Protein AF-0000000085278081 (afdb_homodimer)

Nearest PDB structures (foldseek):
  7q62-assembly1_A  TM=8.418E-01  e=6.116E-49  Homo sapiens
  7q60-assembly1_A  TM=8.493E-01  e=2.381E-48  Homo sapiens
  7q62-assembly1_B  TM=8.298E-01  e=8.183E-49  Homo sapiens
  7von-assembly1_A  TM=7.759E-01  e=1.790E-46  Homo sapiens
  7s62-assembly1_A  TM=7.142E-01  e=4.724E-46  Xenopus laevis

Solvent-accessible surface area (backbone atoms only — not comparable to full-atom values): 99054 Å² total; per-residue (Å²): 142,83,80,88,85,88,80,88,77,85,74,85,72,73,84,73,85,68,88,74,82,78,92,67,69,91,79,80,74,77,78,61,80,47,62,54,38,41,34,39,29,50,43,42,38,43,30,57,35,69,31,60,40,32,42,35,29,71,42,64,80,21,43,62,23,38,40,31,38,31,29,35,26,78,38,83,90,40,58,79,94,55,14,72,38,73,63,27,65,84,42,74,46,80,39,68,54,18,56,35,81,50,72,44,76,42,76,29,53,73,55,89,56,56,51,33,35,38,35,40,38,43,31,50,32,64,35,78,45,78,49,75,42,68,31,38,30,40,60,53,56,70,47,64,47,65,47,56,78,57,35,72,36,51,68,45,38,73,49,43,34,37,41,38,36,35,32,43,56,79,40,34,49,42,46,64,49,27,57,38,34,37,32,26,42,64,86,67,45,77,78,49,73,43,69,61,39,79,17,77,64,27,61,37,78,51,68,50,71,44,46,75,80,52,82,68,36,53,29,38,40,40,40,29,42,84,84,78,45,69,41,74,41,71,36,35,32,46,91,64,71,78,56,64,52,46,72,44,69,43,66,52,81,62,39,52,57,78,44,65,59,53,50,36,39,40,35,31,25,28,58,66,68,52,62,39,49,30,39,36,38,39,35,40,30,30,83,44,58,77,94,60,46,38,79,49,75,51,77,47,78,51,56,29,63,49,76,46,79,48,43,30,70,78,52,33,34,65,24,56,70,46,54,36,37,40,37,39,35,40,36,30,37,59,82,77,66,52,70,48,75,42,73,42,72,45,56,46,41,39,45,72,43,43,71,44,78,77,41,67,57,82,51,41,32,43,86,37,67,30,46,38,29,36,29,32,17,31,78,69,66,46,64,32,48,66,42,48,28,30,39,32,46,73,55,40,73,45,81,47,61,32,34,82,74,5,48,46,63,44,28,42,34,57,71,82,49,34,28,41,36,38,21,50,62,71,69,51,58,82,46,46,83,27,65,44,75,46,75,59,42,36,45,40,45,93,70,46,39,29,49,41,72,53,74,73,85,71,62,41,84,56,47,56,70,36,69,43,78,42,77,41,42,30,36,37,21,33,47,80,52,57,59,47,52,40,36,37,38,29,28,24,40,45,35,80,70,30,74,52,73,48,76,43,79,56,51,72,48,81,66,96,66,65,73,88,32,39,78,47,80,69,69,78,69,58,88,67,38,40,44,18,59,44,77,42,79,44,61,43,45,36,73,38,44,42,44,34,25,41,34,39,34,34,68,46,95,88,37,44,42,39,38,27,56,47,78,46,45,31,37,84,43,44,45,21,51,34,45,54,47,64,74,49,61,65,40,41,55,62,30,79,44,37,43,37,41,35,37,54,57,59,19,38,26,42,38,38,28,27,35,48,46,50,42,74,69,26,95,66,75,64,81,86,36,72,68,59,54,47,52,54,27,57,68,38,42,57,52,70,73,57,71,52,82,81,49,54,44,62,50,33,48,51,51,50,50,52,54,39,62,72,64,47,86,81,66,77,79,73,85,72,66,64,48,41,39,54,85,47,39,28,28,49,51,29,42,31,65,50,25,30,43,76,51,59,79,47,43,34,80,62,45,67,66,44,80,44,82,60,73,75,71,77,64,78,64,74,68,70,73,61,77,63,74,63,68,67,73,73,71,72,69,69,68,70,71,71,76,72,71,78,74,76,74,74,77,76,76,80,74,80,72,83,79,79,80,77,84,70,87,78,68,86,76,82,45,71,69,62,63,78,42,78,46,79,44,72,28,43,85,84,11,55,43,77,45,84,41,68,40,53,39,47,70,27,28,36,42,26,40,40,44,30,27,28,93,86,48,9,45,20,58,30,58,79,41,61,35,33,22,49,73,51,68,50,73,45,75,56,71,71,75,74,82,59,91,89,64,85,70,84,72,42,37,36,39,38,27,57,39,94,56,62,42,81,46,75,47,68,56,76,87,44,96,86,56,79,85,82,72,69,95,82,73,82,63,84,57,44,50,74,49,75,39,50,46,65,34,70,47,64,84,142,93,80,90,80,89,81,90,84,82,88,84,84,92,77,95,74,79,83,86,86,89,82,87,71,84,79,69,75,62,74,74,89,53,66,53,38,44,33,40,30,50,43,42,39,43,30,56,34,69,31,59,40,31,41,36,29,73,43,64,82,25,44,61,22,38,40,31,37,30,29,34,26,78,38,82,89,40,58,79,94,56,15,70,37,75,64,28,64,84,42,75,46,79,39,67,53,19,56,36,81,51,72,44,75,42,77,30,53,74,55,90,56,56,52,32,36,38,37,38,38,43,30,50,33,69,32,78,46,79,48,74,42,68,32,39,30,41,60,55,56,69,47,62,47,66,46,57,78,58,35,72,36,50,69,46,39,72,49,43,34,37,43,38,36,37,30,43,56,78,40,35,49,41,45,64,50,27,57,37,35,37,32,28,43,64,87,66,46,75,79,49,73,45,69,61,37,78,18,77,64,26,62,38,79,51,68,50,70,44,46,74,78,53,82,68,36,55,29,39,40,39,40,28,43,84,83,78,45,69,39,75,38,72,38,36,32,47,90,64,72,78,56,63,54,46,73,45,66,44,66,52,81,60,38,52,56,80,45,64,58,52,49,37,37,39,34,28,25,29,59,65,67,53,61,38,50,28,40,37,38,40,36,39,30,28,84,45,58,78,95,60,46,40,78,48,74,49,76,47,77,49,57,30,62,49,77,46,79,47,44,29,70,78,51,32,34,65,23,56,70,47,53,36,38,41,36,39,35,42,36,32,38,60,80,76,66,51,71,49,75,43,72,44,72,46,56,44,40,40,45,71,43,42,71,44,78,75,43,65,59,82,51,40,32,44,86,38,69,30,46,38,28,36,29,31,17,32,80,68,66,45,65,33,46,66,42,48,28,30,38,32,46,74,55,42,73,46,78,47,61,33,34,80,74,5,46,46,61,45,27,42,32,57,73,81,50,33,31,40,36,38,20,51,63,68,70,52,60,81,46,46,84,27,65,44,77,46,76,58,41,36,44,42,44,93,69,47,38,30,47,43,73,54,74,74,84,71,63,42,84,55,47,57,69,35,68,42,78,43,77,41,42,29,35,36,21,32,46,80,51,58,59,46,54,38,36,38,39,31,26,24,41,45,37,79,68,32,73,52,74,48,76,43,76,54,50,73,48,80,67,97,64,63,72,90,33,39,79,47,81,70,69,78,69,58,89,66,38,39,45,18,60,45,77,41,79,45,62,42,44,36,73,37,43,42,43,35,23,40,34,39,34,36,69,46,95,89,36,42,42,39,37,26,55,47,79,47,46,31,39,86,41,44,44,22,51,34,45,54,48,64,73,50,62,67,40,43,55,62,31,80,43,38,44,38,42,35,37,53,57,60,18,38,26,42,38,40,27,28,35,48,46,51,43,74,70,26,93,66,75,63,83,86,35,72,67,59,54,47,51,53,26,56,66,38,41,58,50,70,73,56,73,52,82,81,49,53,44,63,52,34,49,52,52,49,49,53,55,39,64,70,63,47,86,80,66,79,79,72,87,73,67,63,48,42,41,54,86,47,37,28,30,48,50,28,42,32,65,50,24,30,42,77,52,57,82,45,44,34,81,61,44,66,67,45,79,44,81,60,74,76,69,78,65,79,65,75,68,72,74,62,78,68,71,64,67,69,73,73,70,74,69,72,70,72,71,71,76,73,72,78,75,77,74,73,76,75,78,81,74,81,73,83,79,79,77,81,83,69,87,79,69,84,76,81,46,71,69,62,62,78,41,79,47,78,44,71,27,43,85,84,10,56,40,74,45,83,42,67,40,52,40,49,68,25,28,35,42,25,41,40,43,30,26,28,92,86,50,8,46,20,58,31,58,80,39,62,35,32,20,49,72,52,68,49,74,47,75,56,71,71,75,74,82,58,92,89,64,85,72,85,73,41,38,36,38,38,28,58,40,92,55,61,43,81,45,74,46,68,55,77,89,46,96,85,57,80,86,82,70,70,95,83,72,80,62,85,57,44,52,74,50,76,38,50,45,66,34,70,47,64,84

pLDDT: mean 84.82, std 21.28, range [14.8, 98.5]

Organism: Cherax quadricarinatus (NCBI:txid27406)

Foldseek 3Di:
DDDDDDDDDDDPDDPDDDDDDDPPPDPDDPPLPQFDKKKKWFLAAEAQDWTKIWIWDAFQQFAKKKKWKWKWAAQPVDDPVCRIGTQFPIDMDIGHHGTDTDMDIGGTHHDPDQKTKMWMWIDDSSDTDTDIFIGGYHYFDKDKDKAWLFFEDEAFDKIKIKIAIFTHLQGFQDQAWWQKKFKADPVGDTDDMDGRHGRNQSMDMDMDTGHNDHDFFKMKIWIHDPVRDIDIDIGTYDQDDFDQKDKDKDWPLAAALPFFKGKIKIFIGGQLGFKFWFKKKKWKWLPDPPVQIAIDIDIDTDIGMDMDMDGCVNRCCVPGVGFKMKMKMWTQGPFPRDIDMDIDMHTHAQAQKAKDWQDWFQAQAQLDKTKTKIFIAGPSRQGDFQFWKWKDWPNDIDIDTAHPRRMAMAIEQDSPIFKMKMWGPDDDPSHDTHMDIDTHFHADDPQSKAKTWDDDGDAAEADAQDKDKDKIKMKIKDAQDFKWKKWKFKDFLSDTFDIDIDMDTQAADDDPDDPVNYPDDNDDDDPRIHIDIDIDMTIGHLSRPAKMKMKMWTADPVQEIYIAIDMHGHDNDFNKAKAKDKPDQEDAAFDKIKIKIFTAAQWKKWKWKFFPSSCVPDPDSPSDDSVVSVVSSRVSDADLPSSAPDDQQVVQVVVVVVVVVVVDPPDPPPPQDKGKGFSHAWQSSRQSRNSMDMDGPGDTDDTDMDIDRPPPPPPVPPPPVPVCPVPVPPCPVPPPPDPPPDPPPPPPPPPVPDPDPPPPDDPDADFDDRIPDTDMDTHHNVRMDMDMDTHHNDFRKMKMWMWIQDNPRHIYIYDIDIHGHDDQWDKDWDDGSDDDQPDDDDIKIKIGHQDPAKDKDKFADDDDPRDDQDDDPPDPDGRIDIDTGGHGGMDMD/DDDDDDDDDDDDDDDDDDDDDDDDDDDPPPDDPQFWKKKKWFLAAEAQDWTKIWIWDAFQQFAKKKKWKWKWAAQPPDDPVCRIGTQAPIDMDIGHHGTDTDMDIGGTHHDPDQKTKMWMWMDDSRDTDTDIFIGTYHYQDKDKDKAWLFFEDEAFDKIKIKIAIFTHLQGFQDQAWWQKKFKADPVGDTDDMDGRHGRNQSMDMDMDTGHNDHDFFKMKIWIHDPVRDIDIDIGTYDQDDFDQKDKDKDWPLAAALPFFKGKIKIFIGGQLGFKFWFKKKKWKWLPDPPVQIAIDIDIDTDIGMDMDMDGCVNRCCVPGVGFKMKMKMWTQGPFPRDIDIDIDMHTHAQAQKAKDWQDWFQAQAQLAKTKTKIFIAGPSRQGDFFFWKWKDWPNDIDIDTAHPRRMAMAIEQDSPIFKMKMWGPDDDPSHDTHMDIDTHFHADDPQSKAKTWDDDGDAAEADAQDKDKDKIKMKIKDAQDFKWKKWKFKDFLSDTFDIDIDMDTQAADDDPDDPVNYPDDNDDDDPRIGIDIDIDMDIGHLSRPAKMKMKMWTADPVQEIYIAIDMHGHDNDFNKAKAKDKPDQEDAAQDKIKIKIFTAAQWKKWKWKFFPSSCVVDPDSCSDDSVVSVVSSRVSDADLPSSAPDDQQVVQVVVVVVVVVVVPPPDDPPPQDKGKGFSHAWQSSRSSRNSMDMDGPGDTDDTDMDTDRPPPPPPVPPPPVPVCPVPPPPCPVPPPPDPPPDPPPPPPDPPVPDPDPPPPDDPDADFDDRIPDTDMDTHHNVRMDMDMDTHHNDFRKMKMWMWIADNPRHIYIYDIDIHGHDDQWDKDWDDGSDDDQPDDDDIKIKIGHQDQAKDKDKFADDDDPRDDQDDDPPDPDGRIDIDTGGHGGMDMD

Sequence (1786 aa):
LTGVHPGRTTLPVAMLASNSLFVCVLTLTAAVSHGGYIITTPRQWVSGAPAQVCVYVDNPSAPEGKLTFAVTAYDWQQVDADRNVTVVPNTSILIPGGKTEKCYEVAVPSSTYYYGHLHIFGSVAGVNISRTVSISLKSSNQVTFIQTDKYLYEPGENVKFRILTVTGPYLNVSTDQYPLVWIETPSRTRIAQWKTVDNTAGLVHLDFDLADEPEKGLYTIYVDTQEESHSTTNFKVEDFVLPRFEVTLKPPSYILATDESFTFTVCANYTFGQPVKGNLSLTVINNQRKKCEVRVTHNVTFSGCREVKLTAQEMKVIGCNVYSLQASVIVTEEGTDVEMKREASVSITRNAVSFKTIYEDEYMKPNLPYTLKVRAELPDGSVAAGVPVEVCAAGRCNNMTTAPDGLFTIVLPDYTASRVIILALNCRANMQQSEFSKDLDHYYSPSNSSLLIHAPEGKLKCVSGEAQEYILPVLFSATGQTSATFIVQVVSRGKIQHQSSQEYELSSGELPISKEHLVDPLPPPPENTIRGVVNIKVTLPPTASPKIKVLVWYTREDGEVVADTRELEVEKCLPNKVDLTWSVAKAQPGAAASLTLSSEPHSVCSLGVVDRSTELLAVNPDPISLEDIFNIAESFDVSRWQNSQVNNYQYCENKKLSEIAKVAERIIYLDRRYSYYSDYVDALQMFDNSGLYVFTDLTVETRPCEQEQEYYHFSIETVAFGGVVGALPVAEGALRPKPSPPLSTTTDTAISEKEGSDTQTDAPRTNFPETWLWNIVVLPSSGVSSQDLTVPDTITQWVGKAVCAHPEKGVGLSQRKSIITFTPFFADLTLPPTVKRGEILPVKISIFNYLSQPIPVTVQVEESSEYDILEEPGQQGLGKQSSCLPAQDKVVRLTGVHPGRTTLPVAMLASNSLFVCVLTLTAAVSHGGYIITTPRQWVSGAPAQVCVYVDNPSAPEGKLTFAVTAYDWQQVDADRNVTVVPNTSILIPGGKTEKCYEVAVPSSTYYYGHLHIFGSVAGVNISRTVSISLKSSNQVTFIQTDKYLYEPGENVKFRILTVTGPYLNVSTDQYPLVWIETPSRTRIAQWKTVDNTAGLVHLDFDLADEPEKGLYTIYVDTQEESHSTTNFKVEDFVLPRFEVTLKPPSYILATDESFTFTVCANYTFGQPVKGNLSLTVINNQRKKCEVRVTHNVTFSGCREVKLTAQEMKVIGCNVYSLQASVIVTEEGTDVEMKREASVSITRNAVSFKTIYEDEYMKPNLPYTLKVRAELPDGSVAAGVPVEVCAAGRCNNMTTAPDGLFTIVLPDYTASRVIILALNCRANMQQSEFSKDLDHYYSPSNSSLLIHAPEGKLKCVSGEAQEYILPVLFSATGQTSATFIVQVVSRGKIQHQSSQEYELSSGELPISKEHLVDPLPPPPENTIRGVVNIKVTLPPTASPKIKVLVWYTREDGEVVADTRELEVEKCLPNKVDLTWSVAKAQPGAAASLTLSSEPHSVCSLGVVDRSTELLAVNPDPISLEDIFNIAESFDVSRWQNSQVNNYQYCENKKLSEIAKVAERIIYLDRRYSYYSDYVDALQMFDNSGLYVFTDLTVETRPCEQEQEYYHFSIETVAFGGVVGALPVAEGALRPKPSPPLSTTTDTAISEKEGSDTQTDAPRTNFPETWLWNIVVLPSSGVSSQDLTVPDTITQWVGKAVCAHPEKGVGLSQRKSIITFTPFFADLTLPPTVKRGEILPVKISIFNYLSQPIPVTVQVEESSEYDILEEPGQQGLGKQSSCLPAQDKVVR

Structure (mmCIF, N/CA/C/O backbone):
data_AF-0000000085278081-model_v1
#
loop_
_entity.id
_entity.type
_entity.pdbx_description
1 polymer TEP1-F
#
loop_
_atom_site.group_PDB
_atom_site.id
_atom_site.type_symbol
_atom_site.label_atom_id
_atom_site.label_alt_id
_atom_site.label_comp_id
_atom_site.label_asym_id
_atom_site.label_entity_id
_atom_site.label_seq_id
_atom_site.pdbx_PDB_ins_code
_atom_site.Cartn_x
_atom_site.Cartn_y
_atom_site.Cartn_z
_atom_site.occupancy
_atom_site.B_iso_or_equiv
_atom_site.auth_seq_id
_atom_site.auth_comp_id
_atom_site.auth_asym_id
_atom_site.auth_atom_id
_atom_site.pdbx_PDB_model_num
ATOM 1 N N . LEU A 1 1 ? -87.25 31.938 -38.625 1 16.19 1 LEU A N 1
ATOM 2 C CA . LEU A 1 1 ? -88.25 31.406 -39.562 1 16.19 1 LEU A CA 1
ATOM 3 C C . LEU A 1 1 ? -88.25 29.891 -39.562 1 16.19 1 LEU A C 1
ATOM 5 O O . LEU A 1 1 ? -87.312 29.25 -39.062 1 16.19 1 LEU A O 1
ATOM 9 N N . THR A 1 2 ? -88.75 29.094 -40.656 1 14.8 2 THR A N 1
ATOM 10 C CA . THR A 1 2 ? -89.75 28.078 -40.906 1 14.8 2 THR A CA 1
ATOM 11 C C . THR A 1 2 ? -89.125 26.688 -40.906 1 14.8 2 THR A C 1
ATOM 13 O O . THR A 1 2 ? -89.75 25.75 -40.375 1 14.8 2 THR A O 1
ATOM 16 N N . GLY A 1 3 ? -88.188 26.297 -41.594 1 15.47 3 GLY A N 1
ATOM 17 C CA . GLY A 1 3 ? -88.5 25.391 -42.688 1 15.47 3 GLY A CA 1
ATOM 18 C C . GLY A 1 3 ? -88.562 23.922 -42.281 1 15.47 3 GLY A C 1
ATOM 19 O O . GLY A 1 3 ? -88.062 23.578 -41.219 1 15.47 3 GLY A O 1
ATOM 20 N N . VAL A 1 4 ? -88.375 23.078 -43.219 1 17 4 VAL A N 1
ATOM 21 C CA . VAL A 1 4 ? -89.125 21.984 -43.812 1 17 4 VAL A CA 1
ATOM 22 C C . VAL A 1 4 ? -88.75 20.672 -43.094 1 17 4 VAL A C 1
ATOM 24 O O . VAL A 1 4 ? -87.75 20.562 -42.438 1 17 4 VAL A O 1
ATOM 27 N N . HIS A 1 5 ? -89.062 19.5 -43.625 1 16.2 5 HIS A N 1
ATOM 28 C CA . HIS A 1 5 ? -90.188 18.531 -43.594 1 16.2 5 HIS A CA 1
ATOM 29 C C . HIS A 1 5 ? -89.688 17.141 -43.219 1 16.2 5 HIS A C 1
ATOM 31 O O . HIS A 1 5 ? -90.188 16.531 -42.281 1 16.2 5 HIS A O 1
ATOM 37 N N . PRO A 1 6 ? -89.5 16.234 -44.312 1 16.88 6 PRO A N 1
ATOM 38 C CA . PRO A 1 6 ? -90.375 15.117 -44.594 1 16.88 6 PRO A CA 1
ATOM 39 C C . PRO A 1 6 ? -89.875 13.797 -44 1 16.88 6 PRO A C 1
ATOM 41 O O . PRO A 1 6 ? -88.75 13.727 -43.531 1 16.88 6 PRO A O 1
ATOM 44 N N . GLY A 1 7 ? -89.875 12.695 -44.844 1 15.06 7 GLY A N 1
ATOM 45 C CA . GLY A 1 7 ? -90.75 11.539 -44.875 1 15.06 7 GLY A CA 1
ATOM 46 C C . GLY A 1 7 ? -90.125 10.297 -44.25 1 15.06 7 GLY A C 1
ATOM 47 O O . GLY A 1 7 ? -90.75 9.656 -43.375 1 15.06 7 GLY A O 1
ATOM 48 N N . ARG A 1 8 ? -89.125 9.664 -45.062 1 16.31 8 ARG A N 1
ATOM 49 C CA . ARG A 1 8 ? -89.438 8.367 -45.656 1 16.31 8 ARG A CA 1
ATOM 50 C C . ARG A 1 8 ? -89.312 7.258 -44.625 1 16.31 8 ARG A C 1
ATOM 52 O O . ARG A 1 8 ? -88.625 7.387 -43.625 1 16.31 8 ARG A O 1
ATOM 59 N N . THR A 1 9 ? -89.875 6.039 -44.969 1 15.59 9 THR A N 1
ATOM 60 C CA . THR A 1 9 ? -90.625 4.914 -44.5 1 15.59 9 THR A CA 1
ATOM 61 C C . THR A 1 9 ? -89.75 3.877 -43.812 1 15.59 9 THR A C 1
ATOM 63 O O . THR A 1 9 ? -90.25 3.135 -42.938 1 15.59 9 THR A O 1
ATOM 66 N N . THR A 1 10 ? -88.562 3.643 -44.5 1 18.25 10 THR A N 1
ATOM 67 C CA . THR A 1 10 ? -88.375 2.238 -44.844 1 18.25 10 THR A CA 1
ATOM 68 C C . THR A 1 10 ? -88.25 1.394 -43.562 1 18.25 10 THR A C 1
ATOM 70 O O . THR A 1 10 ? -87.625 1.812 -42.594 1 18.25 10 THR A O 1
ATOM 73 N N . LEU A 1 11 ? -89.062 0.403 -43.562 1 17.56 11 LEU A N 1
ATOM 74 C CA . LEU A 1 11 ? -89.75 -0.463 -42.594 1 17.56 11 LEU A CA 1
ATOM 75 C C . LEU A 1 11 ? -88.688 -1.225 -41.75 1 17.56 11 LEU A C 1
ATOM 77 O O . LEU A 1 11 ? -87.562 -1.449 -42.219 1 17.56 11 LEU A O 1
ATOM 81 N N . PRO A 1 12 ? -89.125 -1.546 -40.5 1 18.8 12 PRO A N 1
ATOM 82 C CA . PRO A 1 12 ? -88.625 -1.945 -39.188 1 18.8 12 PRO A CA 1
ATOM 83 C C . PRO A 1 12 ? -88.25 -3.43 -39.125 1 18.8 12 PRO A C 1
ATOM 85 O O . PRO A 1 12 ? -88.125 -3.979 -38.031 1 18.8 12 PRO A O 1
ATOM 88 N N . VAL A 1 13 ? -88.125 -3.936 -40.594 1 19.06 13 VAL A N 1
ATOM 89 C CA . VAL A 1 13 ? -88.438 -5.359 -40.594 1 19.06 13 VAL A CA 1
ATOM 90 C C . VAL A 1 13 ? -87.75 -6.055 -39.438 1 19.06 13 VAL A C 1
ATOM 92 O O . VAL A 1 13 ? -86.688 -5.605 -38.969 1 19.06 13 VAL A O 1
ATOM 95 N N . ALA A 1 14 ? -88.312 -7.285 -39.188 1 18.02 14 ALA A N 1
ATOM 96 C CA . ALA A 1 14 ? -88.625 -8.281 -38.188 1 18.02 14 ALA A CA 1
ATOM 97 C C . ALA A 1 14 ? -87.375 -9.117 -37.844 1 18.02 14 ALA A C 1
ATOM 99 O O . ALA A 1 14 ? -87 -9.992 -38.625 1 18.02 14 ALA A O 1
ATOM 100 N N . MET A 1 15 ? -86.25 -8.445 -37.75 1 16.73 15 MET A N 1
ATOM 101 C CA . MET A 1 15 ? -85.188 -9.398 -37.344 1 16.73 15 MET A CA 1
ATOM 102 C C . MET A 1 15 ? -85.75 -10.43 -36.375 1 16.73 15 MET A C 1
ATOM 104 O O . MET A 1 15 ? -86.188 -10.07 -35.25 1 16.73 15 MET A O 1
ATOM 108 N N . LEU A 1 16 ? -86.438 -11.523 -36.844 1 18.11 16 LEU A N 1
ATOM 109 C CA . LEU A 1 16 ? -86.75 -12.906 -36.5 1 18.11 16 LEU A CA 1
ATOM 110 C C . LEU A 1 16 ? -85.875 -13.422 -35.406 1 18.11 16 LEU A C 1
ATOM 112 O O . LEU A 1 16 ? -84.812 -12.812 -35.125 1 18.11 16 LEU A O 1
ATOM 116 N N . ALA A 1 17 ? -85.312 -14.711 -35.656 1 19.7 17 ALA A N 1
ATOM 117 C CA . ALA A 1 17 ? -85.438 -16 -35 1 19.7 17 ALA A CA 1
ATOM 118 C C . ALA A 1 17 ? -84.625 -16.078 -33.719 1 19.7 17 ALA A C 1
ATOM 120 O O . ALA A 1 17 ? -83.688 -15.289 -33.531 1 19.7 17 ALA A O 1
ATOM 121 N N . SER A 1 18 ? -84.625 -17.422 -33.188 1 18.11 18 SER A N 1
ATOM 122 C CA . SER A 1 18 ? -84.562 -18.328 -32.031 1 18.11 18 SER A CA 1
ATOM 123 C C . SER A 1 18 ? -83.188 -18.422 -31.453 1 18.11 18 SER A C 1
ATOM 125 O O . SER A 1 18 ? -82.938 -19.172 -30.516 1 18.11 18 SER A O 1
ATOM 127 N N . ASN A 1 19 ? -82.125 -18.156 -32.25 1 20.92 19 ASN A N 1
ATOM 128 C CA . ASN A 1 19 ? -81.188 -19.219 -31.984 1 20.92 19 ASN A CA 1
ATOM 129 C C . ASN A 1 19 ? -81 -19.484 -30.484 1 20.92 19 ASN A C 1
ATOM 131 O O . ASN A 1 19 ? -80.938 -18.547 -29.688 1 20.92 19 ASN A O 1
ATOM 135 N N . SER A 1 20 ? -81.375 -20.766 -30.062 1 20.75 20 SER A N 1
ATOM 136 C CA . SER A 1 20 ? -81.375 -21.547 -28.828 1 20.75 20 SER A CA 1
ATOM 137 C C . SER A 1 20 ? -80.25 -21.141 -27.906 1 20.75 20 SER A C 1
ATOM 139 O O . SER A 1 20 ? -80.438 -20.859 -26.734 1 20.75 20 SER A O 1
ATOM 141 N N . LEU A 1 21 ? -79.125 -22.141 -28.172 1 24.88 21 LEU A N 1
ATOM 142 C CA . LEU A 1 21 ? -78.375 -22.828 -27.125 1 24.88 21 LEU A CA 1
ATOM 143 C C . LEU A 1 21 ? -77.688 -21.828 -26.203 1 24.88 21 LEU A C 1
ATOM 145 O O . LEU A 1 21 ? -77.125 -20.828 -26.672 1 24.88 21 LEU A O 1
ATOM 149 N N . PHE A 1 22 ? -77.875 -22.078 -24.859 1 22.17 22 PHE A N 1
ATOM 150 C CA . PHE A 1 22 ? -77.375 -21.266 -23.734 1 22.17 22 PHE A CA 1
ATOM 151 C C . PHE A 1 22 ? -75.938 -20.922 -23.875 1 22.17 22 PHE A C 1
ATOM 153 O O . PHE A 1 22 ? -75.188 -21.641 -24.547 1 22.17 22 PHE A O 1
ATOM 160 N N . VAL A 1 23 ? -75.375 -19.75 -23.5 1 25.98 23 VAL A N 1
ATOM 161 C CA . VAL A 1 23 ? -74.438 -18.844 -22.812 1 25.98 23 VAL A CA 1
ATOM 162 C C . VAL A 1 23 ? -73.75 -19.594 -21.703 1 25.98 23 VAL A C 1
ATOM 164 O O . VAL A 1 23 ? -73 -18.984 -20.922 1 25.98 23 VAL A O 1
ATOM 167 N N . CYS A 1 24 ? -74.188 -20.781 -21.203 1 24.12 24 CYS A N 1
ATOM 168 C CA . CYS A 1 24 ? -73.5 -21.516 -20.156 1 24.12 24 CYS A CA 1
ATOM 169 C C . CYS A 1 24 ? -72.188 -22.031 -20.625 1 24.12 24 CYS A C 1
ATOM 171 O O . CYS A 1 24 ? -71.625 -23.016 -20.094 1 24.12 24 CYS A O 1
ATOM 173 N N . VAL A 1 25 ? -71.812 -22.25 -21.703 1 25.41 25 VAL A N 1
ATOM 174 C CA . VAL A 1 25 ? -70.75 -23.219 -21.734 1 25.41 25 VAL A CA 1
ATOM 175 C C . VAL A 1 25 ? -69.75 -22.906 -20.609 1 25.41 25 VAL A C 1
ATOM 177 O O . VAL A 1 25 ? -69.438 -23.797 -19.812 1 25.41 25 VAL A O 1
ATOM 180 N N . LEU A 1 26 ? -68.625 -22.484 -21.016 1 26.39 26 LEU A N 1
ATOM 181 C CA . LEU A 1 26 ? -67.25 -22.781 -20.516 1 26.39 26 LEU A CA 1
ATOM 182 C C . LEU A 1 26 ? -67.062 -22.172 -19.125 1 26.39 26 LEU A C 1
ATOM 184 O O . LEU A 1 26 ? -67.062 -20.953 -18.969 1 26.39 26 LEU A O 1
ATOM 188 N N . THR A 1 27 ? -67.375 -22.875 -18 1 28.86 27 THR A N 1
ATOM 189 C CA . THR A 1 27 ? -67.125 -22.688 -16.578 1 28.86 27 THR A CA 1
ATOM 190 C C . THR A 1 27 ? -65.688 -22.25 -16.328 1 28.86 27 THR A C 1
ATOM 192 O O . THR A 1 27 ? -65.438 -21.547 -15.344 1 28.86 27 THR A O 1
ATOM 195 N N . LEU A 1 28 ? -64.75 -23.156 -16.766 1 30.42 28 LEU A N 1
ATOM 196 C CA . LEU A 1 28 ? -63.469 -23.656 -16.203 1 30.42 28 LEU A CA 1
ATOM 197 C C . LEU A 1 28 ? -62.594 -22.516 -15.742 1 30.42 28 LEU A C 1
ATOM 199 O O . LEU A 1 28 ? -62.344 -21.578 -16.5 1 30.42 28 LEU A O 1
ATOM 203 N N . THR A 1 29 ? -62.188 -22.578 -14.43 1 32.69 29 THR A N 1
ATOM 204 C CA . THR A 1 29 ? -61.375 -21.859 -13.438 1 32.69 29 THR A CA 1
ATOM 205 C C . THR A 1 29 ? -59.969 -21.594 -13.984 1 32.69 29 THR A C 1
ATOM 207 O O . THR A 1 29 ? -59.219 -22.531 -14.258 1 32.69 29 THR A O 1
ATOM 210 N N . ALA A 1 30 ? -59.688 -20.797 -14.688 1 31.7 30 ALA A N 1
ATOM 211 C CA . ALA A 1 30 ? -58.375 -20.281 -15.016 1 31.7 30 ALA A CA 1
ATOM 212 C C . ALA A 1 30 ? -57.469 -20.25 -13.781 1 31.7 30 ALA A C 1
ATOM 214 O O . ALA A 1 30 ? -57.375 -19.219 -13.117 1 31.7 30 ALA A O 1
ATOM 215 N N . ALA A 1 31 ? -57.625 -21.203 -12.891 1 35.5 31 ALA A N 1
ATOM 216 C CA . ALA A 1 31 ? -56.375 -21.312 -12.148 1 35.5 31 ALA A CA 1
ATOM 217 C C . ALA A 1 31 ? -55.25 -21.719 -13.07 1 35.5 31 ALA A C 1
ATOM 219 O O . ALA A 1 31 ? -55.062 -22.906 -13.359 1 35.5 31 ALA A O 1
ATOM 220 N N . VAL A 1 32 ? -54.969 -21.25 -14.25 1 38.03 32 VAL A N 1
ATOM 221 C CA . VAL A 1 32 ? -53.906 -21.281 -15.273 1 38.03 32 VAL A CA 1
ATOM 222 C C . VAL A 1 32 ? -52.531 -21.344 -14.617 1 38.03 32 VAL A C 1
ATOM 224 O O . VAL A 1 32 ? -51.594 -21.891 -15.18 1 38.03 32 VAL A O 1
ATOM 227 N N . SER A 1 33 ? -52.25 -20.594 -13.625 1 44.75 33 SER A N 1
ATOM 228 C CA . SER A 1 33 ? -50.938 -20 -13.523 1 44.75 33 SER A CA 1
ATOM 229 C C . SER A 1 33 ? -49.875 -21.062 -13.203 1 44.75 33 SER A C 1
ATOM 231 O O . SER A 1 33 ? -49.375 -21.125 -12.078 1 44.75 33 SER A O 1
ATOM 233 N N . HIS A 1 34 ? -49.781 -22.312 -13.641 1 58.53 34 HIS A N 1
ATOM 234 C CA . HIS A 1 34 ? -49 -23.156 -12.742 1 58.53 34 HIS A CA 1
ATOM 235 C C . HIS A 1 34 ? -47.5 -22.953 -12.969 1 58.53 34 HIS A C 1
ATOM 237 O O . HIS A 1 34 ? -47.031 -22.953 -14.117 1 58.53 34 HIS A O 1
ATOM 243 N N . GLY A 1 35 ? -46.5 -22.234 -12.648 1 73.94 35 GLY A N 1
ATOM 244 C CA . GLY A 1 35 ? -45.125 -21.828 -12.492 1 73.94 35 GLY A CA 1
ATOM 245 C C . GLY A 1 35 ? -44.312 -22.812 -11.68 1 73.94 35 GLY A C 1
ATOM 246 O O . GLY A 1 35 ? -44.719 -23.938 -11.453 1 73.94 35 GLY A O 1
ATOM 247 N N . GLY A 1 36 ? -42.875 -22.516 -11.516 1 90 36 GLY A N 1
ATOM 248 C CA . GLY A 1 36 ? -41.969 -23.297 -10.711 1 90 36 GLY A CA 1
ATOM 249 C C . GLY A 1 36 ? -40.938 -24.047 -11.539 1 90 36 GLY A C 1
ATOM 250 O O . GLY A 1 36 ? -40.906 -25.281 -11.555 1 90 36 GLY A O 1
ATOM 251 N N . TYR A 1 37 ? -40.25 -23.438 -12.305 1 94.88 37 TYR A N 1
ATOM 252 C CA . TYR A 1 37 ? -39.219 -24.062 -13.109 1 94.88 37 TYR A CA 1
ATOM 253 C C . TYR A 1 37 ? -37.844 -23.484 -12.766 1 94.88 37 TYR A C 1
ATOM 255 O O . TYR A 1 37 ? -37.75 -22.359 -12.258 1 94.88 37 TYR A O 1
ATOM 263 N N . ILE A 1 38 ? -36.812 -24.281 -12.961 1 97.44 38 ILE A N 1
ATOM 264 C CA . ILE A 1 38 ? -35.406 -23.844 -12.906 1 97.44 38 ILE A CA 1
ATOM 265 C C . ILE A 1 38 ? -34.656 -24.344 -14.148 1 97.44 38 ILE A C 1
ATOM 267 O O . ILE A 1 38 ? -34.719 -25.531 -14.484 1 97.44 38 ILE A O 1
ATOM 271 N N . ILE A 1 39 ? -34.062 -23.469 -14.867 1 97.56 39 ILE A N 1
ATOM 272 C CA . ILE A 1 39 ? -33.219 -23.797 -16 1 97.56 39 ILE A CA 1
ATOM 273 C C . ILE A 1 39 ? -31.766 -23.391 -15.688 1 97.56 39 ILE A C 1
ATOM 275 O O . ILE A 1 39 ? -31.516 -22.266 -15.25 1 97.56 39 ILE A O 1
ATOM 279 N N . THR A 1 40 ? -30.844 -24.359 -15.805 1 98.19 40 THR A N 1
ATOM 280 C CA . THR A 1 40 ? -29.438 -24.031 -15.586 1 98.19 40 THR A CA 1
ATOM 281 C C . THR A 1 40 ? -28.609 -24.344 -16.828 1 98.19 40 THR A C 1
ATOM 283 O O . THR A 1 40 ? -28.938 -25.25 -17.594 1 98.19 40 THR A O 1
ATOM 286 N N . THR A 1 41 ? -27.625 -23.594 -17.047 1 97.75 41 THR A N 1
ATOM 287 C CA . THR A 1 41 ? -26.641 -23.797 -18.109 1 97.75 41 THR A CA 1
ATOM 288 C C . THR A 1 41 ? -25.312 -23.125 -17.75 1 97.75 41 THR A C 1
ATOM 290 O O . THR A 1 41 ? -25.297 -22.094 -17.078 1 97.75 41 THR A O 1
ATOM 293 N N . PRO A 1 42 ? -24.219 -23.734 -18.141 1 97.19 42 PRO A N 1
ATOM 294 C CA . PRO A 1 42 ? -22.953 -23.062 -17.875 1 97.19 42 PRO A CA 1
ATOM 295 C C . PRO A 1 42 ? -22.875 -21.656 -18.484 1 97.19 42 PRO A C 1
ATOM 297 O O . PRO A 1 42 ? -23.391 -21.438 -19.578 1 97.19 42 PRO A O 1
ATOM 300 N N . ARG A 1 43 ? -22.172 -20.75 -17.812 1 97.25 43 ARG A N 1
ATOM 301 C CA . ARG A 1 43 ? -22.078 -19.375 -18.281 1 97.25 43 ARG A CA 1
ATOM 302 C C . ARG A 1 43 ? -21.062 -19.234 -19.406 1 97.25 43 ARG A C 1
ATOM 304 O O . ARG A 1 43 ? -20.797 -18.125 -19.875 1 97.25 43 ARG A O 1
ATOM 311 N N . GLN A 1 44 ? -20.547 -20.344 -19.734 1 95.75 44 GLN A N 1
ATOM 312 C CA . GLN A 1 44 ? -19.609 -20.453 -20.844 1 95.75 44 GLN A CA 1
ATOM 313 C C . GLN A 1 44 ? -19.906 -21.688 -21.688 1 95.75 44 GLN A C 1
ATOM 315 O O . GLN A 1 44 ? -20.094 -22.781 -21.156 1 95.75 44 GLN A O 1
ATOM 320 N N . TRP A 1 45 ? -20.047 -21.469 -22.969 1 94.94 45 TRP A N 1
ATOM 321 C CA . TRP A 1 45 ? -20.188 -22.578 -23.906 1 94.94 45 TRP A CA 1
ATOM 322 C C . TRP A 1 45 ? -18.906 -22.766 -24.719 1 94.94 45 TRP A C 1
ATOM 324 O O . TRP A 1 45 ? -18.125 -21.828 -24.891 1 94.94 45 TRP A O 1
ATOM 334 N N . VAL A 1 46 ? -18.688 -23.922 -25.141 1 92.06 46 VAL A N 1
ATOM 335 C CA . VAL A 1 46 ? -17.5 -24.234 -25.938 1 92.06 46 VAL A CA 1
ATOM 336 C C . VAL A 1 46 ? -17.875 -24.359 -27.406 1 92.06 46 VAL A C 1
ATOM 338 O O . VAL A 1 46 ? -18.797 -25.094 -27.766 1 92.06 46 VAL A O 1
ATOM 341 N N . SER A 1 47 ? -17.156 -23.625 -28.188 1 89 47 SER A N 1
ATOM 342 C CA . SER A 1 47 ? -17.406 -23.672 -29.625 1 89 47 SER A CA 1
ATOM 343 C C . SER A 1 47 ? -17.109 -25.062 -30.188 1 89 47 SER A C 1
ATOM 345 O O . SER A 1 47 ? -16.062 -25.641 -29.906 1 89 47 SER A O 1
ATOM 347 N N . GLY A 1 48 ? -18.016 -25.547 -30.953 1 85.31 48 GLY A N 1
ATOM 348 C CA . GLY A 1 48 ? -17.812 -26.844 -31.594 1 85.31 48 GLY A CA 1
ATOM 349 C C . GLY A 1 48 ? -18.234 -28.016 -30.734 1 85.31 48 GLY A C 1
ATOM 350 O O . GLY A 1 48 ? -18.094 -29.172 -31.125 1 85.31 48 GLY A O 1
ATOM 351 N N . ALA A 1 49 ? -18.578 -27.766 -29.578 1 87 49 ALA A N 1
ATOM 352 C CA . ALA A 1 49 ? -19.047 -28.812 -28.672 1 87 49 ALA A CA 1
ATOM 353 C C . ALA A 1 49 ? -20.469 -28.516 -28.188 1 87 49 ALA A C 1
ATOM 355 O O . ALA A 1 49 ? -20.859 -27.344 -28.062 1 87 49 ALA A O 1
ATOM 356 N N . PRO A 1 50 ? -21.172 -29.531 -27.922 1 91.75 50 PRO A N 1
ATOM 357 C CA . PRO A 1 50 ? -22.531 -29.297 -27.469 1 91.75 50 PRO A CA 1
ATOM 358 C C . PRO A 1 50 ? -22.594 -28.609 -26.109 1 91.75 50 PRO A C 1
ATOM 360 O O . PRO A 1 50 ? -21.781 -28.891 -25.234 1 91.75 50 PRO A O 1
ATOM 363 N N . ALA A 1 51 ? -23.547 -27.719 -26.031 1 95 51 ALA A N 1
ATOM 364 C CA . ALA A 1 51 ? -23.812 -27.047 -24.75 1 95 51 ALA A CA 1
ATOM 365 C C . ALA A 1 51 ? -24.906 -27.766 -23.969 1 95 51 ALA A C 1
ATOM 367 O O . ALA A 1 51 ? -25.828 -28.344 -24.562 1 95 51 ALA A O 1
ATOM 368 N N . GLN A 1 52 ? -24.766 -27.703 -22.672 1 96.12 52 GLN A N 1
ATOM 369 C CA . GLN A 1 52 ? -25.75 -28.391 -21.828 1 96.12 52 GLN A CA 1
ATOM 370 C C . GLN A 1 52 ? -26.766 -27.406 -21.266 1 96.12 52 GLN A C 1
ATOM 372 O O . GLN A 1 52 ? -26.422 -26.312 -20.844 1 96.12 52 GLN A O 1
ATOM 377 N N . VAL A 1 53 ? -27.984 -27.766 -21.328 1 97.25 53 VAL A N 1
ATOM 378 C CA . VAL A 1 53 ? -29.094 -27.031 -20.719 1 97.25 53 VAL A CA 1
ATOM 379 C C . VAL A 1 53 ? -29.953 -27.984 -19.891 1 97.25 53 VAL A C 1
ATOM 381 O O . VAL A 1 53 ? -30.484 -28.969 -20.406 1 97.25 53 VAL A O 1
ATOM 384 N N . CYS A 1 54 ? -30.109 -27.656 -18.672 1 97.56 54 CYS A N 1
ATOM 385 C CA . CYS A 1 54 ? -30.875 -28.516 -17.781 1 97.56 54 CYS A CA 1
ATOM 386 C C . CYS A 1 54 ? -32.156 -27.844 -17.328 1 97.56 54 CYS A C 1
ATOM 388 O O . CYS A 1 54 ? -32.156 -26.656 -16.969 1 97.56 54 CYS A O 1
ATOM 390 N N . VAL A 1 55 ? -33.219 -28.578 -17.359 1 96.81 55 VAL A N 1
ATOM 391 C CA . VAL A 1 55 ? -34.531 -28.031 -17.016 1 96.81 55 VAL A CA 1
ATOM 392 C C . VAL A 1 55 ? -35.156 -28.844 -15.875 1 96.81 55 VAL A C 1
ATOM 394 O O . VAL A 1 55 ? -35.188 -30.078 -15.938 1 96.81 55 VAL A O 1
ATOM 397 N N . TYR A 1 56 ? -35.625 -28.109 -14.875 1 95.69 56 TYR A N 1
ATOM 398 C CA . TYR A 1 56 ? -36.281 -28.719 -13.719 1 95.69 56 TYR A CA 1
ATOM 399 C C . TYR A 1 56 ? -37.688 -28.141 -13.516 1 95.69 56 TYR A C 1
ATOM 401 O O . TYR A 1 56 ? -37.844 -26.938 -13.359 1 95.69 56 TYR A O 1
ATOM 409 N N . VAL A 1 57 ? -38.625 -28.984 -13.586 1 94.12 57 VAL A N 1
ATOM 410 C CA . VAL A 1 57 ? -40.031 -28.656 -13.297 1 94.12 57 VAL A CA 1
ATOM 411 C C . VAL A 1 57 ? -40.562 -29.578 -12.211 1 94.12 57 VAL A C 1
ATOM 413 O O . VAL A 1 57 ? -40.531 -30.797 -12.359 1 94.12 57 VAL A O 1
ATOM 416 N N . ASP A 1 58 ? -41 -29.031 -11.141 1 86.69 58 ASP A N 1
ATOM 417 C CA . ASP A 1 58 ? -41.375 -29.844 -9.984 1 86.69 58 ASP A CA 1
ATOM 418 C C . ASP A 1 58 ? -42.875 -30.172 -10.023 1 86.69 58 ASP A C 1
ATOM 420 O O . ASP A 1 58 ? -43.281 -31.203 -9.5 1 86.69 58 ASP A O 1
ATOM 424 N N . ASN A 1 59 ? -43.656 -29.344 -10.664 1 87.56 59 ASN A N 1
ATOM 425 C CA . ASN A 1 59 ? -45.125 -29.531 -10.664 1 87.56 59 ASN A CA 1
ATOM 426 C C . ASN A 1 59 ? -45.531 -30.672 -11.594 1 87.56 59 ASN A C 1
ATOM 428 O O . ASN A 1 59 ? -45.344 -30.594 -12.812 1 87.56 59 ASN A O 1
ATOM 432 N N . PRO A 1 60 ? -46.219 -31.656 -11.008 1 88.12 60 PRO A N 1
ATOM 433 C CA . PRO A 1 60 ? -46.625 -32.781 -11.836 1 88.12 60 PRO A CA 1
ATOM 434 C C . PRO A 1 60 ? -47.719 -32.438 -12.836 1 88.12 60 PRO A C 1
ATOM 436 O O . PRO A 1 60 ? -47.938 -33.188 -13.797 1 88.12 60 PRO A O 1
ATOM 439 N N . SER A 1 61 ? -48.375 -31.312 -12.617 1 89.62 61 SER A N 1
ATOM 440 C CA . SER A 1 61 ? -49.469 -30.953 -13.5 1 89.62 61 SER A CA 1
ATOM 441 C C . SER A 1 61 ? -49.062 -29.859 -14.484 1 89.62 61 SER A C 1
ATOM 443 O O . SER A 1 61 ? -49.906 -29.25 -15.133 1 89.62 61 SER A O 1
ATOM 445 N N . ALA A 1 62 ? -47.781 -29.688 -14.562 1 92.31 62 ALA A N 1
ATOM 446 C CA . ALA A 1 62 ? -47.312 -28.641 -15.461 1 92.31 62 ALA A CA 1
ATOM 447 C C . ALA A 1 62 ? -47.562 -29.016 -16.922 1 92.31 62 ALA A C 1
ATOM 449 O O . ALA A 1 62 ? -47.375 -30.172 -17.312 1 92.31 62 ALA A O 1
ATOM 450 N N . PRO A 1 63 ? -48 -28.078 -17.75 1 92.69 63 PRO A N 1
ATOM 451 C CA . PRO A 1 63 ? -48.188 -28.359 -19.172 1 92.69 63 PRO A CA 1
ATOM 452 C C . PRO A 1 63 ? -46.906 -28.531 -19.938 1 92.69 63 PRO A C 1
ATOM 454 O O . PRO A 1 63 ? -45.812 -28.188 -19.438 1 92.69 63 PRO A O 1
ATOM 457 N N . GLU A 1 64 ? -47.062 -29.094 -21.094 1 93.25 64 GLU A N 1
ATOM 458 C CA . GLU A 1 64 ? -45.938 -29.203 -21.984 1 93.25 64 GLU A CA 1
ATOM 459 C C . GLU A 1 64 ? -45.438 -27.812 -22.391 1 93.25 64 GLU A C 1
ATOM 461 O O . GLU A 1 64 ? -46.219 -26.859 -22.469 1 93.25 64 GLU A O 1
ATOM 466 N N . GLY A 1 65 ? -44.094 -27.75 -22.547 1 93.81 65 GLY A N 1
ATOM 467 C CA . GLY A 1 65 ? -43.469 -26.5 -22.953 1 93.81 65 GLY A CA 1
ATOM 468 C C . GLY A 1 65 ? -42.469 -26.641 -24.078 1 93.81 65 GLY A C 1
ATOM 469 O O . GLY A 1 65 ? -42.219 -27.75 -24.547 1 93.81 65 GLY A O 1
ATOM 470 N N . LYS A 1 66 ? -42.062 -25.531 -24.578 1 96 66 LYS A N 1
ATOM 471 C CA . LYS A 1 66 ? -41.031 -25.453 -25.625 1 96 66 LYS A CA 1
ATOM 472 C C . LYS A 1 66 ? -40.062 -24.312 -25.375 1 96 66 LYS A C 1
ATOM 474 O O . LYS A 1 66 ? -40.469 -23.156 -25.219 1 96 66 LYS A O 1
ATOM 479 N N . LEU A 1 67 ? -38.844 -24.719 -25.344 1 96.69 67 LEU A N 1
ATOM 480 C CA . LEU A 1 67 ? -37.812 -23.703 -25.141 1 96.69 67 LEU A CA 1
ATOM 481 C C . LEU A 1 67 ? -36.938 -23.562 -26.375 1 96.69 67 LEU A C 1
ATOM 483 O O . LEU A 1 67 ? -36.562 -24.578 -27 1 96.69 67 LEU A O 1
ATOM 487 N N . THR A 1 68 ? -36.656 -22.328 -26.75 1 97.56 68 THR A N 1
ATOM 488 C CA . THR A 1 68 ? -35.781 -22.047 -27.891 1 97.56 68 THR A CA 1
ATOM 489 C C . THR A 1 68 ? -34.562 -21.281 -27.453 1 97.56 68 THR A C 1
ATOM 491 O O . THR A 1 68 ? -34.625 -20.344 -26.656 1 97.56 68 THR A O 1
ATOM 494 N N . PHE A 1 69 ? -33.406 -21.734 -27.953 1 97.31 69 PHE A N 1
ATOM 495 C CA . PHE A 1 69 ? -32.125 -21.125 -27.625 1 97.31 69 PHE A CA 1
ATOM 496 C C . PHE A 1 69 ? -31.469 -20.578 -28.891 1 97.31 69 PHE A C 1
ATOM 498 O O . PHE A 1 69 ? -31.547 -21.188 -29.953 1 97.31 69 PHE A O 1
ATOM 505 N N . ALA A 1 70 ? -30.859 -19.438 -28.75 1 96.69 70 ALA A N 1
ATOM 506 C CA . ALA A 1 70 ? -30.062 -18.844 -29.812 1 96.69 70 ALA A CA 1
ATOM 507 C C . ALA A 1 70 ? -28.891 -18.031 -29.25 1 96.69 70 ALA A C 1
ATOM 509 O O . ALA A 1 70 ? -28.969 -17.562 -28.109 1 96.69 70 ALA A O 1
ATOM 510 N N . VAL A 1 71 ? -27.797 -18.047 -29.984 1 96.81 71 VAL A N 1
ATOM 511 C CA . VAL A 1 71 ? -26.672 -17.203 -29.594 1 96.81 71 VAL A CA 1
ATOM 512 C C . VAL A 1 71 ? -26.312 -16.266 -30.75 1 96.81 71 VAL A C 1
ATOM 514 O O . VAL A 1 71 ? -26.156 -16.688 -31.891 1 96.81 71 VAL A O 1
ATOM 517 N N . THR A 1 72 ? -26.266 -14.961 -30.406 1 95.25 72 THR A N 1
ATOM 518 C CA . THR A 1 72 ? -25.844 -13.961 -31.375 1 95.25 72 THR A CA 1
ATOM 519 C C . THR A 1 72 ? -24.562 -13.273 -30.938 1 95.25 72 THR A C 1
ATOM 521 O O . THR A 1 72 ? -24.219 -13.305 -29.75 1 95.25 72 THR A O 1
ATOM 524 N N . ALA A 1 73 ? -23.812 -12.836 -31.922 1 93.19 73 ALA A N 1
ATOM 525 C CA . ALA A 1 73 ? -22.578 -12.094 -31.641 1 93.19 73 ALA A CA 1
ATOM 526 C C . ALA A 1 73 ? -22.516 -10.812 -32.469 1 93.19 73 ALA A C 1
ATOM 528 O O . ALA A 1 73 ? -23.203 -10.688 -33.469 1 93.19 73 ALA A O 1
ATOM 529 N N . TYR A 1 74 ? -21.891 -9.852 -31.859 1 87.44 74 TYR A N 1
ATOM 530 C CA . TYR A 1 74 ? -21.703 -8.578 -32.562 1 87.44 74 TYR A CA 1
ATOM 531 C C . TYR A 1 74 ? -20.359 -8.547 -33.281 1 87.44 74 TYR A C 1
ATOM 533 O O . TYR A 1 74 ? -19.312 -8.688 -32.656 1 87.44 74 TYR A O 1
ATOM 541 N N . ASP A 1 75 ? -20.438 -8.453 -34.562 1 84.94 75 ASP A N 1
ATOM 542 C CA . ASP A 1 75 ? -19.234 -8.367 -35.406 1 84.94 75 ASP A CA 1
ATOM 543 C C . ASP A 1 75 ? -18.969 -6.922 -35.812 1 84.94 75 ASP A C 1
ATOM 545 O O . ASP A 1 75 ? -19.578 -6.406 -36.75 1 84.94 75 ASP A O 1
ATOM 549 N N . TRP A 1 76 ? -18.141 -6.344 -35.188 1 78.19 76 TRP A N 1
ATOM 550 C CA . TRP A 1 76 ? -17.828 -4.938 -35.406 1 78.19 76 TRP A CA 1
ATOM 551 C C . TRP A 1 76 ? -17.203 -4.727 -36.781 1 78.19 76 TRP A C 1
ATOM 553 O O . TRP A 1 76 ? -17.141 -3.596 -37.25 1 78.19 76 TRP A O 1
ATOM 563 N N . GLN A 1 77 ? -16.625 -5.785 -37.375 1 76.62 77 GLN A N 1
ATOM 564 C CA . GLN A 1 77 ? -15.984 -5.672 -38.656 1 76.62 77 GLN A CA 1
ATOM 565 C C . GLN A 1 77 ? -17.031 -5.578 -39.781 1 76.62 77 GLN A C 1
ATOM 567 O O . GLN A 1 77 ? -16.719 -5.168 -40.906 1 76.62 77 GLN A O 1
ATOM 572 N N . GLN A 1 78 ? -18.234 -5.895 -39.406 1 75.44 78 GLN A N 1
ATOM 573 C CA . GLN A 1 78 ? -19.297 -5.895 -40.406 1 75.44 78 GLN A CA 1
ATOM 574 C C . GLN A 1 78 ? -20.031 -4.555 -40.438 1 75.44 78 GLN A C 1
ATOM 576 O O . GLN A 1 78 ? -19.891 -3.744 -39.5 1 75.44 78 GLN A O 1
ATOM 581 N N . VAL A 1 79 ? -20.625 -4.262 -41.594 1 74.69 79 VAL A N 1
ATOM 582 C CA . VAL A 1 79 ? -21.422 -3.051 -41.719 1 74.69 79 VAL A CA 1
ATOM 583 C C . VAL A 1 79 ? -22.562 -3.088 -40.688 1 74.69 79 VAL A C 1
ATOM 585 O O . VAL A 1 79 ? -22.969 -4.16 -40.25 1 74.69 79 VAL A O 1
ATOM 588 N N . ASP A 1 80 ? -22.938 -2 -40.219 1 72.44 80 ASP A N 1
ATOM 589 C CA . ASP A 1 80 ? -23.875 -1.825 -39.125 1 72.44 80 ASP A CA 1
ATOM 590 C C . ASP A 1 80 ? -25.078 -2.766 -39.25 1 72.44 80 ASP A C 1
ATOM 592 O O . ASP A 1 80 ? -25.5 -3.385 -38.281 1 72.44 80 ASP A O 1
ATOM 596 N N . ALA A 1 81 ? -25.609 -2.82 -40.469 1 73.88 81 ALA A N 1
ATOM 597 C CA . ALA A 1 81 ? -26.812 -3.609 -40.688 1 73.88 81 ALA A CA 1
ATOM 598 C C . ALA A 1 81 ? -26.547 -5.094 -40.469 1 73.88 81 ALA A C 1
ATOM 600 O O . ALA A 1 81 ? -27.469 -5.852 -40.125 1 73.88 81 ALA A O 1
ATOM 601 N N . ASP A 1 82 ? -25.234 -5.465 -40.594 1 74.31 82 ASP A N 1
ATOM 602 C CA . ASP A 1 82 ? -24.891 -6.883 -40.531 1 74.31 82 ASP A CA 1
ATOM 603 C C . ASP A 1 82 ? -24.062 -7.219 -39.312 1 74.31 82 ASP A C 1
ATOM 605 O O . ASP A 1 82 ? -23.422 -8.273 -39.25 1 74.31 82 ASP A O 1
ATOM 609 N N . ARG A 1 83 ? -24.062 -6.383 -38.344 1 81.31 83 ARG A N 1
ATOM 610 C CA . ARG A 1 83 ? -23.172 -6.547 -37.188 1 81.31 83 ARG A CA 1
ATOM 611 C C . ARG A 1 83 ? -23.656 -7.648 -36.281 1 81.31 83 ARG A C 1
ATOM 613 O O . ARG A 1 83 ? -22.875 -8.25 -35.531 1 81.31 83 ARG A O 1
ATOM 620 N N . ASN A 1 84 ? -24.938 -7.84 -36.406 1 85.44 84 ASN A N 1
ATOM 621 C CA . ASN A 1 84 ? -25.469 -8.914 -35.562 1 85.44 84 ASN A CA 1
ATOM 622 C C . ASN A 1 84 ? -25.422 -10.258 -36.281 1 85.44 84 ASN A C 1
ATOM 624 O O . ASN A 1 84 ? -26.141 -10.492 -37.25 1 85.44 84 ASN A O 1
ATOM 628 N N . VAL A 1 85 ? -24.516 -11.07 -35.812 1 90.81 85 VAL A N 1
ATOM 629 C CA . VAL A 1 85 ? -24.297 -12.367 -36.438 1 90.81 85 VAL A CA 1
ATOM 630 C C . VAL A 1 85 ? -24.906 -13.469 -35.562 1 90.81 85 VAL A C 1
ATOM 632 O O . VAL A 1 85 ? -24.828 -13.422 -34.344 1 90.81 85 VAL A O 1
ATOM 635 N N . THR A 1 86 ? -25.562 -14.453 -36.219 1 93.06 86 THR A N 1
ATOM 636 C CA . THR A 1 86 ? -26.094 -15.617 -35.531 1 93.06 86 THR A CA 1
ATOM 637 C C . THR A 1 86 ? -25.047 -16.719 -35.438 1 93.06 86 THR A C 1
ATOM 639 O O . THR A 1 86 ? -24.562 -17.219 -36.438 1 93.06 86 THR A O 1
ATOM 642 N N . VAL A 1 87 ? -24.719 -17.062 -34.25 1 93.56 87 VAL A N 1
ATOM 643 C CA . VAL A 1 87 ? -23.75 -18.141 -34.031 1 93.56 87 VAL A CA 1
ATOM 644 C C . VAL A 1 87 ? -24.469 -19.469 -33.844 1 93.56 87 VAL A C 1
ATOM 646 O O . VAL A 1 87 ? -24.125 -20.453 -34.531 1 93.56 87 VAL A O 1
ATOM 649 N N . VAL A 1 88 ? -25.375 -19.5 -32.969 1 95.75 88 VAL A N 1
ATOM 650 C CA . VAL A 1 88 ? -26.25 -20.641 -32.812 1 95.75 88 VAL A CA 1
ATOM 651 C C . VAL A 1 88 ? -27.656 -20.297 -33.281 1 95.75 88 VAL A C 1
ATOM 653 O O . VAL A 1 88 ? -28.328 -19.438 -32.688 1 95.75 88 VAL A O 1
ATOM 656 N N . PRO A 1 89 ? -28.125 -20.875 -34.344 1 94.69 89 PRO A N 1
ATOM 657 C CA . PRO A 1 89 ? -29.484 -20.594 -34.812 1 94.69 89 PRO A CA 1
ATOM 658 C C . PRO A 1 89 ? -30.547 -21.047 -33.812 1 94.69 89 PRO A C 1
ATOM 660 O O . PRO A 1 89 ? -30.25 -21.781 -32.875 1 94.69 89 PRO A O 1
ATOM 663 N N . ASN A 1 90 ? -31.75 -20.625 -34.031 1 95.31 90 ASN A N 1
ATOM 664 C CA . ASN A 1 90 ? -32.875 -21.016 -33.188 1 95.31 90 ASN A CA 1
ATOM 665 C C . ASN A 1 90 ? -33 -22.531 -33.062 1 95.31 90 ASN A C 1
ATOM 667 O O . ASN A 1 90 ? -33.219 -23.219 -34.062 1 95.31 90 ASN A O 1
ATOM 671 N N . THR A 1 91 ? -32.719 -23 -31.922 1 95.75 91 THR A N 1
ATOM 672 C CA . THR A 1 91 ? -32.844 -24.422 -31.594 1 95.75 91 THR A CA 1
ATOM 673 C C . THR A 1 91 ? -33.875 -24.641 -30.5 1 95.75 91 THR A C 1
ATOM 675 O O . THR A 1 91 ? -33.75 -24.125 -29.391 1 95.75 91 THR A O 1
ATOM 678 N N . SER A 1 92 ? -34.812 -25.453 -30.797 1 95.88 92 SER A N 1
ATOM 679 C CA . SER A 1 92 ? -35.938 -25.625 -29.859 1 95.88 92 SER A CA 1
ATOM 680 C C . SER A 1 92 ? -35.875 -27 -29.188 1 95.88 92 SER A C 1
ATOM 682 O O . SER A 1 92 ? -35.5 -28 -29.812 1 95.88 92 SER A O 1
ATOM 684 N N . ILE A 1 93 ? -36.219 -27.031 -27.969 1 95.62 93 ILE A N 1
ATOM 685 C CA . ILE A 1 93 ? -36.281 -28.25 -27.172 1 95.62 93 ILE A CA 1
ATOM 686 C C . ILE A 1 93 ? -37.688 -28.375 -26.578 1 95.62 93 ILE A C 1
ATOM 688 O O . ILE A 1 93 ? -38.25 -27.422 -26.047 1 95.62 93 ILE A O 1
ATOM 692 N N . LEU A 1 94 ? -38.25 -29.547 -26.719 1 95.12 94 LEU A N 1
ATOM 693 C CA . LEU A 1 94 ? -39.562 -29.812 -26.156 1 95.12 94 LEU A CA 1
ATOM 694 C C . LEU A 1 94 ? -39.469 -30.281 -24.703 1 95.12 94 LEU A C 1
ATOM 696 O O . LEU A 1 94 ? -38.656 -31.156 -24.391 1 95.12 94 LEU A O 1
ATOM 700 N N . ILE A 1 95 ? -40.219 -29.656 -23.891 1 95.5 95 ILE A N 1
ATOM 701 C CA . ILE A 1 95 ? -40.281 -30.016 -22.469 1 95.5 95 ILE A CA 1
ATOM 702 C C . ILE A 1 95 ? -41.562 -30.812 -22.188 1 95.5 95 ILE A C 1
ATOM 704 O O . ILE A 1 95 ? -42.656 -30.297 -22.359 1 95.5 95 ILE A O 1
ATOM 708 N N . PRO A 1 96 ? -41.406 -32 -21.734 1 93.56 96 PRO A N 1
ATOM 709 C CA . PRO A 1 96 ? -42.594 -32.812 -21.484 1 93.56 96 PRO A CA 1
ATOM 710 C C . PRO A 1 96 ? -43.469 -32.25 -20.359 1 93.56 96 PRO A C 1
ATOM 712 O O . PRO A 1 96 ? -42.969 -31.531 -19.484 1 93.56 96 PRO A O 1
ATOM 715 N N . GLY A 1 97 ? -44.656 -32.594 -20.422 1 89.5 97 GLY A N 1
ATOM 716 C CA . GLY A 1 97 ? -45.562 -32.219 -19.328 1 89.5 97 GLY A CA 1
ATOM 717 C C . GLY A 1 97 ? -45.312 -33 -18.047 1 89.5 97 GLY A C 1
ATOM 718 O O . GLY A 1 97 ? -44.812 -34.125 -18.094 1 89.5 97 GLY A O 1
ATOM 719 N N . GLY A 1 98 ? -45.625 -32.344 -16.953 1 90.31 98 GLY A N 1
ATOM 720 C CA . GLY A 1 98 ? -45.406 -32.969 -15.664 1 90.31 98 GLY A CA 1
ATOM 721 C C . GLY A 1 98 ? -44.062 -32.656 -15.055 1 90.31 98 GLY A C 1
ATOM 722 O O . GLY A 1 98 ? -43.406 -31.672 -15.406 1 90.31 98 GLY A O 1
ATOM 723 N N . LYS A 1 99 ? -43.719 -33.438 -14.094 1 90 99 LYS A N 1
ATOM 724 C CA . LYS A 1 99 ? -42.438 -33.25 -13.438 1 90 99 LYS A CA 1
ATOM 725 C C . LYS A 1 99 ? -41.281 -33.625 -14.391 1 90 99 LYS A C 1
ATOM 727 O O . LYS A 1 99 ? -41.312 -34.656 -15.047 1 90 99 LYS A O 1
ATOM 732 N N . THR A 1 100 ? -40.375 -32.719 -14.547 1 90.38 100 THR A N 1
ATOM 733 C CA . THR A 1 100 ? -39.281 -32.906 -15.469 1 90.38 100 THR A CA 1
ATOM 734 C C . THR A 1 100 ? -37.938 -32.562 -14.797 1 90.38 100 THR A C 1
ATOM 736 O O . THR A 1 100 ? -37.844 -31.578 -14.07 1 90.38 100 THR A O 1
ATOM 739 N N . GLU A 1 101 ? -36.969 -33.438 -14.906 1 91.88 101 GLU A N 1
ATOM 740 C CA . GLU A 1 101 ? -35.562 -33.25 -14.516 1 91.88 101 GLU A CA 1
ATOM 741 C C . GLU A 1 101 ? -34.625 -33.812 -15.555 1 91.88 101 GLU A C 1
ATOM 743 O O . GLU A 1 101 ? -34.188 -34.969 -15.43 1 91.88 101 GLU A O 1
ATOM 748 N N . LYS A 1 102 ? -34.312 -33 -16.5 1 93.25 102 LYS A N 1
ATOM 749 C CA . LYS A 1 102 ? -33.531 -33.531 -17.609 1 93.25 102 LYS A CA 1
ATOM 750 C C . LYS A 1 102 ? -32.594 -32.469 -18.172 1 93.25 102 LYS A C 1
ATOM 752 O O . LYS A 1 102 ? -32.938 -31.281 -18.188 1 93.25 102 LYS A O 1
ATOM 757 N N . CYS A 1 103 ? -31.484 -32.938 -18.562 1 95.25 103 CYS A N 1
ATOM 758 C CA . CYS A 1 103 ? -30.531 -32.062 -19.266 1 95.25 103 CYS A CA 1
ATOM 759 C C . CYS A 1 103 ? -30.531 -32.344 -20.766 1 95.25 103 CYS A C 1
ATOM 761 O O . CYS A 1 103 ? -30.625 -33.5 -21.188 1 95.25 103 CYS A O 1
ATOM 763 N N . TYR A 1 104 ? -30.484 -31.312 -21.516 1 95.69 104 TYR A N 1
ATOM 764 C CA . TYR A 1 104 ? -30.484 -31.375 -22.969 1 95.69 104 TYR A CA 1
ATOM 765 C C . TYR A 1 104 ? -29.188 -30.797 -23.531 1 95.69 104 TYR A C 1
ATOM 767 O O . TYR A 1 104 ? -28.438 -30.141 -22.828 1 95.69 104 TYR A O 1
ATOM 775 N N . GLU A 1 105 ? -28.953 -31.156 -24.797 1 94.88 105 GLU A N 1
ATOM 776 C CA . GLU A 1 105 ? -27.766 -30.656 -25.484 1 94.88 105 GLU A CA 1
ATOM 777 C C . GLU A 1 105 ? -28.141 -29.734 -26.641 1 94.88 105 GLU A C 1
ATOM 779 O O . GLU A 1 105 ? -29.109 -30 -27.359 1 94.88 105 GLU A O 1
ATOM 784 N N . VAL A 1 106 ? -27.453 -28.688 -26.656 1 95.44 106 VAL A N 1
ATOM 785 C CA . VAL A 1 106 ? -27.594 -27.75 -27.766 1 95.44 106 VAL A CA 1
ATOM 786 C C . VAL A 1 106 ? -26.297 -27.719 -28.594 1 95.44 106 VAL A C 1
ATOM 788 O O . VAL A 1 106 ? -25.219 -27.438 -28.062 1 95.44 106 VAL A O 1
ATOM 791 N N . ALA A 1 107 ? -26.453 -27.953 -29.812 1 93.75 107 ALA A N 1
ATOM 792 C CA . ALA A 1 107 ? -25.266 -27.953 -30.656 1 93.75 107 ALA A CA 1
ATOM 793 C C . ALA A 1 107 ? -24.734 -26.547 -30.875 1 93.75 107 ALA A C 1
ATOM 795 O O . ALA A 1 107 ? -25.484 -25.625 -31.203 1 93.75 107 ALA A O 1
ATOM 796 N N . VAL A 1 108 ? -23.516 -26.438 -30.672 1 93.31 108 VAL A N 1
ATOM 797 C CA . VAL A 1 108 ? -22.859 -25.156 -30.875 1 93.31 108 VAL A CA 1
ATOM 798 C C . VAL A 1 108 ? -21.859 -25.281 -32.031 1 93.31 108 VAL A C 1
ATOM 800 O O . VAL A 1 108 ? -20.875 -26.031 -31.938 1 93.31 108 VAL A O 1
ATOM 803 N N . PRO A 1 109 ? -22.047 -24.609 -33.062 1 90.31 109 PRO A N 1
ATOM 804 C CA . PRO A 1 109 ? -21.094 -24.656 -34.188 1 90.31 109 PRO A CA 1
ATOM 805 C C . PRO A 1 109 ? -19.734 -24.047 -33.812 1 90.31 109 PRO A C 1
ATOM 807 O O . PRO A 1 109 ? -19.641 -23.281 -32.844 1 90.31 109 PRO A O 1
ATOM 810 N N . SER A 1 110 ? -18.797 -24.453 -34.562 1 85.88 110 SER A N 1
ATOM 811 C CA . SER A 1 110 ? -17.484 -23.828 -34.406 1 85.88 110 SER A CA 1
ATOM 812 C C . SER A 1 110 ? -17.516 -22.359 -34.812 1 85.88 110 SER A C 1
ATOM 814 O O . SER A 1 110 ? -18.141 -21.984 -35.812 1 85.88 110 SER A O 1
ATOM 816 N N . SER A 1 111 ? -17.047 -21.5 -33.906 1 85.75 111 SER A N 1
ATOM 817 C CA . SER A 1 111 ? -17.094 -20.047 -34.156 1 85.75 111 SER A CA 1
ATOM 818 C C . SER A 1 111 ? -15.789 -19.391 -33.688 1 85.75 111 SER A C 1
ATOM 820 O O . SER A 1 111 ? -15.055 -19.938 -32.875 1 85.75 111 SER A O 1
ATOM 822 N N . THR A 1 112 ? -15.531 -18.234 -34.312 1 83.25 112 THR A N 1
ATOM 823 C CA . THR A 1 112 ? -14.344 -17.469 -33.938 1 83.25 112 THR A CA 1
ATOM 824 C C . THR A 1 112 ? -14.695 -16.391 -32.938 1 83.25 112 THR A C 1
ATOM 826 O O . THR A 1 112 ? -13.812 -15.727 -32.375 1 83.25 112 THR A O 1
ATOM 829 N N . TYR A 1 113 ? -16 -16.281 -32.688 1 87.56 113 TYR A N 1
ATOM 830 C CA . TYR A 1 113 ? -16.406 -15.266 -31.719 1 87.56 113 TYR A CA 1
ATOM 831 C C . TYR A 1 113 ? -16.172 -15.75 -30.297 1 87.56 113 TYR A C 1
ATOM 833 O O . TYR A 1 113 ? -16.406 -16.922 -29.984 1 87.56 113 TYR A O 1
ATOM 841 N N . TYR A 1 114 ? -15.664 -14.812 -29.484 1 88.25 114 TYR A N 1
ATOM 842 C CA . TYR A 1 114 ? -15.352 -15.18 -28.109 1 88.25 114 TYR A CA 1
ATOM 843 C C . TYR A 1 114 ? -16.453 -14.742 -27.156 1 88.25 114 TYR A C 1
ATOM 845 O O . TYR A 1 114 ? -16.453 -15.109 -25.984 1 88.25 114 TYR A O 1
ATOM 853 N N . TYR A 1 115 ? -17.344 -13.953 -27.641 1 90.88 115 TYR A N 1
ATOM 854 C CA . TYR A 1 115 ? -18.422 -13.422 -26.812 1 90.88 115 TYR A CA 1
ATOM 855 C C . TYR A 1 115 ? -19.703 -13.281 -27.625 1 90.88 115 TYR A C 1
ATOM 857 O O . TYR A 1 115 ? -19.656 -13.125 -28.859 1 90.88 115 TYR A O 1
ATOM 865 N N . GLY A 1 116 ? -20.781 -13.461 -26.922 1 93.56 116 GLY A N 1
ATOM 866 C CA . GLY A 1 116 ? -22.078 -13.273 -27.547 1 93.56 116 GLY A CA 1
ATOM 867 C C . GLY A 1 116 ? -23.219 -13.102 -26.547 1 93.56 116 GLY A C 1
ATOM 868 O O . GLY A 1 116 ? -22.969 -12.797 -25.375 1 93.56 116 GLY A O 1
ATOM 869 N N . HIS A 1 117 ? -24.422 -13.18 -27.141 1 95.94 117 HIS A N 1
ATOM 870 C CA . HIS A 1 117 ? -25.625 -13.094 -26.328 1 95.94 117 HIS A CA 1
ATOM 871 C C . HIS A 1 117 ? -26.484 -14.352 -26.469 1 95.94 117 HIS A C 1
ATOM 873 O O . HIS A 1 117 ? -26.812 -14.75 -27.594 1 95.94 117 HIS A O 1
ATOM 879 N N . LEU A 1 118 ? -26.688 -14.945 -25.328 1 97.25 118 LEU A N 1
ATOM 880 C CA . LEU A 1 118 ? -27.578 -16.094 -25.281 1 97.25 118 LEU A CA 1
ATOM 881 C C . LEU A 1 118 ? -29.031 -15.664 -25.125 1 97.25 118 LEU A C 1
ATOM 883 O O . LEU A 1 118 ? -29.375 -14.945 -24.188 1 97.25 118 LEU A O 1
ATOM 887 N N . HIS A 1 119 ? -29.844 -16.031 -26.078 1 96.94 119 HIS A N 1
ATOM 888 C CA . HIS A 1 119 ? -31.281 -15.75 -26.047 1 96.94 119 HIS A CA 1
ATOM 889 C C . HIS A 1 119 ? -32.062 -17 -25.703 1 96.94 119 HIS A C 1
ATOM 891 O O . HIS A 1 119 ? -31.922 -18.047 -26.359 1 96.94 119 HIS A O 1
ATOM 897 N N . ILE A 1 120 ? -32.844 -16.938 -24.734 1 97.44 120 ILE A N 1
ATOM 898 C CA . ILE A 1 120 ? -33.75 -18.031 -24.359 1 97.44 120 ILE A CA 1
ATOM 899 C C . ILE A 1 120 ? -35.188 -17.547 -24.375 1 97.44 120 ILE A C 1
ATOM 901 O O . ILE A 1 120 ? -35.531 -16.562 -23.719 1 97.44 120 ILE A O 1
ATOM 905 N N . PHE A 1 121 ? -36 -18.156 -25.156 1 96.5 121 PHE A N 1
ATOM 906 C CA . PHE A 1 121 ? -37.406 -17.766 -25.188 1 96.5 121 PHE A CA 1
ATOM 907 C C . PHE A 1 121 ? -38.312 -18.969 -25.453 1 96.5 121 PHE A C 1
ATOM 909 O O . PHE A 1 121 ? -37.844 -19.969 -26.016 1 96.5 121 PHE A O 1
ATOM 916 N N . GLY A 1 122 ? -39.594 -18.891 -24.984 1 96.5 122 GLY A N 1
ATOM 917 C CA . GLY A 1 122 ? -40.562 -19.969 -25.078 1 96.5 122 GLY A CA 1
ATOM 918 C C . GLY A 1 122 ? -41.438 -20.094 -23.844 1 96.5 122 GLY A C 1
ATOM 919 O O . GLY A 1 122 ? -41.844 -19.094 -23.266 1 96.5 122 GLY A O 1
ATOM 920 N N . SER A 1 123 ? -41.812 -21.359 -23.578 1 94.94 123 SER A N 1
ATOM 921 C CA . SER A 1 123 ? -42.656 -21.609 -22.422 1 94.94 123 SER A CA 1
ATOM 922 C C . SER A 1 123 ? -42.219 -22.859 -21.672 1 94.94 123 SER A C 1
ATOM 924 O O . SER A 1 123 ? -41.812 -23.844 -22.281 1 94.94 123 SER A O 1
ATOM 926 N N . VAL A 1 124 ? -42.25 -22.75 -20.422 1 94.75 124 VAL A N 1
ATOM 927 C CA . VAL A 1 124 ? -41.938 -23.859 -19.547 1 94.75 124 VAL A CA 1
ATOM 928 C C . VAL A 1 124 ? -42.844 -23.828 -18.312 1 94.75 124 VAL A C 1
ATOM 930 O O . VAL A 1 124 ? -43.094 -22.766 -17.734 1 94.75 124 VAL A O 1
ATOM 933 N N . ALA A 1 125 ? -43.438 -24.969 -17.922 1 93.25 125 ALA A N 1
ATOM 934 C CA . ALA A 1 125 ? -44.344 -25.094 -16.766 1 93.25 125 ALA A CA 1
ATOM 935 C C . ALA A 1 125 ? -45.5 -24.125 -16.891 1 93.25 125 ALA A C 1
ATOM 937 O O . ALA A 1 125 ? -45.969 -23.562 -15.883 1 93.25 125 ALA A O 1
ATOM 938 N N . GLY A 1 126 ? -45.875 -23.734 -18.062 1 90.75 126 GLY A N 1
ATOM 939 C CA . GLY A 1 126 ? -47.031 -22.891 -18.312 1 90.75 126 GLY A CA 1
ATOM 940 C C . GLY A 1 126 ? -46.688 -21.406 -18.281 1 90.75 126 GLY A C 1
ATOM 941 O O . GLY A 1 126 ? -47.594 -20.562 -18.391 1 90.75 126 GLY A O 1
ATOM 942 N N . VAL A 1 127 ? -45.406 -21.109 -18.062 1 93.56 127 VAL A N 1
ATOM 943 C CA . VAL A 1 127 ? -45 -19.719 -17.984 1 93.56 127 VAL A CA 1
ATOM 944 C C . VAL A 1 127 ? -44.125 -19.359 -19.188 1 93.56 127 VAL A C 1
ATOM 946 O O . VAL A 1 127 ? -43.312 -20.172 -19.625 1 93.56 127 VAL A O 1
ATOM 949 N N . ASN A 1 128 ? -44.281 -18.125 -19.656 1 93.88 128 ASN A N 1
ATOM 950 C CA . ASN A 1 128 ? -43.438 -17.656 -20.766 1 93.88 128 ASN A CA 1
ATOM 951 C C . ASN A 1 128 ? -42.125 -17.109 -20.25 1 93.88 128 ASN A C 1
ATOM 953 O O . ASN A 1 128 ? -42.062 -16.469 -19.203 1 93.88 128 ASN A O 1
ATOM 957 N N . ILE A 1 129 ? -41.094 -17.453 -21 1 95.25 129 ILE A N 1
ATOM 958 C CA . ILE A 1 129 ? -39.75 -16.969 -20.641 1 95.25 129 ILE A CA 1
ATOM 959 C C . ILE A 1 129 ? -39.125 -16.266 -21.844 1 95.25 129 ILE A C 1
ATOM 961 O O . ILE A 1 129 ? -39.25 -16.734 -22.969 1 95.25 129 ILE A O 1
ATOM 965 N N . SER A 1 130 ? -38.594 -15.086 -21.672 1 95.69 130 SER A N 1
ATOM 966 C CA . SER A 1 130 ? -37.75 -14.352 -22.609 1 95.69 130 SER A CA 1
ATOM 967 C C . SER A 1 130 ? -36.594 -13.672 -21.922 1 95.69 130 SER A C 1
ATOM 969 O O . SER A 1 130 ? -36.75 -12.648 -21.25 1 95.69 130 SER A O 1
ATOM 971 N N . ARG A 1 131 ? -35.469 -14.25 -22.047 1 96.19 131 ARG A N 1
ATOM 972 C CA . ARG A 1 131 ? -34.281 -13.75 -21.359 1 96.19 131 ARG A CA 1
ATOM 973 C C . ARG A 1 131 ? -33.094 -13.664 -22.328 1 96.19 131 ARG A C 1
ATOM 975 O O . ARG A 1 131 ? -32.938 -14.5 -23.219 1 96.19 131 ARG A O 1
ATOM 982 N N . THR A 1 132 ? -32.312 -12.648 -22.156 1 95.88 132 THR A N 1
ATOM 983 C CA . THR A 1 132 ? -31.047 -12.484 -22.891 1 95.88 132 THR A CA 1
ATOM 984 C C . THR A 1 132 ? -29.891 -12.203 -21.938 1 95.88 132 THR A C 1
ATOM 986 O O . THR A 1 132 ? -29.969 -11.305 -21.094 1 95.88 132 THR A O 1
ATOM 989 N N . VAL A 1 133 ? -28.891 -12.992 -22.016 1 96.44 133 VAL A N 1
ATOM 990 C CA . VAL A 1 133 ? -27.719 -12.789 -21.156 1 96.44 133 VAL A CA 1
ATOM 991 C C . VAL A 1 133 ? -26.453 -12.859 -22 1 96.44 133 VAL A C 1
ATOM 993 O O . VAL A 1 133 ? -26.453 -13.406 -23.109 1 96.44 133 VAL A O 1
ATOM 996 N N . SER A 1 134 ? -25.422 -12.266 -21.484 1 94.88 134 SER A N 1
ATOM 997 C CA . SER A 1 134 ? -24.125 -12.383 -22.141 1 94.88 134 SER A CA 1
ATOM 998 C C . SER A 1 134 ? -23.531 -13.773 -21.938 1 94.88 134 SER A C 1
ATOM 1000 O O . SER A 1 134 ? -23.719 -14.398 -20.891 1 94.88 134 SER A O 1
ATOM 1002 N N . ILE A 1 135 ? -22.797 -14.266 -22.922 1 95.5 135 ILE A N 1
ATOM 1003 C CA . ILE A 1 135 ? -22.219 -15.602 -22.812 1 95.5 135 ILE A CA 1
ATOM 1004 C C . ILE A 1 135 ? -20.812 -15.602 -23.422 1 95.5 135 ILE A C 1
ATOM 1006 O O . ILE A 1 135 ? -20.578 -14.938 -24.422 1 95.5 135 ILE A O 1
ATOM 1010 N N . SER A 1 136 ? -20.016 -16.281 -22.797 1 94.25 136 SER A N 1
ATOM 1011 C CA . SER A 1 136 ? -18.672 -16.5 -23.344 1 94.25 136 SER A CA 1
ATOM 1012 C C . SER A 1 136 ? -18.641 -17.75 -24.219 1 94.25 136 SER A C 1
ATOM 1014 O O . SER A 1 136 ? -19.25 -18.766 -23.891 1 94.25 136 SER A O 1
ATOM 1016 N N . LEU A 1 137 ? -17.984 -17.625 -25.344 1 92.38 137 LEU A N 1
ATOM 1017 C CA . LEU A 1 137 ? -17.766 -18.75 -26.234 1 92.38 137 LEU A CA 1
ATOM 1018 C C . LEU A 1 137 ? -16.281 -19.125 -26.281 1 92.38 137 LEU A C 1
ATOM 1020 O O . LEU A 1 137 ? -15.492 -18.484 -26.969 1 92.38 137 LEU A O 1
ATOM 1024 N N . LYS A 1 138 ? -16 -20.156 -25.562 1 90 138 LYS A N 1
ATOM 1025 C CA . LYS A 1 138 ? -14.617 -20.609 -25.5 1 90 138 LYS A CA 1
ATOM 1026 C C . LYS A 1 138 ? -14.273 -21.5 -26.688 1 90 138 LYS A C 1
ATOM 1028 O O . LYS A 1 138 ? -15.047 -22.391 -27.062 1 90 138 LYS A O 1
ATOM 1033 N N . SER A 1 139 ? -13.188 -21.078 -27.344 1 82.94 139 SER A N 1
ATOM 1034 C CA . SER A 1 139 ? -12.734 -21.938 -28.438 1 82.94 139 SER A CA 1
ATOM 1035 C C . SER A 1 139 ? -12.133 -23.234 -27.906 1 82.94 139 SER A C 1
ATOM 1037 O O . SER A 1 139 ? -11.617 -23.281 -26.781 1 82.94 139 SER A O 1
ATOM 1039 N N . SER A 1 140 ? -12.508 -24.234 -28.594 1 69.81 140 SER A N 1
ATOM 1040 C CA . SER A 1 140 ? -11.867 -25.484 -28.219 1 69.81 140 SER A CA 1
ATOM 1041 C C . SER A 1 140 ? -10.352 -25.406 -28.344 1 69.81 140 SER A C 1
ATOM 1043 O O . SER A 1 140 ? -9.82 -25.422 -29.453 1 69.81 140 SER A O 1
ATOM 1045 N N . ASN A 1 141 ? -9.758 -24.547 -27.625 1 64.44 141 ASN A N 1
ATOM 1046 C CA . ASN A 1 141 ? -8.312 -24.297 -27.656 1 64.44 141 ASN A CA 1
ATOM 1047 C C . ASN A 1 141 ? -7.527 -25.594 -27.812 1 64.44 141 ASN A C 1
ATOM 1049 O O . ASN A 1 141 ? -7.82 -26.594 -27.141 1 64.44 141 ASN A O 1
ATOM 1053 N N . GLN A 1 142 ? -6.883 -25.703 -28.984 1 80.31 142 GLN A N 1
ATOM 1054 C CA . GLN A 1 142 ? -5.938 -26.797 -29.188 1 80.31 142 GLN A CA 1
ATOM 1055 C C . GLN A 1 142 ? -4.547 -26.422 -28.688 1 80.31 142 GLN A C 1
ATOM 1057 O O . GLN A 1 142 ? -4.078 -25.312 -28.922 1 80.31 142 GLN A O 1
ATOM 1062 N N . VAL A 1 143 ? -4.113 -27.312 -27.766 1 90.38 143 VAL A N 1
ATOM 1063 C CA . VAL A 1 143 ? -2.73 -27.125 -27.344 1 90.38 143 VAL A CA 1
ATOM 1064 C C . VAL A 1 143 ? -1.858 -28.234 -27.953 1 90.38 143 VAL A C 1
ATOM 1066 O O . VAL A 1 143 ? -2.145 -29.422 -27.781 1 90.38 143 VAL A O 1
ATOM 1069 N N . THR A 1 144 ? -0.912 -27.703 -28.656 1 94.81 144 THR A N 1
ATOM 1070 C CA . THR A 1 144 ? 0.003 -28.656 -29.281 1 94.81 144 THR A CA 1
ATOM 1071 C C . THR A 1 144 ? 1.328 -28.703 -28.516 1 94.81 144 THR A C 1
ATOM 1073 O O . THR A 1 144 ? 1.98 -27.688 -28.328 1 94.81 144 THR A O 1
ATOM 1076 N N . PHE A 1 145 ? 1.663 -29.922 -28.141 1 95.81 145 PHE A N 1
ATOM 1077 C CA . PHE A 1 145 ? 2.945 -30.156 -27.484 1 95.81 145 PHE A CA 1
ATOM 1078 C C . PHE A 1 145 ? 3.979 -30.656 -28.484 1 95.81 145 PHE A C 1
ATOM 1080 O O . PHE A 1 145 ? 3.703 -31.578 -29.266 1 95.81 145 PHE A O 1
ATOM 1087 N N . ILE A 1 146 ? 5.059 -29.984 -28.484 1 96.81 146 ILE A N 1
ATOM 1088 C CA . ILE A 1 146 ? 6.211 -30.406 -29.281 1 96.81 146 ILE A CA 1
ATOM 1089 C C . ILE A 1 146 ? 7.395 -30.672 -28.359 1 96.81 146 ILE A C 1
ATOM 1091 O O . ILE A 1 146 ? 7.766 -29.828 -27.531 1 96.81 146 ILE A O 1
ATOM 1095 N N . GLN A 1 147 ? 7.906 -31.953 -28.484 1 96.25 147 GLN A N 1
ATOM 1096 C CA . GLN A 1 147 ? 9.016 -32.281 -27.609 1 96.25 147 GLN A CA 1
ATOM 1097 C C . GLN A 1 147 ? 10.141 -32.969 -28.375 1 96.25 147 GLN A C 1
ATOM 1099 O O . GLN A 1 147 ? 9.914 -33.969 -29.062 1 96.25 147 GLN A O 1
ATOM 1104 N N . THR A 1 148 ? 11.359 -32.406 -28.234 1 96.81 148 THR A N 1
ATOM 1105 C CA . THR A 1 148 ? 12.531 -33.062 -28.797 1 96.81 148 THR A CA 1
ATOM 1106 C C . THR A 1 148 ? 13.102 -34.062 -27.812 1 96.81 148 THR A C 1
ATOM 1108 O O . THR A 1 148 ? 12.812 -34 -26.609 1 96.81 148 THR A O 1
ATOM 1111 N N . ASP A 1 149 ? 13.836 -35.031 -28.312 1 94.88 149 ASP A N 1
ATOM 1112 C CA . ASP A 1 149 ? 14.43 -36.031 -27.438 1 94.88 149 ASP A CA 1
ATOM 1113 C C . ASP A 1 149 ? 15.453 -35.406 -26.484 1 94.88 149 ASP A C 1
ATOM 1115 O O . ASP A 1 149 ? 15.57 -35.844 -25.328 1 94.88 149 ASP A O 1
ATOM 1119 N N . LYS A 1 150 ? 16.109 -34.469 -26.984 1 93.56 150 LYS A N 1
ATOM 1120 C CA . LYS A 1 150 ? 17.016 -33.719 -26.141 1 93.56 150 LYS A CA 1
ATOM 1121 C C . LYS A 1 150 ? 17.062 -32.25 -26.578 1 93.56 150 LYS A C 1
ATOM 1123 O O . LYS A 1 150 ? 16.516 -31.891 -27.625 1 93.56 150 LYS A O 1
ATOM 1128 N N . TYR A 1 151 ? 17.672 -31.422 -25.781 1 93.62 151 TYR A N 1
ATOM 1129 C CA . TYR A 1 151 ? 17.656 -29.984 -26.016 1 93.62 151 TYR A CA 1
ATOM 1130 C C . TYR A 1 151 ? 18.875 -29.547 -26.828 1 93.62 151 TYR A C 1
ATOM 1132 O O . TYR A 1 151 ? 18.75 -28.734 -27.75 1 93.62 151 TYR A O 1
ATOM 1140 N N . LEU A 1 152 ? 20.031 -30.094 -26.516 1 93.94 152 LEU A N 1
ATOM 1141 C CA . LEU A 1 152 ? 21.297 -29.719 -27.156 1 93.94 152 LEU A CA 1
ATOM 1142 C C . LEU A 1 152 ? 21.719 -30.766 -28.188 1 93.94 152 LEU A C 1
ATOM 1144 O O . LEU A 1 152 ? 21.75 -31.953 -27.875 1 93.94 152 LEU A O 1
ATOM 1148 N N . TYR A 1 153 ? 22.109 -30.297 -29.391 1 95.31 153 TYR A N 1
ATOM 1149 C CA . TYR A 1 153 ? 22.578 -31.172 -30.469 1 95.31 153 TYR A CA 1
ATOM 1150 C C . TYR A 1 153 ? 23.938 -30.719 -30.984 1 95.31 153 TYR A C 1
ATOM 1152 O O . TYR A 1 153 ? 24.25 -29.531 -30.984 1 95.31 153 TYR A O 1
ATOM 1160 N N . GLU A 1 154 ? 24.688 -31.734 -31.328 1 91.62 154 GLU A N 1
ATOM 1161 C CA . GLU A 1 154 ? 25.938 -31.469 -32.031 1 91.62 154 GLU A CA 1
ATOM 1162 C C . GLU A 1 154 ? 25.719 -31.422 -33.562 1 91.62 154 GLU A C 1
ATOM 1164 O O . GLU A 1 154 ? 24.75 -32 -34.062 1 91.62 154 GLU A O 1
ATOM 1169 N N . PRO A 1 155 ? 26.672 -30.766 -34.219 1 91.06 155 PRO A N 1
ATOM 1170 C CA . PRO A 1 155 ? 26.562 -30.781 -35.688 1 91.06 155 PRO A CA 1
ATOM 1171 C C . PRO A 1 155 ? 26.531 -32.188 -36.25 1 91.06 155 PRO A C 1
ATOM 1173 O O . PRO A 1 155 ? 27.25 -33.062 -35.781 1 91.06 155 PRO A O 1
ATOM 1176 N N . GLY A 1 156 ? 25.625 -32.438 -37.125 1 91.62 156 GLY A N 1
ATOM 1177 C CA . GLY A 1 156 ? 25.531 -33.719 -37.812 1 91.62 156 GLY A CA 1
ATOM 1178 C C . GLY A 1 156 ? 24.609 -34.688 -37.125 1 91.62 156 GLY A C 1
ATOM 1179 O O . GLY A 1 156 ? 24.344 -35.781 -37.656 1 91.62 156 GLY A O 1
ATOM 1180 N N . GLU A 1 157 ? 24.078 -34.344 -36.062 1 93.69 157 GLU A N 1
ATOM 1181 C CA . GLU A 1 157 ? 23.234 -35.25 -35.312 1 93.69 157 GLU A CA 1
ATOM 1182 C C . GLU A 1 157 ? 21.812 -35.25 -35.844 1 93.69 157 GLU A C 1
ATOM 1184 O O . GLU A 1 157 ? 21.391 -34.312 -36.531 1 93.69 157 GLU A O 1
ATOM 1189 N N . ASN A 1 158 ? 21.109 -36.344 -35.5 1 95.69 158 ASN A N 1
ATOM 1190 C CA . ASN A 1 158 ? 19.703 -36.5 -35.875 1 95.69 158 ASN A CA 1
ATOM 1191 C C . ASN A 1 158 ? 18.781 -35.906 -34.781 1 95.69 158 ASN A C 1
ATOM 1193 O O . ASN A 1 158 ? 18.906 -36.25 -33.625 1 95.69 158 ASN A O 1
ATOM 1197 N N . VAL A 1 159 ? 18 -35 -35.219 1 97 159 VAL A N 1
ATOM 1198 C CA . VAL A 1 159 ? 17.031 -34.375 -34.312 1 97 159 VAL A CA 1
ATOM 1199 C C . VAL A 1 159 ? 15.711 -35.156 -34.375 1 97 159 VAL A C 1
ATOM 1201 O O . VAL A 1 159 ? 15.086 -35.25 -35.438 1 97 159 VAL A O 1
ATOM 1204 N N . LYS A 1 160 ? 15.266 -35.656 -33.25 1 97.06 160 LYS A N 1
ATOM 1205 C CA . LYS A 1 160 ? 13.992 -36.375 -33.156 1 97.06 160 LYS A CA 1
ATOM 1206 C C . LYS A 1 160 ? 12.992 -35.594 -32.312 1 97.06 160 LYS A C 1
ATOM 1208 O O . LYS A 1 160 ? 13.375 -34.969 -31.312 1 97.06 160 LYS A O 1
ATOM 1213 N N . PHE A 1 161 ? 11.758 -35.531 -32.75 1 97.25 161 PHE A N 1
ATOM 1214 C CA . PHE A 1 161 ? 10.766 -34.844 -31.922 1 97.25 161 PHE A CA 1
ATOM 1215 C C . PHE A 1 161 ? 9.383 -35.469 -32.125 1 97.25 161 PHE A C 1
ATOM 1217 O O . PHE A 1 161 ? 9.133 -36.125 -33.125 1 97.25 161 PHE A O 1
ATOM 1224 N N . ARG A 1 162 ? 8.562 -35.312 -31.172 1 97.38 162 ARG A N 1
ATOM 1225 C CA . ARG A 1 162 ? 7.188 -35.812 -31.219 1 97.38 162 ARG A CA 1
ATOM 1226 C C . ARG A 1 162 ? 6.191 -34.656 -31.109 1 97.38 162 ARG A C 1
ATOM 1228 O O . ARG A 1 162 ? 6.52 -33.594 -30.594 1 97.38 162 ARG A O 1
ATOM 1235 N N . ILE A 1 163 ? 4.988 -34.875 -31.625 1 96.81 163 ILE A N 1
ATOM 1236 C CA . ILE A 1 163 ? 3.918 -33.875 -31.641 1 96.81 163 ILE A CA 1
ATOM 1237 C C . ILE A 1 163 ? 2.635 -34.5 -31.078 1 96.81 163 ILE A C 1
ATOM 1239 O O . ILE A 1 163 ? 2.254 -35.625 -31.469 1 96.81 163 ILE A O 1
ATOM 1243 N N . LEU A 1 164 ? 2.08 -33.812 -30.156 1 96 164 LEU A N 1
ATOM 1244 C CA . LEU A 1 164 ? 0.799 -34.188 -29.562 1 96 164 LEU A CA 1
ATOM 1245 C C . LEU A 1 164 ? -0.123 -33 -29.438 1 96 164 LEU A C 1
ATOM 1247 O O . LEU A 1 164 ? 0.274 -31.953 -28.906 1 96 164 LEU A O 1
ATOM 1251 N N . THR A 1 165 ? -1.294 -33.094 -29.953 1 94.25 165 THR A N 1
ATOM 1252 C CA . THR A 1 165 ? -2.271 -32 -29.812 1 94.25 165 THR A CA 1
ATOM 1253 C C . THR A 1 165 ? -3.461 -32.469 -28.969 1 94.25 165 THR A C 1
ATOM 1255 O O . THR A 1 165 ? -4.082 -33.5 -29.266 1 94.25 165 THR A O 1
ATOM 1258 N N . VAL A 1 166 ? -3.656 -31.766 -27.938 1 93 166 VAL A N 1
ATOM 1259 C CA . VAL A 1 166 ? -4.777 -32.031 -27.031 1 93 166 VAL A CA 1
ATOM 1260 C C . VAL A 1 166 ? -5.832 -30.938 -27.203 1 93 166 VAL A C 1
ATOM 1262 O O . VAL A 1 166 ? -5.5 -29.766 -27.359 1 93 166 VAL A O 1
ATOM 1265 N N . THR A 1 167 ? -7.145 -31.344 -27.125 1 88.31 167 THR A N 1
ATOM 1266 C CA . THR A 1 167 ? -8.188 -30.375 -27.422 1 88.31 167 THR A CA 1
ATOM 1267 C C . THR A 1 167 ? -9.383 -30.547 -26.484 1 88.31 167 THR A C 1
ATOM 1269 O O . THR A 1 167 ? -9.734 -31.688 -26.141 1 88.31 167 THR A O 1
ATOM 1272 N N . GLY A 1 168 ? -9.922 -29.391 -26.094 1 88 168 GLY A N 1
ATOM 1273 C CA . GLY A 1 168 ? -11.211 -29.391 -25.422 1 88 168 GLY A CA 1
ATOM 1274 C C . GLY A 1 168 ? -11.109 -29.641 -23.938 1 88 168 GLY A C 1
ATOM 1275 O O . GLY A 1 168 ? -10.031 -29.922 -23.422 1 88 168 GLY A O 1
ATOM 1276 N N . PRO A 1 169 ? -12.281 -29.625 -23.234 1 89.5 169 PRO A N 1
ATOM 1277 C CA . PRO A 1 169 ? -12.32 -29.797 -21.781 1 89.5 169 PRO A CA 1
ATOM 1278 C C . PRO A 1 169 ? -12.094 -31.25 -21.359 1 89.5 169 PRO A C 1
ATOM 1280 O O . PRO A 1 169 ? -11.719 -31.5 -20.219 1 89.5 169 PRO A O 1
ATOM 1283 N N . TYR A 1 170 ? -12.352 -32.188 -22.219 1 89.75 170 TYR A N 1
ATOM 1284 C CA . TYR A 1 170 ? -12.195 -33.594 -21.859 1 89.75 170 TYR A CA 1
ATOM 1285 C C . TYR A 1 170 ? -10.828 -34.125 -22.281 1 89.75 170 TYR A C 1
ATOM 1287 O O . TYR A 1 170 ? -10.555 -35.312 -22.188 1 89.75 170 TYR A O 1
ATOM 1295 N N . LEU A 1 171 ? -9.992 -33.312 -22.828 1 91.62 171 LEU A N 1
ATOM 1296 C CA . LEU A 1 171 ? -8.602 -33.594 -23.156 1 91.62 171 LEU A CA 1
ATOM 1297 C C . LEU A 1 171 ? -8.516 -34.688 -24.219 1 91.62 171 LEU A C 1
ATOM 1299 O O . LEU A 1 171 ? -7.773 -35.656 -24.062 1 91.62 171 LEU A O 1
ATOM 1303 N N . ASN A 1 172 ? -9.258 -34.469 -25.219 1 91 172 ASN A N 1
ATOM 1304 C CA . ASN A 1 172 ? -9.203 -35.375 -26.344 1 91 172 ASN A CA 1
ATOM 1305 C C . ASN A 1 172 ? -7.93 -35.188 -27.172 1 91 172 ASN A C 1
ATOM 1307 O O . ASN A 1 172 ? -7.375 -34.094 -27.203 1 91 172 ASN A O 1
ATOM 1311 N N . VAL A 1 173 ? -7.543 -36.25 -27.75 1 94.56 173 VAL A N 1
ATOM 1312 C CA . VAL A 1 173 ? -6.383 -36.188 -28.641 1 94.56 173 VAL A CA 1
ATOM 1313 C C . VAL A 1 173 ? -6.844 -35.875 -30.062 1 94.56 173 VAL A C 1
ATOM 1315 O O . VAL A 1 173 ? -7.711 -36.562 -30.609 1 94.56 173 VAL A O 1
ATOM 1318 N N . SER A 1 174 ? -6.305 -34.844 -30.609 1 92 174 SER A N 1
ATOM 1319 C CA . SER A 1 174 ? -6.652 -34.5 -31.984 1 92 174 SER A CA 1
ATOM 1320 C C . SER A 1 174 ? -6.059 -35.469 -32.969 1 92 174 SER A C 1
ATOM 1322 O O . SER A 1 174 ? -4.91 -35.906 -32.844 1 92 174 SER A O 1
ATOM 1324 N N . THR A 1 175 ? -6.852 -35.812 -33.969 1 92.56 175 THR A N 1
ATOM 1325 C CA . THR A 1 175 ? -6.359 -36.688 -35.031 1 92.56 175 THR A CA 1
ATOM 1326 C C . THR A 1 175 ? -6.32 -35.938 -36.375 1 92.56 175 THR A C 1
ATOM 1328 O O . THR A 1 175 ? -6.121 -36.562 -37.438 1 92.56 175 THR A O 1
ATOM 1331 N N . ASP A 1 176 ? -6.426 -34.656 -36.219 1 90.31 176 ASP A N 1
ATOM 1332 C CA . ASP A 1 176 ? -6.348 -33.812 -37.438 1 90.31 176 ASP A CA 1
ATOM 1333 C C . ASP A 1 176 ? -4.922 -33.781 -37.969 1 90.31 176 ASP A C 1
ATOM 1335 O O . ASP A 1 176 ? -3.961 -33.719 -37.188 1 90.31 176 ASP A O 1
ATOM 1339 N N . GLN A 1 177 ? -4.879 -33.719 -39.25 1 94.06 177 GLN A N 1
ATOM 1340 C CA . GLN A 1 177 ? -3.566 -33.625 -39.875 1 94.06 177 GLN A CA 1
ATOM 1341 C C . GLN A 1 177 ? -2.904 -32.281 -39.562 1 94.06 177 GLN A C 1
ATOM 1343 O O . GLN A 1 177 ? -3.588 -31.281 -39.344 1 94.06 177 GLN A O 1
ATOM 1348 N N . TYR A 1 178 ? -1.63 -32.344 -39.5 1 95.12 178 TYR A N 1
ATOM 1349 C CA . TYR A 1 178 ? -0.882 -31.078 -39.406 1 95.12 178 TYR A CA 1
ATOM 1350 C C . TYR A 1 178 ? -0.573 -30.547 -40.812 1 95.12 178 TYR A C 1
ATOM 1352 O O . TYR A 1 178 ? 0.191 -31.156 -41.562 1 95.12 178 TYR A O 1
ATOM 1360 N N . PRO A 1 179 ? -1.062 -29.391 -41.125 1 94.75 179 PRO A N 1
ATOM 1361 C CA . PRO A 1 179 ? -0.85 -28.891 -42.5 1 94.75 179 PRO A CA 1
ATOM 1362 C C . PRO A 1 179 ? 0.627 -28.688 -42.812 1 94.75 179 PRO A C 1
ATOM 1364 O O . PRO A 1 179 ? 1.069 -29.016 -43.938 1 94.75 179 PRO A O 1
ATOM 1367 N N . LEU A 1 180 ? 1.264 -28.141 -41.781 1 95.94 180 LEU A N 1
ATOM 1368 C CA . LEU A 1 180 ? 2.668 -27.828 -42.031 1 95.94 180 LEU A CA 1
ATOM 1369 C C . LEU A 1 180 ? 3.48 -27.906 -40.75 1 95.94 180 LEU A C 1
ATOM 1371 O O . LEU A 1 180 ? 3.059 -27.406 -39.719 1 95.94 180 LEU A O 1
ATOM 1375 N N . VAL A 1 181 ? 4.586 -28.656 -40.875 1 97.44 181 VAL A N 1
ATOM 1376 C CA . VAL A 1 181 ? 5.613 -28.672 -39.812 1 97.44 181 VAL A CA 1
ATOM 1377 C C . VAL A 1 181 ? 6.957 -28.25 -40.438 1 97.44 181 VAL A C 1
ATOM 1379 O O . VAL A 1 181 ? 7.352 -28.75 -41.469 1 97.44 181 VAL A O 1
ATOM 1382 N N . TRP A 1 182 ? 7.605 -27.25 -39.781 1 97.56 182 TRP A N 1
ATOM 1383 C CA . TRP A 1 182 ? 8.898 -26.875 -40.344 1 97.56 182 TRP A CA 1
ATOM 1384 C C . TRP A 1 182 ? 9.859 -26.422 -39.25 1 97.56 182 TRP A C 1
ATOM 1386 O O . TRP A 1 182 ? 9.453 -26.219 -38.094 1 97.56 182 TRP A O 1
ATOM 1396 N N . ILE A 1 183 ? 11.148 -26.344 -39.594 1 97.81 183 ILE A N 1
ATOM 1397 C CA . ILE A 1 183 ? 12.211 -25.969 -38.656 1 97.81 183 ILE A CA 1
ATOM 1398 C C . ILE A 1 183 ? 12.992 -24.781 -39.219 1 97.81 183 ILE A C 1
ATOM 1400 O O . ILE A 1 183 ? 13.336 -24.766 -40.406 1 97.81 183 ILE A O 1
ATOM 1404 N N . GLU A 1 184 ? 13.195 -23.875 -38.312 1 97.06 184 GLU A N 1
ATOM 1405 C CA . GLU A 1 184 ? 13.969 -22.703 -38.719 1 97.06 184 GLU A CA 1
ATOM 1406 C C . GLU A 1 184 ? 15.289 -22.625 -37.969 1 97.06 184 GLU A C 1
ATOM 1408 O O . GLU A 1 184 ? 15.344 -22.953 -36.781 1 97.06 184 GLU A O 1
ATOM 1413 N N . THR A 1 185 ? 16.266 -22.172 -38.625 1 96 185 THR A N 1
ATOM 1414 C CA . THR A 1 185 ? 17.578 -21.938 -38.031 1 96 185 THR A CA 1
ATOM 1415 C C . THR A 1 185 ? 17.578 -20.656 -37.219 1 96 185 THR A C 1
ATOM 1417 O O . THR A 1 185 ? 16.594 -19.922 -37.219 1 96 185 THR A O 1
ATOM 1420 N N . PRO A 1 186 ? 18.609 -20.453 -36.5 1 94.94 186 PRO A N 1
ATOM 1421 C CA . PRO A 1 186 ? 18.719 -19.188 -35.781 1 94.94 186 PRO A CA 1
ATOM 1422 C C . PRO A 1 186 ? 18.562 -17.969 -36.688 1 94.94 186 PRO A C 1
ATOM 1424 O O . PRO A 1 186 ? 18.078 -16.938 -36.219 1 94.94 186 PRO A O 1
ATOM 1427 N N . SER A 1 187 ? 18.922 -18.016 -37.906 1 94.56 187 SER A N 1
ATOM 1428 C CA . SER A 1 187 ? 18.812 -16.938 -38.875 1 94.56 187 SER A CA 1
ATOM 1429 C C . SER A 1 187 ? 17.453 -16.938 -39.562 1 94.56 187 SER A C 1
ATOM 1431 O O . SER A 1 187 ? 17.234 -16.219 -40.531 1 94.56 187 SER A O 1
ATOM 1433 N N . ARG A 1 188 ? 16.641 -17.844 -39.25 1 92.31 188 ARG A N 1
ATOM 1434 C CA . ARG A 1 188 ? 15.25 -17.906 -39.688 1 92.31 188 ARG A CA 1
ATOM 1435 C C . ARG A 1 188 ? 15.148 -18.516 -41.094 1 92.31 188 ARG A C 1
ATOM 1437 O O . ARG A 1 188 ? 14.273 -18.141 -41.875 1 92.31 188 ARG A O 1
ATOM 1444 N N . THR A 1 189 ? 16.156 -19.328 -41.344 1 94.94 189 THR A N 1
ATOM 1445 C CA . THR A 1 189 ? 16.062 -20.078 -42.594 1 94.94 189 THR A CA 1
ATOM 1446 C C . THR A 1 189 ? 15.406 -21.438 -42.344 1 94.94 189 THR A C 1
ATOM 1448 O O . THR A 1 189 ? 15.766 -22.156 -41.406 1 94.94 189 THR A O 1
ATOM 1451 N N . ARG A 1 190 ? 14.445 -21.797 -43.281 1 95.56 190 ARG A N 1
ATOM 1452 C CA . ARG A 1 190 ? 13.789 -23.094 -43.188 1 95.56 190 ARG A CA 1
ATOM 1453 C C . ARG A 1 190 ? 14.688 -24.203 -43.75 1 95.56 190 ARG A C 1
ATOM 1455 O O . ARG A 1 190 ? 15.062 -24.203 -44.906 1 95.56 190 ARG A O 1
ATOM 1462 N N . ILE A 1 191 ? 14.93 -25.172 -42.938 1 95.69 191 ILE A N 1
ATOM 1463 C CA . ILE A 1 191 ? 15.891 -26.188 -43.375 1 95.69 191 ILE A CA 1
ATOM 1464 C C . ILE A 1 191 ? 15.195 -27.547 -43.5 1 95.69 191 ILE A C 1
ATOM 1466 O O . ILE A 1 191 ? 15.758 -28.484 -44.062 1 95.69 191 ILE A O 1
ATOM 1470 N N . ALA A 1 192 ? 14.086 -27.734 -42.938 1 96.38 192 ALA A N 1
ATOM 1471 C CA . ALA A 1 192 ? 13.281 -28.938 -43.031 1 96.38 192 ALA A CA 1
ATOM 1472 C C . ALA A 1 192 ? 11.789 -28.609 -43 1 96.38 192 ALA A C 1
ATOM 1474 O O . ALA A 1 192 ? 11.375 -27.672 -42.312 1 96.38 192 ALA A O 1
ATOM 1475 N N . GLN A 1 193 ? 10.992 -29.359 -43.688 1 96.94 193 GLN A N 1
ATOM 1476 C CA . GLN A 1 193 ? 9.547 -29.172 -43.688 1 96.94 193 GLN A CA 1
ATOM 1477 C C . GLN A 1 193 ? 8.812 -30.469 -44 1 96.94 193 GLN A C 1
ATOM 1479 O O . GLN A 1 193 ? 9.32 -31.312 -44.75 1 96.94 193 GLN A O 1
ATOM 1484 N N . TRP A 1 194 ? 7.762 -30.719 -43.438 1 97.69 194 TRP A N 1
ATOM 1485 C CA . TRP A 1 194 ? 6.816 -31.797 -43.688 1 97.69 194 TRP A CA 1
ATOM 1486 C C . TRP A 1 194 ? 5.426 -31.25 -43.969 1 97.69 194 TRP A C 1
ATOM 1488 O O . TRP A 1 194 ? 4.84 -30.547 -43.156 1 97.69 194 TRP A O 1
ATOM 1498 N N . LYS A 1 195 ? 4.895 -31.547 -45.094 1 96.31 195 LYS A N 1
ATOM 1499 C CA . LYS A 1 195 ? 3.561 -31.094 -45.469 1 96.31 195 LYS A CA 1
ATOM 1500 C C . LYS A 1 195 ? 2.512 -32.156 -45.219 1 96.31 195 LYS A C 1
ATOM 1502 O O . LYS A 1 195 ? 2.775 -33.344 -45.406 1 96.31 195 LYS A O 1
ATOM 1507 N N . THR A 1 196 ? 1.373 -31.812 -44.781 1 95.25 196 THR A N 1
ATOM 1508 C CA . THR A 1 196 ? 0.218 -32.688 -44.562 1 95.25 196 THR A CA 1
ATOM 1509 C C . THR A 1 196 ? 0.608 -33.906 -43.781 1 95.25 196 THR A C 1
ATOM 1511 O O . THR A 1 196 ? 0.37 -35.031 -44.219 1 95.25 196 THR A 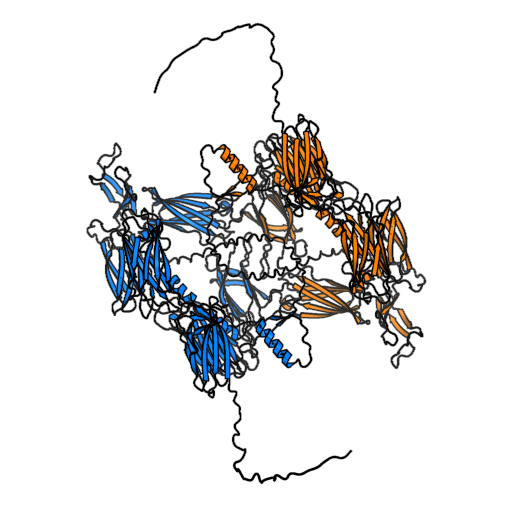O 1
ATOM 1514 N N . VAL A 1 197 ? 1.103 -33.688 -42.656 1 96.81 197 VAL A N 1
ATOM 1515 C CA . VAL A 1 197 ? 1.576 -34.781 -41.812 1 96.81 197 VAL A CA 1
ATOM 1516 C C . VAL A 1 197 ? 0.386 -35.562 -41.281 1 96.81 197 VAL A C 1
ATOM 1518 O O . VAL A 1 197 ? -0.528 -35 -40.688 1 96.81 197 VAL A O 1
ATOM 1521 N N . ASP A 1 198 ? 0.438 -36.844 -41.5 1 95.38 198 ASP A N 1
ATOM 1522 C CA . ASP A 1 198 ? -0.62 -37.75 -41.031 1 95.38 198 ASP A CA 1
ATOM 1523 C C . ASP A 1 198 ? -0.603 -37.875 -39.5 1 95.38 198 ASP A C 1
ATOM 1525 O O . ASP A 1 198 ? 0.415 -38.25 -38.938 1 95.38 198 ASP A O 1
ATOM 1529 N N . ASN A 1 199 ? -1.689 -37.562 -38.875 1 95.12 199 ASN A N 1
ATOM 1530 C CA . ASN A 1 199 ? -1.834 -37.625 -37.438 1 95.12 199 ASN A CA 1
ATOM 1531 C C . ASN A 1 199 ? -3.031 -38.469 -37.031 1 95.12 199 ASN A C 1
ATOM 1533 O O . ASN A 1 199 ? -3.682 -38.219 -36.031 1 95.12 199 ASN A O 1
ATOM 1537 N N . THR A 1 200 ? -3.342 -39.469 -37.75 1 93.19 200 THR A N 1
ATOM 1538 C CA . THR A 1 200 ? -4.508 -40.312 -37.5 1 93.19 200 THR A CA 1
ATOM 1539 C C . THR A 1 200 ? -4.359 -41.094 -36.219 1 93.19 200 THR A C 1
ATOM 1541 O O . THR A 1 200 ? -5.352 -41.406 -35.531 1 93.19 200 THR A O 1
ATOM 1544 N N . ALA A 1 201 ? -3.139 -41.312 -35.812 1 91.81 201 ALA A N 1
ATOM 1545 C CA . ALA A 1 201 ? -2.879 -42.062 -34.594 1 91.81 201 ALA A CA 1
ATOM 1546 C C . ALA A 1 201 ? -2.875 -41.156 -33.375 1 91.81 201 ALA A C 1
ATOM 1548 O O . ALA A 1 201 ? -2.912 -41.625 -32.219 1 91.81 201 ALA A O 1
ATOM 1549 N N . GLY A 1 202 ? -2.824 -39.906 -33.562 1 94.25 202 GLY A N 1
ATOM 1550 C CA . GLY A 1 202 ? -2.85 -38.906 -32.5 1 94.25 202 GLY A CA 1
ATOM 1551 C C . GLY A 1 202 ? -1.466 -38.531 -32 1 94.25 202 GLY A C 1
ATOM 1552 O O . GLY A 1 202 ? -1.318 -37.594 -31.219 1 94.25 202 GLY A O 1
ATOM 1553 N N . LEU A 1 203 ? -0.485 -39.281 -32.344 1 96.25 203 LEU A N 1
ATOM 1554 C CA . LEU A 1 203 ? 0.906 -39.062 -31.969 1 96.25 203 LEU A CA 1
ATOM 1555 C C . LEU A 1 203 ? 1.825 -39.188 -33.188 1 96.25 203 LEU A C 1
ATOM 1557 O O . LEU A 1 203 ? 1.774 -40.219 -33.906 1 96.25 203 LEU A O 1
ATOM 1561 N N . VAL A 1 204 ? 2.701 -38.156 -33.344 1 96.69 204 VAL A N 1
ATOM 1562 C CA . VAL A 1 204 ? 3.561 -38.125 -34.531 1 96.69 204 VAL A CA 1
ATOM 1563 C C . VAL A 1 204 ? 5.023 -38.031 -34.094 1 96.69 204 VAL A C 1
ATOM 1565 O O . VAL A 1 204 ? 5.352 -37.312 -33.188 1 96.69 204 VAL A O 1
ATOM 1568 N N . HIS A 1 205 ? 5.832 -38.906 -34.719 1 96.94 205 HIS A N 1
ATOM 1569 C CA . HIS A 1 205 ? 7.277 -38.75 -34.625 1 96.94 205 HIS A CA 1
ATOM 1570 C C . HIS A 1 205 ? 7.871 -38.25 -35.938 1 96.94 205 HIS A C 1
ATOM 1572 O O . HIS A 1 205 ? 7.52 -38.719 -37 1 96.94 205 HIS A O 1
ATOM 1578 N N . LEU A 1 206 ? 8.633 -37.25 -35.844 1 97.62 206 LEU A N 1
ATOM 1579 C CA . LEU A 1 206 ? 9.406 -36.75 -36.969 1 97.62 206 LEU A CA 1
ATOM 1580 C C . LEU A 1 206 ? 10.875 -36.594 -36.625 1 97.62 206 LEU A C 1
ATOM 1582 O O . LEU A 1 206 ? 11.234 -36.594 -35.438 1 97.62 206 LEU A O 1
ATOM 1586 N N . ASP A 1 207 ? 11.727 -36.719 -37.531 1 96.69 207 ASP A N 1
ATOM 1587 C CA . ASP A 1 207 ? 13.156 -36.5 -37.312 1 96.69 207 ASP A CA 1
ATOM 1588 C C . ASP A 1 207 ? 13.82 -35.906 -38.531 1 96.69 207 ASP A C 1
ATOM 1590 O O . ASP A 1 207 ? 13.25 -35.938 -39.625 1 96.69 207 ASP A O 1
ATOM 1594 N N . PHE A 1 208 ? 14.93 -35.312 -38.375 1 95.94 208 PHE A N 1
ATOM 1595 C CA . PHE A 1 208 ? 15.727 -34.781 -39.5 1 95.94 208 PHE A CA 1
ATOM 1596 C C . PHE A 1 208 ? 17.203 -34.719 -39.094 1 95.94 208 PHE A C 1
ATOM 1598 O O . PHE A 1 208 ? 17.531 -34.656 -37.906 1 95.94 208 PHE A O 1
ATOM 1605 N N . ASP A 1 209 ? 18.031 -34.781 -40.094 1 95.44 209 ASP A N 1
ATOM 1606 C CA . ASP A 1 209 ? 19.469 -34.781 -39.844 1 95.44 209 ASP A CA 1
ATOM 1607 C C . ASP A 1 209 ? 20.031 -33.344 -40 1 95.44 209 ASP A C 1
ATOM 1609 O O . ASP A 1 209 ? 19.797 -32.688 -41 1 95.44 209 ASP A O 1
ATOM 1613 N N . LEU A 1 210 ? 20.734 -33 -39 1 96.06 210 LEU A N 1
ATOM 1614 C CA . LEU A 1 210 ? 21.453 -31.734 -39.094 1 96.06 210 LEU A CA 1
ATOM 1615 C C . LEU A 1 210 ? 22.625 -31.844 -40.094 1 96.06 210 LEU A C 1
ATOM 1617 O O . LEU A 1 210 ? 23.203 -32.938 -40.25 1 96.06 210 LEU A O 1
ATOM 1621 N N . ALA A 1 211 ? 23 -30.672 -40.594 1 93.25 211 ALA A N 1
ATOM 1622 C CA . ALA A 1 211 ? 24.172 -30.625 -41.469 1 93.25 211 ALA A CA 1
ATOM 1623 C C . ALA A 1 211 ? 25.453 -30.844 -40.688 1 93.25 211 ALA A C 1
ATOM 1625 O O . ALA A 1 211 ? 25.469 -30.672 -39.438 1 93.25 211 ALA A O 1
ATOM 1626 N N . ASP A 1 212 ? 26.453 -31.25 -41.406 1 90.12 212 ASP A N 1
ATOM 1627 C CA . ASP A 1 212 ? 27.75 -31.453 -40.781 1 90.12 212 ASP A CA 1
ATOM 1628 C C . ASP A 1 212 ? 28.297 -30.141 -40.188 1 90.12 212 ASP A C 1
ATOM 1630 O O . ASP A 1 212 ? 28.953 -30.141 -39.156 1 90.12 212 ASP A O 1
ATOM 1634 N N . GLU A 1 213 ? 28 -29.094 -40.906 1 90.5 213 GLU A N 1
ATOM 1635 C CA . GLU A 1 213 ? 28.391 -27.766 -40.438 1 90.5 213 GLU A CA 1
ATOM 1636 C C . GLU A 1 213 ? 27.188 -26.828 -40.375 1 90.5 213 GLU A C 1
ATOM 1638 O O . GLU A 1 213 ? 27.125 -25.844 -41.125 1 90.5 213 GLU A O 1
ATOM 1643 N N . PRO A 1 214 ? 26.406 -27.109 -39.438 1 92.62 214 PRO A N 1
ATOM 1644 C CA . PRO A 1 214 ? 25.203 -26.281 -39.312 1 92.62 214 PRO A CA 1
ATOM 1645 C C . PRO A 1 214 ? 25.469 -24.953 -38.625 1 92.62 214 PRO A C 1
ATOM 1647 O O . PRO A 1 214 ? 26.5 -24.781 -37.969 1 92.62 214 PRO A O 1
ATOM 1650 N N . GLU A 1 215 ? 24.516 -24.016 -38.781 1 93.75 215 GLU A N 1
ATOM 1651 C CA . GLU A 1 215 ? 24.547 -22.797 -37.969 1 93.75 215 GLU A CA 1
ATOM 1652 C C . GLU A 1 215 ? 24.328 -23.094 -36.5 1 93.75 215 GLU A C 1
ATOM 1654 O O . GLU A 1 215 ? 23.406 -23.812 -36.125 1 93.75 215 GLU A O 1
ATOM 1659 N N . LYS A 1 216 ? 25.25 -22.594 -35.719 1 94.56 216 LYS A N 1
ATOM 1660 C CA . LYS A 1 216 ? 25.078 -22.797 -34.281 1 94.56 216 LYS A CA 1
ATOM 1661 C C . LYS A 1 216 ? 24.094 -21.781 -33.688 1 94.56 216 LYS A C 1
ATOM 1663 O O . LYS A 1 216 ? 23.969 -20.672 -34.219 1 94.56 216 LYS A O 1
ATOM 1668 N N . GLY A 1 217 ? 23.312 -22.297 -32.75 1 95.44 217 GLY A N 1
ATOM 1669 C CA . GLY A 1 217 ? 22.359 -21.406 -32.094 1 95.44 217 GLY A CA 1
ATOM 1670 C C . GLY A 1 217 ? 21.016 -22.062 -31.844 1 95.44 217 GLY A C 1
ATOM 1671 O O . GLY A 1 217 ? 20.938 -23.297 -31.719 1 95.44 217 GLY A O 1
ATOM 1672 N N . LEU A 1 218 ? 20.094 -21.156 -31.609 1 96.12 218 LEU A N 1
ATOM 1673 C CA . LEU A 1 218 ? 18.75 -21.625 -31.234 1 96.12 218 LEU A CA 1
ATOM 1674 C C . LEU A 1 218 ? 17.906 -21.875 -32.469 1 96.12 218 LEU A C 1
ATOM 1676 O O . LEU A 1 218 ? 17.719 -20.984 -33.312 1 96.12 218 LEU A O 1
ATOM 1680 N N . TYR A 1 219 ? 17.422 -23.109 -32.562 1 97 219 TYR A N 1
ATOM 1681 C CA . TYR A 1 219 ? 16.516 -23.516 -33.656 1 97 219 TYR A CA 1
ATOM 1682 C C . TYR A 1 219 ? 15.07 -23.547 -33.156 1 97 219 TYR A C 1
ATOM 1684 O O . TYR A 1 219 ? 14.812 -23.766 -31.969 1 97 219 TYR A O 1
ATOM 1692 N N . THR A 1 220 ? 14.164 -23.328 -34.125 1 97.31 220 THR A N 1
ATOM 1693 C CA . THR A 1 220 ? 12.758 -23.328 -33.75 1 97.31 220 THR A CA 1
ATOM 1694 C C . THR A 1 220 ? 11.961 -24.281 -34.594 1 97.31 220 THR A C 1
ATOM 1696 O O . THR A 1 220 ? 12.094 -24.281 -35.844 1 97.31 220 THR A O 1
ATOM 1699 N N . ILE A 1 221 ? 11.172 -25.156 -34 1 97.44 221 ILE A N 1
ATOM 1700 C CA . ILE A 1 221 ? 10.234 -26.031 -34.688 1 97.44 221 ILE A CA 1
ATOM 1701 C C . ILE A 1 221 ? 8.844 -25.406 -34.656 1 97.44 221 ILE A C 1
ATOM 1703 O O . ILE A 1 221 ? 8.352 -24.969 -33.625 1 97.44 221 ILE A O 1
ATOM 1707 N N . TYR A 1 222 ? 8.234 -25.375 -35.812 1 96.75 222 TYR A N 1
ATOM 1708 C CA . TYR A 1 222 ? 6.883 -24.844 -35.969 1 96.75 222 TYR A CA 1
ATOM 1709 C C . TYR A 1 222 ? 5.91 -25.953 -36.375 1 96.75 222 TYR A C 1
ATOM 1711 O O . TYR A 1 222 ? 6.207 -26.766 -37.25 1 96.75 222 TYR A O 1
ATOM 1719 N N . VAL A 1 223 ? 4.754 -25.969 -35.719 1 96.38 223 VAL A N 1
ATOM 1720 C CA . VAL A 1 223 ? 3.689 -26.906 -36.062 1 96.38 223 VAL A CA 1
ATOM 1721 C C . VAL A 1 223 ? 2.389 -26.125 -36.281 1 96.38 223 VAL A C 1
ATOM 1723 O O . VAL A 1 223 ? 1.877 -25.484 -35.375 1 96.38 223 VAL A O 1
ATOM 1726 N N . ASP A 1 224 ? 1.903 -26.25 -37.438 1 93.25 224 ASP A N 1
ATOM 1727 C CA . ASP A 1 224 ? 0.624 -25.625 -37.75 1 93.25 224 ASP A CA 1
ATOM 1728 C C . ASP A 1 224 ? -0.536 -26.594 -37.5 1 93.25 224 ASP A C 1
ATOM 1730 O O . ASP A 1 224 ? -0.45 -27.781 -37.812 1 93.25 224 ASP A O 1
ATOM 1734 N N . THR A 1 225 ? -1.439 -26.047 -36.875 1 89.06 225 THR A N 1
ATOM 1735 C CA . THR A 1 225 ? -2.682 -26.797 -36.75 1 89.06 225 THR A CA 1
ATOM 1736 C C . THR A 1 225 ? -3.73 -26.281 -37.719 1 89.06 225 THR A C 1
ATOM 1738 O O . THR A 1 225 ? -3.488 -25.312 -38.438 1 89.06 225 THR A O 1
ATOM 1741 N N . GLN A 1 226 ? -4.855 -26.891 -37.781 1 81.44 226 GLN A N 1
ATOM 1742 C CA . GLN A 1 226 ? -5.895 -26.547 -38.75 1 81.44 226 GLN A CA 1
ATOM 1743 C C . GLN A 1 226 ? -6.469 -25.156 -38.438 1 81.44 226 GLN A C 1
ATOM 1745 O O . GLN A 1 226 ? -7.035 -24.516 -39.312 1 81.44 226 GLN A O 1
ATOM 1750 N N . GLU A 1 227 ? -6.344 -24.656 -37.25 1 74.31 227 GLU A N 1
ATOM 1751 C CA . GLU A 1 227 ? -6.887 -23.344 -36.875 1 74.31 227 GLU A CA 1
ATOM 1752 C C . GLU A 1 227 ? -5.922 -22.219 -37.219 1 74.31 227 GLU A C 1
ATOM 1754 O O . GLU A 1 227 ? -6.082 -21.094 -36.75 1 74.31 227 GLU A O 1
ATOM 1759 N N . GLU A 1 228 ? -5.035 -22.406 -38.125 1 68.5 228 GLU A N 1
ATOM 1760 C CA . GLU A 1 228 ? -4.09 -21.422 -38.656 1 68.5 228 GLU A CA 1
ATOM 1761 C C . GLU A 1 228 ? -3.211 -20.859 -37.531 1 68.5 228 GLU A C 1
ATOM 1763 O O . GLU A 1 228 ? -2.889 -19.672 -37.562 1 68.5 228 GLU A O 1
ATOM 1768 N N . SER A 1 229 ? -3.115 -21.484 -36.531 1 77.75 229 SER A N 1
ATOM 1769 C CA . SER A 1 229 ? -2.166 -21.109 -35.469 1 77.75 229 SER A CA 1
ATOM 1770 C C . SER A 1 229 ? -1.009 -22.094 -35.406 1 77.75 229 SER A C 1
ATOM 1772 O O . SER A 1 229 ? -1.136 -23.25 -35.844 1 77.75 229 SER A O 1
ATOM 1774 N N . HIS A 1 230 ? 0.144 -21.5 -35.062 1 86.38 230 HIS A N 1
ATOM 1775 C CA . HIS A 1 230 ? 1.246 -22.453 -34.938 1 86.38 230 HIS A CA 1
ATOM 1776 C C . HIS A 1 230 ? 1.788 -22.484 -33.531 1 86.38 230 HIS A C 1
ATOM 1778 O O . HIS A 1 230 ? 1.711 -21.484 -32.812 1 86.38 230 HIS A O 1
ATOM 1784 N N . SER A 1 231 ? 2.133 -23.594 -33.125 1 91.62 231 SER A N 1
ATOM 1785 C CA . SER A 1 231 ? 2.859 -23.828 -31.875 1 91.62 231 SER A CA 1
ATOM 1786 C C . SER A 1 231 ? 4.352 -24.016 -32.125 1 91.62 231 SER A C 1
ATOM 1788 O O . SER A 1 231 ? 4.754 -24.422 -33.219 1 91.62 231 SER A O 1
ATOM 1790 N N . THR A 1 232 ? 5.105 -23.578 -31.156 1 94.56 232 THR A N 1
ATOM 1791 C CA . THR A 1 232 ? 6.543 -23.625 -31.391 1 94.56 232 THR A CA 1
ATOM 1792 C C . THR A 1 232 ? 7.266 -24.25 -30.203 1 94.56 232 THR A C 1
ATOM 1794 O O . THR A 1 232 ? 6.711 -24.328 -29.094 1 94.56 232 THR A O 1
ATOM 1797 N N . THR A 1 233 ? 8.383 -24.875 -30.422 1 94.62 233 THR A N 1
ATOM 1798 C CA . THR A 1 233 ? 9.375 -25.281 -29.422 1 94.62 233 THR A CA 1
ATOM 1799 C C . THR A 1 233 ? 10.789 -25.016 -29.938 1 94.62 233 THR A C 1
ATOM 1801 O O . THR A 1 233 ? 10.992 -24.797 -31.141 1 94.62 233 THR A O 1
ATOM 1804 N N . ASN A 1 234 ? 11.734 -24.938 -29.047 1 95.62 234 ASN A N 1
ATOM 1805 C CA . ASN A 1 234 ? 13.094 -24.609 -29.453 1 95.62 234 ASN A CA 1
ATOM 1806 C C . ASN A 1 234 ? 14.078 -25.703 -29.016 1 95.62 234 ASN A C 1
ATOM 1808 O O . ASN A 1 234 ? 13.812 -26.453 -28.078 1 95.62 234 ASN A O 1
ATOM 1812 N N . PHE A 1 235 ? 15.117 -25.875 -29.734 1 95.5 235 PHE A N 1
ATOM 1813 C CA . PHE A 1 235 ? 16.312 -26.625 -29.375 1 95.5 235 PHE A CA 1
ATOM 1814 C C . PHE A 1 235 ? 17.562 -25.891 -29.812 1 95.5 235 PHE A C 1
ATOM 1816 O O . PHE A 1 235 ? 17.5 -24.922 -30.562 1 95.5 235 PHE A O 1
ATOM 1823 N N . LYS A 1 236 ? 18.656 -26.297 -29.281 1 95.94 236 LYS A N 1
ATOM 1824 C CA . LYS A 1 236 ? 19.891 -25.547 -29.531 1 95.94 236 LYS A CA 1
ATOM 1825 C C . LYS A 1 236 ? 20.969 -26.438 -30.141 1 95.94 236 LYS A C 1
ATOM 1827 O O . LYS A 1 236 ? 21.078 -27.609 -29.797 1 95.94 236 LYS A O 1
ATOM 1832 N N . VAL A 1 237 ? 21.766 -25.859 -31.109 1 95.25 237 VAL A N 1
ATOM 1833 C CA . VAL A 1 237 ? 22.906 -26.531 -31.703 1 95.25 237 VAL A CA 1
ATOM 1834 C C . VAL A 1 237 ? 24.203 -25.844 -31.281 1 95.25 237 VAL A C 1
ATOM 1836 O O . VAL A 1 237 ? 24.359 -24.641 -31.484 1 95.25 237 VAL A O 1
ATOM 1839 N N . GLU A 1 238 ? 24.984 -26.547 -30.656 1 91.44 238 GLU A N 1
ATOM 1840 C CA . GLU A 1 238 ? 26.266 -26.031 -30.188 1 91.44 238 GLU A CA 1
ATOM 1841 C C . GLU A 1 238 ? 27.25 -27.156 -29.875 1 91.44 238 GLU A C 1
ATOM 1843 O O . GLU A 1 238 ? 26.844 -28.328 -29.797 1 91.44 238 GLU A O 1
ATOM 1848 N N . ASP A 1 239 ? 28.547 -26.734 -29.812 1 87.19 239 ASP A N 1
ATOM 1849 C CA . ASP A 1 239 ? 29.531 -27.688 -29.328 1 87.19 239 ASP A CA 1
ATOM 1850 C C . ASP A 1 239 ? 29.438 -27.828 -27.812 1 87.19 239 ASP A C 1
ATOM 1852 O O . ASP A 1 239 ? 29.375 -26.828 -27.078 1 87.19 239 ASP A O 1
ATOM 1856 N N . PHE A 1 240 ? 29.25 -29.109 -27.484 1 84.69 240 PHE A N 1
ATOM 1857 C CA . PHE A 1 240 ? 29.172 -29.281 -26.031 1 84.69 240 PHE A CA 1
ATOM 1858 C C . PHE A 1 240 ? 29.766 -30.625 -25.625 1 84.69 240 PHE A C 1
ATOM 1860 O O . PHE A 1 240 ? 30.031 -31.484 -26.469 1 84.69 240 PHE A O 1
ATOM 1867 N N . VAL A 1 241 ? 30.188 -30.625 -24.359 1 83.06 241 VAL A N 1
ATOM 1868 C CA . VAL A 1 241 ? 30.562 -31.891 -23.719 1 83.06 241 VAL A CA 1
ATOM 1869 C C . VAL A 1 241 ? 29.531 -32.25 -22.656 1 83.06 241 VAL A C 1
ATOM 1871 O O . VAL A 1 241 ? 29.109 -31.406 -21.875 1 83.06 241 VAL A O 1
ATOM 1874 N N . LEU A 1 242 ? 29.078 -33.531 -22.703 1 85 242 LEU A N 1
ATOM 1875 C CA . LEU A 1 242 ? 28.125 -33.969 -21.703 1 85 242 LEU A CA 1
ATOM 1876 C C . LEU A 1 242 ? 28.734 -33.938 -20.297 1 85 242 LEU A C 1
ATOM 1878 O O . LEU A 1 242 ? 29.875 -34.375 -20.109 1 85 242 LEU A O 1
ATOM 1882 N N . PRO A 1 243 ? 28.016 -33.375 -19.422 1 85.44 243 PRO A N 1
ATOM 1883 C CA . PRO A 1 243 ? 28.547 -33.375 -18.047 1 85.44 243 PRO A CA 1
ATOM 1884 C C . PRO A 1 243 ? 28.625 -34.781 -17.438 1 85.44 243 PRO A C 1
ATOM 1886 O O . PRO A 1 243 ? 27.703 -35.562 -17.594 1 85.44 243 PRO A O 1
ATOM 1889 N N . ARG A 1 244 ? 29.688 -35 -16.797 1 83.94 244 ARG A N 1
ATOM 1890 C CA . ARG A 1 244 ? 29.922 -36.312 -16.203 1 83.94 244 ARG A CA 1
ATOM 1891 C C . ARG A 1 244 ? 29.328 -36.406 -14.805 1 83.94 244 ARG A C 1
ATOM 1893 O O . ARG A 1 244 ? 29.141 -37.5 -14.273 1 83.94 244 ARG A O 1
ATOM 1900 N N . PHE A 1 245 ? 29.359 -35.281 -14.18 1 87.56 245 PHE A N 1
ATOM 1901 C CA . PHE A 1 245 ? 28.812 -35.25 -12.836 1 87.56 245 PHE A CA 1
ATOM 1902 C C . PHE A 1 245 ? 27.859 -34.094 -12.664 1 87.56 245 PHE A C 1
ATOM 1904 O O . PHE A 1 245 ? 27.859 -33.156 -13.484 1 87.56 245 PHE A O 1
ATOM 1911 N N . GLU A 1 246 ? 27 -34.281 -11.695 1 90.5 246 GLU A N 1
ATOM 1912 C CA . GLU A 1 246 ? 26 -33.281 -11.375 1 90.5 246 GLU A CA 1
ATOM 1913 C C . GLU A 1 246 ? 26.312 -32.594 -10.047 1 90.5 246 GLU A C 1
ATOM 1915 O O . GLU A 1 246 ? 26.75 -33.25 -9.094 1 90.5 246 GLU A O 1
ATOM 1920 N N . VAL A 1 247 ? 26.266 -31.219 -10.133 1 93.44 247 VAL A N 1
ATOM 1921 C CA . VAL A 1 247 ? 26.406 -30.438 -8.906 1 93.44 247 VAL A CA 1
ATOM 1922 C C . VAL A 1 247 ? 25.047 -29.891 -8.477 1 93.44 247 VAL A C 1
ATOM 1924 O O . VAL A 1 247 ? 24.297 -29.359 -9.305 1 93.44 247 VAL A O 1
ATOM 1927 N N . THR A 1 248 ? 24.781 -30.156 -7.199 1 93.62 248 THR A N 1
ATOM 1928 C CA . THR A 1 248 ? 23.562 -29.594 -6.637 1 93.62 248 THR A CA 1
ATOM 1929 C C . THR A 1 248 ? 23.875 -28.625 -5.5 1 93.62 248 THR A C 1
ATOM 1931 O O . THR A 1 248 ? 24.781 -28.875 -4.703 1 93.62 248 THR A O 1
ATOM 1934 N N . LEU A 1 249 ? 23.297 -27.469 -5.562 1 95.94 249 LEU A N 1
ATOM 1935 C CA . LEU A 1 249 ? 23.359 -26.453 -4.512 1 95.94 249 LEU A CA 1
ATOM 1936 C C . LEU A 1 249 ? 22 -26.25 -3.859 1 95.94 249 LEU A C 1
ATOM 1938 O O . LEU A 1 249 ? 21.078 -25.734 -4.488 1 95.94 249 LEU A O 1
ATOM 1942 N N . LYS A 1 250 ? 21.953 -26.703 -2.6 1 95.19 250 LYS A N 1
ATOM 1943 C CA . LYS A 1 250 ? 20.688 -26.594 -1.868 1 95.19 250 LYS A CA 1
ATOM 1944 C C . LYS A 1 250 ? 20.766 -25.516 -0.784 1 95.19 250 LYS A C 1
ATOM 1946 O O . LYS A 1 250 ? 21.453 -25.703 0.232 1 95.19 250 LYS A O 1
ATOM 1951 N N . PRO A 1 251 ? 20.078 -24.438 -1.005 1 96 251 PRO A N 1
ATOM 1952 C CA . PRO A 1 251 ? 19.969 -23.469 0.087 1 96 251 PRO A CA 1
ATOM 1953 C C . PRO A 1 251 ? 19.094 -23.953 1.229 1 96 251 PRO A C 1
ATOM 1955 O O . PRO A 1 251 ? 18.422 -24.984 1.095 1 96 251 PRO A O 1
ATOM 1958 N N . PRO A 1 252 ? 19.25 -23.281 2.428 1 94.81 252 PRO A N 1
ATOM 1959 C CA . PRO A 1 252 ? 18.266 -23.625 3.457 1 94.81 252 PRO A CA 1
ATOM 1960 C C . PRO A 1 252 ? 16.828 -23.469 2.971 1 94.81 252 PRO A C 1
ATOM 1962 O O . PRO A 1 252 ? 16.562 -22.688 2.049 1 94.81 252 PRO A O 1
ATOM 1965 N N . SER A 1 253 ? 15.906 -24.266 3.57 1 93.38 253 SER A N 1
ATOM 1966 C CA . SER A 1 253 ? 14.516 -24.203 3.133 1 93.38 253 SER A CA 1
ATOM 1967 C C . SER A 1 253 ? 13.961 -22.797 3.273 1 93.38 253 SER A C 1
ATOM 1969 O O . SER A 1 253 ? 13.133 -22.359 2.467 1 93.38 253 SER A O 1
ATOM 1971 N N . TYR A 1 254 ? 14.336 -22.141 4.273 1 95 254 TYR A N 1
ATOM 1972 C CA . TYR A 1 254 ? 14.039 -20.719 4.457 1 95 254 TYR A CA 1
ATOM 1973 C C . TYR A 1 254 ? 15.047 -20.062 5.398 1 95 254 TYR A C 1
ATOM 1975 O O . TYR A 1 254 ? 15.773 -20.766 6.121 1 95 254 TYR A O 1
ATOM 1983 N N . ILE A 1 255 ? 15.18 -18.75 5.305 1 96.62 255 ILE A N 1
ATOM 1984 C CA . ILE A 1 255 ? 15.984 -17.953 6.215 1 96.62 255 ILE A CA 1
ATOM 1985 C C . ILE A 1 255 ? 15.125 -16.844 6.832 1 96.62 255 ILE A C 1
ATOM 1987 O O . ILE A 1 255 ? 14.531 -16.047 6.117 1 96.62 255 ILE A O 1
ATOM 1991 N N . LEU A 1 256 ? 15.031 -16.922 8.203 1 95.38 256 LEU A N 1
ATOM 1992 C CA . LEU A 1 256 ? 14.359 -15.82 8.875 1 95.38 256 LEU A CA 1
ATOM 1993 C C . LEU A 1 256 ? 15.312 -14.641 9.062 1 95.38 256 LEU A C 1
ATOM 1995 O O . LEU A 1 256 ? 16.516 -14.828 9.25 1 95.38 256 LEU A O 1
ATOM 1999 N N . ALA A 1 257 ? 14.773 -13.438 9.078 1 94.31 257 ALA A N 1
ATOM 2000 C CA . ALA A 1 257 ? 15.586 -12.234 9.273 1 94.31 257 ALA A CA 1
ATOM 2001 C C . ALA A 1 257 ? 16.25 -12.242 10.648 1 94.31 257 ALA A C 1
ATOM 2003 O O . ALA A 1 257 ? 17.219 -11.531 10.867 1 94.31 257 ALA A O 1
ATOM 2004 N N . THR A 1 258 ? 15.773 -13.078 11.609 1 92.69 258 THR A N 1
ATOM 2005 C CA . THR A 1 258 ? 16.297 -13.125 12.969 1 92.69 258 THR A CA 1
ATOM 2006 C C . THR A 1 258 ? 17.297 -14.281 13.125 1 92.69 258 THR A C 1
ATOM 2008 O O . THR A 1 258 ? 17.906 -14.438 14.18 1 92.69 258 THR A O 1
ATOM 2011 N N . ASP A 1 259 ? 17.422 -15.102 12.078 1 94.06 259 ASP A N 1
ATOM 2012 C CA . ASP A 1 259 ? 18.344 -16.219 12.172 1 94.06 259 ASP A CA 1
ATOM 2013 C C . ASP A 1 259 ? 19.781 -15.727 12.367 1 94.06 259 ASP A C 1
ATOM 2015 O O . ASP A 1 259 ? 20.188 -14.727 11.766 1 94.06 259 ASP A O 1
ATOM 2019 N N . GLU A 1 260 ? 20.531 -16.453 13.164 1 92.94 260 GLU A N 1
ATOM 2020 C CA . GLU A 1 260 ? 21.922 -16.062 13.422 1 92.94 260 GLU A CA 1
ATOM 2021 C C . GLU A 1 260 ? 22.859 -16.688 12.391 1 92.94 260 GLU A C 1
ATOM 2023 O O . GLU A 1 260 ? 23.922 -16.141 12.094 1 92.94 260 GLU A O 1
ATOM 2028 N N . SER A 1 261 ? 22.438 -17.906 11.883 1 94.75 261 SER A N 1
ATOM 2029 C CA . SER A 1 261 ? 23.266 -18.609 10.898 1 94.75 261 SER A CA 1
ATOM 2030 C C . SER A 1 261 ? 22.391 -19.438 9.961 1 94.75 261 SER A C 1
ATOM 2032 O O . SER A 1 261 ? 21.219 -19.703 10.242 1 94.75 261 SER A O 1
ATOM 2034 N N . PHE A 1 262 ? 22.875 -19.781 8.852 1 94.62 262 PHE A N 1
ATOM 2035 C CA . PHE A 1 262 ? 22.188 -20.625 7.883 1 94.62 262 PHE A CA 1
ATOM 2036 C C . PHE A 1 262 ? 23.188 -21.453 7.09 1 94.62 262 PHE A C 1
ATOM 2038 O O . PHE A 1 262 ? 24.359 -21.094 6.973 1 94.62 262 PHE A O 1
ATOM 2045 N N . THR A 1 263 ? 22.719 -22.547 6.617 1 95.62 263 THR A N 1
ATOM 2046 C CA . THR A 1 263 ? 23.609 -23.547 6.043 1 95.62 263 THR A CA 1
ATOM 2047 C C . THR A 1 263 ? 23.234 -23.844 4.59 1 95.62 263 THR A C 1
ATOM 2049 O O . THR A 1 263 ? 22.062 -24.047 4.277 1 95.62 263 THR A O 1
ATOM 2052 N N . PHE A 1 264 ? 24.219 -23.797 3.711 1 96.12 264 PHE A N 1
ATOM 2053 C CA . PHE A 1 264 ? 24.094 -24.234 2.324 1 96.12 264 PHE A CA 1
ATOM 2054 C C . PHE A 1 264 ? 24.719 -25.609 2.129 1 96.12 264 PHE A C 1
ATOM 2056 O O . PHE A 1 264 ? 25.797 -25.891 2.672 1 96.12 264 PHE A O 1
ATOM 2063 N N . THR A 1 265 ? 24.031 -26.453 1.421 1 96.31 265 THR A N 1
ATOM 2064 C CA . THR A 1 265 ? 24.531 -27.797 1.154 1 96.31 265 THR A CA 1
ATOM 2065 C C . THR A 1 265 ? 24.906 -27.953 -0.319 1 96.31 265 THR A C 1
ATOM 2067 O O . THR A 1 265 ? 24.078 -27.688 -1.198 1 96.31 265 THR A O 1
ATOM 2070 N N . VAL A 1 266 ? 26.109 -28.328 -0.596 1 96.5 266 VAL A N 1
ATOM 2071 C CA . VAL A 1 266 ? 26.578 -28.594 -1.953 1 96.5 266 VAL A CA 1
ATOM 2072 C C . VAL A 1 266 ? 26.906 -30.062 -2.119 1 96.5 266 VAL A C 1
ATOM 2074 O O . VAL A 1 266 ? 27.609 -30.656 -1.295 1 96.5 266 VAL A O 1
ATOM 2077 N N . CYS A 1 267 ? 26.328 -30.656 -3.188 1 96.19 267 CYS A N 1
ATOM 2078 C CA . CYS A 1 267 ? 26.625 -32.031 -3.502 1 96.19 267 CYS A CA 1
ATOM 2079 C C . CYS A 1 267 ? 27.109 -32.188 -4.941 1 96.19 267 CYS A C 1
ATOM 2081 O O . CYS A 1 267 ? 26.641 -31.469 -5.828 1 96.19 267 CYS A O 1
ATOM 2083 N N . ALA A 1 268 ? 28.062 -33.031 -5.168 1 94.75 268 ALA A N 1
ATOM 2084 C CA . ALA A 1 268 ? 28.562 -33.375 -6.496 1 94.75 268 ALA A CA 1
ATOM 2085 C C . ALA A 1 268 ? 28.672 -34.875 -6.664 1 94.75 268 ALA A C 1
ATOM 2087 O O . ALA A 1 268 ? 29.406 -35.562 -5.922 1 94.75 268 ALA A O 1
ATOM 2088 N N . ASN A 1 269 ? 27.953 -35.375 -7.633 1 92.81 269 ASN A N 1
ATOM 2089 C CA . ASN A 1 269 ? 27.953 -36.812 -7.93 1 92.81 269 ASN A CA 1
ATOM 2090 C C . ASN A 1 269 ? 28.016 -37.062 -9.43 1 92.81 269 ASN A C 1
ATOM 2092 O O . ASN A 1 269 ? 27.422 -36.312 -10.219 1 92.81 269 ASN A O 1
ATOM 2096 N N . TYR A 1 270 ? 28.703 -38.125 -9.695 1 90.25 270 TYR A N 1
ATOM 2097 C CA . TYR A 1 270 ? 28.672 -38.531 -11.094 1 90.25 270 TYR A CA 1
ATOM 2098 C C . TYR A 1 270 ? 27.281 -38.969 -11.516 1 90.25 270 TYR A C 1
ATOM 2100 O O . TYR A 1 270 ? 26.438 -39.281 -10.664 1 90.25 270 TYR A O 1
ATOM 2108 N N . THR A 1 271 ? 26.922 -38.969 -12.773 1 86.69 271 THR A N 1
ATOM 2109 C CA . THR A 1 271 ? 25.594 -39.281 -13.281 1 86.69 271 THR A CA 1
ATOM 2110 C C . THR A 1 271 ? 25.219 -40.719 -12.938 1 86.69 271 THR A C 1
ATOM 2112 O O . THR A 1 271 ? 24.047 -41.094 -12.945 1 86.69 271 THR A O 1
ATOM 2115 N N . PHE A 1 272 ? 26.266 -41.531 -12.641 1 84.69 272 PHE A N 1
ATOM 2116 C CA . PHE A 1 272 ? 25.984 -42.906 -12.266 1 84.69 272 PHE A CA 1
ATOM 2117 C C . PHE A 1 272 ? 25.922 -43.062 -10.75 1 84.69 272 PHE A C 1
ATOM 2119 O O . PHE A 1 272 ? 25.828 -44.188 -10.242 1 84.69 272 PHE A O 1
ATOM 2126 N N . GLY A 1 273 ? 26.031 -41.938 -9.898 1 84.75 273 GLY A N 1
ATOM 2127 C CA . GLY A 1 273 ? 25.625 -41.969 -8.5 1 84.75 273 GLY A CA 1
ATOM 2128 C C . GLY A 1 273 ? 26.797 -41.812 -7.543 1 84.75 273 GLY A C 1
ATOM 2129 O O . GLY A 1 273 ? 26.609 -41.438 -6.379 1 84.75 273 GLY A O 1
ATOM 2130 N N . GLN A 1 274 ? 28.141 -42.125 -7.922 1 87.56 274 GLN A N 1
ATOM 2131 C CA . GLN A 1 274 ? 29.297 -42.062 -7.035 1 87.56 274 GLN A CA 1
ATOM 2132 C C . GLN A 1 274 ? 29.703 -40.594 -6.762 1 87.56 274 GLN A C 1
ATOM 2134 O O . GLN A 1 274 ? 29.5 -39.75 -7.613 1 87.56 274 GLN A O 1
ATOM 2139 N N . PRO A 1 275 ? 30.25 -40.406 -5.586 1 92.19 275 PRO A N 1
ATOM 2140 C CA . PRO A 1 275 ? 30.625 -39.062 -5.215 1 92.19 275 PRO A CA 1
ATOM 2141 C C . PRO A 1 275 ? 31.812 -38.531 -6.012 1 92.19 275 PRO A C 1
ATOM 2143 O O . PRO A 1 275 ? 32.719 -39.281 -6.336 1 92.19 275 PRO A O 1
ATOM 2146 N N . VAL A 1 276 ? 31.812 -37.281 -6.277 1 93.19 276 VAL A N 1
ATOM 2147 C CA . VAL A 1 276 ? 32.906 -36.594 -6.93 1 93.19 276 VAL A CA 1
ATOM 2148 C C . VAL A 1 276 ? 33.875 -36.062 -5.879 1 93.19 276 VAL A C 1
ATOM 2150 O O . VAL A 1 276 ? 33.438 -35.5 -4.875 1 93.19 276 VAL A O 1
ATOM 2153 N N . LYS A 1 277 ? 35.156 -36.281 -6.078 1 92.94 277 LYS A N 1
ATOM 2154 C CA . LYS A 1 277 ? 36.188 -35.688 -5.23 1 92.94 277 LYS A CA 1
ATOM 2155 C C . LYS A 1 277 ? 36.812 -34.438 -5.895 1 92.94 277 LYS A C 1
ATOM 2157 O O . LYS A 1 277 ? 37.094 -34.438 -7.094 1 92.94 277 LYS A O 1
ATOM 2162 N N . GLY A 1 278 ? 36.938 -33.375 -5.102 1 93.56 278 GLY A N 1
ATOM 2163 C CA . GLY A 1 278 ? 37.531 -32.156 -5.648 1 93.56 278 GLY A CA 1
ATOM 2164 C C . GLY A 1 278 ? 37.406 -30.969 -4.711 1 93.56 278 GLY A C 1
ATOM 2165 O O . GLY A 1 278 ? 37.438 -31.125 -3.49 1 93.56 278 GLY A O 1
ATOM 2166 N N . ASN A 1 279 ? 37.562 -29.797 -5.375 1 95.56 279 ASN A N 1
ATOM 2167 C CA . ASN A 1 279 ? 37.469 -28.547 -4.633 1 95.56 279 ASN A CA 1
ATOM 2168 C C . ASN A 1 279 ? 36.188 -27.812 -4.922 1 95.56 279 ASN A C 1
ATOM 2170 O O . ASN A 1 279 ? 35.688 -27.812 -6.059 1 95.56 279 ASN A O 1
ATOM 2174 N N . LEU A 1 280 ? 35.625 -27.266 -3.809 1 96 280 LEU A N 1
ATOM 2175 C CA . LEU A 1 280 ? 34.406 -26.5 -3.932 1 96 280 LEU A CA 1
ATOM 2176 C C . LEU A 1 280 ? 34.594 -25.062 -3.48 1 96 280 LEU A C 1
ATOM 2178 O O . LEU A 1 280 ? 35.219 -24.812 -2.451 1 96 280 LEU A O 1
ATOM 2182 N N . SER A 1 281 ? 34.219 -24.094 -4.266 1 96.69 281 SER A N 1
ATOM 2183 C CA . SER A 1 281 ? 34.219 -22.672 -3.938 1 96.69 281 SER A CA 1
ATOM 2184 C C . SER A 1 281 ? 32.812 -22.109 -3.918 1 96.69 281 SER A C 1
ATOM 2186 O O . SER A 1 281 ? 32.156 -21.969 -4.965 1 96.69 281 SER A O 1
ATOM 2188 N N . LEU A 1 282 ? 32.375 -21.859 -2.715 1 96.69 282 LEU A N 1
ATOM 2189 C CA . LEU A 1 282 ? 31.031 -21.297 -2.57 1 96.69 282 LEU A CA 1
ATOM 2190 C C . LEU A 1 282 ? 31.094 -19.781 -2.322 1 96.69 282 LEU A C 1
ATOM 2192 O O . LEU A 1 282 ? 31.734 -19.344 -1.375 1 96.69 282 LEU A O 1
ATOM 2196 N N . THR A 1 283 ? 30.469 -19.031 -3.137 1 97.12 283 THR A N 1
ATOM 2197 C CA . THR A 1 283 ? 30.375 -17.594 -2.979 1 97.12 283 THR A CA 1
ATOM 2198 C C . THR A 1 283 ? 28.922 -17.172 -2.736 1 97.12 283 THR A C 1
ATOM 2200 O O . THR A 1 283 ? 28.031 -17.562 -3.488 1 97.12 283 THR A O 1
ATOM 2203 N N . VAL A 1 284 ? 28.719 -16.406 -1.666 1 96.75 284 VAL A N 1
ATOM 2204 C CA . VAL A 1 284 ? 27.375 -15.898 -1.363 1 96.75 284 VAL A CA 1
ATOM 2205 C C . VAL A 1 284 ? 27.406 -14.367 -1.343 1 96.75 284 VAL A C 1
ATOM 2207 O O . VAL A 1 284 ? 28.297 -13.766 -0.739 1 96.75 284 VAL A O 1
ATOM 2210 N N . ILE A 1 285 ? 26.422 -13.789 -2.031 1 96.56 285 ILE A N 1
ATOM 2211 C CA . ILE A 1 285 ? 26.297 -12.336 -2.082 1 96.56 285 ILE A CA 1
ATOM 2212 C C . ILE A 1 285 ? 24.922 -11.922 -1.556 1 96.56 285 ILE A C 1
ATOM 2214 O O . ILE A 1 285 ? 23.938 -12.625 -1.758 1 96.56 285 ILE A O 1
ATOM 2218 N N . ASN A 1 286 ? 24.812 -10.773 -0.861 1 95 286 ASN A N 1
ATOM 2219 C CA . ASN A 1 286 ? 23.531 -10.344 -0.276 1 95 286 ASN A CA 1
ATOM 2220 C C . ASN A 1 286 ? 22.766 -9.43 -1.22 1 95 286 ASN A C 1
ATOM 2222 O O . ASN A 1 286 ? 21.75 -8.836 -0.829 1 95 286 ASN A O 1
ATOM 2226 N N . ASN A 1 287 ? 23.188 -9.219 -2.432 1 88.62 287 ASN A N 1
ATOM 2227 C CA . ASN A 1 287 ? 22.5 -8.516 -3.504 1 88.62 287 ASN A CA 1
ATOM 2228 C C . ASN A 1 287 ? 22.156 -7.078 -3.105 1 88.62 287 ASN A C 1
ATOM 2230 O O . ASN A 1 287 ? 21.109 -6.555 -3.469 1 88.62 287 ASN A O 1
ATOM 2234 N N . GLN A 1 288 ? 22.938 -6.461 -2.25 1 88.75 288 GLN A N 1
ATOM 2235 C CA . GLN A 1 288 ? 22.734 -5.074 -1.847 1 88.75 288 GLN A CA 1
ATOM 2236 C C . GLN A 1 288 ? 23.562 -4.121 -2.697 1 88.75 288 GLN A C 1
ATOM 2238 O O . GLN A 1 288 ? 24.453 -4.555 -3.436 1 88.75 288 GLN A O 1
ATOM 2243 N N . ARG A 1 289 ? 23.203 -2.861 -2.605 1 84.62 289 ARG A N 1
ATOM 2244 C CA . ARG A 1 289 ? 24.016 -1.838 -3.256 1 84.62 289 ARG A CA 1
ATOM 2245 C C . ARG A 1 289 ? 25.406 -1.766 -2.635 1 84.62 289 ARG A C 1
ATOM 2247 O O . ARG A 1 289 ? 25.672 -2.385 -1.601 1 84.62 289 ARG A O 1
ATOM 2254 N N . LYS A 1 290 ? 26.172 -1.062 -3.215 1 84.25 290 LYS A N 1
ATOM 2255 C CA . LYS A 1 290 ? 27.594 -1.081 -2.91 1 84.25 290 LYS A CA 1
ATOM 2256 C C . LYS A 1 290 ? 27.859 -0.756 -1.439 1 84.25 290 LYS A C 1
ATOM 2258 O O . LYS A 1 290 ? 28.656 -1.425 -0.778 1 84.25 290 LYS A O 1
ATOM 2263 N N . LYS A 1 291 ? 27.141 0.155 -0.881 1 86.56 291 LYS A N 1
ATOM 2264 C CA . LYS A 1 291 ? 27.344 0.542 0.511 1 86.56 291 LYS A CA 1
ATOM 2265 C C . LYS A 1 291 ? 27.109 -0.638 1.45 1 86.56 291 LYS A C 1
ATOM 2267 O O . LYS A 1 291 ? 27.828 -0.802 2.438 1 86.56 291 LYS A O 1
ATOM 2272 N N . CYS A 1 292 ? 26.219 -1.512 1.125 1 90.88 292 CYS A N 1
ATOM 2273 C CA . CYS A 1 292 ? 25.812 -2.635 1.966 1 90.88 292 CYS A CA 1
ATOM 2274 C C . CYS A 1 292 ? 26.203 -3.961 1.324 1 90.88 292 CYS A C 1
ATOM 2276 O O . CYS A 1 292 ? 25.969 -5.023 1.901 1 90.88 292 CYS A O 1
ATOM 2278 N N . GLU A 1 293 ? 26.906 -3.992 0.226 1 92.31 293 GLU A N 1
ATOM 2279 C CA . GLU A 1 293 ? 27.219 -5.219 -0.497 1 92.31 293 GLU A CA 1
ATOM 2280 C C . GLU A 1 293 ? 28.281 -6.035 0.247 1 92.31 293 GLU A C 1
ATOM 2282 O O . GLU A 1 293 ? 29.266 -5.488 0.732 1 92.31 293 GLU A O 1
ATOM 2287 N N . VAL A 1 294 ? 27.953 -7.27 0.401 1 94.06 294 VAL A N 1
ATOM 2288 C CA . VAL A 1 294 ? 28.891 -8.211 0.995 1 94.06 294 VAL A CA 1
ATOM 2289 C C . VAL A 1 294 ? 29.016 -9.445 0.112 1 94.06 294 VAL A C 1
ATOM 2291 O O . VAL A 1 294 ? 28.031 -9.922 -0.44 1 94.06 294 VAL A O 1
ATOM 2294 N N . ARG A 1 295 ? 30.266 -9.891 -0.086 1 95.12 295 ARG A N 1
ATOM 2295 C CA . ARG A 1 295 ? 30.594 -11.141 -0.777 1 95.12 295 ARG A CA 1
ATOM 2296 C C . ARG A 1 295 ? 31.484 -12.023 0.088 1 95.12 295 ARG A C 1
ATOM 2298 O O . ARG A 1 295 ? 32.562 -11.602 0.531 1 95.12 295 ARG A O 1
ATOM 2305 N N . VAL A 1 296 ? 30.953 -13.156 0.392 1 96 296 VAL A N 1
ATOM 2306 C CA . VAL A 1 296 ? 31.703 -14.109 1.203 1 96 296 VAL A CA 1
ATOM 2307 C C . VAL A 1 296 ? 32 -15.367 0.384 1 96 2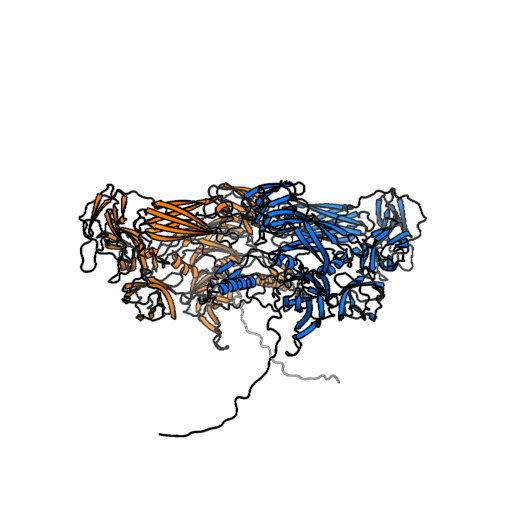96 VAL A C 1
ATOM 2309 O O . VAL A 1 296 ? 31.109 -15.945 -0.22 1 96 296 VAL A O 1
ATOM 2312 N N . THR A 1 297 ? 33.219 -15.75 0.311 1 96.44 297 THR A N 1
ATOM 2313 C CA . THR A 1 297 ? 33.625 -16.938 -0.418 1 96.44 297 THR A CA 1
ATOM 2314 C C . THR A 1 297 ? 34.25 -17.969 0.529 1 96.44 297 THR A C 1
ATOM 2316 O O . THR A 1 297 ? 35.125 -17.625 1.341 1 96.44 297 THR A O 1
ATOM 2319 N N . HIS A 1 298 ? 33.781 -19.156 0.527 1 95.56 298 HIS A N 1
ATOM 2320 C CA . HIS A 1 298 ? 34.344 -20.281 1.268 1 95.56 298 HIS A CA 1
ATOM 2321 C C . HIS A 1 298 ? 34.938 -21.328 0.324 1 95.56 298 HIS A C 1
ATOM 2323 O O . HIS A 1 298 ? 34.219 -21.875 -0.521 1 95.56 298 HIS A O 1
ATOM 2329 N N . ASN A 1 299 ? 36.188 -21.609 0.434 1 95.56 299 ASN A N 1
ATOM 2330 C CA . ASN A 1 299 ? 36.844 -22.641 -0.327 1 95.56 299 ASN A CA 1
ATOM 2331 C C . ASN A 1 299 ? 37.125 -23.891 0.526 1 95.56 299 ASN A C 1
ATOM 2333 O O . ASN A 1 299 ? 37.75 -23.797 1.582 1 95.56 299 ASN A O 1
ATOM 2337 N N . VAL A 1 300 ? 36.594 -25.031 0.08 1 94.19 300 VAL A N 1
ATOM 2338 C CA . VAL A 1 300 ? 36.75 -26.25 0.867 1 94.19 300 VAL A CA 1
ATOM 2339 C C . VAL A 1 300 ? 37.031 -27.438 -0.056 1 94.19 300 VAL A C 1
ATOM 2341 O O . VAL A 1 300 ? 36.531 -27.484 -1.182 1 94.19 300 VAL A O 1
ATOM 2344 N N . THR A 1 301 ? 37.844 -28.375 0.337 1 93.69 301 THR A N 1
ATOM 2345 C CA . THR A 1 301 ? 38 -29.688 -0.312 1 93.69 301 THR A CA 1
ATOM 2346 C C . THR A 1 301 ? 36.938 -30.656 0.197 1 93.69 301 THR A C 1
ATOM 2348 O O . THR A 1 301 ? 36.656 -30.703 1.395 1 93.69 301 THR A O 1
ATOM 2351 N N . PHE A 1 302 ? 36.344 -31.422 -0.819 1 93.31 302 PHE A N 1
ATOM 2352 C CA . PHE A 1 302 ? 35.25 -32.25 -0.346 1 93.31 302 PHE A CA 1
ATOM 2353 C C . PHE A 1 302 ? 35.094 -33.469 -1.22 1 93.31 302 PHE A C 1
ATOM 2355 O O . PHE A 1 302 ? 35.812 -33.656 -2.207 1 93.31 302 PHE A O 1
ATOM 2362 N N . SER A 1 303 ? 34.25 -34.344 -0.729 1 91.94 303 SER A N 1
ATOM 2363 C CA . SER A 1 303 ? 33.781 -35.531 -1.454 1 91.94 303 SER A CA 1
ATOM 2364 C C . SER A 1 303 ? 32.281 -35.75 -1.259 1 91.94 303 SER A C 1
ATOM 2366 O O . SER A 1 303 ? 31.812 -35.906 -0.131 1 91.94 303 SER A O 1
ATOM 2368 N N . GLY A 1 304 ? 31.688 -35.781 -2.291 1 92.88 304 GLY A N 1
ATOM 2369 C CA . GLY A 1 304 ? 30.25 -35.969 -2.203 1 92.88 304 GLY A CA 1
ATOM 2370 C C . GLY A 1 304 ? 29.5 -34.719 -1.837 1 92.88 304 GLY A C 1
ATOM 2371 O O . GLY A 1 304 ? 29.297 -33.844 -2.676 1 92.88 304 GLY A O 1
ATOM 2372 N N . CYS A 1 305 ? 29.078 -34.719 -0.55 1 95.38 305 CYS A N 1
ATOM 2373 C CA . CYS A 1 305 ? 28.297 -33.562 -0.114 1 95.38 305 CYS A CA 1
ATOM 2374 C C . CYS A 1 305 ? 28.984 -32.844 1.024 1 95.38 305 CYS A C 1
ATOM 2376 O O . CYS A 1 305 ? 29.703 -33.438 1.818 1 95.38 305 CYS A O 1
ATOM 2378 N N . ARG A 1 306 ? 28.828 -31.5 1.08 1 95.62 306 ARG A N 1
ATOM 2379 C CA . ARG A 1 306 ? 29.406 -30.656 2.125 1 95.62 306 ARG A CA 1
ATOM 2380 C C . ARG A 1 306 ? 28.422 -29.562 2.525 1 95.62 306 ARG A C 1
ATOM 2382 O O . ARG A 1 306 ? 27.781 -28.953 1.67 1 95.62 306 ARG A O 1
ATOM 2389 N N . GLU A 1 307 ? 28.391 -29.328 3.877 1 95.62 307 GLU A N 1
ATOM 2390 C CA . GLU A 1 307 ? 27.609 -28.219 4.398 1 95.62 307 GLU A CA 1
ATOM 2391 C C . GLU A 1 307 ? 28.484 -27 4.703 1 95.62 307 GLU A C 1
ATOM 2393 O O . GLU A 1 307 ? 29.562 -27.156 5.281 1 95.62 307 GLU A O 1
ATOM 2398 N N . VAL A 1 308 ? 28.141 -25.875 4.258 1 95.31 308 VAL A N 1
ATOM 2399 C CA . VAL A 1 308 ? 28.844 -24.609 4.527 1 95.31 308 VAL A CA 1
ATOM 2400 C C . VAL A 1 308 ? 27.938 -23.688 5.34 1 95.31 308 VAL A C 1
ATOM 2402 O O . VAL A 1 308 ? 26.844 -23.344 4.902 1 95.31 308 VAL A O 1
ATOM 2405 N N . LYS A 1 309 ? 28.453 -23.281 6.473 1 95.19 309 LYS A N 1
ATOM 2406 C CA . LYS A 1 309 ? 27.672 -22.438 7.383 1 95.19 309 LYS A CA 1
ATOM 2407 C C . LYS A 1 309 ? 28.078 -20.969 7.246 1 95.19 309 LYS A C 1
ATOM 2409 O O . LYS A 1 309 ? 29.266 -20.656 7.184 1 95.19 309 LYS A O 1
ATOM 2414 N N . LEU A 1 310 ? 27.125 -20.062 7.09 1 95.06 310 LEU A N 1
ATOM 2415 C CA . LEU A 1 310 ? 27.312 -18.609 7.078 1 95.06 310 LEU A CA 1
ATOM 2416 C C . LEU A 1 310 ? 26.516 -17.953 8.211 1 95.06 310 LEU A C 1
ATOM 2418 O O . LEU A 1 310 ? 25.562 -18.531 8.711 1 95.06 310 LEU A O 1
ATOM 2422 N N . THR A 1 311 ? 26.984 -16.797 8.625 1 94.25 311 THR A N 1
ATOM 2423 C CA . THR A 1 311 ? 26.281 -16.078 9.695 1 94.25 311 THR A CA 1
ATOM 2424 C C . THR A 1 311 ? 25.531 -14.867 9.148 1 94.25 311 THR A C 1
ATOM 2426 O O . THR A 1 311 ? 25.906 -14.328 8.102 1 94.25 311 THR A O 1
ATOM 2429 N N . ALA A 1 312 ? 24.453 -14.492 9.883 1 93 312 ALA A N 1
ATOM 2430 C CA . ALA A 1 312 ? 23.672 -13.312 9.508 1 93 312 ALA A CA 1
ATOM 2431 C C . ALA A 1 312 ? 24.531 -12.047 9.602 1 93 312 ALA A C 1
ATOM 2433 O O . ALA A 1 312 ? 24.344 -11.109 8.828 1 93 312 ALA A O 1
ATOM 2434 N N . GLN A 1 313 ? 25.453 -11.969 10.523 1 89.5 313 GLN A N 1
ATOM 2435 C CA . GLN A 1 313 ? 26.328 -10.812 10.719 1 89.5 313 GLN A CA 1
ATOM 2436 C C . GLN A 1 313 ? 27.266 -10.625 9.531 1 89.5 313 GLN A C 1
ATOM 2438 O O . GLN A 1 313 ? 27.453 -9.508 9.047 1 89.5 313 GLN A O 1
ATOM 2443 N N . GLU A 1 314 ? 27.781 -11.82 9.055 1 91.62 314 GLU A N 1
ATOM 2444 C CA . GLU A 1 314 ? 28.672 -11.773 7.902 1 91.62 314 GLU A CA 1
ATOM 2445 C C . GLU A 1 314 ? 27.953 -11.219 6.672 1 91.62 314 GLU A C 1
ATOM 2447 O O . GLU A 1 314 ? 28.562 -10.516 5.863 1 91.62 314 GLU A O 1
ATOM 2452 N N . MET A 1 315 ? 26.688 -11.469 6.645 1 94.31 315 MET A N 1
ATOM 2453 C CA . MET A 1 315 ? 25.938 -11.094 5.457 1 94.31 315 MET A CA 1
ATOM 2454 C C . MET A 1 315 ? 25.188 -9.781 5.684 1 94.31 315 MET A C 1
ATOM 2456 O O . MET A 1 315 ? 24.453 -9.32 4.809 1 94.31 315 MET A O 1
ATOM 2460 N N . LYS A 1 316 ? 25.297 -9.117 6.887 1 93.44 316 LYS A N 1
ATOM 2461 C CA . LYS A 1 316 ? 24.672 -7.852 7.27 1 93.44 316 LYS A CA 1
ATOM 2462 C C . LYS A 1 316 ? 23.172 -7.895 7.07 1 93.44 316 LYS A C 1
ATOM 2464 O O . LYS A 1 316 ? 22.578 -6.949 6.551 1 93.44 316 LYS A O 1
ATOM 2469 N N . VAL A 1 317 ? 22.531 -9 7.449 1 93.12 317 VAL A N 1
ATOM 2470 C CA . VAL A 1 317 ? 21.109 -9.211 7.215 1 93.12 317 VAL A CA 1
ATOM 2471 C C . VAL A 1 317 ? 20.312 -8.133 7.945 1 93.12 317 VAL A C 1
ATOM 2473 O O . VAL A 1 317 ? 19.438 -7.496 7.359 1 93.12 317 VAL A O 1
ATOM 2476 N N . ILE A 1 318 ? 20.672 -7.84 9.219 1 90.56 318 ILE A N 1
ATOM 2477 C CA . ILE A 1 318 ? 19.938 -6.879 10.039 1 90.56 318 ILE A CA 1
ATOM 2478 C C . ILE A 1 318 ? 20.375 -5.461 9.68 1 90.56 318 ILE A C 1
ATOM 2480 O O . ILE A 1 318 ? 19.547 -4.566 9.523 1 90.56 318 ILE A O 1
ATOM 2484 N N . GLY A 1 319 ? 21.656 -5.293 9.43 1 89.75 319 GLY A N 1
ATOM 2485 C CA . GLY A 1 319 ? 22.234 -3.967 9.242 1 89.75 319 GLY A CA 1
ATOM 2486 C C . GLY A 1 319 ? 21.828 -3.32 7.93 1 89.75 319 GLY A C 1
ATOM 2487 O O . GLY A 1 319 ? 21.828 -2.092 7.816 1 89.75 319 GLY A O 1
ATOM 2488 N N . CYS A 1 320 ? 21.516 -4.082 6.887 1 91.38 320 CYS A N 1
ATOM 2489 C CA . CYS A 1 320 ? 21.219 -3.512 5.578 1 91.38 320 CYS A CA 1
ATOM 2490 C C . CYS A 1 320 ? 19.891 -4.035 5.031 1 91.38 320 CYS A C 1
ATOM 2492 O O . CYS A 1 320 ? 19.641 -3.947 3.83 1 91.38 320 CYS A O 1
ATOM 2494 N N . ASN A 1 321 ? 19.016 -4.43 5.723 1 88.44 321 ASN A N 1
ATOM 2495 C CA . ASN A 1 321 ? 17.703 -4.902 5.309 1 88.44 321 ASN A CA 1
ATOM 2496 C C . ASN A 1 321 ? 17.797 -5.82 4.094 1 88.44 321 ASN A C 1
ATOM 2498 O O . ASN A 1 321 ? 17.125 -5.59 3.084 1 88.44 321 ASN A O 1
ATOM 2502 N N . VAL A 1 322 ? 18.516 -6.859 4.16 1 94.06 322 VAL A N 1
ATOM 2503 C CA . VAL A 1 322 ? 18.766 -7.801 3.076 1 94.06 322 VAL A CA 1
ATOM 2504 C C . VAL A 1 322 ? 17.516 -8.617 2.789 1 94.06 322 VAL A C 1
ATOM 2506 O O . VAL A 1 322 ? 16.891 -9.156 3.709 1 94.06 322 VAL A O 1
ATOM 2509 N N . TYR A 1 323 ? 17.219 -8.766 1.491 1 92.75 323 TYR A N 1
ATOM 2510 C CA . TYR A 1 323 ? 15.977 -9.453 1.129 1 92.75 323 TYR A CA 1
ATOM 2511 C C . TYR A 1 323 ? 16.281 -10.828 0.537 1 92.75 323 TYR A C 1
ATOM 2513 O O . TYR A 1 323 ? 15.398 -11.695 0.485 1 92.75 323 TYR A O 1
ATOM 2521 N N . SER A 1 324 ? 17.453 -10.977 0.043 1 95.06 324 SER A N 1
ATOM 2522 C CA . SER A 1 324 ? 17.781 -12.266 -0.563 1 95.06 324 SER A CA 1
ATOM 2523 C C . SER A 1 324 ? 19.281 -12.484 -0.623 1 95.06 324 SER A C 1
ATOM 2525 O O . SER A 1 324 ? 20.062 -11.531 -0.526 1 95.06 324 SER A O 1
ATOM 2527 N N . LEU A 1 325 ? 19.672 -13.656 -0.677 1 96.06 325 LEU A N 1
ATOM 2528 C CA . LEU A 1 325 ? 21.062 -14.086 -0.856 1 96.06 325 LEU A CA 1
ATOM 2529 C C . LEU A 1 325 ? 21.219 -14.867 -2.152 1 96.06 325 LEU A C 1
ATOM 2531 O O . LEU A 1 325 ? 20.359 -15.68 -2.506 1 96.06 325 LEU A O 1
ATOM 2535 N N . GLN A 1 326 ? 22.281 -14.602 -2.871 1 96.12 326 GLN A N 1
ATOM 2536 C CA . GLN A 1 326 ? 22.641 -15.352 -4.074 1 96.12 326 GLN A CA 1
ATOM 2537 C C . GLN A 1 326 ? 23.891 -16.188 -3.846 1 96.12 326 GLN A C 1
ATOM 2539 O O . GLN A 1 326 ? 24.938 -15.648 -3.461 1 96.12 326 GLN A O 1
ATOM 2544 N N . ALA A 1 327 ? 23.703 -17.406 -4.066 1 96.38 327 ALA A N 1
ATOM 2545 C CA . ALA A 1 327 ? 24.828 -18.328 -3.877 1 96.38 327 ALA A CA 1
ATOM 2546 C C . ALA A 1 327 ? 25.297 -18.922 -5.207 1 96.38 327 ALA A C 1
ATOM 2548 O O . ALA A 1 327 ? 24.469 -19.219 -6.078 1 96.38 327 ALA A O 1
ATOM 2549 N N . SER A 1 328 ? 26.594 -18.969 -5.402 1 96.38 328 SER A N 1
ATOM 2550 C CA . SER A 1 328 ? 27.234 -19.594 -6.555 1 96.38 328 SER A CA 1
ATOM 2551 C C . SER A 1 328 ? 28.344 -20.547 -6.121 1 96.38 328 SER A C 1
ATOM 2553 O O . SER A 1 328 ? 29.172 -20.188 -5.273 1 96.38 328 SER A O 1
ATOM 2555 N N . VAL A 1 329 ? 28.266 -21.719 -6.707 1 96.38 329 VAL A N 1
ATOM 2556 C CA . VAL A 1 329 ? 29.312 -22.688 -6.344 1 96.38 329 VAL A CA 1
ATOM 2557 C C . VAL A 1 329 ? 30.047 -23.141 -7.598 1 96.38 329 VAL A C 1
ATOM 2559 O O . VAL A 1 329 ? 29.438 -23.297 -8.664 1 96.38 329 VAL A O 1
ATOM 2562 N N . ILE A 1 330 ? 31.328 -23.25 -7.477 1 96.38 330 ILE A N 1
ATOM 2563 C CA . ILE A 1 330 ? 32.188 -23.859 -8.5 1 96.38 330 ILE A CA 1
ATOM 2564 C C . ILE A 1 330 ? 32.875 -25.094 -7.926 1 96.38 330 ILE A C 1
ATOM 2566 O O . ILE A 1 330 ? 33.594 -25 -6.926 1 96.38 330 ILE A O 1
ATOM 2570 N N . VAL A 1 331 ? 32.531 -26.219 -8.555 1 95.62 331 VAL A N 1
ATOM 2571 C CA . VAL A 1 331 ? 33.188 -27.469 -8.156 1 95.62 331 VAL A CA 1
ATOM 2572 C C . VAL A 1 331 ? 34.219 -27.859 -9.211 1 95.62 331 VAL A C 1
ATOM 2574 O O . VAL A 1 331 ? 33.906 -27.938 -10.398 1 95.62 331 VAL A O 1
ATOM 2577 N N . THR A 1 332 ? 35.406 -28.062 -8.742 1 94.69 332 THR A N 1
ATOM 2578 C CA . THR A 1 332 ? 36.469 -28.516 -9.609 1 94.69 332 THR A CA 1
ATOM 2579 C C . THR A 1 332 ? 36.875 -29.953 -9.266 1 94.69 332 THR A C 1
ATOM 2581 O O . THR A 1 332 ? 37.312 -30.219 -8.148 1 94.69 332 THR A O 1
ATOM 2584 N N . GLU A 1 333 ? 36.625 -30.844 -10.273 1 93.38 333 GLU A N 1
ATOM 2585 C CA . GLU A 1 333 ? 36.969 -32.25 -10.055 1 93.38 333 GLU A CA 1
ATOM 2586 C C . GLU A 1 333 ? 38.469 -32.406 -9.898 1 93.38 333 GLU A C 1
ATOM 2588 O O . GLU A 1 333 ? 39.25 -31.797 -10.633 1 93.38 333 GLU A O 1
ATOM 2593 N N . GLU A 1 334 ? 38.812 -33.25 -8.984 1 91 334 GLU A N 1
ATOM 2594 C CA . GLU A 1 334 ? 40.25 -33.5 -8.727 1 91 334 GLU A CA 1
ATOM 2595 C C . GLU A 1 334 ? 40.906 -34.219 -9.914 1 91 334 GLU A C 1
ATOM 2597 O O . GLU A 1 334 ? 40.406 -35.219 -10.406 1 91 334 GLU A O 1
ATOM 2602 N N . GLY A 1 335 ? 41.938 -33.75 -10.445 1 87.5 335 GLY A N 1
ATOM 2603 C CA . GLY A 1 335 ? 42.719 -34.406 -11.484 1 87.5 335 GLY A CA 1
ATOM 2604 C C . GLY A 1 335 ? 42.375 -33.906 -12.883 1 87.5 335 GLY A C 1
ATOM 2605 O O . GLY A 1 335 ? 43.25 -33.688 -13.703 1 87.5 335 GLY A O 1
ATOM 2606 N N . THR A 1 336 ? 41.062 -33.812 -13.188 1 88.12 336 THR A N 1
ATOM 2607 C CA . THR A 1 336 ? 40.625 -33.469 -14.547 1 88.12 336 THR A CA 1
ATOM 2608 C C . THR A 1 336 ? 40.531 -31.969 -14.719 1 88.12 336 THR A C 1
ATOM 2610 O O . THR A 1 336 ? 40.594 -31.453 -15.836 1 88.12 336 THR A O 1
ATOM 2613 N N . ASP A 1 337 ? 40.25 -31.219 -13.641 1 87.69 337 ASP A N 1
ATOM 2614 C CA . ASP A 1 337 ? 40.094 -29.766 -13.602 1 87.69 337 ASP A CA 1
ATOM 2615 C C . ASP A 1 337 ? 38.781 -29.328 -14.297 1 87.69 337 ASP A C 1
ATOM 2617 O O . ASP A 1 337 ? 38.656 -28.172 -14.695 1 87.69 337 ASP A O 1
ATOM 2621 N N . VAL A 1 338 ? 37.938 -30.344 -14.5 1 89.81 338 VAL A N 1
ATOM 2622 C CA . VAL A 1 338 ? 36.625 -30 -15.031 1 89.81 338 VAL A CA 1
ATOM 2623 C C . VAL A 1 338 ? 35.812 -29.234 -13.969 1 89.81 338 VAL A C 1
ATOM 2625 O O . VAL A 1 338 ? 35.781 -29.656 -12.805 1 89.81 338 VAL A O 1
A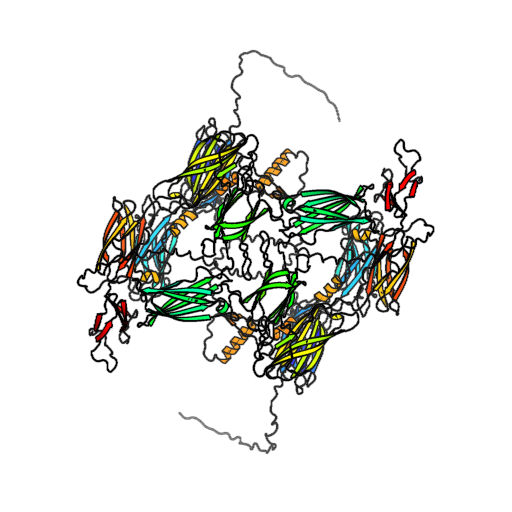TOM 2628 N N . GLU A 1 339 ? 35.281 -28.109 -14.391 1 91.5 339 GLU A N 1
ATOM 2629 C CA . GLU A 1 339 ? 34.5 -27.281 -13.469 1 91.5 339 GLU A CA 1
ATOM 2630 C C . GLU A 1 339 ? 33.031 -27.297 -13.812 1 91.5 339 GLU A C 1
ATOM 2632 O O . GLU A 1 339 ? 32.656 -27.312 -14.984 1 91.5 339 GLU A O 1
ATOM 2637 N N . MET A 1 340 ? 32.281 -27.375 -12.734 1 92.44 340 MET A N 1
ATOM 2638 C CA . MET A 1 340 ? 30.844 -27.219 -12.875 1 92.44 340 MET A CA 1
ATOM 2639 C C . MET A 1 340 ? 30.328 -26.125 -11.945 1 92.44 340 MET A C 1
ATOM 2641 O O . MET A 1 340 ? 30.734 -26.031 -10.789 1 92.44 340 MET A O 1
ATOM 2645 N N . LYS A 1 341 ? 29.484 -25.328 -12.484 1 91.69 341 LYS A N 1
ATOM 2646 C CA . LYS A 1 341 ? 28.938 -24.203 -11.727 1 91.69 341 LYS A CA 1
ATOM 2647 C C . LYS A 1 341 ? 27.438 -24.359 -11.516 1 91.69 341 LYS A C 1
ATOM 2649 O O . LYS A 1 341 ? 26.734 -24.844 -12.406 1 91.69 341 LYS A O 1
ATOM 2654 N N . ARG A 1 342 ? 27.078 -24.047 -10.336 1 93.56 342 ARG A N 1
ATOM 2655 C CA . ARG A 1 342 ? 25.656 -24.016 -10.008 1 93.56 342 ARG A CA 1
ATOM 2656 C C . ARG A 1 342 ? 25.328 -22.781 -9.18 1 93.56 342 ARG A C 1
ATOM 2658 O O . ARG A 1 342 ? 26.141 -22.312 -8.391 1 93.56 342 ARG A O 1
ATOM 2665 N N . GLU A 1 343 ? 24.172 -22.219 -9.414 1 94.25 343 GLU A N 1
ATOM 2666 C CA . GLU A 1 343 ? 23.719 -21.047 -8.68 1 94.25 343 GLU A CA 1
ATOM 2667 C C . GLU A 1 343 ? 22.359 -21.312 -8.031 1 94.25 343 GLU A C 1
ATOM 2669 O O . GLU A 1 343 ? 21.609 -22.172 -8.484 1 94.25 343 GLU A O 1
ATOM 2674 N N . ALA A 1 344 ? 22.172 -20.672 -6.945 1 94.75 344 ALA A N 1
ATOM 2675 C CA . ALA A 1 344 ? 20.891 -20.719 -6.246 1 94.75 344 ALA A CA 1
ATOM 2676 C C . ALA A 1 344 ? 20.625 -19.422 -5.5 1 94.75 344 ALA A C 1
ATOM 2678 O O . ALA A 1 344 ? 21.562 -18.688 -5.16 1 94.75 344 ALA A O 1
ATOM 2679 N N . SER A 1 345 ? 19.391 -19.094 -5.359 1 94.25 345 SER A N 1
ATOM 2680 C CA . SER A 1 345 ? 19 -17.906 -4.594 1 94.25 345 SER A CA 1
ATOM 2681 C C . SER A 1 345 ? 18 -18.266 -3.506 1 94.25 345 SER A C 1
ATOM 2683 O O . SER A 1 345 ? 17.234 -19.234 -3.646 1 94.25 345 SER A O 1
ATOM 2685 N N . VAL A 1 346 ? 18.094 -17.609 -2.383 1 95.31 346 VAL A N 1
ATOM 2686 C CA . VAL A 1 346 ? 17.156 -17.828 -1.283 1 95.31 346 VAL A CA 1
ATOM 2687 C C . VAL A 1 346 ? 16.703 -16.469 -0.735 1 95.31 346 VAL A C 1
ATOM 2689 O O . VAL A 1 346 ? 17.516 -15.555 -0.568 1 95.31 346 VAL A O 1
ATOM 2692 N N . SER A 1 347 ? 15.461 -16.312 -0.511 1 94.75 347 SER A N 1
ATOM 2693 C CA . SER A 1 347 ? 14.922 -15.07 0.037 1 94.75 347 SER A CA 1
ATOM 2694 C C . SER A 1 347 ? 14.969 -15.078 1.562 1 94.75 347 SER A C 1
ATOM 2696 O O . SER A 1 347 ? 14.914 -16.141 2.186 1 94.75 347 SER A O 1
ATOM 2698 N N . ILE A 1 348 ? 15.148 -13.922 2.111 1 96.31 348 ILE A N 1
ATOM 2699 C CA . ILE A 1 348 ? 15.016 -13.742 3.553 1 96.31 348 ILE A CA 1
ATOM 2700 C C . ILE A 1 348 ? 13.555 -13.469 3.91 1 96.31 348 ILE A C 1
ATOM 2702 O O . ILE A 1 348 ? 12.969 -12.492 3.438 1 96.31 348 ILE A O 1
ATOM 2706 N N . THR A 1 349 ? 13 -14.406 4.734 1 95.81 349 THR A N 1
ATOM 2707 C CA . THR A 1 349 ? 11.586 -14.305 5.082 1 95.81 349 THR A CA 1
ATOM 2708 C C . THR A 1 349 ? 11.406 -13.523 6.383 1 95.81 349 THR A C 1
ATOM 2710 O O . THR A 1 349 ? 12.133 -13.75 7.352 1 95.81 349 THR A O 1
ATOM 2713 N N . ARG A 1 350 ? 10.414 -12.625 6.43 1 95.62 350 ARG A N 1
ATOM 2714 C CA . ARG A 1 350 ? 10.203 -11.797 7.617 1 95.62 350 ARG A CA 1
ATOM 2715 C C . ARG A 1 350 ? 8.875 -12.133 8.289 1 95.62 350 ARG A C 1
ATOM 2717 O O . ARG A 1 350 ? 8.445 -11.43 9.203 1 95.62 350 ARG A O 1
ATOM 2724 N N . ASN A 1 351 ? 8.188 -13.164 7.934 1 94.25 351 ASN A N 1
ATOM 2725 C CA . ASN A 1 351 ? 7.062 -13.789 8.625 1 94.25 351 ASN A CA 1
ATOM 2726 C C . ASN A 1 351 ? 7.434 -15.164 9.18 1 94.25 351 ASN A C 1
ATOM 2728 O O . ASN A 1 351 ? 7.672 -16.094 8.414 1 94.25 351 ASN A O 1
ATOM 2732 N N . ALA A 1 352 ? 7.434 -15.242 10.445 1 94.56 352 ALA A N 1
ATOM 2733 C CA . ALA A 1 352 ? 7.891 -16.469 11.078 1 94.56 352 ALA A CA 1
ATOM 2734 C C . ALA A 1 352 ? 6.879 -17.594 10.883 1 94.56 352 ALA A C 1
ATOM 2736 O O . ALA A 1 352 ? 7.254 -18.766 10.781 1 94.56 352 ALA A O 1
ATOM 2737 N N . VAL A 1 353 ? 5.629 -17.188 10.93 1 95.69 353 VAL A N 1
ATOM 2738 C CA . VAL A 1 353 ? 4.551 -18.172 10.82 1 95.69 353 VAL A CA 1
ATOM 2739 C C . VAL A 1 353 ? 3.49 -17.656 9.844 1 95.69 353 VAL A C 1
ATOM 2741 O O . VAL A 1 353 ? 3.209 -16.453 9.805 1 95.69 353 VAL A O 1
ATOM 2744 N N . SER A 1 354 ? 3.055 -18.562 9.047 1 95.5 354 SER A N 1
ATOM 2745 C CA . SER A 1 354 ? 1.917 -18.25 8.188 1 95.5 354 SER A CA 1
ATOM 2746 C C . SER A 1 354 ? 0.728 -19.156 8.5 1 95.5 354 SER A C 1
ATOM 2748 O O . SER A 1 354 ? 0.901 -20.266 9 1 95.5 354 SER A O 1
ATOM 2750 N N . PHE A 1 355 ? -0.393 -18.562 8.266 1 96.06 355 PHE A N 1
ATOM 2751 C CA . PHE A 1 355 ? -1.612 -19.328 8.516 1 96.06 355 PHE A CA 1
ATOM 2752 C C . PHE A 1 355 ? -2.312 -19.672 7.203 1 96.06 355 PHE A C 1
ATOM 2754 O O . PHE A 1 355 ? -2.736 -18.781 6.465 1 96.06 355 PHE A O 1
ATOM 2761 N N . LYS A 1 356 ? -2.379 -20.969 6.973 1 94.31 356 LYS A N 1
ATOM 2762 C CA . LYS A 1 356 ? -3.023 -21.453 5.758 1 94.31 356 LYS A CA 1
ATOM 2763 C C . LYS A 1 356 ? -4.402 -22.031 6.062 1 94.31 356 LYS A C 1
ATOM 2765 O O . LYS A 1 356 ? -4.555 -22.828 6.984 1 94.31 356 LYS A O 1
ATOM 2770 N N . THR A 1 357 ? -5.395 -21.672 5.328 1 94.12 357 THR A N 1
ATOM 2771 C CA . THR A 1 357 ? -6.734 -22.219 5.5 1 94.12 357 THR A CA 1
ATOM 2772 C C . THR A 1 357 ? -6.82 -23.625 4.93 1 94.12 357 THR A C 1
ATOM 2774 O O . THR A 1 357 ? -6.539 -23.844 3.748 1 94.12 357 THR A O 1
ATOM 2777 N N . ILE A 1 358 ? -7.156 -24.547 5.738 1 92.44 358 ILE A N 1
ATOM 2778 C CA . ILE A 1 358 ? -7.301 -25.938 5.34 1 92.44 358 ILE A CA 1
ATOM 2779 C C . ILE A 1 358 ? -8.766 -26.234 5.039 1 92.44 358 ILE A C 1
ATOM 2781 O O . ILE A 1 358 ? -9.078 -27.047 4.156 1 92.44 358 ILE A O 1
ATOM 2785 N N . TYR A 1 359 ? -9.625 -25.641 5.832 1 93.25 359 TYR A N 1
ATOM 2786 C CA . TYR A 1 359 ? -11.07 -25.797 5.691 1 93.25 359 TYR A CA 1
ATOM 2787 C C . TYR A 1 359 ? -11.797 -24.516 6.07 1 93.25 359 TYR A C 1
ATOM 2789 O O . TYR A 1 359 ? -11.453 -23.875 7.062 1 93.25 359 TYR A O 1
ATOM 2797 N N . GLU A 1 360 ? -12.703 -24.156 5.258 1 94.06 360 GLU A N 1
ATOM 2798 C CA . GLU A 1 360 ? -13.531 -23 5.594 1 94.06 360 GLU A CA 1
ATOM 2799 C C . GLU A 1 360 ? -14.898 -23.094 4.922 1 94.06 360 GLU A C 1
ATOM 2801 O O . GLU A 1 360 ? -14.992 -23.438 3.744 1 94.06 360 GLU A O 1
ATOM 2806 N N . ASP A 1 361 ? -15.859 -22.828 5.711 1 94.94 361 ASP A N 1
ATOM 2807 C CA . ASP A 1 361 ? -17.156 -22.578 5.09 1 94.94 361 ASP A CA 1
ATOM 2808 C C . ASP A 1 361 ? -17.172 -21.234 4.367 1 94.94 361 ASP A C 1
ATOM 2810 O O . ASP A 1 361 ? -16.609 -20.25 4.859 1 94.94 361 ASP A O 1
ATOM 2814 N N . GLU A 1 362 ? -17.781 -21.172 3.238 1 92.44 362 GLU A N 1
ATOM 2815 C CA . GLU A 1 362 ? -17.703 -19.953 2.436 1 92.44 362 GLU A CA 1
ATOM 2816 C C . GLU A 1 362 ? -18.578 -18.859 3.025 1 92.44 362 GLU A C 1
ATOM 2818 O O . GLU A 1 362 ? -18.188 -17.688 3.033 1 92.44 362 GLU A O 1
ATOM 2823 N N . TYR A 1 363 ? -19.812 -19.281 3.529 1 96.31 363 TYR A N 1
ATOM 2824 C CA . TYR A 1 363 ? -20.734 -18.281 4.055 1 96.31 363 TYR A CA 1
ATOM 2825 C C . TYR A 1 363 ? -21.297 -18.719 5.406 1 96.31 363 TYR A C 1
ATOM 2827 O O . TYR A 1 363 ? -21.516 -19.906 5.648 1 96.31 363 TYR A O 1
ATOM 2835 N N . MET A 1 364 ? -21.438 -17.719 6.254 1 95.75 364 MET A N 1
ATOM 2836 C CA . MET A 1 364 ? -22.234 -17.938 7.461 1 95.75 364 MET A CA 1
ATOM 2837 C C . MET A 1 364 ? -23.703 -18.109 7.117 1 95.75 364 MET A C 1
ATOM 2839 O O . MET A 1 364 ? -24.297 -17.266 6.441 1 95.75 364 MET A O 1
ATOM 2843 N N . LYS A 1 365 ? -24.281 -19.266 7.562 1 96.75 365 LYS A N 1
ATOM 2844 C CA . LYS A 1 365 ? -25.656 -19.609 7.25 1 96.75 365 LYS A CA 1
ATOM 2845 C C . LYS A 1 365 ? -26.547 -19.453 8.477 1 96.75 365 LYS A C 1
ATOM 2847 O O . LYS A 1 365 ? -26.141 -19.797 9.594 1 96.75 365 LYS A O 1
ATOM 2852 N N . PRO A 1 366 ? -27.812 -19.031 8.219 1 95.62 366 PRO A N 1
ATOM 2853 C CA . PRO A 1 366 ? -28.719 -18.969 9.359 1 95.62 366 PRO A CA 1
ATOM 2854 C C . PRO A 1 366 ? -28.922 -20.312 10.039 1 95.62 366 PRO A C 1
ATOM 2856 O O . PRO A 1 366 ? -29.141 -21.328 9.367 1 95.62 366 PRO A O 1
ATOM 2859 N N . ASN A 1 367 ? -28.75 -20.359 11.312 1 95.19 367 ASN A N 1
ATOM 2860 C CA . ASN A 1 367 ? -29.062 -21.484 12.211 1 95.19 367 ASN A CA 1
ATOM 2861 C C . ASN A 1 367 ? -28.062 -22.625 12.031 1 95.19 367 ASN A C 1
ATOM 2863 O O . ASN A 1 367 ? -28.328 -23.75 12.469 1 95.19 367 ASN A O 1
ATOM 2867 N N . LEU A 1 368 ? -27.031 -22.422 11.289 1 96.44 368 LEU A N 1
ATOM 2868 C CA . LEU A 1 368 ? -25.969 -23.422 11.141 1 96.44 368 LEU A CA 1
ATOM 2869 C C . LEU A 1 368 ? -24.625 -22.844 11.57 1 96.44 368 LEU A C 1
ATOM 2871 O O . LEU A 1 368 ? -24.359 -21.656 11.375 1 96.44 368 LEU A O 1
ATOM 2875 N N . PRO A 1 369 ? -23.797 -23.688 12.156 1 95.56 369 PRO A N 1
ATOM 2876 C CA . PRO A 1 369 ? -22.5 -23.188 12.586 1 95.56 369 PRO A CA 1
ATOM 2877 C C . PRO A 1 369 ? -21.531 -23 11.414 1 95.56 369 PRO A C 1
ATOM 2879 O O . PRO A 1 369 ? -21.625 -23.703 10.406 1 95.56 369 PRO A O 1
ATOM 2882 N N . TYR A 1 370 ? -20.672 -22.031 11.547 1 95.81 370 TYR A N 1
ATOM 2883 C CA . TYR A 1 370 ? -19.594 -21.75 10.609 1 95.81 370 TYR A CA 1
ATOM 2884 C C . TYR A 1 370 ? -18.281 -22.344 11.102 1 95.81 370 TYR A C 1
ATOM 2886 O O . TYR A 1 370 ? -17.875 -22.109 12.242 1 95.81 370 TYR A O 1
ATOM 2894 N N . THR A 1 371 ? -17.594 -23.078 10.234 1 95.06 371 THR A N 1
ATOM 2895 C CA . THR A 1 371 ? -16.359 -23.719 10.633 1 95.06 371 THR A CA 1
ATOM 2896 C C . THR A 1 371 ? -15.172 -23.156 9.852 1 95.06 371 THR A C 1
ATOM 2898 O O . THR A 1 371 ? -15.258 -22.953 8.641 1 95.06 371 THR A O 1
ATOM 2901 N N . LEU A 1 372 ? -14.133 -22.875 10.547 1 94.12 372 LEU A N 1
ATOM 2902 C CA . LEU A 1 372 ? -12.859 -22.438 9.984 1 94.12 372 LEU A CA 1
ATOM 2903 C C . LEU A 1 372 ? -11.703 -23.234 10.57 1 94.12 372 LEU A C 1
ATOM 2905 O O . LEU A 1 372 ? -11.562 -23.328 11.797 1 94.12 372 LEU A O 1
ATOM 2909 N N . LYS A 1 373 ? -10.961 -23.891 9.695 1 92.56 373 LYS A N 1
ATOM 2910 C CA . LYS A 1 373 ? -9.758 -24.609 10.094 1 92.56 373 LYS A CA 1
ATOM 2911 C C . LYS A 1 373 ? -8.508 -24 9.469 1 92.56 373 LYS A C 1
ATOM 2913 O O . LYS A 1 373 ? -8.414 -23.875 8.25 1 92.56 373 LYS A O 1
ATOM 2918 N N . VAL A 1 374 ? -7.629 -23.656 10.32 1 93.69 374 VAL A N 1
ATOM 2919 C CA . VAL A 1 374 ? -6.406 -23 9.875 1 93.69 374 VAL A CA 1
ATOM 2920 C C . VAL A 1 374 ? -5.188 -23.75 10.398 1 93.69 374 VAL A C 1
ATOM 2922 O O . VAL A 1 374 ? -5.211 -24.297 11.508 1 93.69 374 VAL A O 1
ATOM 2925 N N . ARG A 1 375 ? -4.125 -23.828 9.578 1 94.88 375 ARG A N 1
ATOM 2926 C CA . ARG A 1 375 ? -2.879 -24.469 9.984 1 94.88 375 ARG A CA 1
ATOM 2927 C C . ARG A 1 375 ? -1.73 -23.469 10.016 1 94.88 375 ARG A C 1
ATOM 2929 O O . ARG A 1 375 ? -1.51 -22.734 9.047 1 94.88 375 ARG A O 1
ATOM 2936 N N . ALA A 1 376 ? -1.027 -23.484 11.125 1 96.31 376 ALA A N 1
ATOM 2937 C CA . ALA A 1 376 ? 0.191 -22.688 11.227 1 96.31 376 ALA A CA 1
ATOM 2938 C C . ALA A 1 376 ? 1.364 -23.391 10.539 1 96.31 376 ALA A C 1
ATOM 2940 O O . ALA A 1 376 ? 1.634 -24.562 10.805 1 96.31 376 ALA A O 1
ATOM 2941 N N . GLU A 1 377 ? 2.006 -22.641 9.695 1 96.69 377 GLU A N 1
ATOM 2942 C CA . GLU A 1 377 ? 3.123 -23.203 8.938 1 96.69 377 GLU A CA 1
ATOM 2943 C C . GLU A 1 377 ? 4.359 -22.312 9.039 1 96.69 377 GLU A C 1
ATOM 2945 O O . GLU A 1 377 ? 4.246 -21.094 9.148 1 96.69 377 GLU A O 1
ATOM 2950 N N . LEU A 1 378 ? 5.441 -22.984 9.039 1 96.31 378 LEU A N 1
ATOM 2951 C CA . LEU A 1 378 ? 6.695 -22.266 8.875 1 96.31 378 LEU A CA 1
ATOM 2952 C C . LEU A 1 378 ? 6.875 -21.812 7.43 1 96.31 378 LEU A C 1
ATOM 2954 O O . LEU A 1 378 ? 6.109 -22.203 6.551 1 96.31 378 LEU A O 1
ATOM 2958 N N . PRO A 1 379 ? 7.828 -20.969 7.117 1 94.88 379 PRO A N 1
ATOM 2959 C CA . PRO A 1 379 ? 7.965 -20.422 5.766 1 94.88 379 PRO A CA 1
ATOM 2960 C C . PRO A 1 379 ? 8.188 -21.516 4.715 1 94.88 379 PRO A C 1
ATOM 2962 O O . PRO A 1 379 ? 7.875 -21.312 3.537 1 94.88 379 PRO A O 1
ATOM 2965 N N . ASP A 1 380 ? 8.688 -22.672 5.004 1 94.38 380 ASP A N 1
ATOM 2966 C CA . ASP A 1 380 ? 8.938 -23.734 4.035 1 94.38 380 ASP A CA 1
ATOM 2967 C C . ASP A 1 380 ? 7.711 -24.625 3.875 1 94.38 380 ASP A C 1
ATOM 2969 O O . ASP A 1 380 ? 7.77 -25.656 3.201 1 94.38 380 ASP A O 1
ATOM 2973 N N . GLY A 1 381 ? 6.699 -24.344 4.598 1 94.12 381 GLY A N 1
ATOM 2974 C CA . GLY A 1 381 ? 5.465 -25.094 4.473 1 94.12 381 GLY A CA 1
ATOM 2975 C C . GLY A 1 381 ? 5.309 -26.156 5.543 1 94.12 381 GLY A C 1
ATOM 2976 O O . GLY A 1 381 ? 4.254 -26.781 5.652 1 94.12 381 GLY A O 1
ATOM 2977 N N . SER A 1 382 ? 6.363 -26.344 6.309 1 95.06 382 SER A N 1
ATOM 2978 C CA . SER A 1 382 ? 6.254 -27.328 7.383 1 95.06 382 SER A CA 1
ATOM 2979 C C . SER A 1 382 ? 5.398 -26.797 8.531 1 95.06 382 SER A C 1
ATOM 2981 O O . SER A 1 382 ? 5.133 -25.609 8.609 1 95.06 382 SER A O 1
ATOM 2983 N N . VAL A 1 383 ? 4.996 -27.734 9.438 1 95.5 383 VAL A N 1
ATOM 2984 C CA . VAL A 1 383 ? 4.047 -27.422 10.5 1 95.5 383 VAL A CA 1
ATOM 2985 C C . VAL A 1 383 ? 4.73 -26.578 11.578 1 95.5 383 VAL A C 1
ATOM 2987 O O . VAL A 1 383 ? 5.875 -26.859 11.953 1 95.5 383 VAL A O 1
ATOM 2990 N N . ALA A 1 384 ? 4.09 -25.516 12.016 1 96.31 384 ALA A N 1
ATOM 2991 C CA . ALA A 1 384 ? 4.535 -24.719 13.148 1 96.31 384 ALA A CA 1
ATOM 2992 C C . ALA A 1 384 ? 3.807 -25.125 14.43 1 96.31 384 ALA A C 1
ATOM 2994 O O . ALA A 1 384 ? 2.799 -24.516 14.797 1 96.31 384 ALA A O 1
ATOM 2995 N N . ALA A 1 385 ? 4.383 -26.016 15.172 1 94.62 385 ALA A N 1
ATOM 2996 C CA . ALA A 1 385 ? 3.766 -26.547 16.391 1 94.62 385 ALA A CA 1
ATOM 2997 C C . ALA A 1 385 ? 4.191 -25.75 17.609 1 94.62 385 ALA A C 1
ATOM 2999 O O . ALA A 1 385 ? 5.32 -25.25 17.688 1 94.62 385 ALA A O 1
ATOM 3000 N N . GLY A 1 386 ? 3.273 -25.547 18.516 1 92.56 386 GLY A N 1
ATOM 3001 C CA . GLY A 1 386 ? 3.602 -24.953 19.797 1 92.56 386 GLY A CA 1
ATOM 3002 C C . GLY A 1 386 ? 3.766 -23.438 19.719 1 92.56 386 GLY A C 1
ATOM 3003 O O . GLY A 1 386 ? 4.523 -22.859 20.5 1 92.56 386 GLY A O 1
ATOM 3004 N N . VAL A 1 387 ? 3.154 -22.828 18.781 1 92.81 387 VAL A N 1
ATOM 3005 C CA . VAL A 1 387 ? 3.256 -21.391 18.609 1 92.81 387 VAL A CA 1
ATOM 3006 C C . VAL A 1 387 ? 2.152 -20.703 19.406 1 92.81 387 VAL A C 1
ATOM 3008 O O . VAL A 1 387 ? 0.97 -21 19.234 1 92.81 387 VAL A O 1
ATOM 3011 N N . PRO A 1 388 ? 2.488 -19.875 20.344 1 94.5 388 PRO A N 1
ATOM 3012 C CA . PRO A 1 388 ? 1.447 -19.094 21.016 1 94.5 388 PRO A CA 1
ATOM 3013 C C . PRO A 1 388 ? 0.716 -18.141 20.078 1 94.5 388 PRO A C 1
ATOM 3015 O O . PRO A 1 388 ? 1.354 -17.406 19.312 1 94.5 388 PRO A O 1
ATOM 3018 N N . VAL A 1 389 ? -0.63 -18.188 20.094 1 94.44 389 VAL A N 1
ATOM 3019 C CA . VAL A 1 389 ? -1.431 -17.344 19.219 1 94.44 389 VAL A CA 1
ATOM 3020 C C . VAL A 1 389 ? -2.557 -16.688 20.016 1 94.44 389 VAL A C 1
ATOM 3022 O O . VAL A 1 389 ? -2.963 -17.203 21.062 1 94.44 389 VAL A O 1
ATOM 3025 N N . GLU A 1 390 ? -2.883 -15.531 19.656 1 95.19 390 GLU A N 1
ATOM 3026 C CA . GLU A 1 390 ? -4.109 -14.883 20.109 1 95.19 390 GLU A CA 1
ATOM 3027 C C . GLU A 1 390 ? -5.199 -14.953 19.047 1 95.19 390 GLU A C 1
ATOM 3029 O O . GLU A 1 390 ? -4.98 -14.555 17.906 1 95.19 390 GLU A O 1
ATOM 3034 N N . VAL A 1 391 ? -6.344 -15.508 19.438 1 93.44 391 VAL A N 1
ATOM 3035 C CA . VAL A 1 391 ? -7.453 -15.695 18.5 1 93.44 391 VAL A CA 1
ATOM 3036 C C . VAL A 1 391 ? -8.648 -14.852 18.953 1 93.44 391 VAL A C 1
ATOM 3038 O O . VAL A 1 391 ? -9.086 -14.93 20.094 1 93.44 391 VAL A O 1
ATOM 3041 N N . CYS A 1 392 ? -9.031 -13.992 18.047 1 93.06 392 CYS A N 1
ATOM 3042 C CA . CYS A 1 392 ? -10.234 -13.203 18.297 1 93.06 392 CYS A CA 1
ATOM 3043 C C . CYS A 1 392 ? -11.391 -13.68 17.422 1 93.06 392 CYS A C 1
ATOM 3045 O O . CYS A 1 392 ? -11.297 -13.656 16.203 1 93.06 392 CYS A O 1
ATOM 3047 N N . ALA A 1 393 ? -12.398 -14.102 18.062 1 90.75 393 ALA A N 1
ATOM 3048 C CA . ALA A 1 393 ? -13.609 -14.555 17.391 1 90.75 393 ALA A CA 1
ATOM 3049 C C . ALA A 1 393 ? -14.852 -14.188 18.203 1 90.75 393 ALA A C 1
ATOM 3051 O O . ALA A 1 393 ? -14.82 -14.195 19.438 1 90.75 393 ALA A O 1
ATOM 3052 N N . ALA A 1 394 ? -15.883 -13.836 17.531 1 86.06 394 ALA A N 1
ATOM 3053 C CA . ALA A 1 394 ? -17.141 -13.453 18.156 1 86.06 394 ALA A CA 1
ATOM 3054 C C . ALA A 1 394 ? -16.938 -12.305 19.141 1 86.06 394 ALA A C 1
ATOM 3056 O O . ALA A 1 394 ? -17.5 -12.312 20.234 1 86.06 394 ALA A O 1
ATOM 3057 N N . GLY A 1 395 ? -16.031 -11.414 18.844 1 82.25 395 GLY A N 1
ATOM 3058 C CA . GLY A 1 395 ? -15.828 -10.195 19.609 1 82.25 395 GLY A CA 1
ATOM 3059 C C . GLY A 1 395 ? -14.961 -10.406 20.828 1 82.25 395 GLY A C 1
ATOM 3060 O O . GLY A 1 395 ? -14.812 -9.5 21.656 1 82.25 395 GLY A O 1
ATOM 3061 N N . ARG A 1 396 ? -14.398 -11.578 21 1 87.5 396 ARG A N 1
ATOM 3062 C CA . ARG A 1 396 ? -13.539 -11.891 22.141 1 87.5 396 ARG A CA 1
ATOM 3063 C C . ARG A 1 396 ? -12.203 -12.461 21.688 1 87.5 396 ARG A C 1
ATOM 3065 O O . ARG A 1 396 ? -12.141 -13.133 20.656 1 87.5 396 ARG A O 1
ATOM 3072 N N . CYS A 1 397 ? -11.242 -12.172 22.484 1 91.25 397 CYS A N 1
ATOM 3073 C CA . CYS A 1 397 ? -9.906 -12.664 22.156 1 91.25 397 CYS A CA 1
ATOM 3074 C C . CYS A 1 397 ? -9.391 -13.617 23.234 1 91.25 397 CYS A C 1
ATOM 3076 O O . CYS A 1 397 ? -9.609 -13.383 24.438 1 91.25 397 CYS A O 1
ATOM 3078 N N . ASN A 1 398 ? -8.844 -14.695 22.766 1 90.88 398 ASN A N 1
ATOM 3079 C CA . ASN A 1 398 ? -8.258 -15.672 23.688 1 90.88 398 ASN A CA 1
ATOM 3080 C C . ASN A 1 398 ? -6.871 -16.109 23.219 1 90.88 398 ASN A C 1
ATOM 3082 O O . ASN A 1 398 ? -6.586 -16.125 22.031 1 90.88 398 ASN A O 1
ATOM 3086 N N . ASN A 1 399 ? -6.039 -16.438 24.219 1 92.5 399 ASN A N 1
ATOM 3087 C CA . ASN A 1 399 ? -4.715 -16.969 23.906 1 92.5 399 ASN A CA 1
ATOM 3088 C C . ASN A 1 399 ? -4.715 -18.5 23.828 1 92.5 399 ASN A C 1
ATOM 3090 O O . ASN A 1 399 ? -5.375 -19.156 24.641 1 92.5 399 ASN A O 1
ATOM 3094 N N . MET A 1 400 ? -4.105 -18.938 22.781 1 90.62 400 MET A N 1
ATOM 3095 C CA . MET A 1 400 ? -3.98 -20.375 22.594 1 90.62 400 MET A CA 1
ATOM 3096 C C . MET A 1 400 ? -2.619 -20.734 22.016 1 90.62 400 MET A C 1
ATOM 3098 O O . MET A 1 400 ? -1.798 -19.859 21.75 1 90.62 400 MET A O 1
ATOM 3102 N N . THR A 1 401 ? -2.293 -22.062 21.969 1 93.06 401 THR A N 1
ATOM 3103 C CA . THR A 1 401 ? -1.091 -22.594 21.328 1 93.06 401 THR A CA 1
ATOM 3104 C C . THR A 1 401 ? -1.453 -23.562 20.219 1 93.06 401 THR A C 1
ATOM 3106 O O . THR A 1 401 ? -2.379 -24.375 20.359 1 93.06 401 THR A O 1
ATOM 3109 N N . THR A 1 402 ? -0.777 -23.5 19.156 1 91.94 402 THR A N 1
ATOM 3110 C CA . THR A 1 402 ? -1.079 -24.391 18.047 1 91.94 402 THR A CA 1
ATOM 3111 C C . THR A 1 402 ? -0.804 -25.844 18.422 1 91.94 402 THR A C 1
ATOM 3113 O O . THR A 1 402 ? 0.138 -26.125 19.172 1 91.94 402 THR A O 1
ATOM 3116 N N . ALA A 1 403 ? -1.549 -26.719 17.828 1 91.12 403 ALA A N 1
ATOM 3117 C CA . ALA A 1 403 ? -1.407 -28.156 18.047 1 91.12 403 ALA A CA 1
ATOM 3118 C C . ALA A 1 403 ? -0.141 -28.703 17.391 1 91.12 403 ALA A C 1
ATOM 3120 O O . ALA A 1 403 ? 0.542 -27.969 16.656 1 91.12 403 ALA A O 1
ATOM 3121 N N . PRO A 1 404 ? 0.22 -29.906 17.719 1 93.19 404 PRO A N 1
ATOM 3122 C CA . PRO A 1 404 ? 1.411 -30.5 17.109 1 93.19 404 PRO A CA 1
ATOM 3123 C C . PRO A 1 404 ? 1.335 -30.531 15.578 1 93.19 404 PRO A C 1
ATOM 3125 O O . PRO A 1 404 ? 2.367 -30.469 14.906 1 93.19 404 PRO A O 1
ATOM 3128 N N . ASP A 1 405 ? 0.147 -30.609 15.125 1 92.38 405 ASP A N 1
ATOM 3129 C CA . ASP A 1 405 ? -0.007 -30.609 13.68 1 92.38 405 ASP A CA 1
ATOM 3130 C C . ASP A 1 405 ? -0.229 -29.188 13.156 1 92.38 405 ASP A C 1
ATOM 3132 O O . ASP A 1 405 ? -0.494 -29 11.961 1 92.38 405 ASP A O 1
ATOM 3136 N N . GLY A 1 406 ? -0.143 -28.266 14.008 1 93.19 406 GLY A N 1
ATOM 3137 C CA . GLY A 1 406 ? -0.261 -26.859 13.648 1 93.19 406 GLY A CA 1
ATOM 3138 C C . GLY A 1 406 ? -1.695 -26.422 13.414 1 93.19 406 GLY A C 1
ATOM 3139 O O . GLY A 1 406 ? -1.95 -25.266 13.086 1 93.19 406 GLY A O 1
ATOM 3140 N N . LEU A 1 407 ? -2.645 -27.312 13.602 1 89.25 407 LEU A N 1
ATOM 3141 C CA . LEU A 1 407 ? -4.031 -27.047 13.234 1 89.25 407 LEU A CA 1
ATOM 3142 C C . LEU A 1 407 ? -4.766 -26.344 14.367 1 89.25 407 LEU A C 1
ATOM 3144 O O . LEU A 1 407 ? -4.457 -26.562 15.539 1 89.25 407 LEU A O 1
ATOM 3148 N N . PHE A 1 408 ? -5.621 -25.469 13.914 1 87.56 408 PHE A N 1
ATOM 3149 C CA . PHE A 1 408 ? -6.582 -24.844 14.812 1 87.56 408 PHE A CA 1
ATOM 3150 C C . PHE A 1 408 ? -7.949 -24.734 14.148 1 87.56 408 PHE A C 1
ATOM 3152 O O . PHE A 1 408 ? -8.039 -24.375 12.969 1 87.56 408 PHE A O 1
ATOM 3159 N N . THR A 1 409 ? -8.984 -25.156 14.914 1 89.62 409 THR A N 1
ATOM 3160 C CA . THR A 1 409 ? -10.344 -25.141 14.391 1 89.62 409 THR A CA 1
ATOM 3161 C C . THR A 1 409 ? -11.227 -24.188 15.188 1 89.62 409 THR A C 1
ATOM 3163 O O . THR A 1 409 ? -11.148 -24.141 16.422 1 89.62 409 THR A O 1
ATOM 3166 N N . ILE A 1 410 ? -11.922 -23.359 14.508 1 91.88 410 ILE A N 1
ATOM 3167 C CA . ILE A 1 410 ? -12.883 -22.438 15.109 1 91.88 410 ILE A CA 1
ATOM 3168 C C . ILE A 1 410 ? -14.273 -22.719 14.562 1 91.88 410 ILE A C 1
ATOM 3170 O O . ILE A 1 410 ? -14.477 -22.766 13.344 1 91.88 410 ILE A O 1
ATOM 3174 N N . VAL A 1 411 ? -15.203 -22.969 15.469 1 94.31 411 VAL A N 1
ATOM 3175 C CA . VAL A 1 411 ? -16.594 -23.156 15.07 1 94.31 411 VAL A CA 1
ATOM 3176 C C . VAL A 1 411 ? -17.453 -22.047 15.656 1 94.31 411 VAL A C 1
ATOM 3178 O O . VAL A 1 411 ? -17.531 -21.891 16.875 1 94.31 411 VAL A O 1
ATOM 3181 N N . LEU A 1 412 ? -18.047 -21.297 14.828 1 94.75 412 LEU A N 1
ATOM 3182 C CA . LEU A 1 412 ? -18.859 -20.156 15.227 1 94.75 412 LEU A CA 1
ATOM 3183 C C . LEU A 1 412 ? -20.344 -20.469 15.055 1 94.75 412 LEU A C 1
ATOM 3185 O O . LEU A 1 412 ? -20.844 -20.562 13.93 1 94.75 412 LEU A O 1
ATOM 3189 N N . PRO A 1 413 ? -21.094 -20.484 16.125 1 93.06 413 PRO A N 1
ATOM 3190 C CA . PRO A 1 413 ? -22.516 -20.828 16.016 1 93.06 413 PRO A CA 1
ATOM 3191 C C . PRO A 1 413 ? -23.406 -19.609 15.789 1 93.06 413 PRO A C 1
ATOM 3193 O O . PRO A 1 413 ? -24.547 -19.75 15.359 1 93.06 413 PRO A O 1
ATOM 3196 N N . ASP A 1 414 ? -22.891 -18.453 16.156 1 90.06 414 ASP A N 1
ATOM 3197 C CA . ASP A 1 414 ? -23.719 -17.25 16.125 1 90.06 414 ASP A CA 1
ATOM 3198 C C . ASP A 1 414 ? -23.703 -16.609 14.742 1 90.06 414 ASP A C 1
ATOM 3200 O O . ASP A 1 414 ? -22.641 -16.203 14.25 1 90.06 414 ASP A O 1
ATOM 3204 N N . TYR A 1 415 ? -24.891 -16.438 14.203 1 92.94 415 TYR A N 1
ATOM 3205 C CA . TYR A 1 415 ? -25.078 -15.883 12.867 1 92.94 415 TYR A CA 1
ATOM 3206 C C . TYR A 1 415 ? -24.547 -14.445 12.805 1 92.94 415 TYR A C 1
ATOM 3208 O O . TYR A 1 415 ? -24.234 -13.945 11.727 1 92.94 415 TYR A O 1
ATOM 3216 N N . THR A 1 416 ? -24.328 -13.75 13.938 1 88.62 416 THR A N 1
ATOM 3217 C CA . THR A 1 416 ? -23.953 -12.336 13.953 1 88.62 416 THR A CA 1
ATOM 3218 C C . THR A 1 416 ? -22.438 -12.18 13.969 1 88.62 416 THR A C 1
ATOM 3220 O O . THR A 1 416 ? -21.922 -11.062 13.844 1 88.62 416 THR A O 1
ATOM 3223 N N . ALA A 1 417 ? -21.75 -13.344 14.102 1 90.94 417 ALA A N 1
ATOM 3224 C CA . ALA A 1 417 ? -20.297 -13.25 14.055 1 90.94 417 ALA A CA 1
ATOM 3225 C C . ALA A 1 417 ? -19.828 -12.703 12.711 1 90.94 417 ALA A C 1
ATOM 3227 O O . ALA A 1 417 ? -20.375 -13.062 11.664 1 90.94 417 ALA A O 1
ATOM 3228 N N . SER A 1 418 ? -18.828 -11.789 12.703 1 91 418 SER A N 1
ATOM 3229 C CA . SER A 1 418 ? -18.5 -11.125 11.445 1 91 418 SER A CA 1
ATOM 3230 C C . SER A 1 418 ? -17.016 -11.18 11.148 1 91 418 SER A C 1
ATOM 3232 O O . SER A 1 418 ? -16.578 -10.922 10.023 1 91 418 SER A O 1
ATOM 3234 N N . ARG A 1 419 ? -16.203 -11.609 12.141 1 92.12 419 ARG A N 1
ATOM 3235 C CA . ARG A 1 419 ? -14.766 -11.5 11.898 1 92.12 419 ARG A CA 1
ATOM 3236 C C . ARG A 1 419 ? -13.984 -12.469 12.766 1 92.12 419 ARG A C 1
ATOM 3238 O O . ARG A 1 419 ? -14.367 -12.742 13.906 1 92.12 419 ARG A O 1
ATOM 3245 N N . VAL A 1 420 ? -12.906 -12.984 12.234 1 94.25 420 VAL A N 1
ATOM 3246 C CA . VAL A 1 420 ? -11.945 -13.805 12.969 1 94.25 420 VAL A CA 1
ATOM 3247 C C . VAL A 1 420 ? -10.531 -13.273 12.734 1 94.25 420 VAL A C 1
ATOM 3249 O O . VAL A 1 420 ? -10.156 -12.969 11.602 1 94.25 420 VAL A O 1
ATOM 3252 N N . ILE A 1 421 ? -9.75 -13.125 13.82 1 95.31 421 ILE A N 1
ATOM 3253 C CA . ILE A 1 421 ? -8.359 -12.68 13.734 1 95.31 421 ILE A CA 1
ATOM 3254 C C . ILE A 1 421 ? -7.461 -13.641 14.508 1 95.31 421 ILE A C 1
ATOM 3256 O O . ILE A 1 421 ? -7.805 -14.07 15.609 1 95.31 421 ILE A O 1
ATOM 3260 N N . ILE A 1 422 ? -6.402 -14.039 13.914 1 95.12 422 ILE A N 1
ATOM 3261 C CA . ILE A 1 422 ? -5.387 -14.859 14.562 1 95.12 422 ILE A CA 1
ATOM 3262 C C . ILE A 1 422 ? -4.027 -14.18 14.453 1 95.12 422 ILE A C 1
ATOM 3264 O O . ILE A 1 422 ? -3.633 -13.727 13.375 1 95.12 422 ILE A O 1
ATOM 3268 N N . LEU A 1 423 ? -3.354 -14.062 15.531 1 95.31 423 LEU A N 1
ATOM 3269 C CA . LEU A 1 423 ? -2.029 -13.445 15.547 1 95.31 423 LEU A CA 1
ATOM 3270 C C . LEU A 1 423 ? -1.041 -14.312 16.328 1 95.31 423 LEU A C 1
ATOM 3272 O O . LEU A 1 423 ? -1.347 -14.766 17.438 1 95.31 423 LEU A O 1
ATOM 3276 N N . ALA A 1 424 ? 0.042 -14.656 15.719 1 94.69 424 ALA A N 1
ATOM 3277 C CA . ALA A 1 424 ? 1.125 -15.297 16.453 1 94.69 424 ALA A CA 1
ATOM 3278 C C . ALA A 1 424 ? 1.791 -14.312 17.406 1 94.69 424 ALA A C 1
ATOM 3280 O O . ALA A 1 424 ? 2.117 -13.188 17.031 1 94.69 424 ALA A O 1
ATOM 3281 N N . LEU A 1 425 ? 1.94 -14.758 18.656 1 93.56 425 LEU A N 1
ATOM 3282 C CA . LEU A 1 425 ? 2.492 -13.875 19.672 1 93.56 425 LEU A CA 1
ATOM 3283 C C . LEU A 1 425 ? 4.016 -13.938 19.688 1 93.56 425 LEU A C 1
ATOM 3285 O O . LEU A 1 425 ? 4.613 -14.32 20.688 1 93.56 425 LEU A O 1
ATOM 3289 N N . ASN A 1 426 ? 4.617 -13.711 18.562 1 89.19 426 ASN A N 1
ATOM 3290 C CA . ASN A 1 426 ? 6.062 -13.641 18.391 1 89.19 426 ASN A CA 1
ATOM 3291 C C . ASN A 1 426 ? 6.496 -12.336 17.734 1 89.19 426 ASN A C 1
ATOM 3293 O O . ASN A 1 426 ? 6.727 -12.289 16.531 1 89.19 426 ASN A O 1
ATOM 3297 N N . CYS A 1 427 ? 6.664 -11.312 18.531 1 89.88 427 CYS A N 1
ATOM 3298 C CA . CYS A 1 427 ? 7.062 -10 18.016 1 89.88 427 CYS A CA 1
ATOM 3299 C C . CYS A 1 427 ? 8.57 -9.805 18.156 1 89.88 427 CYS A C 1
ATOM 3301 O O . CYS A 1 427 ? 9.117 -9.883 19.25 1 89.88 427 CYS A O 1
ATOM 3303 N N . ARG A 1 428 ? 9.219 -9.594 17.016 1 92.5 428 ARG A N 1
ATOM 3304 C CA . ARG A 1 428 ? 10.648 -9.328 16.984 1 92.5 428 ARG A CA 1
ATOM 3305 C C . ARG A 1 428 ? 10.961 -8.18 16.031 1 92.5 428 ARG A C 1
ATOM 3307 O O . ARG A 1 428 ? 10.305 -8.023 14.992 1 92.5 428 ARG A O 1
ATOM 3314 N N . ALA A 1 429 ? 11.984 -7.469 16.391 1 93.31 429 ALA A N 1
ATOM 3315 C CA . ALA A 1 429 ? 12.422 -6.414 15.484 1 93.31 429 ALA A CA 1
ATOM 3316 C C . ALA A 1 429 ? 12.883 -6.992 14.148 1 93.31 429 ALA A C 1
ATOM 3318 O O . ALA A 1 429 ? 13.375 -8.117 14.086 1 93.31 429 ALA A O 1
ATOM 3319 N N . ASN A 1 430 ? 12.672 -6.293 13.07 1 92.69 430 ASN A N 1
ATOM 3320 C CA . ASN A 1 430 ? 13.062 -6.676 11.719 1 92.69 430 ASN A CA 1
ATOM 3321 C C . ASN A 1 430 ? 12.195 -7.809 11.18 1 92.69 430 ASN A C 1
ATOM 3323 O O . ASN A 1 430 ? 12.562 -8.477 10.211 1 92.69 430 ASN A O 1
ATOM 3327 N N . MET A 1 431 ? 11.148 -8.156 11.867 1 94.44 431 MET A N 1
ATOM 3328 C CA . MET A 1 431 ? 10.164 -9.148 11.438 1 94.44 431 MET A CA 1
ATOM 3329 C C . MET A 1 431 ? 8.789 -8.508 11.25 1 94.44 431 MET A C 1
ATOM 3331 O O . MET A 1 431 ? 8.516 -7.445 11.812 1 94.44 431 MET A O 1
ATOM 3335 N N . GLN A 1 432 ? 7.984 -9.133 10.508 1 93.81 432 GLN A N 1
ATOM 3336 C CA . GLN A 1 432 ? 6.602 -8.703 10.328 1 93.81 432 GLN A CA 1
ATOM 3337 C C . GLN A 1 432 ? 5.652 -9.523 11.203 1 93.81 432 GLN A C 1
ATOM 3339 O O . GLN A 1 432 ? 5.98 -10.641 11.602 1 93.81 432 GLN A O 1
ATOM 3344 N N . GLN A 1 433 ? 4.57 -8.898 11.391 1 92.94 433 GLN A N 1
ATOM 3345 C CA . GLN A 1 433 ? 3.547 -9.594 12.156 1 92.94 433 GLN A CA 1
ATOM 3346 C C . GLN A 1 433 ? 2.951 -10.75 11.359 1 92.94 433 GLN A C 1
ATOM 3348 O O . GLN A 1 433 ? 2.678 -10.609 10.164 1 92.94 433 GLN A O 1
ATOM 3353 N N . SER A 1 434 ? 2.922 -11.961 12.086 1 94.5 434 SER A N 1
ATOM 3354 C CA . SER A 1 434 ? 2.248 -13.117 11.5 1 94.5 434 SER A CA 1
ATOM 3355 C C . SER A 1 434 ? 0.771 -13.141 11.875 1 94.5 434 SER A C 1
ATOM 3357 O O . SER A 1 434 ? 0.414 -13.562 12.977 1 94.5 434 SER A O 1
ATOM 3359 N N . GLU A 1 435 ? -0.039 -12.68 10.961 1 94.06 435 GLU A N 1
ATOM 3360 C CA . GLU A 1 435 ? -1.453 -12.508 11.281 1 94.06 435 GLU A CA 1
ATOM 3361 C C . GLU A 1 435 ? -2.342 -13.102 10.188 1 94.06 435 GLU A C 1
ATOM 3363 O O . GLU A 1 435 ? -1.905 -13.258 9.047 1 94.06 435 GLU A O 1
ATOM 3368 N N . PHE A 1 436 ? -3.465 -13.594 10.625 1 95 436 PHE A N 1
ATOM 3369 C CA . PHE A 1 436 ? -4.555 -14.039 9.766 1 95 436 PHE A CA 1
ATOM 3370 C C . PHE A 1 436 ? -5.852 -13.32 10.117 1 95 436 PHE A C 1
ATOM 3372 O O . PHE A 1 436 ? -6.191 -13.18 11.297 1 95 436 PHE A O 1
ATOM 3379 N N . SER A 1 437 ? -6.469 -12.75 9.117 1 94.25 437 SER A N 1
ATOM 3380 C CA . SER A 1 437 ? -7.766 -12.125 9.344 1 94.25 437 SER A CA 1
ATOM 3381 C C . SER A 1 437 ? -8.758 -12.492 8.25 1 94.25 437 SER A C 1
ATOM 3383 O O . SER A 1 437 ? -8.383 -12.633 7.086 1 94.25 437 SER A O 1
ATOM 3385 N N . LYS A 1 438 ? -9.961 -12.703 8.758 1 93.56 438 LYS A N 1
ATOM 3386 C CA . LYS A 1 438 ? -11.023 -13.086 7.832 1 93.56 438 LYS A CA 1
ATOM 3387 C C . LYS A 1 438 ? -12.336 -12.398 8.195 1 93.56 438 LYS A C 1
ATOM 3389 O O . LYS A 1 438 ? -12.805 -12.5 9.336 1 93.56 438 LYS A O 1
ATOM 3394 N N . ASP A 1 439 ? -12.906 -11.656 7.266 1 92.56 439 ASP A N 1
ATOM 3395 C CA . ASP A 1 439 ? -14.273 -11.164 7.383 1 92.56 439 ASP A CA 1
ATOM 3396 C C . ASP A 1 439 ? -15.273 -12.18 6.844 1 92.56 439 ASP A C 1
ATOM 3398 O O . ASP A 1 439 ? -15.094 -12.727 5.754 1 92.56 439 ASP A O 1
ATOM 3402 N N . LEU A 1 440 ? -16.25 -12.453 7.598 1 94.38 440 LEU A N 1
ATOM 3403 C CA . LEU A 1 440 ? -17.203 -13.508 7.246 1 94.38 440 LEU A CA 1
ATOM 3404 C C . LEU A 1 440 ? -18.344 -12.953 6.402 1 94.38 440 LEU A C 1
ATOM 3406 O O . LEU A 1 440 ? -18.969 -11.961 6.777 1 94.38 440 LEU A O 1
ATOM 3410 N N . ASP A 1 441 ? -18.609 -13.617 5.277 1 94.06 441 ASP A N 1
ATOM 3411 C CA . ASP A 1 441 ? -19.766 -13.305 4.438 1 94.06 441 ASP A CA 1
ATOM 3412 C C . ASP A 1 441 ? -21 -14.07 4.895 1 94.06 441 ASP A C 1
ATOM 3414 O O . ASP A 1 441 ? -20.891 -15.195 5.387 1 94.06 441 ASP A O 1
ATOM 3418 N N . HIS A 1 442 ? -22.141 -13.445 4.727 1 96.38 442 HIS A N 1
ATOM 3419 C CA . HIS A 1 442 ? -23.375 -14.031 5.25 1 96.38 442 HIS A CA 1
ATOM 3420 C C . HIS A 1 442 ? -24.344 -14.352 4.125 1 96.38 442 HIS A C 1
ATOM 3422 O O . HIS A 1 442 ? -24.484 -13.578 3.176 1 96.38 442 HIS A O 1
ATOM 3428 N N . TYR A 1 443 ? -24.922 -15.547 4.223 1 97.56 443 TYR A N 1
ATOM 3429 C CA . TYR A 1 443 ? -26.047 -15.961 3.389 1 97.56 443 TYR A CA 1
ATOM 3430 C C . TYR A 1 443 ? -27.359 -15.578 4.035 1 97.56 443 TYR A C 1
ATOM 3432 O O . TYR A 1 443 ? -27.547 -15.766 5.238 1 97.56 443 TYR A O 1
ATOM 3440 N N . TYR A 1 444 ? -28.297 -15.008 3.201 1 96.94 444 TYR A N 1
ATOM 3441 C CA . TYR A 1 444 ? -29.578 -14.578 3.729 1 96.94 444 TYR A CA 1
ATOM 3442 C C . TYR A 1 444 ? -30.719 -15.438 3.174 1 96.94 444 TYR A C 1
ATOM 3444 O O . TYR A 1 444 ? -30.719 -15.773 1.987 1 96.94 444 TYR A O 1
ATOM 3452 N N . SER A 1 445 ? -31.578 -15.828 4.012 1 96.31 445 SER A N 1
ATOM 3453 C CA . SER A 1 445 ? -32.844 -16.5 3.699 1 96.31 445 SER A CA 1
ATOM 3454 C C . SER A 1 445 ? -34 -15.906 4.48 1 96.31 445 SER A C 1
ATOM 3456 O O . SER A 1 445 ? -33.969 -15.891 5.715 1 96.31 445 SER A O 1
ATOM 3458 N N . PRO A 1 446 ? -35 -15.438 3.766 1 95.31 446 PRO A N 1
ATOM 3459 C CA . PRO A 1 446 ? -36.156 -14.875 4.496 1 95.31 446 PRO A CA 1
ATOM 3460 C C . PRO A 1 446 ? -36.844 -15.898 5.387 1 95.31 446 PRO A C 1
ATOM 3462 O O . PRO A 1 446 ? -37.438 -15.539 6.406 1 95.31 446 PRO A O 1
ATOM 3465 N N . SER A 1 447 ? -36.75 -17.188 5.047 1 95.12 447 SER A N 1
ATOM 3466 C CA . SER A 1 447 ? -37.406 -18.25 5.816 1 95.12 447 SER A CA 1
ATOM 3467 C C . SER A 1 447 ? -36.469 -18.828 6.855 1 95.12 447 SER A C 1
ATOM 3469 O O . SER A 1 447 ? -36.844 -19.719 7.613 1 95.12 447 SER A O 1
ATOM 3471 N N . ASN A 1 448 ? -35.25 -18.422 6.855 1 94.19 448 ASN A N 1
ATOM 3472 C CA . ASN A 1 448 ? -34.219 -18.938 7.738 1 94.19 448 ASN A CA 1
ATOM 3473 C C . ASN A 1 448 ? -33.875 -20.391 7.41 1 94.19 448 ASN A C 1
ATOM 3475 O O . ASN A 1 448 ? -33.531 -21.172 8.305 1 94.19 448 ASN A O 1
ATOM 3479 N N . SER A 1 449 ? -34.125 -20.75 6.168 1 96.75 449 SER A N 1
ATOM 3480 C CA . SER A 1 449 ? -33.719 -22.062 5.664 1 96.75 449 SER A CA 1
ATOM 3481 C C . SER A 1 449 ? -32.344 -21.984 4.996 1 96.75 449 SER A C 1
ATOM 3483 O O . SER A 1 449 ? -32.031 -21.031 4.285 1 96.75 449 SER A O 1
ATOM 3485 N N . SER A 1 450 ? -31.531 -22.953 5.316 1 97.19 450 SER A N 1
ATOM 3486 C CA . SER A 1 450 ? -30.188 -22.906 4.738 1 97.19 450 SER A CA 1
ATOM 3487 C C . SER A 1 450 ? -29.609 -24.297 4.543 1 97.19 450 SER A C 1
ATOM 3489 O O . SER A 1 450 ? -30.094 -25.266 5.137 1 97.19 450 SER A O 1
ATOM 3491 N N . LEU A 1 451 ? -28.688 -24.391 3.658 1 98.25 451 LEU A N 1
ATOM 3492 C CA . LEU A 1 451 ? -27.891 -25.594 3.375 1 98.25 451 LEU A CA 1
ATOM 3493 C C . LEU A 1 451 ? -26.406 -25.297 3.504 1 98.25 451 LEU A C 1
ATOM 3495 O O . LEU A 1 451 ? -25.953 -24.188 3.229 1 98.25 451 LEU A O 1
ATOM 3499 N N . LEU A 1 452 ? -25.688 -26.312 3.967 1 97.94 452 LEU A N 1
ATOM 3500 C CA . LEU A 1 452 ? -24.234 -26.203 4.047 1 97.94 452 LEU A CA 1
ATOM 3501 C C . LEU A 1 452 ? -23.578 -27.531 3.73 1 97.94 452 LEU A C 1
ATOM 3503 O O . LEU A 1 452 ? -23.734 -28.5 4.477 1 97.94 452 LEU A O 1
ATOM 3507 N N . ILE A 1 453 ? -22.859 -27.547 2.635 1 97.5 453 ILE A N 1
ATOM 3508 C CA . ILE A 1 453 ? -22.141 -28.766 2.258 1 97.5 453 ILE A CA 1
ATOM 3509 C C . ILE A 1 453 ? -20.922 -28.938 3.152 1 97.5 453 ILE A C 1
ATOM 3511 O O . ILE A 1 453 ? -20.047 -28.062 3.199 1 97.5 453 ILE A O 1
ATOM 3515 N N . HIS A 1 454 ? -20.891 -30.031 3.846 1 95.06 454 HIS A N 1
ATOM 3516 C CA . HIS A 1 454 ? -19.734 -30.344 4.668 1 95.06 454 HIS A CA 1
ATOM 3517 C C . HIS A 1 454 ? -18.656 -31.047 3.852 1 95.06 454 HIS A C 1
ATOM 3519 O O . HIS A 1 454 ? -18.719 -32.25 3.645 1 95.06 454 HIS A O 1
ATOM 3525 N N . ALA A 1 455 ? -17.672 -30.297 3.486 1 90.25 455 ALA A N 1
ATOM 3526 C CA . ALA A 1 455 ? -16.625 -30.797 2.58 1 90.25 455 ALA A CA 1
ATOM 3527 C C . ALA A 1 455 ? -15.672 -31.734 3.305 1 90.25 455 ALA A C 1
ATOM 3529 O O . ALA A 1 455 ? -15.344 -31.516 4.473 1 90.25 455 ALA A O 1
ATOM 3530 N N . PRO A 1 456 ? -15.305 -32.781 2.652 1 88.69 456 PRO A N 1
ATOM 3531 C CA . PRO A 1 456 ? -14.227 -33.594 3.227 1 88.69 456 PRO A CA 1
ATOM 3532 C C . PRO A 1 456 ? -12.883 -32.875 3.229 1 88.69 456 PRO A C 1
ATOM 3534 O O . PRO A 1 456 ? -12.68 -31.938 2.432 1 88.69 456 PRO A O 1
ATOM 3537 N N . GLU A 1 457 ? -12.062 -33.344 4.211 1 85.12 457 GLU A N 1
ATOM 3538 C CA . GLU A 1 457 ? -10.727 -32.75 4.25 1 85.12 457 GLU A CA 1
ATOM 3539 C C . GLU A 1 457 ? -9.812 -33.406 3.217 1 85.12 457 GLU A C 1
ATOM 3541 O O . GLU A 1 457 ? -9.852 -34.625 3.016 1 85.12 457 GLU A O 1
ATOM 3546 N N . GLY A 1 458 ? -9.094 -32.594 2.441 1 87.75 458 GLY A N 1
ATOM 3547 C CA . GLY A 1 458 ? -8.156 -33.094 1.449 1 87.75 458 GLY A CA 1
ATOM 3548 C C . GLY A 1 458 ? -8.766 -33.219 0.063 1 87.75 458 GLY A C 1
ATOM 3549 O O . GLY A 1 458 ? -9.797 -32.594 -0.221 1 87.75 458 GLY A O 1
ATOM 3550 N N . LYS A 1 459 ? -8.102 -34.125 -0.743 1 93.19 459 LYS A N 1
ATOM 3551 C CA . LYS A 1 459 ? -8.539 -34.281 -2.123 1 93.19 459 LYS A CA 1
ATOM 3552 C C . LYS A 1 459 ? -9.375 -35.562 -2.273 1 93.19 459 LYS A C 1
ATOM 3554 O O . LYS A 1 459 ? -9.102 -36.562 -1.63 1 93.19 459 LYS A O 1
ATOM 3559 N N . LEU A 1 460 ? -10.406 -35.438 -3.078 1 94.94 460 LEU A N 1
ATOM 3560 C CA . LEU A 1 460 ? -11.18 -36.625 -3.422 1 94.94 460 LEU A CA 1
ATOM 3561 C C . LEU A 1 460 ? -10.375 -37.562 -4.316 1 94.94 460 LEU A C 1
ATOM 3563 O O . LEU A 1 460 ? -9.594 -37.125 -5.156 1 94.94 460 LEU A O 1
ATOM 3567 N N . LYS A 1 461 ? -10.547 -38.781 -4.125 1 93.56 461 LYS A N 1
ATOM 3568 C CA . LYS A 1 461 ? -9.812 -39.812 -4.891 1 93.56 461 LYS A CA 1
ATOM 3569 C C . LYS A 1 461 ? -10.328 -39.875 -6.324 1 93.56 461 LYS A C 1
ATOM 3571 O O . LYS A 1 461 ? -11.516 -39.656 -6.578 1 93.56 461 LYS A O 1
ATOM 3576 N N . CYS A 1 462 ? -9.438 -40.125 -7.203 1 94.5 462 CYS A N 1
ATOM 3577 C CA . CYS A 1 462 ? -9.758 -40.344 -8.609 1 94.5 462 CYS A CA 1
ATOM 3578 C C . CYS A 1 462 ? -9.078 -41.594 -9.133 1 94.5 462 CYS A C 1
ATOM 3580 O O . CYS A 1 462 ? -7.887 -41.812 -8.883 1 94.5 462 CYS A O 1
ATOM 3582 N N . VAL A 1 463 ? -9.906 -42.469 -9.719 1 92.19 463 VAL A N 1
ATOM 3583 C CA . VAL A 1 463 ? -9.391 -43.656 -10.344 1 92.19 463 VAL A CA 1
ATOM 3584 C C . VAL A 1 463 ? -9.594 -43.594 -11.859 1 92.19 463 VAL A C 1
ATOM 3586 O O . VAL A 1 463 ? -10.711 -43.344 -12.328 1 92.19 463 VAL A O 1
ATOM 3589 N N . SER A 1 464 ? -8.508 -43.875 -12.57 1 90.06 464 SER A N 1
ATOM 3590 C CA . SER A 1 464 ? -8.547 -43.781 -14.023 1 90.06 464 SER A CA 1
ATOM 3591 C C . SER A 1 464 ? -9.602 -44.719 -14.609 1 90.06 464 SER A C 1
ATOM 3593 O O . SER A 1 464 ? -9.633 -45.906 -14.281 1 90.06 464 SER A O 1
ATOM 3595 N N . GLY A 1 465 ? -10.461 -44.125 -15.375 1 84.06 465 GLY A N 1
ATOM 3596 C CA . GLY A 1 465 ? -11.422 -44.906 -16.156 1 84.06 465 GLY A CA 1
ATOM 3597 C C . GLY A 1 465 ? -12.641 -45.312 -15.367 1 84.06 465 GLY A C 1
ATOM 3598 O O . GLY A 1 465 ? -13.539 -45.969 -15.898 1 84.06 465 GLY A O 1
ATOM 3599 N N . GLU A 1 466 ? -12.633 -45 -14.141 1 89.56 466 GLU A N 1
ATOM 3600 C CA . GLU A 1 466 ? -13.75 -45.438 -13.312 1 89.56 466 GLU A CA 1
ATOM 3601 C C . GLU A 1 466 ? -14.398 -44.25 -12.586 1 89.56 466 GLU A C 1
ATOM 3603 O O . GLU A 1 466 ? -13.703 -43.375 -12.047 1 89.56 466 GLU A O 1
ATOM 3608 N N . ALA A 1 467 ? -15.766 -44.281 -12.688 1 92.31 467 ALA A N 1
ATOM 3609 C CA . ALA A 1 467 ? -16.484 -43.281 -11.891 1 92.31 467 ALA A CA 1
ATOM 3610 C C . ALA A 1 467 ? -16.469 -43.656 -10.414 1 92.31 467 ALA A C 1
ATOM 3612 O O . ALA A 1 467 ? -16.562 -44.844 -10.055 1 92.31 467 ALA A O 1
ATOM 3613 N N . GLN A 1 468 ? -16.266 -42.719 -9.594 1 93.75 468 GLN A N 1
ATOM 3614 C CA . GLN A 1 468 ? -16.219 -42.938 -8.156 1 93.75 468 GLN A CA 1
ATOM 3615 C C . GLN A 1 468 ? -17.438 -42.344 -7.469 1 93.75 468 GLN A C 1
ATOM 3617 O O . GLN A 1 468 ? -17.891 -41.25 -7.852 1 93.75 468 GLN A O 1
ATOM 3622 N N . GLU A 1 469 ? -17.953 -43.062 -6.453 1 94.56 469 GLU A N 1
ATOM 3623 C CA . GLU A 1 469 ? -19.094 -42.562 -5.684 1 94.56 469 GLU A CA 1
ATOM 3624 C C . GLU A 1 469 ? -18.641 -42 -4.344 1 94.56 469 GLU A C 1
ATOM 3626 O O . GLU A 1 469 ? -17.797 -42.562 -3.66 1 94.56 469 GLU A O 1
ATOM 3631 N N . TYR A 1 470 ? -19.188 -40.906 -4.043 1 94 470 TYR A N 1
ATOM 3632 C CA . TYR A 1 470 ? -18.891 -40.25 -2.783 1 94 470 TYR A CA 1
ATOM 3633 C C . TYR A 1 470 ? -20.156 -39.875 -2.037 1 94 470 TYR A C 1
ATOM 3635 O O . TYR A 1 470 ? -21.188 -39.594 -2.656 1 94 470 TYR A O 1
ATOM 3643 N N . ILE A 1 471 ? -20.047 -39.906 -0.702 1 94.5 471 ILE A N 1
ATOM 3644 C CA . ILE A 1 471 ? -21.141 -39.438 0.153 1 94.5 471 ILE A CA 1
ATOM 3645 C C . ILE A 1 471 ? -20.797 -38.062 0.716 1 94.5 471 ILE A C 1
ATOM 3647 O O . ILE A 1 471 ? -19.781 -37.906 1.393 1 94.5 471 ILE A O 1
ATOM 3651 N N . LEU A 1 472 ? -21.594 -37.125 0.442 1 95 472 LEU A N 1
ATOM 3652 C CA . LEU A 1 472 ? -21.375 -35.75 0.9 1 95 472 LEU A CA 1
ATOM 3653 C C . LEU A 1 472 ? -22.422 -35.344 1.927 1 95 472 LEU A C 1
ATOM 3655 O O . LEU A 1 472 ? -23.609 -35.25 1.601 1 95 472 LEU A O 1
ATOM 3659 N N . PRO A 1 473 ? -21.984 -35.125 3.143 1 96.31 473 PRO A N 1
ATOM 3660 C CA . PRO A 1 473 ? -22.953 -34.625 4.121 1 96.31 473 PRO A CA 1
ATOM 3661 C C . PRO A 1 473 ? -23.375 -33.188 3.834 1 96.31 473 PRO A C 1
ATOM 3663 O O . PRO A 1 473 ? -22.516 -32.312 3.57 1 96.31 473 PRO A O 1
ATOM 3666 N N . VAL A 1 474 ? -24.656 -32.938 3.834 1 97.88 474 VAL A N 1
ATOM 3667 C CA . VAL A 1 474 ? -25.219 -31.609 3.686 1 97.88 474 VAL A CA 1
ATOM 3668 C C . VAL A 1 474 ? -26.016 -31.25 4.93 1 97.88 474 VAL A C 1
ATOM 3670 O O . VAL A 1 474 ? -27.031 -31.891 5.238 1 97.88 474 VAL A O 1
ATOM 3673 N N . LEU A 1 475 ? -25.5 -30.234 5.648 1 97.69 475 LEU A N 1
ATOM 3674 C CA . LEU A 1 475 ? -26.234 -29.703 6.789 1 97.69 475 LEU A CA 1
ATOM 3675 C C . LEU A 1 475 ? -27.406 -28.859 6.324 1 97.69 475 LEU A C 1
ATOM 3677 O O . LEU A 1 475 ? -27.312 -28.156 5.312 1 97.69 475 LEU A O 1
ATOM 3681 N N . PHE A 1 476 ? -28.562 -28.969 7.109 1 97.94 476 PHE A N 1
ATOM 3682 C CA . PHE A 1 476 ? -29.703 -28.156 6.707 1 97.94 476 PHE A CA 1
ATOM 3683 C C . PHE A 1 476 ? -30.406 -27.562 7.926 1 97.94 476 PHE A C 1
ATOM 3685 O O . PHE A 1 476 ? -30.312 -28.125 9.023 1 97.94 476 PHE A O 1
ATOM 3692 N N . SER A 1 477 ? -30.859 -26.391 7.754 1 97.12 477 SER A N 1
ATOM 3693 C CA . SER A 1 477 ? -31.906 -25.766 8.57 1 97.12 477 SER A CA 1
ATOM 3694 C C . SER A 1 477 ? -33.188 -25.531 7.77 1 97.12 477 SER A C 1
ATOM 3696 O O . SER A 1 477 ? -33.156 -24.781 6.797 1 97.12 477 SER A O 1
ATOM 3698 N N . ALA A 1 478 ? -34.219 -26.219 8.141 1 96.94 478 ALA A N 1
ATOM 3699 C CA . ALA A 1 478 ? -35.469 -26.156 7.371 1 96.94 478 ALA A CA 1
ATOM 3700 C C . ALA A 1 478 ? -36.625 -25.672 8.242 1 96.94 478 ALA A C 1
ATOM 3702 O O . ALA A 1 478 ? -36.969 -26.297 9.25 1 96.94 478 ALA A O 1
ATOM 3703 N N . THR A 1 479 ? -37.188 -24.609 7.816 1 95.56 479 THR A N 1
ATOM 3704 C CA . THR A 1 479 ? -38.312 -24.047 8.547 1 95.56 479 THR A CA 1
ATOM 3705 C C . THR A 1 479 ? -39.656 -24.469 7.914 1 95.56 479 THR A C 1
ATOM 3707 O O . THR A 1 479 ? -39.875 -24.219 6.73 1 95.56 479 THR A O 1
ATOM 3710 N N . GLY A 1 480 ? -40.469 -25.125 8.641 1 92.75 480 GLY A N 1
ATOM 3711 C CA . GLY A 1 480 ? -41.812 -25.453 8.211 1 92.75 480 GLY A CA 1
ATOM 3712 C C . GLY A 1 480 ? -41.875 -26.5 7.121 1 92.75 480 GLY A C 1
ATOM 3713 O O . GLY A 1 480 ? -42.75 -26.484 6.258 1 92.75 480 GLY A O 1
ATOM 3714 N N . GLN A 1 481 ? -40.906 -27.266 7 1 92.12 481 GLN A N 1
ATOM 3715 C CA . GLN A 1 481 ? -40.781 -28.281 5.953 1 92.12 481 GLN A CA 1
ATOM 3716 C C . GLN A 1 481 ? -40.188 -29.578 6.492 1 92.12 481 GLN A C 1
ATOM 3718 O O . GLN A 1 481 ? -39.156 -29.547 7.191 1 92.12 481 GLN A O 1
ATOM 3723 N N . THR A 1 482 ? -40.812 -30.781 6.121 1 93.38 482 THR A N 1
ATOM 3724 C CA . THR A 1 482 ? -40.375 -32.031 6.688 1 93.38 482 THR A CA 1
ATOM 3725 C C . THR A 1 482 ? -39.688 -32.906 5.617 1 93.38 482 THR A C 1
ATOM 3727 O O . THR A 1 482 ? -39.094 -33.938 5.926 1 93.38 482 THR A O 1
ATOM 3730 N N . SER A 1 483 ? -39.844 -32.531 4.414 1 95.44 483 SER A N 1
ATOM 3731 C CA . SER A 1 483 ? -39.156 -33.25 3.316 1 95.44 483 SER A CA 1
ATOM 3732 C C . SER A 1 483 ? -38.875 -32.281 2.156 1 95.44 483 SER A C 1
ATOM 3734 O O . SER A 1 483 ? -39.5 -31.234 2.051 1 95.44 483 SER A O 1
ATOM 3736 N N . ALA A 1 484 ? -37.906 -32.625 1.335 1 95.19 484 ALA A N 1
ATOM 3737 C CA . ALA A 1 484 ? -37.594 -31.828 0.16 1 95.19 484 ALA A CA 1
ATOM 3738 C C . ALA A 1 484 ? -36.812 -32.656 -0.878 1 95.19 484 ALA A C 1
ATOM 3740 O O . ALA A 1 484 ? -36.125 -33.594 -0.532 1 95.19 484 ALA A O 1
ATOM 3741 N N . THR A 1 485 ? -37.031 -32.344 -2.111 1 94.62 485 THR A N 1
ATOM 3742 C CA . THR A 1 485 ? -36.281 -32.938 -3.197 1 94.62 485 THR A CA 1
ATOM 3743 C C . THR A 1 485 ? -35 -32.156 -3.441 1 94.62 485 THR A C 1
ATOM 3745 O O . THR A 1 485 ? -35.031 -31.031 -3.896 1 94.62 485 THR A O 1
ATOM 3748 N N . PHE A 1 486 ? -33.875 -32.844 -3.156 1 97 486 PHE A N 1
ATOM 3749 C CA . PHE A 1 486 ? -32.562 -32.219 -3.373 1 97 486 PHE A CA 1
ATOM 3750 C C . PHE A 1 486 ? -32.094 -32.469 -4.793 1 97 486 PHE A C 1
ATOM 3752 O O . PHE A 1 486 ? -32.094 -33.625 -5.27 1 97 486 PHE A O 1
ATOM 3759 N N . ILE A 1 487 ? -31.734 -31.453 -5.441 1 97.25 487 ILE A N 1
ATOM 3760 C CA . ILE A 1 487 ? -31.094 -31.547 -6.75 1 97.25 487 ILE A CA 1
ATOM 3761 C C . ILE A 1 487 ? -29.609 -31.234 -6.629 1 97.25 487 ILE A C 1
ATOM 3763 O O . ILE A 1 487 ? -29.219 -30.266 -5.957 1 97.25 487 ILE A O 1
ATOM 3767 N N . VAL A 1 488 ? -28.781 -32.062 -7.234 1 97.62 488 VAL A N 1
ATOM 3768 C CA . VAL A 1 488 ? -27.328 -31.906 -7.176 1 97.62 488 VAL A CA 1
ATOM 3769 C C . VAL A 1 488 ? -26.766 -31.766 -8.586 1 97.62 488 VAL A C 1
ATOM 3771 O O . VAL A 1 488 ? -27.125 -32.531 -9.484 1 97.62 488 VAL A O 1
ATOM 3774 N N . GLN A 1 489 ? -25.953 -30.797 -8.805 1 97.69 489 GLN A N 1
ATOM 3775 C CA . GLN A 1 489 ? -25.172 -30.656 -10.023 1 97.69 489 GLN A CA 1
ATOM 3776 C C . GLN A 1 489 ? -23.688 -30.484 -9.711 1 97.69 489 GLN A C 1
ATOM 3778 O O . GLN A 1 489 ? -23.328 -29.703 -8.836 1 97.69 489 GLN A O 1
ATOM 3783 N N . VAL A 1 490 ? -22.922 -31.25 -10.344 1 97.56 490 VAL A N 1
ATOM 3784 C CA . VAL A 1 490 ? -21.469 -31.125 -10.219 1 97.56 490 VAL A CA 1
ATOM 3785 C C . VAL A 1 490 ? -20.891 -30.531 -11.492 1 97.56 490 VAL A C 1
ATOM 3787 O O . VAL A 1 490 ? -21.094 -31.062 -12.586 1 97.56 490 VAL A O 1
ATOM 3790 N N . VAL A 1 491 ? -20.203 -29.422 -11.312 1 97.12 491 VAL A N 1
ATOM 3791 C CA . VAL A 1 491 ? -19.656 -28.719 -12.469 1 97.12 491 VAL A CA 1
ATOM 3792 C C . VAL A 1 491 ? -18.125 -28.734 -12.406 1 97.12 491 VAL A C 1
ATOM 3794 O O . VAL A 1 491 ? -17.531 -28.484 -11.359 1 97.12 491 VAL A O 1
ATOM 3797 N N . SER A 1 492 ? -17.531 -29.094 -13.469 1 96 492 SER A N 1
ATOM 3798 C CA . SER A 1 492 ? -16.078 -29.047 -13.633 1 96 492 SER A CA 1
ATOM 3799 C C . SER A 1 492 ? -15.695 -28.766 -15.078 1 96 492 SER A C 1
ATOM 3801 O O . SER A 1 492 ? -16.391 -29.172 -16.016 1 96 492 SER A O 1
ATOM 3803 N N . ARG A 1 493 ? -14.672 -28.047 -15.281 1 93.88 493 ARG A N 1
ATOM 3804 C CA . ARG A 1 493 ? -14.164 -27.734 -16.609 1 93.88 493 ARG A CA 1
ATOM 3805 C C . ARG A 1 493 ? -15.242 -27.062 -17.469 1 93.88 493 ARG A C 1
ATOM 3807 O O . ARG A 1 493 ? -15.328 -27.328 -18.672 1 93.88 493 ARG A O 1
ATOM 3814 N N . GLY A 1 494 ? -16.141 -26.438 -16.859 1 92.56 494 GLY A N 1
ATOM 3815 C CA . GLY A 1 494 ? -17.188 -25.703 -17.547 1 92.56 494 GLY A CA 1
ATOM 3816 C C . GLY A 1 494 ? -18.312 -26.594 -18.016 1 92.56 494 GLY A C 1
ATOM 3817 O O . GLY A 1 494 ? -19.141 -26.172 -18.844 1 92.56 494 GLY A O 1
ATOM 3818 N N . LYS A 1 495 ? -18.359 -27.797 -17.562 1 93.62 495 LYS A N 1
ATOM 3819 C CA . LYS A 1 495 ? -19.375 -28.766 -17.938 1 93.62 495 LYS A CA 1
ATOM 3820 C C . LYS A 1 495 ? -20.062 -29.359 -16.703 1 93.62 495 LYS A C 1
ATOM 3822 O O . LYS A 1 495 ? -19.438 -29.484 -15.648 1 93.62 495 LYS A O 1
ATOM 3827 N N . ILE A 1 496 ? -21.328 -29.656 -16.859 1 96.44 496 ILE A N 1
ATOM 3828 C CA . ILE A 1 496 ? -22.031 -30.406 -15.828 1 96.44 496 ILE A CA 1
ATOM 3829 C C . ILE A 1 496 ? -21.656 -31.875 -15.914 1 96.44 496 ILE A C 1
ATOM 3831 O O . ILE A 1 496 ? -22.047 -32.562 -16.859 1 96.44 496 ILE A O 1
ATOM 3835 N N . GLN A 1 497 ? -20.953 -32.375 -14.938 1 93.88 497 GLN A N 1
ATOM 3836 C CA . GLN A 1 497 ? -20.375 -33.719 -14.953 1 93.88 497 GLN A CA 1
ATOM 3837 C C . GLN A 1 497 ? -21.328 -34.75 -14.352 1 93.88 497 GLN A C 1
ATOM 3839 O O . GLN A 1 497 ? -21.25 -35.938 -14.648 1 93.88 497 GLN A O 1
ATOM 3844 N N . HIS A 1 498 ? -22.109 -34.25 -13.461 1 94.5 498 HIS A N 1
ATOM 3845 C CA . HIS A 1 498 ? -23.047 -35.125 -12.75 1 94.5 498 HIS A CA 1
ATOM 3846 C C . HIS A 1 498 ? -24.297 -34.344 -12.344 1 94.5 498 HIS A C 1
ATOM 3848 O O . HIS A 1 498 ? -24.234 -33.156 -11.992 1 94.5 498 HIS A O 1
ATOM 3854 N N . GLN A 1 499 ? -25.406 -34.969 -12.445 1 94.44 499 GLN A N 1
ATOM 3855 C CA . GLN A 1 499 ? -26.672 -34.406 -11.953 1 94.44 499 GLN A CA 1
ATOM 3856 C C . GLN A 1 499 ? -27.531 -35.531 -11.352 1 94.44 499 GLN A C 1
ATOM 3858 O O . GLN A 1 499 ? -27.562 -36.656 -11.859 1 94.44 499 GLN A O 1
ATOM 3863 N N . SER A 1 500 ? -28.141 -35.219 -10.242 1 94.25 500 SER A N 1
ATOM 3864 C CA . SER A 1 500 ? -29.047 -36.188 -9.586 1 94.25 500 SER A CA 1
ATOM 3865 C C . SER A 1 500 ? -30.125 -35.469 -8.797 1 94.25 500 SER A C 1
ATOM 3867 O O . SER A 1 500 ? -30 -34.281 -8.5 1 94.25 500 SER A O 1
ATOM 3869 N N . SER A 1 501 ? -31.25 -36.062 -8.625 1 94.12 501 SER A N 1
ATOM 3870 C CA . SER A 1 501 ? -32.375 -35.594 -7.82 1 94.12 501 SER A CA 1
ATOM 3871 C C . SER A 1 501 ? -32.906 -36.688 -6.902 1 94.12 501 SER A C 1
ATOM 3873 O O . SER A 1 501 ? -33.125 -37.812 -7.34 1 94.12 501 SER A O 1
ATOM 3875 N N . GLN A 1 502 ? -33.031 -36.375 -5.656 1 94.5 502 GLN A N 1
ATOM 3876 C CA . GLN A 1 502 ? -33.531 -37.344 -4.691 1 94.5 502 GLN A CA 1
ATOM 3877 C C . GLN A 1 502 ? -34.312 -36.625 -3.572 1 94.5 502 GLN A C 1
ATOM 3879 O O . GLN A 1 502 ? -33.906 -35.562 -3.107 1 94.5 502 GLN A O 1
ATOM 3884 N N . GLU A 1 503 ? -35.406 -37.25 -3.203 1 94.81 503 GLU A N 1
ATOM 3885 C CA . GLU A 1 503 ? -36.188 -36.75 -2.078 1 94.81 503 GLU A CA 1
ATOM 3886 C C . GLU A 1 503 ? -35.625 -37.219 -0.748 1 94.81 503 GLU A C 1
ATOM 3888 O O . GLU A 1 503 ? -35.312 -38.406 -0.602 1 94.81 503 GLU A O 1
ATOM 3893 N N . TYR A 1 504 ? -35.5 -36.344 0.158 1 96.25 504 TYR A N 1
ATOM 3894 C CA . TYR A 1 504 ? -35 -36.656 1.488 1 96.25 504 TYR A CA 1
ATOM 3895 C C . TYR A 1 504 ? -35.969 -36.219 2.566 1 96.25 504 TYR A C 1
ATOM 3897 O O . TYR A 1 504 ? -36.625 -35.188 2.42 1 96.25 504 TYR A O 1
ATOM 3905 N N . GLU A 1 505 ? -35.969 -37.031 3.609 1 95.88 505 GLU A N 1
ATOM 3906 C CA . GLU A 1 505 ? -36.656 -36.594 4.816 1 95.88 505 GLU A CA 1
ATOM 3907 C C . GLU A 1 505 ? -35.781 -35.688 5.672 1 95.88 505 GLU A C 1
ATOM 3909 O O . GLU A 1 505 ? -34.594 -35.969 5.895 1 95.88 505 GLU A O 1
ATOM 3914 N N . LEU A 1 506 ? -36.375 -34.562 6.027 1 96.75 506 LEU A N 1
ATOM 3915 C CA . LEU A 1 506 ? -35.656 -33.625 6.848 1 96.75 506 LEU A CA 1
ATOM 3916 C C . LEU A 1 506 ? -35.938 -33.844 8.328 1 96.75 506 LEU A C 1
ATOM 3918 O O . LEU A 1 506 ? -36.938 -33.281 8.852 1 96.75 506 LEU A O 1
ATOM 3922 N N . SER A 1 507 ? -35.094 -34.625 8.992 1 94.94 507 SER A N 1
ATOM 3923 C CA . SER A 1 507 ? -35.219 -34.938 10.406 1 94.94 507 SER A CA 1
ATOM 3924 C C . SER A 1 507 ? -34.094 -34.344 11.234 1 94.94 507 SER A C 1
ATOM 3926 O O . SER A 1 507 ? -33 -34.094 10.719 1 94.94 507 SER A O 1
ATOM 3928 N N . SER A 1 508 ? -34.531 -34.062 12.453 1 93.75 508 SER A N 1
ATOM 3929 C CA . SER A 1 508 ? -33.531 -33.5 13.352 1 93.75 508 SER A CA 1
ATOM 3930 C C . SER A 1 508 ? -32.375 -34.469 13.594 1 93.75 508 SER A C 1
ATOM 3932 O O . SER A 1 508 ? -32.625 -35.688 13.742 1 93.75 508 SER A O 1
ATOM 3934 N N . GLY A 1 509 ? -31.109 -33.969 13.562 1 91.19 509 GLY A N 1
ATOM 3935 C CA . GLY A 1 509 ? -29.953 -34.812 13.789 1 91.19 509 GLY A CA 1
ATOM 3936 C C . GLY A 1 509 ? -28.75 -34.031 14.281 1 91.19 509 GLY A C 1
ATOM 3937 O O . GLY A 1 509 ? -28.734 -32.812 14.25 1 91.19 509 GLY A O 1
ATOM 3938 N N . GLU A 1 510 ? -27.766 -34.812 14.75 1 91.62 510 GLU A N 1
ATOM 3939 C CA . GLU A 1 510 ? -26.531 -34.219 15.227 1 91.62 510 GLU A CA 1
ATOM 3940 C C . GLU A 1 510 ? -25.672 -33.75 14.062 1 91.62 510 GLU A C 1
ATOM 3942 O O . GLU A 1 510 ? -25.531 -34.438 13.055 1 91.62 510 GLU A O 1
ATOM 3947 N N . LEU A 1 511 ? -25.188 -32.531 14.18 1 94.12 511 LEU A N 1
ATOM 3948 C CA . LEU A 1 511 ? -24.328 -31.969 13.141 1 94.12 511 LEU A CA 1
ATOM 3949 C C . LEU A 1 511 ? -22.906 -32.5 13.281 1 94.12 511 LEU A C 1
ATOM 3951 O O . LEU A 1 511 ? -22.422 -32.688 14.398 1 94.12 511 LEU A O 1
ATOM 3955 N N . PRO A 1 512 ? -22.234 -32.75 12.234 1 91.12 512 PRO A N 1
ATOM 3956 C CA . PRO A 1 512 ? -20.844 -33.25 12.273 1 91.12 512 PRO A CA 1
ATOM 3957 C C . PRO A 1 512 ? -19.828 -32.156 12.547 1 91.12 512 PRO A C 1
ATOM 3959 O O . PRO A 1 512 ? -18.984 -31.859 11.703 1 91.12 512 PRO A O 1
ATOM 3962 N N . ILE A 1 513 ? -19.922 -31.5 13.539 1 88.25 513 ILE A N 1
ATOM 3963 C CA . ILE A 1 513 ? -19 -30.453 13.945 1 88.25 513 ILE A CA 1
ATOM 3964 C C . ILE A 1 513 ? -18.297 -30.844 15.234 1 88.25 513 ILE A C 1
ATOM 3966 O O . ILE A 1 513 ? -18.781 -31.688 15.992 1 88.25 513 ILE A O 1
ATOM 3970 N N . SER A 1 514 ? -17.094 -30.234 15.414 1 84.38 514 SER A N 1
ATOM 3971 C CA . SER A 1 514 ? -16.359 -30.484 16.656 1 84.38 514 SER A CA 1
ATOM 3972 C C . SER A 1 514 ? -16.828 -29.547 17.766 1 84.38 514 SER A C 1
ATOM 3974 O O . SER A 1 514 ? -16.469 -28.359 17.781 1 84.38 514 SER A O 1
ATOM 3976 N N . LYS A 1 515 ? -17.422 -30.156 18.75 1 87 515 LYS A N 1
ATOM 3977 C CA . LYS A 1 515 ? -18.031 -29.359 19.828 1 87 515 LYS A CA 1
ATOM 3978 C C . LYS A 1 515 ? -16.953 -28.688 20.672 1 87 515 LYS A C 1
ATOM 3980 O O . LYS A 1 515 ? -17.188 -27.609 21.219 1 87 515 LYS A O 1
ATOM 3985 N N . GLU A 1 516 ? -15.789 -29.312 20.656 1 85.56 516 GLU A N 1
ATOM 3986 C CA . GLU A 1 516 ? -14.703 -28.781 21.469 1 85.56 516 GLU A CA 1
ATOM 3987 C C . GLU A 1 516 ? -14.195 -27.453 20.906 1 85.56 516 GLU A C 1
ATOM 3989 O O . GLU A 1 516 ? -13.562 -26.672 21.625 1 85.56 516 GLU A O 1
ATOM 3994 N N . HIS A 1 517 ? -14.547 -27.203 19.672 1 87.5 517 HIS A N 1
ATOM 3995 C CA . HIS A 1 517 ? -14.008 -26 19.016 1 87.5 517 HIS A CA 1
ATOM 3996 C C . HIS A 1 517 ? -15.07 -24.922 18.891 1 87.5 517 HIS A C 1
ATOM 3998 O O . HIS A 1 517 ? -14.844 -23.906 18.234 1 87.5 517 HIS A O 1
ATOM 4004 N N . LEU A 1 518 ? -16.219 -25.156 19.547 1 88.69 518 LEU A N 1
ATOM 4005 C CA . LEU A 1 518 ? -17.281 -24.156 19.547 1 88.69 518 LEU A CA 1
ATOM 4006 C C . LEU A 1 518 ? -16.875 -22.953 20.391 1 88.69 518 LEU A C 1
ATOM 4008 O O . LEU A 1 518 ? -16.5 -23.109 21.562 1 88.69 518 LEU A O 1
ATOM 4012 N N . VAL A 1 519 ? -16.938 -21.766 19.781 1 86.25 519 VAL A N 1
ATOM 4013 C CA . VAL A 1 519 ? -16.594 -20.547 20.516 1 86.25 519 VAL A CA 1
ATOM 4014 C C . VAL A 1 519 ? -17.688 -20.219 21.516 1 86.25 519 VAL A C 1
ATOM 4016 O O . VAL A 1 519 ? -17.422 -19.656 22.578 1 86.25 519 VAL A O 1
ATOM 4019 N N . ASP A 1 520 ? -18.969 -20.547 21.125 1 88.44 520 ASP A N 1
ATOM 4020 C CA . ASP A 1 520 ? -20.172 -20.422 21.938 1 88.44 520 ASP A CA 1
ATOM 4021 C C . ASP A 1 520 ? -21.078 -21.625 21.75 1 88.44 520 ASP A C 1
ATOM 4023 O O . ASP A 1 520 ? -20.953 -22.375 20.781 1 88.44 520 ASP A O 1
ATOM 4027 N N . PRO A 1 521 ? -21.875 -21.781 22.766 1 89.62 521 PRO A N 1
ATOM 4028 C CA . PRO A 1 521 ? -22.828 -22.891 22.594 1 89.62 521 PRO A CA 1
ATOM 4029 C C . PRO A 1 521 ? -23.75 -22.688 21.391 1 89.62 521 PRO A C 1
ATOM 4031 O O . PRO A 1 521 ? -24.156 -21.562 21.094 1 89.62 521 PRO A O 1
ATOM 4034 N N . LEU A 1 522 ? -23.984 -23.734 20.672 1 91.81 522 LEU A N 1
ATOM 4035 C CA . LEU A 1 522 ? -24.891 -23.688 19.531 1 91.81 522 LEU A CA 1
ATOM 4036 C C . LEU A 1 522 ? -26.312 -23.359 20 1 91.81 522 LEU A C 1
ATOM 4038 O O . LEU A 1 522 ? -26.891 -24.062 20.812 1 91.81 522 LEU A O 1
ATOM 4042 N N . PRO A 1 523 ? -26.859 -22.328 19.484 1 90.44 523 PRO A N 1
ATOM 4043 C CA . PRO A 1 523 ? -28.234 -22 19.891 1 90.44 523 PRO A CA 1
ATOM 4044 C C . PRO A 1 523 ? -29.25 -23.016 19.391 1 90.44 523 PRO A C 1
ATOM 4046 O O . PRO A 1 523 ? -29.062 -23.625 18.344 1 90.44 523 PRO A O 1
ATOM 4049 N N . PRO A 1 524 ? -30.297 -23.188 20.203 1 91.31 524 PRO A N 1
ATOM 4050 C CA . PRO A 1 524 ? -31.344 -24.062 19.703 1 91.31 524 PRO A CA 1
ATOM 4051 C C . PRO A 1 524 ? -32.031 -23.516 18.438 1 91.31 524 PRO A C 1
ATOM 4053 O O . PRO A 1 524 ? -32.031 -22.312 18.219 1 91.31 524 PRO A O 1
ATOM 4056 N N . PRO A 1 525 ? -32.469 -24.453 17.562 1 91.94 525 PRO A N 1
ATOM 4057 C CA . PRO A 1 525 ? -33.188 -23.953 16.375 1 91.94 525 PRO A CA 1
ATOM 4058 C C . PRO A 1 525 ? -34.406 -23.125 16.719 1 91.94 525 PRO A C 1
ATOM 4060 O O . PRO A 1 525 ? -35.094 -23.406 17.719 1 91.94 525 PRO A O 1
ATOM 4063 N N . PRO A 1 526 ? -34.688 -22.188 15.961 1 91.94 526 PRO A N 1
ATOM 4064 C CA . PRO A 1 526 ? -35.906 -21.391 16.188 1 91.94 526 PRO A CA 1
ATOM 4065 C C . PRO A 1 526 ? -37.156 -22.234 16.078 1 91.94 526 PRO A C 1
ATOM 4067 O O . PRO A 1 526 ? -37.125 -23.406 15.688 1 91.94 526 PRO A O 1
ATOM 4070 N N . GLU A 1 527 ? -38.281 -21.594 16.391 1 92.25 527 GLU A N 1
ATOM 4071 C CA . GLU A 1 527 ? -39.562 -22.281 16.359 1 92.25 527 GLU A CA 1
ATOM 4072 C C . GLU A 1 527 ? -39.906 -22.797 14.961 1 92.25 527 GLU A C 1
ATOM 4074 O O . GLU A 1 527 ? -39.688 -22.094 13.969 1 92.25 527 GLU A O 1
ATOM 4079 N N . ASN A 1 528 ? -40.375 -24.031 14.82 1 93.12 528 ASN A N 1
ATOM 4080 C CA . ASN A 1 528 ? -40.812 -24.656 13.586 1 93.12 528 ASN A CA 1
ATOM 4081 C C . ASN A 1 528 ? -39.656 -24.891 12.617 1 93.12 528 ASN A C 1
ATOM 4083 O O . ASN A 1 528 ? -39.844 -24.828 11.398 1 93.12 528 ASN A O 1
ATOM 4087 N N . THR A 1 529 ? -38.438 -24.922 13.125 1 95.44 529 THR A N 1
ATOM 4088 C CA . THR A 1 529 ? -37.25 -25.141 12.305 1 95.44 529 THR A CA 1
ATOM 4089 C C . THR A 1 529 ? -36.562 -26.453 12.688 1 95.44 529 THR A C 1
ATOM 4091 O O . THR A 1 529 ? -36.406 -26.75 13.867 1 95.44 529 THR A O 1
ATOM 4094 N N . ILE A 1 530 ? -36.25 -27.266 11.742 1 96.38 530 ILE A N 1
ATOM 4095 C CA . ILE A 1 530 ? -35.531 -28.516 11.945 1 96.38 530 ILE A CA 1
ATOM 4096 C C . ILE A 1 530 ? -34.094 -28.375 11.453 1 96.38 530 ILE A C 1
ATOM 4098 O O . ILE A 1 530 ? -33.875 -27.844 10.367 1 96.38 530 ILE A O 1
ATOM 4102 N N . ARG A 1 531 ? -33.188 -28.781 12.266 1 95.69 531 ARG A N 1
ATOM 4103 C CA . ARG A 1 531 ? -31.781 -28.781 11.906 1 95.69 531 ARG A CA 1
ATOM 4104 C C . ARG A 1 531 ? -31.234 -30.203 11.852 1 95.69 531 ARG A C 1
ATOM 4106 O O . ARG A 1 531 ? -31.5 -31.016 12.742 1 95.69 531 ARG A O 1
ATOM 4113 N N . GLY A 1 532 ? -30.5 -30.5 10.781 1 96 532 GLY A N 1
ATOM 4114 C CA . GLY A 1 532 ? -29.969 -31.859 10.656 1 96 532 GLY A CA 1
ATOM 4115 C C . GLY A 1 532 ? -29 -32 9.492 1 96 532 GLY A C 1
ATOM 4116 O O . GLY A 1 532 ? -28.406 -31.031 9.039 1 96 532 GLY A O 1
ATOM 4117 N N . VAL A 1 533 ? -28.734 -33.281 9.156 1 96.88 533 VAL A N 1
ATOM 4118 C CA . VAL A 1 533 ? -27.781 -33.625 8.109 1 96.88 533 VAL A CA 1
ATOM 4119 C C . VAL A 1 533 ? -28.391 -34.625 7.145 1 96.88 533 VAL A C 1
ATOM 4121 O O . VAL A 1 533 ? -29.078 -35.562 7.57 1 96.88 533 VAL A O 1
ATOM 4124 N N . VAL A 1 534 ? -28.219 -34.406 5.879 1 96.69 534 VAL A N 1
ATOM 4125 C CA . VAL A 1 534 ? -28.562 -35.375 4.836 1 96.69 534 VAL A CA 1
ATOM 4126 C C . VAL A 1 534 ? -27.297 -35.812 4.105 1 96.69 534 VAL A C 1
ATOM 4128 O O . VAL A 1 534 ? -26.406 -35 3.846 1 96.69 534 VAL A O 1
ATOM 4131 N N . ASN A 1 535 ? -27.188 -37.094 3.861 1 95.88 535 ASN A N 1
ATOM 4132 C CA . ASN A 1 535 ? -26.047 -37.625 3.115 1 95.88 535 ASN A CA 1
ATOM 4133 C C . ASN A 1 535 ? -26.391 -37.812 1.644 1 95.88 535 ASN A C 1
ATOM 4135 O O . ASN A 1 535 ? -27.172 -38.719 1.303 1 95.88 535 ASN A O 1
ATOM 4139 N N . ILE A 1 536 ? -25.766 -37.031 0.834 1 95.56 536 ILE A N 1
ATOM 4140 C CA . ILE A 1 536 ? -26.062 -37.062 -0.592 1 95.56 536 ILE A CA 1
ATOM 4141 C C . ILE A 1 536 ? -25 -37.875 -1.328 1 95.56 536 ILE A C 1
ATOM 4143 O O . ILE A 1 536 ? -23.812 -37.75 -1.031 1 95.56 536 ILE A O 1
ATOM 4147 N N . LYS A 1 537 ? -25.453 -38.594 -2.248 1 93.62 537 LYS A N 1
ATOM 4148 C CA . LYS A 1 537 ? -24.547 -39.406 -3.064 1 93.62 537 LYS A CA 1
ATOM 4149 C C . LYS A 1 537 ? -24.203 -38.688 -4.363 1 93.62 537 LYS A C 1
ATOM 4151 O O . LYS A 1 537 ? -25.078 -38.188 -5.078 1 93.62 537 LYS A O 1
ATOM 4156 N N . VAL A 1 538 ? -22.906 -38.625 -4.578 1 94.56 538 VAL A N 1
ATOM 4157 C CA . VAL A 1 538 ? -22.422 -37.969 -5.801 1 94.56 538 VAL A CA 1
ATOM 4158 C C . VAL A 1 538 ? -21.484 -38.938 -6.539 1 94.56 538 VAL A C 1
ATOM 4160 O O . VAL A 1 538 ? -20.594 -39.531 -5.934 1 94.56 538 VAL A O 1
ATOM 4163 N N . THR A 1 539 ? -21.75 -39.062 -7.754 1 94.62 539 THR A N 1
ATOM 4164 C CA . THR A 1 539 ? -20.891 -39.875 -8.609 1 94.62 539 THR A CA 1
ATOM 4165 C C . THR A 1 539 ? -20.031 -39 -9.5 1 94.62 539 THR A C 1
ATOM 4167 O O . THR A 1 539 ? -20.547 -38.188 -10.281 1 94.62 539 THR A O 1
ATOM 4170 N N . LEU A 1 540 ? -18.734 -39.281 -9.391 1 94.81 540 LEU A N 1
ATOM 4171 C CA . LEU A 1 540 ? -17.812 -38.438 -10.141 1 94.81 540 LEU A CA 1
ATOM 4172 C C . LEU A 1 540 ? -17.062 -39.25 -11.195 1 94.81 540 LEU A C 1
ATOM 4174 O O . LEU A 1 540 ? -16.359 -40.188 -10.867 1 94.81 540 LEU A O 1
ATOM 4178 N N . PRO A 1 541 ? -17.203 -38.844 -12.43 1 92.62 541 PRO A N 1
ATOM 4179 C CA . PRO A 1 541 ? -16.344 -39.438 -13.461 1 92.62 541 PRO A CA 1
ATOM 4180 C C . PRO A 1 541 ? -14.93 -38.875 -13.422 1 92.62 541 PRO A C 1
ATOM 4182 O O . PRO A 1 541 ? -14.68 -37.844 -12.82 1 92.62 541 PRO A O 1
ATOM 4185 N N . PRO A 1 542 ? -14.008 -39.625 -14.055 1 90.62 542 PRO A N 1
ATOM 4186 C CA . PRO A 1 542 ? -12.633 -39.125 -14.078 1 90.62 542 PRO A CA 1
ATOM 4187 C C . PRO A 1 542 ? -12.5 -37.75 -14.727 1 90.62 542 PRO A C 1
ATOM 4189 O O . PRO A 1 542 ? -11.562 -37 -14.414 1 90.62 542 PRO A O 1
ATOM 4192 N N . THR A 1 543 ? -13.445 -37.375 -15.523 1 91.62 543 THR A N 1
ATOM 4193 C CA . THR A 1 543 ? -13.383 -36.094 -16.234 1 91.62 543 THR A CA 1
ATOM 4194 C C . THR A 1 543 ? -13.688 -34.938 -15.281 1 91.62 543 THR A C 1
ATOM 4196 O O . THR A 1 543 ? -13.508 -33.75 -15.641 1 91.62 543 THR A O 1
ATOM 4199 N N . ALA A 1 544 ? -14.062 -35.25 -14.094 1 94.5 544 ALA A N 1
ATOM 4200 C CA . ALA A 1 544 ? -14.344 -34.25 -13.102 1 94.5 544 ALA A CA 1
ATOM 4201 C C . ALA A 1 544 ? -13.055 -33.719 -12.461 1 94.5 544 ALA A C 1
ATOM 4203 O O . ALA A 1 544 ? -13.055 -32.688 -11.797 1 94.5 544 ALA A O 1
ATOM 4204 N N . SER A 1 545 ? -12.039 -34.344 -12.734 1 93.81 545 SER A N 1
ATOM 4205 C CA . SER A 1 545 ? -10.742 -33.906 -12.211 1 93.81 545 SER A CA 1
ATOM 4206 C C . SER A 1 545 ? -10.258 -32.656 -12.898 1 93.81 545 SER A C 1
ATOM 4208 O O . SER A 1 545 ? -10.516 -32.438 -14.094 1 93.81 545 SER A O 1
ATOM 4210 N N . PRO A 1 546 ? -9.656 -31.672 -12.133 1 95.44 546 PRO A N 1
ATOM 4211 C CA . PRO A 1 546 ? -9.07 -31.766 -10.797 1 95.44 546 PRO A CA 1
ATOM 4212 C C . PRO A 1 546 ? -9.867 -30.984 -9.75 1 95.44 546 PRO A C 1
ATOM 4214 O O . PRO A 1 546 ? -9.562 -31.062 -8.555 1 95.44 546 PRO A O 1
ATOM 4217 N N . LYS A 1 547 ? -10.773 -30.156 -10.172 1 95.62 547 LYS A N 1
ATOM 4218 C CA . LYS A 1 547 ? -11.602 -29.359 -9.273 1 95.62 547 LYS A CA 1
ATOM 4219 C C . LYS A 1 547 ? -13.078 -29.469 -9.641 1 95.62 547 LYS A C 1
ATOM 4221 O O . LYS A 1 547 ? -13.43 -29.469 -10.82 1 95.62 547 LYS A O 1
ATOM 4226 N N . ILE A 1 548 ? -13.906 -29.531 -8.602 1 96.44 548 ILE A N 1
ATOM 4227 C CA . ILE A 1 548 ? -15.336 -29.609 -8.875 1 96.44 548 ILE A CA 1
ATOM 4228 C C . ILE A 1 548 ? -16.094 -28.594 -8.023 1 96.44 548 ILE A C 1
ATOM 4230 O O . ILE A 1 548 ? -15.641 -28.234 -6.934 1 96.44 548 ILE A O 1
ATOM 4234 N N . LYS A 1 549 ? -17.109 -28.156 -8.547 1 97.06 549 LYS A N 1
ATOM 4235 C CA . LYS A 1 549 ? -18.094 -27.359 -7.82 1 97.06 549 LYS A CA 1
ATOM 4236 C C . LYS A 1 549 ? -19.406 -28.109 -7.645 1 97.06 549 LYS A C 1
ATOM 4238 O O . LYS A 1 549 ? -20.078 -28.406 -8.625 1 97.06 549 LYS A O 1
ATOM 4243 N N . VAL A 1 550 ? -19.719 -28.344 -6.438 1 97.56 550 VAL A N 1
ATOM 4244 C CA . VAL A 1 550 ? -20.938 -29.078 -6.141 1 97.56 550 VAL A CA 1
ATOM 4245 C C . VAL A 1 550 ? -22.047 -28.094 -5.746 1 97.56 550 VAL A C 1
ATOM 4247 O O . VAL A 1 550 ? -21.906 -27.359 -4.773 1 97.56 550 VAL A O 1
ATOM 4250 N N . LEU A 1 551 ? -23.062 -28.109 -6.539 1 98.31 551 LEU A N 1
ATOM 4251 C CA . LEU A 1 551 ? -24.234 -27.281 -6.262 1 98.31 551 LEU A CA 1
ATOM 4252 C C . LEU A 1 551 ? -25.406 -28.141 -5.793 1 98.31 551 LEU A C 1
ATOM 4254 O O . LEU A 1 551 ? -25.75 -29.141 -6.426 1 98.31 551 LEU A O 1
ATOM 4258 N N . VAL A 1 552 ? -25.984 -27.797 -4.648 1 98.31 552 VAL A N 1
ATOM 4259 C CA . VAL A 1 552 ? -27.172 -28.469 -4.113 1 98.31 552 VAL A CA 1
ATOM 4260 C C . VAL A 1 552 ? -28.266 -27.453 -3.828 1 98.31 552 VAL A C 1
ATOM 4262 O O . VAL A 1 552 ? -28 -26.359 -3.307 1 98.31 552 VAL A O 1
ATOM 4265 N N . TRP A 1 553 ? -29.516 -27.781 -4.258 1 98.31 553 TRP A N 1
ATOM 4266 C CA . TRP A 1 553 ? -30.609 -26.891 -3.883 1 98.31 553 TRP A CA 1
ATOM 4267 C C . TRP A 1 553 ? -31.922 -27.656 -3.764 1 98.31 553 TRP A C 1
ATOM 4269 O O . TRP A 1 553 ? -32 -28.812 -4.191 1 98.31 553 TRP A O 1
ATOM 4279 N N . TYR A 1 554 ? -32.875 -27.141 -3.064 1 97.12 554 TYR A N 1
ATOM 4280 C CA . TYR A 1 554 ? -34.25 -27.547 -3.078 1 97.12 554 TYR A CA 1
ATOM 4281 C C . TYR A 1 554 ? -35.188 -26.328 -3.096 1 97.12 554 TYR A C 1
ATOM 4283 O O . TYR A 1 554 ? -34.75 -25.203 -2.842 1 97.12 554 TYR A O 1
ATOM 4291 N N . THR A 1 555 ? -36.344 -26.516 -3.541 1 96.06 555 THR A N 1
ATOM 4292 C CA . THR A 1 555 ? -37.344 -25.453 -3.604 1 96.06 555 THR A CA 1
ATOM 4293 C C . THR A 1 555 ? -38.406 -25.641 -2.518 1 96.06 555 THR A C 1
ATOM 4295 O O . THR A 1 555 ? -38.969 -26.734 -2.354 1 96.06 555 THR A O 1
ATOM 4298 N N . ARG A 1 556 ? -38.594 -24.594 -1.838 1 95.56 556 ARG A N 1
ATOM 4299 C CA . ARG A 1 556 ? -39.625 -24.609 -0.798 1 95.56 556 ARG A CA 1
ATOM 4300 C C . ARG A 1 556 ? -41.031 -24.484 -1.4 1 95.56 556 ARG A C 1
ATOM 4302 O O . ARG A 1 556 ? -41.156 -24.094 -2.562 1 95.56 556 ARG A O 1
ATOM 4309 N N . GLU A 1 557 ? -42.062 -24.625 -0.52 1 90.56 557 GLU A N 1
ATOM 4310 C CA . GLU A 1 557 ? -43.438 -24.516 -0.962 1 90.56 557 GLU A CA 1
ATOM 4311 C C . GLU A 1 557 ? -43.812 -23.078 -1.305 1 90.56 557 GLU A C 1
ATOM 4313 O O . GLU A 1 557 ? -44.625 -22.828 -2.176 1 90.56 557 GLU A O 1
ATOM 4318 N N . ASP A 1 558 ? -43.125 -22.172 -0.687 1 92.19 558 ASP A N 1
ATOM 4319 C CA . ASP A 1 558 ? -43.406 -20.766 -0.922 1 92.19 558 ASP A CA 1
ATOM 4320 C C . ASP A 1 558 ? -42.656 -20.234 -2.135 1 92.19 558 ASP A C 1
ATOM 4322 O O . ASP A 1 558 ? -42.75 -19.047 -2.453 1 92.19 558 ASP A O 1
ATOM 4326 N N . GLY A 1 559 ? -41.844 -21.078 -2.766 1 93.94 559 GLY A N 1
ATOM 4327 C CA . GLY A 1 559 ? -41.156 -20.688 -3.98 1 93.94 559 GLY A CA 1
ATOM 4328 C C . GLY A 1 559 ? -39.719 -20.266 -3.734 1 93.94 559 GLY A C 1
ATOM 4329 O O . GLY A 1 559 ? -38.969 -20.016 -4.68 1 93.94 559 GLY A O 1
ATOM 4330 N N . GLU A 1 560 ? -39.281 -20.188 -2.498 1 96.56 560 GLU A N 1
ATOM 4331 C CA . GLU A 1 560 ? -37.906 -19.844 -2.191 1 96.56 560 GLU A CA 1
ATOM 4332 C C . GLU A 1 560 ? -36.969 -20.984 -2.531 1 96.56 560 GLU A C 1
ATOM 4334 O O . GLU A 1 560 ? -37.219 -22.141 -2.18 1 96.56 560 GLU A O 1
ATOM 4339 N N . VAL A 1 561 ? -35.969 -20.641 -3.213 1 98.06 561 VAL A N 1
ATOM 4340 C CA . VAL A 1 561 ? -34.938 -21.641 -3.506 1 98.06 561 VAL A CA 1
ATOM 4341 C C . VAL A 1 561 ? -33.812 -21.562 -2.451 1 98.06 561 VAL A C 1
ATOM 4343 O O . VAL A 1 561 ? -33.281 -20.484 -2.172 1 98.06 561 VAL A O 1
ATOM 4346 N N . VAL A 1 562 ? -33.531 -22.703 -1.796 1 98.12 562 VAL A N 1
ATOM 4347 C CA . VAL A 1 562 ? -32.469 -22.812 -0.821 1 98.12 562 VAL A CA 1
ATOM 4348 C C . VAL A 1 562 ? -31.297 -23.578 -1.432 1 98.12 562 VAL A C 1
ATOM 4350 O O . VAL A 1 562 ? -31.469 -24.719 -1.905 1 98.12 562 VAL A O 1
ATOM 4353 N N . ALA A 1 563 ? -30.094 -22.938 -1.409 1 98.5 563 ALA A N 1
ATOM 4354 C CA . ALA A 1 563 ? -29 -23.547 -2.154 1 98.5 563 ALA A CA 1
ATOM 4355 C C . ALA A 1 563 ? -27.672 -23.391 -1.426 1 98.5 563 ALA A C 1
ATOM 4357 O O . ALA A 1 563 ? -27.547 -22.531 -0.542 1 98.5 563 ALA A O 1
ATOM 4358 N N . ASP A 1 564 ? -26.719 -24.266 -1.711 1 98.38 564 ASP A N 1
ATOM 4359 C CA . ASP A 1 564 ? -25.328 -24.172 -1.31 1 98.38 564 ASP A CA 1
ATOM 4360 C C . ASP A 1 564 ? -24.391 -24.703 -2.396 1 98.38 564 ASP A C 1
ATOM 4362 O O . ASP A 1 564 ? -24.828 -25.484 -3.254 1 98.38 564 ASP A O 1
ATOM 4366 N N . THR A 1 565 ? -23.234 -24.172 -2.438 1 97.75 565 THR A N 1
ATOM 4367 C CA . THR A 1 565 ? -22.219 -24.672 -3.363 1 97.75 565 THR A CA 1
ATOM 4368 C C . THR A 1 565 ? -20.875 -24.797 -2.664 1 97.75 565 THR A C 1
ATOM 4370 O O . THR A 1 565 ? -20.594 -24.078 -1.696 1 97.75 565 THR A O 1
ATOM 4373 N N . ARG A 1 566 ? -20.125 -25.734 -3.1 1 96.62 566 ARG A N 1
ATOM 4374 C CA . ARG A 1 566 ? -18.797 -25.969 -2.529 1 96.62 566 ARG A CA 1
ATOM 4375 C C . ARG A 1 566 ? -17.812 -26.422 -3.6 1 96.62 566 ARG A C 1
ATOM 4377 O O . ARG A 1 566 ? -18.125 -27.297 -4.414 1 96.62 566 ARG A O 1
ATOM 4384 N N . GLU A 1 567 ? -16.719 -25.75 -3.607 1 95.38 567 GLU A N 1
ATOM 4385 C CA . GLU A 1 567 ? -15.633 -26.203 -4.484 1 95.38 567 GLU A CA 1
ATOM 4386 C C . GLU A 1 567 ? -14.766 -27.25 -3.807 1 95.38 567 GLU A C 1
ATOM 4388 O O . GLU A 1 567 ? -14.352 -27.078 -2.66 1 95.38 567 GLU A O 1
ATOM 4393 N N . LEU A 1 568 ? -14.516 -28.359 -4.422 1 95.81 568 LEU A N 1
ATOM 4394 C CA . LEU A 1 568 ? -13.711 -29.453 -3.904 1 95.81 568 LEU A CA 1
ATOM 4395 C C . LEU A 1 568 ? -12.578 -29.797 -4.859 1 95.81 568 LEU A C 1
ATOM 4397 O O . LEU A 1 568 ? -12.711 -29.641 -6.074 1 95.81 568 LEU A O 1
ATOM 4401 N N . GLU A 1 569 ? -11.508 -30.328 -4.305 1 94.81 569 GLU A N 1
ATOM 4402 C CA . GLU A 1 569 ? -10.375 -30.766 -5.117 1 94.81 569 GLU A CA 1
ATOM 4403 C C . GLU A 1 569 ? -10.414 -32.281 -5.34 1 94.81 569 GLU A C 1
ATOM 4405 O O . GLU A 1 569 ? -10.812 -33.031 -4.453 1 94.81 569 GLU A O 1
ATOM 4410 N N . VAL A 1 570 ? -10.047 -32.625 -6.5 1 95.75 570 VAL A N 1
ATOM 4411 C CA . VAL A 1 570 ? -9.961 -34.031 -6.895 1 95.75 570 VAL A CA 1
ATOM 4412 C C . VAL A 1 570 ? -8.547 -34.344 -7.359 1 95.75 570 VAL A C 1
ATOM 4414 O O . VAL A 1 570 ? -7.895 -33.5 -8 1 95.75 570 VAL A O 1
ATOM 4417 N N . GLU A 1 571 ? -8.102 -35.531 -7.02 1 95.12 571 GLU A N 1
ATOM 4418 C CA . GLU A 1 571 ? -6.797 -35.938 -7.516 1 95.12 571 GLU A CA 1
ATOM 4419 C C . GLU A 1 571 ? -6.742 -35.906 -9.039 1 95.12 571 GLU A C 1
ATOM 4421 O O . GLU A 1 571 ? -7.727 -36.219 -9.711 1 95.12 571 GLU A O 1
ATOM 4426 N N . LYS A 1 572 ? -5.527 -35.531 -9.5 1 94.62 572 LYS A N 1
ATOM 4427 C CA . LYS A 1 572 ? -5.359 -35.5 -10.953 1 94.62 572 LYS A CA 1
ATOM 4428 C C . LYS A 1 572 ? -5.27 -36.938 -11.523 1 94.62 572 LYS A C 1
ATOM 4430 O O . LYS A 1 572 ? -4.391 -37.688 -11.141 1 94.62 572 LYS A O 1
ATOM 4435 N N . CYS A 1 573 ? -6.227 -37.25 -12.367 1 93.56 573 CYS A N 1
ATOM 4436 C CA . CYS A 1 573 ? -6.207 -38.562 -13.023 1 93.56 573 CYS A CA 1
ATOM 4437 C C . CYS A 1 573 ? -6.699 -38.469 -14.461 1 93.56 573 CYS A C 1
ATOM 4439 O O . CYS A 1 573 ? -7.617 -37.688 -14.75 1 93.56 573 CYS A O 1
ATOM 4441 N N . LEU A 1 574 ? -5.992 -39.094 -15.305 1 93.5 574 LEU A N 1
ATOM 4442 C CA . LEU A 1 574 ? -6.387 -39.219 -16.703 1 93.5 574 LEU A CA 1
ATOM 4443 C C . LEU A 1 574 ? -7.109 -40.531 -16.969 1 93.5 574 LEU A C 1
ATOM 4445 O O . LEU A 1 574 ? -6.785 -41.562 -16.359 1 93.5 574 LEU A O 1
ATOM 4449 N N . PRO A 1 575 ? -8.078 -40.438 -17.812 1 91.12 575 PRO A N 1
ATOM 4450 C CA . PRO A 1 575 ? -8.797 -41.688 -18.094 1 91.12 575 PRO A CA 1
ATOM 4451 C C . PRO A 1 575 ? -7.883 -42.781 -18.641 1 91.12 575 PRO A C 1
ATOM 4453 O O . PRO A 1 575 ? -8.109 -43.969 -18.375 1 91.12 575 PRO A O 1
ATOM 4456 N N . ASN A 1 576 ? -6.914 -42.375 -19.438 1 93.06 576 ASN A N 1
ATOM 4457 C CA . ASN A 1 576 ? -5.938 -43.312 -19.969 1 93.06 576 ASN A CA 1
ATOM 4458 C C . ASN A 1 576 ? -4.762 -43.5 -19.016 1 93.06 576 ASN A C 1
ATOM 4460 O O . ASN A 1 576 ? -3.842 -42.688 -19 1 93.06 576 ASN A O 1
ATOM 4464 N N . LYS A 1 577 ? -4.812 -44.594 -18.328 1 93.38 577 LYS A N 1
ATOM 4465 C CA . LYS A 1 577 ? -3.734 -44.875 -17.375 1 93.38 577 LYS A CA 1
ATOM 4466 C C . LYS A 1 577 ? -2.531 -45.5 -18.094 1 93.38 577 LYS A C 1
ATOM 4468 O O . LYS A 1 577 ? -2.676 -46.469 -18.844 1 93.38 577 LYS A O 1
ATOM 4473 N N . VAL A 1 578 ? -1.352 -44.938 -17.891 1 96.5 578 VAL A N 1
ATOM 4474 C CA . VAL A 1 578 ? -0.126 -45.438 -18.5 1 96.5 578 VAL A CA 1
ATOM 4475 C C . VAL A 1 578 ? 0.9 -45.75 -17.422 1 96.5 578 VAL A C 1
ATOM 4477 O O . VAL A 1 578 ? 1.137 -44.969 -16.516 1 96.5 578 VAL A O 1
ATOM 4480 N N . ASP A 1 579 ? 1.447 -46.938 -17.547 1 96.06 579 ASP A N 1
ATOM 4481 C CA . ASP A 1 579 ? 2.488 -47.344 -16.609 1 96.06 579 ASP A CA 1
ATOM 4482 C C . ASP A 1 579 ? 3.727 -47.844 -17.359 1 96.06 579 ASP A C 1
ATOM 4484 O O . ASP A 1 579 ? 3.611 -48.531 -18.375 1 96.06 579 ASP A O 1
ATOM 4488 N N . LEU A 1 580 ? 4.902 -47.375 -16.922 1 96.94 580 LEU A N 1
ATOM 4489 C CA . LEU A 1 580 ? 6.199 -47.781 -17.453 1 96.94 580 LEU A CA 1
ATOM 4490 C C . LEU A 1 580 ? 7.078 -48.375 -16.344 1 96.94 580 LEU A C 1
ATOM 4492 O O . LEU A 1 580 ? 7.277 -47.719 -15.305 1 96.94 580 LEU A O 1
ATOM 4496 N N . THR A 1 581 ? 7.625 -49.625 -16.594 1 96.44 581 THR A N 1
ATOM 4497 C CA . THR A 1 581 ? 8.438 -50.25 -15.562 1 96.44 581 THR A CA 1
ATOM 4498 C C . THR A 1 581 ? 9.617 -51 -16.188 1 96.44 581 THR A C 1
ATOM 4500 O O . THR A 1 581 ? 9.484 -51.594 -17.25 1 96.44 581 THR A O 1
ATOM 4503 N N . TRP A 1 582 ? 10.797 -50.938 -15.5 1 96.5 582 TRP A N 1
ATOM 4504 C CA . TRP A 1 582 ? 11.969 -51.719 -15.891 1 96.5 582 TRP A CA 1
ATOM 4505 C C . TRP A 1 582 ? 12.055 -53 -15.086 1 96.5 582 TRP A C 1
ATOM 4507 O O . TRP A 1 582 ? 11.656 -53.062 -13.922 1 96.5 582 TRP A O 1
ATOM 4517 N N . SER A 1 583 ? 12.711 -54 -15.625 1 94.94 583 SER A N 1
ATOM 4518 C CA . SER A 1 583 ? 12.875 -55.281 -14.953 1 94.94 583 SER A CA 1
ATOM 4519 C C . SER A 1 583 ? 13.906 -55.188 -13.836 1 94.94 583 SER A C 1
ATOM 4521 O O . SER A 1 583 ? 13.82 -55.906 -12.844 1 94.94 583 SER A O 1
ATOM 4523 N N . VAL A 1 584 ? 14.938 -54.281 -14.055 1 94.75 584 VAL A N 1
ATOM 4524 C CA . VAL A 1 584 ? 15.992 -54.094 -13.07 1 94.75 584 VAL A CA 1
ATOM 4525 C C . VAL A 1 584 ? 16.266 -52.594 -12.891 1 94.75 584 VAL A C 1
ATOM 4527 O O . VAL A 1 584 ? 15.992 -51.812 -13.781 1 94.75 584 VAL A O 1
ATOM 4530 N N . ALA A 1 585 ? 16.781 -52.312 -11.727 1 93.31 585 ALA A N 1
ATOM 4531 C CA . ALA A 1 585 ? 17.125 -50.938 -11.461 1 93.31 585 ALA A CA 1
ATOM 4532 C C . ALA A 1 585 ? 18.547 -50.594 -11.93 1 93.31 585 ALA A C 1
ATOM 4534 O O . ALA A 1 585 ? 18.844 -49.469 -12.273 1 93.31 585 ALA A O 1
ATOM 4535 N N . LYS A 1 586 ? 19.375 -51.562 -11.914 1 93.5 586 LYS A N 1
ATOM 4536 C CA . LYS A 1 586 ? 20.766 -51.438 -12.32 1 93.5 586 LYS A CA 1
ATOM 4537 C C . LYS A 1 586 ? 21.203 -52.594 -13.211 1 93.5 586 LYS A C 1
ATOM 4539 O O . LYS A 1 586 ? 20.844 -53.75 -12.961 1 93.5 586 LYS A O 1
ATOM 4544 N N . ALA A 1 587 ? 21.969 -52.219 -14.32 1 93.94 587 ALA A N 1
ATOM 4545 C CA . ALA A 1 587 ? 22.438 -53.25 -15.258 1 93.94 587 ALA A CA 1
ATOM 4546 C C . ALA A 1 587 ? 23.859 -52.938 -15.734 1 93.94 587 ALA A C 1
ATOM 4548 O O . ALA A 1 587 ? 24.281 -51.781 -15.758 1 93.94 587 ALA A O 1
ATOM 4549 N N . GLN A 1 588 ? 24.625 -53.938 -16.078 1 92.38 588 GLN A N 1
ATOM 4550 C CA . GLN A 1 588 ? 25.938 -53.781 -16.672 1 92.38 588 GLN A CA 1
ATOM 4551 C C . GLN A 1 588 ? 25.844 -53.344 -18.141 1 92.38 588 GLN A C 1
ATOM 4553 O O . GLN A 1 588 ? 24.859 -53.656 -18.812 1 92.38 588 GLN A O 1
ATOM 4558 N N . PRO A 1 589 ? 26.844 -52.688 -18.516 1 91.94 589 PRO A N 1
ATOM 4559 C CA . PRO A 1 589 ? 26.828 -52.344 -19.953 1 91.94 589 PRO A CA 1
ATOM 4560 C C . PRO A 1 589 ? 26.656 -53.562 -20.844 1 91.94 589 PRO A C 1
ATOM 4562 O O . PRO A 1 589 ? 27.344 -54.562 -20.672 1 91.94 589 PRO A O 1
ATOM 4565 N N . GLY A 1 590 ? 25.672 -53.5 -21.719 1 91.25 590 GLY A N 1
ATOM 4566 C CA . GLY A 1 590 ? 25.438 -54.594 -22.656 1 91.25 590 GLY A CA 1
ATOM 4567 C C . GLY A 1 590 ? 24.531 -55.688 -22.109 1 91.25 590 GLY A C 1
ATOM 4568 O O . GLY A 1 590 ? 24.219 -56.656 -22.797 1 91.25 590 GLY A O 1
ATOM 4569 N N . ALA A 1 591 ? 24.141 -55.438 -20.953 1 92.12 591 ALA A N 1
ATOM 4570 C CA . ALA A 1 591 ? 23.266 -56.438 -20.344 1 92.12 591 ALA A CA 1
ATOM 4571 C C . ALA A 1 591 ? 21.844 -56.312 -20.891 1 92.12 591 ALA A C 1
ATOM 4573 O O . ALA A 1 591 ? 21.469 -55.281 -21.438 1 92.12 591 ALA A O 1
ATOM 4574 N N . ALA A 1 592 ? 21.172 -57.406 -20.734 1 92.69 592 ALA A N 1
ATOM 4575 C CA . ALA A 1 592 ? 19.766 -57.406 -21.156 1 92.69 592 ALA A CA 1
ATOM 4576 C C . ALA A 1 592 ? 18.859 -56.875 -20.062 1 92.69 592 ALA A C 1
ATOM 4578 O O . ALA A 1 592 ? 19.094 -57.094 -18.875 1 92.69 592 ALA A O 1
ATOM 4579 N N . ALA A 1 593 ? 17.938 -56.062 -20.5 1 94.69 593 ALA A N 1
ATOM 4580 C CA . ALA A 1 593 ? 16.906 -55.531 -19.625 1 94.69 593 ALA A CA 1
ATOM 4581 C C . ALA A 1 593 ? 15.555 -55.5 -20.344 1 94.69 593 ALA A C 1
ATOM 4583 O O . ALA A 1 593 ? 15.508 -55.406 -21.578 1 94.69 593 ALA A O 1
ATOM 4584 N N . SER A 1 594 ? 14.5 -55.625 -19.516 1 95.44 594 SER A N 1
ATOM 4585 C CA . SER A 1 594 ? 13.172 -55.594 -20.125 1 95.44 594 SER A CA 1
ATOM 4586 C C . SER A 1 594 ? 12.398 -54.344 -19.688 1 95.44 594 SER A C 1
ATOM 4588 O O . SER A 1 594 ? 12.492 -53.938 -18.531 1 95.44 594 SER A O 1
ATOM 4590 N N . LEU A 1 595 ? 11.734 -53.781 -20.625 1 96.19 595 LEU A N 1
ATOM 4591 C CA . LEU A 1 595 ? 10.875 -52.625 -20.391 1 96.19 595 LEU A CA 1
ATOM 4592 C C . LEU A 1 595 ? 9.414 -52.969 -20.641 1 96.19 595 LEU A C 1
ATOM 4594 O O . LEU A 1 595 ? 9.078 -53.5 -21.703 1 96.19 595 LEU A O 1
ATOM 4598 N N . THR A 1 596 ? 8.562 -52.719 -19.625 1 96.88 596 THR A N 1
ATOM 4599 C CA . THR A 1 596 ? 7.137 -53 -19.75 1 96.88 596 THR A CA 1
ATOM 4600 C C . THR A 1 596 ? 6.32 -51.719 -19.781 1 96.88 596 THR A C 1
ATOM 4602 O O . THR A 1 596 ? 6.473 -50.875 -18.906 1 96.88 596 THR A O 1
ATOM 4605 N N . LEU A 1 597 ? 5.527 -51.594 -20.828 1 97.31 597 LEU A N 1
ATOM 4606 C CA . LEU A 1 597 ? 4.617 -50.469 -21.016 1 97.31 597 LEU A CA 1
ATOM 4607 C C . LEU A 1 597 ? 3.166 -50.938 -21.016 1 97.31 597 LEU A C 1
ATOM 4609 O O . LEU A 1 597 ? 2.811 -51.875 -21.75 1 97.31 597 LEU A O 1
ATOM 4613 N N . SER A 1 598 ? 2.354 -50.406 -20.125 1 96.5 598 SER A N 1
ATOM 4614 C CA . SER A 1 598 ? 0.941 -50.781 -20.047 1 96.5 598 SER A CA 1
ATOM 4615 C C . SER A 1 598 ? 0.047 -49.531 -20.188 1 96.5 598 SER A C 1
ATOM 4617 O O . SER A 1 598 ? 0.37 -48.469 -19.672 1 96.5 598 SER A O 1
ATOM 4619 N N . SER A 1 599 ? -1.023 -49.625 -20.953 1 96.12 599 SER A N 1
ATOM 4620 C CA . SER A 1 599 ? -2.047 -48.625 -21.156 1 96.12 599 SER A CA 1
ATOM 4621 C C . SER A 1 599 ? -3.332 -49.219 -21.703 1 96.12 599 SER A C 1
ATOM 4623 O O . SER A 1 599 ? -3.514 -50.438 -21.656 1 96.12 599 SER A O 1
ATOM 4625 N N . GLU A 1 600 ? -4.328 -48.375 -22.125 1 94.31 600 GLU A N 1
ATOM 4626 C CA . GLU A 1 600 ? -5.543 -48.875 -22.766 1 94.31 600 GLU A CA 1
ATOM 4627 C C . GLU A 1 600 ? -5.223 -49.656 -24.031 1 94.31 600 GLU A C 1
ATOM 4629 O O . GLU A 1 600 ? -4.258 -49.344 -24.734 1 94.31 600 GLU A O 1
ATOM 4634 N N . PRO A 1 601 ? -6.082 -50.656 -24.328 1 94.25 601 PRO A N 1
ATOM 4635 C CA . PRO A 1 601 ? -5.844 -51.438 -25.531 1 94.25 601 PRO A CA 1
ATOM 4636 C C . PRO A 1 601 ? -5.797 -50.594 -26.797 1 94.25 601 PRO A C 1
ATOM 4638 O O . PRO A 1 601 ? -6.59 -49.656 -26.938 1 94.25 601 PRO A O 1
ATOM 4641 N N . HIS A 1 602 ? -4.793 -50.875 -27.641 1 92.62 602 HIS A N 1
ATOM 4642 C CA . HIS A 1 602 ? -4.609 -50.25 -28.953 1 92.62 602 HIS A CA 1
ATOM 4643 C C . HIS A 1 602 ? -4.18 -48.812 -28.812 1 92.62 602 HIS A C 1
ATOM 4645 O O . HIS A 1 602 ? -4.352 -48 -29.75 1 92.62 602 HIS A O 1
ATOM 4651 N N . SER A 1 603 ? -3.719 -48.531 -27.656 1 95.44 603 SER A N 1
ATOM 4652 C CA . SER A 1 603 ? -3.156 -47.188 -27.5 1 95.44 603 SER A CA 1
ATOM 4653 C C . SER A 1 603 ? -1.868 -47.062 -28.312 1 95.44 603 SER A C 1
ATOM 4655 O O . SER A 1 603 ? -1.106 -48 -28.453 1 95.44 603 SER A O 1
ATOM 4657 N N . VAL A 1 604 ? -1.691 -45.875 -28.875 1 97.19 604 VAL A N 1
ATOM 4658 C CA . VAL A 1 604 ? -0.432 -45.531 -29.516 1 97.19 604 VAL A CA 1
ATOM 4659 C C . VAL A 1 604 ? 0.463 -44.781 -28.531 1 97.19 604 VAL A C 1
ATOM 4661 O O . VAL A 1 604 ? 0.099 -43.719 -28.031 1 97.19 604 VAL A O 1
ATOM 4664 N N . CYS A 1 605 ? 1.615 -45.375 -28.234 1 97.88 605 CYS A N 1
ATOM 4665 C CA . CYS A 1 605 ? 2.467 -44.812 -27.188 1 97.88 605 CYS A CA 1
ATOM 4666 C C . CYS A 1 605 ? 3.822 -44.406 -27.75 1 97.88 605 CYS A C 1
ATOM 4668 O O . CYS A 1 605 ? 4.438 -45.156 -28.5 1 97.88 605 CYS A O 1
ATOM 4670 N N . SER A 1 606 ? 4.164 -43.156 -27.484 1 96.75 606 SER A N 1
ATOM 4671 C CA . SER A 1 606 ? 5.52 -42.688 -27.75 1 96.75 606 SER A CA 1
ATOM 4672 C C . SER A 1 606 ? 6.445 -42.969 -26.562 1 96.75 606 SER A C 1
ATOM 4674 O O . SER A 1 606 ? 6.242 -42.438 -25.484 1 96.75 606 SER A O 1
ATOM 4676 N N . LEU A 1 607 ? 7.43 -43.719 -26.781 1 96.44 607 LEU A N 1
ATOM 4677 C CA . LEU A 1 607 ? 8.375 -44.125 -25.734 1 96.44 607 LEU A CA 1
ATOM 4678 C C . LEU A 1 607 ? 9.719 -43.438 -25.922 1 96.44 607 LEU A C 1
ATOM 4680 O O . LEU A 1 607 ? 10.305 -43.5 -27 1 96.44 607 LEU A O 1
ATOM 4684 N N . GLY A 1 608 ? 10.117 -42.688 -24.922 1 95.56 608 GLY A N 1
ATOM 4685 C CA . GLY A 1 608 ? 11.422 -42.031 -24.953 1 95.56 608 GLY A CA 1
ATOM 4686 C C . GLY A 1 608 ? 12.281 -42.406 -23.75 1 95.56 608 GLY A C 1
ATOM 4687 O O . GLY A 1 608 ? 11.828 -42.344 -22.609 1 95.56 608 GLY A O 1
ATOM 4688 N N . VAL A 1 609 ? 13.539 -42.875 -23.969 1 96.25 609 VAL A N 1
ATOM 4689 C CA . VAL A 1 609 ? 14.555 -43.125 -22.953 1 96.25 609 VAL A CA 1
ATOM 4690 C C . VAL A 1 609 ? 15.852 -42.406 -23.312 1 96.25 609 VAL A C 1
ATOM 4692 O O . VAL A 1 609 ? 16.469 -42.719 -24.328 1 96.25 609 VAL A O 1
ATOM 4695 N N . VAL A 1 610 ? 16.203 -41.5 -22.484 1 95 610 VAL A N 1
ATOM 4696 C CA . VAL A 1 610 ? 17.359 -40.656 -22.828 1 95 610 VAL A CA 1
ATOM 4697 C C . VAL A 1 610 ? 18.359 -40.656 -21.672 1 95 610 VAL A C 1
ATOM 4699 O O . VAL A 1 610 ? 18.016 -41.062 -20.547 1 95 610 VAL A O 1
ATOM 4702 N N . ASP A 1 611 ? 19.594 -40.219 -21.969 1 92.94 611 ASP A N 1
ATOM 4703 C CA . ASP A 1 611 ? 20.672 -40.094 -21 1 92.94 611 ASP A CA 1
ATOM 4704 C C . ASP A 1 611 ? 20.422 -38.938 -20.031 1 92.94 611 ASP A C 1
ATOM 4706 O O . ASP A 1 611 ? 20.125 -37.844 -20.453 1 92.94 611 ASP A O 1
ATOM 4710 N N . ARG A 1 612 ? 20.609 -39.25 -18.781 1 91.69 612 ARG A N 1
ATOM 4711 C CA . ARG A 1 612 ? 20.438 -38.219 -17.734 1 91.69 612 ARG A CA 1
ATOM 4712 C C . ARG A 1 612 ? 21.328 -37.031 -18 1 91.69 612 ARG A C 1
ATOM 4714 O O . ARG A 1 612 ? 20.938 -35.875 -17.719 1 91.69 612 ARG A O 1
ATOM 4721 N N . SER A 1 613 ? 22.438 -37.156 -18.531 1 89.38 613 SER A N 1
ATOM 4722 C CA . SER A 1 613 ? 23.391 -36.094 -18.781 1 89.38 613 SER A CA 1
ATOM 4723 C C . SER A 1 613 ? 22.828 -35.062 -19.781 1 89.38 613 SER A C 1
ATOM 4725 O O . SER A 1 613 ? 23.141 -33.875 -19.703 1 89.38 613 SER A O 1
ATOM 4727 N N . THR A 1 614 ? 22.016 -35.625 -20.672 1 90.94 614 THR A N 1
ATOM 4728 C CA . THR A 1 614 ? 21.406 -34.75 -21.656 1 90.94 614 THR A CA 1
ATOM 4729 C C . THR A 1 614 ? 20.328 -33.875 -21 1 90.94 614 THR A C 1
ATOM 4731 O O . THR A 1 614 ? 20.125 -32.719 -21.391 1 90.94 614 THR A O 1
ATOM 4734 N N . GLU A 1 615 ? 19.688 -34.406 -20.047 1 89.38 615 GLU A N 1
ATOM 4735 C CA . GLU A 1 615 ? 18.641 -33.656 -19.344 1 89.38 615 GLU A CA 1
ATOM 4736 C C . GLU A 1 615 ? 19.219 -32.531 -18.516 1 89.38 615 GLU A C 1
ATOM 4738 O O . GLU A 1 615 ? 18.578 -31.484 -18.328 1 89.38 615 GLU A O 1
ATOM 4743 N N . LEU A 1 616 ? 20.422 -32.719 -18.031 1 85.69 616 LEU A N 1
ATOM 4744 C CA . LEU A 1 616 ? 21.078 -31.703 -17.203 1 85.69 616 LEU A CA 1
ATOM 4745 C C . LEU A 1 616 ? 21.344 -30.438 -18.016 1 85.69 616 LEU A C 1
ATOM 4747 O O . LEU A 1 616 ? 21.516 -29.359 -17.438 1 85.69 616 LEU A O 1
ATOM 4751 N N . LEU A 1 617 ? 21.344 -30.625 -19.281 1 87.19 617 LEU A N 1
ATOM 4752 C CA . LEU A 1 617 ? 21.641 -29.5 -20.156 1 87.19 617 LEU A CA 1
ATOM 4753 C C . LEU A 1 617 ? 20.359 -28.891 -20.703 1 87.19 617 LEU A C 1
ATOM 4755 O O . LEU A 1 617 ? 20.391 -27.875 -21.406 1 87.19 617 LEU A O 1
ATOM 4759 N N . ALA A 1 618 ? 19.297 -29.547 -20.359 1 87.75 618 ALA A N 1
ATOM 4760 C CA . ALA A 1 618 ? 18.016 -29.062 -20.891 1 87.75 618 ALA A CA 1
ATOM 4761 C C . ALA A 1 618 ? 17.406 -28 -19.984 1 87.75 618 ALA A C 1
ATOM 4763 O O . ALA A 1 618 ? 17.562 -28.047 -18.75 1 87.75 618 ALA A O 1
ATOM 4764 N N . VAL A 1 619 ? 16.641 -27.031 -20.625 1 82.81 619 VAL A N 1
ATOM 4765 C CA . VAL A 1 619 ? 15.906 -26.016 -19.875 1 82.81 619 VAL A CA 1
ATOM 4766 C C . VAL A 1 619 ? 14.703 -26.672 -19.188 1 82.81 619 VAL A C 1
ATOM 4768 O O . VAL A 1 619 ? 14.461 -26.438 -18 1 82.81 619 VAL A O 1
ATOM 4771 N N . ASN A 1 620 ? 13.961 -27.5 -19.922 1 88.38 620 ASN A N 1
ATOM 4772 C CA . ASN A 1 620 ? 12.836 -28.297 -19.438 1 88.38 620 ASN A CA 1
ATOM 4773 C C . ASN A 1 620 ? 12.898 -29.734 -19.938 1 88.38 620 ASN A C 1
ATOM 4775 O O . ASN A 1 620 ? 12.531 -30.031 -21.078 1 88.38 620 ASN A O 1
ATOM 4779 N N . PRO A 1 621 ? 13.281 -30.547 -19.047 1 87.56 621 PRO A N 1
ATOM 4780 C CA . PRO A 1 621 ? 13.461 -31.938 -19.484 1 87.56 621 PRO A CA 1
ATOM 4781 C C . PRO A 1 621 ? 12.133 -32.656 -19.703 1 87.56 621 PRO A C 1
ATOM 4783 O O . PRO A 1 621 ? 12.102 -33.75 -20.297 1 87.56 621 PRO A O 1
ATOM 4786 N N . ASP A 1 622 ? 11.023 -32.156 -19.219 1 88.19 622 ASP A N 1
ATOM 4787 C CA . ASP A 1 622 ? 9.734 -32.844 -19.344 1 88.19 622 ASP A CA 1
ATOM 4788 C C . ASP A 1 622 ? 8.641 -31.844 -19.719 1 88.19 622 ASP A C 1
ATOM 4790 O O . ASP A 1 622 ? 7.766 -31.531 -18.922 1 88.19 622 ASP A O 1
ATOM 4794 N N . PRO A 1 623 ? 8.555 -31.5 -20.969 1 90.12 623 PRO A N 1
ATOM 4795 C CA . PRO A 1 623 ? 7.605 -30.469 -21.375 1 90.12 623 PRO A CA 1
ATOM 4796 C C . PRO A 1 623 ? 6.16 -30.969 -21.391 1 90.12 623 PRO A C 1
ATOM 4798 O O . PRO A 1 623 ? 5.227 -30.156 -21.438 1 90.12 623 PRO A O 1
ATOM 4801 N N . ILE A 1 624 ? 5.91 -32.281 -21.484 1 94.69 624 ILE A N 1
ATOM 4802 C CA . ILE A 1 624 ? 4.566 -32.844 -21.438 1 94.69 624 ILE A CA 1
ATOM 4803 C C . ILE A 1 624 ? 4.305 -33.438 -20.062 1 94.69 624 ILE A C 1
ATOM 4805 O O . ILE A 1 624 ? 4.375 -34.656 -19.875 1 94.69 624 ILE A O 1
ATOM 4809 N N . SER A 1 625 ? 3.951 -32.656 -19.203 1 94.19 625 SER A N 1
ATOM 4810 C CA . SER A 1 625 ? 3.719 -33.094 -17.828 1 94.19 625 SER A CA 1
ATOM 4811 C C . SER A 1 625 ? 2.229 -33.156 -17.5 1 94.19 625 SER A C 1
ATOM 4813 O O . SER A 1 625 ? 1.408 -32.625 -18.266 1 94.19 625 SER A O 1
ATOM 4815 N N . LEU A 1 626 ? 1.966 -33.844 -16.422 1 94.19 626 LEU A N 1
ATOM 4816 C CA . LEU A 1 626 ? 0.581 -33.938 -15.961 1 94.19 626 LEU A CA 1
ATOM 4817 C C . LEU A 1 626 ? 0.031 -32.531 -15.656 1 94.19 626 LEU A C 1
ATOM 4819 O O . LEU A 1 626 ? -1.117 -32.25 -15.984 1 94.19 626 LEU A O 1
ATOM 4823 N N . GLU A 1 627 ? 0.817 -31.734 -15.07 1 93.88 627 GLU A N 1
ATOM 4824 C CA . GLU A 1 627 ? 0.417 -30.359 -14.742 1 93.88 627 GLU A CA 1
ATOM 4825 C C . GLU A 1 627 ? 0.078 -29.562 -16 1 93.88 627 GLU A C 1
ATOM 4827 O O . GLU A 1 627 ? -0.921 -28.844 -16.031 1 93.88 627 GLU A O 1
ATOM 4832 N N . ASP A 1 628 ? 0.87 -29.75 -17.016 1 92.94 628 ASP A N 1
ATOM 4833 C CA . ASP A 1 628 ? 0.645 -29.031 -18.266 1 92.94 628 ASP A CA 1
ATOM 4834 C C . ASP A 1 628 ? -0.671 -29.453 -18.922 1 92.94 628 ASP A C 1
ATOM 4836 O O . ASP A 1 628 ? -1.399 -28.609 -19.453 1 92.94 628 ASP A O 1
ATOM 4840 N N . ILE A 1 629 ? -0.876 -30.688 -18.812 1 94.19 629 ILE A N 1
ATOM 4841 C CA . ILE A 1 629 ? -2.109 -31.203 -19.406 1 94.19 629 ILE A CA 1
ATOM 4842 C C . ILE A 1 629 ? -3.311 -30.672 -18.625 1 94.19 629 ILE A C 1
ATOM 4844 O O . ILE A 1 629 ? -4.293 -30.219 -19.234 1 94.19 629 ILE A O 1
ATOM 4848 N N . PHE A 1 630 ? -3.232 -30.656 -17.391 1 94.81 630 PHE A N 1
ATOM 4849 C CA . PHE A 1 630 ? -4.379 -30.25 -16.594 1 94.81 630 PHE A CA 1
ATOM 4850 C C . PHE A 1 630 ? -4.547 -28.734 -16.625 1 94.81 630 PHE A C 1
ATOM 4852 O O . PHE A 1 630 ? -5.625 -28.219 -16.328 1 94.81 630 PHE A O 1
ATOM 4859 N N . ASN A 1 631 ? -3.49 -28.062 -17 1 93.31 631 ASN A N 1
ATOM 4860 C CA . ASN A 1 631 ? -3.662 -26.625 -17.25 1 93.31 631 ASN A CA 1
ATOM 4861 C C . ASN A 1 631 ? -4.668 -26.375 -18.359 1 93.31 631 ASN A C 1
ATOM 4863 O O . ASN A 1 631 ? -5.418 -25.391 -18.312 1 93.31 631 ASN A O 1
ATOM 4867 N N . ILE A 1 632 ? -4.699 -27.266 -19.266 1 92.94 632 ILE A N 1
ATOM 4868 C CA . ILE A 1 632 ? -5.652 -27.141 -20.359 1 92.94 632 ILE A CA 1
ATOM 4869 C C . ILE A 1 632 ? -7.07 -27.344 -19.828 1 92.94 632 ILE A C 1
ATOM 4871 O O . ILE A 1 632 ? -7.957 -26.531 -20.078 1 92.94 632 ILE A O 1
ATOM 4875 N N . ALA A 1 633 ? -7.215 -28.375 -19.062 1 92.56 633 ALA A N 1
ATOM 4876 C CA . ALA A 1 633 ? -8.531 -28.672 -18.516 1 92.56 633 ALA A CA 1
ATOM 4877 C C . ALA A 1 633 ? -9.047 -27.531 -17.641 1 92.56 633 ALA A C 1
ATOM 4879 O O . ALA A 1 633 ? -10.203 -27.125 -17.766 1 92.56 633 ALA A O 1
ATOM 4880 N N . GLU A 1 634 ? -8.211 -27.047 -16.859 1 93.38 634 GLU A N 1
ATOM 4881 C CA . GLU A 1 634 ? -8.594 -26.016 -15.891 1 93.38 634 GLU A CA 1
ATOM 4882 C C . GLU A 1 634 ? -8.906 -24.688 -16.594 1 93.38 634 GLU A C 1
ATOM 4884 O O . GLU A 1 634 ? -9.594 -23.844 -16.031 1 93.38 634 GLU A O 1
ATOM 4889 N N . SER A 1 635 ? -8.414 -24.484 -17.797 1 92.56 635 SER A N 1
ATOM 4890 C CA . SER A 1 635 ? -8.664 -23.25 -18.547 1 92.56 635 SER A CA 1
ATOM 4891 C C . SER A 1 635 ? -10.133 -23.141 -18.938 1 92.56 635 SER A C 1
ATOM 4893 O O . SER A 1 635 ? -10.594 -22.047 -19.297 1 92.56 635 SER A O 1
ATOM 4895 N N . PHE A 1 636 ? -10.859 -24.219 -18.797 1 93.5 636 PHE A N 1
ATOM 4896 C CA . PHE A 1 636 ? -12.266 -24.203 -19.188 1 93.5 636 PHE A CA 1
ATOM 4897 C C . PHE A 1 636 ? -13.148 -23.906 -17.984 1 93.5 636 PHE A C 1
ATOM 4899 O O . PHE A 1 636 ? -14.367 -23.75 -18.125 1 93.5 636 PHE A O 1
ATOM 4906 N N . ASP A 1 637 ? -12.555 -23.828 -16.891 1 93 637 ASP A N 1
ATOM 4907 C CA . ASP A 1 637 ? -13.344 -23.484 -15.719 1 93 637 ASP A CA 1
ATOM 4908 C C . ASP A 1 637 ? -13.945 -22.078 -15.852 1 93 637 ASP A C 1
ATOM 4910 O O . ASP A 1 637 ? -13.32 -21.172 -16.391 1 93 637 ASP A O 1
ATOM 4914 N N . VAL A 1 638 ? -15.102 -21.984 -15.281 1 94.19 638 VAL A N 1
ATOM 4915 C CA . VAL A 1 638 ? -15.773 -20.688 -15.312 1 94.19 638 VAL A CA 1
ATOM 4916 C C . VAL A 1 638 ? -15.383 -19.875 -14.07 1 94.19 638 VAL A C 1
ATOM 4918 O O . VAL A 1 638 ? -15.617 -20.312 -12.945 1 94.19 638 VAL A O 1
ATOM 4921 N N . SER A 1 639 ? -14.859 -18.734 -14.336 1 90.25 639 SER A N 1
ATOM 4922 C CA . SER A 1 639 ? -14.422 -17.906 -13.219 1 90.25 639 SER A CA 1
ATOM 4923 C C . SER A 1 639 ? -15.609 -17.234 -12.539 1 90.25 639 SER A C 1
ATOM 4925 O O . SER A 1 639 ? -16.672 -17.078 -13.141 1 90.25 639 SER A O 1
ATOM 4927 N N . ARG A 1 640 ? -15.359 -16.781 -11.367 1 87.31 640 ARG A N 1
ATOM 4928 C CA . ARG A 1 640 ? -16.406 -16.188 -10.531 1 87.31 640 ARG A CA 1
ATOM 4929 C C . ARG A 1 640 ? -16.938 -14.898 -11.148 1 87.31 640 ARG A C 1
ATOM 4931 O O . ARG A 1 640 ? -18.125 -14.609 -11.062 1 87.31 640 ARG A O 1
ATOM 4938 N N . TRP A 1 641 ? -16.188 -14.188 -11.906 1 88.25 641 TRP A N 1
ATOM 4939 C CA . TRP A 1 641 ? -16.594 -12.859 -12.359 1 88.25 641 TRP A CA 1
ATOM 4940 C C . TRP A 1 641 ? -17.062 -12.898 -13.805 1 88.25 641 TRP A C 1
ATOM 4942 O O . TRP A 1 641 ? -17.703 -11.953 -14.281 1 88.25 641 TRP A O 1
ATOM 4952 N N . GLN A 1 642 ? -16.875 -14.055 -14.297 1 91.81 642 GLN A N 1
ATOM 4953 C CA . GLN A 1 642 ? -17.25 -14.172 -15.703 1 91.81 642 GLN A CA 1
ATOM 4954 C C . GLN A 1 642 ? -18.766 -14.219 -15.867 1 91.81 642 GLN A C 1
ATOM 4956 O O . GLN A 1 642 ? -19.406 -15.141 -15.375 1 91.81 642 GLN A O 1
ATOM 4961 N N . ASN A 1 643 ? -19.281 -13.211 -16.5 1 94.12 643 ASN A N 1
ATOM 4962 C CA . ASN A 1 643 ? -20.703 -13.148 -16.812 1 94.12 643 ASN A CA 1
ATOM 4963 C C . ASN A 1 643 ? -21.562 -13.406 -15.586 1 94.12 643 ASN A C 1
ATOM 4965 O O . ASN A 1 643 ? -22.516 -14.172 -15.641 1 94.12 643 ASN A O 1
ATOM 4969 N N . SER A 1 644 ? -21.188 -12.844 -14.516 1 95.12 644 SER A N 1
ATOM 4970 C CA . SER A 1 644 ? -21.938 -13.031 -13.273 1 95.12 644 SER A CA 1
ATOM 4971 C C . SER A 1 644 ? -23.344 -12.438 -13.391 1 95.12 644 SER A C 1
ATOM 4973 O O . SER A 1 644 ? -23.531 -11.383 -13.992 1 95.12 644 SER A O 1
ATOM 4975 N N . GLN A 1 645 ? -24.312 -13.148 -12.797 1 95.44 645 GLN A N 1
ATOM 4976 C CA . GLN A 1 645 ? -25.688 -12.664 -12.758 1 95.44 645 GLN A CA 1
ATOM 4977 C C . GLN A 1 645 ? -25.922 -11.805 -11.523 1 95.44 645 GLN A C 1
ATOM 4979 O O . GLN A 1 645 ? -26.969 -11.164 -11.406 1 95.44 645 GLN A O 1
ATOM 4984 N N . VAL A 1 646 ? -25.016 -11.812 -10.664 1 94.88 646 VAL A N 1
ATOM 4985 C CA . VAL A 1 646 ? -25.172 -11.102 -9.398 1 94.88 646 VAL A CA 1
ATOM 4986 C C . VAL A 1 646 ? -24.797 -9.633 -9.578 1 94.88 646 VAL A C 1
ATOM 4988 O O . VAL A 1 646 ? -23.672 -9.312 -9.945 1 94.88 646 VAL A O 1
ATOM 4991 N N . ASN A 1 647 ? -25.719 -8.664 -9.398 1 92.94 647 ASN A N 1
ATOM 4992 C CA . ASN A 1 647 ? -25.547 -7.215 -9.398 1 92.94 647 ASN A CA 1
ATOM 4993 C C . ASN A 1 647 ? -26.344 -6.559 -8.273 1 92.94 647 ASN A C 1
ATOM 4995 O O . ASN A 1 647 ? -27.531 -6.297 -8.43 1 92.94 647 ASN A O 1
ATOM 4999 N N . ASN A 1 648 ? -25.641 -6.309 -7.285 1 91.19 648 ASN A N 1
ATOM 5000 C CA . ASN A 1 648 ? -26.312 -5.816 -6.086 1 91.19 648 ASN A CA 1
ATOM 5001 C C . ASN A 1 648 ? -26.969 -4.461 -6.328 1 91.19 648 ASN A C 1
ATOM 5003 O O . ASN A 1 648 ? -28.062 -4.199 -5.832 1 91.19 648 ASN A O 1
ATOM 5007 N N . TYR A 1 649 ? -26.359 -3.582 -7.035 1 89.56 649 TYR A N 1
ATOM 5008 C CA . TYR A 1 649 ? -26.891 -2.25 -7.289 1 89.56 649 TYR A CA 1
ATOM 5009 C C . TYR A 1 649 ? -28.219 -2.334 -8.047 1 89.56 649 TYR A C 1
ATOM 5011 O O . TYR A 1 649 ? -29.219 -1.762 -7.617 1 89.56 649 TYR A O 1
ATOM 5019 N N . GLN A 1 650 ? -28.188 -3.096 -9.133 1 89.62 650 GLN A N 1
ATOM 5020 C CA . GLN A 1 650 ? -29.391 -3.219 -9.953 1 89.62 650 GLN A CA 1
ATOM 5021 C C . GLN A 1 650 ? -30.5 -3.916 -9.18 1 89.62 650 GLN A C 1
ATOM 5023 O O . GLN A 1 650 ? -31.656 -3.498 -9.25 1 89.62 650 GLN A O 1
ATOM 5028 N N . TYR A 1 651 ? -30.203 -4.898 -8.516 1 93.44 651 TYR A N 1
ATOM 5029 C CA . TYR A 1 651 ? -31.188 -5.633 -7.73 1 93.44 651 TYR A CA 1
ATOM 5030 C C . TYR A 1 651 ? -31.844 -4.73 -6.699 1 93.44 651 TYR A C 1
ATOM 5032 O O . TYR A 1 651 ? -33.094 -4.664 -6.621 1 93.44 651 TYR A O 1
ATOM 5040 N N . CYS A 1 652 ? -31.016 -4.094 -5.953 1 92.62 652 CYS A N 1
ATOM 5041 C CA . CYS A 1 652 ? -31.531 -3.246 -4.883 1 92.62 652 CYS A CA 1
ATOM 5042 C C . CYS A 1 652 ? -32.281 -2.051 -5.449 1 92.62 652 CYS A C 1
ATOM 5044 O O . CYS A 1 652 ? -33.281 -1.62 -4.879 1 92.62 652 CYS A O 1
ATOM 5046 N N . GLU A 1 653 ? -31.859 -1.476 -6.492 1 87.94 653 GLU A N 1
ATOM 5047 C CA . GLU A 1 653 ? -32.594 -0.4 -7.156 1 87.94 653 GLU A CA 1
ATOM 5048 C C . GLU A 1 653 ? -33.969 -0.856 -7.57 1 87.94 653 GLU A C 1
ATOM 5050 O O . GLU A 1 653 ? -34.969 -0.165 -7.312 1 87.94 653 GLU A O 1
ATOM 5055 N N . ASN A 1 654 ? -34.031 -2.012 -8.219 1 89.81 654 ASN A N 1
ATOM 5056 C CA . ASN A 1 654 ? -35.312 -2.549 -8.664 1 89.81 654 ASN A CA 1
ATOM 5057 C C . ASN A 1 654 ? -36.219 -2.844 -7.488 1 89.81 654 ASN A C 1
ATOM 5059 O O . ASN A 1 654 ? -37.438 -2.596 -7.559 1 89.81 654 ASN A O 1
ATOM 5063 N N . LYS A 1 655 ? -35.656 -3.395 -6.504 1 89.25 655 LYS A N 1
ATOM 5064 C CA . LYS A 1 655 ? -36.438 -3.707 -5.312 1 89.25 655 LYS A CA 1
ATOM 5065 C C . LYS A 1 655 ? -37 -2.441 -4.691 1 89.25 655 LYS A C 1
ATOM 5067 O O . LYS A 1 655 ? -38.188 -2.412 -4.312 1 89.25 655 LYS A O 1
ATOM 5072 N N . LYS A 1 656 ? -36.281 -1.417 -4.562 1 85.56 656 LYS A N 1
ATOM 5073 C CA . LYS A 1 656 ? -36.719 -0.153 -3.99 1 85.56 656 LYS A CA 1
ATOM 5074 C C . LYS A 1 656 ? -37.812 0.49 -4.863 1 85.56 656 LYS A C 1
ATOM 5076 O O . LYS A 1 656 ? -38.781 1.029 -4.352 1 85.56 656 LYS A O 1
ATOM 5081 N N . LEU A 1 657 ? -37.562 0.502 -6.133 1 81 657 LEU A N 1
ATOM 5082 C CA . LEU A 1 657 ? -38.562 1.045 -7.059 1 81 657 LEU A CA 1
ATOM 5083 C C . LEU A 1 657 ? -39.906 0.304 -6.934 1 81 657 LEU A C 1
ATOM 5085 O O . LEU A 1 657 ? -40.969 0.92 -6.98 1 81 657 LEU A O 1
ATOM 5089 N N . SER A 1 658 ? -39.719 -0.96 -6.84 1 84.12 658 SER A N 1
ATOM 5090 C CA . SER A 1 658 ? -40.938 -1.763 -6.68 1 84.12 658 SER A CA 1
ATOM 5091 C C . SER A 1 658 ? -41.656 -1.427 -5.379 1 84.12 658 SER A C 1
ATOM 5093 O O . SER A 1 658 ? -42.875 -1.406 -5.332 1 84.12 658 SER A O 1
ATOM 5095 N N . GLU A 1 659 ? -40.906 -1.169 -4.355 1 79.56 659 GLU A N 1
ATOM 5096 C CA . GLU A 1 659 ? -41.5 -0.798 -3.068 1 79.56 659 GLU A CA 1
ATOM 5097 C C . GLU A 1 659 ? -42.156 0.57 -3.137 1 79.56 659 GLU A C 1
ATOM 5099 O O . GLU A 1 659 ? -43.219 0.781 -2.537 1 79.56 659 GLU A O 1
ATOM 5104 N N . ILE A 1 660 ? -41.5 1.437 -3.832 1 72.94 660 ILE A N 1
ATOM 5105 C CA . ILE A 1 660 ? -42.062 2.775 -4 1 72.94 660 ILE A CA 1
ATOM 5106 C C . ILE A 1 660 ? -43.344 2.701 -4.832 1 72.94 660 ILE A C 1
ATOM 5108 O O . ILE A 1 660 ? -44.312 3.373 -4.523 1 72.94 660 ILE A O 1
ATOM 5112 N N . ALA A 1 661 ? -43.188 2.037 -5.992 1 68.56 661 ALA A N 1
ATOM 5113 C CA . ALA A 1 661 ? -44.344 1.891 -6.859 1 68.56 661 ALA A CA 1
ATOM 5114 C C . ALA A 1 661 ? -45.531 1.351 -6.082 1 68.56 661 ALA A C 1
ATOM 5116 O O . ALA A 1 661 ? -46.688 1.711 -6.367 1 68.56 661 ALA A O 1
ATOM 5117 N N . LYS A 1 662 ? -45.219 0.668 -5.184 1 61.97 662 LYS A N 1
ATOM 5118 C CA . LYS A 1 662 ? -46.312 0.146 -4.375 1 61.97 662 LYS A CA 1
ATOM 5119 C C . LYS A 1 662 ? -46.906 1.233 -3.486 1 61.97 662 LYS A C 1
ATOM 5121 O O . LYS A 1 662 ? -48.094 1.197 -3.164 1 61.97 662 LYS A O 1
ATOM 5126 N N . VAL A 1 663 ? -46 2.244 -3.082 1 58.22 663 VAL A N 1
ATOM 5127 C CA . VAL A 1 663 ? -46.438 3.305 -2.193 1 58.22 663 VAL A CA 1
ATOM 5128 C C . VAL A 1 663 ? -46.781 4.551 -3.008 1 58.22 663 VAL A C 1
ATOM 5130 O O . VAL A 1 663 ? -47.531 5.426 -2.537 1 58.22 663 VAL A O 1
ATOM 5133 N N . ALA A 1 664 ? -46.125 4.91 -4.047 1 51.5 664 ALA A N 1
ATOM 5134 C CA . ALA A 1 664 ? -46.125 6.227 -4.684 1 51.5 664 ALA A CA 1
ATOM 5135 C C . ALA A 1 664 ? -47.469 6.477 -5.383 1 51.5 664 ALA A C 1
ATOM 5137 O O . ALA A 1 664 ? -47.688 6.023 -6.512 1 51.5 664 ALA A O 1
ATOM 5138 N N . GLU A 1 665 ? -48.656 6.434 -5.012 1 42.5 665 GLU A N 1
ATOM 5139 C CA . GLU A 1 665 ? -49.406 7.453 -5.734 1 42.5 665 GLU A CA 1
ATOM 5140 C C . GLU A 1 665 ? -48.625 8.75 -5.859 1 42.5 665 GLU A C 1
ATOM 5142 O O . GLU A 1 665 ? -48.625 9.383 -6.914 1 42.5 665 GLU A O 1
ATOM 5147 N N . ARG A 1 666 ? -48.469 9.727 -4.73 1 39.97 666 ARG A N 1
ATOM 5148 C CA . ARG A 1 666 ? -48.281 11.172 -4.719 1 39.97 666 ARG A CA 1
ATOM 5149 C C . ARG A 1 666 ? -46.812 11.555 -4.727 1 39.97 666 ARG A C 1
ATOM 5151 O O . ARG A 1 666 ? -46.469 12.727 -4.613 1 39.97 666 ARG A O 1
ATOM 5158 N N . ILE A 1 667 ? -45.875 10.703 -4.316 1 39.94 667 ILE A N 1
ATOM 5159 C CA . ILE A 1 667 ? -44.625 11.328 -3.889 1 39.94 667 ILE A CA 1
ATOM 5160 C C . ILE A 1 667 ? -43.75 11.641 -5.105 1 39.94 667 ILE A C 1
ATOM 5162 O O . ILE A 1 667 ? -43.531 10.766 -5.953 1 39.94 667 ILE A O 1
ATOM 5166 N N . ILE A 1 668 ? -43.688 12.875 -5.453 1 39.03 668 ILE A N 1
ATOM 5167 C CA . ILE A 1 668 ? -42.688 13.461 -6.34 1 39.03 668 ILE A CA 1
ATOM 5168 C C . ILE A 1 668 ? -41.312 12.898 -6.008 1 39.03 668 ILE A C 1
ATOM 5170 O O . ILE A 1 668 ? -40.844 13.008 -4.871 1 39.03 668 ILE A O 1
ATOM 5174 N N . TYR A 1 669 ? -40.781 11.977 -6.598 1 42.38 669 TYR A N 1
ATOM 5175 C CA . TYR A 1 669 ? -39.469 11.336 -6.52 1 42.38 669 TYR A CA 1
ATOM 5176 C C . TYR A 1 669 ? -38.344 12.359 -6.594 1 42.38 669 TYR A C 1
ATOM 5178 O O . TYR A 1 669 ? -38.156 13.023 -7.617 1 42.38 669 TYR A O 1
ATOM 5186 N N . LEU A 1 670 ? -38.062 13.117 -5.574 1 40.66 670 LEU A N 1
ATOM 5187 C CA . LEU A 1 670 ? -36.844 13.938 -5.52 1 40.66 670 LEU A CA 1
ATOM 5188 C C . LEU A 1 670 ? -35.625 13.125 -5.93 1 40.66 670 LEU A C 1
ATOM 5190 O O . LEU A 1 670 ? -35.531 11.938 -5.637 1 40.66 670 LEU A O 1
ATOM 5194 N N . ASP A 1 671 ? -34.75 13.531 -6.879 1 44.66 671 ASP A N 1
ATOM 5195 C CA . ASP A 1 671 ? -33.5 13.234 -7.59 1 44.66 671 ASP A CA 1
ATOM 5196 C C . ASP A 1 671 ? -32.406 12.867 -6.613 1 44.66 671 ASP A C 1
ATOM 5198 O O . ASP A 1 671 ? -31.234 13.258 -6.812 1 44.66 671 ASP A O 1
ATOM 5202 N N . ARG A 1 672 ? -32.594 12.508 -5.41 1 52.69 672 ARG A N 1
ATOM 5203 C CA . ARG A 1 672 ? -31.422 12.156 -4.613 1 52.69 672 ARG A CA 1
ATOM 5204 C C . ARG A 1 672 ? -30.812 10.844 -5.082 1 52.69 672 ARG A C 1
ATOM 5206 O O . ARG A 1 672 ? -31.5 9.82 -5.148 1 52.69 672 ARG A O 1
ATOM 5213 N N . ARG A 1 673 ? -29.656 10.922 -5.641 1 58.59 673 ARG A N 1
ATOM 5214 C CA . ARG A 1 673 ? -28.859 9.805 -6.129 1 58.59 673 ARG A CA 1
ATOM 5215 C C . ARG A 1 673 ? -28.391 8.922 -4.973 1 58.59 673 ARG A C 1
ATOM 5217 O O . ARG A 1 673 ? -27.688 9.383 -4.078 1 58.59 673 ARG A O 1
ATOM 5224 N N . TYR A 1 674 ? -29.094 7.879 -4.684 1 69.94 674 TYR A N 1
ATOM 5225 C CA . TYR A 1 674 ? -28.703 6.887 -3.684 1 69.94 674 TYR A CA 1
ATOM 5226 C C . TYR A 1 674 ? -27.859 5.781 -4.309 1 69.94 674 TYR A C 1
ATOM 5228 O O . TYR A 1 674 ? -28.062 5.418 -5.469 1 69.94 674 TYR A O 1
ATOM 5236 N N . SER A 1 675 ? -26.75 5.531 -3.574 1 80.12 675 SER A N 1
ATOM 5237 C CA . SER A 1 675 ? -26.047 4.297 -3.91 1 80.12 675 SER A CA 1
ATOM 5238 C C . SER A 1 675 ? -26.594 3.117 -3.107 1 80.12 675 SER A C 1
ATOM 5240 O O . SER A 1 675 ? -26.922 3.262 -1.928 1 80.12 675 SER A O 1
ATOM 5242 N N . TYR A 1 676 ? -26.984 1.979 -3.805 1 85.25 676 TYR A N 1
ATOM 5243 C CA . TYR A 1 676 ? -27.578 0.792 -3.191 1 85.25 676 TYR A CA 1
ATOM 5244 C C . TYR A 1 676 ? -26.547 -0.337 -3.109 1 85.25 676 TYR A C 1
ATOM 5246 O O . TYR A 1 676 ? -25.719 -0.499 -4.004 1 85.25 676 TYR A O 1
ATOM 5254 N N . TYR A 1 677 ? -26.609 -1.062 -1.934 1 88.06 677 TYR A N 1
ATOM 5255 C CA . TYR A 1 677 ? -25.719 -2.207 -1.762 1 88.06 677 TYR A CA 1
ATOM 5256 C C . TYR A 1 677 ? -26.344 -3.252 -0.848 1 88.06 677 TYR A C 1
ATOM 5258 O O . TYR A 1 677 ? -27.422 -3.029 -0.284 1 88.06 677 TYR A O 1
ATOM 5266 N N . SER A 1 678 ? -25.734 -4.426 -0.845 1 92.25 678 SER A N 1
ATOM 5267 C CA . SER A 1 678 ? -26.094 -5.469 0.108 1 92.25 678 SER A CA 1
ATOM 5268 C C . SER A 1 678 ? -24.859 -6.113 0.716 1 92.25 678 SER A C 1
ATOM 5270 O O . SER A 1 678 ? -23.859 -6.336 0.022 1 92.25 678 SER A O 1
ATOM 5272 N N . ASP A 1 679 ? -24.984 -6.438 2.004 1 91.31 679 ASP A N 1
ATOM 5273 C CA . ASP A 1 679 ? -23.891 -7.109 2.703 1 91.31 679 ASP A CA 1
ATOM 5274 C C . ASP A 1 679 ? -24.109 -8.617 2.742 1 91.31 679 ASP A C 1
ATOM 5276 O O . ASP A 1 679 ? -23.359 -9.344 3.404 1 91.31 679 ASP A O 1
ATOM 5280 N N . TYR A 1 680 ? -25.141 -9.133 2.049 1 95.62 680 TYR A N 1
ATOM 5281 C CA . TYR A 1 680 ? -25.516 -10.547 2.104 1 95.62 680 TYR A CA 1
ATOM 5282 C C . TYR A 1 680 ? -25.516 -11.164 0.71 1 95.62 680 TYR A C 1
ATOM 5284 O O . TYR A 1 680 ? -25.562 -10.445 -0.293 1 95.62 680 TYR A O 1
ATOM 5292 N N . VAL A 1 681 ? -25.359 -12.469 0.75 1 96.62 681 VAL A N 1
ATOM 5293 C CA . VAL A 1 681 ? -25.594 -13.234 -0.472 1 96.62 681 VAL A CA 1
ATOM 5294 C C . VAL A 1 681 ? -26.844 -14.094 -0.316 1 96.62 681 VAL A C 1
ATOM 5296 O O . VAL A 1 681 ? -27.406 -14.188 0.776 1 96.62 681 VAL A O 1
ATOM 5299 N N . ASP A 1 682 ? -27.391 -14.617 -1.425 1 97.94 682 ASP A N 1
ATOM 5300 C CA . ASP A 1 682 ? -28.562 -15.484 -1.396 1 97.94 682 ASP A CA 1
ATOM 5301 C C . ASP A 1 682 ? -28.406 -16.656 -2.369 1 97.94 682 ASP A C 1
ATOM 5303 O O . ASP A 1 682 ? -27.297 -16.984 -2.775 1 97.94 682 ASP A O 1
ATOM 5307 N N . ALA A 1 683 ? -29.438 -17.281 -2.709 1 98.38 683 ALA A N 1
ATOM 5308 C CA . ALA A 1 683 ? -29.391 -18.5 -3.5 1 98.38 683 ALA A CA 1
ATOM 5309 C C . ALA A 1 683 ? -28.797 -18.25 -4.879 1 98.38 683 ALA A C 1
ATOM 5311 O O . ALA A 1 683 ? -28.109 -19.109 -5.438 1 98.38 683 ALA A O 1
ATOM 5312 N N . LEU A 1 684 ? -29 -17.125 -5.449 1 98 684 LEU A N 1
ATOM 5313 C CA . LEU A 1 684 ? -28.469 -16.797 -6.766 1 98 684 LEU A CA 1
ATOM 5314 C C . LEU A 1 684 ? -26.938 -16.906 -6.766 1 98 684 LEU A C 1
ATOM 5316 O O . LEU A 1 684 ? -26.344 -17.375 -7.734 1 98 684 LEU A O 1
ATOM 5320 N N . GLN A 1 685 ? -26.375 -16.469 -5.703 1 97.62 685 GLN A N 1
ATOM 5321 C CA . GLN A 1 685 ? -24.922 -16.5 -5.59 1 97.62 685 GLN A CA 1
ATOM 5322 C C . GLN A 1 685 ? -24.391 -17.922 -5.664 1 97.62 685 GLN A C 1
ATOM 5324 O O . GLN A 1 685 ? -23.297 -18.156 -6.18 1 97.62 685 GLN A O 1
ATOM 5329 N N . MET A 1 686 ? -25.062 -18.891 -5.121 1 98.12 686 MET A N 1
ATOM 5330 C CA . MET A 1 686 ? -24.641 -20.281 -5.152 1 98.12 686 MET A CA 1
ATOM 5331 C C . MET A 1 686 ? -24.609 -20.812 -6.582 1 98.12 686 MET A C 1
ATOM 5333 O O . MET A 1 686 ? -23.656 -21.5 -6.965 1 98.12 686 MET A O 1
ATOM 5337 N N . PHE A 1 687 ? -25.609 -20.469 -7.34 1 98.12 687 PHE A N 1
ATOM 5338 C CA . PHE A 1 687 ? -25.609 -20.844 -8.75 1 98.12 687 PHE A CA 1
ATOM 5339 C C . PHE A 1 687 ? -24.484 -20.156 -9.5 1 98.12 687 PHE A C 1
ATOM 5341 O O . PHE A 1 687 ? -23.766 -20.797 -10.281 1 98.12 687 PHE A O 1
ATOM 5348 N N . ASP A 1 688 ? -24.391 -18.906 -9.188 1 97.38 688 ASP A N 1
ATOM 5349 C CA . ASP A 1 688 ? -23.375 -18.094 -9.852 1 97.38 688 ASP A CA 1
ATOM 5350 C C . ASP A 1 688 ? -21.969 -18.609 -9.562 1 97.38 688 ASP A C 1
ATOM 5352 O O . ASP A 1 688 ? -21.172 -18.781 -10.477 1 97.38 688 ASP A O 1
ATOM 5356 N N . ASN A 1 689 ? -21.734 -18.906 -8.328 1 96.44 689 ASN A N 1
ATOM 5357 C CA . ASN A 1 689 ? -20.438 -19.422 -7.922 1 96.44 689 ASN A CA 1
ATOM 5358 C C . ASN A 1 689 ? -20.125 -20.766 -8.586 1 96.44 689 ASN A C 1
ATOM 5360 O O . ASN A 1 689 ? -18.969 -21.156 -8.688 1 96.44 689 ASN A O 1
ATOM 5364 N N . SER A 1 690 ? -21.094 -21.453 -8.961 1 97.19 690 SER A N 1
ATOM 5365 C CA . SER A 1 690 ? -20.922 -22.75 -9.586 1 97.19 690 SER A CA 1
ATOM 5366 C C . SER A 1 690 ? -20.641 -22.609 -11.086 1 97.19 690 SER A C 1
ATOM 5368 O O . SER A 1 690 ? -20.453 -23.609 -11.781 1 97.19 690 SER A O 1
ATOM 5370 N N . GLY A 1 691 ? -20.688 -21.406 -11.578 1 96.88 691 GLY A N 1
ATOM 5371 C CA . GLY A 1 691 ? -20.438 -21.141 -12.992 1 96.88 691 GLY A CA 1
ATOM 5372 C C . GLY A 1 691 ? -21.672 -21.344 -13.852 1 96.88 691 GLY A C 1
ATOM 5373 O O . GLY A 1 691 ? -21.562 -21.594 -15.055 1 96.88 691 GLY A O 1
ATOM 5374 N N . LEU A 1 692 ? -22.875 -21.234 -13.266 1 97.88 692 LEU A N 1
ATOM 5375 C CA . LEU A 1 692 ? -24.109 -21.516 -13.992 1 97.88 692 LEU A CA 1
ATOM 5376 C C . LEU A 1 692 ? -25.016 -20.297 -14.055 1 97.88 692 LEU A C 1
ATOM 5378 O O . LEU A 1 692 ? -25.062 -19.516 -13.102 1 97.88 692 LEU A O 1
ATOM 5382 N N . TYR A 1 693 ? -25.672 -20.203 -15.195 1 97.75 693 TYR A N 1
ATOM 5383 C CA . TYR A 1 693 ? -26.859 -19.359 -15.242 1 97.75 693 TYR A CA 1
ATOM 5384 C C . TYR A 1 693 ? -28.047 -20.062 -14.617 1 97.75 693 TYR A C 1
ATOM 5386 O O . TYR A 1 693 ? -28.188 -21.281 -14.727 1 97.75 693 TYR A O 1
ATOM 5394 N N . VAL A 1 694 ? -28.844 -19.281 -14.031 1 98.12 694 VAL A N 1
ATOM 5395 C CA . VAL A 1 694 ? -30.109 -19.797 -13.555 1 98.12 694 VAL A CA 1
ATOM 5396 C C . VAL A 1 694 ? -31.25 -18.906 -14.055 1 98.12 694 VAL A C 1
ATOM 5398 O O . VAL A 1 694 ? -31.234 -17.703 -13.852 1 98.12 694 VAL A O 1
ATOM 5401 N N . PHE A 1 695 ? -32.219 -19.5 -14.789 1 97.38 695 PHE A N 1
ATOM 5402 C CA . PHE A 1 695 ? -33.469 -18.859 -15.211 1 97.38 695 PHE A CA 1
ATOM 5403 C C . PHE A 1 695 ? -34.656 -19.5 -14.531 1 97.38 695 PHE A C 1
ATOM 5405 O O . PHE A 1 695 ? -34.906 -20.703 -14.672 1 97.38 695 PHE A O 1
ATOM 5412 N N . THR A 1 696 ? -35.312 -18.688 -13.781 1 96.94 696 THR A N 1
ATOM 5413 C CA . THR A 1 696 ? -36.375 -19.266 -12.992 1 96.94 696 THR A CA 1
ATOM 5414 C C . THR A 1 696 ? -37.469 -18.219 -12.68 1 96.94 696 THR A C 1
ATOM 5416 O O . THR A 1 696 ? -37.219 -17.016 -12.805 1 96.94 696 THR A O 1
ATOM 5419 N N . ASP A 1 697 ? -38.656 -18.656 -12.438 1 94.38 697 ASP A N 1
ATOM 5420 C CA . ASP A 1 697 ? -39.719 -17.781 -11.93 1 94.38 697 ASP A CA 1
ATOM 5421 C C . ASP A 1 697 ? -39.875 -17.906 -10.414 1 94.38 697 ASP A C 1
ATOM 5423 O O . ASP A 1 697 ? -40.719 -17.281 -9.812 1 94.38 697 ASP A O 1
ATOM 5427 N N . LEU A 1 698 ? -38.938 -18.688 -9.906 1 96.19 698 LEU A N 1
ATOM 5428 C CA . LEU A 1 698 ? -38.906 -18.859 -8.453 1 96.19 698 LEU A CA 1
ATOM 5429 C C . LEU A 1 698 ? -38.062 -17.75 -7.82 1 96.19 698 LEU A C 1
ATOM 5431 O O . LEU A 1 698 ? -37.5 -16.891 -8.523 1 96.19 698 LEU A O 1
ATOM 5435 N N . THR A 1 699 ? -38 -17.797 -6.41 1 96.31 699 THR A N 1
ATOM 5436 C CA . THR A 1 699 ? -37.312 -16.734 -5.695 1 96.31 699 THR A CA 1
ATOM 5437 C C . THR A 1 699 ? -35.875 -17.156 -5.371 1 96.31 699 THR A C 1
ATOM 5439 O O . THR A 1 699 ? -35.656 -17.953 -4.465 1 96.31 699 THR A O 1
ATOM 5442 N N . VAL A 1 700 ? -34.969 -16.484 -6.055 1 97.56 700 VAL A N 1
ATOM 5443 C CA . VAL A 1 700 ? -33.562 -16.812 -5.832 1 97.56 700 VAL A CA 1
ATOM 5444 C C . VAL A 1 700 ? -32.844 -15.586 -5.277 1 97.56 700 VAL A C 1
ATOM 5446 O O . VAL A 1 700 ? -31.734 -15.711 -4.719 1 97.56 700 VAL A O 1
ATOM 5449 N N . GLU A 1 701 ? -33.344 -14.43 -5.43 1 96.44 701 GLU A N 1
ATOM 5450 C CA . GLU A 1 701 ? -32.812 -13.203 -4.848 1 96.44 701 GLU A CA 1
ATOM 5451 C C . GLU A 1 701 ? -33.656 -12.734 -3.664 1 96.44 701 GLU A C 1
ATOM 5453 O O . GLU A 1 701 ? -34.844 -12.375 -3.828 1 96.44 701 GLU A O 1
ATOM 5458 N N . THR A 1 702 ? -33.031 -12.742 -2.51 1 96.62 702 THR A N 1
ATOM 5459 C CA . THR A 1 702 ? -33.812 -12.484 -1.296 1 96.62 702 THR A CA 1
ATOM 5460 C C . THR A 1 702 ? -33.031 -11.531 -0.372 1 96.62 702 THR A C 1
ATOM 5462 O O . THR A 1 702 ? -33.562 -11.109 0.66 1 96.62 702 THR A O 1
ATOM 5465 N N . ARG A 1 703 ? -31.875 -11.18 -0.643 1 95.44 703 ARG A N 1
ATOM 5466 C CA . ARG A 1 703 ? -30.984 -10.469 0.274 1 95.44 703 ARG A CA 1
ATOM 5467 C C . ARG A 1 703 ? -31.5 -9.062 0.553 1 95.44 703 ARG A C 1
ATOM 5469 O O . ARG A 1 703 ? -32.094 -8.422 -0.325 1 95.44 703 ARG A O 1
ATOM 5476 N N . PRO A 1 704 ? -31.266 -8.602 1.789 1 93.38 704 PRO A N 1
ATOM 5477 C CA . PRO A 1 704 ? -31.688 -7.234 2.121 1 93.38 704 PRO A CA 1
ATOM 5478 C C . PRO A 1 704 ? -30.859 -6.172 1.391 1 93.38 704 PRO A C 1
ATOM 5480 O O . PRO A 1 704 ? -29.703 -6.418 1.041 1 93.38 704 PRO A O 1
ATOM 5483 N N . CYS A 1 705 ? -31.562 -5.004 1.157 1 92.19 705 CYS A N 1
ATOM 5484 C CA . CYS A 1 705 ? -30.922 -3.891 0.466 1 92.19 705 CYS A CA 1
ATOM 5485 C C . CYS A 1 705 ? -30.734 -2.701 1.4 1 92.19 705 CYS A C 1
ATOM 5487 O O . CYS A 1 705 ? -31.578 -2.443 2.258 1 92.19 705 CYS A O 1
ATOM 5489 N N . GLU A 1 706 ? -29.547 -2.197 1.242 1 88.69 706 GLU A N 1
ATOM 5490 C CA . GLU A 1 706 ? -29.234 -0.997 2.014 1 88.69 706 GLU A CA 1
ATOM 5491 C C . GLU A 1 706 ? -28.969 0.193 1.096 1 88.69 706 GLU A C 1
ATOM 5493 O O . GLU A 1 706 ? -28.703 0.019 -0.097 1 88.69 706 GLU A O 1
ATOM 5498 N N . GLN A 1 707 ? -29.234 1.448 1.701 1 83.62 707 GLN A N 1
ATOM 5499 C CA . GLN A 1 707 ? -29.047 2.676 0.936 1 83.62 707 GLN A CA 1
ATOM 5500 C C . GLN A 1 707 ? -28 3.578 1.589 1 83.62 707 GLN A C 1
ATOM 5502 O O . GLN A 1 707 ? -27.922 3.646 2.816 1 83.62 707 GLN A O 1
ATOM 5507 N N . GLU A 1 708 ? -27.016 4.051 0.832 1 75.44 708 GLU A N 1
ATOM 5508 C CA . GLU A 1 708 ? -26.062 5.047 1.307 1 75.44 708 GLU A CA 1
ATOM 5509 C C . GLU A 1 708 ? -26.234 6.371 0.568 1 75.44 708 GLU A C 1
ATOM 5511 O O . GLU A 1 708 ? -26.453 6.387 -0.646 1 75.44 708 GLU A O 1
ATOM 5516 N N . GLN A 1 709 ? -26.469 7.527 1.407 1 63.31 709 GLN A N 1
ATOM 5517 C CA . GLN A 1 709 ? -26.578 8.836 0.779 1 63.31 709 GLN A CA 1
ATOM 5518 C C . GLN A 1 709 ? -25.25 9.273 0.165 1 63.31 709 GLN A C 1
ATOM 5520 O O . GLN A 1 709 ? -24.203 9.156 0.8 1 63.31 709 GLN A O 1
ATOM 5525 N N . GLU A 1 710 ? -25.203 9.312 -1.121 1 56.69 710 GLU A N 1
ATOM 5526 C CA . GLU A 1 710 ? -24 9.852 -1.761 1 56.69 710 GLU A CA 1
ATOM 5527 C C . GLU A 1 710 ? -23.812 11.328 -1.425 1 56.69 710 GLU A C 1
ATOM 5529 O O . GLU A 1 710 ? -24.719 12.141 -1.648 1 56.69 710 GLU A O 1
ATOM 5534 N N . TYR A 1 711 ? -23.141 11.695 -0.464 1 47.75 711 TYR A N 1
ATOM 5535 C CA . TYR A 1 711 ? -22.766 13.102 -0.364 1 47.75 711 TYR A CA 1
ATOM 5536 C C . TYR A 1 711 ? -21.844 13.5 -1.506 1 47.75 711 TYR A C 1
ATOM 5538 O O . TYR A 1 711 ? -20.797 12.883 -1.713 1 47.75 711 TYR A O 1
ATOM 5546 N N . TYR A 1 712 ? -22.469 14.047 -2.549 1 40.41 712 TYR A N 1
ATOM 5547 C CA . TYR A 1 712 ? -21.578 14.695 -3.504 1 40.41 712 TYR A CA 1
ATOM 5548 C C . TYR A 1 712 ? -20.719 15.766 -2.824 1 40.41 712 TYR A C 1
ATOM 5550 O O . TYR A 1 712 ? -21.25 16.766 -2.328 1 40.41 712 TYR A O 1
ATOM 5558 N N . HIS A 1 713 ? -19.859 15.492 -2.166 1 36.41 713 HIS A N 1
ATOM 5559 C CA . HIS A 1 713 ? -18.875 16.578 -2.049 1 36.41 713 HIS A CA 1
ATOM 5560 C C . HIS A 1 713 ? -18.391 17.031 -3.422 1 36.41 713 HIS A C 1
ATOM 5562 O O . HIS A 1 713 ? -17.828 16.234 -4.18 1 36.41 713 HIS A O 1
ATOM 5568 N N . PHE A 1 714 ? -19.172 18.031 -3.975 1 31.2 714 PHE A N 1
ATOM 5569 C CA . PHE A 1 714 ? -18.516 18.75 -5.066 1 31.2 714 PHE A CA 1
ATOM 5570 C C . PHE A 1 714 ? -17.078 19.109 -4.703 1 31.2 714 PHE A C 1
ATOM 5572 O O . PHE A 1 714 ? -16.844 20.016 -3.904 1 31.2 714 PHE A O 1
ATOM 5579 N N . SER A 1 715 ? -16.328 18.328 -4.414 1 31.5 715 SER A N 1
ATOM 5580 C CA . SER A 1 715 ? -14.953 18.797 -4.543 1 31.5 715 SER A CA 1
ATOM 5581 C C . SER A 1 715 ? -14.672 19.312 -5.945 1 31.5 715 SER A C 1
ATOM 5583 O O . SER A 1 715 ? -14.883 18.609 -6.934 1 31.5 715 SER A O 1
ATOM 5585 N N . ILE A 1 716 ? -15.016 20.688 -6.141 1 27.64 716 ILE A N 1
ATOM 5586 C CA . ILE A 1 716 ? -14.367 21.344 -7.27 1 27.64 716 ILE A CA 1
ATOM 5587 C C . ILE A 1 716 ? -12.93 20.828 -7.406 1 27.64 716 ILE A C 1
ATOM 5589 O O . ILE A 1 716 ? -12.094 21.078 -6.539 1 27.64 716 ILE A O 1
ATOM 5593 N N . GLU A 1 717 ? -12.852 19.75 -7.812 1 29.86 717 GLU A N 1
ATOM 5594 C CA . GLU A 1 717 ? -11.547 19.344 -8.32 1 29.86 717 GLU A CA 1
ATOM 5595 C C . GLU A 1 717 ? -11.023 20.328 -9.359 1 29.86 717 GLU A C 1
ATOM 5597 O O . GLU A 1 717 ? -11.602 20.453 -10.438 1 29.86 717 GLU A O 1
ATOM 5602 N N . THR A 1 718 ? -10.711 21.625 -8.906 1 26.66 718 THR A N 1
ATOM 5603 C CA . THR A 1 718 ? -9.766 22.266 -9.812 1 26.66 718 THR A CA 1
ATOM 5604 C C . THR A 1 718 ? -8.766 21.25 -10.367 1 26.66 718 THR A C 1
ATOM 5606 O O . THR A 1 718 ? -8.047 20.609 -9.602 1 26.66 718 THR A O 1
ATOM 5609 N N . VAL A 1 719 ? -9.219 20.734 -11.375 1 26.75 719 VAL A N 1
ATOM 5610 C CA . VAL A 1 719 ? -8.383 19.922 -12.25 1 26.75 719 VAL A CA 1
ATOM 5611 C C . VAL A 1 719 ? -7.109 20.672 -12.609 1 26.75 719 VAL A C 1
ATOM 5613 O O . VAL A 1 719 ? -7.148 21.641 -13.383 1 26.75 719 VAL A O 1
ATOM 5616 N N . ALA A 1 720 ? -6.469 21.312 -11.586 1 26.86 720 ALA A N 1
ATOM 5617 C CA . ALA A 1 720 ? -5.168 21.703 -12.133 1 26.86 720 ALA A CA 1
ATOM 5618 C C . ALA A 1 720 ? -4.57 20.594 -12.977 1 26.86 720 ALA A C 1
ATOM 5620 O O . ALA A 1 720 ? -4.52 19.438 -12.547 1 26.86 720 ALA A O 1
ATOM 5621 N N . PHE A 1 721 ? -4.809 20.766 -14.281 1 25.95 721 PHE A N 1
ATOM 5622 C CA . PHE A 1 721 ? -4.18 20.062 -15.391 1 25.95 721 PHE A CA 1
ATOM 5623 C C . PHE A 1 721 ? -2.691 19.859 -15.133 1 25.95 721 PHE A C 1
ATOM 5625 O O . PHE A 1 721 ? -1.86 20.625 -15.609 1 25.95 721 PHE A O 1
ATOM 5632 N N . GLY A 1 722 ? -2.285 19.969 -13.875 1 24.05 722 GLY A N 1
ATOM 5633 C CA . GLY A 1 722 ? -0.866 19.656 -13.945 1 24.05 722 GLY A CA 1
ATOM 5634 C C . GLY A 1 722 ? -0.562 18.422 -14.758 1 24.05 722 GLY A C 1
ATOM 5635 O O . GLY A 1 722 ? -1.401 17.516 -14.867 1 24.05 722 GLY A O 1
ATOM 5636 N N . GLY A 1 723 ? 0.101 18.734 -15.961 1 24.53 723 GLY A N 1
ATOM 5637 C CA . GLY A 1 723 ? 0.743 17.781 -16.859 1 24.53 723 GLY A CA 1
ATOM 5638 C C . GLY A 1 723 ? 1.259 16.547 -16.141 1 24.53 723 GLY A C 1
ATOM 5639 O O . GLY A 1 723 ? 2.193 16.641 -15.336 1 24.53 723 GLY A O 1
ATOM 5640 N N . VAL A 1 724 ? 0.258 15.961 -15.5 1 23.81 724 VAL A N 1
ATOM 5641 C CA . VAL A 1 724 ? 0.675 14.672 -14.969 1 23.81 724 VAL A CA 1
ATOM 5642 C C . VAL A 1 724 ? 1.504 13.922 -16 1 23.81 724 VAL A C 1
ATOM 5644 O O . VAL A 1 724 ? 0.991 13.539 -17.062 1 23.81 724 VAL A O 1
ATOM 5647 N N . VAL A 1 725 ? 2.623 14.641 -16.422 1 24.3 725 VAL A N 1
ATOM 5648 C CA . VAL A 1 725 ? 3.539 13.68 -17.031 1 24.3 725 VAL A CA 1
ATOM 5649 C C . VAL A 1 725 ? 3.543 12.391 -16.219 1 24.3 725 VAL A C 1
ATOM 5651 O O . VAL A 1 725 ? 3.945 12.383 -15.055 1 24.3 725 VAL A O 1
ATOM 5654 N N . GLY A 1 726 ? 2.307 11.867 -16.203 1 22.92 726 GLY A N 1
ATOM 5655 C CA . GLY A 1 726 ? 2.072 10.547 -15.633 1 22.92 726 GLY A CA 1
ATOM 5656 C C . GLY A 1 726 ? 3.211 9.578 -15.891 1 22.92 726 GLY A C 1
ATOM 5657 O O . GLY A 1 726 ? 3.463 9.203 -17.031 1 22.92 726 GLY A O 1
ATOM 5658 N N . ALA A 1 727 ? 4.41 10.055 -15.344 1 23.7 727 ALA A N 1
ATOM 5659 C CA . ALA A 1 727 ? 5.406 8.992 -15.398 1 23.7 727 ALA A CA 1
ATOM 5660 C C . ALA A 1 727 ? 4.777 7.637 -15.094 1 23.7 727 ALA A C 1
ATOM 5662 O O . ALA A 1 727 ? 4 7.504 -14.148 1 23.7 727 ALA A O 1
ATOM 5663 N N . LEU A 1 728 ? 4.426 7.023 -16.172 1 22.7 728 LEU A N 1
ATOM 5664 C CA . LEU A 1 728 ? 3.971 5.637 -16.203 1 22.7 728 LEU A CA 1
ATOM 5665 C C . LEU A 1 728 ? 4.641 4.816 -15.109 1 22.7 728 LEU A C 1
ATOM 5667 O O . LEU A 1 728 ? 5.867 4.82 -14.984 1 22.7 728 LEU A O 1
ATOM 5671 N N . PRO A 1 729 ? 3.955 4.949 -13.906 1 22.81 729 PRO A N 1
ATOM 5672 C CA . PRO A 1 729 ? 4.633 4.074 -12.945 1 22.81 729 PRO A CA 1
ATOM 5673 C C . PRO A 1 729 ? 5.055 2.742 -13.555 1 22.81 729 PRO A C 1
ATOM 5675 O O . PRO A 1 729 ? 4.305 2.15 -14.336 1 22.81 729 PRO A O 1
ATOM 5678 N N . VAL A 1 730 ? 6.254 2.766 -14.008 1 21.48 730 VAL A N 1
ATOM 5679 C CA . VAL A 1 730 ? 6.934 1.533 -14.398 1 21.48 730 VAL A CA 1
ATOM 5680 C C . VAL A 1 730 ? 6.621 0.43 -13.391 1 21.48 730 VAL A C 1
ATOM 5682 O O . VAL A 1 730 ? 6.965 0.542 -12.211 1 21.48 730 VAL A O 1
ATOM 5685 N N . ALA A 1 731 ? 5.219 0.01 -13.461 1 22.2 731 ALA A N 1
ATOM 5686 C CA . ALA A 1 731 ? 4.871 -1.187 -12.695 1 22.2 731 ALA A CA 1
ATOM 5687 C C . ALA A 1 731 ? 5.977 -2.236 -12.789 1 22.2 731 ALA A C 1
ATOM 5689 O O . ALA A 1 731 ? 6.246 -2.766 -13.867 1 22.2 731 ALA A O 1
ATOM 5690 N N . GLU A 1 732 ? 7.148 -1.835 -12.266 1 21.77 732 GLU A N 1
ATOM 5691 C CA . GLU A 1 732 ? 8.094 -2.941 -12.172 1 21.77 732 GLU A CA 1
ATOM 5692 C C . GLU A 1 732 ? 7.422 -4.203 -11.641 1 21.77 732 GLU A C 1
ATOM 5694 O O . GLU A 1 732 ? 7.02 -4.254 -10.477 1 21.77 732 GLU A O 1
ATOM 5699 N N . GLY A 1 733 ? 6.371 -4.645 -12.43 1 20.45 733 GLY A N 1
ATOM 5700 C CA . GLY A 1 733 ? 5.754 -5.934 -12.156 1 20.45 733 GLY A CA 1
ATOM 5701 C C . GLY A 1 733 ? 6.758 -7.008 -11.789 1 20.45 733 GLY A C 1
ATOM 5702 O O . GLY A 1 733 ? 7.574 -7.414 -12.609 1 20.45 733 GLY A O 1
ATOM 5703 N N . ALA A 1 734 ? 7.363 -6.742 -10.625 1 22 734 ALA A N 1
ATOM 5704 C CA . ALA A 1 734 ? 8.195 -7.848 -10.164 1 22 734 ALA A CA 1
ATOM 5705 C C . ALA A 1 734 ? 7.461 -9.18 -10.297 1 22 734 ALA A C 1
ATOM 5707 O O . ALA A 1 734 ? 6.336 -9.328 -9.812 1 22 734 ALA A O 1
ATOM 5708 N N . LEU A 1 735 ? 7.605 -9.711 -11.438 1 22.97 735 LEU A N 1
ATOM 5709 C CA . LEU A 1 735 ? 7.258 -11.094 -11.711 1 22.97 735 LEU A CA 1
ATOM 5710 C C . LEU A 1 735 ? 7.512 -11.977 -10.492 1 22.97 735 LEU A C 1
ATOM 5712 O O . LEU A 1 735 ? 8.57 -11.891 -9.867 1 22.97 735 LEU A O 1
ATOM 5716 N N . ARG A 1 736 ? 6.406 -12.102 -9.734 1 21.03 736 ARG A N 1
ATOM 5717 C CA . ARG A 1 736 ? 6.465 -13.086 -8.656 1 21.03 736 ARG A CA 1
ATOM 5718 C C . ARG A 1 736 ? 7.172 -14.359 -9.109 1 21.03 736 ARG A C 1
ATOM 5720 O O . ARG A 1 736 ? 6.805 -14.945 -10.133 1 21.03 736 ARG A O 1
ATOM 5727 N N . PRO A 1 737 ? 8.422 -14.305 -8.945 1 21.05 737 PRO A N 1
ATOM 5728 C CA . PRO A 1 737 ? 8.992 -15.602 -9.312 1 21.05 737 PRO A CA 1
ATOM 5729 C C . PRO A 1 737 ? 8.141 -16.766 -8.836 1 21.05 737 PRO A C 1
ATOM 5731 O O . PRO A 1 737 ? 7.441 -16.656 -7.824 1 21.05 737 PRO A O 1
ATOM 5734 N N . LYS A 1 738 ? 7.582 -17.406 -9.766 1 23.14 738 LYS A N 1
ATOM 5735 C CA . LYS A 1 738 ? 6.844 -18.641 -9.562 1 23.14 738 LYS A CA 1
ATOM 5736 C C . LYS A 1 738 ? 7.48 -19.5 -8.461 1 23.14 738 LYS A C 1
ATOM 5738 O O . LYS A 1 738 ? 8.688 -19.75 -8.492 1 23.14 738 LYS A O 1
ATOM 5743 N N . PRO A 1 739 ? 6.898 -19.547 -7.309 1 20.38 739 PRO A N 1
ATOM 5744 C CA . PRO A 1 739 ? 7.457 -20.438 -6.289 1 20.38 739 PRO A CA 1
ATOM 5745 C C . PRO A 1 739 ? 7.758 -21.828 -6.832 1 20.38 739 PRO A C 1
ATOM 5747 O O . PRO A 1 739 ? 6.965 -22.391 -7.598 1 20.38 739 PRO A O 1
ATOM 5750 N N . SER A 1 740 ? 8.969 -22.031 -7.238 1 20.64 740 SER A N 1
ATOM 5751 C CA . SER A 1 740 ? 9.391 -23.359 -7.695 1 20.64 740 SER A CA 1
ATOM 5752 C C . SER A 1 740 ? 8.82 -24.453 -6.809 1 20.64 740 SER A C 1
ATOM 5754 O O . SER A 1 740 ? 8.781 -24.328 -5.582 1 20.64 740 SER A O 1
ATOM 5756 N N . PRO A 1 741 ? 7.859 -25.141 -7.363 1 22.62 741 PRO A N 1
ATOM 5757 C CA . PRO A 1 741 ? 7.207 -26.234 -6.633 1 22.62 741 PRO A CA 1
ATOM 5758 C C . PRO A 1 741 ? 8.195 -27.062 -5.812 1 22.62 741 PRO A C 1
ATOM 5760 O O . PRO A 1 741 ? 9.375 -27.125 -6.145 1 22.62 741 PRO A O 1
ATOM 5763 N N . PRO A 1 742 ? 7.898 -27.172 -4.605 1 21.05 742 PRO A N 1
ATOM 5764 C CA . PRO A 1 742 ? 8.742 -27.922 -3.68 1 21.05 742 PRO A CA 1
ATOM 5765 C C . PRO A 1 742 ? 9.078 -29.328 -4.195 1 21.05 742 PRO A C 1
ATOM 5767 O O . PRO A 1 742 ? 8.234 -29.969 -4.82 1 21.05 742 PRO A O 1
ATOM 5770 N N . LEU A 1 743 ? 10.258 -29.5 -4.699 1 22.62 743 LEU A N 1
ATOM 5771 C CA . LEU A 1 743 ? 10.82 -30.781 -5.113 1 22.62 743 LEU A CA 1
ATOM 5772 C C . LEU A 1 743 ? 10.523 -31.859 -4.09 1 22.62 743 LEU A C 1
ATOM 5774 O O . LEU A 1 743 ? 10.773 -31.688 -2.895 1 22.62 743 LEU A O 1
ATOM 5778 N N . SER A 1 744 ? 9.414 -32.531 -4.297 1 20.72 744 SER A N 1
ATOM 5779 C CA . SER A 1 744 ? 9.094 -33.75 -3.531 1 20.72 744 SER A CA 1
ATOM 5780 C C . SER A 1 744 ? 10.328 -34.594 -3.318 1 20.72 744 SER A C 1
ATOM 5782 O O . SER A 1 744 ? 11.008 -34.969 -4.277 1 20.72 744 SER A O 1
ATOM 5784 N N . THR A 1 745 ? 11 -34.375 -2.244 1 21.08 745 THR A N 1
ATOM 5785 C CA . THR A 1 745 ? 12.148 -35.156 -1.826 1 21.08 745 THR A CA 1
ATOM 5786 C C . THR A 1 745 ? 11.766 -36.625 -1.696 1 21.08 745 THR A C 1
ATOM 5788 O O . THR A 1 745 ? 10.961 -37 -0.836 1 21.08 745 THR A O 1
ATOM 5791 N N . THR A 1 746 ? 11.469 -37.312 -2.828 1 20.27 746 THR A N 1
ATOM 5792 C CA . THR A 1 746 ? 11.297 -38.75 -2.701 1 20.27 746 THR A CA 1
ATOM 5793 C C . THR A 1 746 ? 12.469 -39.375 -1.948 1 20.27 746 THR A C 1
ATOM 5795 O O . THR A 1 746 ? 13.633 -39.125 -2.291 1 20.27 746 THR A O 1
ATOM 5798 N N . THR A 1 747 ? 12.289 -39.531 -0.689 1 21.75 747 THR A N 1
ATOM 5799 C CA . THR A 1 747 ? 13.203 -40.281 0.181 1 21.75 747 THR A CA 1
ATOM 5800 C C . THR A 1 747 ? 13.492 -41.656 -0.382 1 21.75 747 THR A C 1
ATOM 5802 O O . THR A 1 747 ? 12.594 -42.5 -0.465 1 21.75 747 THR A O 1
ATOM 5805 N N . ASP A 1 748 ? 14.328 -41.781 -1.411 1 20.34 748 ASP A N 1
ATOM 5806 C CA . ASP A 1 748 ? 14.758 -43.094 -1.949 1 20.34 748 ASP A CA 1
ATOM 5807 C C . ASP A 1 748 ? 15.32 -43.969 -0.846 1 20.34 748 ASP A C 1
ATOM 5809 O O . ASP A 1 748 ? 16.234 -43.594 -0.122 1 20.34 748 ASP A O 1
ATOM 5813 N N . THR A 1 749 ? 14.469 -44.781 -0.243 1 21.92 749 THR A N 1
ATOM 5814 C CA . THR A 1 749 ? 14.898 -45.875 0.632 1 21.92 749 THR A CA 1
ATOM 5815 C C . THR A 1 749 ? 15.945 -46.75 -0.054 1 21.92 749 THR A C 1
ATOM 5817 O O . THR A 1 749 ? 15.719 -47.25 -1.154 1 21.92 749 THR A O 1
ATOM 5820 N N . ALA A 1 750 ? 17.234 -46.562 0.262 1 24.09 750 ALA A N 1
ATOM 5821 C CA . ALA A 1 750 ? 18.422 -47.312 -0.166 1 24.09 750 ALA A CA 1
ATOM 5822 C C . ALA A 1 750 ? 18.297 -48.781 0.149 1 24.09 750 ALA A C 1
ATOM 5824 O O . ALA A 1 750 ? 18.359 -49.188 1.313 1 24.09 750 ALA A O 1
ATOM 5825 N N . ILE A 1 751 ? 17.344 -49.5 -0.505 1 23.03 751 ILE A N 1
ATOM 5826 C CA . ILE A 1 751 ? 17.484 -50.938 -0.271 1 23.03 751 ILE A CA 1
ATOM 5827 C C . ILE A 1 751 ? 18.828 -51.406 -0.797 1 23.03 751 ILE A C 1
ATOM 5829 O O . ILE A 1 751 ? 19.188 -51.156 -1.951 1 23.03 751 ILE A O 1
ATOM 5833 N N . SER A 1 752 ? 19.766 -51.688 0.077 1 22.69 752 SER A N 1
ATOM 5834 C CA . SER A 1 752 ? 21.109 -52.25 -0.09 1 22.69 752 SER A CA 1
ATOM 5835 C C . SER A 1 752 ? 21.062 -53.625 -0.776 1 22.69 752 SER A C 1
ATOM 5837 O O . SER A 1 752 ? 20.844 -54.625 -0.124 1 22.69 752 SER A O 1
ATOM 5839 N N . GLU A 1 753 ? 20.312 -53.812 -1.875 1 24.3 753 GLU A N 1
ATOM 5840 C CA . GLU A 1 753 ? 20.391 -55.219 -2.305 1 24.3 753 GLU A CA 1
ATOM 5841 C C . GLU A 1 753 ? 21.812 -55.562 -2.734 1 24.3 753 GLU A C 1
ATOM 5843 O O . GLU A 1 753 ? 22.547 -54.719 -3.246 1 24.3 753 GLU A O 1
ATOM 5848 N N . LYS A 1 754 ? 22.312 -56.781 -2.312 1 29.47 754 LYS A N 1
ATOM 5849 C CA . LYS A 1 754 ? 23.547 -57.562 -2.463 1 29.47 754 LYS A CA 1
ATOM 5850 C C . LYS A 1 754 ? 23.812 -57.875 -3.928 1 29.47 754 LYS A C 1
ATOM 5852 O O . LYS A 1 754 ? 23.016 -58.562 -4.574 1 29.47 754 LYS A O 1
ATOM 5857 N N . GLU A 1 755 ? 24.516 -57.062 -4.676 1 30.17 755 GLU A N 1
ATOM 5858 C CA . GLU A 1 755 ? 24.922 -57.188 -6.07 1 30.17 755 GLU A CA 1
ATOM 5859 C C . GLU A 1 755 ? 25.75 -58.438 -6.293 1 30.17 755 GLU A C 1
ATOM 5861 O O . GLU A 1 755 ? 26.75 -58.656 -5.613 1 30.17 755 GLU A O 1
ATOM 5866 N N . GLY A 1 756 ? 25.125 -59.625 -6.574 1 25.39 756 GLY A N 1
ATOM 5867 C CA . GLY A 1 756 ? 25.844 -60.812 -7.004 1 25.39 756 GLY A CA 1
ATOM 5868 C C . GLY A 1 756 ? 26.75 -60.562 -8.195 1 25.39 756 GLY A C 1
ATOM 5869 O O . GLY A 1 756 ? 26.375 -59.844 -9.133 1 25.39 756 GLY A O 1
ATOM 5870 N N . SER A 1 757 ? 28.062 -60.562 -8.062 1 29 757 SER A N 1
ATOM 5871 C CA . SER A 1 757 ? 29.219 -60.281 -8.914 1 29 757 SER A CA 1
ATOM 5872 C C . SER A 1 757 ? 29.312 -61.281 -10.055 1 29 757 SER A C 1
ATOM 5874 O O . SER A 1 757 ? 30.047 -62.281 -9.969 1 29 757 SER A O 1
ATOM 5876 N N . ASP A 1 758 ? 28.328 -61.656 -10.867 1 30.78 758 ASP A N 1
ATOM 5877 C CA . ASP A 1 758 ? 28.703 -62.625 -11.891 1 30.78 758 ASP A CA 1
ATOM 5878 C C . ASP A 1 758 ? 29.688 -62.031 -12.883 1 30.78 758 ASP A C 1
ATOM 5880 O O . ASP A 1 758 ? 29.531 -60.875 -13.328 1 30.78 758 ASP A O 1
ATOM 5884 N N . THR A 1 759 ? 31 -62.469 -13.039 1 33.38 759 THR A N 1
ATOM 5885 C CA . THR A 1 759 ? 32.219 -62.125 -13.773 1 33.38 759 THR A CA 1
ATOM 5886 C C . THR A 1 759 ? 31.969 -62.25 -15.281 1 33.38 759 THR A C 1
ATOM 5888 O O . THR A 1 759 ? 32 -63.344 -15.844 1 33.38 759 THR A O 1
ATOM 5891 N N . GLN A 1 760 ? 30.953 -61.812 -15.938 1 35.56 760 GLN A N 1
ATOM 5892 C CA . GLN A 1 760 ? 30.891 -62 -17.391 1 35.56 760 GLN A CA 1
ATOM 5893 C C . GLN A 1 760 ? 32.031 -61.25 -18.078 1 35.56 760 GLN A C 1
ATOM 5895 O O . GLN A 1 760 ? 32.5 -60.25 -17.578 1 35.56 760 GLN A O 1
ATOM 5900 N N . THR A 1 761 ? 32.812 -61.875 -19.047 1 39.62 761 THR A N 1
ATOM 5901 C CA . THR A 1 761 ? 33.906 -61.438 -19.922 1 39.62 761 THR A CA 1
ATOM 5902 C C . THR A 1 761 ? 33.562 -60.094 -20.594 1 39.62 761 THR A C 1
ATOM 5904 O O . THR A 1 761 ? 32.5 -59.969 -21.203 1 39.62 761 THR A O 1
ATOM 5907 N N . ASP A 1 762 ? 34.062 -59 -20.281 1 50.88 762 ASP A N 1
ATOM 5908 C CA . ASP A 1 762 ? 33.75 -57.594 -20.484 1 50.88 762 ASP A CA 1
ATOM 5909 C C . ASP A 1 762 ? 34 -57.188 -21.938 1 50.88 762 ASP A C 1
ATOM 5911 O O . ASP A 1 762 ? 35.125 -57.281 -22.438 1 50.88 762 ASP A O 1
ATOM 5915 N N . ALA A 1 763 ? 33.281 -57.562 -22.891 1 59.5 763 ALA A N 1
ATOM 5916 C CA . ALA A 1 763 ? 33.375 -57 -24.234 1 59.5 763 ALA A CA 1
ATOM 5917 C C . ALA A 1 763 ? 33.531 -55.5 -24.219 1 59.5 763 ALA A C 1
ATOM 5919 O O . ALA A 1 763 ? 33.031 -54.812 -23.312 1 59.5 763 ALA A O 1
ATOM 5920 N N . PRO A 1 764 ? 34.469 -55.031 -25.156 1 73.12 764 PRO A N 1
ATOM 5921 C CA . PRO A 1 764 ? 34.656 -53.594 -25.266 1 73.12 764 PRO A CA 1
ATOM 5922 C C . PRO A 1 764 ? 33.344 -52.844 -25.5 1 73.12 764 PRO A C 1
ATOM 5924 O O . PRO A 1 764 ? 32.438 -53.375 -26.188 1 73.12 764 PRO A O 1
ATOM 5927 N N . ARG A 1 765 ? 33.219 -51.75 -24.812 1 78 765 ARG A N 1
ATOM 5928 C CA . ARG A 1 765 ? 32.031 -50.938 -24.938 1 78 765 ARG A CA 1
ATOM 5929 C C . ARG A 1 765 ? 32.062 -50.094 -26.219 1 78 765 ARG A C 1
ATOM 5931 O O . ARG A 1 765 ? 33.062 -49.469 -26.531 1 78 765 ARG A O 1
ATOM 5938 N N . THR A 1 766 ? 30.969 -50.156 -27.062 1 74.69 766 THR A N 1
ATOM 5939 C CA . THR A 1 766 ? 31 -49.469 -28.359 1 74.69 766 THR A CA 1
ATOM 5940 C C . THR A 1 766 ? 29.719 -48.656 -28.578 1 74.69 766 THR A C 1
ATOM 5942 O O . THR A 1 766 ? 29.641 -47.875 -29.5 1 74.69 766 THR A O 1
ATOM 5945 N N . ASN A 1 767 ? 28.828 -48.75 -27.797 1 80.38 767 ASN A N 1
ATOM 5946 C CA . ASN A 1 767 ? 27.547 -48.125 -28.031 1 80.38 767 ASN A CA 1
ATOM 5947 C C . ASN A 1 767 ? 27.266 -47.031 -27.016 1 80.38 767 ASN A C 1
ATOM 5949 O O . ASN A 1 767 ? 26.828 -47.312 -25.891 1 80.38 767 ASN A O 1
ATOM 5953 N N . PHE A 1 768 ? 27.438 -45.812 -27.484 1 84.44 768 PHE A N 1
ATOM 5954 C CA . PHE A 1 768 ? 27.297 -44.688 -26.578 1 84.44 768 PHE A CA 1
ATOM 5955 C C . PHE A 1 768 ? 26.25 -43.688 -27.094 1 84.44 768 PHE A C 1
ATOM 5957 O O . PHE A 1 768 ? 26.562 -42.531 -27.344 1 84.44 768 PHE A O 1
ATOM 5964 N N . PRO A 1 769 ? 25 -44.062 -27.156 1 90.56 769 PRO A N 1
ATOM 5965 C CA . PRO A 1 769 ? 23.984 -43.125 -27.625 1 90.56 769 PRO A CA 1
ATOM 5966 C C . PRO A 1 769 ? 23.562 -42.094 -26.562 1 90.56 769 PRO A C 1
ATOM 5968 O O . PRO A 1 769 ? 23.734 -42.375 -25.359 1 90.56 769 PRO A O 1
ATOM 5971 N N . GLU A 1 770 ? 23.078 -41 -27.031 1 91.75 770 GLU A N 1
ATOM 5972 C CA . GLU A 1 770 ? 22.469 -40.062 -26.109 1 91.75 770 GLU A CA 1
ATOM 5973 C C . GLU A 1 770 ? 20.969 -40.312 -25.938 1 91.75 770 GLU A C 1
ATOM 5975 O O . GLU A 1 770 ? 20.406 -40 -24.891 1 91.75 770 GLU A O 1
ATOM 5980 N N . THR A 1 771 ? 20.359 -40.812 -26.969 1 95 771 THR A N 1
ATOM 5981 C CA . THR A 1 771 ? 18.984 -41.281 -26.984 1 95 771 THR A CA 1
ATOM 5982 C C . THR A 1 771 ? 18.922 -42.781 -27.234 1 95 771 THR A C 1
ATOM 5984 O O . THR A 1 771 ? 19.234 -43.25 -28.328 1 95 771 THR A O 1
ATOM 5987 N N . TRP A 1 772 ? 18.547 -43.5 -26.203 1 95.69 772 TRP A N 1
ATOM 5988 C CA . TRP A 1 772 ? 18.516 -44.969 -26.281 1 95.69 772 TRP A CA 1
ATOM 5989 C C . TRP A 1 772 ? 17.266 -45.438 -27.016 1 95.69 772 TRP A C 1
ATOM 5991 O O . TRP A 1 772 ? 17.359 -46.25 -27.938 1 95.69 772 TRP A O 1
ATOM 6001 N N . LEU A 1 773 ? 16.172 -44.875 -26.594 1 95.69 773 LEU A N 1
ATOM 6002 C CA . LEU A 1 773 ? 14.914 -45.25 -27.234 1 95.69 773 LEU A CA 1
ATOM 6003 C C . LEU A 1 773 ? 14.117 -44 -27.609 1 95.69 773 LEU A C 1
ATOM 6005 O O . LEU A 1 773 ? 14.07 -43.031 -26.859 1 95.69 773 LEU A O 1
ATOM 6009 N N . TRP A 1 774 ? 13.508 -44 -28.781 1 96.25 774 TRP A N 1
ATOM 6010 C CA . TRP A 1 774 ? 12.57 -43 -29.312 1 96.25 774 TRP A CA 1
ATOM 6011 C C . TRP A 1 774 ? 11.68 -43.594 -30.391 1 96.25 774 TRP A C 1
ATOM 6013 O O . TRP A 1 774 ? 11.938 -43.438 -31.578 1 96.25 774 TRP A O 1
ATOM 6023 N N . ASN A 1 775 ? 10.664 -44.281 -29.922 1 94.69 775 ASN A N 1
ATOM 6024 C CA . ASN A 1 775 ? 9.859 -44.969 -30.906 1 94.69 775 ASN A CA 1
ATOM 6025 C C . ASN A 1 775 ? 8.391 -45.031 -30.5 1 94.69 775 ASN A C 1
ATOM 6027 O O . ASN A 1 775 ? 8.047 -44.781 -29.344 1 94.69 775 ASN A O 1
ATOM 6031 N N . ILE A 1 776 ? 7.543 -45.281 -31.484 1 96.44 776 ILE A N 1
ATOM 6032 C CA . ILE A 1 776 ? 6.109 -45.438 -31.281 1 96.44 776 ILE A CA 1
ATOM 6033 C C . ILE A 1 776 ? 5.793 -46.938 -31.094 1 96.44 776 ILE A C 1
ATOM 6035 O O . ILE A 1 776 ? 6.258 -47.781 -31.859 1 96.44 776 ILE A O 1
ATOM 6039 N N . VAL A 1 777 ? 5.125 -47.125 -30.047 1 96 777 VAL A N 1
ATOM 6040 C CA . VAL A 1 777 ? 4.688 -48.5 -29.766 1 96 777 VAL A CA 1
ATOM 6041 C C . VAL A 1 777 ? 3.162 -48.562 -29.766 1 96 777 VAL A C 1
ATOM 6043 O O . VAL A 1 777 ? 2.504 -47.812 -29.047 1 96 777 VAL A O 1
ATOM 6046 N N . VAL A 1 778 ? 2.611 -49.438 -30.562 1 95.75 778 VAL A N 1
ATOM 6047 C CA . VAL A 1 778 ? 1.171 -49.688 -30.531 1 95.75 778 VAL A CA 1
ATOM 6048 C C . VAL A 1 778 ? 0.864 -50.875 -29.625 1 95.75 778 VAL A C 1
ATOM 6050 O O . VAL A 1 778 ? 1.361 -51.969 -29.859 1 95.75 778 VAL A O 1
ATOM 6053 N N . LEU A 1 779 ? 0.135 -50.625 -28.672 1 96.5 779 LEU A N 1
ATOM 6054 C CA . LEU A 1 779 ? -0.143 -51.688 -27.703 1 96.5 779 LEU A CA 1
ATOM 6055 C C . LEU A 1 779 ? -1.145 -52.688 -28.266 1 96.5 779 LEU A C 1
ATOM 6057 O O . LEU A 1 779 ? -2.074 -52.281 -28.984 1 96.5 779 LEU A O 1
ATOM 6061 N N . PRO A 1 780 ? -0.992 -53.875 -27.875 1 95.25 780 PRO A N 1
ATOM 6062 C CA . PRO A 1 780 ? -1.932 -54.906 -28.328 1 95.25 780 PRO A CA 1
ATOM 6063 C C . PRO A 1 780 ? -3.248 -54.875 -27.547 1 95.25 780 PRO A C 1
ATOM 6065 O O . PRO A 1 780 ? -3.48 -53.969 -26.75 1 95.25 780 PRO A O 1
ATOM 6068 N N . SER A 1 781 ? -4.145 -55.812 -27.812 1 93.94 781 SER A N 1
ATOM 6069 C CA . SER A 1 781 ? -5.473 -55.844 -27.203 1 93.94 781 SER A CA 1
ATOM 6070 C C . SER A 1 781 ? -5.387 -56.125 -25.703 1 93.94 781 SER A C 1
ATOM 6072 O O . SER A 1 781 ? -6.316 -55.812 -24.953 1 93.94 781 SER A O 1
ATOM 6074 N N . SER A 1 782 ? -4.234 -56.656 -25.297 1 93.75 782 SER A N 1
ATOM 6075 C CA . SER A 1 782 ? -4.043 -56.875 -23.875 1 93.75 782 SER A CA 1
ATOM 6076 C C . SER A 1 782 ? -3.748 -55.594 -23.125 1 93.75 782 SER A C 1
ATOM 6078 O O . SER A 1 782 ? -3.885 -55.531 -21.906 1 93.75 782 SER A O 1
ATOM 6080 N N . GLY A 1 783 ? -3.246 -54.656 -23.906 1 95.19 783 GLY A N 1
ATOM 6081 C CA . GLY A 1 783 ? -2.885 -53.375 -23.328 1 95.19 783 GLY A CA 1
ATOM 6082 C C . GLY A 1 783 ? -1.49 -53.344 -22.719 1 95.19 783 GLY A C 1
ATOM 6083 O O . GLY A 1 783 ? -1.108 -52.406 -22.031 1 95.19 783 GLY A O 1
ATOM 6084 N N . VAL A 1 784 ? -0.717 -54.406 -22.859 1 96.44 784 VAL A N 1
ATOM 6085 C CA . VAL A 1 784 ? 0.615 -54.5 -22.281 1 96.44 784 VAL A CA 1
ATOM 6086 C C . VAL A 1 784 ? 1.623 -54.906 -23.359 1 96.44 784 VAL A C 1
ATOM 6088 O O . VAL A 1 784 ? 1.367 -55.812 -24.156 1 96.44 784 VAL A O 1
ATOM 6091 N N . SER A 1 785 ? 2.689 -54.188 -23.453 1 95.62 785 SER A N 1
ATOM 6092 C CA . SER A 1 785 ? 3.812 -54.5 -24.328 1 95.62 785 SER A CA 1
ATOM 6093 C C . SER A 1 785 ? 5.117 -54.594 -23.547 1 95.62 785 SER A C 1
ATOM 6095 O O . SER A 1 785 ? 5.441 -53.719 -22.75 1 95.62 785 SER A O 1
ATOM 6097 N N . SER A 1 786 ? 5.758 -55.719 -23.688 1 94.31 786 SER A N 1
ATOM 6098 C CA . SER A 1 786 ? 7.062 -55.906 -23.062 1 94.31 786 SER A CA 1
ATOM 6099 C C . SER A 1 786 ? 8.156 -56.062 -24.109 1 94.31 786 SER A C 1
ATOM 6101 O O . SER A 1 786 ? 8 -56.812 -25.078 1 94.31 786 SER A O 1
ATOM 6103 N N . GLN A 1 787 ? 9.234 -55.344 -23.969 1 93.62 787 GLN A N 1
ATOM 6104 C CA . GLN A 1 787 ? 10.344 -55.375 -24.906 1 93.62 787 GLN A CA 1
ATOM 6105 C C . GLN A 1 787 ? 11.648 -55.75 -24.203 1 93.62 787 GLN A C 1
ATOM 6107 O O . GLN A 1 787 ? 11.977 -55.219 -23.156 1 93.62 787 GLN A O 1
ATOM 6112 N N . ASP A 1 788 ? 12.312 -56.688 -24.766 1 93.62 788 ASP A N 1
ATOM 6113 C CA . ASP A 1 788 ? 13.664 -57.031 -24.312 1 93.62 788 ASP A CA 1
ATOM 6114 C C . ASP A 1 788 ? 14.703 -56.156 -25.016 1 93.62 788 ASP A C 1
ATOM 6116 O O . ASP A 1 788 ? 14.789 -56.156 -26.25 1 93.62 788 ASP A O 1
ATOM 6120 N N . LEU A 1 789 ? 15.422 -55.469 -24.219 1 94.88 789 LEU A N 1
ATOM 6121 C CA . LEU A 1 789 ? 16.375 -54.531 -24.766 1 94.88 789 LEU A CA 1
ATOM 6122 C C . LEU A 1 789 ? 17.781 -54.781 -24.234 1 94.88 789 LEU A C 1
ATOM 6124 O O . LEU A 1 789 ? 17.938 -55.438 -23.188 1 94.88 789 LEU A O 1
ATOM 6128 N N . THR A 1 790 ? 18.766 -54.312 -24.984 1 93.75 790 THR A N 1
ATOM 6129 C CA . THR A 1 790 ? 20.141 -54.312 -24.547 1 93.75 790 THR A CA 1
ATOM 6130 C C . THR A 1 790 ? 20.547 -52.938 -24.047 1 93.75 790 THR A C 1
ATOM 6132 O O . THR A 1 790 ? 20.469 -51.938 -24.797 1 93.75 790 THR A O 1
ATOM 6135 N N . VAL A 1 791 ? 21.016 -52.938 -22.859 1 94.38 791 VAL A N 1
ATOM 6136 C CA . VAL A 1 791 ? 21.375 -51.656 -22.281 1 94.38 791 VAL A CA 1
ATOM 6137 C C . VAL A 1 791 ? 22.625 -51.094 -22.969 1 94.38 791 VAL A C 1
ATOM 6139 O O . VAL A 1 791 ? 23.578 -51.844 -23.203 1 94.38 791 VAL A O 1
ATOM 6142 N N . PRO A 1 792 ? 22.625 -49.812 -23.281 1 94.06 792 PRO A N 1
ATOM 6143 C CA . PRO A 1 792 ? 23.828 -49.219 -23.891 1 94.06 792 PRO A CA 1
ATOM 6144 C C . PRO A 1 792 ? 25.047 -49.281 -22.984 1 94.06 792 PRO A C 1
ATOM 6146 O O . PRO A 1 792 ? 24.922 -49.531 -21.781 1 94.06 792 PRO A O 1
ATOM 6149 N N . ASP A 1 793 ? 26.188 -48.969 -23.562 1 91.75 793 ASP A N 1
ATOM 6150 C CA . ASP A 1 793 ? 27.453 -49.125 -22.875 1 91.75 793 ASP A CA 1
ATOM 6151 C C . ASP A 1 793 ? 27.797 -47.906 -22.016 1 91.75 793 ASP A C 1
ATOM 6153 O O . ASP A 1 793 ? 28.703 -47.969 -21.188 1 91.75 793 ASP A O 1
ATOM 6157 N N . THR A 1 794 ? 27.094 -46.906 -22.266 1 89.75 794 THR A N 1
ATOM 6158 C CA . THR A 1 794 ? 27.375 -45.656 -21.531 1 89.75 794 THR A CA 1
ATOM 6159 C C . THR A 1 794 ? 27.062 -45.844 -20.047 1 89.75 794 THR A C 1
ATOM 6161 O O . THR A 1 794 ? 25.969 -46.281 -19.688 1 89.75 794 THR A O 1
ATOM 6164 N N . ILE A 1 795 ? 27.969 -45.5 -19.203 1 89.5 795 ILE A N 1
ATOM 6165 C CA . ILE A 1 795 ? 27.75 -45.562 -17.766 1 89.5 795 ILE A CA 1
ATOM 6166 C C . ILE A 1 795 ? 27 -44.312 -17.328 1 89.5 795 ILE A C 1
ATOM 6168 O O . ILE A 1 795 ? 27.594 -43.219 -17.156 1 89.5 795 ILE A O 1
ATOM 6172 N N . THR A 1 796 ? 25.656 -44.5 -17.172 1 90.94 796 THR A N 1
ATOM 6173 C CA . THR A 1 796 ? 24.781 -43.375 -16.859 1 90.94 796 THR A CA 1
ATOM 6174 C C . THR A 1 796 ? 23.422 -43.844 -16.375 1 90.94 796 THR A C 1
ATOM 6176 O O . THR A 1 796 ? 23.188 -45.031 -16.266 1 90.94 796 THR A O 1
ATOM 6179 N N . GLN A 1 797 ? 22.703 -42.969 -15.984 1 92.56 797 GLN A N 1
ATOM 6180 C CA . GLN A 1 797 ? 21.297 -43.219 -15.719 1 92.56 797 GLN A CA 1
ATOM 6181 C C . GLN A 1 797 ? 20.438 -42.906 -16.953 1 92.56 797 GLN A C 1
ATOM 6183 O O . GLN A 1 797 ? 20.547 -41.844 -17.531 1 92.56 797 GLN A O 1
ATOM 6188 N N . TRP A 1 798 ? 19.641 -43.906 -17.328 1 94.94 798 TRP A N 1
ATOM 6189 C CA . TRP A 1 798 ? 18.719 -43.719 -18.438 1 94.94 798 TRP A CA 1
ATOM 6190 C C . TRP A 1 798 ? 17.312 -43.406 -17.922 1 94.94 798 TRP A C 1
ATOM 6192 O O . TRP A 1 798 ? 16.734 -44.156 -17.156 1 94.94 798 TRP A O 1
ATOM 6202 N N . VAL A 1 799 ? 16.766 -42.281 -18.344 1 94.94 799 VAL A N 1
ATOM 6203 C CA . VAL A 1 799 ? 15.461 -41.844 -17.875 1 94.94 799 VAL A CA 1
ATOM 6204 C C . VAL A 1 799 ? 14.414 -42.062 -18.969 1 94.94 799 VAL A C 1
ATOM 6206 O O . VAL A 1 799 ? 14.562 -41.594 -20.094 1 94.94 799 VAL A O 1
ATOM 6209 N N . GLY A 1 800 ? 13.328 -42.75 -18.547 1 95.06 800 GLY A N 1
ATOM 6210 C CA . GLY A 1 800 ? 12.297 -43.062 -19.516 1 95.06 800 GLY A CA 1
ATOM 6211 C C . GLY A 1 800 ? 10.945 -42.438 -19.172 1 95.06 800 GLY A C 1
ATOM 6212 O O . GLY A 1 800 ? 10.625 -42.25 -18 1 95.06 800 GLY A O 1
ATOM 6213 N N . LYS A 1 801 ? 10.188 -42.219 -20.25 1 96.06 801 LYS A N 1
ATOM 6214 C CA . LYS A 1 801 ? 8.82 -41.719 -20.141 1 96.06 801 LYS A CA 1
ATOM 6215 C C . LYS A 1 801 ? 7.988 -42.125 -21.359 1 96.06 801 LYS A C 1
ATOM 6217 O O . LYS A 1 801 ? 8.5 -42.188 -22.469 1 96.06 801 LYS A O 1
ATOM 6222 N N . ALA A 1 802 ? 6.746 -42.406 -21.062 1 97.5 802 ALA A N 1
ATOM 6223 C CA . ALA A 1 802 ? 5.84 -42.781 -22.156 1 97.5 802 ALA A CA 1
ATOM 6224 C C . ALA A 1 802 ? 4.664 -41.812 -22.219 1 97.5 802 ALA A C 1
ATOM 6226 O O . ALA A 1 802 ? 4.121 -41.406 -21.188 1 97.5 802 ALA A O 1
ATOM 6227 N N . VAL A 1 803 ? 4.309 -41.406 -23.391 1 97.38 803 VAL A N 1
ATOM 6228 C CA . VAL A 1 803 ? 3.125 -40.625 -23.703 1 97.38 803 VAL A CA 1
ATOM 6229 C C . VAL A 1 803 ? 2.211 -41.406 -24.641 1 97.38 803 VAL A C 1
ATOM 6231 O O . VAL A 1 803 ? 2.625 -41.812 -25.734 1 97.38 803 VAL A O 1
ATOM 6234 N N . CYS A 1 804 ? 1.021 -41.594 -24.203 1 97.5 804 CYS A N 1
ATOM 6235 C CA . CYS A 1 804 ? 0.137 -42.438 -25 1 97.5 804 CYS A CA 1
ATOM 6236 C C . CYS A 1 804 ? -1.112 -41.688 -25.422 1 97.5 804 CYS A C 1
ATOM 6238 O O . CYS A 1 804 ? -1.525 -40.75 -24.75 1 97.5 804 CYS A O 1
ATOM 6240 N N . ALA A 1 805 ? -1.662 -42.094 -26.531 1 96.56 805 ALA A N 1
ATOM 6241 C CA . ALA A 1 805 ? -2.891 -41.531 -27.078 1 96.56 805 ALA A CA 1
ATOM 6242 C C . ALA A 1 805 ? -3.906 -42.625 -27.391 1 96.56 805 ALA A C 1
ATOM 6244 O O . ALA A 1 805 ? -3.553 -43.656 -27.938 1 96.56 805 ALA A O 1
ATOM 6245 N N . HIS A 1 806 ? -5.047 -42.406 -26.969 1 93.5 806 HIS A N 1
ATOM 6246 C CA . HIS A 1 806 ? -6.176 -43.281 -27.266 1 93.5 806 HIS A CA 1
ATOM 6247 C C . HIS A 1 806 ? -7.355 -42.5 -27.828 1 93.5 806 HIS A C 1
ATOM 6249 O O . HIS A 1 806 ? -7.652 -41.375 -27.359 1 93.5 806 HIS A O 1
ATOM 6255 N N . PRO A 1 807 ? -8.039 -42.938 -28.766 1 87.81 807 PRO A N 1
ATOM 6256 C CA . PRO A 1 807 ? -9.117 -42.188 -29.406 1 87.81 807 PRO A CA 1
ATOM 6257 C C . PRO A 1 807 ? -10.281 -41.906 -28.453 1 87.81 807 PRO A C 1
ATOM 6259 O O . PRO A 1 807 ? -10.891 -40.844 -28.531 1 87.81 807 PRO A O 1
ATOM 6262 N N . GLU A 1 808 ? -10.562 -42.75 -27.562 1 86.44 808 GLU A N 1
ATOM 6263 C CA . GLU A 1 808 ? -11.719 -42.594 -26.688 1 86.44 808 GLU A CA 1
ATOM 6264 C C . GLU A 1 808 ? -11.305 -42.094 -25.312 1 86.44 808 GLU A C 1
ATOM 6266 O O . GLU A 1 808 ? -11.984 -41.25 -24.719 1 86.44 808 GLU A O 1
ATOM 6271 N N . LYS A 1 809 ? -10.172 -42.625 -24.938 1 90.94 809 LYS A N 1
ATOM 6272 C CA . LYS A 1 809 ? -9.789 -42.344 -23.547 1 90.94 809 LYS A CA 1
ATOM 6273 C C . LYS A 1 809 ? -8.836 -41.156 -23.469 1 90.94 809 LYS A C 1
ATOM 6275 O O . LYS A 1 809 ? -8.5 -40.688 -22.375 1 90.94 809 LYS A O 1
ATOM 6280 N N . GLY A 1 810 ? -8.383 -40.719 -24.609 1 92.69 810 GLY A N 1
ATOM 6281 C CA . GLY A 1 810 ? -7.594 -39.5 -24.641 1 92.69 810 GLY A CA 1
ATOM 6282 C C . GLY A 1 810 ? -6.125 -39.75 -24.344 1 92.69 810 GLY A C 1
ATOM 6283 O O . GLY A 1 810 ? -5.566 -40.781 -24.719 1 92.69 810 GLY A O 1
ATOM 6284 N N . VAL A 1 811 ? -5.516 -38.75 -23.703 1 94.56 811 VAL A N 1
ATOM 6285 C CA . VAL A 1 811 ? -4.074 -38.781 -23.5 1 94.56 811 VAL A CA 1
ATOM 6286 C C . VAL A 1 811 ? -3.744 -39.5 -22.203 1 94.56 811 VAL A C 1
ATOM 6288 O O . VAL A 1 811 ? -4.535 -39.5 -21.25 1 94.56 811 VAL A O 1
ATOM 6291 N N . GLY A 1 812 ? -2.666 -40.188 -22.156 1 95.19 812 GLY A N 1
ATOM 6292 C CA . GLY A 1 812 ? -2.098 -40.812 -20.984 1 95.19 812 GLY A CA 1
ATOM 6293 C C . GLY A 1 812 ? -0.609 -40.562 -20.828 1 95.19 812 GLY A C 1
ATOM 6294 O O . GLY A 1 812 ? 0.124 -40.531 -21.812 1 95.19 812 GLY A O 1
ATOM 6295 N N . LEU A 1 813 ? -0.2 -40.438 -19.578 1 96.12 813 LEU A N 1
ATOM 6296 C CA . LEU A 1 813 ? 1.207 -40.188 -19.297 1 96.12 813 LEU A CA 1
ATOM 6297 C C . LEU A 1 813 ? 1.733 -41.156 -18.25 1 96.12 813 LEU A C 1
ATOM 6299 O O . LEU A 1 813 ? 1.058 -41.438 -17.25 1 96.12 813 LEU A O 1
ATOM 6303 N N . SER A 1 814 ? 2.918 -41.688 -18.438 1 96.38 814 SER A N 1
ATOM 6304 C CA . SER A 1 814 ? 3.559 -42.5 -17.406 1 96.38 814 SER A CA 1
ATOM 6305 C C . SER A 1 814 ? 4.379 -41.625 -16.453 1 96.38 814 SER A C 1
ATOM 6307 O O . SER A 1 814 ? 4.703 -40.469 -16.781 1 96.38 814 SER A O 1
ATOM 6309 N N . GLN A 1 815 ? 4.641 -42.219 -15.328 1 94.38 815 GLN A N 1
ATOM 6310 C CA . GLN A 1 815 ? 5.703 -41.625 -14.516 1 94.38 815 GLN A CA 1
ATOM 6311 C C . GLN A 1 815 ? 7.07 -41.844 -15.148 1 94.38 815 GLN A C 1
ATOM 6313 O O . GLN A 1 815 ? 7.219 -42.719 -16.016 1 94.38 815 GLN A O 1
ATOM 6318 N N . ARG A 1 816 ? 8.023 -40.938 -14.727 1 94.94 816 ARG A N 1
ATOM 6319 C CA . ARG A 1 816 ? 9.391 -41.156 -15.188 1 94.94 816 ARG A CA 1
ATOM 6320 C C . ARG A 1 816 ? 10.031 -42.344 -14.461 1 94.94 816 ARG A C 1
ATOM 6322 O O . ARG A 1 816 ? 9.969 -42.438 -13.234 1 94.94 816 ARG A O 1
ATOM 6329 N N . LYS A 1 817 ? 10.57 -43.25 -15.227 1 95.69 817 LYS A N 1
ATOM 6330 C CA . LYS A 1 817 ? 11.25 -44.438 -14.68 1 95.69 817 LYS A CA 1
ATOM 6331 C C . LYS A 1 817 ? 12.656 -44.562 -15.25 1 95.69 817 LYS A C 1
ATOM 6333 O O . LYS A 1 817 ? 12.859 -44.438 -16.453 1 95.69 817 LYS A O 1
ATOM 6338 N N . SER A 1 818 ? 13.602 -44.844 -14.344 1 95 818 SER A N 1
ATOM 6339 C CA . SER A 1 818 ? 15 -44.875 -14.781 1 95 818 SER A CA 1
ATOM 6340 C C . SER A 1 818 ? 15.641 -46.219 -14.547 1 95 818 SER A C 1
ATOM 6342 O O . SER A 1 818 ? 15.141 -47.031 -13.758 1 95 818 SER A O 1
ATOM 6344 N N . ILE A 1 819 ? 16.719 -46.469 -15.258 1 95.75 819 ILE A N 1
ATOM 6345 C CA . ILE A 1 819 ? 17.609 -47.625 -15.102 1 95.75 819 ILE A CA 1
ATOM 6346 C C . ILE A 1 819 ? 19.062 -47.125 -15.148 1 95.75 819 ILE A C 1
ATOM 6348 O O . ILE A 1 819 ? 19.406 -46.25 -15.93 1 95.75 819 ILE A O 1
ATOM 6352 N N . ILE A 1 820 ? 19.891 -47.688 -14.297 1 94.12 820 ILE A N 1
ATOM 6353 C CA . ILE A 1 820 ? 21.297 -47.281 -14.219 1 94.12 820 ILE A CA 1
ATOM 6354 C C . ILE A 1 820 ? 22.188 -48.312 -14.875 1 94.12 820 ILE A C 1
ATOM 6356 O O . ILE A 1 820 ? 22.078 -49.5 -14.562 1 94.12 820 ILE A O 1
ATOM 6360 N N . THR A 1 821 ? 23 -47.875 -15.781 1 93.38 821 THR A N 1
ATOM 6361 C CA . THR A 1 821 ? 24.062 -48.719 -16.328 1 93.38 821 THR A CA 1
ATOM 6362 C C . THR A 1 821 ? 25.375 -48.469 -15.602 1 93.38 821 THR A C 1
ATOM 6364 O O . THR A 1 821 ? 25.891 -47.344 -15.602 1 93.38 821 THR A O 1
ATOM 6367 N N . PHE A 1 822 ? 25.922 -49.562 -15.062 1 91.62 822 PHE A N 1
ATOM 6368 C CA . PHE A 1 822 ? 27.094 -49.344 -14.227 1 91.62 822 PHE A CA 1
ATOM 6369 C C . PHE A 1 822 ? 27.984 -50.562 -14.234 1 91.62 822 PHE A C 1
ATOM 6371 O O . PHE A 1 822 ? 27.5 -51.688 -14.328 1 91.62 822 PHE A O 1
ATOM 6378 N N . THR A 1 823 ? 29.297 -50.25 -14.234 1 90.56 823 THR A N 1
ATOM 6379 C CA . THR A 1 823 ? 30.312 -51.281 -13.977 1 90.56 823 THR A CA 1
ATOM 6380 C C . THR A 1 823 ? 31.344 -50.75 -12.977 1 90.56 823 THR A C 1
ATOM 6382 O O . THR A 1 823 ? 31.688 -49.562 -12.977 1 90.56 823 THR A O 1
ATOM 6385 N N . PRO A 1 824 ? 31.906 -51.594 -12.109 1 89.75 824 PRO A N 1
ATOM 6386 C CA . PRO A 1 824 ? 32.75 -51.094 -11.008 1 89.75 824 PRO A CA 1
ATOM 6387 C C . PRO A 1 824 ? 34.156 -50.688 -11.461 1 89.75 824 PRO A C 1
ATOM 6389 O O . PRO A 1 824 ? 34.875 -50.031 -10.727 1 89.75 824 PRO A O 1
ATOM 6392 N N . PHE A 1 825 ? 34.594 -51.188 -12.594 1 90.69 825 PHE A N 1
ATOM 6393 C CA . PHE A 1 825 ? 35.906 -50.844 -13.078 1 90.69 825 PHE A CA 1
ATOM 6394 C C . PHE A 1 825 ? 35.875 -50.375 -14.531 1 90.69 825 PHE A C 1
ATOM 6396 O O . PHE A 1 825 ? 35.469 -51.125 -15.414 1 90.69 825 PHE A O 1
ATOM 6403 N N . PHE A 1 826 ? 36.25 -49.094 -14.719 1 88.94 826 PHE A N 1
ATOM 6404 C CA . PHE A 1 826 ? 36.219 -48.562 -16.078 1 88.94 826 PHE A CA 1
ATOM 6405 C C . PHE A 1 826 ? 37.125 -47.344 -16.219 1 88.94 826 PHE A C 1
ATOM 6407 O O . PHE A 1 826 ? 37.594 -46.781 -15.227 1 88.94 826 PHE A O 1
ATOM 6414 N N . ALA A 1 827 ? 37.406 -47.031 -17.438 1 88.44 827 ALA A N 1
ATOM 6415 C CA . ALA A 1 827 ? 38.188 -45.844 -17.766 1 88.44 827 ALA A CA 1
ATOM 6416 C C . ALA A 1 827 ? 37.344 -44.844 -18.547 1 88.44 827 ALA A C 1
ATOM 6418 O O . ALA A 1 827 ? 36.469 -45.219 -19.312 1 88.44 827 ALA A O 1
ATOM 6419 N N . ASP A 1 828 ? 37.625 -43.594 -18.328 1 86.5 828 ASP A N 1
ATOM 6420 C CA . ASP A 1 828 ? 36.938 -42.5 -19.016 1 86.5 828 ASP A CA 1
ATOM 6421 C C . ASP A 1 828 ? 37.906 -41.438 -19.516 1 86.5 828 ASP A C 1
ATOM 6423 O O . ASP A 1 828 ? 38.812 -41.031 -18.781 1 86.5 828 ASP A O 1
ATOM 6427 N N . LEU A 1 829 ? 37.688 -41.031 -20.734 1 85.06 829 LEU A N 1
ATOM 6428 C CA . LEU A 1 829 ? 38.562 -40.031 -21.344 1 85.06 829 LEU A CA 1
ATOM 6429 C C . LEU A 1 829 ? 37.938 -38.625 -21.281 1 85.06 829 LEU A C 1
ATOM 6431 O O . LEU A 1 829 ? 36.75 -38.469 -21.562 1 85.06 829 LEU A O 1
ATOM 6435 N N . THR A 1 830 ? 38.719 -37.688 -20.891 1 83.88 830 THR A N 1
ATOM 6436 C CA . THR A 1 830 ? 38.281 -36.281 -20.922 1 83.88 830 THR A CA 1
ATOM 6437 C C . THR A 1 830 ? 38.812 -35.594 -22.172 1 83.88 830 THR A C 1
ATOM 6439 O O . THR A 1 830 ? 40.031 -35.344 -22.297 1 83.88 830 THR A O 1
ATOM 6442 N N . LEU A 1 831 ? 37.906 -35.375 -23.094 1 81.94 831 LEU A N 1
ATOM 6443 C CA . LEU A 1 831 ? 38.281 -34.812 -24.375 1 81.94 831 LEU A CA 1
ATOM 6444 C C . LEU A 1 831 ? 37.469 -33.562 -24.703 1 81.94 831 LEU A C 1
ATOM 6446 O O . LEU A 1 831 ? 36.312 -33.438 -24.234 1 81.94 831 LEU A O 1
ATOM 6450 N N . PRO A 1 832 ? 38.031 -32.625 -25.391 1 80.44 832 PRO A N 1
ATOM 6451 C CA . PRO A 1 832 ? 37.219 -31.516 -25.875 1 80.44 832 PRO A CA 1
ATOM 6452 C C . PRO A 1 832 ? 36.219 -31.922 -26.953 1 80.44 832 PRO A C 1
ATOM 6454 O O . PRO A 1 832 ? 36.281 -33.031 -27.484 1 80.44 832 PRO A O 1
ATOM 6457 N N . PRO A 1 833 ? 35.344 -31.156 -27.266 1 77.75 833 PRO A N 1
ATOM 6458 C CA . PRO A 1 833 ? 34.344 -31.516 -28.234 1 77.75 833 PRO A CA 1
ATOM 6459 C C . PRO A 1 833 ? 34.906 -31.719 -29.641 1 77.75 833 PRO A C 1
ATOM 6461 O O . PRO A 1 833 ? 34.438 -32.594 -30.391 1 77.75 833 PRO A O 1
ATOM 6464 N N . THR A 1 834 ? 35.875 -30.844 -29.953 1 77.62 834 THR A N 1
ATOM 6465 C CA . THR A 1 834 ? 36.5 -30.969 -31.266 1 77.62 834 THR A CA 1
ATOM 6466 C C . THR A 1 834 ? 38 -30.844 -31.156 1 77.62 834 THR A C 1
ATOM 6468 O O . THR A 1 834 ? 38.5 -30.188 -30.234 1 77.62 834 THR A O 1
ATOM 6471 N N . VAL A 1 835 ? 38.656 -31.719 -31.984 1 80.5 835 VAL A N 1
ATOM 6472 C CA . VAL A 1 835 ? 40.094 -31.656 -32.094 1 80.5 835 VAL A CA 1
ATOM 6473 C C . VAL A 1 835 ? 40.5 -31.422 -33.531 1 80.5 835 VAL A C 1
ATOM 6475 O O . VAL A 1 835 ? 40 -32.062 -34.469 1 80.5 835 VAL A O 1
ATOM 6478 N N . LYS A 1 836 ? 41.25 -30.422 -33.625 1 79.94 836 LYS A N 1
ATOM 6479 C CA . LYS A 1 836 ? 41.75 -30.141 -34.969 1 79.94 836 LYS A CA 1
ATOM 6480 C C . LYS A 1 836 ? 43.125 -30.75 -35.188 1 79.94 836 LYS A C 1
ATOM 6482 O O . LYS A 1 836 ? 43.938 -30.844 -34.25 1 79.94 836 LYS A O 1
ATOM 6487 N N . ARG A 1 837 ? 43.375 -31.141 -36.438 1 81.44 837 ARG A N 1
ATOM 6488 C CA . ARG A 1 837 ? 44.656 -31.719 -36.781 1 81.44 837 ARG A CA 1
ATOM 6489 C C . ARG A 1 837 ? 45.781 -30.734 -36.5 1 81.44 837 ARG A C 1
ATOM 6491 O O . ARG A 1 837 ? 45.719 -29.562 -36.844 1 81.44 837 ARG A O 1
ATOM 6498 N N . GLY A 1 838 ? 46.719 -31.125 -35.812 1 80.06 838 GLY A N 1
ATOM 6499 C CA . GLY A 1 838 ? 47.906 -30.328 -35.5 1 80.06 838 GLY A CA 1
ATOM 6500 C C . GLY A 1 838 ? 47.844 -29.75 -34.094 1 80.06 838 GLY A C 1
ATOM 6501 O O . GLY A 1 838 ? 48.812 -29.156 -33.625 1 80.06 838 GLY A O 1
ATOM 6502 N N . GLU A 1 839 ? 46.656 -30 -33.5 1 83.88 839 GLU A N 1
ATOM 6503 C CA . GLU A 1 839 ? 46.5 -29.438 -32.156 1 83.88 839 GLU A CA 1
ATOM 6504 C C . GLU A 1 839 ? 47.125 -30.344 -31.109 1 83.88 839 GLU A C 1
ATOM 6506 O O . GLU A 1 839 ? 47.156 -31.578 -31.281 1 83.88 839 GLU A O 1
ATOM 6511 N N . ILE A 1 840 ? 47.719 -29.703 -30.188 1 83.31 840 ILE A N 1
ATOM 6512 C CA . ILE A 1 840 ? 48.25 -30.453 -29.047 1 83.31 840 ILE A CA 1
ATOM 6513 C C . ILE A 1 840 ? 47.281 -30.344 -27.875 1 83.31 840 ILE A C 1
ATOM 6515 O O . ILE A 1 840 ? 46.906 -29.25 -27.453 1 83.31 840 ILE A O 1
ATOM 6519 N N . LEU A 1 841 ? 46.812 -31.516 -27.484 1 82.38 841 LEU A N 1
ATOM 6520 C CA . LEU A 1 841 ? 45.875 -31.484 -26.375 1 82.38 841 LEU A CA 1
ATOM 6521 C C . LEU A 1 841 ? 46.25 -32.531 -25.312 1 82.38 841 LEU A C 1
ATOM 6523 O O . LEU A 1 841 ? 46.719 -33.594 -25.656 1 82.38 841 LEU A O 1
ATOM 6527 N N . PRO A 1 842 ? 46.156 -32.062 -24.109 1 81 842 PRO A N 1
ATOM 6528 C CA . PRO A 1 842 ? 46.344 -33.062 -23.078 1 81 842 PRO A CA 1
ATOM 6529 C C . PRO A 1 842 ? 45.188 -34.062 -23.016 1 81 842 PRO A C 1
ATOM 6531 O O . PRO A 1 842 ? 44.031 -33.656 -23.094 1 81 842 PRO A O 1
ATOM 6534 N N . VAL A 1 843 ? 45.562 -35.344 -23.078 1 82.81 843 VAL A N 1
ATOM 6535 C CA . VAL A 1 843 ? 44.531 -36.375 -22.906 1 82.81 843 VAL A CA 1
ATOM 6536 C C . VAL A 1 843 ? 44.562 -36.906 -21.484 1 82.81 843 VAL A C 1
ATOM 6538 O O . VAL A 1 843 ? 45.562 -37.531 -21.047 1 82.81 843 VAL A O 1
ATOM 6541 N N . LYS A 1 844 ? 43.531 -36.656 -20.766 1 86.88 844 LYS A N 1
ATOM 6542 C CA . LYS A 1 844 ? 43.406 -37.125 -19.406 1 86.88 844 LYS A CA 1
ATOM 6543 C C . LYS A 1 844 ? 42.5 -38.375 -19.328 1 86.88 844 LYS A C 1
ATOM 6545 O O . LYS A 1 844 ? 41.406 -38.375 -19.859 1 86.88 844 LYS A O 1
ATOM 6550 N N . ILE A 1 845 ? 43.031 -39.406 -18.75 1 88.75 845 ILE A N 1
ATOM 6551 C CA . ILE A 1 845 ? 42.281 -40.656 -18.609 1 88.75 845 ILE A CA 1
ATOM 6552 C C . ILE A 1 845 ? 42 -40.906 -17.125 1 88.75 845 ILE A C 1
ATOM 6554 O O . ILE A 1 845 ? 42.906 -41 -16.312 1 88.75 845 ILE A O 1
ATOM 6558 N N . SER A 1 846 ? 40.75 -40.969 -16.875 1 90.06 846 SER A N 1
ATOM 6559 C CA . SER A 1 846 ? 40.312 -41.312 -15.516 1 90.06 846 SER A CA 1
ATOM 6560 C C . SER A 1 846 ? 40.031 -42.781 -15.375 1 90.06 846 SER A C 1
ATOM 6562 O O . SER A 1 846 ? 39.188 -43.344 -16.109 1 90.06 846 SER A O 1
ATOM 6564 N N . ILE A 1 847 ? 40.625 -43.375 -14.43 1 91.44 847 ILE A N 1
ATOM 6565 C CA . ILE A 1 847 ? 40.375 -44.781 -14.148 1 91.44 847 ILE A CA 1
ATOM 6566 C C . ILE A 1 847 ? 39.656 -44.938 -12.82 1 91.44 847 ILE A C 1
ATOM 6568 O O . ILE A 1 847 ? 40.156 -44.5 -11.773 1 91.44 847 ILE A O 1
ATOM 6572 N N . PHE A 1 848 ? 38.531 -45.562 -12.914 1 90.75 848 PHE A N 1
ATOM 6573 C CA . PHE A 1 848 ? 37.656 -45.688 -11.75 1 90.75 848 PHE A CA 1
ATOM 6574 C C . PHE A 1 848 ? 37.688 -47.094 -11.203 1 90.75 848 PHE A C 1
ATOM 6576 O O . PHE A 1 848 ? 37.562 -48.062 -11.953 1 90.75 848 PHE A O 1
ATOM 6583 N N . ASN A 1 849 ? 37.969 -47.156 -9.922 1 91.69 849 ASN A N 1
ATOM 6584 C CA . ASN A 1 849 ? 37.906 -48.438 -9.219 1 91.69 849 ASN A CA 1
ATOM 6585 C C . ASN A 1 849 ? 36.906 -48.406 -8.07 1 91.69 849 ASN A C 1
ATOM 6587 O O . ASN A 1 849 ? 37.219 -47.969 -6.965 1 91.69 849 ASN A O 1
ATOM 6591 N N . TYR A 1 850 ? 35.812 -49 -8.359 1 89.44 850 TYR A N 1
ATOM 6592 C CA . TYR A 1 850 ? 34.781 -49.062 -7.32 1 89.44 850 TYR A CA 1
ATOM 6593 C C . TYR A 1 850 ? 34.688 -50.438 -6.703 1 89.44 850 TYR A C 1
ATOM 6595 O O . TYR A 1 850 ? 33.656 -50.781 -6.117 1 89.44 850 TYR A O 1
ATOM 6603 N N . LEU A 1 851 ? 35.719 -51.125 -6.91 1 90.25 851 LEU A N 1
ATOM 6604 C CA . LEU A 1 851 ? 35.844 -52.406 -6.254 1 90.25 851 LEU A CA 1
ATOM 6605 C C . LEU A 1 851 ? 36.312 -52.25 -4.812 1 90.25 851 LEU A C 1
ATOM 6607 O O . LEU A 1 851 ? 36.75 -51.156 -4.414 1 90.25 851 LEU A O 1
ATOM 6611 N N . SER A 1 852 ? 36.188 -53.344 -4.078 1 90.75 852 SER A N 1
ATOM 6612 C CA . SER A 1 852 ? 36.5 -53.312 -2.652 1 90.75 852 SER A CA 1
ATOM 6613 C C . SER A 1 852 ? 38 -53.438 -2.416 1 90.75 852 SER A C 1
ATOM 6615 O O . SER A 1 852 ? 38.469 -53.156 -1.314 1 90.75 852 SER A O 1
ATOM 6617 N N . GLN A 1 853 ? 38.812 -53.688 -3.488 1 90.56 853 GLN A N 1
ATOM 6618 C CA . GLN A 1 853 ? 40.25 -53.875 -3.334 1 90.56 853 GLN A CA 1
ATOM 6619 C C . GLN A 1 853 ? 41 -52.969 -4.289 1 90.56 853 GLN A C 1
ATOM 6621 O O . GLN A 1 853 ? 40.531 -52.656 -5.387 1 90.56 853 GLN A O 1
ATOM 6626 N N . PRO A 1 854 ? 42.125 -52.531 -3.789 1 92.12 854 PRO A N 1
ATOM 6627 C CA . PRO A 1 854 ? 43 -51.812 -4.734 1 92.12 854 PRO A CA 1
ATOM 6628 C C . PRO A 1 854 ? 43.5 -52.688 -5.871 1 92.12 854 PRO A C 1
ATOM 6630 O O . PRO A 1 854 ? 43.719 -53.906 -5.668 1 92.12 854 PRO A O 1
ATOM 6633 N N . ILE A 1 855 ? 43.625 -52.094 -6.996 1 92.12 855 ILE A N 1
ATOM 6634 C CA . ILE A 1 855 ? 44.062 -52.875 -8.141 1 92.12 855 ILE A CA 1
ATOM 6635 C C . ILE A 1 855 ? 45.188 -52.156 -8.859 1 92.12 855 ILE A C 1
ATOM 6637 O O . ILE A 1 855 ? 45.125 -50.938 -9.039 1 92.12 855 ILE A O 1
ATOM 6641 N N . PRO A 1 856 ? 46.25 -52.906 -9.156 1 90 856 PRO A N 1
ATOM 6642 C CA . PRO A 1 856 ? 47.25 -52.281 -10.023 1 90 856 PRO A CA 1
ATOM 6643 C C . PRO A 1 856 ? 46.781 -52.156 -11.469 1 90 856 PRO A C 1
ATOM 6645 O O . PRO A 1 856 ? 46.25 -53.125 -12.039 1 90 856 PRO A O 1
ATOM 6648 N N . VAL A 1 857 ? 46.906 -50.938 -12.039 1 88.94 857 VAL A N 1
ATOM 6649 C CA . VAL A 1 857 ? 46.406 -50.75 -13.398 1 88.94 857 VAL A CA 1
ATOM 6650 C C . VAL A 1 857 ? 47.5 -50.125 -14.258 1 88.94 857 VAL A C 1
ATOM 6652 O O . VAL A 1 857 ? 48.312 -49.344 -13.773 1 88.94 857 VAL A O 1
ATOM 6655 N N . THR A 1 858 ? 47.594 -50.625 -15.484 1 87.06 858 THR A N 1
ATOM 6656 C CA . THR A 1 858 ? 48.469 -50 -16.484 1 87.06 858 THR A CA 1
ATOM 6657 C C . THR A 1 858 ? 47.656 -49.531 -17.688 1 87.06 858 THR A C 1
ATOM 6659 O O . THR A 1 858 ? 46.812 -50.25 -18.219 1 87.06 858 THR A O 1
ATOM 6662 N N . VAL A 1 859 ? 47.875 -48.25 -18 1 85.62 859 VAL A N 1
ATOM 6663 C CA . VAL A 1 859 ? 47.188 -47.688 -19.156 1 85.62 859 VAL A CA 1
ATOM 6664 C C . VAL A 1 859 ? 48.188 -47.438 -20.266 1 85.62 859 VAL A C 1
ATOM 6666 O O . VAL A 1 859 ? 49.25 -46.875 -20.031 1 85.62 859 VAL A O 1
ATOM 6669 N N . GLN A 1 860 ? 47.844 -47.938 -21.406 1 82.88 860 GLN A N 1
ATOM 6670 C CA . GLN A 1 860 ? 48.719 -47.75 -22.562 1 82.88 860 GLN A CA 1
ATOM 6671 C C . GLN A 1 860 ? 47.938 -47.156 -23.734 1 82.88 860 GLN A C 1
ATOM 6673 O O . GLN A 1 860 ? 46.844 -47.625 -24.062 1 82.88 860 GLN A O 1
ATOM 6678 N N . VAL A 1 861 ? 48.406 -46.125 -24.328 1 82.44 861 VAL A N 1
ATOM 6679 C CA . VAL A 1 861 ? 47.844 -45.531 -25.547 1 82.44 861 VAL A CA 1
ATOM 6680 C C . VAL A 1 861 ? 48.5 -46.188 -26.766 1 82.44 861 VAL A C 1
ATOM 6682 O O . VAL A 1 861 ? 49.719 -46.125 -26.938 1 82.44 861 VAL A O 1
ATOM 6685 N N . GLU A 1 862 ? 47.562 -46.781 -27.453 1 81.31 862 GLU A N 1
ATOM 6686 C CA . GLU A 1 862 ? 48.094 -47.438 -28.625 1 81.31 862 GLU A CA 1
ATOM 6687 C C . GLU A 1 862 ? 48.562 -46.438 -29.672 1 81.31 862 GLU A C 1
ATOM 6689 O O . GLU A 1 862 ? 47.969 -45.375 -29.844 1 81.31 862 GLU A O 1
ATOM 6694 N N . GLU A 1 863 ? 49.594 -46.75 -30.281 1 78.06 863 GLU A N 1
ATOM 6695 C CA . GLU A 1 863 ? 50.125 -45.875 -31.312 1 78.06 863 GLU A CA 1
ATOM 6696 C C . GLU A 1 863 ? 49.188 -45.812 -32.531 1 78.06 863 GLU A C 1
ATOM 6698 O O . GLU A 1 863 ? 48.562 -46.781 -32.875 1 78.06 863 GLU A O 1
ATOM 6703 N N . SER A 1 864 ? 48.844 -44.719 -32.844 1 80.94 864 SER A N 1
ATOM 6704 C CA . SER A 1 864 ? 48 -44.531 -34.031 1 80.94 864 SER A CA 1
ATOM 6705 C C . SER A 1 864 ? 48.625 -43.5 -34.969 1 80.94 864 SER A C 1
ATOM 6707 O O . SER A 1 864 ? 49.406 -42.656 -34.562 1 80.94 864 SER A O 1
ATOM 6709 N N . SER A 1 865 ? 48.406 -43.719 -36.25 1 81.38 865 SER A N 1
ATOM 6710 C CA . SER A 1 865 ? 48.875 -42.781 -37.25 1 81.38 865 SER A CA 1
ATOM 6711 C C . SER A 1 865 ? 48.125 -41.438 -37.156 1 81.38 865 SER A C 1
ATOM 6713 O O . SER A 1 865 ? 48.562 -40.438 -37.688 1 81.38 865 SER A O 1
ATOM 6715 N N . GLU A 1 866 ? 47.125 -41.438 -36.375 1 81.94 866 GLU A N 1
ATOM 6716 C CA . GLU A 1 866 ? 46.25 -40.25 -36.312 1 81.94 866 GLU A CA 1
ATOM 6717 C C . GLU A 1 866 ? 46.75 -39.281 -35.281 1 81.94 866 GLU A C 1
ATOM 6719 O O . GLU A 1 866 ? 46.406 -38.094 -35.312 1 81.94 866 GLU A O 1
ATOM 6724 N N . TYR A 1 867 ? 47.531 -39.719 -34.312 1 82.44 867 TYR A N 1
ATOM 6725 C CA . TYR A 1 867 ? 48.062 -38.781 -33.312 1 82.44 867 TYR A CA 1
ATOM 6726 C C . TYR A 1 867 ? 49.469 -39.188 -32.906 1 82.44 867 TYR A C 1
ATOM 6728 O O . TYR A 1 867 ? 49.875 -40.312 -33.125 1 82.44 867 TYR A O 1
ATOM 6736 N N . ASP A 1 868 ? 50.219 -38.156 -32.438 1 82.88 868 ASP A N 1
ATOM 6737 C CA . ASP A 1 868 ? 51.531 -38.375 -31.906 1 82.88 868 ASP A CA 1
ATOM 6738 C C . ASP A 1 868 ? 51.562 -38.188 -30.391 1 82.88 868 ASP A C 1
ATOM 6740 O O . ASP A 1 868 ? 50.906 -37.281 -29.859 1 82.88 868 ASP A O 1
ATOM 6744 N N . ILE A 1 869 ? 52.031 -39.156 -29.734 1 82.12 869 ILE A N 1
ATOM 6745 C CA . ILE A 1 869 ? 52.125 -39.062 -28.297 1 82.12 869 ILE A CA 1
ATOM 6746 C C . ILE A 1 869 ? 53.406 -38.281 -27.922 1 82.12 869 ILE A C 1
ATOM 6748 O O . ILE A 1 869 ? 54.5 -38.656 -28.297 1 82.12 869 ILE A O 1
ATOM 6752 N N . LEU A 1 870 ? 53.094 -36.969 -27.344 1 76.69 870 LEU A N 1
ATOM 6753 C CA . LEU A 1 870 ? 54.25 -36.156 -26.922 1 76.69 870 LEU A CA 1
ATOM 6754 C C . LEU A 1 870 ? 54.656 -36.469 -25.484 1 76.69 870 LEU A C 1
ATOM 6756 O O . LEU A 1 870 ? 53.812 -36.5 -24.594 1 76.69 870 LEU A O 1
ATOM 6760 N N . GLU A 1 871 ? 55.469 -37.344 -25.25 1 62.88 871 GLU A N 1
ATOM 6761 C CA . GLU A 1 871 ? 55.875 -37.688 -23.891 1 62.88 871 GLU A CA 1
ATOM 6762 C C . GLU A 1 871 ? 56.812 -36.625 -23.312 1 62.88 871 GLU A C 1
ATOM 6764 O O . GLU A 1 871 ? 57.562 -35.969 -24.062 1 62.88 871 GLU A O 1
ATOM 6769 N N . GLU A 1 872 ? 56.562 -36.094 -22.078 1 59.31 872 GLU A N 1
ATOM 6770 C CA . GLU A 1 872 ? 57.531 -35.281 -21.391 1 59.31 872 GLU A CA 1
ATOM 6771 C C . GLU A 1 872 ? 58.906 -35.969 -21.328 1 59.31 872 GLU A C 1
ATOM 6773 O O . GLU A 1 872 ? 59 -37.188 -21.266 1 59.31 872 GLU A O 1
ATOM 6778 N N . PRO A 1 873 ? 60.031 -35.188 -21.438 1 54.41 873 PRO A N 1
ATOM 6779 C CA . PRO A 1 873 ? 61.406 -35.688 -21.281 1 54.41 873 PRO A CA 1
ATOM 6780 C C . PRO A 1 873 ? 61.625 -36.344 -19.922 1 54.41 873 PRO A C 1
ATOM 6782 O O . PRO A 1 873 ? 61.25 -35.781 -18.891 1 54.41 873 PRO A O 1
ATOM 6785 N N . GLY A 1 874 ? 61.906 -37.812 -19.75 1 53.47 874 GLY A N 1
ATOM 6786 C CA . GLY A 1 874 ? 62.312 -38.594 -18.594 1 53.47 874 GLY A CA 1
ATOM 6787 C C . GLY A 1 874 ? 61.406 -39.812 -18.359 1 53.47 874 GLY A C 1
ATOM 6788 O O . GLY A 1 874 ? 61.656 -40.594 -17.438 1 53.47 874 GLY A O 1
ATOM 6789 N N . GLN A 1 875 ? 60.062 -39.781 -18.516 1 51.97 875 GLN A N 1
ATOM 6790 C CA . GLN A 1 875 ? 59.25 -40.938 -18.141 1 51.97 875 GLN A CA 1
ATOM 6791 C C . GLN A 1 875 ? 59.406 -42.062 -19.156 1 51.97 875 GLN A C 1
ATOM 6793 O O . GLN A 1 875 ? 59.344 -41.812 -20.375 1 51.97 875 GLN A O 1
ATOM 6798 N N . GLN A 1 876 ? 60.094 -43.062 -18.812 1 50.38 876 GLN A N 1
ATOM 6799 C CA . GLN A 1 876 ? 60.344 -44.312 -19.547 1 50.38 876 GLN A CA 1
ATOM 6800 C C . GLN A 1 876 ? 59.031 -45.031 -19.859 1 50.38 876 GLN A C 1
ATOM 6802 O O . GLN A 1 876 ? 58.156 -45.156 -18.969 1 50.38 876 GLN A O 1
ATOM 6807 N N . GLY A 1 877 ? 58.688 -45.594 -21.328 1 54.91 877 GLY A N 1
ATOM 6808 C CA . GLY A 1 877 ? 57.656 -46.375 -21.984 1 54.91 877 GLY A CA 1
ATOM 6809 C C . GLY A 1 877 ? 56.562 -45.531 -22.578 1 54.91 877 GLY A C 1
ATOM 6810 O O . GLY A 1 877 ? 55.875 -44.812 -21.859 1 54.91 877 GLY A O 1
ATOM 6811 N N . LEU A 1 878 ? 56.531 -45.25 -23.781 1 61.72 878 LEU A N 1
ATOM 6812 C CA . LEU A 1 878 ? 55.719 -44.406 -24.641 1 61.72 878 LEU A CA 1
ATOM 6813 C C . LEU A 1 878 ? 54.219 -44.688 -24.406 1 61.72 878 LEU A C 1
ATOM 6815 O O . LEU A 1 878 ? 53.75 -45.812 -24.641 1 61.72 878 LEU A O 1
ATOM 6819 N N . GLY A 1 879 ? 53.531 -43.781 -23.734 1 67.88 879 GLY A N 1
ATOM 6820 C CA . GLY A 1 879 ? 52.094 -43.781 -23.609 1 67.88 879 GLY A CA 1
ATOM 6821 C C . GLY A 1 879 ? 51.594 -44.781 -22.562 1 67.88 879 GLY A C 1
ATOM 6822 O O . GLY A 1 879 ? 50.438 -45.219 -22.609 1 67.88 879 GLY A O 1
ATOM 6823 N N . LYS A 1 880 ? 52.562 -45.406 -21.812 1 78.31 880 LYS A N 1
ATOM 6824 C CA . LYS A 1 880 ? 52.188 -46.406 -20.797 1 78.31 880 LYS A CA 1
ATOM 6825 C C . LYS A 1 880 ? 52.375 -45.844 -19.391 1 78.31 880 LYS A C 1
ATOM 6827 O O . LYS A 1 880 ? 53.438 -45.312 -19.078 1 78.31 880 LYS A O 1
ATOM 6832 N N . GLN A 1 881 ? 51.406 -45.781 -18.547 1 83.25 881 GLN A N 1
ATOM 6833 C CA . GLN A 1 881 ? 51.469 -45.312 -17.156 1 83.25 881 GLN A CA 1
ATOM 6834 C C . GLN A 1 881 ? 50.844 -46.344 -16.234 1 83.25 881 GLN A C 1
ATOM 6836 O O . GLN A 1 881 ? 49.812 -46.938 -16.547 1 83.25 881 GLN A O 1
ATOM 6841 N N . SER A 1 882 ? 51.625 -46.688 -15.164 1 84.12 882 SER A N 1
ATOM 6842 C CA . SER A 1 882 ? 51.094 -47.656 -14.203 1 84.12 882 SER A CA 1
ATOM 6843 C C . SER A 1 882 ? 50.875 -47 -12.836 1 84.12 882 SER A C 1
ATOM 6845 O O . SER A 1 882 ? 51.594 -46.094 -12.461 1 84.12 882 SER A O 1
ATOM 6847 N N . SER A 1 883 ? 49.781 -47.312 -12.219 1 85.19 883 SER A N 1
ATOM 6848 C CA . SER A 1 883 ? 49.5 -46.812 -10.875 1 85.19 883 SER A CA 1
ATOM 6849 C C . SER A 1 883 ? 48.688 -47.844 -10.094 1 85.19 883 SER A C 1
ATOM 6851 O O . SER A 1 883 ? 48.031 -48.719 -10.672 1 85.19 883 SER A O 1
ATOM 6853 N N . CYS A 1 884 ? 48.875 -47.812 -8.75 1 89.19 884 CYS A N 1
ATOM 6854 C CA . CYS A 1 884 ? 47.969 -48.562 -7.895 1 89.19 884 CYS A CA 1
ATOM 6855 C C . CYS A 1 884 ? 46.719 -47.75 -7.566 1 89.19 884 CYS A C 1
ATOM 6857 O O . CYS A 1 884 ? 46.812 -46.688 -6.961 1 89.19 884 CYS A O 1
ATOM 6859 N N . LEU A 1 885 ? 45.625 -48.25 -8.016 1 90.12 885 LEU A N 1
ATOM 6860 C CA . LEU A 1 885 ? 44.375 -47.531 -7.832 1 90.12 885 LEU A CA 1
ATOM 6861 C C . LEU A 1 885 ? 43.656 -48.031 -6.562 1 90.12 885 LEU A C 1
ATOM 6863 O O . LEU A 1 885 ? 43.281 -49.188 -6.449 1 90.12 885 LEU A O 1
ATOM 6867 N N . PRO A 1 886 ? 43.562 -47.156 -5.531 1 90.62 886 PRO A N 1
ATOM 6868 C CA . PRO A 1 886 ? 42.875 -47.562 -4.305 1 90.62 886 PRO A CA 1
ATOM 6869 C C . PRO A 1 886 ? 41.406 -47.938 -4.547 1 90.62 886 PRO A C 1
ATOM 6871 O O . PRO A 1 886 ? 40.844 -47.625 -5.602 1 90.62 886 PRO A O 1
ATOM 6874 N N . ALA A 1 887 ? 40.844 -48.625 -3.5 1 89.62 887 ALA A N 1
ATOM 6875 C CA . ALA A 1 887 ? 39.438 -49.031 -3.561 1 89.62 887 ALA A CA 1
ATOM 6876 C C . ALA A 1 887 ? 38.531 -47.812 -3.473 1 89.62 887 ALA A C 1
ATOM 6878 O O . ALA A 1 887 ? 38.812 -46.875 -2.701 1 89.62 887 ALA A O 1
ATOM 6879 N N . GLN A 1 888 ? 37.5 -47.875 -4.266 1 88.06 888 GLN A N 1
ATOM 6880 C CA . GLN A 1 888 ? 36.438 -46.875 -4.25 1 88.06 888 GLN A CA 1
ATOM 6881 C C . GLN A 1 888 ? 37 -45.469 -4.551 1 88.06 888 GLN A C 1
ATOM 6883 O O . GLN A 1 888 ? 36.656 -44.5 -3.879 1 88.06 888 GLN A O 1
ATOM 6888 N N . ASP A 1 889 ? 37.906 -45.5 -5.484 1 89.38 889 ASP A N 1
ATOM 6889 C CA . ASP A 1 889 ? 38.562 -44.25 -5.809 1 89.38 889 ASP A CA 1
ATOM 6890 C C . ASP A 1 889 ? 38.844 -44.156 -7.301 1 89.38 889 ASP A C 1
ATOM 6892 O O . ASP A 1 889 ? 38.531 -45.062 -8.062 1 89.38 889 ASP A O 1
ATOM 6896 N N . LYS A 1 890 ? 39.344 -43.031 -7.68 1 89.44 890 LYS A N 1
ATOM 6897 C CA . LYS A 1 890 ? 39.719 -42.812 -9.07 1 89.44 890 LYS A CA 1
ATOM 6898 C C . LYS A 1 890 ? 41.125 -42.188 -9.164 1 89.44 890 LYS A C 1
ATOM 6900 O O . LYS A 1 890 ? 41.531 -41.469 -8.234 1 89.44 890 LYS A O 1
ATOM 6905 N N . VAL A 1 891 ? 41.812 -42.5 -10.148 1 87.62 891 VAL A N 1
ATOM 6906 C CA . VAL A 1 891 ? 43.094 -41.875 -10.43 1 87.62 891 VAL A CA 1
ATOM 6907 C C . VAL A 1 891 ? 43.094 -41.281 -11.852 1 87.62 891 VAL A C 1
ATOM 6909 O O . VAL A 1 891 ? 42.531 -41.906 -12.766 1 87.62 891 VAL A O 1
ATOM 6912 N N . VAL A 1 892 ? 43.562 -40.156 -12.008 1 88.44 892 VAL A N 1
ATOM 6913 C CA . VAL A 1 892 ? 43.656 -39.531 -13.32 1 88.44 892 VAL A CA 1
ATOM 6914 C C . VAL A 1 892 ? 45.125 -39.5 -13.797 1 88.44 892 VAL A C 1
ATOM 6916 O O . VAL A 1 892 ? 46 -39.125 -13.039 1 88.44 892 VAL A O 1
ATOM 6919 N N . ARG A 1 893 ? 45.344 -39.906 -15.016 1 83.12 893 ARG A N 1
ATOM 6920 C CA . ARG A 1 893 ? 46.688 -39.906 -15.617 1 83.12 893 ARG A CA 1
ATOM 6921 C C . ARG A 1 893 ? 46.656 -39.281 -17 1 83.12 893 ARG A C 1
ATOM 6923 O O . ARG A 1 893 ? 45.656 -39.375 -17.719 1 83.12 893 ARG A O 1
ATOM 6930 N N . LEU B 1 1 ? 55.531 12.523 -70.188 1 16.06 1 LEU B N 1
ATOM 6931 C CA . LEU B 1 1 ? 56.719 13.102 -70.75 1 16.06 1 LEU B CA 1
ATOM 6932 C C . LEU B 1 1 ? 57.344 14.117 -69.812 1 16.06 1 LEU B C 1
ATOM 6934 O O . LEU B 1 1 ? 56.656 14.805 -69.062 1 16.06 1 LEU B O 1
ATOM 6938 N N . THR B 1 2 ? 58.844 14.633 -69.688 1 16.33 2 THR B N 1
ATOM 6939 C CA . THR B 1 2 ? 60.094 14.453 -68.938 1 16.33 2 THR B CA 1
ATOM 6940 C C . THR B 1 2 ? 60.438 15.695 -68.125 1 16.33 2 THR B C 1
ATOM 6942 O O . THR B 1 2 ? 59.812 16.734 -68.312 1 16.33 2 THR B O 1
ATOM 6945 N N . GLY B 1 3 ? 61.688 16.406 -68.25 1 16.17 3 GLY B N 1
ATOM 6946 C CA . GLY B 1 3 ? 63 16.547 -67.625 1 16.17 3 GLY B CA 1
ATOM 6947 C C . GLY B 1 3 ? 63.281 17.953 -67.125 1 16.17 3 GLY B C 1
ATOM 6948 O O . GLY B 1 3 ? 63.969 18.125 -66.125 1 16.17 3 GLY B O 1
ATOM 6949 N N . VAL B 1 4 ? 62.844 18.984 -67.75 1 16.73 4 VAL B N 1
ATOM 6950 C CA . VAL B 1 4 ? 63.844 19.938 -68.188 1 16.73 4 VAL B CA 1
ATOM 6951 C C . VAL B 1 4 ? 64.188 20.859 -67 1 16.73 4 VAL B C 1
ATOM 6953 O O . VAL B 1 4 ? 63.312 21.125 -66.125 1 16.73 4 VAL B O 1
ATOM 6956 N N . HIS B 1 5 ? 65.375 21.625 -66.812 1 16.42 5 HIS B N 1
ATOM 6957 C CA . HIS B 1 5 ? 66.625 21.984 -66.25 1 16.42 5 HIS B CA 1
ATOM 6958 C C . HIS B 1 5 ? 66.625 23.359 -65.625 1 16.42 5 HIS B C 1
ATOM 6960 O O . HIS B 1 5 ? 67.125 23.547 -64.5 1 16.42 5 HIS B O 1
ATOM 6966 N N . PRO B 1 6 ? 66.188 24.406 -66.25 1 16.02 6 PRO B N 1
ATOM 6967 C CA . PRO B 1 6 ? 67.188 25.469 -66.375 1 16.02 6 PRO B CA 1
ATOM 6968 C C . PRO B 1 6 ? 67.25 26.359 -65.125 1 16.02 6 PRO B C 1
ATOM 6970 O O . PRO B 1 6 ? 66.375 26.312 -64.312 1 16.02 6 PRO B O 1
ATOM 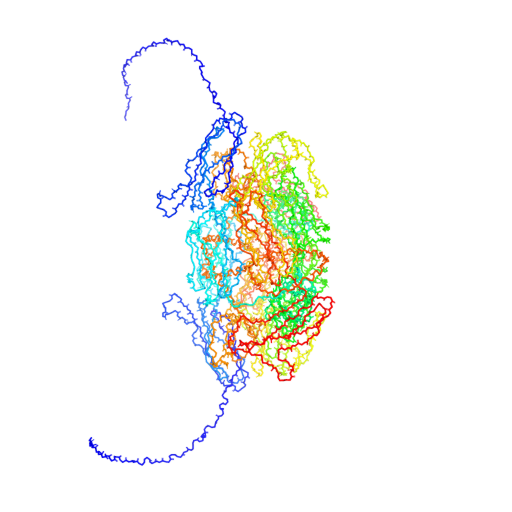6973 N N . GLY B 1 7 ? 67.188 27.75 -65.188 1 14.87 7 GLY B N 1
ATOM 6974 C CA . GLY B 1 7 ? 68.125 28.812 -65.25 1 14.87 7 GLY B CA 1
ATOM 6975 C C . GLY B 1 7 ? 68.125 29.703 -64 1 14.87 7 GLY B C 1
ATOM 6976 O O . GLY B 1 7 ? 69.125 29.797 -63.312 1 14.87 7 GLY B O 1
ATOM 6977 N N . ARG B 1 8 ? 67.688 31.078 -64.125 1 16.41 8 ARG B N 1
ATOM 6978 C CA . ARG B 1 8 ? 68.688 32.156 -64.125 1 16.41 8 ARG B CA 1
ATOM 6979 C C . ARG B 1 8 ? 68.875 32.688 -62.688 1 16.41 8 ARG B C 1
ATOM 6981 O O . ARG B 1 8 ? 68 32.531 -61.844 1 16.41 8 ARG B O 1
ATOM 6988 N N . THR B 1 9 ? 69.312 34.031 -62.469 1 15.27 9 THR B N 1
ATOM 6989 C CA . THR B 1 9 ? 70.438 34.75 -61.969 1 15.27 9 THR B CA 1
ATOM 6990 C C . THR B 1 9 ? 70.125 35.375 -60.625 1 15.27 9 THR B C 1
ATOM 6992 O O . THR B 1 9 ? 71 35.469 -59.75 1 15.27 9 THR B O 1
ATOM 6995 N N . THR B 1 10 ? 68.938 36.125 -60.438 1 16.2 10 THR B N 1
ATOM 6996 C CA . THR B 1 10 ? 69.125 37.531 -60.094 1 16.2 10 THR B CA 1
ATOM 6997 C C . THR B 1 10 ? 69.5 37.688 -58.656 1 16.2 10 THR B C 1
ATOM 6999 O O . THR B 1 10 ? 69.25 36.812 -57.812 1 16.2 10 THR B O 1
ATOM 7002 N N . LEU B 1 11 ? 69.375 38.969 -58.188 1 17 11 LEU B N 1
ATOM 7003 C CA . LEU B 1 11 ? 70.312 39.875 -57.531 1 17 11 LEU B CA 1
ATOM 7004 C C . LEU B 1 11 ? 70.375 39.594 -56.031 1 17 11 LEU B C 1
ATOM 7006 O O . LEU B 1 11 ? 69.312 39.281 -55.438 1 17 11 LEU B O 1
ATOM 7010 N N . PRO B 1 12 ? 71.562 39.844 -55.281 1 17.33 12 PRO B N 1
ATOM 7011 C CA . PRO B 1 12 ? 72.312 39.312 -54.156 1 17.33 12 PRO B CA 1
ATOM 7012 C C . PRO B 1 12 ? 72 40.031 -52.844 1 17.33 12 PRO B C 1
ATOM 7014 O O . PRO B 1 12 ? 72.125 39.406 -51.781 1 17.33 12 PRO B O 1
ATOM 7017 N N . VAL B 1 13 ? 71.625 41.375 -52.875 1 17 13 VAL B N 1
ATOM 7018 C CA . VAL B 1 13 ? 72.562 42.25 -52.156 1 17 13 VAL B CA 1
ATOM 7019 C C . VAL B 1 13 ? 72.438 42 -50.656 1 17 13 VAL B C 1
ATOM 7021 O O . VAL B 1 13 ? 71.375 41.5 -50.188 1 17 13 VAL B O 1
ATOM 7024 N N . ALA B 1 14 ? 72.938 43.156 -49.75 1 17.44 14 ALA B N 1
ATOM 7025 C CA . ALA B 1 14 ? 74 43.406 -48.75 1 17.44 14 ALA B CA 1
ATOM 7026 C C . ALA B 1 14 ? 73.438 43.219 -47.344 1 17.44 14 ALA B C 1
ATOM 7028 O O . ALA B 1 14 ? 72.188 43.312 -47.125 1 17.44 14 ALA B O 1
ATOM 7029 N N . MET B 1 15 ? 74.438 43.281 -46.25 1 16.33 15 MET B N 1
ATOM 7030 C CA . MET B 1 15 ? 74.938 42.688 -45.031 1 16.33 15 MET B CA 1
ATOM 7031 C C . MET B 1 15 ? 74.438 43.438 -43.812 1 16.33 15 MET B C 1
ATOM 7033 O O . MET B 1 15 ? 74.5 42.938 -42.688 1 16.33 15 MET B O 1
ATOM 7037 N N . LEU B 1 16 ? 74.438 44.812 -43.844 1 19.03 16 LEU B N 1
ATOM 7038 C CA . LEU B 1 16 ? 75.125 45.469 -42.719 1 19.03 16 LEU B CA 1
ATOM 7039 C C . LEU B 1 16 ? 74.375 45.156 -41.406 1 19.03 16 LEU B C 1
ATOM 7041 O O . LEU B 1 16 ? 73.125 45.344 -41.344 1 19.03 16 LEU B O 1
ATOM 7045 N N . ALA B 1 17 ? 75.125 44.719 -40.219 1 17.2 17 ALA B N 1
ATOM 7046 C CA . ALA B 1 17 ? 75.312 43.969 -39 1 17.2 17 ALA B CA 1
ATOM 7047 C C . ALA B 1 17 ? 74.938 44.812 -37.781 1 17.2 17 ALA B C 1
ATOM 7049 O O . ALA B 1 17 ? 74.625 44.281 -36.719 1 17.2 17 ALA B O 1
ATOM 7050 N N . SER B 1 18 ? 75.5 46.094 -37.719 1 17.08 18 SER B N 1
ATOM 7051 C CA . SER B 1 18 ? 76.125 46.25 -36.406 1 17.08 18 SER B CA 1
ATOM 7052 C C . SER B 1 18 ? 75.062 46.188 -35.281 1 17.08 18 SER B C 1
ATOM 7054 O O . SER B 1 18 ? 75.312 45.531 -34.25 1 17.08 18 SER B O 1
ATOM 7056 N N . ASN B 1 19 ? 74.562 47.375 -35.188 1 20.44 19 ASN B N 1
ATOM 7057 C CA . ASN B 1 19 ? 74.438 48.125 -33.938 1 20.44 19 ASN B CA 1
ATOM 7058 C C . ASN B 1 19 ? 73.75 47.312 -32.844 1 20.44 19 ASN B C 1
ATOM 7060 O O . ASN B 1 19 ? 72.875 46.5 -33.156 1 20.44 19 ASN B O 1
ATOM 7064 N N . SER B 1 20 ? 73.812 47.812 -31.562 1 21.62 20 SER B N 1
ATOM 7065 C CA . SER B 1 20 ? 74.188 47.531 -30.172 1 21.62 20 SER B CA 1
ATOM 7066 C C . SER B 1 20 ? 73.125 46.719 -29.453 1 21.62 20 SER B C 1
ATOM 7068 O O . SER B 1 20 ? 73 45.5 -29.688 1 21.62 20 SER B O 1
ATOM 7070 N N . LEU B 1 21 ? 72.562 47.438 -28.469 1 22.88 21 LEU B N 1
ATOM 7071 C CA . LEU B 1 21 ? 72.562 47.344 -27.016 1 22.88 21 LEU B CA 1
ATOM 7072 C C . LEU B 1 21 ? 71.5 46.375 -26.531 1 22.88 21 LEU B C 1
ATOM 7074 O O . LEU B 1 21 ? 70.438 46.281 -27.141 1 22.88 21 LEU B O 1
ATOM 7078 N N . PHE B 1 22 ? 71.625 45.938 -25.062 1 23.72 22 PHE B N 1
ATOM 7079 C CA . PHE B 1 22 ? 71.5 44.625 -24.422 1 23.72 22 PHE B CA 1
ATOM 7080 C C . PHE B 1 22 ? 70.062 44.188 -24.375 1 23.72 22 PHE B C 1
ATOM 7082 O O . PHE B 1 22 ? 69.688 43.094 -24.828 1 23.72 22 PHE B O 1
ATOM 7089 N N . VAL B 1 23 ? 69.312 44.406 -23.266 1 24.31 23 VAL B N 1
ATOM 7090 C CA . VAL B 1 23 ? 69.125 43.688 -22.047 1 24.31 23 VAL B CA 1
ATOM 7091 C C . VAL B 1 23 ? 67.688 43.031 -22.094 1 24.31 23 VAL B C 1
ATOM 7093 O O . VAL B 1 23 ? 66.812 43.562 -22.734 1 24.31 23 VAL B O 1
ATOM 7096 N N . CYS B 1 24 ? 67.625 41.812 -21.047 1 23.83 24 CYS B N 1
ATOM 7097 C CA . CYS B 1 24 ? 66.75 40.812 -20.469 1 23.83 24 CYS B CA 1
ATOM 7098 C C . CYS B 1 24 ? 65.5 41.438 -19.922 1 23.83 24 CYS B C 1
ATOM 7100 O O . CYS B 1 24 ? 65.438 41.844 -18.766 1 23.83 24 CYS B O 1
ATOM 7102 N N . VAL B 1 25 ? 65 42.438 -20.406 1 27.05 25 VAL B N 1
ATOM 7103 C CA . VAL B 1 25 ? 63.812 43 -19.812 1 27.05 25 VAL B CA 1
ATOM 7104 C C . VAL B 1 25 ? 62.938 41.906 -19.234 1 27.05 25 VAL B C 1
ATOM 7106 O O . VAL B 1 25 ? 63.094 40.75 -19.594 1 27.05 25 VAL B O 1
ATOM 7109 N N . LEU B 1 26 ? 61.75 42.344 -19.016 1 26.64 26 LEU B N 1
ATOM 7110 C CA . LEU B 1 26 ? 60.594 42.312 -18.125 1 26.64 26 LEU B CA 1
ATOM 7111 C C . LEU B 1 26 ? 60.031 40.875 -18.031 1 26.64 26 LEU B C 1
ATOM 7113 O O . LEU B 1 26 ? 60 40.156 -19.031 1 26.64 26 LEU B O 1
ATOM 7117 N N . THR B 1 27 ? 59.562 40.5 -16.859 1 27.7 27 THR B N 1
ATOM 7118 C CA . THR B 1 27 ? 59.062 39.531 -15.875 1 27.7 27 THR B CA 1
ATOM 7119 C C . THR B 1 27 ? 57.844 38.781 -16.406 1 27.7 27 THR B C 1
ATOM 7121 O O . THR B 1 27 ? 56.844 39.406 -16.75 1 27.7 27 THR B O 1
ATOM 7124 N N . LEU B 1 28 ? 58.031 37.625 -16.938 1 27.8 28 LEU B N 1
ATOM 7125 C CA . LEU B 1 28 ? 57.125 36.469 -16.984 1 27.8 28 LEU B CA 1
ATOM 7126 C C . LEU B 1 28 ? 56.219 36.438 -15.766 1 27.8 28 LEU B C 1
ATOM 7128 O O . LEU B 1 28 ? 55.406 35.531 -15.602 1 27.8 28 LEU B O 1
ATOM 7132 N N . THR B 1 29 ? 56.562 37.125 -14.625 1 28.84 29 THR B N 1
ATOM 7133 C CA . THR B 1 29 ? 55.906 36.188 -13.75 1 28.84 29 THR B CA 1
ATOM 7134 C C . THR B 1 29 ? 54.406 36.094 -14.07 1 28.84 29 THR B C 1
ATOM 7136 O O . THR B 1 29 ? 53.656 37.062 -13.836 1 28.84 29 THR B O 1
ATOM 7139 N N . ALA B 1 30 ? 53.938 35.594 -15.023 1 30.7 30 ALA B N 1
ATOM 7140 C CA . ALA B 1 30 ? 52.562 35.062 -15.023 1 30.7 30 ALA B CA 1
ATOM 7141 C C . ALA B 1 30 ? 52.156 34.656 -13.625 1 30.7 30 ALA B C 1
ATOM 7143 O O . ALA B 1 30 ? 52.719 33.719 -13.047 1 30.7 30 ALA B O 1
ATOM 7144 N N . ALA B 1 31 ? 52.156 35.438 -12.734 1 33.19 31 ALA B N 1
ATOM 7145 C CA . ALA B 1 31 ? 51.562 34.531 -11.766 1 33.19 31 ALA B CA 1
ATOM 7146 C C . ALA B 1 31 ? 50.812 33.406 -12.461 1 33.19 31 ALA B C 1
ATOM 7148 O O . ALA B 1 31 ? 50.406 33.531 -13.625 1 33.19 31 ALA B O 1
ATOM 7149 N N . VAL B 1 32 ? 50.625 32.5 -11.734 1 36.75 32 VAL B N 1
ATOM 7150 C CA . VAL B 1 32 ? 49.969 31.531 -10.859 1 36.75 32 VAL B CA 1
ATOM 7151 C C . VAL B 1 32 ? 48.469 31.625 -11 1 36.75 32 VAL B C 1
ATOM 7153 O O . VAL B 1 32 ? 47.906 32.719 -11.016 1 36.75 32 VAL B O 1
ATOM 7156 N N . SER B 1 33 ? 47.844 30.719 -11.188 1 44.5 33 SER B N 1
ATOM 7157 C CA . SER B 1 33 ? 46.5 30.094 -11.148 1 44.5 33 SER B CA 1
ATOM 7158 C C . SER B 1 33 ? 45.719 30.547 -9.922 1 44.5 33 SER B C 1
ATOM 7160 O O . SER B 1 33 ? 45.969 30.062 -8.812 1 44.5 33 SER B O 1
ATOM 7162 N N . HIS B 1 34 ? 45.594 31.844 -9.297 1 58.09 34 HIS B N 1
ATOM 7163 C CA . HIS B 1 34 ? 45.156 32 -7.918 1 58.09 34 HIS B CA 1
ATOM 7164 C C . HIS B 1 34 ? 43.625 31.812 -7.801 1 58.09 34 HIS B C 1
ATOM 7166 O O . HIS B 1 34 ? 42.875 32.438 -8.523 1 58.09 34 HIS B O 1
ATOM 7172 N N . GLY B 1 35 ? 42.781 30.922 -7.613 1 73.94 35 GLY B N 1
ATOM 7173 C CA . GLY B 1 35 ? 41.5 30.328 -7.336 1 73.94 35 GLY B CA 1
ATOM 7174 C C . GLY B 1 35 ? 41.156 30.266 -5.855 1 73.94 35 GLY B C 1
ATOM 7175 O O . GLY B 1 35 ? 41.844 30.906 -5.043 1 73.94 35 GLY B O 1
ATOM 7176 N N . GLY B 1 36 ? 39.906 29.844 -5.398 1 90.19 36 GLY B N 1
ATOM 7177 C CA . GLY B 1 36 ? 39.438 29.625 -4.039 1 90.19 36 GLY B CA 1
ATOM 7178 C C . GLY B 1 36 ? 38.312 30.562 -3.629 1 90.19 36 GLY B C 1
ATOM 7179 O O . GLY B 1 36 ? 38.5 31.391 -2.727 1 90.19 36 GLY B O 1
ATOM 7180 N N . TYR B 1 37 ? 37.344 30.641 -4.266 1 94.88 37 TYR B N 1
ATOM 7181 C CA . TYR B 1 37 ? 36.188 31.469 -3.92 1 94.88 37 TYR B CA 1
ATOM 7182 C C . TYR B 1 37 ? 34.969 30.625 -3.672 1 94.88 37 TYR B C 1
ATOM 7184 O O . TYR B 1 37 ? 34.875 29.484 -4.164 1 94.88 37 TYR B O 1
ATOM 7192 N N . ILE B 1 38 ? 34.062 31.125 -2.834 1 97.44 38 ILE B N 1
ATOM 7193 C CA . ILE B 1 38 ? 32.719 30.562 -2.646 1 97.44 38 ILE B CA 1
ATOM 7194 C C . ILE B 1 38 ? 31.688 31.688 -2.756 1 97.44 38 ILE B C 1
ATOM 7196 O O . ILE B 1 38 ? 31.797 32.719 -2.104 1 97.44 38 ILE B O 1
ATOM 7200 N N . ILE B 1 39 ? 30.75 31.547 -3.602 1 97.56 39 ILE B N 1
ATOM 7201 C CA . ILE B 1 39 ? 29.609 32.438 -3.738 1 97.56 39 ILE B CA 1
ATOM 7202 C C . ILE B 1 39 ? 28.328 31.719 -3.348 1 97.56 39 ILE B C 1
ATOM 7204 O O . ILE B 1 39 ? 28.062 30.625 -3.828 1 97.56 39 ILE B O 1
ATOM 7208 N N . THR B 1 40 ? 27.578 32.312 -2.402 1 98.19 40 THR B N 1
ATOM 7209 C CA . THR B 1 40 ? 26.297 31.703 -2.027 1 98.19 40 THR B CA 1
ATOM 7210 C C . THR B 1 40 ? 25.156 32.688 -2.246 1 98.19 40 THR B C 1
ATOM 7212 O O . THR B 1 40 ? 25.344 33.906 -2.152 1 98.19 40 THR B O 1
ATOM 7215 N N . THR B 1 41 ? 24.047 32.188 -2.582 1 97.75 41 THR B N 1
ATOM 7216 C CA . THR B 1 41 ? 22.812 32.938 -2.707 1 97.75 41 THR B CA 1
ATOM 7217 C C . THR B 1 41 ? 21.594 32.031 -2.533 1 97.75 41 THR B C 1
ATOM 7219 O O . THR B 1 41 ? 21.656 30.844 -2.877 1 97.75 41 THR B O 1
ATOM 7222 N N . PRO B 1 42 ? 20.547 32.531 -1.958 1 97.19 42 PRO B N 1
ATOM 7223 C CA . PRO B 1 42 ? 19.344 31.688 -1.847 1 97.19 42 PRO B CA 1
ATOM 7224 C C . PRO B 1 42 ? 18.844 31.203 -3.203 1 97.19 42 PRO B C 1
ATOM 7226 O O . PRO B 1 42 ? 18.922 31.938 -4.191 1 97.19 42 PRO B O 1
ATOM 7229 N N . ARG B 1 43 ? 18.297 30.016 -3.23 1 97.25 43 ARG B N 1
ATOM 7230 C CA . ARG B 1 43 ? 17.828 29.406 -4.48 1 97.25 43 ARG B CA 1
ATOM 7231 C C . ARG B 1 43 ? 16.469 29.984 -4.887 1 97.25 43 ARG B C 1
ATOM 7233 O O . ARG B 1 43 ? 15.883 29.547 -5.883 1 97.25 43 ARG B O 1
ATOM 7240 N N . GLN B 1 44 ? 16.047 30.875 -4.105 1 95.69 44 GLN B N 1
ATOM 7241 C CA . GLN B 1 44 ? 14.82 31.609 -4.355 1 95.69 44 GLN B CA 1
ATOM 7242 C C . GLN B 1 44 ? 14.992 33.094 -4.047 1 95.69 44 GLN B C 1
ATOM 7244 O O . GLN B 1 44 ? 15.523 33.469 -2.996 1 95.69 44 GLN B O 1
ATOM 7249 N N . TRP B 1 45 ? 14.648 33.906 -5.008 1 94.94 45 TRP B N 1
ATOM 7250 C CA . TRP B 1 45 ? 14.633 35.344 -4.785 1 94.94 45 TRP B CA 1
ATOM 7251 C C . TRP B 1 45 ? 13.203 35.875 -4.695 1 94.94 45 TRP B C 1
ATOM 7253 O O . TRP B 1 45 ? 12.273 35.25 -5.211 1 94.94 45 TRP B O 1
ATOM 7263 N N . VAL B 1 46 ? 13.023 36.906 -4.012 1 92.12 46 VAL B N 1
ATOM 7264 C CA . VAL B 1 46 ? 11.703 37.469 -3.844 1 92.12 46 VAL B CA 1
ATOM 7265 C C . VAL B 1 46 ? 11.562 38.719 -4.746 1 92.12 46 VAL B C 1
ATOM 7267 O O . VAL B 1 46 ? 12.406 39.594 -4.723 1 92.12 46 VAL B O 1
ATOM 7270 N N . SER B 1 47 ? 10.508 38.688 -5.496 1 89.06 47 SER B N 1
ATOM 7271 C CA . SER B 1 47 ? 10.25 39.812 -6.391 1 89.06 47 SER B CA 1
ATOM 7272 C C . SER B 1 47 ? 10 41.094 -5.602 1 89.06 47 SER B C 1
ATOM 7274 O O . SER B 1 47 ? 9.227 41.094 -4.641 1 89.06 47 SER B O 1
ATOM 7276 N N . GLY B 1 48 ? 10.656 42.125 -6 1 85.44 48 GLY B N 1
ATOM 7277 C CA . GLY B 1 48 ? 10.453 43.406 -5.367 1 85.44 48 GLY B CA 1
ATOM 7278 C C . GLY B 1 48 ? 11.32 43.625 -4.141 1 85.44 48 GLY B C 1
ATOM 7279 O O . GLY B 1 48 ? 11.234 44.656 -3.482 1 85.44 48 GLY B O 1
ATOM 7280 N N . ALA B 1 49 ? 12 42.656 -3.766 1 87.06 49 ALA B N 1
ATOM 7281 C CA . ALA B 1 49 ? 12.914 42.75 -2.633 1 87.06 49 ALA B CA 1
ATOM 7282 C C . ALA B 1 49 ? 14.344 42.438 -3.059 1 87.06 49 ALA B C 1
ATOM 7284 O O . ALA B 1 49 ? 14.57 41.656 -3.969 1 87.06 49 ALA B O 1
ATOM 7285 N N . PRO B 1 50 ? 15.25 43.031 -2.389 1 91.75 50 PRO B N 1
ATOM 7286 C CA . PRO B 1 50 ? 16.641 42.781 -2.771 1 91.75 50 PRO B CA 1
ATOM 7287 C C . PRO B 1 50 ? 17.062 41.344 -2.5 1 91.75 50 PRO B C 1
ATOM 7289 O O . PRO B 1 50 ? 16.641 40.75 -1.495 1 91.75 50 PRO B O 1
ATOM 7292 N N . ALA B 1 51 ? 17.828 40.844 -3.428 1 95 51 ALA B N 1
ATOM 7293 C CA . ALA B 1 51 ? 18.406 39.5 -3.262 1 95 51 ALA B CA 1
ATOM 7294 C C . ALA B 1 51 ? 19.797 39.594 -2.654 1 95 51 ALA B C 1
ATOM 7296 O O . ALA B 1 51 ? 20.531 40.562 -2.877 1 95 51 ALA B O 1
ATOM 7297 N N . GLN B 1 52 ? 20.109 38.562 -1.895 1 96.12 52 GLN B N 1
ATOM 7298 C CA . GLN B 1 52 ? 21.406 38.562 -1.23 1 96.12 52 GLN B CA 1
ATOM 7299 C C . GLN B 1 52 ? 22.406 37.656 -1.975 1 96.12 52 GLN B C 1
ATOM 7301 O O . GLN B 1 52 ? 22.047 36.562 -2.418 1 96.12 52 GLN B O 1
ATOM 7306 N N . VAL B 1 53 ? 23.562 38.125 -2.164 1 97.19 53 VAL B N 1
ATOM 7307 C CA . VAL B 1 53 ? 24.688 37.375 -2.727 1 97.19 53 VAL B CA 1
ATOM 7308 C C . VAL B 1 53 ? 25.922 37.531 -1.839 1 97.19 53 VAL B C 1
ATOM 7310 O O . VAL B 1 53 ? 26.391 38.656 -1.609 1 97.19 53 VAL B O 1
ATOM 7313 N N . CYS B 1 54 ? 26.422 36.469 -1.42 1 97.56 54 CYS B N 1
ATOM 7314 C CA . CYS B 1 54 ? 27.578 36.5 -0.529 1 97.56 54 CYS B CA 1
ATOM 7315 C C . CYS B 1 54 ? 28.812 35.938 -1.206 1 97.56 54 CYS B C 1
ATOM 7317 O O . CYS B 1 54 ? 28.734 34.906 -1.858 1 97.56 54 CYS B O 1
ATOM 7319 N N . VAL B 1 55 ? 29.922 36.625 -1.047 1 96.81 55 VAL B N 1
ATOM 7320 C CA . VAL B 1 55 ? 31.156 36.219 -1.694 1 96.81 55 VAL B CA 1
ATOM 7321 C C . VAL B 1 55 ? 32.25 36.031 -0.642 1 96.81 55 VAL B C 1
ATOM 7323 O O . VAL B 1 55 ? 32.469 36.875 0.208 1 96.81 55 VAL B O 1
ATOM 7326 N N . TYR B 1 56 ? 32.906 34.875 -0.764 1 95.69 56 TYR B N 1
ATOM 7327 C CA . TYR B 1 56 ? 34 34.531 0.137 1 95.69 56 TYR B CA 1
ATOM 7328 C C . TYR B 1 56 ? 35.281 34.219 -0.644 1 95.69 56 TYR B C 1
ATOM 7330 O O . TYR B 1 56 ? 35.312 33.344 -1.487 1 95.69 56 TYR B O 1
ATOM 7338 N N . VAL B 1 57 ? 36.281 35 -0.399 1 94.12 57 VAL B N 1
ATOM 7339 C CA . VAL B 1 57 ? 37.625 34.781 -0.955 1 94.12 57 VAL B CA 1
ATOM 7340 C C . VAL B 1 57 ? 38.625 34.688 0.175 1 94.12 57 VAL B C 1
ATOM 7342 O O . VAL B 1 57 ? 38.75 35.594 0.988 1 94.12 57 VAL B O 1
ATOM 7345 N N . ASP B 1 58 ? 39.312 33.625 0.255 1 86.88 58 ASP B N 1
ATOM 7346 C CA . ASP B 1 58 ? 40.188 33.375 1.39 1 86.88 58 ASP B CA 1
ATOM 7347 C C . ASP B 1 58 ? 41.625 33.844 1.099 1 86.88 58 ASP B C 1
ATOM 7349 O O . ASP B 1 58 ? 42.344 34.219 2.018 1 86.88 58 ASP B O 1
ATOM 7353 N N . ASN B 1 59 ? 42 33.906 -0.146 1 87.62 59 ASN B N 1
ATOM 7354 C CA . ASN B 1 59 ? 43.375 34.281 -0.512 1 87.62 59 ASN B CA 1
ATOM 7355 C C . ASN B 1 59 ? 43.625 35.781 -0.366 1 87.62 59 ASN B C 1
ATOM 7357 O O . ASN B 1 59 ? 43.031 36.594 -1.09 1 87.62 59 ASN B O 1
ATOM 7361 N N . PRO B 1 60 ? 44.625 36.094 0.452 1 88.19 60 PRO B N 1
ATOM 7362 C CA . PRO B 1 60 ? 44.875 37.531 0.663 1 88.19 60 PRO B CA 1
ATOM 7363 C C . PRO B 1 60 ? 45.5 38.219 -0.559 1 88.19 60 PRO B C 1
ATOM 7365 O O . PRO B 1 60 ? 45.469 39.438 -0.66 1 88.19 60 PRO B O 1
ATOM 7368 N N . SER B 1 61 ? 46 37.406 -1.486 1 89.69 61 SER B N 1
ATOM 7369 C CA . SER B 1 61 ? 46.656 38 -2.654 1 89.69 61 SER B CA 1
ATOM 7370 C C . SER B 1 61 ? 45.75 37.906 -3.885 1 89.69 61 SER B C 1
ATOM 7372 O O . SER B 1 61 ? 46.219 38.094 -5.012 1 89.69 61 SER B O 1
ATOM 7374 N N . ALA B 1 62 ? 44.5 37.656 -3.613 1 92.38 62 ALA B N 1
ATOM 7375 C CA . ALA B 1 62 ? 43.594 37.531 -4.746 1 92.38 62 ALA B CA 1
ATOM 7376 C C . ALA B 1 62 ? 43.406 38.906 -5.418 1 92.38 62 ALA B C 1
ATOM 7378 O O . ALA B 1 62 ? 43.281 39.906 -4.746 1 92.38 62 ALA B O 1
ATOM 7379 N N . PRO B 1 63 ? 43.375 38.938 -6.75 1 92.81 63 PRO B N 1
ATOM 7380 C CA . PRO B 1 63 ? 43.125 40.219 -7.453 1 92.81 63 PRO B CA 1
ATOM 7381 C C . PRO B 1 63 ? 41.656 40.656 -7.332 1 92.81 63 PRO B C 1
ATOM 7383 O O . PRO B 1 63 ? 40.781 39.906 -6.93 1 92.81 63 PRO B O 1
ATOM 7386 N N . GLU B 1 64 ? 41.531 41.906 -7.656 1 93.31 64 GLU B N 1
ATOM 7387 C CA . GLU B 1 64 ? 40.156 42.438 -7.715 1 93.31 64 GLU B CA 1
ATOM 7388 C C . GLU B 1 64 ? 39.344 41.75 -8.797 1 93.31 64 GLU B C 1
ATOM 7390 O O . GLU B 1 64 ? 39.875 41.312 -9.805 1 93.31 64 GLU B O 1
ATOM 7395 N N . GLY B 1 65 ? 38.031 41.625 -8.461 1 93.81 65 GLY B N 1
ATOM 7396 C CA . GLY B 1 65 ? 37.125 40.969 -9.406 1 93.81 65 GLY B CA 1
ATOM 7397 C C . GLY B 1 65 ? 35.844 41.719 -9.609 1 93.81 65 GLY B C 1
ATOM 7398 O O . GLY B 1 65 ? 35.625 42.781 -9 1 93.81 65 GLY B O 1
ATOM 7399 N N . LYS B 1 66 ? 35.094 41.281 -10.578 1 96.06 66 LYS B N 1
ATOM 7400 C CA . LYS B 1 66 ? 33.781 41.844 -10.891 1 96.06 66 LYS B CA 1
ATOM 7401 C C . LYS B 1 66 ? 32.781 40.719 -11.242 1 96.06 66 LYS B C 1
ATOM 7403 O O . LYS B 1 66 ? 33.031 39.906 -12.141 1 96.06 66 LYS B O 1
ATOM 7408 N N . LEU B 1 67 ? 31.719 40.781 -10.508 1 96.69 67 LEU B N 1
ATOM 7409 C CA . LEU B 1 67 ? 30.672 39.812 -10.766 1 96.69 67 LEU B CA 1
ATOM 7410 C C . LEU B 1 67 ? 29.422 40.5 -11.297 1 96.69 67 LEU B C 1
ATOM 7412 O O . LEU B 1 67 ? 29.016 41.531 -10.797 1 96.69 67 LEU B O 1
ATOM 7416 N N . THR B 1 68 ? 28.844 39.875 -12.328 1 97.56 68 THR B N 1
ATOM 7417 C CA . THR B 1 68 ? 27.609 40.406 -12.906 1 97.56 68 THR B CA 1
ATOM 7418 C C . THR B 1 68 ? 26.484 39.375 -12.781 1 97.56 68 THR B C 1
ATOM 7420 O O . THR B 1 68 ? 26.703 38.188 -13.031 1 97.56 68 THR B O 1
ATOM 7423 N N . PHE B 1 69 ? 25.344 39.875 -12.352 1 97.25 69 PHE B N 1
ATOM 7424 C CA . PHE B 1 69 ? 24.172 39.031 -12.172 1 97.25 69 PHE B CA 1
ATOM 7425 C C . PHE B 1 69 ? 23.031 39.469 -13.078 1 97.25 69 PHE B C 1
ATOM 7427 O O . PHE B 1 69 ? 22.828 40.656 -13.289 1 97.25 69 PHE B O 1
ATOM 7434 N N . ALA B 1 70 ? 22.344 38.5 -13.625 1 96.69 70 ALA B N 1
ATOM 7435 C CA . ALA B 1 70 ? 21.125 38.781 -14.406 1 96.69 70 ALA B CA 1
ATOM 7436 C C . ALA B 1 70 ? 20.125 37.625 -14.266 1 96.69 70 ALA B C 1
ATOM 7438 O O . ALA B 1 70 ? 20.5 36.5 -13.977 1 96.69 70 ALA B O 1
ATOM 7439 N N . VAL B 1 71 ? 18.844 38 -14.312 1 96.75 71 VAL B N 1
ATOM 7440 C CA . VAL B 1 71 ? 17.797 36.969 -14.312 1 96.75 71 VAL B CA 1
ATOM 7441 C C . VAL B 1 71 ? 16.922 37.125 -15.555 1 96.75 71 VAL B C 1
ATOM 7443 O O . VAL B 1 71 ? 16.453 38.25 -15.852 1 96.75 71 VAL B O 1
ATOM 7446 N N . THR B 1 72 ? 16.797 36.031 -16.281 1 95.25 72 THR B N 1
ATOM 7447 C CA . THR B 1 72 ? 15.914 36 -17.453 1 95.25 72 THR B CA 1
ATOM 7448 C C . THR B 1 72 ? 14.773 35.031 -17.234 1 95.25 72 THR B C 1
ATOM 7450 O O . THR B 1 72 ? 14.867 34.125 -16.406 1 95.25 72 THR B O 1
ATOM 7453 N N . ALA B 1 73 ? 13.664 35.312 -17.891 1 93.12 73 ALA B N 1
ATOM 7454 C CA . ALA B 1 73 ? 12.516 34.438 -17.844 1 93.12 73 ALA B CA 1
ATOM 7455 C C . ALA B 1 73 ? 11.961 34.188 -19.25 1 93.12 73 ALA B C 1
ATOM 7457 O O . ALA B 1 73 ? 12.227 34.969 -20.172 1 93.12 73 ALA B O 1
ATOM 7458 N N . TYR B 1 74 ? 11.438 33 -19.375 1 87.44 74 TYR B N 1
ATOM 7459 C CA . TYR B 1 74 ? 10.82 32.625 -20.641 1 87.44 74 TYR B CA 1
ATOM 7460 C C . TYR B 1 74 ? 9.328 32.938 -20.625 1 87.44 74 TYR B C 1
ATOM 7462 O O . TYR B 1 74 ? 8.586 32.406 -19.812 1 87.44 74 TYR B O 1
ATOM 7470 N N . ASP B 1 75 ? 8.953 33.844 -21.5 1 84.38 75 ASP B N 1
ATOM 7471 C CA . ASP B 1 75 ? 7.539 34.188 -21.625 1 84.38 75 ASP B CA 1
ATOM 7472 C C . ASP B 1 75 ? 6.91 33.469 -22.828 1 84.38 75 ASP B C 1
ATOM 7474 O O . ASP B 1 75 ? 7.066 33.906 -23.969 1 84.38 75 ASP B O 1
ATOM 7478 N N . TRP B 1 76 ? 6.27 32.5 -22.594 1 78.06 76 TRP B N 1
ATOM 7479 C CA . TRP B 1 76 ? 5.676 31.672 -23.641 1 78.06 76 TRP B CA 1
ATOM 7480 C C . TRP B 1 76 ? 4.598 32.438 -24.406 1 78.06 76 TRP B C 1
ATOM 7482 O O . TRP B 1 76 ? 4.188 32.062 -25.5 1 78.06 76 TRP B O 1
ATOM 7492 N N . GLN B 1 77 ? 4.027 33.5 -23.781 1 76.25 77 GLN B N 1
ATOM 7493 C CA . GLN B 1 77 ? 2.973 34.281 -24.406 1 76.25 77 GLN B CA 1
ATOM 7494 C C . GLN B 1 77 ? 3.539 35.188 -25.484 1 76.25 77 GLN B C 1
ATOM 7496 O O . GLN B 1 77 ? 2.801 35.688 -26.344 1 76.25 77 GLN B O 1
ATOM 7501 N N . GLN B 1 78 ? 4.84 35.312 -25.469 1 75 78 GLN B N 1
ATOM 7502 C CA . GLN B 1 78 ? 5.473 36.219 -26.422 1 75 78 GLN B CA 1
ATOM 7503 C C . GLN B 1 78 ? 5.926 35.469 -27.672 1 75 78 GLN B C 1
ATOM 7505 O O . GLN B 1 78 ? 5.984 34.25 -27.672 1 75 78 GLN B O 1
ATOM 7510 N N . VAL B 1 79 ? 6.031 36.219 -28.766 1 74.56 79 VAL B N 1
ATOM 7511 C CA . VAL B 1 79 ? 6.547 35.625 -30 1 74.56 79 VAL B CA 1
ATOM 7512 C C . VAL B 1 79 ? 7.953 35.094 -29.766 1 74.56 79 VAL B C 1
ATOM 7514 O O . VAL B 1 79 ? 8.648 35.531 -28.844 1 74.56 79 VAL B O 1
ATOM 7517 N N . ASP B 1 80 ? 8.289 34.094 -30.422 1 72 80 ASP B N 1
ATOM 7518 C CA . ASP B 1 80 ? 9.508 33.312 -30.219 1 72 80 ASP B CA 1
ATOM 7519 C C . ASP B 1 80 ? 10.719 34.219 -30.031 1 72 80 ASP B C 1
ATOM 7521 O O . ASP B 1 80 ? 11.547 34 -29.156 1 72 80 ASP B O 1
ATOM 7525 N N . ALA B 1 81 ? 10.805 35.219 -30.859 1 73.5 81 ALA B N 1
ATOM 7526 C CA . ALA B 1 81 ? 11.977 36.094 -30.828 1 73.5 81 ALA B CA 1
ATOM 7527 C C . ALA B 1 81 ? 12.047 36.875 -29.516 1 73.5 81 ALA B C 1
ATOM 7529 O O . ALA B 1 81 ? 13.125 37.281 -29.094 1 73.5 81 ALA B O 1
ATOM 7530 N N . ASP B 1 82 ? 10.836 37 -28.875 1 73.94 82 ASP B N 1
ATOM 7531 C CA . ASP B 1 82 ? 10.766 37.875 -27.688 1 73.94 82 ASP B CA 1
ATOM 7532 C C . ASP B 1 82 ? 10.469 37.062 -26.438 1 73.94 82 ASP B C 1
ATOM 7534 O O . ASP B 1 82 ? 10.062 37.594 -25.422 1 73.94 82 ASP B O 1
ATOM 7538 N N . ARG B 1 83 ? 10.68 35.781 -26.484 1 80.69 83 ARG B N 1
ATOM 7539 C CA . ARG B 1 83 ? 10.266 34.906 -25.375 1 80.69 83 ARG B CA 1
ATOM 7540 C C . ARG B 1 83 ? 11.219 35.031 -24.188 1 80.69 83 ARG B C 1
ATOM 7542 O O . ARG B 1 83 ? 10.828 34.781 -23.047 1 80.69 83 ARG B O 1
ATOM 7549 N N . ASN B 1 84 ? 12.383 35.469 -24.562 1 85.25 84 ASN B N 1
ATOM 7550 C CA . ASN B 1 84 ? 13.328 35.656 -23.469 1 85.25 84 ASN B CA 1
ATOM 7551 C C . ASN B 1 84 ? 13.242 37.062 -22.891 1 85.25 84 ASN B C 1
ATOM 7553 O O . ASN B 1 84 ? 13.625 38.031 -23.531 1 85.25 84 ASN B O 1
ATOM 7557 N N . VAL B 1 85 ? 12.703 37.125 -21.719 1 90.75 85 VAL B N 1
ATOM 7558 C CA . VAL B 1 85 ? 12.5 38.438 -21.062 1 90.75 85 VAL B CA 1
ATOM 7559 C C . VAL B 1 85 ? 13.531 38.625 -19.953 1 90.75 85 VAL B C 1
ATOM 7561 O O . VAL B 1 85 ? 13.867 37.656 -19.234 1 90.75 85 VAL B O 1
ATOM 7564 N N . THR B 1 86 ? 14.062 39.844 -19.844 1 93 86 THR B N 1
ATOM 7565 C CA . THR B 1 86 ? 14.992 40.188 -18.766 1 93 86 THR B CA 1
ATOM 7566 C C . THR B 1 86 ? 14.234 40.688 -17.531 1 93 86 THR B C 1
ATOM 7568 O O . THR B 1 86 ? 13.508 41.688 -17.594 1 93 86 THR B O 1
ATOM 7571 N N . VAL B 1 87 ? 14.375 40 -16.484 1 93.56 87 VAL B N 1
ATOM 7572 C CA . VAL B 1 87 ? 13.727 40.375 -15.227 1 93.56 87 VAL B CA 1
ATOM 7573 C C . VAL B 1 87 ? 14.664 41.25 -14.398 1 93.56 87 VAL B C 1
ATOM 7575 O O . VAL B 1 87 ? 14.273 42.344 -13.945 1 93.56 87 VAL B O 1
ATOM 7578 N N . VAL B 1 88 ? 15.805 40.781 -14.172 1 95.69 88 VAL B N 1
ATOM 7579 C CA . VAL B 1 88 ? 16.875 41.562 -13.539 1 95.69 88 VAL B CA 1
ATOM 7580 C C . VAL B 1 88 ? 17.953 41.906 -14.562 1 95.69 88 VAL B C 1
ATOM 7582 O O . VAL B 1 88 ? 18.625 41 -15.07 1 95.69 88 VAL B O 1
ATOM 7585 N N . PRO B 1 89 ? 18.094 43.125 -14.922 1 94.62 89 PRO B N 1
ATOM 7586 C CA . PRO B 1 89 ? 19.156 43.469 -15.875 1 94.62 89 PRO B CA 1
ATOM 7587 C C . PRO B 1 89 ? 20.562 43.219 -15.312 1 94.62 89 PRO B C 1
ATOM 7589 O O . PRO B 1 89 ? 20.719 42.969 -14.125 1 94.62 89 PRO B O 1
ATOM 7592 N N . ASN B 1 90 ? 21.516 43.312 -16.172 1 95.19 90 ASN B N 1
ATOM 7593 C CA . ASN B 1 90 ? 22.906 43.125 -15.766 1 95.19 90 ASN B CA 1
ATOM 7594 C C . ASN B 1 90 ? 23.297 44.062 -14.625 1 95.19 90 ASN B C 1
ATOM 7596 O O . ASN B 1 90 ? 23.297 45.281 -14.789 1 95.19 90 ASN B O 1
ATOM 7600 N N . THR B 1 91 ? 23.531 43.5 -13.523 1 95.69 91 THR B N 1
ATOM 7601 C CA . THR B 1 91 ? 23.969 44.219 -12.336 1 95.69 91 THR B CA 1
ATOM 7602 C C . THR B 1 91 ? 25.359 43.719 -11.891 1 95.69 91 THR B C 1
ATOM 7604 O O . THR B 1 91 ? 25.531 42.531 -11.57 1 95.69 91 THR B O 1
ATOM 7607 N N . SER B 1 92 ? 26.25 44.625 -11.797 1 95.88 92 SER B N 1
ATOM 7608 C CA . SER B 1 92 ? 27.625 44.25 -11.5 1 95.88 92 SER B CA 1
ATOM 7609 C C . SER B 1 92 ? 28.016 44.656 -10.086 1 95.88 92 SER B C 1
ATOM 7611 O O . SER B 1 92 ? 27.625 45.719 -9.602 1 95.88 92 SER B O 1
ATOM 7613 N N . ILE B 1 93 ? 28.766 43.844 -9.453 1 95.62 93 ILE B N 1
ATOM 7614 C CA . ILE B 1 93 ? 29.312 44.094 -8.125 1 95.62 93 ILE B CA 1
ATOM 7615 C C . ILE B 1 93 ? 30.828 43.969 -8.172 1 95.62 93 ILE B C 1
ATOM 7617 O O . ILE B 1 93 ? 31.375 43 -8.758 1 95.62 93 ILE B O 1
ATOM 7621 N N . LEU B 1 94 ? 31.484 44.906 -7.59 1 95.12 94 LEU B N 1
ATOM 7622 C CA . LEU B 1 94 ? 32.938 44.875 -7.52 1 95.12 94 LEU B CA 1
ATOM 7623 C C . LEU B 1 94 ? 33.406 44.125 -6.293 1 95.12 94 LEU B C 1
ATOM 7625 O O . LEU B 1 94 ? 32.938 44.344 -5.184 1 95.12 94 LEU B O 1
ATOM 7629 N N . ILE B 1 95 ? 34.312 43.219 -6.52 1 95.5 95 ILE B N 1
ATOM 7630 C CA . ILE B 1 95 ? 34.906 42.438 -5.441 1 95.5 95 ILE B CA 1
ATOM 7631 C C . ILE B 1 95 ? 36.281 42.969 -5.133 1 95.5 95 ILE B C 1
ATOM 7633 O O . ILE B 1 95 ? 37.188 42.938 -5.988 1 95.5 95 ILE B O 1
ATOM 7637 N N . PRO B 1 96 ? 36.5 43.406 -3.955 1 93.62 96 PRO B N 1
ATOM 7638 C CA . PRO B 1 96 ? 37.812 43.938 -3.625 1 93.62 96 PRO B CA 1
ATOM 7639 C C . PRO B 1 96 ? 38.938 42.906 -3.668 1 93.62 96 PRO B C 1
ATOM 7641 O O . PRO B 1 96 ? 38.656 41.688 -3.502 1 93.62 96 PRO B O 1
ATOM 7644 N N . GLY B 1 97 ? 40.062 43.344 -3.861 1 89.44 97 GLY B N 1
ATOM 7645 C CA . GLY B 1 97 ? 41.219 42.469 -3.803 1 89.44 97 GLY B CA 1
ATOM 7646 C C . GLY B 1 97 ? 41.531 42 -2.395 1 89.44 97 GLY B C 1
ATOM 7647 O O . GLY B 1 97 ? 41.25 42.688 -1.424 1 89.44 97 GLY B O 1
ATOM 7648 N N . GLY B 1 98 ? 42.094 40.812 -2.338 1 90.38 98 GLY B N 1
ATOM 7649 C CA . GLY B 1 98 ? 42.469 40.25 -1.048 1 90.38 98 GLY B CA 1
ATOM 7650 C C . GLY B 1 98 ? 41.375 39.406 -0.443 1 90.38 98 GLY B C 1
ATOM 7651 O O . GLY B 1 98 ? 40.5 38.906 -1.158 1 90.38 98 GLY B O 1
ATOM 7652 N N . LYS B 1 99 ? 41.5 39.125 0.791 1 89.94 99 LYS B N 1
ATOM 7653 C CA . LYS B 1 99 ? 40.5 38.344 1.496 1 89.94 99 LYS B CA 1
ATOM 7654 C C . LYS B 1 99 ? 39.156 39.094 1.594 1 89.94 99 LYS B C 1
ATOM 7656 O O . LYS B 1 99 ? 39.156 40.281 1.924 1 89.94 99 LYS B O 1
ATOM 7661 N N . THR B 1 100 ? 38.156 38.438 1.144 1 90.38 100 THR B N 1
ATOM 7662 C CA . THR B 1 100 ? 36.812 39.062 1.122 1 90.38 100 THR B CA 1
ATOM 7663 C C . THR B 1 100 ? 35.781 38.156 1.733 1 90.38 100 THR B C 1
ATOM 7665 O O . THR B 1 100 ? 35.781 36.938 1.465 1 90.38 100 THR B O 1
ATOM 7668 N N . GLU B 1 101 ? 34.969 38.656 2.664 1 91.94 101 GLU B N 1
ATOM 7669 C CA . GLU B 1 101 ? 33.781 38 3.225 1 91.94 101 GLU B CA 1
ATOM 7670 C C . GLU B 1 101 ? 32.625 39 3.367 1 91.94 101 GLU B C 1
ATOM 7672 O O . GLU B 1 101 ? 32.438 39.562 4.441 1 91.94 101 GLU B O 1
ATOM 7677 N N . LYS B 1 102 ? 31.922 39.094 2.32 1 93.31 102 LYS B N 1
ATOM 7678 C CA . LYS B 1 102 ? 30.891 40.125 2.318 1 93.31 102 LYS B CA 1
ATOM 7679 C C . LYS B 1 102 ? 29.656 39.688 1.539 1 93.31 102 LYS B C 1
ATOM 7681 O O . LYS B 1 102 ? 29.766 38.969 0.55 1 93.31 102 LYS B O 1
ATOM 7686 N N . CYS B 1 103 ? 28.547 40.125 2.035 1 95.31 103 CYS B N 1
ATOM 7687 C CA . CYS B 1 103 ? 27.297 39.906 1.317 1 95.31 103 CYS B CA 1
ATOM 7688 C C . CYS B 1 103 ? 26.828 41.188 0.643 1 95.31 103 CYS B C 1
ATOM 7690 O O . CYS B 1 103 ? 26.969 42.281 1.207 1 95.31 103 CYS B O 1
ATOM 7692 N N . TYR B 1 104 ? 26.375 41.031 -0.534 1 95.69 104 TYR B N 1
ATOM 7693 C CA . TYR B 1 104 ? 25.875 42.125 -1.345 1 95.69 104 TYR B CA 1
ATOM 7694 C C . TYR B 1 104 ? 24.391 41.969 -1.65 1 95.69 104 TYR B C 1
ATOM 7696 O O . TYR B 1 104 ? 23.828 40.875 -1.455 1 95.69 104 TYR B O 1
ATOM 7704 N N . GLU B 1 105 ? 23.781 43.094 -2.055 1 94.81 105 GLU B N 1
ATOM 7705 C CA . GLU B 1 105 ? 22.359 43.062 -2.42 1 94.81 105 GLU B CA 1
ATOM 7706 C C . GLU B 1 105 ? 22.172 43.375 -3.9 1 94.81 105 GLU B C 1
ATOM 7708 O O . GLU B 1 105 ? 22.859 44.219 -4.461 1 94.81 105 GLU B O 1
ATOM 7713 N N . VAL B 1 106 ? 21.359 42.562 -4.434 1 95.31 106 VAL B N 1
ATOM 7714 C CA . VAL B 1 106 ? 20.953 42.781 -5.82 1 95.31 106 VAL B CA 1
ATOM 7715 C C . VAL B 1 106 ? 19.469 43.156 -5.879 1 95.31 106 VAL B C 1
ATOM 7717 O O . VAL B 1 106 ? 18.625 42.406 -5.41 1 95.31 106 VAL B O 1
ATOM 7720 N N . ALA B 1 107 ? 19.234 44.219 -6.484 1 93.69 107 ALA B N 1
ATOM 7721 C CA . ALA B 1 107 ? 17.844 44.656 -6.578 1 93.69 107 ALA B CA 1
ATOM 7722 C C . ALA B 1 107 ? 17.047 43.781 -7.547 1 93.69 107 ALA B C 1
ATOM 7724 O O . ALA B 1 107 ? 17.5 43.531 -8.664 1 93.69 107 ALA B O 1
ATOM 7725 N N . VAL B 1 108 ? 15.977 43.406 -7.082 1 93.31 108 VAL B N 1
ATOM 7726 C CA . VAL B 1 108 ? 15.078 42.594 -7.914 1 93.31 108 VAL B CA 1
ATOM 7727 C C . VAL B 1 108 ? 13.781 43.344 -8.156 1 93.31 108 VAL B C 1
ATOM 7729 O O . VAL B 1 108 ? 13.023 43.625 -7.211 1 93.31 108 VAL B O 1
ATOM 7732 N N . PRO B 1 109 ? 13.5 43.688 -9.328 1 90.31 109 PRO B N 1
ATOM 7733 C CA . PRO B 1 109 ? 12.234 44.375 -9.609 1 90.31 109 PRO B CA 1
ATOM 7734 C C . PRO B 1 109 ? 11.016 43.5 -9.383 1 90.31 109 PRO B C 1
ATOM 7736 O O . PRO B 1 109 ? 11.141 42.281 -9.344 1 90.31 109 PRO B O 1
ATOM 7739 N N . SER B 1 110 ? 9.938 44.156 -9.203 1 85.88 110 SER B N 1
ATOM 7740 C CA . SER B 1 110 ? 8.688 43.406 -9.109 1 85.88 110 SER B CA 1
ATOM 7741 C C . SER B 1 110 ? 8.344 42.75 -10.43 1 85.88 110 SER B C 1
ATOM 7743 O O . SER B 1 110 ? 8.523 43.344 -11.5 1 85.88 110 SER B O 1
ATOM 7745 N N . SER B 1 111 ? 8.094 41.438 -10.383 1 85.69 111 SER B N 1
ATOM 7746 C CA . SER B 1 111 ? 7.816 40.656 -11.586 1 85.69 111 SER B CA 1
ATOM 7747 C C . SER B 1 111 ? 6.66 39.688 -11.359 1 85.69 111 SER B C 1
ATOM 7749 O O . SER B 1 111 ? 6.359 39.344 -10.227 1 85.69 111 SER B O 1
ATOM 7751 N N . THR B 1 112 ? 6.031 39.344 -12.484 1 83.12 112 THR B N 1
ATOM 7752 C CA . THR B 1 112 ? 4.941 38.375 -12.422 1 83.12 112 THR B CA 1
ATOM 7753 C C . THR B 1 112 ? 5.445 36.969 -12.75 1 83.12 112 THR B C 1
ATOM 7755 O O . THR B 1 112 ? 4.707 36 -12.609 1 83.12 112 THR B O 1
ATOM 7758 N N . TYR B 1 113 ? 6.723 36.938 -13.125 1 87.38 113 TYR B N 1
ATOM 7759 C CA . TYR B 1 113 ? 7.27 35.625 -13.438 1 87.38 113 TYR B CA 1
ATOM 7760 C C . TYR B 1 113 ? 7.621 34.875 -12.164 1 87.38 113 TYR B C 1
ATOM 7762 O O . TYR B 1 113 ? 8.141 35.438 -11.211 1 87.38 113 TYR B O 1
ATOM 7770 N N . TYR B 1 114 ? 7.301 33.562 -12.211 1 88.06 114 TYR B N 1
ATOM 7771 C CA . TYR B 1 114 ? 7.543 32.75 -11.023 1 88.06 114 TYR B CA 1
ATOM 7772 C C . TYR B 1 114 ? 8.82 31.938 -11.164 1 88.06 114 TYR B C 1
ATOM 7774 O O . TYR B 1 114 ? 9.289 31.312 -10.203 1 88.06 114 TYR B O 1
ATOM 7782 N N . TYR B 1 115 ? 9.344 31.906 -12.328 1 90.81 115 TYR B N 1
ATOM 7783 C CA . TYR B 1 115 ? 10.547 31.125 -12.609 1 90.81 115 TYR B CA 1
ATOM 7784 C C . TYR B 1 115 ? 11.43 31.844 -13.633 1 90.81 115 TYR B C 1
ATOM 7786 O O . TYR B 1 115 ? 10.938 32.625 -14.445 1 90.81 115 TYR B O 1
ATOM 7794 N N . GLY B 1 116 ? 12.703 31.609 -13.453 1 93.56 116 GLY B N 1
ATOM 7795 C CA . GLY B 1 116 ? 13.656 32.156 -14.414 1 93.56 116 GLY B CA 1
ATOM 7796 C C . GLY B 1 116 ? 15.023 31.5 -14.344 1 93.56 116 GLY B C 1
ATOM 7797 O O . GLY B 1 116 ? 15.156 30.406 -13.797 1 93.56 116 GLY B O 1
ATOM 7798 N N . HIS B 1 117 ? 15.945 32.156 -15.039 1 95.94 117 HIS B N 1
ATOM 7799 C CA . HIS B 1 117 ? 17.328 31.703 -15.039 1 95.94 117 HIS B CA 1
ATOM 7800 C C . HIS B 1 117 ? 18.266 32.781 -14.5 1 95.94 117 HIS B C 1
ATOM 7802 O O . HIS B 1 117 ? 18.266 33.906 -14.984 1 95.94 117 HIS B O 1
ATOM 7808 N N . LEU B 1 118 ? 18.953 32.375 -13.469 1 97.31 118 LEU B N 1
ATOM 7809 C CA . LEU B 1 118 ? 19.969 33.25 -12.906 1 97.31 118 LEU B CA 1
ATOM 7810 C C . LEU B 1 118 ? 21.297 33.062 -13.633 1 97.31 118 LEU B C 1
ATOM 7812 O O . LEU B 1 118 ? 21.828 31.953 -13.711 1 97.31 118 LEU B O 1
ATOM 7816 N N . HIS B 1 119 ? 21.781 34.125 -14.203 1 96.94 119 HIS B N 1
ATOM 7817 C CA . HIS B 1 119 ? 23.078 34.156 -14.875 1 96.94 119 HIS B CA 1
ATOM 7818 C C . HIS B 1 119 ? 24.125 34.875 -14.031 1 96.94 119 HIS B C 1
ATOM 7820 O O . HIS B 1 119 ? 23.922 36 -13.609 1 96.94 119 HIS B O 1
ATOM 7826 N N . ILE B 1 120 ? 25.172 34.25 -13.781 1 97.44 120 ILE B N 1
ATOM 7827 C CA . ILE B 1 120 ? 26.297 34.812 -13.062 1 97.44 120 ILE B CA 1
ATOM 7828 C C . ILE B 1 120 ? 27.547 34.75 -13.93 1 97.44 120 ILE B C 1
ATOM 7830 O O . ILE B 1 120 ? 27.953 33.656 -14.367 1 97.44 120 ILE B O 1
ATOM 7834 N N . PHE B 1 121 ? 28.156 35.875 -14.219 1 96.56 121 PHE B N 1
ATOM 7835 C CA . PHE B 1 121 ? 29.391 35.844 -15 1 96.56 121 PHE B CA 1
ATOM 7836 C C . PHE B 1 121 ? 30.297 37 -14.586 1 96.56 121 PHE B C 1
ATOM 7838 O O . PHE B 1 121 ? 29.844 38 -14.031 1 96.56 121 PHE B O 1
ATOM 7845 N N . GLY B 1 122 ? 31.641 36.781 -14.805 1 96.5 122 GLY B N 1
ATOM 7846 C CA . GLY B 1 122 ? 32.688 37.75 -14.406 1 96.5 122 GLY B CA 1
ATOM 7847 C C . GLY B 1 122 ? 33.938 37.062 -13.898 1 96.5 122 GLY B C 1
ATOM 7848 O O . GLY B 1 122 ? 34.344 36.031 -14.43 1 96.5 122 GLY B O 1
ATOM 7849 N N . SER B 1 123 ? 34.562 37.75 -12.938 1 94.88 123 SER B N 1
ATOM 7850 C CA . SER B 1 123 ? 35.781 37.219 -12.375 1 94.88 123 SER B CA 1
ATOM 7851 C C . SER B 1 123 ? 35.844 37.406 -10.859 1 94.88 123 SER B C 1
ATOM 7853 O O . SER B 1 123 ? 35.406 38.438 -10.352 1 94.88 123 SER B O 1
ATOM 7855 N N . VAL B 1 124 ? 36.281 36.438 -10.227 1 94.69 124 VAL B N 1
ATOM 7856 C CA . VAL B 1 124 ? 36.469 36.469 -8.781 1 94.69 124 VAL B CA 1
ATOM 7857 C C . VAL B 1 124 ? 37.75 35.719 -8.406 1 94.69 124 VAL B C 1
ATOM 7859 O O . VAL B 1 124 ? 38 34.625 -8.914 1 94.69 124 VAL B O 1
ATOM 7862 N N . ALA B 1 125 ? 38.594 36.25 -7.539 1 93.31 125 ALA B N 1
ATOM 7863 C CA . ALA B 1 125 ? 39.844 35.625 -7.086 1 93.31 125 ALA B CA 1
ATOM 7864 C C . ALA B 1 125 ? 40.719 35.281 -8.266 1 93.31 125 ALA B C 1
ATOM 7866 O O . ALA B 1 125 ? 41.406 34.25 -8.242 1 93.31 125 ALA B O 1
ATOM 7867 N N . GLY B 1 126 ? 40.594 35.938 -9.359 1 90.75 126 GLY B N 1
ATOM 7868 C CA . GLY B 1 126 ? 41.438 35.75 -10.523 1 90.75 126 GLY B CA 1
ATOM 7869 C C . GLY B 1 126 ? 40.906 34.688 -11.477 1 90.75 126 GLY B C 1
ATOM 7870 O O . GLY B 1 126 ? 41.562 34.344 -12.469 1 90.75 126 GLY B O 1
ATOM 7871 N N . VAL B 1 127 ? 39.75 34.125 -11.125 1 93.56 127 VAL B N 1
ATOM 7872 C CA . VAL B 1 127 ? 39.188 33.062 -11.961 1 93.56 127 VAL B CA 1
ATOM 7873 C C . VAL B 1 127 ? 37.906 33.594 -12.625 1 93.56 127 VAL B C 1
ATOM 7875 O O . VAL B 1 127 ? 37.125 34.312 -12.008 1 93.56 127 VAL B O 1
ATOM 7878 N N . ASN B 1 128 ? 37.688 33.125 -13.852 1 93.88 128 ASN B N 1
ATOM 7879 C CA . ASN B 1 128 ? 36.469 33.5 -14.562 1 93.88 128 ASN B CA 1
ATOM 7880 C C . ASN B 1 128 ? 35.312 32.562 -14.203 1 93.88 128 ASN B C 1
ATOM 7882 O O . ASN B 1 128 ? 35.531 31.359 -14.031 1 93.88 128 ASN B O 1
ATOM 7886 N N . ILE B 1 129 ? 34.156 33.156 -14.055 1 95.25 129 ILE B N 1
ATOM 7887 C CA . ILE B 1 129 ? 33 32.375 -13.742 1 95.25 129 ILE B CA 1
ATOM 7888 C C . ILE B 1 129 ? 31.875 32.688 -14.734 1 95.25 129 ILE B C 1
ATOM 7890 O O . ILE B 1 129 ? 31.672 33.844 -15.117 1 95.25 129 ILE B O 1
ATOM 7894 N N . SER B 1 130 ? 31.25 31.688 -15.305 1 95.75 130 SER B N 1
ATOM 7895 C CA . SER B 1 130 ? 30.047 31.766 -16.109 1 95.75 130 SER B CA 1
ATOM 7896 C C . SER B 1 130 ? 29.094 30.625 -15.805 1 95.75 130 SER B C 1
ATOM 7898 O O . SER B 1 130 ? 29.328 29.484 -16.219 1 95.75 130 SER B O 1
ATOM 7900 N N . ARG B 1 131 ? 28.094 30.906 -15.07 1 96.19 131 ARG B N 1
ATOM 7901 C CA . ARG B 1 131 ? 27.141 29.875 -14.641 1 96.19 131 ARG B CA 1
ATOM 7902 C C . ARG B 1 131 ? 25.703 30.344 -14.852 1 96.19 131 ARG B C 1
ATOM 7904 O O . ARG B 1 131 ? 25.391 31.531 -14.719 1 96.19 131 ARG B O 1
ATOM 7911 N N . THR B 1 132 ? 24.875 29.422 -15.219 1 95.88 132 THR B N 1
ATOM 7912 C CA . THR B 1 132 ? 23.438 29.656 -15.328 1 95.88 132 THR B CA 1
ATOM 7913 C C . THR B 1 132 ? 22.656 28.578 -14.578 1 95.88 132 THR B C 1
ATOM 7915 O O . THR B 1 132 ? 22.875 27.391 -14.781 1 95.88 132 THR B O 1
ATOM 7918 N N . VAL B 1 133 ? 21.812 29 -13.719 1 96.44 133 VAL B N 1
ATOM 7919 C CA . VAL B 1 133 ? 21 28.062 -12.961 1 96.44 133 VAL B CA 1
ATOM 7920 C C . VAL B 1 133 ? 19.547 28.516 -12.961 1 96.44 133 VAL B C 1
ATOM 7922 O O . VAL B 1 133 ? 19.25 29.688 -13.211 1 96.44 133 VAL B O 1
ATOM 7925 N N . SER B 1 134 ? 18.688 27.578 -12.734 1 94.94 134 SER B N 1
ATOM 7926 C CA . SER B 1 134 ? 17.281 27.922 -12.586 1 94.94 134 SER B CA 1
ATOM 7927 C C . SER B 1 134 ? 17.016 28.609 -11.242 1 94.94 134 SER B C 1
ATOM 7929 O O . SER B 1 134 ? 17.656 28.281 -10.242 1 94.94 134 SER B O 1
ATOM 7931 N N . ILE B 1 135 ? 16.078 29.531 -11.203 1 95.44 135 ILE B N 1
ATOM 7932 C CA . ILE B 1 135 ? 15.789 30.25 -9.961 1 95.44 135 ILE B CA 1
ATOM 7933 C C . ILE B 1 135 ? 14.281 30.469 -9.836 1 95.44 135 ILE B C 1
ATOM 7935 O O . ILE B 1 135 ? 13.602 30.719 -10.836 1 95.44 135 ILE B O 1
ATOM 7939 N N . SER B 1 136 ? 13.859 30.344 -8.695 1 94.19 136 SER B N 1
ATOM 7940 C CA . SER B 1 136 ? 12.469 30.672 -8.398 1 94.19 136 SER B CA 1
ATOM 7941 C C . SER B 1 136 ? 12.328 32.125 -7.977 1 94.19 136 SER B C 1
ATOM 7943 O O . SER B 1 136 ? 13.18 32.656 -7.258 1 94.19 136 SER B O 1
ATOM 7945 N N . LEU B 1 137 ? 11.312 32.75 -8.516 1 92.31 137 LEU B N 1
ATOM 7946 C CA . LEU B 1 137 ? 10.977 34.125 -8.141 1 92.31 137 LEU B CA 1
ATOM 7947 C C . LEU B 1 137 ? 9.656 34.156 -7.375 1 92.31 137 LEU B C 1
ATOM 7949 O O . LEU B 1 137 ? 8.578 34.125 -7.977 1 92.31 137 LEU B O 1
ATOM 7953 N N . LYS B 1 138 ? 9.812 34.281 -6.105 1 90 138 LYS B N 1
ATOM 7954 C CA . LYS B 1 138 ? 8.625 34.312 -5.254 1 90 138 LYS B CA 1
ATOM 7955 C C . LYS B 1 138 ? 8.023 35.719 -5.188 1 90 138 LYS B C 1
ATOM 7957 O O . LYS B 1 138 ? 8.75 36.688 -5.039 1 90 138 LYS B O 1
ATOM 7962 N N . SER B 1 139 ? 6.727 35.75 -5.512 1 82.81 139 SER B N 1
ATOM 7963 C CA . SER B 1 139 ? 6.066 37.031 -5.367 1 82.81 139 SER B CA 1
ATOM 7964 C C . SER B 1 139 ? 5.906 37.406 -3.898 1 82.81 139 SER B C 1
ATOM 7966 O O . SER B 1 139 ? 5.82 36.531 -3.033 1 82.81 139 SER B O 1
ATOM 7968 N N . SER B 1 140 ? 6.18 38.625 -3.709 1 69.19 140 SER B N 1
ATOM 7969 C CA . SER B 1 140 ? 5.938 39.094 -2.346 1 69.19 140 SER B CA 1
ATOM 7970 C C . SER B 1 140 ? 4.477 38.906 -1.948 1 69.19 140 SER B C 1
ATOM 7972 O O . SER B 1 140 ? 3.596 39.625 -2.42 1 69.19 140 SER B O 1
ATOM 7974 N N . ASN B 1 141 ? 4.012 37.688 -1.966 1 63.94 141 ASN B N 1
ATOM 7975 C CA . ASN B 1 141 ? 2.633 37.344 -1.664 1 63.94 141 ASN B CA 1
ATOM 7976 C C . ASN B 1 141 ? 2.062 38.156 -0.525 1 63.94 141 ASN B C 1
ATOM 7978 O O . ASN B 1 141 ? 2.719 38.375 0.501 1 63.94 141 ASN B O 1
ATOM 7982 N N . GLN B 1 142 ? 1.09 39.031 -0.901 1 80.06 142 GLN B N 1
ATOM 7983 C CA . GLN B 1 142 ? 0.328 39.75 0.12 1 80.06 142 GLN B CA 1
ATOM 7984 C C . GLN B 1 142 ? -0.848 38.906 0.614 1 80.06 142 GLN B C 1
ATOM 7986 O O . GLN B 1 142 ? -1.536 38.25 -0.182 1 80.06 142 GLN B O 1
ATOM 7991 N N . VAL B 1 143 ? -0.791 38.719 1.943 1 90.19 143 VAL B N 1
ATOM 7992 C CA . VAL B 1 143 ? -1.958 38.094 2.533 1 90.19 143 VAL B CA 1
ATOM 7993 C C . VAL B 1 143 ? -2.795 39.125 3.285 1 90.19 143 VAL B C 1
ATOM 7995 O O . VAL B 1 143 ? -2.283 39.844 4.148 1 90.19 143 VAL B O 1
ATOM 7998 N N . THR B 1 144 ? -3.996 39.125 2.832 1 94.62 144 THR B N 1
ATOM 7999 C CA . THR B 1 144 ? -4.906 40.094 3.471 1 94.62 144 THR B CA 1
ATOM 8000 C C . THR B 1 144 ? -5.867 39.344 4.41 1 94.62 144 THR B C 1
ATOM 8002 O O . THR B 1 144 ? -6.566 38.438 3.996 1 94.62 144 THR B O 1
ATOM 8005 N N . PHE B 1 145 ? -5.852 39.812 5.637 1 95.75 145 PHE B N 1
ATOM 8006 C CA . PHE B 1 145 ? -6.773 39.281 6.637 1 95.75 145 PHE B CA 1
ATOM 8007 C C . PHE B 1 145 ? -7.996 40.188 6.77 1 95.75 145 PHE B C 1
ATOM 8009 O O . PHE B 1 145 ? -7.863 41.406 6.879 1 95.75 145 PHE B O 1
ATOM 8016 N N . ILE B 1 146 ? -9.109 39.562 6.652 1 96.75 146 ILE B N 1
ATOM 8017 C CA . ILE B 1 146 ? -10.383 40.25 6.891 1 96.75 146 ILE B CA 1
ATOM 8018 C C . ILE B 1 146 ? -11.117 39.562 8.047 1 96.75 146 ILE B C 1
ATOM 8020 O O . ILE B 1 146 ? -11.312 38.344 8.039 1 96.75 146 ILE B O 1
ATOM 8024 N N . GLN B 1 147 ? -11.43 40.438 9.07 1 96.19 147 GLN B N 1
ATOM 8025 C CA . GLN B 1 147 ? -12.094 39.844 10.227 1 96.19 147 GLN B CA 1
ATOM 8026 C C . GLN B 1 147 ? -13.297 40.688 10.656 1 96.19 147 GLN B C 1
ATOM 8028 O O . GLN B 1 147 ? -13.156 41.875 10.906 1 96.19 147 GLN B O 1
ATOM 8033 N N . THR B 1 148 ? -14.453 40 10.742 1 96.81 148 THR B N 1
ATOM 8034 C CA . THR B 1 148 ? -15.633 40.656 11.305 1 96.81 148 THR B CA 1
ATOM 8035 C C . THR B 1 148 ? -15.656 40.531 12.828 1 96.81 148 THR B C 1
ATOM 8037 O O . THR B 1 148 ? -14.984 39.656 13.383 1 96.81 148 THR B O 1
ATOM 8040 N N . ASP B 1 149 ? -16.375 41.406 13.484 1 94.81 149 ASP B N 1
ATOM 8041 C CA . ASP B 1 149 ? -16.453 41.344 14.938 1 94.81 149 ASP B CA 1
ATOM 8042 C C . ASP B 1 149 ? -17.172 40.062 15.391 1 94.81 149 ASP B C 1
ATOM 8044 O O . ASP B 1 149 ? -16.828 39.469 16.422 1 94.81 149 ASP B O 1
ATOM 8048 N N . LYS B 1 150 ? -18.094 39.719 14.633 1 93.56 150 LYS B N 1
ATOM 8049 C CA . LYS B 1 150 ? -18.766 38.438 14.883 1 93.56 150 LYS B CA 1
ATOM 8050 C C . LYS B 1 150 ? -19.203 37.781 13.57 1 93.56 150 LYS B C 1
ATOM 8052 O O . LYS B 1 150 ? -19.109 38.406 12.508 1 93.56 150 LYS B O 1
ATOM 8057 N N . TYR B 1 151 ? -19.609 36.562 13.648 1 93.62 151 TYR B N 1
ATOM 8058 C CA . TYR B 1 151 ? -19.891 35.781 12.445 1 93.62 151 TYR B CA 1
ATOM 8059 C C . TYR B 1 151 ? -21.375 35.875 12.07 1 93.62 151 TYR B C 1
ATOM 8061 O O . TYR B 1 151 ? -21.703 36.031 10.891 1 93.62 151 TYR B O 1
ATOM 8069 N N . LEU B 1 152 ? -22.25 35.844 13.062 1 93.81 152 LEU B N 1
ATOM 8070 C CA . LEU B 1 152 ? -23.688 35.844 12.836 1 93.81 152 LEU B CA 1
ATOM 8071 C C . LEU B 1 152 ? -24.281 37.219 13.148 1 93.81 152 LEU B C 1
ATOM 8073 O O . LEU B 1 152 ? -24 37.781 14.211 1 93.81 152 LEU B O 1
ATOM 8077 N N . TYR B 1 153 ? -25.125 37.75 12.227 1 95.31 153 TYR B N 1
ATOM 8078 C CA . TYR B 1 153 ? -25.797 39.031 12.406 1 95.31 153 TYR B CA 1
ATOM 8079 C C . TYR B 1 153 ? -27.297 38.906 12.242 1 95.31 153 TYR B C 1
ATOM 8081 O O . TYR B 1 153 ? -27.781 38.062 11.477 1 95.31 153 TYR B O 1
ATOM 8089 N N . GLU B 1 154 ? -27.953 39.719 13.047 1 91.69 154 GLU B N 1
ATOM 8090 C CA . GLU B 1 154 ? -29.391 39.844 12.867 1 91.69 154 GLU B CA 1
ATOM 8091 C C . GLU B 1 154 ? -29.719 40.969 11.875 1 91.69 154 GLU B C 1
ATOM 8093 O O . GLU B 1 154 ? -28.906 41.875 11.664 1 91.69 154 GLU B O 1
ATOM 8098 N N . PRO B 1 155 ? -30.938 40.875 11.336 1 91.19 155 PRO B N 1
ATOM 8099 C CA . PRO B 1 155 ? -31.344 41.969 10.453 1 91.19 155 PRO B CA 1
ATOM 8100 C C . PRO B 1 155 ? -31.281 43.344 11.141 1 91.19 155 PRO B C 1
ATOM 8102 O O . PRO B 1 155 ? -31.641 43.438 12.312 1 91.19 155 PRO B O 1
ATOM 8105 N N . GLY B 1 156 ? -30.719 44.281 10.477 1 91.69 156 GLY B N 1
ATOM 8106 C CA . GLY B 1 156 ? -30.656 45.625 10.977 1 91.69 156 GLY B CA 1
ATOM 8107 C C . GLY B 1 156 ? -29.406 45.906 11.789 1 91.69 156 GLY B C 1
ATOM 8108 O O . GLY B 1 156 ? -29.172 47.062 12.18 1 91.69 156 GLY B O 1
ATOM 8109 N N . GLU B 1 157 ? -28.625 45 11.961 1 93.75 157 GLU B N 1
ATOM 8110 C CA . GLU B 1 157 ? -27.422 45.188 12.781 1 93.75 157 GLU B CA 1
ATOM 8111 C C . GLU B 1 157 ? -26.297 45.812 11.984 1 93.75 157 GLU B C 1
ATOM 8113 O O . GLU B 1 157 ? -26.297 45.75 10.75 1 93.75 157 GLU B O 1
ATOM 8118 N N . ASN B 1 158 ? -25.359 46.375 12.711 1 95.75 158 ASN B N 1
ATOM 8119 C CA . ASN B 1 158 ? -24.156 46.969 12.133 1 95.75 158 ASN B CA 1
ATOM 8120 C C . ASN B 1 158 ? -23.031 45.938 12.016 1 95.75 158 ASN B C 1
ATOM 8122 O O . ASN B 1 158 ? -22.672 45.312 13 1 95.75 158 ASN B O 1
ATOM 8126 N N . VAL B 1 159 ? -22.594 45.781 10.828 1 97 159 VAL B N 1
ATOM 8127 C CA . VAL B 1 159 ? -21.484 44.875 10.586 1 97 159 VAL B CA 1
ATOM 8128 C C . VAL B 1 159 ? -20.156 45.625 10.641 1 97 159 VAL B C 1
ATOM 8130 O O . VAL B 1 159 ? -19.938 46.562 9.875 1 97 159 VAL B O 1
ATOM 8133 N N . LYS B 1 160 ? -19.281 45.219 11.539 1 97.12 160 LYS B N 1
ATOM 8134 C CA . LYS B 1 160 ? -17.953 45.812 11.68 1 97.12 160 LYS B CA 1
ATOM 8135 C C . LYS B 1 160 ? -16.859 44.844 11.25 1 97.12 160 LYS B C 1
ATOM 8137 O O . LYS B 1 160 ? -16.969 43.625 11.5 1 97.12 160 LYS B O 1
ATOM 8142 N N . PHE B 1 161 ? -15.883 45.312 10.523 1 97.25 161 PHE B N 1
ATOM 8143 C CA . PHE B 1 161 ? -14.789 44.438 10.164 1 97.25 161 PHE B CA 1
ATOM 8144 C C . PHE B 1 161 ? -13.484 45.188 10.016 1 97.25 161 PHE B C 1
ATOM 8146 O O . PHE B 1 161 ? -13.492 46.406 9.828 1 97.25 161 PHE B O 1
ATOM 8153 N N . ARG B 1 162 ? -12.414 44.531 10.195 1 97.38 162 ARG B N 1
ATOM 8154 C CA . ARG B 1 162 ? -11.078 45.125 10.055 1 97.38 162 ARG B CA 1
ATOM 8155 C C . ARG B 1 162 ? -10.305 44.438 8.93 1 97.38 162 ARG B C 1
ATOM 8157 O O . ARG B 1 162 ? -10.602 43.281 8.57 1 97.38 162 ARG B O 1
ATOM 8164 N N . ILE B 1 163 ? -9.344 45.125 8.367 1 96.81 163 ILE B N 1
ATOM 8165 C CA . ILE B 1 163 ? -8.516 44.656 7.262 1 96.81 163 ILE B CA 1
ATOM 8166 C C . ILE B 1 163 ? -7.039 44.875 7.594 1 96.81 163 ILE B C 1
ATOM 8168 O O . ILE B 1 163 ? -6.645 45.938 8.039 1 96.81 163 ILE B O 1
ATOM 8172 N N . LEU B 1 164 ? -6.309 43.812 7.445 1 96 164 LEU B N 1
ATOM 8173 C CA . LEU B 1 164 ? -4.863 43.844 7.625 1 96 164 LEU B CA 1
ATOM 8174 C C . LEU B 1 164 ? -4.16 43.094 6.492 1 96 164 LEU B C 1
ATOM 8176 O O . LEU B 1 164 ? -4.512 41.969 6.188 1 96 164 LEU B O 1
ATOM 8180 N N . THR B 1 165 ? -3.236 43.719 5.859 1 94.19 165 THR B N 1
ATOM 8181 C CA . THR B 1 165 ? -2.457 43.062 4.816 1 94.19 165 THR B CA 1
ATOM 8182 C C . THR B 1 165 ? -0.994 42.938 5.238 1 94.19 165 THR B C 1
ATOM 8184 O O . THR B 1 165 ? -0.359 43.938 5.598 1 94.19 165 THR B O 1
ATOM 8187 N N . VAL B 1 166 ? -0.574 41.75 5.262 1 92.94 166 VAL B N 1
ATOM 8188 C CA . VAL B 1 166 ? 0.815 41.438 5.594 1 92.94 166 VAL B CA 1
ATOM 8189 C C . VAL B 1 166 ? 1.563 41 4.34 1 92.94 166 VAL B C 1
ATOM 8191 O O . VAL B 1 166 ? 1.009 40.281 3.492 1 92.94 166 VAL B O 1
ATOM 8194 N N . THR B 1 167 ? 2.873 41.438 4.234 1 88.19 167 THR B N 1
ATOM 8195 C CA . THR B 1 167 ? 3.584 41.156 2.986 1 88.19 167 THR B CA 1
ATOM 8196 C C . THR B 1 167 ? 5.035 40.781 3.26 1 88.19 167 THR B C 1
ATOM 8198 O O . THR B 1 167 ? 5.664 41.312 4.176 1 88.19 167 THR B O 1
ATOM 8201 N N . GLY B 1 168 ? 5.48 39.812 2.449 1 87.81 168 GLY B N 1
ATOM 8202 C CA . GLY B 1 168 ? 6.906 39.531 2.395 1 87.81 168 GLY B CA 1
ATOM 8203 C C . GLY B 1 168 ? 7.367 38.594 3.494 1 87.81 168 GLY B C 1
ATOM 8204 O O . GLY B 1 168 ? 6.586 38.219 4.375 1 87.81 168 GLY B O 1
ATOM 8205 N N . PRO B 1 169 ? 8.68 38.25 3.486 1 89.44 169 PRO B N 1
ATOM 8206 C CA . PRO B 1 169 ? 9.25 37.312 4.453 1 89.44 169 PRO B CA 1
ATOM 8207 C C . PRO B 1 169 ? 9.422 37.938 5.844 1 89.44 169 PRO B C 1
ATOM 8209 O O . PRO B 1 169 ? 9.523 37.188 6.836 1 89.44 169 PRO B O 1
ATOM 8212 N N . TYR B 1 170 ? 9.516 39.219 5.949 1 89.75 170 TYR B N 1
ATOM 8213 C CA . TYR B 1 170 ? 9.719 39.875 7.234 1 89.75 170 TYR B CA 1
ATOM 8214 C C . TYR B 1 170 ? 8.391 40.312 7.848 1 89.75 170 TYR B C 1
ATOM 8216 O O . TYR B 1 170 ? 8.359 41 8.867 1 89.75 170 TYR B O 1
ATOM 8224 N N . LEU B 1 171 ? 7.289 40.031 7.215 1 91.56 171 LEU B N 1
ATOM 8225 C CA . LEU B 1 171 ? 5.938 40.25 7.719 1 91.56 171 LEU B CA 1
ATOM 8226 C C . LEU B 1 171 ? 5.668 41.719 7.922 1 91.56 171 LEU B C 1
ATOM 8228 O O . LEU B 1 171 ? 5.195 42.125 8.984 1 91.56 171 LEU B O 1
ATOM 8232 N N . ASN B 1 172 ? 5.98 42.438 6.922 1 91 172 ASN B N 1
ATOM 8233 C CA . ASN B 1 172 ? 5.684 43.844 6.945 1 91 172 ASN B CA 1
ATOM 8234 C C . ASN B 1 172 ? 4.191 44.125 6.758 1 91 172 ASN B C 1
ATOM 8236 O O . ASN B 1 172 ? 3.492 43.344 6.113 1 91 172 ASN B O 1
ATOM 8240 N N . VAL B 1 173 ? 3.793 45.188 7.332 1 94.56 173 VAL B N 1
ATOM 8241 C CA . VAL B 1 173 ? 2.404 45.594 7.152 1 94.56 173 VAL B CA 1
ATOM 8242 C C . VAL B 1 173 ? 2.293 46.5 5.934 1 94.56 173 VAL B C 1
ATOM 8244 O O . VAL B 1 173 ? 3.016 47.5 5.824 1 94.56 173 VAL B O 1
ATOM 8247 N N . SER B 1 174 ? 1.443 46.156 5.047 1 92 174 SER B N 1
ATOM 8248 C CA . SER B 1 174 ? 1.244 46.969 3.859 1 92 174 SER B CA 1
ATOM 8249 C C . SER B 1 174 ? 0.511 48.281 4.203 1 92 174 SER B C 1
ATOM 8251 O O . SER B 1 174 ? -0.432 48.281 4.996 1 92 174 SER B O 1
ATOM 8253 N N . THR B 1 175 ? 0.954 49.344 3.578 1 92.5 175 THR B N 1
ATOM 8254 C CA . THR B 1 175 ? 0.278 50.625 3.754 1 92.5 175 THR B CA 1
ATOM 8255 C C . THR B 1 175 ? -0.336 51.094 2.439 1 92.5 175 THR B C 1
ATOM 8257 O O . THR B 1 175 ? -0.777 52.25 2.332 1 92.5 175 THR B O 1
ATOM 8260 N N . ASP B 1 176 ? -0.397 50.156 1.543 1 90.25 176 ASP B N 1
ATOM 8261 C CA . ASP B 1 176 ? -1.017 50.469 0.262 1 90.25 176 ASP B CA 1
ATOM 8262 C C . ASP B 1 176 ? -2.531 50.625 0.404 1 90.25 176 ASP B C 1
ATOM 8264 O O . ASP B 1 176 ? -3.158 49.875 1.167 1 90.25 176 ASP B O 1
ATOM 8268 N N . GLN B 1 177 ? -3.021 51.531 -0.367 1 94.06 177 GLN B N 1
ATOM 8269 C CA . GLN B 1 177 ? -4.469 51.719 -0.357 1 94.06 177 GLN B CA 1
ATOM 8270 C C . GLN B 1 177 ? -5.184 50.469 -0.919 1 94.06 177 GLN B C 1
ATOM 8272 O O . GLN B 1 177 ? -4.641 49.781 -1.765 1 94.06 177 GLN B O 1
ATOM 8277 N N . TYR B 1 178 ? -6.332 50.25 -0.399 1 95.12 178 TYR B N 1
ATOM 8278 C CA . TYR B 1 178 ? -7.199 49.25 -1.012 1 95.12 178 TYR B CA 1
ATOM 8279 C C . TYR B 1 178 ? -8.047 49.875 -2.115 1 95.12 178 TYR B C 1
ATOM 8281 O O . TYR B 1 178 ? -8.914 50.719 -1.844 1 95.12 178 TYR B O 1
ATOM 8289 N N . PRO B 1 179 ? -7.887 49.406 -3.316 1 94.75 179 PRO B N 1
ATOM 8290 C CA . PRO B 1 179 ? -8.633 50.062 -4.41 1 94.75 179 PRO B CA 1
ATOM 8291 C C . PRO B 1 179 ? -10.141 49.906 -4.25 1 94.75 179 PRO B C 1
ATOM 8293 O O . PRO B 1 179 ? -10.883 50.875 -4.512 1 94.75 179 PRO B O 1
ATOM 8296 N N . LEU B 1 180 ? -10.469 48.719 -3.826 1 95.88 180 LEU B N 1
ATOM 8297 C CA . LEU B 1 180 ? -11.906 48.469 -3.717 1 95.88 180 LEU B CA 1
ATOM 8298 C C . LEU B 1 180 ? -12.203 47.438 -2.619 1 95.88 180 LEU B C 1
ATOM 8300 O O . LEU B 1 180 ? -11.539 46.406 -2.533 1 95.88 180 LEU B O 1
ATOM 8304 N N . VAL B 1 181 ? -13.148 47.844 -1.751 1 97.44 181 VAL B N 1
ATOM 8305 C CA . VAL B 1 181 ? -13.742 46.938 -0.779 1 97.44 181 VAL B CA 1
ATOM 8306 C C . VAL B 1 181 ? -15.258 46.875 -0.965 1 97.44 181 VAL B C 1
ATOM 8308 O O . VAL B 1 181 ? -15.898 47.938 -1.089 1 97.44 181 VAL B O 1
ATOM 8311 N N . TRP B 1 182 ? -15.797 45.656 -1.104 1 97.56 182 TRP B N 1
ATOM 8312 C CA . TRP B 1 182 ? -17.25 45.594 -1.26 1 97.56 182 TRP B CA 1
ATOM 8313 C C . TRP B 1 182 ? -17.828 44.344 -0.605 1 97.56 182 TRP B C 1
ATOM 8315 O O . TRP B 1 182 ? -17.094 43.438 -0.231 1 97.56 182 TRP B O 1
ATOM 8325 N N . ILE B 1 183 ? -19.156 44.344 -0.421 1 97.81 183 ILE B N 1
ATOM 8326 C CA . ILE B 1 183 ? -19.875 43.25 0.216 1 97.81 183 ILE B CA 1
ATOM 8327 C C . ILE B 1 183 ? -20.984 42.75 -0.712 1 97.81 183 ILE B C 1
ATOM 8329 O O . ILE B 1 183 ? -21.719 43.562 -1.292 1 97.81 183 ILE B O 1
ATOM 8333 N N . GLU B 1 184 ? -21 41.469 -0.786 1 97.06 184 GLU B N 1
ATOM 8334 C CA . GLU B 1 184 ? -22.031 40.844 -1.614 1 97.06 184 GLU B CA 1
ATOM 8335 C C . GLU B 1 184 ? -23 40.031 -0.77 1 97.06 184 GLU B C 1
ATOM 8337 O O . GLU B 1 184 ? -22.594 39.375 0.191 1 97.06 184 GLU B O 1
ATOM 8342 N N . THR B 1 185 ? -24.219 40.062 -1.151 1 96.06 185 THR B N 1
ATOM 8343 C CA . THR B 1 185 ? -25.266 39.281 -0.53 1 96.06 185 THR B CA 1
ATOM 8344 C C . THR B 1 185 ? -25.188 37.812 -0.988 1 96.06 185 THR B C 1
ATOM 8346 O O . THR B 1 185 ? -24.391 37.5 -1.867 1 96.06 185 THR B O 1
ATOM 8349 N N . PRO B 1 186 ? -25.922 37 -0.353 1 95 186 PRO B N 1
ATOM 8350 C CA . PRO B 1 186 ? -25.969 35.625 -0.811 1 95 186 PRO B CA 1
ATOM 8351 C C . PRO B 1 186 ? -26.328 35.5 -2.289 1 95 186 PRO B C 1
ATOM 8353 O O . PRO B 1 186 ? -25.906 34.562 -2.959 1 95 186 PRO B O 1
ATOM 8356 N N . SER B 1 187 ? -27.094 36.375 -2.842 1 94.5 187 SER B N 1
ATOM 8357 C CA . SER B 1 187 ? -27.5 36.375 -4.246 1 94.5 187 SER B CA 1
ATOM 8358 C C . SER B 1 187 ? -26.469 37.094 -5.113 1 94.5 187 SER B C 1
ATOM 8360 O O . SER B 1 187 ? -26.734 37.375 -6.281 1 94.5 187 SER B O 1
ATOM 8362 N N . ARG B 1 188 ? -25.484 37.594 -4.574 1 92.31 188 ARG B N 1
ATOM 8363 C CA . ARG B 1 188 ? -24.328 38.188 -5.258 1 92.31 188 ARG B CA 1
ATOM 8364 C C . ARG B 1 188 ? -24.625 39.625 -5.672 1 92.31 188 ARG B C 1
ATOM 8366 O O . ARG B 1 188 ? -24.141 40.094 -6.707 1 92.31 188 ARG B O 1
ATOM 8373 N N . THR B 1 189 ? -25.5 40.188 -4.879 1 94.94 189 THR B N 1
ATOM 8374 C CA . THR B 1 189 ? -25.734 41.625 -5.082 1 94.94 189 THR B CA 1
ATOM 8375 C C . THR B 1 189 ? -24.812 42.438 -4.184 1 94.94 189 THR B C 1
ATOM 8377 O O . THR B 1 189 ? -24.734 42.188 -2.98 1 94.94 189 THR B O 1
ATOM 8380 N N . ARG B 1 190 ? -24.203 43.531 -4.797 1 95.62 190 ARG B N 1
ATOM 8381 C CA . ARG B 1 190 ? -23.344 44.406 -4.016 1 95.62 190 ARG B CA 1
ATOM 8382 C C . ARG B 1 190 ? -24.188 45.406 -3.209 1 95.62 190 ARG B C 1
ATOM 8384 O O . ARG B 1 190 ? -24.938 46.219 -3.779 1 95.62 190 ARG B O 1
ATOM 8391 N N . ILE B 1 191 ? -23.984 45.438 -1.953 1 95.75 191 ILE B N 1
ATOM 8392 C CA . ILE B 1 191 ? -24.859 46.25 -1.135 1 95.75 191 ILE B CA 1
ATOM 8393 C C . ILE B 1 191 ? -24.047 47.344 -0.446 1 95.75 191 ILE B C 1
ATOM 8395 O O . ILE B 1 191 ? -24.594 48.312 0.095 1 95.75 191 ILE B O 1
ATOM 8399 N N . ALA B 1 192 ? -22.797 47.25 -0.375 1 96.38 192 ALA B N 1
ATOM 8400 C CA . ALA B 1 192 ? -21.891 48.25 0.177 1 96.38 192 ALA B CA 1
ATOM 8401 C C . ALA B 1 192 ? -20.547 48.25 -0.551 1 96.38 192 ALA B C 1
ATOM 8403 O O . ALA B 1 192 ? -20.094 47.188 -0.992 1 96.38 192 ALA B O 1
ATOM 8404 N N . GLN B 1 193 ? -19.938 49.375 -0.692 1 96.94 193 GLN B N 1
ATOM 8405 C CA . GLN B 1 193 ? -18.625 49.469 -1.322 1 96.94 193 GLN B CA 1
ATOM 8406 C C . GLN B 1 193 ? -17.844 50.656 -0.801 1 96.94 193 GLN B C 1
ATOM 8408 O O . GLN B 1 193 ? -18.438 51.688 -0.446 1 96.94 193 GLN B O 1
ATOM 8413 N N . TRP B 1 194 ? -16.641 50.594 -0.659 1 97.62 194 TRP B N 1
ATOM 8414 C CA . TRP B 1 194 ? -15.68 51.625 -0.344 1 97.62 194 TRP B CA 1
ATOM 8415 C C . TRP B 1 194 ? -14.586 51.719 -1.4 1 97.62 194 TRP B C 1
ATOM 8417 O O . TRP B 1 194 ? -13.867 50.719 -1.631 1 97.62 194 TRP B O 1
ATOM 8427 N N . LYS B 1 195 ? -14.414 52.781 -2.01 1 96.38 195 LYS B N 1
ATOM 8428 C CA . LYS B 1 195 ? -13.383 52.969 -3.031 1 96.38 195 LYS B CA 1
ATOM 8429 C C . LYS B 1 195 ? -12.156 53.688 -2.459 1 96.38 195 LYS B C 1
ATOM 8431 O O . LYS B 1 195 ? -12.281 54.562 -1.621 1 96.38 195 LYS B O 1
ATOM 8436 N N . THR B 1 196 ? -11.016 53.312 -2.865 1 95.31 196 THR B N 1
ATOM 8437 C CA . THR B 1 196 ? -9.742 53.906 -2.506 1 95.31 196 THR B CA 1
ATOM 8438 C C . THR B 1 196 ? -9.633 54.094 -0.995 1 95.31 196 THR B C 1
ATOM 8440 O O . THR B 1 196 ? -9.383 55.188 -0.512 1 95.31 196 THR B O 1
ATOM 8443 N N . VAL B 1 197 ? -9.742 53.031 -0.34 1 96.81 197 VAL B N 1
ATOM 8444 C CA . VAL B 1 197 ? -9.711 53.062 1.119 1 96.81 197 VAL B CA 1
ATOM 8445 C C . VAL B 1 197 ? -8.305 53.375 1.606 1 96.81 197 VAL B C 1
ATOM 8447 O O . VAL B 1 197 ? -7.336 52.719 1.233 1 96.81 197 VAL B O 1
ATOM 8450 N N . ASP B 1 198 ? -8.219 54.406 2.436 1 95.44 198 ASP B N 1
ATOM 8451 C CA . ASP B 1 198 ? -6.941 54.812 2.998 1 95.44 198 ASP B CA 1
ATOM 8452 C C . ASP B 1 198 ? -6.414 53.781 3.994 1 95.44 198 ASP B C 1
ATOM 8454 O O . ASP B 1 198 ? -7.09 53.469 4.969 1 95.44 198 ASP B O 1
ATOM 8458 N N . ASN B 1 199 ? -5.238 53.281 3.746 1 95.12 199 ASN B N 1
ATOM 8459 C CA . ASN B 1 199 ? -4.594 52.281 4.602 1 95.12 199 ASN B CA 1
ATOM 8460 C C . ASN B 1 199 ? -3.209 52.75 5.047 1 95.12 199 ASN B C 1
ATOM 8462 O O . ASN B 1 199 ? -2.311 51.938 5.246 1 95.12 199 ASN B O 1
ATOM 8466 N N . THR B 1 200 ? -3.008 53.969 5.242 1 93.25 200 THR B N 1
ATOM 8467 C CA . THR B 1 200 ? -1.711 54.562 5.594 1 93.25 200 THR B CA 1
ATOM 8468 C C . THR B 1 200 ? -1.272 54.094 6.98 1 93.25 200 THR B C 1
ATOM 8470 O O . THR B 1 200 ? -0.076 53.969 7.25 1 93.25 200 THR B O 1
ATOM 8473 N N . ALA B 1 201 ? -2.221 53.75 7.812 1 91.88 201 ALA B N 1
ATOM 8474 C CA . ALA B 1 201 ? -1.918 53.312 9.172 1 91.88 201 ALA B CA 1
ATOM 8475 C C . ALA B 1 201 ? -1.647 51.812 9.203 1 91.88 201 ALA B C 1
ATOM 8477 O O . ALA B 1 201 ? -1.126 51.281 10.195 1 91.88 201 ALA B O 1
ATOM 8478 N N . GLY B 1 202 ? -1.972 51.125 8.203 1 94.25 202 GLY B N 1
ATOM 8479 C CA . GLY B 1 202 ? -1.733 49.688 8.109 1 94.25 202 GLY B CA 1
ATOM 8480 C C . GLY B 1 202 ? -2.906 48.844 8.594 1 94.25 202 GLY B C 1
ATOM 8481 O O . GLY B 1 202 ? -2.928 47.625 8.406 1 94.25 202 GLY B O 1
ATOM 8482 N N . LEU B 1 203 ? -3.818 49.438 9.281 1 96.25 203 LEU B N 1
ATOM 8483 C CA . LEU B 1 203 ? -5.012 48.812 9.812 1 96.25 203 LEU B CA 1
ATOM 8484 C C . LEU B 1 203 ? -6.258 49.625 9.523 1 96.25 203 LEU B C 1
ATOM 8486 O O . LEU B 1 203 ? -6.293 50.844 9.828 1 96.25 203 LEU B O 1
ATOM 8490 N N . VAL B 1 204 ? -7.289 48.938 8.961 1 96.75 204 VAL B N 1
ATOM 8491 C CA . VAL B 1 204 ? -8.5 49.656 8.555 1 96.75 204 VAL B CA 1
ATOM 8492 C C . VAL B 1 204 ? -9.719 49.031 9.234 1 96.75 204 VAL B C 1
ATOM 8494 O O . VAL B 1 204 ? -9.812 47.812 9.367 1 96.75 204 VAL B O 1
ATOM 8497 N N . HIS B 1 205 ? -10.547 49.938 9.773 1 96.94 205 HIS B N 1
ATOM 8498 C CA . HIS B 1 205 ? -11.875 49.531 10.234 1 96.94 205 HIS B CA 1
ATOM 8499 C C . HIS B 1 205 ? -12.953 50.062 9.289 1 96.94 205 HIS B C 1
ATOM 8501 O O . HIS B 1 205 ? -12.922 51.219 8.883 1 96.94 205 HIS B O 1
ATOM 8507 N N . LEU B 1 206 ? -13.781 49.219 8.883 1 97.62 206 LEU B N 1
ATOM 8508 C CA . LEU B 1 206 ? -14.969 49.594 8.125 1 97.62 206 LEU B CA 1
ATOM 8509 C C . LEU B 1 206 ? -16.234 49 8.742 1 97.62 206 LEU B C 1
ATOM 8511 O O . LEU B 1 206 ? -16.156 48.062 9.547 1 97.62 206 LEU B O 1
ATOM 8515 N N . ASP B 1 207 ? -17.312 49.625 8.57 1 96.75 207 ASP B N 1
ATOM 8516 C CA . ASP B 1 207 ? -18.594 49.094 9.047 1 96.75 207 ASP B CA 1
ATOM 8517 C C . ASP B 1 207 ? -19.734 49.5 8.109 1 96.75 207 ASP B C 1
ATOM 8519 O O . ASP B 1 207 ? -19.578 50.375 7.273 1 96.75 207 ASP B O 1
ATOM 8523 N N . PHE B 1 208 ? -20.797 48.812 8.156 1 96 208 PHE B N 1
ATOM 8524 C CA . PHE B 1 208 ? -22 49.125 7.402 1 96 208 PHE B CA 1
ATOM 8525 C C . PHE B 1 208 ? -23.234 48.562 8.086 1 96 208 PHE B C 1
ATOM 8527 O O . PHE B 1 208 ? -23.141 47.594 8.836 1 96 208 PHE B O 1
ATOM 8534 N N . ASP B 1 209 ? -24.328 49.188 7.844 1 95.5 209 ASP B N 1
ATOM 8535 C CA . ASP B 1 209 ? -25.594 48.781 8.469 1 95.5 209 ASP B CA 1
ATOM 8536 C C . ASP B 1 209 ? -26.375 47.875 7.543 1 95.5 209 ASP B C 1
ATOM 8538 O O . ASP B 1 209 ? -26.609 48.188 6.379 1 95.5 209 ASP B O 1
ATOM 8542 N N . LEU B 1 210 ? -26.75 46.781 8.094 1 96.12 210 LEU B N 1
ATOM 8543 C CA . LEU B 1 210 ? -27.656 45.906 7.363 1 96.12 210 LEU B CA 1
ATOM 8544 C C . LEU B 1 210 ? -29.047 46.531 7.277 1 96.12 210 LEU B C 1
ATOM 8546 O O . LEU B 1 210 ? -29.469 47.25 8.172 1 96.12 210 LEU B O 1
ATOM 8550 N N . ALA B 1 211 ? -29.766 46.062 6.254 1 93.44 211 ALA B N 1
ATOM 8551 C CA . ALA B 1 211 ? -31.156 46.5 6.117 1 93.44 211 ALA B CA 1
ATOM 8552 C C . ALA B 1 211 ? -32.031 45.844 7.184 1 93.44 211 ALA B C 1
ATOM 8554 O O . ALA B 1 211 ? -31.656 44.844 7.781 1 93.44 211 ALA B O 1
ATOM 8555 N N . ASP B 1 212 ? -33.125 46.5 7.395 1 90.25 212 ASP B N 1
ATOM 8556 C CA . ASP B 1 212 ? -34.094 45.938 8.367 1 90.25 212 ASP B CA 1
ATOM 8557 C C . ASP B 1 212 ? -34.594 44.594 7.934 1 90.25 212 ASP B C 1
ATOM 8559 O O . ASP B 1 212 ? -34.844 43.719 8.773 1 90.25 212 ASP B O 1
ATOM 8563 N N . GLU B 1 213 ? -34.75 44.469 6.633 1 90.75 213 GLU B N 1
ATOM 8564 C CA . GLU B 1 213 ? -35.156 43.188 6.074 1 90.75 213 GLU B CA 1
ATOM 8565 C C . GLU B 1 213 ? -34.156 42.719 5.008 1 90.75 213 GLU B C 1
ATOM 8567 O O . GLU B 1 213 ? -34.531 42.594 3.834 1 90.75 213 GLU B O 1
ATOM 8572 N N . PRO B 1 214 ? -33.094 42.312 5.5 1 92.62 214 PRO B N 1
ATOM 8573 C CA . PRO B 1 214 ? -32.062 41.875 4.539 1 92.62 214 PRO B CA 1
ATOM 8574 C C . PRO B 1 214 ? -32.281 40.438 4.062 1 92.62 214 PRO B C 1
ATOM 8576 O O . PRO B 1 214 ? -33.031 39.688 4.672 1 92.62 214 PRO B O 1
ATOM 8579 N N . GLU B 1 215 ? -31.594 40.094 2.967 1 93.69 215 GLU B N 1
ATOM 8580 C CA . GLU B 1 215 ? -31.547 38.688 2.543 1 93.69 215 GLU B CA 1
ATOM 8581 C C . GLU B 1 215 ? -30.781 37.844 3.559 1 93.69 215 GLU B C 1
ATOM 8583 O O . GLU B 1 215 ? -29.688 38.188 3.98 1 93.69 215 GLU B O 1
ATOM 8588 N N . LYS B 1 216 ? -31.453 36.812 3.973 1 94.5 216 LYS B N 1
ATOM 8589 C CA . LYS B 1 216 ? -30.766 35.906 4.902 1 94.5 216 LYS B CA 1
ATOM 8590 C C . LYS B 1 216 ? -29.828 34.969 4.168 1 94.5 216 LYS B C 1
ATOM 8592 O O . LYS B 1 216 ? -30.047 34.625 3.002 1 94.5 216 LYS B O 1
ATOM 8597 N N . GLY B 1 217 ? -28.688 34.719 4.824 1 95.38 217 GLY B N 1
ATOM 8598 C CA . GLY B 1 217 ? -27.719 33.812 4.219 1 95.38 217 GLY B CA 1
ATOM 8599 C C . GLY B 1 217 ? -26.281 34.281 4.395 1 95.38 217 GLY B C 1
ATOM 8600 O O . GLY B 1 217 ? -25.969 35 5.34 1 95.38 217 GLY B O 1
ATOM 8601 N N . LEU B 1 218 ? -25.5 33.656 3.549 1 96.12 218 LEU B N 1
ATOM 8602 C CA . LEU B 1 218 ? -24.062 33.906 3.641 1 96.12 218 LEU B CA 1
ATOM 8603 C C . LEU B 1 218 ? -23.656 35.094 2.809 1 96.12 218 LEU B C 1
ATOM 8605 O O . LEU B 1 218 ? -23.922 35.156 1.604 1 96.12 218 LEU B O 1
ATOM 8609 N N . TYR B 1 219 ? -23.047 36.062 3.488 1 97 219 TYR B N 1
ATOM 8610 C CA . TYR B 1 219 ? -22.516 37.281 2.84 1 97 219 TYR B CA 1
ATOM 8611 C C . TYR B 1 219 ? -21 37.156 2.65 1 97 219 TYR B C 1
ATOM 8613 O O . TYR B 1 219 ? -20.328 36.469 3.412 1 97 219 TYR B O 1
ATOM 8621 N N . THR B 1 220 ? -20.531 37.844 1.626 1 97.38 220 THR B N 1
ATOM 8622 C CA . THR B 1 220 ? -19.109 37.781 1.355 1 97.38 220 THR B CA 1
ATOM 8623 C C . THR B 1 220 ? -18.516 39.188 1.277 1 97.38 220 THR B C 1
ATOM 8625 O O . THR B 1 220 ? -19.047 40.062 0.595 1 97.38 220 THR B O 1
ATOM 8628 N N . ILE B 1 221 ? -17.438 39.469 2.004 1 97.5 221 ILE B N 1
ATOM 8629 C CA . ILE B 1 221 ? -16.672 40.688 1.913 1 97.5 221 ILE B CA 1
ATOM 8630 C C . ILE B 1 221 ? -15.477 40.5 0.975 1 97.5 221 ILE B C 1
ATOM 8632 O O . ILE B 1 221 ? -14.734 39.5 1.11 1 97.5 221 ILE B O 1
ATOM 8636 N N . TYR B 1 222 ? -15.32 41.406 0.057 1 96.75 222 TYR B N 1
ATOM 8637 C CA . TYR B 1 222 ? -14.203 41.375 -0.884 1 96.75 222 TYR B CA 1
ATOM 8638 C C . TYR B 1 222 ? -13.266 42.562 -0.65 1 96.75 222 TYR B C 1
ATOM 8640 O O . TYR B 1 222 ? -13.711 43.688 -0.46 1 96.75 222 TYR B O 1
ATOM 8648 N N . VAL B 1 223 ? -11.961 42.281 -0.644 1 96.38 223 VAL B N 1
ATOM 8649 C CA . VAL B 1 223 ? -10.953 43.312 -0.549 1 96.38 223 VAL B CA 1
ATOM 8650 C C . VAL B 1 223 ? -9.945 43.188 -1.693 1 96.38 223 VAL B C 1
ATOM 8652 O O . VAL B 1 223 ? -9.266 42.156 -1.808 1 96.38 223 VAL B O 1
ATOM 8655 N N . ASP B 1 224 ? -9.867 44.156 -2.443 1 93.06 224 ASP B N 1
ATOM 8656 C CA . ASP B 1 224 ? -8.898 44.188 -3.533 1 93.06 224 ASP B CA 1
ATOM 8657 C C . ASP B 1 224 ? -7.582 44.812 -3.08 1 93.06 224 ASP B C 1
ATOM 8659 O O . ASP B 1 224 ? -7.578 45.844 -2.373 1 93.06 224 ASP B O 1
ATOM 8663 N N . THR B 1 225 ? -6.621 44.156 -3.414 1 89 225 THR B N 1
ATOM 8664 C CA . THR B 1 225 ? -5.305 44.75 -3.217 1 89 225 THR B CA 1
ATOM 8665 C C . THR B 1 225 ? -4.758 45.281 -4.531 1 89 225 THR B C 1
ATOM 8667 O O . THR B 1 225 ? -5.387 45.156 -5.582 1 89 225 THR B O 1
ATOM 8670 N N . GLN B 1 226 ? -3.641 45.906 -4.5 1 81.38 226 GLN B N 1
ATOM 8671 C CA . GLN B 1 226 ? -3.062 46.531 -5.684 1 81.38 226 GLN B CA 1
ATOM 8672 C C . GLN B 1 226 ? -2.648 45.5 -6.715 1 81.38 226 GLN B C 1
ATOM 8674 O O . GLN B 1 226 ? -2.547 45.812 -7.906 1 81.38 226 GLN B O 1
ATOM 8679 N N . GLU B 1 227 ? -2.461 44.281 -6.352 1 74.25 227 GLU B N 1
ATOM 8680 C CA . GLU B 1 227 ? -2.035 43.219 -7.262 1 74.25 227 GLU B CA 1
ATOM 8681 C C . GLU B 1 227 ? -3.23 42.594 -7.957 1 74.25 227 GLU B C 1
ATOM 8683 O O . GLU B 1 227 ? -3.102 41.531 -8.57 1 74.25 227 GLU B O 1
ATOM 8688 N N . GLU B 1 228 ? -4.32 43.219 -8.023 1 68.44 228 GLU B N 1
ATOM 8689 C CA . GLU B 1 228 ? -5.535 42.812 -8.727 1 68.44 228 GLU B CA 1
ATOM 8690 C C . GLU B 1 228 ? -6.055 41.469 -8.188 1 68.44 228 GLU B C 1
ATOM 8692 O O . GLU B 1 228 ? -6.547 40.656 -8.953 1 68.44 228 GLU B O 1
ATOM 8697 N N . SER B 1 229 ? -5.684 41.125 -7.113 1 77.56 229 SER B N 1
ATOM 8698 C CA . SER B 1 229 ? -6.262 39.969 -6.449 1 77.56 229 SER B CA 1
ATOM 8699 C C . SER B 1 229 ? -7.145 40.375 -5.277 1 77.56 229 SER B C 1
ATOM 8701 O O . SER B 1 229 ? -6.988 41.469 -4.727 1 77.56 229 SER B O 1
ATOM 8703 N N . HIS B 1 230 ? -8.195 39.562 -5.137 1 86.25 230 HIS B N 1
ATOM 8704 C CA . HIS B 1 230 ? -9.023 39.938 -3.988 1 86.25 230 HIS B CA 1
ATOM 8705 C C . HIS B 1 230 ? -9.023 38.812 -2.939 1 86.25 230 HIS B C 1
ATOM 8707 O O . HIS B 1 230 ? -8.867 37.625 -3.273 1 86.25 230 HIS B O 1
ATOM 8713 N N . SER B 1 231 ? -9.023 39.188 -1.762 1 91.5 231 SER B N 1
ATOM 8714 C CA . SER B 1 231 ? -9.219 38.344 -0.602 1 91.5 231 SER B CA 1
ATOM 8715 C C . SER B 1 231 ? -10.656 38.406 -0.102 1 91.5 231 SER B C 1
ATOM 8717 O O . SER B 1 231 ? -11.352 39.406 -0.318 1 91.5 231 SER B O 1
ATOM 8719 N N . THR B 1 232 ? -11.094 37.281 0.417 1 94.44 232 THR B N 1
ATOM 8720 C CA . THR B 1 232 ? -12.5 37.25 0.812 1 94.44 232 THR B CA 1
ATOM 8721 C C . THR B 1 232 ? -12.656 36.688 2.219 1 94.44 232 THR B C 1
ATOM 8723 O O . THR B 1 232 ? -11.75 36.031 2.73 1 94.44 232 THR B O 1
ATOM 8726 N N . THR B 1 233 ? -13.664 37.062 2.926 1 94.62 233 THR B N 1
ATOM 8727 C CA . THR B 1 233 ? -14.18 36.469 4.148 1 94.62 233 THR B CA 1
ATOM 8728 C C . THR B 1 233 ? -15.703 36.438 4.137 1 94.62 233 THR B C 1
ATOM 8730 O O . THR B 1 233 ? -16.344 37.125 3.334 1 94.62 233 THR B O 1
ATOM 8733 N N . ASN B 1 234 ? -16.281 35.594 4.926 1 95.62 234 ASN B N 1
ATOM 8734 C CA . ASN B 1 234 ? -17.734 35.469 4.93 1 95.62 234 ASN B CA 1
ATOM 8735 C C . ASN B 1 234 ? -18.312 35.719 6.312 1 95.62 234 ASN B C 1
ATOM 8737 O O . ASN B 1 234 ? -17.625 35.562 7.32 1 95.62 234 ASN B O 1
ATOM 8741 N N . PHE B 1 235 ? -19.5 36.188 6.379 1 95.56 235 PHE B N 1
ATOM 8742 C CA . PHE B 1 235 ? -20.359 36.25 7.555 1 95.56 235 PHE B CA 1
ATOM 8743 C C . PHE B 1 235 ? -21.781 35.875 7.195 1 95.56 235 PHE B C 1
ATOM 8745 O O . PHE B 1 235 ? -22.141 35.781 6.016 1 95.56 235 PHE B O 1
ATOM 8752 N N . LYS B 1 236 ? -22.547 35.562 8.172 1 95.94 236 LYS B N 1
ATOM 8753 C CA . LYS B 1 236 ? -23.891 35.062 7.91 1 95.94 236 LYS B CA 1
ATOM 8754 C C . LYS B 1 236 ? -24.953 35.938 8.57 1 95.94 236 LYS B C 1
ATOM 8756 O O . LYS B 1 236 ? -24.75 36.438 9.672 1 95.94 236 LYS B O 1
ATOM 8761 N N . VAL B 1 237 ? -26.109 36.125 7.863 1 95.25 237 VAL B N 1
ATOM 8762 C CA . VAL B 1 237 ? -27.266 36.812 8.406 1 95.25 237 VAL B CA 1
ATOM 8763 C C . VAL B 1 237 ? -28.422 35.844 8.602 1 95.25 237 VAL B C 1
ATOM 8765 O O . VAL B 1 237 ? -28.844 35.188 7.652 1 95.25 237 VAL B O 1
ATOM 8768 N N . GLU B 1 238 ? -28.828 35.719 9.742 1 91.38 238 GLU B N 1
ATOM 8769 C CA . GLU B 1 238 ? -29.938 34.844 10.078 1 91.38 238 GLU B CA 1
ATOM 8770 C C . GLU B 1 238 ? -30.547 35.188 11.43 1 91.38 238 GLU B C 1
ATOM 8772 O O . GLU B 1 238 ? -29.969 35.969 12.188 1 91.38 238 GLU B O 1
ATOM 8777 N N . ASP B 1 239 ? -31.797 34.688 11.609 1 87.19 239 ASP B N 1
ATOM 8778 C CA . ASP B 1 239 ? -32.406 34.781 12.938 1 87.19 239 ASP B CA 1
ATOM 8779 C C . ASP B 1 239 ? -31.766 33.781 13.906 1 87.19 239 ASP B C 1
ATOM 8781 O O . ASP B 1 239 ? -31.609 32.594 13.578 1 87.19 239 ASP B O 1
ATOM 8785 N N . PHE B 1 240 ? -31.266 34.438 14.977 1 84.69 240 PHE B N 1
ATOM 8786 C CA . PHE B 1 240 ? -30.688 33.5 15.922 1 84.69 240 PHE B CA 1
ATOM 8787 C C . PHE B 1 240 ? -30.859 34 17.359 1 84.69 240 PHE B C 1
ATOM 8789 O O . PHE B 1 240 ? -31.266 35.125 17.578 1 84.69 240 PHE B O 1
ATOM 8796 N N . VAL B 1 241 ? -30.812 33 18.234 1 83.12 241 VAL B N 1
ATOM 8797 C CA . VAL B 1 241 ? -30.734 33.312 19.672 1 83.12 241 VAL B CA 1
ATOM 8798 C C . VAL B 1 241 ? -29.359 32.938 20.203 1 83.12 241 VAL B C 1
ATOM 8800 O O . VAL B 1 241 ? -28.828 31.875 19.891 1 83.12 241 VAL B O 1
ATOM 8803 N N . LEU B 1 242 ? -28.75 33.875 20.953 1 85 242 LEU B N 1
ATOM 8804 C CA . LEU B 1 242 ? -27.453 33.594 21.547 1 85 242 LEU B CA 1
ATOM 8805 C C . LEU B 1 242 ? -27.547 32.438 22.547 1 85 242 LEU B C 1
ATOM 8807 O O . LEU B 1 242 ? -28.453 32.406 23.375 1 85 242 LEU B O 1
ATOM 8811 N N . PRO B 1 243 ? -26.672 31.547 22.422 1 85.38 243 PRO B N 1
ATOM 8812 C CA . PRO B 1 243 ? -26.672 30.453 23.391 1 85.38 243 PRO B CA 1
ATOM 8813 C C . PRO B 1 243 ? -26.328 30.906 24.797 1 85.38 243 PRO B C 1
ATOM 8815 O O . PRO B 1 243 ? -25.406 31.703 24.984 1 85.38 243 PRO B O 1
ATOM 8818 N N . ARG B 1 244 ? -27.062 30.438 25.719 1 83.88 244 ARG B N 1
ATOM 8819 C CA . ARG B 1 244 ? -26.859 30.844 27.109 1 83.88 244 ARG B CA 1
ATOM 8820 C C . ARG B 1 244 ? -25.828 29.969 27.797 1 83.88 244 ARG B C 1
ATOM 8822 O O . ARG B 1 244 ? -25.281 30.328 28.844 1 83.88 244 ARG B O 1
ATOM 8829 N N . PHE B 1 245 ? -25.797 28.781 27.344 1 87.5 245 PHE B N 1
ATOM 8830 C CA . PHE B 1 245 ? -24.812 27.859 27.922 1 87.5 245 PHE B CA 1
ATOM 8831 C C . PHE B 1 245 ? -24.062 27.109 26.828 1 87.5 245 PHE B C 1
ATOM 8833 O O . PHE B 1 245 ? -24.5 27.094 25.672 1 87.5 245 PHE B O 1
ATOM 8840 N N . GLU B 1 246 ? -22.922 26.656 27.234 1 90.44 246 GLU B N 1
ATOM 8841 C CA . GLU B 1 246 ? -22.031 25.906 26.344 1 90.44 246 GLU B CA 1
ATOM 8842 C C . GLU B 1 246 ? -21.984 24.438 26.734 1 90.44 246 GLU B C 1
ATOM 8844 O O . GLU B 1 246 ? -21.953 24.094 27.922 1 90.44 246 GLU B O 1
ATOM 8849 N N . VAL B 1 247 ? -22.172 23.594 25.672 1 93.44 247 VAL B N 1
ATOM 8850 C CA . VAL B 1 247 ? -22 22.156 25.875 1 93.44 247 VAL B CA 1
ATOM 8851 C C . VAL B 1 247 ? -20.688 21.703 25.25 1 93.44 247 VAL B C 1
ATOM 8853 O O . VAL B 1 247 ? -20.359 22.078 24.125 1 93.44 247 VAL B O 1
ATOM 8856 N N . THR B 1 248 ? -19.953 20.969 26.109 1 93.62 248 THR B N 1
ATOM 8857 C CA . THR B 1 248 ? -18.719 20.391 25.609 1 93.62 248 THR B CA 1
ATOM 8858 C C . THR B 1 248 ? -18.781 18.859 25.688 1 93.62 248 THR B C 1
ATOM 8860 O O . THR B 1 248 ? -19.297 18.297 26.641 1 93.62 248 THR B O 1
ATOM 8863 N N . LEU B 1 249 ? -18.453 18.219 24.578 1 95.94 249 LEU B N 1
ATOM 8864 C CA . LEU B 1 249 ? -18.312 16.781 24.484 1 95.94 249 LEU B CA 1
ATOM 8865 C C . LEU B 1 249 ? -16.844 16.391 24.25 1 95.94 249 LEU B C 1
ATOM 8867 O O . LEU B 1 249 ? -16.297 16.641 23.188 1 95.94 249 LEU B O 1
ATOM 8871 N N . LYS B 1 250 ? -16.297 15.766 25.297 1 95.25 250 LYS B N 1
ATOM 8872 C CA . LYS B 1 250 ? -14.898 15.359 25.219 1 95.25 250 LYS B CA 1
ATOM 8873 C C . LYS B 1 250 ? -14.773 13.844 25.094 1 95.25 250 LYS B C 1
ATOM 8875 O O . LYS B 1 250 ? -15.023 13.117 26.062 1 95.25 250 LYS B O 1
ATOM 8880 N N . PRO B 1 251 ? -14.375 13.398 23.938 1 96 251 PRO B N 1
ATOM 8881 C CA . PRO B 1 251 ? -14.047 11.977 23.828 1 96 251 PRO B CA 1
ATOM 8882 C C . PRO B 1 251 ? -12.75 11.609 24.547 1 96 251 PRO B C 1
ATOM 8884 O O . PRO B 1 251 ? -12.016 12.5 24.984 1 96 251 PRO B O 1
ATOM 8887 N N . PRO B 1 252 ? -12.594 10.266 24.828 1 94.81 252 PRO B N 1
ATOM 8888 C CA . PRO B 1 252 ? -11.273 9.891 25.344 1 94.81 252 PRO B CA 1
ATOM 8889 C C . PRO B 1 252 ? -10.133 10.367 24.438 1 94.81 252 PRO B C 1
ATOM 8891 O O . PRO B 1 252 ? -10.336 10.57 23.234 1 94.81 252 PRO B O 1
ATOM 8894 N N . SER B 1 253 ? -8.953 10.625 25.078 1 93.38 253 SER B N 1
ATOM 8895 C CA . SER B 1 253 ? -7.824 11.117 24.297 1 93.38 253 SER B CA 1
ATOM 8896 C C . SER B 1 253 ? -7.484 10.164 23.156 1 93.38 253 SER B C 1
ATOM 8898 O O . SER B 1 253 ? -7.074 10.602 22.078 1 93.38 253 SER B O 1
ATOM 8900 N N . TYR B 1 254 ? -7.602 8.93 23.391 1 94.94 254 TYR B N 1
ATOM 8901 C CA . TYR B 1 254 ? -7.488 7.902 22.359 1 94.94 254 TYR B CA 1
ATOM 8902 C C . TYR B 1 254 ? -8.195 6.621 22.781 1 94.94 254 TYR B C 1
ATOM 8904 O O . TYR B 1 254 ? -8.508 6.438 23.953 1 94.94 254 TYR B O 1
ATOM 8912 N N . ILE B 1 255 ? -8.555 5.809 21.812 1 96.56 255 ILE B N 1
ATOM 8913 C CA . ILE B 1 255 ? -9.109 4.477 22.031 1 96.56 255 ILE B CA 1
ATOM 8914 C C . ILE B 1 255 ? -8.273 3.438 21.297 1 96.56 255 ILE B C 1
ATOM 8916 O O . ILE B 1 255 ? -8.102 3.523 20.078 1 96.56 255 ILE B O 1
ATOM 8920 N N . LEU B 1 256 ? -7.711 2.496 22.125 1 95.31 256 LEU B N 1
ATOM 8921 C CA . LEU B 1 256 ? -7.035 1.375 21.469 1 95.31 256 LEU B CA 1
ATOM 8922 C C . LEU B 1 256 ? -8.039 0.307 21.047 1 95.31 256 LEU B C 1
ATOM 8924 O O . LEU B 1 256 ? -9.055 0.105 21.719 1 95.31 256 LEU B O 1
ATOM 8928 N N . ALA B 1 257 ? -7.727 -0.416 20 1 94.25 257 ALA B N 1
ATOM 8929 C CA . ALA B 1 257 ? -8.602 -1.485 19.516 1 94.25 257 ALA B CA 1
ATOM 8930 C C . ALA B 1 257 ? -8.734 -2.594 20.547 1 94.25 257 ALA B C 1
ATOM 8932 O O . ALA B 1 257 ? -9.672 -3.385 20.516 1 94.25 257 ALA B O 1
ATOM 8933 N N . THR B 1 258 ? -7.828 -2.664 21.562 1 92.62 258 THR B N 1
ATOM 8934 C CA . THR B 1 258 ? -7.836 -3.707 22.578 1 92.62 258 THR B CA 1
ATOM 8935 C C . THR B 1 258 ? -8.516 -3.217 23.859 1 92.62 258 THR B C 1
ATOM 8937 O O . THR B 1 258 ? -8.688 -3.98 24.812 1 92.62 258 THR B O 1
ATOM 8940 N N . ASP B 1 259 ? -8.875 -1.925 23.891 1 94 259 ASP B N 1
ATOM 8941 C CA . ASP B 1 259 ? -9.523 -1.405 25.094 1 94 259 ASP B CA 1
ATOM 8942 C C . ASP B 1 259 ? -10.859 -2.104 25.328 1 94 259 ASP B C 1
ATOM 8944 O O . ASP B 1 259 ? -11.594 -2.402 24.391 1 94 259 ASP B O 1
ATOM 8948 N N . GLU B 1 260 ? -11.172 -2.328 26.594 1 92.88 260 GLU B N 1
ATOM 8949 C CA . GLU B 1 260 ? -12.43 -2.982 26.953 1 92.88 260 GLU B CA 1
ATOM 8950 C C . GLU B 1 260 ? -13.547 -1.965 27.125 1 92.88 260 GLU B C 1
ATOM 8952 O O . GLU B 1 260 ? -14.719 -2.285 26.922 1 92.88 260 GLU B O 1
ATOM 8957 N N . SER B 1 261 ? -13.141 -0.727 27.562 1 94.75 261 SER B N 1
ATOM 8958 C CA . SER B 1 261 ? -14.117 0.329 27.781 1 94.75 261 SER B CA 1
ATOM 8959 C C . SER B 1 261 ? -13.516 1.708 27.547 1 94.75 261 SER B C 1
ATOM 8961 O O . SER B 1 261 ? -12.289 1.853 27.484 1 94.75 261 SER B O 1
ATOM 8963 N N . PHE B 1 262 ? -14.281 2.672 27.297 1 94.56 262 PHE B N 1
ATOM 8964 C CA . PHE B 1 262 ? -13.844 4.051 27.125 1 94.56 262 PHE B CA 1
ATOM 8965 C C . PHE B 1 262 ? -14.906 5.027 27.609 1 94.56 262 PHE B C 1
ATOM 8967 O O . PHE B 1 262 ? -16.094 4.68 27.672 1 94.56 262 PHE B O 1
ATOM 8974 N N . THR B 1 263 ? -14.461 6.172 27.969 1 95.56 263 THR B N 1
ATOM 8975 C CA . THR B 1 263 ? -15.336 7.113 28.656 1 95.56 263 THR B CA 1
ATOM 8976 C C . THR B 1 263 ? -15.445 8.422 27.891 1 95.56 263 THR B C 1
ATOM 8978 O O . THR B 1 263 ? -14.438 8.977 27.438 1 95.56 263 THR B O 1
ATOM 8981 N N . PHE B 1 264 ? -16.688 8.875 27.672 1 96 264 PHE B N 1
ATOM 8982 C CA . PHE B 1 264 ? -16.984 10.195 27.141 1 96 264 PHE B CA 1
ATOM 8983 C C . PHE B 1 264 ? -17.406 11.148 28.234 1 96 264 PHE B C 1
ATOM 8985 O O . PHE B 1 264 ? -18.156 10.773 29.141 1 96 264 PHE B O 1
ATOM 8992 N N . THR B 1 265 ? -16.859 12.344 28.219 1 96.31 265 THR B N 1
ATOM 8993 C CA . THR B 1 265 ? -17.219 13.344 29.203 1 96.31 265 THR B CA 1
ATOM 8994 C C . THR B 1 265 ? -18.031 14.469 28.578 1 96.31 265 THR B C 1
ATOM 8996 O O . THR B 1 265 ? -17.625 15.062 27.578 1 96.31 265 THR B O 1
ATOM 8999 N N . VAL B 1 266 ? -19.188 14.734 29.109 1 96.44 266 VAL B N 1
ATOM 9000 C CA . VAL B 1 266 ? -20.062 15.812 28.656 1 96.44 266 VAL B CA 1
ATOM 9001 C C . VAL B 1 266 ? -20.188 16.875 29.75 1 96.44 266 VAL B C 1
ATOM 9003 O O . VAL B 1 266 ? -20.453 16.547 30.906 1 96.44 266 VAL B O 1
ATOM 9006 N N . CYS B 1 267 ? -19.922 18.141 29.359 1 96.12 267 CYS B N 1
ATOM 9007 C CA . CYS B 1 267 ? -20.094 19.234 30.297 1 96.12 267 CYS B CA 1
ATOM 9008 C C . CYS B 1 267 ? -21 20.312 29.719 1 96.12 267 CYS B C 1
ATOM 9010 O O . CYS B 1 267 ? -20.984 20.562 28.5 1 96.12 267 CYS B O 1
ATOM 9012 N N . ALA B 1 268 ? -21.844 20.875 30.531 1 94.69 268 ALA B N 1
ATOM 9013 C CA . ALA B 1 268 ? -22.703 22 30.172 1 94.69 268 ALA B CA 1
ATOM 9014 C C . ALA B 1 268 ? -22.609 23.109 31.219 1 94.69 268 ALA B C 1
ATOM 9016 O O . ALA B 1 268 ? -22.922 22.891 32.375 1 94.69 268 ALA B O 1
ATOM 9017 N N . ASN B 1 269 ? -22.203 24.266 30.75 1 92.75 269 ASN B N 1
ATOM 9018 C CA . ASN B 1 269 ? -22.078 25.422 31.625 1 92.75 269 ASN B CA 1
ATOM 9019 C C . ASN B 1 269 ? -22.625 26.688 30.953 1 92.75 269 ASN B C 1
ATOM 9021 O O . ASN B 1 269 ? -22.469 26.859 29.734 1 92.75 269 ASN B O 1
ATOM 9025 N N . TYR B 1 270 ? -23.188 27.469 31.812 1 90.25 270 TYR B N 1
ATOM 9026 C CA . TYR B 1 270 ? -23.578 28.781 31.281 1 90.25 270 TYR B CA 1
ATOM 9027 C C . TYR B 1 270 ? -22.359 29.594 30.859 1 90.25 270 TYR B C 1
ATOM 9029 O O . TYR B 1 270 ? -21.25 29.312 31.297 1 90.25 270 TYR B O 1
ATOM 9037 N N . THR B 1 271 ? -22.469 30.562 29.984 1 86.56 271 THR B N 1
ATOM 9038 C CA . THR B 1 271 ? -21.375 31.359 29.469 1 86.56 271 THR B CA 1
ATOM 9039 C C . THR B 1 271 ? -20.672 32.125 30.594 1 86.56 271 THR B C 1
ATOM 9041 O O . THR B 1 271 ? -19.531 32.531 30.438 1 86.56 271 THR B O 1
ATOM 9044 N N . PHE B 1 272 ? -21.391 32.281 31.719 1 84.38 272 PHE B N 1
ATOM 9045 C CA . PHE B 1 272 ? -20.797 32.969 32.844 1 84.38 272 PHE B CA 1
ATOM 9046 C C . PHE B 1 272 ? -20.188 31.969 33.844 1 84.38 272 PHE B C 1
ATOM 9048 O O . PHE B 1 272 ? -19.734 32.344 34.906 1 84.38 272 PHE B O 1
ATOM 9055 N N . GLY B 1 273 ? -20.172 30.578 33.562 1 84.62 273 GLY B N 1
ATOM 9056 C CA . GLY B 1 273 ? -19.312 29.625 34.25 1 84.62 273 GLY B CA 1
ATOM 9057 C C . GLY B 1 273 ? -20.078 28.656 35.125 1 84.62 273 GLY B C 1
ATOM 9058 O O . GLY B 1 273 ? -19.578 27.578 35.469 1 84.62 273 GLY B O 1
ATOM 9059 N N . GLN B 1 274 ? -21.391 28.922 35.594 1 87.38 274 GLN B N 1
ATOM 9060 C CA . GLN B 1 274 ? -22.172 28.047 36.469 1 87.38 274 GLN B CA 1
ATOM 9061 C C . GLN B 1 274 ? -22.688 26.828 35.688 1 87.38 274 GLN B C 1
ATOM 9063 O O . GLN B 1 274 ? -22.938 26.891 34.5 1 87.38 274 GLN B O 1
ATOM 9068 N N . PRO B 1 275 ? -22.828 25.75 36.438 1 92.12 275 PRO B N 1
ATOM 9069 C CA . PRO B 1 275 ? -23.266 24.5 35.781 1 92.12 275 PRO B CA 1
ATOM 9070 C C . PRO B 1 275 ? -24.719 24.547 35.344 1 92.12 275 PRO B C 1
ATOM 9072 O O . PRO B 1 275 ? -25.562 25.141 36.031 1 92.12 275 PRO B O 1
ATOM 9075 N N . VAL B 1 276 ? -24.984 23.922 34.281 1 93.19 276 VAL B N 1
ATOM 9076 C CA . VAL B 1 276 ? -26.344 23.766 33.781 1 93.19 276 VAL B CA 1
ATOM 9077 C C . VAL B 1 276 ? -26.969 22.484 34.344 1 93.19 276 VAL B C 1
ATOM 9079 O O . VAL B 1 276 ? -26.312 21.438 34.375 1 93.19 276 VAL B O 1
ATOM 9082 N N . LYS B 1 277 ? -28.203 22.562 34.844 1 93 277 LYS B N 1
ATOM 9083 C CA . LYS B 1 277 ? -28.953 21.391 35.25 1 93 277 LYS B CA 1
ATOM 9084 C C . LYS B 1 277 ? -29.938 20.953 34.156 1 93 277 LYS B C 1
ATOM 9086 O O . LYS B 1 277 ? -30.609 21.797 33.562 1 93 277 LYS B O 1
ATOM 9091 N N . GLY B 1 278 ? -29.953 19.641 33.906 1 93.62 278 GLY B N 1
ATOM 9092 C CA . GLY B 1 278 ? -30.875 19.141 32.906 1 93.62 278 GLY B CA 1
ATOM 9093 C C . GLY B 1 278 ? -30.641 17.688 32.531 1 93.62 278 GLY B C 1
ATOM 9094 O O . GLY B 1 278 ? -30.219 16.891 33.375 1 93.62 278 GLY B O 1
ATOM 9095 N N . ASN B 1 279 ? -31.203 17.375 31.344 1 95.56 279 ASN B N 1
ATOM 9096 C CA . ASN B 1 279 ? -31.047 16.016 30.844 1 95.56 279 ASN B CA 1
ATOM 9097 C C . ASN B 1 279 ? -30.062 15.953 29.672 1 95.56 279 ASN B C 1
ATOM 9099 O O . ASN B 1 279 ? -30.016 16.859 28.844 1 95.56 279 ASN B O 1
ATOM 9103 N N . LEU B 1 280 ? -29.266 14.867 29.734 1 96 280 LEU B N 1
ATOM 9104 C CA . LEU B 1 280 ? -28.297 14.656 28.672 1 96 280 LEU B CA 1
ATOM 9105 C C . LEU B 1 280 ? -28.547 13.328 27.953 1 96 280 LEU B C 1
ATOM 9107 O O . LEU B 1 280 ? -28.812 12.312 28.594 1 96 280 LEU B O 1
ATOM 9111 N N . SER B 1 281 ? -28.625 13.305 26.656 1 96.69 281 SER B N 1
ATOM 9112 C CA . SER B 1 281 ? -28.734 12.125 25.812 1 96.69 281 SER B CA 1
ATOM 9113 C C . SER B 1 281 ? -27.5 11.969 24.922 1 96.69 281 SER B C 1
ATOM 9115 O O . SER B 1 281 ? -27.312 12.742 23.984 1 96.69 281 SER B O 1
ATOM 9117 N N . LEU B 1 282 ? -26.734 10.984 25.297 1 96.69 282 LEU B N 1
ATOM 9118 C CA . LEU B 1 282 ? -25.547 10.727 24.516 1 96.69 282 LEU B CA 1
ATOM 9119 C C . LEU B 1 282 ? -25.75 9.539 23.578 1 96.69 282 LEU B C 1
ATOM 9121 O O . LEU B 1 282 ? -26.094 8.438 24.031 1 96.69 282 LEU B O 1
ATOM 9125 N N . THR B 1 283 ? -25.578 9.727 22.328 1 97.12 283 THR B N 1
ATOM 9126 C CA . THR B 1 283 ? -25.672 8.672 21.328 1 97.12 283 THR B CA 1
ATOM 9127 C C . THR B 1 283 ? -24.312 8.445 20.672 1 97.12 283 THR B C 1
ATOM 9129 O O . THR B 1 283 ? -23.672 9.398 20.203 1 97.12 283 THR B O 1
ATOM 9132 N N . VAL B 1 284 ? -23.859 7.191 20.672 1 96.75 284 VAL B N 1
ATOM 9133 C CA . VAL B 1 284 ? -22.609 6.844 20.016 1 96.75 284 VAL B CA 1
ATOM 9134 C C . VAL B 1 284 ? -22.859 5.812 18.922 1 96.75 284 VAL B C 1
ATOM 9136 O O . VAL B 1 284 ? -23.578 4.828 19.141 1 96.75 284 VAL B O 1
ATOM 9139 N N . ILE B 1 285 ? -22.281 6.086 17.75 1 96.5 285 ILE B N 1
ATOM 9140 C CA . ILE B 1 285 ? -22.422 5.184 16.609 1 96.5 285 ILE B CA 1
ATOM 9141 C C . ILE B 1 285 ? -21.031 4.738 16.141 1 96.5 285 ILE B C 1
ATOM 9143 O O . ILE B 1 285 ? -20.078 5.516 16.188 1 96.5 285 ILE B O 1
ATOM 9147 N N . ASN B 1 286 ? -20.859 3.477 15.672 1 94.94 286 ASN B N 1
ATOM 9148 C CA . ASN B 1 286 ? -19.562 2.969 15.258 1 94.94 286 ASN B CA 1
ATOM 9149 C C . ASN B 1 286 ? -19.312 3.178 13.766 1 94.94 286 ASN B C 1
ATOM 9151 O O . ASN B 1 286 ? -18.344 2.672 13.219 1 94.94 286 ASN B O 1
ATOM 9155 N N . ASN B 1 287 ? -20.156 3.859 13.055 1 88.5 287 ASN B N 1
ATOM 9156 C CA . ASN B 1 287 ? -20.016 4.285 11.664 1 88.5 287 ASN B CA 1
ATOM 9157 C C . ASN B 1 287 ? -19.781 3.098 10.734 1 88.5 287 ASN B C 1
ATOM 9159 O O . ASN B 1 287 ? -19.016 3.191 9.773 1 88.5 287 ASN B O 1
ATOM 9163 N N . GLN B 1 288 ? -20.297 1.938 11.055 1 88.62 288 GLN B N 1
ATOM 9164 C CA . GLN B 1 288 ? -20.188 0.758 10.203 1 88.62 288 GLN B CA 1
ATOM 9165 C C . GLN B 1 288 ? -21.406 0.615 9.289 1 88.62 288 GLN B C 1
ATOM 9167 O O . GLN B 1 288 ? -22.406 1.293 9.484 1 88.62 288 GLN B O 1
ATOM 9172 N N . ARG B 1 289 ? -21.234 -0.22 8.297 1 84.88 289 ARG B N 1
ATOM 9173 C CA . ARG B 1 289 ? -22.375 -0.553 7.445 1 84.88 289 ARG B CA 1
ATOM 9174 C C . ARG B 1 289 ? -23.453 -1.276 8.234 1 84.88 289 ARG B C 1
ATOM 9176 O O . ARG B 1 289 ? -23.234 -1.674 9.383 1 84.88 289 ARG B O 1
ATOM 9183 N N . LYS B 1 290 ? -24.484 -1.433 7.648 1 84.25 290 LYS B N 1
ATOM 9184 C CA . LYS B 1 290 ? -25.703 -1.868 8.336 1 84.25 290 LYS B CA 1
ATOM 9185 C C . LYS B 1 290 ? -25.484 -3.201 9.047 1 84.25 290 LYS B C 1
ATOM 9187 O O . LYS B 1 290 ? -25.891 -3.373 10.195 1 84.25 290 LYS B O 1
ATOM 9192 N N . LYS B 1 291 ? -24.766 -4.098 8.461 1 86.5 291 LYS B N 1
ATOM 9193 C CA . LYS B 1 291 ? -24.547 -5.41 9.062 1 86.5 291 LYS B CA 1
ATOM 9194 C C . LYS B 1 291 ? -23.812 -5.281 10.398 1 86.5 291 LYS B C 1
ATOM 9196 O O . LYS B 1 291 ? -24.109 -6.02 11.344 1 86.5 291 LYS B O 1
ATOM 9201 N N . CYS B 1 292 ? -22.969 -4.32 10.539 1 90.81 292 CYS B N 1
ATOM 9202 C CA . CYS B 1 292 ? -22.141 -4.137 11.727 1 90.81 292 CYS B CA 1
ATOM 9203 C C . CYS B 1 292 ? -22.5 -2.848 12.453 1 90.81 292 CYS B C 1
ATOM 9205 O O . CYS B 1 292 ? -21.906 -2.531 13.492 1 90.81 292 CYS B O 1
ATOM 9207 N N . GLU B 1 293 ? -23.516 -2.137 12.078 1 92.25 293 GLU B N 1
ATOM 9208 C CA . GLU B 1 293 ? -23.859 -0.847 12.664 1 92.25 293 GLU B CA 1
ATOM 9209 C C . GLU B 1 293 ? -24.453 -1.017 14.062 1 92.25 293 GLU B C 1
ATOM 9211 O O . GLU B 1 293 ? -25.281 -1.889 14.289 1 92.25 293 GLU B O 1
ATOM 9216 N N . VAL B 1 294 ? -23.891 -0.268 14.945 1 94 294 VAL B N 1
ATOM 9217 C CA . VAL B 1 294 ? -24.422 -0.232 16.312 1 94 294 VAL B CA 1
ATOM 9218 C C . VAL B 1 294 ? -24.641 1.216 16.734 1 94 294 VAL B C 1
ATOM 9220 O O . VAL B 1 294 ? -23.828 2.094 16.422 1 94 294 VAL B O 1
ATOM 9223 N N . ARG B 1 295 ? -25.781 1.455 17.391 1 95.06 295 ARG B N 1
ATOM 9224 C CA . ARG B 1 295 ? -26.141 2.732 18 1 95.06 295 ARG B CA 1
ATOM 9225 C C . ARG B 1 295 ? -26.516 2.549 19.469 1 95.06 295 ARG B C 1
ATOM 9227 O O . ARG B 1 295 ? -27.406 1.767 19.781 1 95.06 295 ARG B O 1
ATOM 9234 N N . VAL B 1 296 ? -25.75 3.17 20.297 1 96 296 VAL B N 1
ATOM 9235 C CA . VAL B 1 296 ? -26.016 3.09 21.719 1 96 296 VAL B CA 1
ATOM 9236 C C . VAL B 1 296 ? -26.375 4.473 22.266 1 96 296 VAL B C 1
ATOM 9238 O O . VAL B 1 296 ? -25.656 5.445 22.016 1 96 296 VAL B O 1
ATOM 9241 N N . THR B 1 297 ? -27.453 4.586 22.906 1 96.38 297 THR B N 1
ATOM 9242 C CA . THR B 1 297 ? -27.906 5.848 23.5 1 96.38 297 THR B CA 1
ATOM 9243 C C . THR B 1 297 ? -27.984 5.734 25.016 1 96.38 297 THR B C 1
ATOM 9245 O O . THR B 1 297 ? -28.562 4.777 25.547 1 96.38 297 THR B O 1
ATOM 9248 N N . HIS B 1 298 ? -27.359 6.598 25.734 1 95.56 298 HIS B N 1
ATOM 9249 C CA . HIS B 1 298 ? -27.438 6.719 27.188 1 95.56 298 HIS B CA 1
ATOM 9250 C C . HIS B 1 298 ? -28.141 8.008 27.594 1 95.56 298 HIS B C 1
ATOM 9252 O O . HIS B 1 298 ? -27.703 9.102 27.25 1 95.56 298 HIS B O 1
ATOM 9258 N N . ASN B 1 299 ? -29.203 7.914 28.281 1 95.5 299 ASN B N 1
ATOM 9259 C CA . ASN B 1 299 ? -29.922 9.055 28.844 1 95.5 299 ASN B CA 1
ATOM 9260 C C . ASN B 1 299 ? -29.672 9.211 30.328 1 95.5 299 ASN B C 1
ATOM 9262 O O . ASN B 1 299 ? -29.891 8.281 31.109 1 95.5 299 ASN B O 1
ATOM 9266 N N . VAL B 1 300 ? -29.172 10.383 30.75 1 94.19 300 VAL B N 1
ATOM 9267 C CA . VAL B 1 300 ? -28.828 10.602 32.156 1 94.19 300 VAL B CA 1
ATOM 9268 C C . VAL B 1 300 ? -29.234 12.016 32.562 1 94.19 300 VAL B C 1
ATOM 9270 O O . VAL B 1 300 ? -29.156 12.953 31.766 1 94.19 300 VAL B O 1
ATOM 9273 N N . THR B 1 301 ? -29.703 12.227 33.75 1 93.69 301 THR B N 1
ATOM 9274 C CA . THR B 1 301 ? -29.859 13.539 34.375 1 93.69 301 THR B CA 1
ATOM 9275 C C . THR B 1 301 ? -28.562 13.984 35.031 1 93.69 301 THR B C 1
ATOM 9277 O O . THR B 1 301 ? -27.859 13.18 35.656 1 93.69 301 THR B O 1
ATOM 9280 N N . PHE B 1 302 ? -28.25 15.32 34.781 1 93.25 302 PHE B N 1
ATOM 9281 C CA . PHE B 1 302 ? -26.922 15.695 35.281 1 93.25 302 PHE B CA 1
ATOM 9282 C C . PHE B 1 302 ? -26.875 17.188 35.625 1 93.25 302 PHE B C 1
ATOM 9284 O O . PHE B 1 302 ? -27.859 17.906 35.406 1 93.25 302 PHE B O 1
ATOM 9291 N N . SER B 1 303 ? -25.781 17.531 36.25 1 91.81 303 SER B N 1
ATOM 9292 C CA . SER B 1 303 ? -25.422 18.922 36.5 1 91.81 303 SER B CA 1
ATOM 9293 C C . SER B 1 303 ? -23.938 19.156 36.25 1 91.81 303 SER B C 1
ATOM 9295 O O . SER B 1 303 ? -23.078 18.516 36.875 1 91.81 303 SER B O 1
ATOM 9297 N N . GLY B 1 304 ? -23.75 20.016 35.5 1 92.81 304 GLY B N 1
ATOM 9298 C CA . GLY B 1 304 ? -22.359 20.312 35.188 1 92.81 304 GLY B CA 1
ATOM 9299 C C . GLY B 1 304 ? -21.734 19.328 34.219 1 92.81 304 GLY B C 1
ATOM 9300 O O . GLY B 1 304 ? -22 19.375 33.031 1 92.81 304 GLY B O 1
ATOM 9301 N N . CYS B 1 305 ? -20.906 18.469 34.844 1 95.31 305 CYS B N 1
ATOM 9302 C CA . CYS B 1 305 ? -20.203 17.516 34 1 95.31 305 CYS B CA 1
ATOM 9303 C C . CYS B 1 305 ? -20.562 16.094 34.344 1 95.31 305 CYS B C 1
ATOM 9305 O O . CYS B 1 305 ? -20.875 15.797 35.5 1 95.31 305 CYS B O 1
ATOM 9307 N N . ARG B 1 306 ? -20.625 15.195 33.375 1 95.56 306 ARG B N 1
ATOM 9308 C CA . ARG B 1 306 ? -20.922 13.781 33.562 1 95.56 306 ARG B CA 1
ATOM 9309 C C . ARG B 1 306 ? -20.047 12.906 32.656 1 95.56 306 ARG B C 1
ATOM 9311 O O . ARG B 1 306 ? -19.844 13.242 31.484 1 95.56 306 ARG B O 1
ATOM 9318 N N . GLU B 1 307 ? -19.594 11.758 33.281 1 95.62 307 GLU B N 1
ATOM 9319 C CA . GLU B 1 307 ? -18.859 10.766 32.5 1 95.62 307 GLU B CA 1
ATOM 9320 C C . GLU B 1 307 ? -19.766 9.602 32.094 1 95.62 307 GLU B C 1
ATOM 9322 O O . GLU B 1 307 ? -20.547 9.109 32.906 1 95.62 307 GLU B O 1
ATOM 9327 N N . VAL B 1 308 ? -19.766 9.234 30.875 1 95.25 308 VAL B N 1
ATOM 9328 C CA . VAL B 1 308 ? -20.516 8.094 30.359 1 95.25 308 VAL B CA 1
ATOM 9329 C C . VAL B 1 308 ? -19.547 7.027 29.844 1 95.25 308 VAL B C 1
ATOM 9331 O O . VAL B 1 308 ? -18.75 7.289 28.953 1 95.25 308 VAL B O 1
ATOM 9334 N N . LYS B 1 309 ? -19.703 5.852 30.391 1 95.12 309 LYS B N 1
ATOM 9335 C CA . LYS B 1 309 ? -18.812 4.746 30.047 1 95.12 309 LYS B CA 1
ATOM 9336 C C . LYS B 1 309 ? -19.469 3.807 29.047 1 95.12 309 LYS B C 1
ATOM 9338 O O . LYS B 1 309 ? -20.641 3.449 29.188 1 95.12 309 LYS B O 1
ATOM 9343 N N . LEU B 1 310 ? -18.781 3.477 27.953 1 95 310 LEU B N 1
ATOM 9344 C CA . LEU B 1 310 ? -19.188 2.496 26.953 1 95 310 LEU B CA 1
ATOM 9345 C C . LEU B 1 310 ? -18.172 1.357 26.875 1 95 310 LEU B C 1
ATOM 9347 O O . LEU B 1 310 ? -17.016 1.522 27.25 1 95 310 LEU B O 1
ATOM 9351 N N . THR B 1 311 ? -18.625 0.203 26.406 1 94.25 311 THR B N 1
ATOM 9352 C CA . THR B 1 311 ? -17.734 -0.936 26.281 1 94.25 311 THR B CA 1
ATOM 9353 C C . THR B 1 311 ? -17.422 -1.223 24.812 1 94.25 311 THR B C 1
ATOM 9355 O O . THR B 1 311 ? -18.203 -0.873 23.938 1 94.25 311 THR B O 1
ATOM 9358 N N . ALA B 1 312 ? -16.219 -1.842 24.594 1 92.94 312 ALA B N 1
ATOM 9359 C CA . ALA B 1 312 ? -15.82 -2.23 23.25 1 92.94 312 ALA B CA 1
ATOM 9360 C C . ALA B 1 312 ? -16.781 -3.279 22.672 1 92.94 312 ALA B C 1
ATOM 9362 O O . ALA B 1 312 ? -17.031 -3.305 21.469 1 92.94 312 ALA B O 1
ATOM 9363 N N . GLN B 1 313 ? -17.328 -4.145 23.469 1 89.38 313 GLN B N 1
ATOM 9364 C CA . GLN B 1 313 ? -18.25 -5.191 23.047 1 89.38 313 GLN B CA 1
ATOM 9365 C C . GLN B 1 313 ? -19.562 -4.602 22.547 1 89.38 313 GLN B C 1
ATOM 9367 O O . GLN B 1 313 ? -20.062 -5.016 21.5 1 89.38 313 GLN B O 1
ATOM 9372 N N . GLU B 1 314 ? -20.016 -3.543 23.312 1 91.44 314 GLU B N 1
ATOM 9373 C CA . GLU B 1 314 ? -21.25 -2.881 22.906 1 91.44 314 GLU B CA 1
ATOM 9374 C C . GLU B 1 314 ? -21.109 -2.232 21.531 1 91.44 314 GLU B C 1
ATOM 9376 O O . GLU B 1 314 ? -22.047 -2.209 20.734 1 91.44 314 GLU B O 1
ATOM 9381 N N . MET B 1 315 ? -19.906 -1.838 21.25 1 94.25 315 MET B N 1
ATOM 9382 C CA . MET B 1 315 ? -19.672 -1.1 20.016 1 94.25 315 MET B CA 1
ATOM 9383 C C . MET B 1 315 ? -19.109 -2.016 18.938 1 94.25 315 MET B C 1
ATOM 9385 O O . MET B 1 315 ? -18.812 -1.566 17.828 1 94.25 315 MET B O 1
ATOM 9389 N N . LYS B 1 316 ? -18.906 -3.359 19.188 1 93.31 316 LYS B N 1
ATOM 9390 C CA . LYS B 1 316 ? -18.391 -4.379 18.281 1 93.31 316 LYS B CA 1
ATOM 9391 C C . LYS B 1 316 ? -17.062 -3.967 17.672 1 93.31 316 LYS B C 1
ATOM 9393 O O . LYS B 1 316 ? -16.844 -4.117 16.469 1 93.31 316 LYS B O 1
ATOM 9398 N N . VAL B 1 317 ? -16.172 -3.406 18.484 1 93.06 317 VAL B N 1
ATOM 9399 C CA . VAL B 1 317 ? -14.906 -2.873 18 1 93.06 317 VAL B CA 1
ATOM 9400 C C . VAL B 1 317 ? -14.078 -3.992 17.375 1 93.06 317 VAL B C 1
ATOM 9402 O O . VAL B 1 317 ? -13.578 -3.848 16.266 1 93.06 317 VAL B O 1
ATOM 9405 N N . ILE B 1 318 ? -14.016 -5.164 18.031 1 90.44 318 ILE B N 1
ATOM 9406 C CA . ILE B 1 318 ? -13.211 -6.289 17.562 1 90.44 318 ILE B CA 1
ATOM 9407 C C . ILE B 1 318 ? -13.969 -7.039 16.469 1 90.44 318 ILE B C 1
ATOM 9409 O O . ILE B 1 318 ? -13.391 -7.395 15.43 1 90.44 318 ILE B O 1
ATOM 9413 N N . GLY B 1 319 ? -15.273 -7.168 16.641 1 89.62 319 GLY B N 1
ATOM 9414 C CA . GLY B 1 319 ? -16.078 -8.008 15.766 1 89.62 319 GLY B CA 1
ATOM 9415 C C . GLY B 1 319 ? -16.266 -7.414 14.383 1 89.62 319 GLY B C 1
ATOM 9416 O O . GLY B 1 319 ? -16.484 -8.148 13.414 1 89.62 319 GLY B O 1
ATOM 9417 N N . CYS B 1 320 ? -16.203 -6.098 14.188 1 91.19 320 CYS B N 1
ATOM 9418 C CA . CYS B 1 320 ? -16.484 -5.477 12.898 1 91.19 320 CYS B CA 1
ATOM 9419 C C . CYS B 1 320 ? -15.367 -4.52 12.5 1 91.19 320 CYS B C 1
ATOM 9421 O O . CYS B 1 320 ? -15.555 -3.658 11.641 1 91.19 320 CYS B O 1
ATOM 9423 N N . ASN B 1 321 ? -14.242 -4.625 12.883 1 88.38 321 ASN B N 1
ATOM 9424 C CA . ASN B 1 321 ? -13.094 -3.799 12.531 1 88.38 321 ASN B CA 1
ATOM 9425 C C . ASN B 1 321 ? -13.453 -2.314 12.531 1 88.38 321 ASN B C 1
ATOM 9427 O O . ASN B 1 321 ? -13.219 -1.619 11.539 1 88.38 321 ASN B O 1
ATOM 9431 N N . VAL B 1 322 ? -13.938 -1.789 13.57 1 94 322 VAL B N 1
ATOM 9432 C CA . VAL B 1 322 ? -14.398 -0.414 13.719 1 94 322 VAL B CA 1
ATOM 9433 C C . VAL B 1 322 ? -13.211 0.539 13.703 1 94 322 VAL B C 1
ATOM 9435 O O . VAL B 1 322 ? -12.227 0.323 14.422 1 94 322 VAL B O 1
ATOM 9438 N N . TYR B 1 323 ? -13.359 1.631 12.945 1 92.75 323 TYR B N 1
ATOM 9439 C CA . TYR B 1 323 ? -12.234 2.551 12.805 1 92.75 323 TYR B CA 1
ATOM 9440 C C . TYR B 1 323 ? -12.5 3.848 13.562 1 92.75 323 TYR B C 1
ATOM 9442 O O . TYR B 1 323 ? -11.562 4.594 13.859 1 92.75 323 TYR B O 1
ATOM 9450 N N . SER B 1 324 ? -13.734 4.129 13.805 1 95 324 SER B N 1
ATOM 9451 C CA . SER B 1 324 ? -14.039 5.371 14.5 1 95 324 SER B CA 1
ATOM 9452 C C . SER B 1 324 ? -15.422 5.32 15.156 1 95 324 SER B C 1
ATOM 9454 O O . SER B 1 324 ? -16.25 4.492 14.781 1 95 324 SER B O 1
ATOM 9456 N N . LEU B 1 325 ? -15.609 6.074 16.109 1 96.06 325 LEU B N 1
ATOM 9457 C CA . LEU B 1 325 ? -16.875 6.27 16.797 1 96.06 325 LEU B CA 1
ATOM 9458 C C . LEU B 1 325 ? -17.359 7.715 16.672 1 96.06 325 LEU B C 1
ATOM 9460 O O . LEU B 1 325 ? -16.547 8.641 16.75 1 96.06 325 LEU B O 1
ATOM 9464 N N . GLN B 1 326 ? -18.625 7.902 16.422 1 96.06 326 GLN B N 1
ATOM 9465 C CA . GLN B 1 326 ? -19.25 9.219 16.391 1 96.06 326 GLN B CA 1
ATOM 9466 C C . GLN B 1 326 ? -20.203 9.406 17.562 1 96.06 326 GLN B C 1
ATOM 9468 O O . GLN B 1 326 ? -21.109 8.594 17.766 1 96.06 326 GLN B O 1
ATOM 9473 N N . ALA B 1 327 ? -19.906 10.414 18.266 1 96.38 327 ALA B N 1
ATOM 9474 C CA . ALA B 1 327 ? -20.734 10.703 19.438 1 96.38 327 ALA B CA 1
ATOM 9475 C C . ALA B 1 327 ? -21.531 11.992 19.234 1 96.38 327 ALA B C 1
ATOM 9477 O O . ALA B 1 327 ? -21.016 12.961 18.672 1 96.38 327 ALA B O 1
ATOM 9478 N N . SER B 1 328 ? -22.797 11.953 19.609 1 96.38 328 SER B N 1
ATOM 9479 C CA . SER B 1 328 ? -23.688 13.109 19.625 1 96.38 328 SER B CA 1
ATOM 9480 C C . SER B 1 328 ? -24.422 13.234 20.953 1 96.38 328 SER B C 1
ATOM 9482 O O . SER B 1 328 ? -24.938 12.25 21.469 1 96.38 328 SER B O 1
ATOM 9484 N N . VAL B 1 329 ? -24.359 14.453 21.438 1 96.38 329 VAL B N 1
ATOM 9485 C CA . VAL B 1 329 ? -25.031 14.664 22.703 1 96.38 329 VAL B CA 1
ATOM 9486 C C . VAL B 1 329 ? -26.078 15.766 22.562 1 96.38 329 VAL B C 1
ATOM 9488 O O . VAL B 1 329 ? -25.859 16.734 21.844 1 96.38 329 VAL B O 1
ATOM 9491 N N . ILE B 1 330 ? -27.203 15.555 23.156 1 96.31 330 ILE B N 1
ATOM 9492 C CA . ILE B 1 330 ? -28.25 16.562 23.297 1 96.31 330 ILE B CA 1
ATOM 9493 C C . ILE B 1 330 ? -28.5 16.859 24.766 1 96.31 330 ILE B C 1
ATOM 9495 O O . ILE B 1 330 ? -28.828 15.953 25.547 1 96.31 330 ILE B O 1
ATOM 9499 N N . VAL B 1 331 ? -28.203 18.125 25.109 1 95.56 331 VAL B N 1
ATOM 9500 C CA . VAL B 1 331 ? -28.484 18.547 26.484 1 95.56 331 VAL B CA 1
ATOM 9501 C C . VAL B 1 331 ? -29.75 19.422 26.5 1 95.56 331 VAL B C 1
ATOM 9503 O O . VAL B 1 331 ? -29.844 20.391 25.75 1 95.56 331 VAL B O 1
ATOM 9506 N N . THR B 1 332 ? -30.625 19.031 27.328 1 94.75 332 THR B N 1
ATOM 9507 C CA . THR B 1 332 ? -31.859 19.797 27.531 1 94.75 332 THR B CA 1
ATOM 9508 C C . THR B 1 332 ? -31.891 20.422 28.922 1 94.75 332 THR B C 1
ATOM 9510 O O . THR B 1 332 ? -31.859 19.719 29.938 1 94.75 332 THR B O 1
ATOM 9513 N N . GLU B 1 333 ? -31.859 21.797 28.906 1 93.44 333 GLU B N 1
ATOM 9514 C CA . GLU B 1 333 ? -31.875 22.516 30.172 1 93.44 333 GLU B CA 1
ATOM 9515 C C . GLU B 1 333 ? -33.188 22.266 30.922 1 93.44 333 GLU B C 1
ATOM 9517 O O . GLU B 1 333 ? -34.281 22.281 30.312 1 93.44 333 GLU B O 1
ATOM 9522 N N . GLU B 1 334 ? -33.062 22.109 32.188 1 91.06 334 GLU B N 1
ATOM 9523 C CA . GLU B 1 334 ? -34.25 21.859 33.031 1 91.06 334 GLU B CA 1
ATOM 9524 C C . GLU B 1 334 ? -35.156 23.094 33.062 1 91.06 334 GLU B C 1
ATOM 9526 O O . GLU B 1 334 ? -34.688 24.203 33.312 1 91.06 334 GLU B O 1
ATOM 9531 N N . GLY B 1 335 ? -36.375 23 32.781 1 87.5 335 GLY B N 1
ATOM 9532 C CA . GLY B 1 335 ? -37.344 24.062 32.906 1 87.5 335 GLY B CA 1
ATOM 9533 C C . GLY B 1 335 ? -37.594 24.828 31.625 1 87.5 335 GLY B C 1
ATOM 9534 O O . GLY B 1 335 ? -38.75 25.125 31.281 1 87.5 335 GLY B O 1
ATOM 9535 N N . THR B 1 336 ? -36.5 25.203 30.891 1 88.12 336 THR B N 1
ATOM 9536 C CA . THR B 1 336 ? -36.656 26.031 29.703 1 88.12 336 THR B CA 1
ATOM 9537 C C . THR B 1 336 ? -36.844 25.156 28.469 1 88.12 336 THR B C 1
ATOM 9539 O O . THR B 1 336 ? -37.375 25.625 27.453 1 88.12 336 THR B O 1
ATOM 9542 N N . ASP B 1 337 ? -36.312 23.922 28.453 1 87.75 337 ASP B N 1
ATOM 9543 C CA . ASP B 1 337 ? -36.375 22.953 27.359 1 87.75 337 ASP B CA 1
ATOM 9544 C C . ASP B 1 337 ? -35.5 23.391 26.188 1 87.75 337 ASP B C 1
ATOM 9546 O O . ASP B 1 337 ? -35.688 22.922 25.062 1 87.75 337 ASP B O 1
ATOM 9550 N N . VAL B 1 338 ? -34.625 24.344 26.516 1 89.88 338 VAL B N 1
ATOM 9551 C CA . VAL B 1 338 ? -33.656 24.703 25.5 1 89.88 338 VAL B CA 1
ATOM 9552 C C . VAL B 1 338 ? -32.656 23.562 25.281 1 89.88 338 VAL B C 1
ATOM 9554 O O . VAL B 1 338 ? -32.125 23 26.25 1 89.88 338 VAL B O 1
ATOM 9557 N N . GLU B 1 339 ? -32.469 23.203 24.016 1 91.5 339 GLU B N 1
ATOM 9558 C CA . GLU B 1 339 ? -31.578 22.094 23.688 1 91.5 339 GLU B CA 1
ATOM 9559 C C . GLU B 1 339 ? -30.328 22.594 22.984 1 91.5 339 GLU B C 1
ATOM 9561 O O . GLU B 1 339 ? -30.391 23.531 22.172 1 91.5 339 GLU B O 1
ATOM 9566 N N . MET B 1 340 ? -29.266 21.984 23.422 1 92.5 340 MET B N 1
ATOM 9567 C CA . MET B 1 340 ? -28 22.219 22.734 1 92.5 340 MET B CA 1
ATOM 9568 C C . MET B 1 340 ? -27.375 20.906 22.297 1 92.5 340 MET B C 1
ATOM 9570 O O . MET B 1 340 ? -27.375 19.938 23.047 1 92.5 340 MET B O 1
ATOM 9574 N N . LYS B 1 341 ? -26.906 20.891 21.109 1 91.69 341 LYS B N 1
ATOM 9575 C CA . LYS B 1 341 ? -26.312 19.688 20.531 1 91.69 341 LYS B CA 1
ATOM 9576 C C . LYS B 1 341 ? -24.828 19.875 20.266 1 91.69 341 LYS B C 1
ATOM 9578 O O . LYS B 1 341 ? -24.406 20.953 19.844 1 91.69 341 LYS B O 1
ATOM 9583 N N . ARG B 1 342 ? -24.141 18.859 20.594 1 93.56 342 ARG B N 1
ATOM 9584 C CA . ARG B 1 342 ? -22.719 18.828 20.266 1 93.56 342 ARG B CA 1
ATOM 9585 C C . ARG B 1 342 ? -22.312 17.453 19.734 1 93.56 342 ARG B C 1
ATOM 9587 O O . ARG B 1 342 ? -22.875 16.438 20.141 1 93.56 342 ARG B O 1
ATOM 9594 N N . GLU B 1 343 ? -21.438 17.438 18.781 1 94.25 343 GLU B N 1
ATOM 9595 C CA . GLU B 1 343 ? -20.938 16.188 18.203 1 94.25 343 GLU B CA 1
ATOM 9596 C C . GLU B 1 343 ? -19.422 16.109 18.312 1 94.25 343 GLU B C 1
ATOM 9598 O O . GLU B 1 343 ? -18.734 17.125 18.422 1 94.25 343 GLU B O 1
ATOM 9603 N N . ALA B 1 344 ? -18.969 14.922 18.422 1 94.69 344 ALA B N 1
ATOM 9604 C CA . ALA B 1 344 ? -17.531 14.648 18.438 1 94.69 344 ALA B CA 1
ATOM 9605 C C . ALA B 1 344 ? -17.234 13.281 17.828 1 94.69 344 ALA B C 1
ATOM 9607 O O . ALA B 1 344 ? -18.109 12.398 17.797 1 94.69 344 ALA B O 1
ATOM 9608 N N . SER B 1 345 ? -16.109 13.148 17.234 1 94.31 345 SER B N 1
ATOM 9609 C CA . SER B 1 345 ? -15.664 11.875 16.688 1 94.31 345 SER B CA 1
ATOM 9610 C C . SER B 1 345 ? -14.305 11.477 17.234 1 94.31 345 SER B C 1
ATOM 9612 O O . SER B 1 345 ? -13.5 12.344 17.609 1 94.31 345 SER B O 1
ATOM 9614 N N . VAL B 1 346 ? -14.109 10.203 17.453 1 95.25 346 VAL B N 1
ATOM 9615 C CA . VAL B 1 346 ? -12.828 9.688 17.922 1 95.25 346 VAL B CA 1
ATOM 9616 C C . VAL B 1 346 ? -12.43 8.469 17.094 1 95.25 346 VAL B C 1
ATOM 9618 O O . VAL B 1 346 ? -13.266 7.605 16.812 1 95.25 346 VAL B O 1
ATOM 9621 N N . SER B 1 347 ? -11.227 8.383 16.688 1 94.75 347 SER B N 1
ATOM 9622 C CA . SER B 1 347 ? -10.742 7.246 15.914 1 94.75 347 SER B CA 1
ATOM 9623 C C . SER B 1 347 ? -10.25 6.129 16.828 1 94.75 347 SER B C 1
ATOM 9625 O O . SER B 1 347 ? -9.828 6.387 17.953 1 94.75 347 SER B O 1
ATOM 9627 N N . ILE B 1 348 ? -10.414 4.934 16.375 1 96.25 348 ILE B N 1
ATOM 9628 C CA . ILE B 1 348 ? -9.82 3.781 17.047 1 96.25 348 ILE B CA 1
ATOM 9629 C C . ILE B 1 348 ? -8.391 3.568 16.547 1 96.25 348 ILE B C 1
ATOM 9631 O O . ILE B 1 348 ? -8.172 3.355 15.359 1 96.25 348 ILE B O 1
ATOM 9635 N N . THR B 1 349 ? -7.445 3.686 17.531 1 95.81 349 THR B N 1
ATOM 9636 C CA . THR B 1 349 ? -6.035 3.588 17.172 1 95.81 349 THR B CA 1
ATOM 9637 C C . THR B 1 349 ? -5.543 2.148 17.297 1 95.81 349 THR B C 1
ATOM 9639 O O . THR B 1 349 ? -5.852 1.466 18.281 1 95.81 349 THR B O 1
ATOM 9642 N N . ARG B 1 350 ? -4.742 1.671 16.328 1 95.62 350 ARG B N 1
ATOM 9643 C CA . ARG B 1 350 ? -4.27 0.291 16.344 1 95.62 350 ARG B CA 1
ATOM 9644 C C . ARG B 1 350 ? -2.756 0.235 16.531 1 95.62 350 ARG B C 1
ATOM 9646 O O . ARG B 1 350 ? -2.15 -0.831 16.406 1 95.62 350 ARG B O 1
ATOM 9653 N N . ASN B 1 351 ? -2.078 1.297 16.859 1 94.25 351 ASN B N 1
ATOM 9654 C CA . ASN B 1 351 ? -0.7 1.385 17.328 1 94.25 351 ASN B CA 1
ATOM 9655 C C . ASN B 1 351 ? -0.633 1.823 18.781 1 94.25 351 ASN B C 1
ATOM 9657 O O . ASN B 1 351 ? -0.966 2.965 19.109 1 94.25 351 ASN B O 1
ATOM 9661 N N . ALA B 1 352 ? -0.193 0.946 19.594 1 94.5 352 ALA B N 1
ATOM 9662 C CA . ALA B 1 352 ? -0.199 1.227 21.016 1 94.5 352 ALA B CA 1
ATOM 9663 C C . ALA B 1 352 ? 0.851 2.275 21.375 1 94.5 352 ALA B C 1
ATOM 9665 O O . ALA B 1 352 ? 0.661 3.061 22.312 1 94.5 352 ALA B O 1
ATOM 9666 N N . VAL B 1 353 ? 1.963 2.162 20.672 1 95.69 353 VAL B N 1
ATOM 9667 C CA . VAL B 1 353 ? 3.076 3.064 20.953 1 95.69 353 VAL B CA 1
ATOM 9668 C C . VAL B 1 353 ? 3.639 3.605 19.641 1 95.69 353 VAL B C 1
ATOM 9670 O O . VAL B 1 353 ? 3.684 2.891 18.625 1 95.69 353 VAL B O 1
ATOM 9673 N N . SER B 1 354 ? 3.906 4.863 19.688 1 95.5 354 SER B N 1
ATOM 9674 C CA . SER B 1 354 ? 4.609 5.477 18.562 1 95.5 354 SER B CA 1
ATOM 9675 C C . SER B 1 354 ? 5.961 6.027 18.984 1 95.5 354 SER B C 1
ATOM 9677 O O . SER B 1 354 ? 6.156 6.371 20.156 1 95.5 354 SER B O 1
ATOM 9679 N N . PHE B 1 355 ? 6.832 5.996 18.031 1 96.06 355 PHE B N 1
ATOM 9680 C CA . PHE B 1 355 ? 8.172 6.508 18.312 1 96.06 355 PHE B CA 1
ATOM 9681 C C . PHE B 1 355 ? 8.422 7.809 17.547 1 96.06 355 PHE B C 1
ATOM 9683 O O . PHE B 1 355 ? 8.414 7.824 16.328 1 96.06 355 PHE B O 1
ATOM 9690 N N . LYS B 1 356 ? 8.602 8.836 18.344 1 94.5 356 LYS B N 1
ATOM 9691 C CA . LYS B 1 356 ? 8.852 10.148 17.766 1 94.5 356 LYS B CA 1
ATOM 9692 C C . LYS B 1 356 ? 10.32 10.531 17.875 1 94.5 356 LYS B C 1
ATOM 9694 O O . LYS B 1 356 ? 10.914 10.422 18.953 1 94.5 356 LYS B O 1
ATOM 9699 N N . THR B 1 357 ? 10.93 10.977 16.859 1 94.38 357 THR B N 1
ATOM 9700 C CA . THR B 1 357 ? 12.32 11.438 16.891 1 94.38 357 THR B CA 1
ATOM 9701 C C . THR B 1 357 ? 12.422 12.797 17.562 1 94.38 357 THR B C 1
ATOM 9703 O O . THR B 1 357 ? 11.781 13.758 17.141 1 94.38 357 THR B O 1
ATOM 9706 N N . ILE B 1 358 ? 13.156 12.867 18.578 1 92.62 358 ILE B N 1
ATOM 9707 C CA . ILE B 1 358 ? 13.375 14.102 19.328 1 92.62 358 ILE B CA 1
ATOM 9708 C C . ILE B 1 358 ? 14.672 14.758 18.859 1 92.62 358 ILE B C 1
ATOM 9710 O O . ILE B 1 358 ? 14.781 15.984 18.812 1 92.62 358 ILE B O 1
ATOM 9714 N N . TYR B 1 359 ? 15.648 13.922 18.594 1 93.38 359 TYR B N 1
ATOM 9715 C CA . TYR B 1 359 ? 16.953 14.367 18.125 1 93.38 359 TYR B CA 1
ATOM 9716 C C . TYR B 1 359 ? 17.562 13.352 17.156 1 93.38 359 TYR B C 1
ATOM 9718 O O . TYR B 1 359 ? 17.484 12.141 17.391 1 93.38 359 TYR B O 1
ATOM 9726 N N . GLU B 1 360 ? 18.047 13.844 16.094 1 94.25 360 GLU B N 1
ATOM 9727 C CA . GLU B 1 360 ? 18.75 12.969 15.164 1 94.25 360 GLU B CA 1
ATOM 9728 C C . GLU B 1 360 ? 19.781 13.734 14.359 1 94.25 360 GLU B C 1
ATOM 9730 O O . GLU B 1 360 ? 19.516 14.844 13.891 1 94.25 360 GLU B O 1
ATOM 9735 N N . ASP B 1 361 ? 20.922 13.141 14.305 1 95.06 361 ASP B N 1
ATOM 9736 C CA . ASP B 1 361 ? 21.859 13.648 13.312 1 95.06 361 ASP B CA 1
ATOM 9737 C C . ASP B 1 361 ? 21.422 13.289 11.891 1 95.06 361 ASP B C 1
ATOM 9739 O O . ASP B 1 361 ? 20.922 12.188 11.656 1 95.06 361 ASP B O 1
ATOM 9743 N N . GLU B 1 362 ? 21.578 14.172 10.984 1 92.62 362 GLU B N 1
ATOM 9744 C CA . GLU B 1 362 ? 21.047 13.945 9.641 1 92.62 362 GLU B CA 1
ATOM 9745 C C . GLU B 1 362 ? 21.891 12.922 8.883 1 92.62 362 GLU B C 1
ATOM 9747 O O . GLU B 1 362 ? 21.344 12.078 8.164 1 92.62 362 GLU B O 1
ATOM 9752 N N . TYR B 1 363 ? 23.266 13.047 9.055 1 96.38 363 TYR B N 1
ATOM 9753 C CA . TYR B 1 363 ? 24.141 12.148 8.312 1 96.38 363 TYR B CA 1
ATOM 9754 C C . TYR B 1 363 ? 25.188 11.523 9.227 1 96.38 363 TYR B C 1
ATOM 9756 O O . TYR B 1 363 ? 25.672 12.172 10.164 1 96.38 363 TYR B O 1
ATOM 9764 N N . MET B 1 364 ? 25.453 10.273 8.945 1 95.81 364 MET B N 1
ATOM 9765 C CA . MET B 1 364 ? 26.641 9.656 9.547 1 95.81 364 MET B CA 1
ATOM 9766 C C . MET B 1 364 ? 27.922 10.258 8.961 1 95.81 364 MET B C 1
ATOM 9768 O O . MET B 1 364 ? 28.094 10.273 7.746 1 95.81 364 MET B O 1
ATOM 9772 N N . LYS B 1 365 ? 28.781 10.789 9.859 1 96.75 365 LYS B N 1
ATOM 9773 C CA . LYS B 1 365 ? 30 11.461 9.453 1 96.75 365 LYS B CA 1
ATOM 9774 C C . LYS B 1 365 ? 31.234 10.609 9.758 1 96.75 365 LYS B C 1
ATOM 9776 O O . LYS B 1 365 ? 31.281 9.953 10.797 1 96.75 365 LYS B O 1
ATOM 9781 N N . PRO B 1 366 ? 32.219 10.711 8.859 1 95.62 366 PRO B N 1
ATOM 9782 C CA . PRO B 1 366 ? 33.469 9.977 9.164 1 95.62 366 PRO B CA 1
ATOM 9783 C C . PRO B 1 366 ? 34.094 10.406 10.492 1 95.62 366 PRO B C 1
ATOM 9785 O O . PRO B 1 366 ? 34.219 11.602 10.75 1 95.62 366 PRO B O 1
ATOM 9788 N N . ASN B 1 367 ? 34.375 9.477 11.328 1 95.25 367 ASN B N 1
ATOM 9789 C CA . ASN B 1 367 ? 35.156 9.609 12.555 1 95.25 367 ASN B CA 1
ATOM 9790 C C . ASN B 1 367 ? 34.344 10.344 13.633 1 95.25 367 ASN B C 1
ATOM 9792 O O . ASN B 1 367 ? 34.938 10.82 14.617 1 95.25 367 ASN B O 1
ATOM 9796 N N . LEU B 1 368 ? 33.094 10.578 13.406 1 96.5 368 LEU B N 1
ATOM 9797 C CA . LEU B 1 368 ? 32.25 11.18 14.414 1 96.5 368 LEU B CA 1
ATOM 9798 C C . LEU B 1 368 ? 31.047 10.273 14.711 1 96.5 368 LEU B C 1
ATOM 9800 O O . LEU B 1 368 ? 30.547 9.594 13.82 1 96.5 368 LEU B O 1
ATOM 9804 N N . PRO B 1 369 ? 30.641 10.273 15.953 1 95.62 369 PRO B N 1
ATOM 9805 C CA . PRO B 1 369 ? 29.5 9.422 16.297 1 95.62 369 PRO B CA 1
ATOM 9806 C C . PRO B 1 369 ? 28.156 9.992 15.805 1 95.62 369 PRO B C 1
ATOM 9808 O O . PRO B 1 369 ? 28.016 11.211 15.695 1 95.62 369 PRO B O 1
ATOM 9811 N N . TYR B 1 370 ? 27.266 9.125 15.461 1 95.88 370 TYR B N 1
ATOM 9812 C CA . TYR B 1 370 ? 25.891 9.453 15.078 1 95.88 370 TYR B CA 1
ATOM 9813 C C . TYR B 1 370 ? 24.938 9.273 16.25 1 95.88 370 TYR B C 1
ATOM 9815 O O . TYR B 1 370 ? 24.938 8.219 16.906 1 95.88 370 TYR B O 1
ATOM 9823 N N . THR B 1 371 ? 24.125 10.281 16.516 1 95.19 371 THR B N 1
ATOM 9824 C CA . THR B 1 371 ? 23.219 10.227 17.656 1 95.19 371 THR B CA 1
ATOM 9825 C C . THR B 1 371 ? 21.766 10.227 17.203 1 95.19 371 THR B C 1
ATOM 9827 O O . THR B 1 371 ? 21.391 11 16.312 1 95.19 371 THR B O 1
ATOM 9830 N N . LEU B 1 372 ? 21 9.367 17.766 1 94.25 372 LEU B N 1
ATOM 9831 C CA . LEU B 1 372 ? 19.562 9.273 17.547 1 94.25 372 LEU B CA 1
ATOM 9832 C C . LEU B 1 372 ? 18.812 9.188 18.875 1 94.25 372 LEU B C 1
ATOM 9834 O O . LEU B 1 372 ? 19.125 8.336 19.719 1 94.25 372 LEU B O 1
ATOM 9838 N N . LYS B 1 373 ? 17.953 10.148 19.109 1 92.62 373 LYS B N 1
ATOM 9839 C CA . LYS B 1 373 ? 17.094 10.141 20.297 1 92.62 373 LYS B CA 1
ATOM 9840 C C . LYS B 1 373 ? 15.625 9.992 19.906 1 92.62 373 LYS B C 1
ATOM 9842 O O . LYS B 1 373 ? 15.094 10.789 19.141 1 92.62 373 LYS B O 1
ATOM 9847 N N . VAL B 1 374 ? 15.047 8.992 20.469 1 93.75 374 VAL B N 1
ATOM 9848 C CA . VAL B 1 374 ? 13.656 8.68 20.141 1 93.75 374 VAL B CA 1
ATOM 9849 C C . VAL B 1 374 ? 12.836 8.609 21.422 1 93.75 374 VAL B C 1
ATOM 9851 O O . VAL B 1 374 ? 13.328 8.164 22.469 1 93.75 374 VAL B O 1
ATOM 9854 N N . ARG B 1 375 ? 11.586 9.109 21.359 1 94.94 375 ARG B N 1
ATOM 9855 C CA . ARG B 1 375 ? 10.68 9.039 22.5 1 94.94 375 ARG B CA 1
ATOM 9856 C C . ARG B 1 375 ? 9.469 8.172 22.172 1 94.94 375 ARG B C 1
ATOM 9858 O O . ARG B 1 375 ? 8.812 8.359 21.156 1 94.94 375 ARG B O 1
ATOM 9865 N N . ALA B 1 376 ? 9.195 7.262 23.078 1 96.25 376 ALA B N 1
ATOM 9866 C CA . ALA B 1 376 ? 7.973 6.465 22.984 1 96.25 376 ALA B CA 1
ATOM 9867 C C . ALA B 1 376 ? 6.766 7.242 23.5 1 96.25 376 ALA B C 1
ATOM 9869 O O . ALA B 1 376 ? 6.797 7.785 24.609 1 96.25 376 ALA B O 1
ATOM 9870 N N . GLU B 1 377 ? 5.762 7.262 22.672 1 96.69 377 GLU B N 1
ATOM 9871 C CA . GLU B 1 377 ? 4.559 8.008 23.031 1 96.69 377 GLU B CA 1
ATOM 9872 C C . GLU B 1 377 ? 3.309 7.145 22.875 1 96.69 377 GLU B C 1
ATOM 9874 O O . GLU B 1 377 ? 3.256 6.273 22 1 96.69 377 GLU B O 1
ATOM 9879 N N . LEU B 1 378 ? 2.414 7.43 23.75 1 96.25 378 LEU B N 1
ATOM 9880 C CA . LEU B 1 378 ? 1.082 6.867 23.547 1 96.25 378 LEU B CA 1
ATOM 9881 C C . LEU B 1 378 ? 0.345 7.594 22.422 1 96.25 378 LEU B C 1
ATOM 9883 O O . LEU B 1 378 ? 0.81 8.625 21.938 1 96.25 378 LEU B O 1
ATOM 9887 N N . PRO B 1 379 ? -0.778 7.105 21.969 1 94.81 379 PRO B N 1
ATOM 9888 C CA . PRO B 1 379 ? -1.458 7.711 20.812 1 94.81 379 PRO B CA 1
ATOM 9889 C C . PRO B 1 379 ? -1.854 9.164 21.062 1 94.81 379 PRO B C 1
ATOM 9891 O O . PRO B 1 379 ? -2.01 9.938 20.125 1 94.81 379 PRO B O 1
ATOM 9894 N N . ASP B 1 380 ? -2.027 9.656 22.266 1 94.38 380 ASP B N 1
ATOM 9895 C CA . ASP B 1 380 ? -2.418 11.031 22.562 1 94.38 380 ASP B CA 1
ATOM 9896 C C . ASP B 1 380 ? -1.195 11.93 22.688 1 94.38 380 ASP B C 1
ATOM 9898 O O . ASP B 1 380 ? -1.317 13.102 23.078 1 94.38 380 ASP B O 1
ATOM 9902 N N . GLY B 1 381 ? -0.057 11.375 22.562 1 94.12 381 GLY B N 1
ATOM 9903 C CA . GLY B 1 381 ? 1.163 12.164 22.609 1 94.12 381 GLY B CA 1
ATOM 9904 C C . GLY B 1 381 ? 1.85 12.109 23.969 1 94.12 381 GLY B C 1
ATOM 9905 O O . GLY B 1 381 ? 2.963 12.617 24.125 1 94.12 381 GLY B O 1
ATOM 9906 N N . SER B 1 382 ? 1.162 11.5 24.906 1 95 382 SER B N 1
ATOM 9907 C CA . SER B 1 382 ? 1.794 11.375 26.219 1 95 382 SER B CA 1
ATOM 9908 C C . SER B 1 382 ? 2.896 10.32 26.203 1 95 382 SER B C 1
ATOM 9910 O O . SER B 1 382 ? 2.98 9.516 25.281 1 95 382 SER B O 1
ATOM 9912 N N . VAL B 1 383 ? 3.736 10.336 27.281 1 95.5 383 VAL B N 1
ATOM 9913 C CA . VAL B 1 383 ? 4.934 9.5 27.359 1 95.5 383 VAL B CA 1
ATOM 9914 C C . VAL B 1 383 ? 4.535 8.047 27.609 1 95.5 383 VAL B C 1
ATOM 9916 O O . VAL B 1 383 ? 3.654 7.773 28.422 1 95.5 383 VAL B O 1
ATOM 9919 N N . ALA B 1 384 ? 5.102 7.137 26.844 1 96.25 384 ALA B N 1
ATOM 9920 C CA . ALA B 1 384 ? 4.953 5.699 27.078 1 96.25 384 ALA B CA 1
ATOM 9921 C C . ALA B 1 384 ? 6.137 5.148 27.875 1 96.25 384 ALA B C 1
ATOM 9923 O O . ALA B 1 384 ? 7.094 4.629 27.297 1 96.25 384 ALA B O 1
ATOM 9924 N N . ALA B 1 385 ? 5.996 5.113 29.172 1 94.44 385 ALA B N 1
ATOM 9925 C CA . ALA B 1 385 ? 7.078 4.676 30.062 1 94.44 385 ALA B CA 1
ATOM 9926 C C . ALA B 1 385 ? 6.98 3.182 30.344 1 94.44 385 ALA B C 1
ATOM 9928 O O . ALA B 1 385 ? 5.883 2.623 30.422 1 94.44 385 ALA B O 1
ATOM 9929 N N . GLY B 1 386 ? 8.109 2.537 30.406 1 92.56 386 GLY B N 1
ATOM 9930 C CA . GLY B 1 386 ? 8.156 1.146 30.828 1 92.56 386 GLY B CA 1
ATOM 9931 C C . GLY B 1 386 ? 7.738 0.176 29.75 1 92.56 386 GLY B C 1
ATOM 9932 O O . GLY B 1 386 ? 7.207 -0.898 30.031 1 92.56 386 GLY B O 1
ATOM 9933 N N . VAL B 1 387 ? 7.879 0.551 28.531 1 92.81 387 VAL B N 1
ATOM 9934 C CA . VAL B 1 387 ? 7.5 -0.299 27.422 1 92.81 387 VAL B CA 1
ATOM 9935 C C . VAL B 1 387 ? 8.688 -1.16 27 1 92.81 387 VAL B C 1
ATOM 9937 O O . VAL B 1 387 ? 9.766 -0.639 26.703 1 92.81 387 VAL B O 1
ATOM 9940 N N . PRO B 1 388 ? 8.57 -2.445 27.062 1 94.5 388 PRO B N 1
ATOM 9941 C CA . PRO B 1 388 ? 9.648 -3.283 26.531 1 94.5 388 PRO B CA 1
ATOM 9942 C C . PRO B 1 388 ? 9.836 -3.1 25.016 1 94.5 388 PRO B C 1
ATOM 9944 O O . PRO B 1 388 ? 8.867 -3.141 24.266 1 94.5 388 PRO B O 1
ATOM 9947 N N . VAL B 1 389 ? 11.086 -2.871 24.594 1 94.5 389 VAL B N 1
ATOM 9948 C CA . VAL B 1 389 ? 11.383 -2.658 23.188 1 94.5 389 VAL B CA 1
ATOM 9949 C C . VAL B 1 389 ? 12.602 -3.492 22.781 1 94.5 389 VAL B C 1
ATOM 9951 O O . VAL B 1 389 ? 13.414 -3.859 23.625 1 94.5 389 VAL B O 1
ATOM 9954 N N . GLU B 1 390 ? 12.594 -3.943 21.609 1 95.19 390 GLU B N 1
ATOM 9955 C CA . GLU B 1 390 ? 13.789 -4.512 20.984 1 95.19 390 GLU B CA 1
ATOM 9956 C C . GLU B 1 390 ? 14.438 -3.514 20.031 1 95.19 390 GLU B C 1
ATOM 9958 O O . GLU B 1 390 ? 13.773 -2.969 19.141 1 95.19 390 GLU B O 1
ATOM 9963 N N . VAL B 1 391 ? 15.711 -3.248 20.25 1 93.5 391 VAL B N 1
ATOM 9964 C CA . VAL B 1 391 ? 16.438 -2.27 19.469 1 93.5 391 VAL B CA 1
ATOM 9965 C C . VAL B 1 391 ? 17.562 -2.965 18.688 1 93.5 391 VAL B C 1
ATOM 9967 O O . VAL B 1 391 ? 18.375 -3.678 19.266 1 93.5 391 VAL B O 1
ATOM 9970 N N . CYS B 1 392 ? 17.469 -2.816 17.406 1 93.19 392 CYS B N 1
ATOM 9971 C CA . CYS B 1 392 ? 18.547 -3.332 16.562 1 93.19 392 CYS B CA 1
ATOM 9972 C C . CYS B 1 392 ? 19.391 -2.195 16 1 93.19 392 CYS B C 1
ATOM 9974 O O . CYS B 1 392 ? 18.875 -1.318 15.305 1 93.19 392 CYS B O 1
ATOM 9976 N N . ALA B 1 393 ? 20.609 -2.217 16.344 1 90.88 393 ALA B N 1
ATOM 9977 C CA . ALA B 1 393 ? 21.562 -1.231 15.859 1 90.88 393 ALA B CA 1
ATOM 9978 C C . ALA B 1 393 ? 22.938 -1.868 15.633 1 90.88 393 ALA B C 1
ATOM 9980 O O . ALA B 1 393 ? 23.328 -2.771 16.375 1 90.88 393 ALA B O 1
ATOM 9981 N N . ALA B 1 394 ? 23.594 -1.448 14.617 1 86.19 394 ALA B N 1
ATOM 9982 C CA . ALA B 1 394 ? 24.922 -1.962 14.273 1 86.19 394 ALA B CA 1
ATOM 9983 C C . ALA B 1 394 ? 24.891 -3.475 14.078 1 86.19 394 ALA B C 1
ATOM 9985 O O . ALA B 1 394 ? 25.781 -4.188 14.547 1 86.19 394 ALA B O 1
ATOM 9986 N N . GLY B 1 395 ? 23.812 -3.986 13.578 1 82.62 395 GLY B N 1
ATOM 9987 C CA . GLY B 1 395 ? 23.703 -5.387 13.203 1 82.62 395 GLY B CA 1
ATOM 9988 C C . GLY B 1 395 ? 23.344 -6.289 14.375 1 82.62 395 GLY B C 1
ATOM 9989 O O . GLY B 1 395 ? 23.344 -7.516 14.242 1 82.62 395 GLY B O 1
ATOM 9990 N N . ARG B 1 396 ? 23.078 -5.723 15.523 1 87.75 396 ARG B N 1
ATOM 9991 C CA . ARG B 1 396 ? 22.719 -6.492 16.703 1 87.75 396 ARG B CA 1
ATOM 9992 C C . ARG B 1 396 ? 21.422 -5.984 17.328 1 87.75 396 ARG B C 1
ATOM 9994 O O . ARG B 1 396 ? 21.109 -4.797 17.234 1 87.75 396 ARG B O 1
ATOM 10001 N N . CYS B 1 397 ? 20.75 -6.922 17.922 1 91.31 397 CYS B N 1
ATOM 10002 C CA . CYS B 1 397 ? 19.484 -6.566 18.547 1 91.31 397 CYS B CA 1
ATOM 10003 C C . CYS B 1 397 ? 19.531 -6.809 20.047 1 91.31 397 CYS B C 1
ATOM 10005 O O . CYS B 1 397 ? 20.109 -7.801 20.516 1 91.31 397 CYS B O 1
ATOM 10007 N N . ASN B 1 398 ? 19.047 -5.832 20.766 1 91 398 ASN B N 1
ATOM 10008 C CA . ASN B 1 398 ? 18.984 -5.945 22.219 1 91 398 ASN B CA 1
ATOM 10009 C C . ASN B 1 398 ? 17.609 -5.535 22.75 1 91 398 ASN B C 1
ATOM 10011 O O . ASN B 1 398 ? 16.938 -4.695 22.141 1 91 398 ASN B O 1
ATOM 10015 N N . ASN B 1 399 ? 17.234 -6.184 23.859 1 92.56 399 ASN B N 1
ATOM 10016 C CA . ASN B 1 399 ? 15.977 -5.812 24.516 1 92.56 399 ASN B CA 1
ATOM 10017 C C . ASN B 1 399 ? 16.203 -4.754 25.594 1 92.56 399 ASN B C 1
ATOM 10019 O O . ASN B 1 399 ? 17.188 -4.801 26.328 1 92.56 399 ASN B O 1
ATOM 10023 N N . MET B 1 400 ? 15.352 -3.777 25.516 1 90.62 400 MET B N 1
ATOM 10024 C CA . MET B 1 400 ? 15.406 -2.717 26.516 1 90.62 400 MET B CA 1
ATOM 10025 C C . MET B 1 400 ? 14 -2.266 26.906 1 90.62 400 MET B C 1
ATOM 10027 O O . MET B 1 400 ? 13.016 -2.791 26.391 1 90.62 400 MET B O 1
ATOM 10031 N N . THR B 1 401 ? 13.883 -1.41 27.953 1 93.12 401 THR B N 1
ATOM 10032 C CA . THR B 1 401 ? 12.641 -0.79 28.375 1 93.12 401 THR B CA 1
ATOM 10033 C C . THR B 1 401 ? 12.742 0.732 28.312 1 93.12 401 THR B C 1
ATOM 10035 O O . THR B 1 401 ? 13.773 1.307 28.672 1 93.12 401 THR B O 1
ATOM 10038 N N . THR B 1 402 ? 11.75 1.347 27.875 1 91.88 402 THR B N 1
ATOM 10039 C CA . THR B 1 402 ? 11.781 2.801 27.766 1 91.88 402 THR B CA 1
ATOM 10040 C C . THR B 1 402 ? 11.883 3.443 29.156 1 91.88 402 THR B C 1
ATOM 10042 O O . THR B 1 402 ? 11.312 2.943 30.125 1 91.88 402 THR B O 1
ATOM 10045 N N . ALA B 1 403 ? 12.516 4.578 29.188 1 91.12 403 ALA B N 1
ATOM 10046 C CA . ALA B 1 403 ? 12.695 5.34 30.422 1 91.12 403 ALA B CA 1
ATOM 10047 C C . ALA B 1 403 ? 11.391 5.984 30.859 1 91.12 403 ALA B C 1
ATOM 10049 O O . ALA B 1 403 ? 10.391 5.938 30.141 1 91.12 403 ALA B O 1
ATOM 10050 N N . PRO B 1 404 ? 11.367 6.484 32.062 1 93.06 404 PRO B N 1
ATOM 10051 C CA . PRO B 1 404 ? 10.148 7.141 32.562 1 93.06 404 PRO B CA 1
ATOM 10052 C C . PRO B 1 404 ? 9.703 8.289 31.656 1 93.06 404 PRO B C 1
ATOM 10054 O O . PRO B 1 404 ? 8.508 8.586 31.578 1 93.06 404 PRO B O 1
ATOM 10057 N N . ASP B 1 405 ? 10.656 8.867 31.047 1 92.38 405 ASP B N 1
ATOM 10058 C CA . ASP B 1 405 ? 10.297 9.953 30.125 1 92.38 405 ASP B CA 1
ATOM 10059 C C . ASP B 1 405 ? 10.086 9.43 28.719 1 92.38 405 ASP B C 1
ATOM 10061 O O . ASP B 1 405 ? 9.891 10.219 27.781 1 92.38 405 ASP B O 1
ATOM 10065 N N . GLY B 1 406 ? 10.148 8.18 28.578 1 93.06 406 GLY B N 1
ATOM 10066 C CA . GLY B 1 406 ? 9.906 7.535 27.297 1 93.06 406 GLY B CA 1
ATOM 10067 C C . GLY B 1 406 ? 11.086 7.641 26.344 1 93.06 406 GLY B C 1
ATOM 10068 O O . GLY B 1 406 ? 11.023 7.148 25.219 1 93.06 406 GLY B O 1
ATOM 10069 N N . LEU B 1 407 ? 12.164 8.258 26.781 1 89.12 407 LEU B N 1
ATOM 10070 C CA . LEU B 1 407 ? 13.281 8.562 25.891 1 89.12 407 LEU B CA 1
ATOM 10071 C C . LEU B 1 407 ? 14.258 7.395 25.828 1 89.12 407 LEU B C 1
ATOM 10073 O O . LEU B 1 407 ? 14.414 6.652 26.797 1 89.12 407 LEU B O 1
ATOM 10077 N N . PHE B 1 408 ? 14.781 7.246 24.656 1 87.19 408 PHE B N 1
ATOM 10078 C CA . PHE B 1 408 ? 15.938 6.375 24.484 1 87.19 408 PHE B CA 1
ATOM 10079 C C . PHE B 1 408 ? 16.922 6.961 23.469 1 87.19 408 PHE B C 1
ATOM 10081 O O . PHE B 1 408 ? 16.5 7.555 22.469 1 87.19 408 PHE B O 1
ATOM 10088 N N . THR B 1 409 ? 18.172 6.883 23.797 1 89.5 409 THR B N 1
ATOM 10089 C CA . THR B 1 409 ? 19.234 7.461 22.984 1 89.5 409 THR B CA 1
ATOM 10090 C C . THR B 1 409 ? 20.172 6.375 22.453 1 89.5 409 THR B C 1
ATOM 10092 O O . THR B 1 409 ? 20.5 5.434 23.172 1 89.5 409 THR B O 1
ATOM 10095 N N . ILE B 1 410 ? 20.406 6.422 21.203 1 92 410 ILE B N 1
ATOM 10096 C CA . ILE B 1 410 ? 21.359 5.527 20.547 1 92 410 ILE B CA 1
ATOM 10097 C C . ILE B 1 410 ? 22.5 6.336 19.938 1 92 410 ILE B C 1
ATOM 10099 O O . ILE B 1 410 ? 22.281 7.285 19.188 1 92 410 ILE B O 1
ATOM 10103 N N . VAL B 1 411 ? 23.703 5.992 20.344 1 94.31 411 VAL B N 1
ATOM 10104 C CA . VAL B 1 411 ? 24.891 6.633 19.781 1 94.31 411 VAL B CA 1
ATOM 10105 C C . VAL B 1 411 ? 25.719 5.605 19 1 94.31 411 VAL B C 1
ATOM 10107 O O . VAL B 1 411 ? 26.188 4.617 19.578 1 94.31 411 VAL B O 1
ATOM 10110 N N . LEU B 1 412 ? 25.859 5.812 17.75 1 94.81 412 LEU B N 1
ATOM 10111 C CA . LEU B 1 412 ? 26.562 4.895 16.875 1 94.81 412 LEU B CA 1
ATOM 10112 C C . LEU B 1 412 ? 27.938 5.461 16.484 1 94.81 412 LEU B C 1
ATOM 10114 O O . LEU B 1 412 ? 28.016 6.426 15.727 1 94.81 412 LEU B O 1
ATOM 10118 N N . PRO B 1 413 ? 28.984 4.812 16.875 1 93.19 413 PRO B N 1
ATOM 10119 C CA . PRO B 1 413 ? 30.312 5.348 16.578 1 93.19 413 PRO B CA 1
ATOM 10120 C C . PRO B 1 413 ? 30.859 4.84 15.242 1 93.19 413 PRO B C 1
ATOM 10122 O O . PRO B 1 413 ? 31.797 5.438 14.688 1 93.19 413 PRO B O 1
ATOM 10125 N N . ASP B 1 414 ? 30.344 3.721 14.789 1 90.25 414 ASP B N 1
ATOM 10126 C CA . ASP B 1 414 ? 30.906 3.076 13.602 1 90.25 414 ASP B CA 1
ATOM 10127 C C . ASP B 1 414 ? 30.297 3.664 12.328 1 90.25 414 ASP B C 1
ATOM 10129 O O . ASP B 1 414 ? 29.094 3.588 12.109 1 90.25 414 ASP B O 1
ATOM 10133 N N . TYR B 1 415 ? 31.188 4.129 11.477 1 93 415 TYR B N 1
ATOM 10134 C CA . TYR B 1 415 ? 30.797 4.766 10.227 1 93 415 TYR B CA 1
ATOM 10135 C C . TYR B 1 415 ? 30.062 3.781 9.32 1 93 415 TYR B C 1
ATOM 10137 O O . TYR B 1 415 ? 29.312 4.188 8.43 1 93 415 TYR B O 1
ATOM 10145 N N . THR B 1 416 ? 30.141 2.461 9.547 1 88.69 416 THR B N 1
ATOM 10146 C CA . THR B 1 416 ? 29.578 1.46 8.648 1 88.69 416 THR B CA 1
ATOM 10147 C C . THR B 1 416 ? 28.156 1.104 9.062 1 88.69 416 THR B C 1
ATOM 10149 O O . THR B 1 416 ? 27.469 0.375 8.352 1 88.69 416 THR B O 1
ATOM 10152 N N . ALA B 1 417 ? 27.75 1.663 10.227 1 91.12 417 ALA B N 1
ATOM 10153 C CA . ALA B 1 417 ? 26.375 1.405 10.633 1 91.12 417 ALA B CA 1
ATOM 10154 C C . ALA B 1 417 ? 25.375 1.955 9.609 1 91.12 417 ALA B C 1
ATOM 10156 O O . ALA B 1 417 ? 25.578 3.047 9.07 1 91.12 417 ALA B O 1
ATOM 10157 N N . SER B 1 418 ? 24.312 1.193 9.289 1 91.19 418 SER B N 1
ATOM 10158 C CA . SER B 1 418 ? 23.484 1.63 8.172 1 91.19 418 SER B CA 1
ATOM 10159 C C . SER B 1 418 ? 22 1.644 8.555 1 91.19 418 SER B C 1
ATOM 10161 O O . SER B 1 418 ? 21.172 2.221 7.844 1 91.19 418 SER B O 1
ATOM 10163 N N . ARG B 1 419 ? 21.656 1.069 9.734 1 92.19 419 ARG B N 1
ATOM 10164 C CA . ARG B 1 419 ? 20.234 0.95 10 1 92.19 419 ARG B CA 1
ATOM 10165 C C . ARG B 1 419 ? 19.969 0.833 11.5 1 92.19 419 ARG B C 1
ATOM 10167 O O . ARG B 1 419 ? 20.766 0.242 12.234 1 92.19 419 ARG B O 1
ATOM 10174 N N . VAL B 1 420 ? 18.875 1.397 11.945 1 94.38 420 VAL B N 1
ATOM 10175 C CA . VAL B 1 420 ? 18.375 1.242 13.305 1 94.38 420 VAL B CA 1
ATOM 10176 C C . VAL B 1 420 ? 16.906 0.836 13.266 1 94.38 420 VAL B C 1
ATOM 10178 O O . VAL B 1 420 ? 16.109 1.407 12.508 1 94.38 420 VAL B O 1
ATOM 10181 N N . ILE B 1 421 ? 16.531 -0.19 14.055 1 95.38 421 ILE B N 1
ATOM 10182 C CA . ILE B 1 421 ? 15.141 -0.646 14.148 1 95.38 421 ILE B CA 1
ATOM 10183 C C . ILE B 1 421 ? 14.727 -0.722 15.617 1 95.38 421 ILE B C 1
ATOM 10185 O O . ILE B 1 421 ? 15.492 -1.197 16.469 1 95.38 421 ILE B O 1
ATOM 10189 N N . ILE B 1 422 ? 13.609 -0.187 15.922 1 95.12 422 ILE B N 1
ATOM 10190 C CA . ILE B 1 422 ? 13.031 -0.274 17.266 1 95.12 422 ILE B CA 1
ATOM 10191 C C . ILE B 1 422 ? 11.625 -0.865 17.172 1 95.12 422 ILE B C 1
ATOM 10193 O O . ILE B 1 422 ? 10.812 -0.441 16.344 1 95.12 422 ILE B O 1
ATOM 10197 N N . LEU B 1 423 ? 11.344 -1.841 17.953 1 95.38 423 LEU B N 1
ATOM 10198 C CA . LEU B 1 423 ? 10.031 -2.465 17.984 1 95.38 423 LEU B CA 1
ATOM 10199 C C . LEU B 1 423 ? 9.531 -2.627 19.406 1 95.38 423 LEU B C 1
ATOM 10201 O O . LEU B 1 423 ? 10.266 -3.086 20.281 1 95.38 423 LEU B O 1
ATOM 10205 N N . ALA B 1 424 ? 8.375 -2.123 19.688 1 94.75 424 ALA B N 1
ATOM 10206 C CA . ALA B 1 424 ? 7.738 -2.424 20.969 1 94.75 424 ALA B CA 1
ATOM 10207 C C . ALA B 1 424 ? 7.301 -3.885 21.031 1 94.75 424 ALA B C 1
ATOM 10209 O O . ALA B 1 424 ? 6.691 -4.398 20.094 1 94.75 424 ALA B O 1
ATOM 10210 N N . LEU B 1 425 ? 7.656 -4.52 22.141 1 93.5 425 LEU B N 1
ATOM 10211 C CA . LEU B 1 425 ? 7.371 -5.941 22.281 1 93.5 425 LEU B CA 1
ATOM 10212 C C . LEU B 1 425 ? 5.977 -6.16 22.859 1 93.5 425 LEU B C 1
ATOM 10214 O O . LEU B 1 425 ? 5.836 -6.75 23.938 1 93.5 425 LEU B O 1
ATOM 10218 N N . ASN B 1 426 ? 4.996 -5.574 22.25 1 89.19 426 ASN B N 1
ATOM 10219 C CA . ASN B 1 426 ? 3.59 -5.742 22.609 1 89.19 426 ASN B CA 1
ATOM 10220 C C . ASN B 1 426 ? 2.754 -6.191 21.406 1 89.19 426 ASN B C 1
ATOM 10222 O O . ASN B 1 426 ? 2.123 -5.367 20.75 1 89.19 426 ASN B O 1
ATOM 10226 N N . CYS B 1 427 ? 2.705 -7.469 21.188 1 90 427 CYS B N 1
ATOM 10227 C CA . CYS B 1 427 ? 1.95 -8.023 20.062 1 90 427 CYS B CA 1
ATOM 10228 C C . CYS B 1 427 ? 0.569 -8.484 20.516 1 90 427 CYS B C 1
ATOM 10230 O O . CYS B 1 427 ? 0.452 -9.32 21.406 1 90 427 CYS B O 1
ATOM 10232 N N . ARG B 1 428 ? -0.441 -7.883 19.922 1 92.56 428 ARG B N 1
ATOM 10233 C CA . ARG B 1 428 ? -1.825 -8.258 20.203 1 92.56 428 ARG B CA 1
ATOM 10234 C C . ARG B 1 428 ? -2.629 -8.367 18.906 1 92.56 428 ARG B C 1
ATOM 10236 O O . ARG B 1 428 ? -2.396 -7.613 17.953 1 92.56 428 ARG B O 1
ATOM 10243 N N . ALA B 1 429 ? -3.572 -9.273 18.953 1 93.31 429 ALA B N 1
ATOM 10244 C CA . ALA B 1 429 ? -4.461 -9.383 17.797 1 93.31 429 ALA B CA 1
ATOM 10245 C C . ALA B 1 429 ? -5.25 -8.086 17.594 1 93.31 429 ALA B C 1
ATOM 10247 O O . ALA B 1 429 ? -5.551 -7.375 18.547 1 93.31 429 ALA B O 1
ATOM 10248 N N . ASN B 1 430 ? -5.547 -7.727 16.375 1 92.69 430 ASN B N 1
ATOM 10249 C CA . ASN B 1 430 ? -6.312 -6.547 16 1 92.69 430 ASN B CA 1
ATOM 10250 C C . ASN B 1 430 ? -5.516 -5.266 16.219 1 92.69 430 ASN B C 1
ATOM 10252 O O . ASN B 1 430 ? -6.086 -4.176 16.281 1 92.69 430 ASN B O 1
ATOM 10256 N N . MET B 1 431 ? -4.246 -5.375 16.5 1 94.38 431 MET B N 1
ATOM 10257 C CA . MET B 1 431 ? -3.332 -4.246 16.641 1 94.38 431 MET B CA 1
ATOM 10258 C C . MET B 1 431 ? -2.227 -4.316 15.594 1 94.38 431 MET B C 1
ATOM 10260 O O . MET B 1 431 ? -1.947 -5.387 15.047 1 94.38 431 MET B O 1
ATOM 10264 N N . GLN B 1 432 ? -1.635 -3.232 15.32 1 93.81 432 GLN B N 1
ATOM 10265 C CA . GLN B 1 432 ? -0.486 -3.168 14.422 1 93.81 432 GLN B CA 1
ATOM 10266 C C . GLN B 1 432 ? 0.823 -3.121 15.211 1 93.81 432 GLN B C 1
ATOM 10268 O O . GLN B 1 432 ? 0.837 -2.742 16.375 1 93.81 432 GLN B O 1
ATOM 10273 N N . GLN B 1 433 ? 1.797 -3.477 14.477 1 92.88 433 GLN B N 1
ATOM 10274 C CA . GLN B 1 433 ? 3.123 -3.416 15.086 1 92.88 433 GLN B CA 1
ATOM 10275 C C . GLN B 1 433 ? 3.58 -1.972 15.266 1 92.88 433 GLN B C 1
ATOM 10277 O O . GLN B 1 433 ? 3.41 -1.146 14.367 1 92.88 433 GLN B O 1
ATOM 10282 N N . SER B 1 434 ? 4.023 -1.697 16.578 1 94.56 434 SER B N 1
ATOM 10283 C CA . SER B 1 434 ? 4.625 -0.396 16.844 1 94.56 434 SER B CA 1
ATOM 10284 C C . SER B 1 434 ? 6.125 -0.414 16.562 1 94.56 434 SER B C 1
ATOM 10286 O O . SER B 1 434 ? 6.906 -0.888 17.391 1 94.56 434 SER B O 1
ATOM 10288 N N . GLU B 1 435 ? 6.484 0.085 15.406 1 94.12 435 GLU B N 1
ATOM 10289 C CA . GLU B 1 435 ? 7.875 -0.037 14.984 1 94.12 435 GLU B CA 1
ATOM 10290 C C . GLU B 1 435 ? 8.414 1.293 14.461 1 94.12 435 GLU B C 1
ATOM 10292 O O . GLU B 1 435 ? 7.641 2.174 14.078 1 94.12 435 GLU B O 1
ATOM 10297 N N . PHE B 1 436 ? 9.688 1.483 14.695 1 94.94 436 PHE B N 1
ATOM 10298 C CA . PHE B 1 436 ? 10.469 2.58 14.141 1 94.94 436 PHE B CA 1
ATOM 10299 C C . PHE B 1 436 ? 11.672 2.051 13.367 1 94.94 436 PHE B C 1
ATOM 10301 O O . PHE B 1 436 ? 12.367 1.146 13.844 1 94.94 436 PHE B O 1
ATOM 10308 N N . SER B 1 437 ? 11.805 2.49 12.148 1 94.31 437 SER B N 1
ATOM 10309 C CA . SER B 1 437 ? 12.992 2.115 11.383 1 94.31 437 SER B CA 1
ATOM 10310 C C . SER B 1 437 ? 13.594 3.322 10.672 1 94.31 437 SER B C 1
ATOM 10312 O O . SER B 1 437 ? 12.867 4.211 10.219 1 94.31 437 SER B O 1
ATOM 10314 N N . LYS B 1 438 ? 14.914 3.283 10.711 1 93.69 438 LYS B N 1
ATOM 10315 C CA . LYS B 1 438 ? 15.633 4.383 10.07 1 93.69 438 LYS B CA 1
ATOM 10316 C C . LYS B 1 438 ? 16.859 3.875 9.328 1 93.69 438 LYS B C 1
ATOM 10318 O O . LYS B 1 438 ? 17.703 3.178 9.906 1 93.69 438 LYS B O 1
ATOM 10323 N N . ASP B 1 439 ? 16.953 4.152 8.055 1 92.75 439 ASP B N 1
ATOM 10324 C CA . ASP B 1 439 ? 18.172 3.953 7.281 1 92.75 439 ASP B CA 1
ATOM 10325 C C . ASP B 1 439 ? 19.078 5.18 7.363 1 92.75 439 ASP B C 1
ATOM 10327 O O . ASP B 1 439 ? 18.625 6.309 7.176 1 92.75 439 ASP B O 1
ATOM 10331 N N . LEU B 1 440 ? 20.281 4.969 7.66 1 94.56 440 LEU B N 1
ATOM 10332 C CA . LEU B 1 440 ? 21.203 6.078 7.898 1 94.56 440 LEU B CA 1
ATOM 10333 C C . LEU B 1 440 ? 21.875 6.508 6.598 1 94.56 440 LEU B C 1
ATOM 10335 O O . LEU B 1 440 ? 22.422 5.676 5.871 1 94.56 440 LEU B O 1
ATOM 10339 N N . ASP B 1 441 ? 21.844 7.82 6.344 1 94.12 441 ASP B N 1
ATOM 10340 C CA . ASP B 1 441 ? 22.578 8.406 5.227 1 94.12 441 ASP B CA 1
ATOM 10341 C C . ASP B 1 441 ? 24 8.773 5.629 1 94.12 441 ASP B C 1
ATOM 10343 O O . ASP B 1 441 ? 24.25 9.148 6.777 1 94.12 441 ASP B O 1
ATOM 10347 N N . HIS B 1 442 ? 24.906 8.656 4.684 1 96.38 442 HIS B N 1
ATOM 10348 C CA . HIS B 1 442 ? 26.312 8.859 5 1 96.38 442 HIS B CA 1
ATOM 10349 C C . HIS B 1 442 ? 26.891 10.055 4.234 1 96.38 442 HIS B C 1
ATOM 10351 O O . HIS B 1 442 ? 26.562 10.258 3.061 1 96.38 442 HIS B O 1
ATOM 10357 N N . TYR B 1 443 ? 27.625 10.859 4.957 1 97.56 443 TYR B N 1
ATOM 10358 C CA . TYR B 1 443 ? 28.438 11.922 4.383 1 97.56 443 TYR B CA 1
ATOM 10359 C C . TYR B 1 443 ? 29.828 11.406 4.023 1 97.56 443 TYR B C 1
ATOM 10361 O O . TYR B 1 443 ? 30.453 10.664 4.797 1 97.56 443 TYR B O 1
ATOM 10369 N N . TYR B 1 444 ? 30.312 11.789 2.805 1 96.94 444 TYR B N 1
ATOM 10370 C CA . TYR B 1 444 ? 31.625 11.328 2.354 1 96.94 444 TYR B CA 1
ATOM 10371 C C . TYR B 1 444 ? 32.625 12.484 2.271 1 96.94 444 TYR B C 1
ATOM 10373 O O . TYR B 1 444 ? 32.25 13.578 1.824 1 96.94 444 TYR B O 1
ATOM 10381 N N . SER B 1 445 ? 33.75 12.273 2.75 1 96.31 445 SER B N 1
ATOM 10382 C CA . SER B 1 445 ? 34.938 13.156 2.641 1 96.31 445 SER B CA 1
ATOM 10383 C C . SER B 1 445 ? 36.188 12.375 2.256 1 96.31 445 SER B C 1
ATOM 10385 O O . SER B 1 445 ? 36.594 11.461 2.975 1 96.31 445 SER B O 1
ATOM 10387 N N . PRO B 1 446 ? 36.781 12.742 1.143 1 95.31 446 PRO B N 1
ATOM 10388 C CA . PRO B 1 446 ? 38 12.023 0.766 1 95.31 446 PRO B CA 1
ATOM 10389 C C . PRO B 1 446 ? 39.125 12.164 1.803 1 95.31 446 PRO B C 1
ATOM 10391 O O . PRO B 1 446 ? 39.969 11.273 1.933 1 95.31 446 PRO B O 1
ATOM 10394 N N . SER B 1 447 ? 39.125 13.266 2.572 1 95.12 447 SER B N 1
ATOM 10395 C CA . SER B 1 447 ? 40.156 13.508 3.576 1 95.12 447 SER B CA 1
ATOM 10396 C C . SER B 1 447 ? 39.75 12.977 4.941 1 95.12 447 SER B C 1
ATOM 10398 O O . SER B 1 447 ? 40.5 13.07 5.91 1 95.12 447 SER B O 1
ATOM 10400 N N . ASN B 1 448 ? 38.562 12.516 5.062 1 94.06 448 ASN B N 1
ATOM 10401 C CA . ASN B 1 448 ? 38 12.039 6.32 1 94.06 448 ASN B CA 1
ATOM 10402 C C . ASN B 1 448 ? 37.781 13.188 7.309 1 94.06 448 ASN B C 1
ATOM 10404 O O . ASN B 1 448 ? 37.906 13 8.516 1 94.06 448 ASN B O 1
ATOM 10408 N N . SER B 1 449 ? 37.656 14.367 6.75 1 96.69 449 SER B N 1
ATOM 10409 C CA . SER B 1 449 ? 37.312 15.531 7.555 1 96.69 449 SER B CA 1
ATOM 10410 C C . SER B 1 449 ? 35.781 15.766 7.582 1 96.69 449 SER B C 1
ATOM 10412 O O . SER B 1 449 ? 35.125 15.594 6.566 1 96.69 449 SER B O 1
ATOM 10414 N N . SER B 1 450 ? 35.281 16.031 8.758 1 97.19 450 SER B N 1
ATOM 10415 C CA . SER B 1 450 ? 33.844 16.203 8.836 1 97.19 450 SER B CA 1
ATOM 10416 C C . SER B 1 450 ? 33.469 17.172 9.945 1 97.19 450 SER B C 1
ATOM 10418 O O . SER B 1 450 ? 34.281 17.469 10.828 1 97.19 450 SER B O 1
ATOM 10420 N N . LEU B 1 451 ? 32.312 17.75 9.812 1 98.25 451 LEU B N 1
ATOM 10421 C CA . LEU B 1 451 ? 31.688 18.625 10.797 1 98.25 451 LEU B CA 1
ATOM 10422 C C . LEU B 1 451 ? 30.297 18.094 11.172 1 98.25 451 LEU B C 1
ATOM 10424 O O . LEU B 1 451 ? 29.625 17.484 10.344 1 98.25 451 LEU B O 1
ATOM 10428 N N . LEU B 1 452 ? 29.953 18.297 12.43 1 97.94 452 LEU B N 1
ATOM 10429 C CA . LEU B 1 452 ? 28.625 17.922 12.891 1 97.94 452 LEU B CA 1
ATOM 10430 C C . LEU B 1 452 ? 28.109 18.938 13.914 1 97.94 452 LEU B C 1
ATOM 10432 O O . LEU B 1 452 ? 28.656 19.047 15.008 1 97.94 452 LEU B O 1
ATOM 10436 N N . ILE B 1 453 ? 27.078 19.641 13.531 1 97.5 453 ILE B N 1
ATOM 10437 C CA . ILE B 1 453 ? 26.469 20.609 14.445 1 97.5 453 ILE B CA 1
ATOM 10438 C C . ILE B 1 453 ? 25.672 19.859 15.516 1 97.5 453 ILE B C 1
ATOM 10440 O O . ILE B 1 453 ? 24.75 19.109 15.211 1 97.5 453 ILE B O 1
ATOM 10444 N N . HIS B 1 454 ? 26.062 20.078 16.734 1 95.19 454 HIS B N 1
ATOM 10445 C CA . HIS B 1 454 ? 25.328 19.5 17.844 1 95.19 454 HIS B CA 1
ATOM 10446 C C . HIS B 1 454 ? 24.156 20.391 18.266 1 95.19 454 HIS B C 1
ATOM 10448 O O . HIS B 1 454 ? 24.344 21.344 19.031 1 95.19 454 HIS B O 1
ATOM 10454 N N . ALA B 1 455 ? 23 20.016 17.828 1 90.25 455 ALA B N 1
ATOM 10455 C CA . ALA B 1 455 ? 21.812 20.844 18.016 1 90.25 455 ALA B CA 1
ATOM 10456 C C . ALA B 1 455 ? 21.312 20.766 19.453 1 90.25 455 ALA B C 1
ATOM 10458 O O . ALA B 1 455 ? 21.375 19.719 20.094 1 90.25 455 ALA B O 1
ATOM 10459 N N . PRO B 1 456 ? 20.938 21.906 19.969 1 88.81 456 PRO B N 1
ATOM 10460 C CA . PRO B 1 456 ? 20.25 21.828 21.266 1 88.81 456 PRO B CA 1
ATOM 10461 C C . PRO B 1 456 ? 18.891 21.125 21.188 1 88.81 456 PRO B C 1
ATOM 10463 O O . PRO B 1 456 ? 18.281 21.094 20.109 1 88.81 456 PRO B O 1
ATOM 10466 N N . GLU B 1 457 ? 18.531 20.578 22.391 1 85.56 457 GLU B N 1
ATOM 10467 C CA . GLU B 1 457 ? 17.219 19.953 22.422 1 85.56 457 GLU B CA 1
ATOM 10468 C C . GLU B 1 457 ? 16.109 20.984 22.609 1 85.56 457 GLU B C 1
ATOM 10470 O O . GLU B 1 457 ? 16.281 21.938 23.375 1 85.56 457 GLU B O 1
ATOM 10475 N N . GLY B 1 458 ? 15.062 20.906 21.828 1 88 458 GLY B N 1
ATOM 10476 C CA . GLY B 1 458 ? 13.938 21.828 21.938 1 88 458 GLY B CA 1
ATOM 10477 C C . GLY B 1 458 ? 14.031 23.016 21 1 88 458 GLY B C 1
ATOM 10478 O O . GLY B 1 458 ? 14.797 22.984 20.031 1 88 458 GLY B O 1
ATOM 10479 N N . LYS B 1 459 ? 13.281 24.078 21.422 1 93.38 459 LYS B N 1
ATOM 10480 C CA . LYS B 1 459 ? 13.242 25.281 20.578 1 93.38 459 LYS B CA 1
ATOM 10481 C C . LYS B 1 459 ? 14.156 26.359 21.141 1 93.38 459 LYS B C 1
ATOM 10483 O O . LYS B 1 459 ? 14.281 26.516 22.359 1 93.38 459 LYS B O 1
ATOM 10488 N N . LEU B 1 460 ? 14.82 27.047 20.234 1 95 460 LEU B N 1
ATOM 10489 C CA . LEU B 1 460 ? 15.609 28.203 20.641 1 95 460 LEU B CA 1
ATOM 10490 C C . LEU B 1 460 ? 14.695 29.344 21.078 1 95 460 LEU B C 1
ATOM 10492 O O . LEU B 1 460 ? 13.617 29.547 20.516 1 95 460 LEU B O 1
ATOM 10496 N N . LYS B 1 461 ? 15.117 30.062 22.016 1 93.62 461 LYS B N 1
ATOM 10497 C CA . LYS B 1 461 ? 14.328 31.172 22.562 1 93.62 461 LYS B CA 1
ATOM 10498 C C . LYS B 1 461 ? 14.32 32.344 21.594 1 93.62 461 LYS B C 1
ATOM 10500 O O . LYS B 1 461 ? 15.297 32.562 20.875 1 93.62 461 LYS B O 1
ATOM 10505 N N . CYS B 1 462 ? 13.234 33 21.562 1 94.44 462 CYS B N 1
ATOM 10506 C CA . CYS B 1 462 ? 13.078 34.219 20.781 1 94.44 462 CYS B CA 1
ATOM 10507 C C . CYS B 1 462 ? 12.469 35.344 21.641 1 94.44 462 CYS B C 1
ATOM 10509 O O . CYS B 1 462 ? 11.484 35.125 22.344 1 94.44 462 CYS B O 1
ATOM 10511 N N . VAL B 1 463 ? 13.172 36.469 21.641 1 92 463 VAL B N 1
ATOM 10512 C CA . VAL B 1 463 ? 12.672 37.656 22.344 1 92 463 VAL B CA 1
ATOM 10513 C C . VAL B 1 463 ? 12.328 38.75 21.328 1 92 463 VAL B C 1
ATOM 10515 O O . VAL B 1 463 ? 13.164 39.094 20.5 1 92 463 VAL B O 1
ATOM 10518 N N . SER B 1 464 ? 11.117 39.281 21.484 1 89.88 464 SER B N 1
ATOM 10519 C CA . SER B 1 464 ? 10.641 40.281 20.547 1 89.88 464 SER B CA 1
ATOM 10520 C C . SER B 1 464 ? 11.562 41.5 20.516 1 89.88 464 SER B C 1
ATOM 10522 O O . SER B 1 464 ? 11.898 42.062 21.562 1 89.88 464 SER B O 1
ATOM 10524 N N . GLY B 1 465 ? 12.008 41.812 19.359 1 83.62 465 GLY B N 1
ATOM 10525 C CA . GLY B 1 465 ? 12.75 43.062 19.109 1 83.62 465 GLY B CA 1
ATOM 10526 C C . GLY B 1 465 ? 14.219 42.938 19.469 1 83.62 465 GLY B C 1
ATOM 10527 O O . GLY B 1 465 ? 14.969 43.906 19.328 1 83.62 465 GLY B O 1
ATOM 10528 N N . GLU B 1 466 ? 14.578 41.812 19.969 1 89.38 466 GLU B N 1
ATOM 10529 C CA . GLU B 1 466 ? 15.969 41.688 20.391 1 89.38 466 GLU B CA 1
ATOM 10530 C C . GLU B 1 466 ? 16.625 40.469 19.734 1 89.38 466 GLU B C 1
ATOM 10532 O O . GLU B 1 466 ? 16.031 39.406 19.656 1 89.38 466 GLU B O 1
ATOM 10537 N N . ALA B 1 467 ? 17.859 40.781 19.219 1 92.19 467 ALA B N 1
ATOM 10538 C CA . ALA B 1 467 ? 18.641 39.656 18.719 1 92.19 467 ALA B CA 1
ATOM 10539 C C . ALA B 1 467 ? 19.203 38.812 19.859 1 92.19 467 ALA B C 1
ATOM 10541 O O . ALA B 1 467 ? 19.594 39.344 20.891 1 92.19 467 ALA B O 1
ATOM 10542 N N . GLN B 1 468 ? 19.141 37.562 19.719 1 93.75 468 GLN B N 1
ATOM 10543 C CA . GLN B 1 468 ? 19.625 36.625 20.734 1 93.75 468 GLN B CA 1
ATOM 10544 C C . GLN B 1 468 ? 20.891 35.938 20.266 1 93.75 468 GLN B C 1
ATOM 10546 O O . GLN B 1 468 ? 21.016 35.562 19.094 1 93.75 468 GLN B O 1
ATOM 10551 N N . GLU B 1 469 ? 21.828 35.75 21.234 1 94.56 469 GLU B N 1
ATOM 10552 C CA . GLU B 1 469 ? 23.078 35.062 20.922 1 94.56 469 GLU B CA 1
ATOM 10553 C C . GLU B 1 469 ? 23.031 33.625 21.438 1 94.56 469 GLU B C 1
ATOM 10555 O O . GLU B 1 469 ? 22.594 33.375 22.562 1 94.56 469 GLU B O 1
ATOM 10560 N N . TYR B 1 470 ? 23.484 32.781 20.656 1 94 470 TYR B N 1
ATOM 10561 C CA . TYR B 1 470 ? 23.531 31.359 21 1 94 470 TYR B CA 1
ATOM 10562 C C . TYR B 1 470 ? 24.906 30.766 20.734 1 94 470 TYR B C 1
ATOM 10564 O O . TYR B 1 470 ? 25.594 31.188 19.797 1 94 470 TYR B O 1
ATOM 10572 N N . ILE B 1 471 ? 25.281 29.812 21.594 1 94.56 471 ILE B N 1
ATOM 10573 C CA . ILE B 1 471 ? 26.5 29.062 21.375 1 94.56 471 ILE B CA 1
ATOM 10574 C C . ILE B 1 471 ? 26.156 27.672 20.812 1 94.56 471 ILE B C 1
ATOM 10576 O O . ILE B 1 471 ? 25.422 26.906 21.438 1 94.56 471 ILE B O 1
ATOM 10580 N N . LEU B 1 472 ? 26.656 27.375 19.688 1 95 472 LEU B N 1
ATOM 10581 C CA . LEU B 1 472 ? 26.391 26.094 19.031 1 95 472 LEU B CA 1
ATOM 10582 C C . LEU B 1 472 ? 27.656 25.25 18.969 1 95 472 LEU B C 1
ATOM 10584 O O . LEU B 1 472 ? 28.625 25.609 18.297 1 95 472 LEU B O 1
ATOM 10588 N N . PRO B 1 473 ? 27.641 24.156 19.656 1 96.31 473 PRO B N 1
ATOM 10589 C CA . PRO B 1 473 ? 28.781 23.25 19.531 1 96.31 473 PRO B CA 1
ATOM 10590 C C . PRO B 1 473 ? 28.844 22.578 18.156 1 96.31 473 PRO B C 1
ATOM 10592 O O . PRO B 1 473 ? 27.828 22.062 17.672 1 96.31 473 PRO B O 1
ATOM 10595 N N . VAL B 1 474 ? 29.984 22.625 17.562 1 97.88 474 VAL B N 1
ATOM 10596 C CA . VAL B 1 474 ? 30.25 21.938 16.297 1 97.88 474 VAL B CA 1
ATOM 10597 C C . VAL B 1 474 ? 31.359 20.906 16.484 1 97.88 474 VAL B C 1
ATOM 10599 O O . VAL B 1 474 ? 32.5 21.281 16.797 1 97.88 474 VAL B O 1
ATOM 10602 N N . LEU B 1 475 ? 30.969 19.641 16.344 1 97.75 475 LEU B N 1
ATOM 10603 C CA . LEU B 1 475 ? 31.969 18.578 16.375 1 97.75 475 LEU B CA 1
ATOM 10604 C C . LEU B 1 475 ? 32.75 18.531 15.07 1 97.75 475 LEU B C 1
ATOM 10606 O O . LEU B 1 475 ? 32.219 18.812 14 1 97.75 475 LEU B O 1
ATOM 10610 N N . PHE B 1 476 ? 34.125 18.219 15.219 1 97.94 476 PHE B N 1
ATOM 10611 C CA . PHE B 1 476 ? 34.906 18.156 14 1 97.94 476 PHE B CA 1
ATOM 10612 C C . PHE B 1 476 ? 35.875 16.984 14.039 1 97.94 476 PHE B C 1
ATOM 10614 O O . PHE B 1 476 ? 36.281 16.531 15.117 1 97.94 476 PHE B O 1
ATOM 10621 N N . SER B 1 477 ? 36.062 16.422 12.914 1 97.12 477 SER B N 1
ATOM 10622 C CA . SER B 1 477 ? 37.219 15.57 12.578 1 97.12 477 SER B CA 1
ATOM 10623 C C . SER B 1 477 ? 38.062 16.219 11.5 1 97.12 477 SER B C 1
ATOM 10625 O O . SER B 1 477 ? 37.594 16.438 10.383 1 97.12 477 SER B O 1
ATOM 10627 N N . ALA B 1 478 ? 39.281 16.562 11.859 1 96.94 478 ALA B N 1
ATOM 10628 C CA . ALA B 1 478 ? 40.156 17.281 10.93 1 96.94 478 ALA B CA 1
ATOM 10629 C C . ALA B 1 478 ? 41.469 16.516 10.688 1 96.94 478 ALA B C 1
ATOM 10631 O O . ALA B 1 478 ? 42.219 16.25 11.625 1 96.94 478 ALA B O 1
ATOM 10632 N N . THR B 1 479 ? 41.656 16.219 9.469 1 95.5 479 THR B N 1
ATOM 10633 C CA . THR B 1 479 ? 42.875 15.492 9.094 1 95.5 479 THR B CA 1
ATOM 10634 C C . THR B 1 479 ? 43.938 16.453 8.578 1 95.5 479 THR B C 1
ATOM 10636 O O . THR B 1 479 ? 43.719 17.188 7.605 1 95.5 479 THR B O 1
ATOM 10639 N N . GLY B 1 480 ? 45.062 16.5 9.188 1 92.75 480 GLY B N 1
ATOM 10640 C CA . GLY B 1 480 ? 46.219 17.25 8.711 1 92.75 480 GLY B CA 1
ATOM 10641 C C . GLY B 1 480 ? 46.031 18.75 8.828 1 92.75 480 GLY B C 1
ATOM 10642 O O . GLY B 1 480 ? 46.562 19.516 8.008 1 92.75 480 GLY B O 1
ATOM 10643 N N . GLN B 1 481 ? 45.219 19.172 9.656 1 92.06 481 GLN B N 1
ATOM 10644 C CA . GLN B 1 481 ? 44.938 20.594 9.82 1 92.06 481 GLN B CA 1
ATOM 10645 C C . GLN B 1 481 ? 44.75 20.953 11.297 1 92.06 481 GLN B C 1
ATOM 10647 O O . GLN B 1 481 ? 44.062 20.25 12.031 1 92.06 481 GLN B O 1
ATOM 10652 N N . THR B 1 482 ? 45.406 22.125 11.75 1 93.38 482 THR B N 1
ATOM 10653 C CA . THR B 1 482 ? 45.375 22.469 13.164 1 93.38 482 THR B CA 1
ATOM 10654 C C . THR B 1 482 ? 44.531 23.719 13.398 1 93.38 482 THR B C 1
ATOM 10656 O O . THR B 1 482 ? 44.25 24.094 14.539 1 93.38 482 THR B O 1
ATOM 10659 N N . SER B 1 483 ? 44.188 24.391 12.375 1 95.38 483 SER B N 1
ATOM 10660 C CA . SER B 1 483 ? 43.281 25.547 12.469 1 95.38 483 SER B CA 1
ATOM 10661 C C . SER B 1 483 ? 42.469 25.719 11.195 1 95.38 483 SER B C 1
ATOM 10663 O O . SER B 1 483 ? 42.844 25.188 10.141 1 95.38 483 SER B O 1
ATOM 10665 N N . ALA B 1 484 ? 41.344 26.391 11.305 1 95.19 484 ALA B N 1
ATOM 10666 C CA . ALA B 1 484 ? 40.5 26.672 10.133 1 95.19 484 ALA B CA 1
ATOM 10667 C C . ALA B 1 484 ? 39.562 27.859 10.391 1 95.19 484 ALA B C 1
ATOM 10669 O O . ALA B 1 484 ? 39.188 28.109 11.531 1 95.19 484 ALA B O 1
ATOM 10670 N N . THR B 1 485 ? 39.312 28.594 9.367 1 94.69 485 THR B N 1
ATOM 10671 C CA . THR B 1 485 ? 38.312 29.656 9.438 1 94.69 485 THR B CA 1
ATOM 10672 C C . THR B 1 485 ? 36.906 29.109 9.156 1 94.69 485 THR B C 1
ATOM 10674 O O . THR B 1 485 ? 36.625 28.688 8.039 1 94.69 485 THR B O 1
ATOM 10677 N N . PHE B 1 486 ? 36.094 29.172 10.211 1 97 486 PHE B N 1
ATOM 10678 C CA . PHE B 1 486 ? 34.719 28.703 10.07 1 97 486 PHE B CA 1
ATOM 10679 C C . PHE B 1 486 ? 33.812 29.844 9.586 1 97 486 PHE B C 1
ATOM 10681 O O . PHE B 1 486 ? 33.844 30.938 10.125 1 97 486 PHE B O 1
ATOM 10688 N N . ILE B 1 487 ? 33.094 29.562 8.578 1 97.25 487 ILE B N 1
ATOM 10689 C CA . ILE B 1 487 ? 32.062 30.484 8.094 1 97.25 487 ILE B CA 1
ATOM 10690 C C . ILE B 1 487 ? 30.688 29.953 8.445 1 97.25 487 ILE B C 1
ATOM 10692 O O . ILE B 1 487 ? 30.406 28.75 8.273 1 97.25 487 ILE B O 1
ATOM 10696 N N . VAL B 1 488 ? 29.828 30.797 9 1 97.62 488 VAL B N 1
ATOM 10697 C CA . VAL B 1 488 ? 28.484 30.422 9.406 1 97.62 488 VAL B CA 1
ATOM 10698 C C . VAL B 1 488 ? 27.453 31.281 8.68 1 97.62 488 VAL B C 1
ATOM 10700 O O . VAL B 1 488 ? 27.609 32.5 8.586 1 97.62 488 VAL B O 1
ATOM 10703 N N . GLN B 1 489 ? 26.5 30.656 8.117 1 97.69 489 GLN B N 1
ATOM 10704 C CA . GLN B 1 489 ? 25.328 31.328 7.574 1 97.69 489 GLN B CA 1
ATOM 10705 C C . GLN B 1 489 ? 24.047 30.75 8.148 1 97.69 489 GLN B C 1
ATOM 10707 O O . GLN B 1 489 ? 23.875 29.531 8.219 1 97.69 489 GLN B O 1
ATOM 10712 N N . VAL B 1 490 ? 23.219 31.609 8.594 1 97.56 490 VAL B N 1
ATOM 10713 C CA . VAL B 1 490 ? 21.906 31.188 9.07 1 97.56 490 VAL B CA 1
ATOM 10714 C C . VAL B 1 490 ? 20.828 31.641 8.086 1 97.56 490 VAL B C 1
ATOM 10716 O O . VAL B 1 490 ? 20.719 32.812 7.766 1 97.56 490 VAL B O 1
ATOM 10719 N N . VAL B 1 491 ? 20.094 30.656 7.617 1 97.12 491 VAL B N 1
ATOM 10720 C CA . VAL B 1 491 ? 19.062 30.953 6.613 1 97.12 491 VAL B CA 1
ATOM 10721 C C . VAL B 1 491 ? 17.688 30.688 7.188 1 97.12 491 VAL B C 1
ATOM 10723 O O . VAL B 1 491 ? 17.453 29.641 7.816 1 97.12 491 VAL B O 1
ATOM 10726 N N . SER B 1 492 ? 16.812 31.578 7.027 1 96 492 SER B N 1
ATOM 10727 C CA . SER B 1 492 ? 15.414 31.453 7.402 1 96 492 SER B CA 1
ATOM 10728 C C . SER B 1 492 ? 14.516 32.25 6.469 1 96 492 SER B C 1
ATOM 10730 O O . SER B 1 492 ? 14.898 33.312 5.988 1 96 492 SER B O 1
ATOM 10732 N N . ARG B 1 493 ? 13.383 31.766 6.176 1 93.88 493 ARG B N 1
ATOM 10733 C CA . ARG B 1 493 ? 12.406 32.469 5.336 1 93.88 493 ARG B CA 1
ATOM 10734 C C . ARG B 1 493 ? 13.008 32.812 3.98 1 93.88 493 ARG B C 1
ATOM 10736 O O . ARG B 1 493 ? 12.719 33.875 3.432 1 93.88 493 ARG B O 1
ATOM 10743 N N . GLY B 1 494 ? 13.945 32.094 3.57 1 92.56 494 GLY B N 1
ATOM 10744 C CA . GLY B 1 494 ? 14.555 32.281 2.268 1 92.56 494 GLY B CA 1
ATOM 10745 C C . GLY B 1 494 ? 15.586 33.406 2.256 1 92.56 494 GLY B C 1
ATOM 10746 O O . GLY B 1 494 ? 16 33.844 1.188 1 92.56 494 GLY B O 1
ATOM 10747 N N . LYS B 1 495 ? 15.969 33.844 3.4 1 93.62 495 LYS B N 1
ATOM 10748 C CA . LYS B 1 495 ? 16.938 34.938 3.541 1 93.62 495 LYS B CA 1
ATOM 10749 C C . LYS B 1 495 ? 18.094 34.531 4.453 1 93.62 495 LYS B C 1
ATOM 10751 O O . LYS B 1 495 ? 17.906 33.75 5.387 1 93.62 495 LYS B O 1
ATOM 10756 N N . ILE B 1 496 ? 19.25 35.062 4.137 1 96.44 496 ILE B N 1
ATOM 10757 C CA . ILE B 1 496 ? 20.375 34.906 5.055 1 96.44 496 ILE B CA 1
ATOM 10758 C C . ILE B 1 496 ? 20.234 35.875 6.207 1 96.44 496 ILE B C 1
ATOM 10760 O O . ILE B 1 496 ? 20.359 37.094 6.016 1 96.44 496 ILE B O 1
ATOM 10764 N N . GLN B 1 497 ? 20 35.406 7.391 1 93.88 497 GLN B N 1
ATOM 10765 C CA . GLN B 1 497 ? 19.672 36.219 8.562 1 93.88 497 GLN B CA 1
ATOM 10766 C C . GLN B 1 497 ? 20.922 36.594 9.336 1 93.88 497 GLN B C 1
ATOM 10768 O O . GLN B 1 497 ? 20.938 37.594 10.062 1 93.88 497 GLN B O 1
ATOM 10773 N N . HIS B 1 498 ? 21.875 35.75 9.227 1 94.44 498 HIS B N 1
ATOM 10774 C CA . HIS B 1 498 ? 23.125 35.938 9.953 1 94.44 498 HIS B CA 1
ATOM 10775 C C . HIS B 1 498 ? 24.297 35.344 9.203 1 94.44 498 HIS B C 1
ATOM 10777 O O . HIS B 1 498 ? 24.156 34.281 8.562 1 94.44 498 HIS B O 1
ATOM 10783 N N . GLN B 1 499 ? 25.375 36 9.211 1 94.44 499 GLN B N 1
ATOM 10784 C CA . GLN B 1 499 ? 26.641 35.5 8.672 1 94.44 499 GLN B CA 1
ATOM 10785 C C . GLN B 1 499 ? 27.812 35.906 9.539 1 94.44 499 GLN B C 1
ATOM 10787 O O . GLN B 1 499 ? 27.844 37.031 10.047 1 94.44 499 GLN B O 1
ATOM 10792 N N . SER B 1 500 ? 28.703 35 9.766 1 94.25 500 SER B N 1
ATOM 10793 C CA . SER B 1 500 ? 29.906 35.312 10.531 1 94.25 500 SER B CA 1
ATOM 10794 C C . SER B 1 500 ? 31.078 34.406 10.094 1 94.25 500 SER B C 1
ATOM 10796 O O . SER B 1 500 ? 30.875 33.375 9.469 1 94.25 500 SER B O 1
ATOM 10798 N N . SER B 1 501 ? 32.281 34.875 10.266 1 94.12 501 SER B N 1
ATOM 10799 C CA . SER B 1 501 ? 33.5 34.156 9.992 1 94.12 501 SER B CA 1
ATOM 10800 C C . SER B 1 501 ? 34.5 34.281 11.148 1 94.12 501 SER B C 1
ATOM 10802 O O . SER B 1 501 ? 34.719 35.406 11.648 1 94.12 501 SER B O 1
ATOM 10804 N N . GLN B 1 502 ? 35 33.188 11.594 1 94.5 502 GLN B N 1
ATOM 10805 C CA . GLN B 1 502 ? 35.938 33.219 12.703 1 94.5 502 GLN B CA 1
ATOM 10806 C C . GLN B 1 502 ? 36.938 32.062 12.586 1 94.5 502 GLN B C 1
ATOM 10808 O O . GLN B 1 502 ? 36.562 30.938 12.211 1 94.5 502 GLN B O 1
ATOM 10813 N N . GLU B 1 503 ? 38.188 32.375 12.875 1 94.75 503 GLU B N 1
ATOM 10814 C CA . GLU B 1 503 ? 39.188 31.328 12.891 1 94.75 503 GLU B CA 1
ATOM 10815 C C . GLU B 1 503 ? 39.219 30.594 14.227 1 94.75 503 GLU B C 1
ATOM 10817 O O . GLU B 1 503 ? 39.156 31.219 15.289 1 94.75 503 GLU B O 1
ATOM 10822 N N . TYR B 1 504 ? 39.281 29.312 14.141 1 96.25 504 TYR B N 1
ATOM 10823 C CA . TYR B 1 504 ? 39.344 28.469 15.336 1 96.25 504 TYR B CA 1
ATOM 10824 C C . TYR B 1 504 ? 40.531 27.531 15.297 1 96.25 504 TYR B C 1
ATOM 10826 O O . TYR B 1 504 ? 40.938 27.078 14.234 1 96.25 504 TYR B O 1
ATOM 10834 N N . GLU B 1 505 ? 41 27.312 16.516 1 95.81 505 GLU B N 1
ATOM 10835 C CA . GLU B 1 505 ? 42 26.25 16.656 1 95.81 505 GLU B CA 1
ATOM 10836 C C . GLU B 1 505 ? 41.344 24.875 16.797 1 95.81 505 GLU B C 1
ATOM 10838 O O . GLU B 1 505 ? 40.375 24.734 17.547 1 95.81 505 GLU B O 1
ATOM 10843 N N . LEU B 1 506 ? 41.875 23.984 15.992 1 96.75 506 LEU B N 1
ATOM 10844 C CA . LEU B 1 506 ? 41.312 22.641 16.031 1 96.75 506 LEU B CA 1
ATOM 10845 C C . LEU B 1 506 ? 42.125 21.734 16.938 1 96.75 506 LEU B C 1
ATOM 10847 O O . LEU B 1 506 ? 43.125 21.141 16.516 1 96.75 506 LEU B O 1
ATOM 10851 N N . SER B 1 507 ? 41.688 21.656 18.234 1 94.94 507 SER B N 1
ATOM 10852 C CA . SER B 1 507 ? 42.375 20.844 19.234 1 94.94 507 SER B CA 1
ATOM 10853 C C . SER B 1 507 ? 41.531 19.656 19.656 1 94.94 507 SER B C 1
ATOM 10855 O O . SER B 1 507 ? 40.281 19.703 19.562 1 94.94 507 SER B O 1
ATOM 10857 N N . SER B 1 508 ? 42.281 18.641 20.016 1 93.81 508 SER B N 1
ATOM 10858 C CA . SER B 1 508 ? 41.562 17.438 20.469 1 93.81 508 SER B CA 1
ATOM 10859 C C . SER B 1 508 ? 40.75 17.734 21.734 1 93.81 508 SER B C 1
ATOM 10861 O O . SER B 1 508 ? 41.219 18.469 22.609 1 93.81 508 SER B O 1
ATOM 10863 N N . GLY B 1 509 ? 39.5 17.234 21.781 1 91.25 509 GLY B N 1
ATOM 10864 C CA . GLY B 1 509 ? 38.625 17.438 22.938 1 91.25 509 GLY B CA 1
ATOM 10865 C C . GLY B 1 509 ? 37.562 16.359 23.078 1 91.25 509 GLY B C 1
ATOM 10866 O O . GLY B 1 509 ? 37.375 15.57 22.156 1 91.25 509 GLY B O 1
ATOM 10867 N N . GLU B 1 510 ? 36.969 16.391 24.25 1 91.75 510 GLU B N 1
ATOM 10868 C CA . GLU B 1 510 ? 35.875 15.438 24.5 1 91.75 510 GLU B CA 1
ATOM 10869 C C . GLU B 1 510 ? 34.594 15.836 23.781 1 91.75 510 GLU B C 1
ATOM 10871 O O . GLU B 1 510 ? 34.25 17.016 23.75 1 91.75 510 GLU B O 1
ATOM 10876 N N . LEU B 1 511 ? 34 14.859 23.141 1 94.25 511 LEU B N 1
ATOM 10877 C CA . LEU B 1 511 ? 32.75 15.117 22.422 1 94.25 511 LEU B CA 1
ATOM 10878 C C . LEU B 1 511 ? 31.578 15.133 23.375 1 94.25 511 LEU B C 1
ATOM 10880 O O . LEU B 1 511 ? 31.531 14.359 24.344 1 94.25 511 LEU B O 1
ATOM 10884 N N . PRO B 1 512 ? 30.641 15.977 23.188 1 91.38 512 PRO B N 1
ATOM 10885 C CA . PRO B 1 512 ? 29.453 16.047 24.047 1 91.38 512 PRO B CA 1
ATOM 10886 C C . PRO B 1 512 ? 28.422 14.953 23.734 1 91.38 512 PRO B C 1
ATOM 10888 O O . PRO B 1 512 ? 27.297 15.258 23.344 1 91.38 512 PRO B O 1
ATOM 10891 N N . ILE B 1 513 ? 28.734 13.805 23.812 1 88.56 513 ILE B N 1
ATOM 10892 C CA . ILE B 1 513 ? 27.844 12.672 23.594 1 88.56 513 ILE B CA 1
ATOM 10893 C C . ILE B 1 513 ? 27.703 11.867 24.875 1 88.56 513 ILE B C 1
ATOM 10895 O O . ILE B 1 513 ? 28.547 11.953 25.766 1 88.56 513 ILE B O 1
ATOM 10899 N N . SER B 1 514 ? 26.562 11.141 24.953 1 84.69 514 SER B N 1
ATOM 10900 C CA . SER B 1 514 ? 26.359 10.266 26.109 1 84.69 514 SER B CA 1
ATOM 10901 C C . SER B 1 514 ? 27.031 8.914 25.906 1 84.69 514 SER B C 1
ATOM 10903 O O . SER B 1 514 ? 26.5 8.055 25.203 1 84.69 514 SER B O 1
ATOM 10905 N N . LYS B 1 515 ? 28.031 8.711 26.734 1 87.31 515 LYS B N 1
ATOM 10906 C CA . LYS B 1 515 ? 28.828 7.504 26.578 1 87.31 515 LYS B CA 1
ATOM 10907 C C . LYS B 1 515 ? 28.031 6.262 26.953 1 87.31 515 LYS B C 1
ATOM 10909 O O . LYS B 1 515 ? 28.281 5.176 26.422 1 87.31 515 LYS B O 1
ATOM 10914 N N . GLU B 1 516 ? 27.062 6.512 27.812 1 85.56 516 GLU B N 1
ATOM 10915 C CA . GLU B 1 516 ? 26.266 5.379 28.281 1 85.56 516 GLU B CA 1
ATOM 10916 C C . GLU B 1 516 ? 25.391 4.82 27.172 1 85.56 516 GLU B C 1
ATOM 10918 O O . GLU B 1 516 ? 24.938 3.676 27.234 1 85.56 516 GLU B O 1
ATOM 10923 N N . HIS B 1 517 ? 25.234 5.605 26.125 1 87.5 517 HIS B N 1
ATOM 10924 C CA . HIS B 1 517 ? 24.312 5.195 25.078 1 87.5 517 HIS B CA 1
ATOM 10925 C C . HIS B 1 517 ? 25.078 4.75 23.828 1 87.5 517 HIS B C 1
ATOM 10927 O O . HIS B 1 517 ? 24.484 4.5 22.781 1 87.5 517 HIS B O 1
ATOM 10933 N N . LEU B 1 518 ? 26.391 4.621 23.984 1 88.56 518 LEU B N 1
ATOM 10934 C CA . LEU B 1 518 ? 27.219 4.125 22.891 1 88.56 518 LEU B CA 1
ATOM 10935 C C . LEU B 1 518 ? 26.953 2.643 22.641 1 88.56 518 LEU B C 1
ATOM 10937 O O . LEU B 1 518 ? 27.047 1.829 23.562 1 88.56 518 LEU B O 1
ATOM 10941 N N . VAL B 1 519 ? 26.609 2.305 21.406 1 86.38 519 VAL B N 1
ATOM 10942 C CA . VAL B 1 519 ? 26.359 0.913 21.047 1 86.38 519 VAL B CA 1
ATOM 10943 C C . VAL B 1 519 ? 27.672 0.138 21.016 1 86.38 519 VAL B C 1
ATOM 10945 O O . VAL B 1 519 ? 27.703 -1.057 21.328 1 86.38 519 VAL B O 1
ATOM 10948 N N . ASP B 1 520 ? 28.766 0.853 20.562 1 88.62 520 ASP B N 1
ATOM 10949 C CA . ASP B 1 520 ? 30.141 0.37 20.531 1 88.62 520 ASP B CA 1
ATOM 10950 C C . ASP B 1 520 ? 31.109 1.447 21.016 1 88.62 520 ASP B C 1
ATOM 10952 O O . ASP B 1 520 ? 30.781 2.633 21.031 1 88.62 520 ASP B O 1
ATOM 10956 N N . PRO B 1 521 ? 32.219 0.927 21.422 1 89.69 521 PRO B N 1
ATOM 10957 C CA . PRO B 1 521 ? 33.219 1.938 21.812 1 89.69 521 PRO B CA 1
ATOM 10958 C C . PRO B 1 521 ? 33.625 2.836 20.641 1 89.69 521 PRO B C 1
ATOM 10960 O O . PRO B 1 521 ? 33.719 2.371 19.5 1 89.69 521 PRO B O 1
ATOM 10963 N N . LEU B 1 522 ? 33.75 4.086 20.922 1 91.75 522 LEU B N 1
ATOM 10964 C CA . LEU B 1 522 ? 34.188 5.031 19.891 1 91.75 522 LEU B CA 1
ATOM 10965 C C . LEU B 1 522 ? 35.625 4.703 19.422 1 91.75 522 LEU B C 1
ATOM 10967 O O . LEU B 1 522 ? 36.562 4.664 20.234 1 91.75 522 LEU B O 1
ATOM 10971 N N . PRO B 1 523 ? 35.781 4.484 18.188 1 90.44 523 PRO B N 1
ATOM 10972 C CA . PRO B 1 523 ? 37.125 4.191 17.703 1 90.44 523 PRO B CA 1
ATOM 10973 C C . PRO B 1 523 ? 38.062 5.391 17.828 1 90.44 523 PRO B C 1
ATOM 10975 O O . PRO B 1 523 ? 37.625 6.539 17.719 1 90.44 523 PRO B O 1
ATOM 10978 N N . PRO B 1 524 ? 39.344 5.07 18.047 1 91.19 524 PRO B N 1
ATOM 10979 C CA . PRO B 1 524 ? 40.281 6.191 18.031 1 91.19 524 PRO B CA 1
ATOM 10980 C C . PRO B 1 524 ? 40.375 6.859 16.656 1 91.19 524 PRO B C 1
ATOM 10982 O O . PRO B 1 524 ? 40.125 6.219 15.641 1 91.19 524 PRO B O 1
ATOM 10985 N N . PRO B 1 525 ? 40.625 8.195 16.656 1 91.81 525 PRO B N 1
ATOM 10986 C CA . PRO B 1 525 ? 40.781 8.852 15.359 1 91.81 525 PRO B CA 1
ATOM 10987 C C . PRO B 1 525 ? 41.906 8.266 14.523 1 91.81 525 PRO B C 1
ATOM 10989 O O . PRO B 1 525 ? 42.938 7.824 15.078 1 91.81 525 PRO B O 1
ATOM 10992 N N . PRO B 1 526 ? 41.75 8.242 13.312 1 91.88 526 PRO B N 1
ATOM 10993 C CA . PRO B 1 526 ? 42.844 7.758 12.438 1 91.88 526 PRO B CA 1
ATOM 10994 C C . PRO B 1 526 ? 44.125 8.586 12.57 1 91.88 526 PRO B C 1
ATOM 10996 O O . PRO B 1 526 ? 44.094 9.641 13.211 1 91.88 526 PRO B O 1
ATOM 10999 N N . GLU B 1 527 ? 45.156 8.133 11.898 1 92.19 527 GLU B N 1
ATOM 11000 C CA . GLU B 1 527 ? 46.438 8.805 11.953 1 92.19 527 GLU B CA 1
ATOM 11001 C C . GLU B 1 527 ? 46.344 10.227 11.391 1 92.19 527 GLU B C 1
ATOM 11003 O O . GLU B 1 527 ? 45.688 10.453 10.383 1 92.19 527 GLU B O 1
ATOM 11008 N N . ASN B 1 528 ? 46.906 11.211 12.047 1 93.12 528 ASN B N 1
ATOM 11009 C CA . ASN B 1 528 ? 47 12.609 11.641 1 93.12 528 ASN B CA 1
ATOM 11010 C C . ASN B 1 528 ? 45.625 13.281 11.641 1 93.12 528 ASN B C 1
ATOM 11012 O O . ASN B 1 528 ? 45.375 14.172 10.828 1 93.12 528 ASN B O 1
ATOM 11016 N N . THR B 1 529 ? 44.688 12.734 12.383 1 95.38 529 THR B N 1
ATOM 11017 C CA . THR B 1 529 ? 43.344 13.289 12.469 1 95.38 529 THR B CA 1
ATOM 11018 C C . THR B 1 529 ? 43.031 13.766 13.891 1 95.38 529 THR B C 1
ATOM 11020 O O . THR B 1 529 ? 43.375 13.07 14.859 1 95.38 529 THR B O 1
ATOM 11023 N N . ILE B 1 530 ? 42.562 14.953 14.039 1 96.31 530 ILE B N 1
ATOM 11024 C CA . ILE B 1 530 ? 42.188 15.516 15.32 1 96.31 530 ILE B CA 1
ATOM 11025 C C . ILE B 1 530 ? 40.656 15.547 15.422 1 96.31 530 ILE B C 1
ATOM 11027 O O . ILE B 1 530 ? 39.969 15.945 14.477 1 96.31 530 ILE B O 1
ATOM 11031 N N . ARG B 1 531 ? 40.156 15.062 16.5 1 95.69 531 ARG B N 1
ATOM 11032 C CA . ARG B 1 531 ? 38.719 15.094 16.781 1 95.69 531 ARG B CA 1
ATOM 11033 C C . ARG B 1 531 ? 38.406 15.984 17.984 1 95.69 531 ARG B C 1
ATOM 11035 O O . ARG B 1 531 ? 39.125 15.922 19 1 95.69 531 ARG B O 1
ATOM 11042 N N . GLY B 1 532 ? 37.406 16.859 17.828 1 96.06 532 GLY B N 1
ATOM 11043 C CA . GLY B 1 532 ? 37.094 17.766 18.922 1 96.06 532 GLY B CA 1
ATOM 11044 C C . GLY B 1 532 ? 35.844 18.562 18.688 1 96.06 532 GLY B C 1
ATOM 11045 O O . GLY B 1 532 ? 34.969 18.141 17.906 1 96.06 532 GLY B O 1
ATOM 11046 N N . VAL B 1 533 ? 35.656 19.609 19.516 1 96.88 533 VAL B N 1
ATOM 11047 C CA . VAL B 1 533 ? 34.469 20.438 19.469 1 96.88 533 VAL B CA 1
ATOM 11048 C C . VAL B 1 533 ? 34.875 21.906 19.438 1 96.88 533 VAL B C 1
ATOM 11050 O O . VAL B 1 533 ? 35.812 22.328 20.109 1 96.88 533 VAL B O 1
ATOM 11053 N N . VAL B 1 534 ? 34.219 22.656 18.594 1 96.69 534 VAL B N 1
ATOM 11054 C CA . VAL B 1 534 ? 34.344 24.109 18.578 1 96.69 534 VAL B CA 1
ATOM 11055 C C . VAL B 1 534 ? 33 2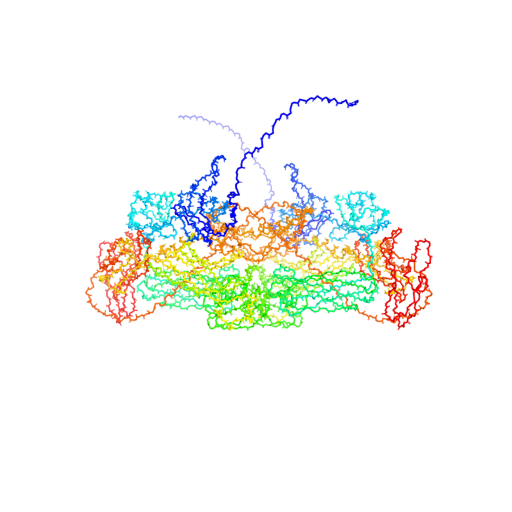4.734 18.906 1 96.69 534 VAL B C 1
ATOM 11057 O O . VAL B 1 534 ? 31.953 24.25 18.469 1 96.69 534 VAL B O 1
ATOM 11060 N N . ASN B 1 535 ? 33 25.75 19.734 1 95.94 535 ASN B N 1
ATOM 11061 C CA . ASN B 1 535 ? 31.766 26.469 20.078 1 95.94 535 ASN B CA 1
ATOM 11062 C C . ASN B 1 535 ? 31.609 27.734 19.25 1 95.94 535 ASN B C 1
ATOM 11064 O O . ASN B 1 535 ? 32.344 28.703 19.438 1 95.94 535 ASN B O 1
ATOM 11068 N N . ILE B 1 536 ? 30.641 27.688 18.406 1 95.56 536 ILE B N 1
ATOM 11069 C CA . ILE B 1 536 ? 30.438 28.812 17.484 1 95.56 536 ILE B CA 1
ATOM 11070 C C . ILE B 1 536 ? 29.312 29.719 18.016 1 95.56 536 ILE B C 1
ATOM 11072 O O . ILE B 1 536 ? 28.312 29.219 18.516 1 95.56 536 ILE B O 1
ATOM 11076 N N . LYS B 1 537 ? 29.531 30.938 17.844 1 93.44 537 LYS B N 1
ATOM 11077 C CA . LYS B 1 537 ? 28.531 31.922 18.266 1 93.44 537 LYS B CA 1
ATOM 11078 C C . LYS B 1 537 ? 27.641 32.344 17.094 1 93.44 537 LYS B C 1
ATOM 11080 O O . LYS B 1 537 ? 28.141 32.688 16.016 1 93.44 537 LYS B O 1
ATOM 11085 N N . VAL B 1 538 ? 26.359 32.25 17.359 1 94.5 538 VAL B N 1
ATOM 11086 C CA . VAL B 1 538 ? 25.391 32.656 16.344 1 94.5 538 VAL B CA 1
ATOM 11087 C C . VAL B 1 538 ? 24.406 33.656 16.938 1 94.5 538 VAL B C 1
ATOM 11089 O O . VAL B 1 538 ? 23.891 33.469 18.031 1 94.5 538 VAL B O 1
ATOM 11092 N N . THR B 1 539 ? 24.281 34.688 16.234 1 94.62 539 THR B N 1
ATOM 11093 C CA . THR B 1 539 ? 23.312 35.719 16.625 1 94.62 539 THR B CA 1
ATOM 11094 C C . THR B 1 539 ? 22.062 35.656 15.75 1 94.62 539 THR B C 1
ATOM 11096 O O . THR B 1 539 ? 22.141 35.781 14.523 1 94.62 539 THR B O 1
ATOM 11099 N N . LEU B 1 540 ? 20.938 35.562 16.469 1 94.81 540 LEU B N 1
ATOM 11100 C CA . LEU B 1 540 ? 19.703 35.375 15.727 1 94.81 540 LEU B CA 1
ATOM 11101 C C . LEU B 1 540 ? 18.766 36.562 15.953 1 94.81 540 LEU B C 1
ATOM 11103 O O . LEU B 1 540 ? 18.375 36.844 17.094 1 94.81 540 LEU B O 1
ATOM 11107 N N . PRO B 1 541 ? 18.422 37.25 14.891 1 92.69 541 PRO B N 1
ATOM 11108 C CA . PRO B 1 541 ? 17.375 38.25 15.008 1 92.69 541 PRO B CA 1
ATOM 11109 C C . PRO B 1 541 ? 15.977 37.625 15.125 1 92.69 541 PRO B C 1
ATOM 11111 O O . PRO B 1 541 ? 15.789 36.469 14.797 1 92.69 541 PRO B O 1
ATOM 11114 N N . PRO B 1 542 ? 15.023 38.438 15.594 1 90.69 542 PRO B N 1
ATOM 11115 C CA . PRO B 1 542 ? 13.664 37.906 15.703 1 90.69 542 PRO B CA 1
ATOM 11116 C C . PRO B 1 542 ? 13.102 37.438 14.359 1 90.69 542 PRO B C 1
ATOM 11118 O O . PRO B 1 542 ? 12.227 36.562 14.32 1 90.69 542 PRO B O 1
ATOM 11121 N N . THR B 1 543 ? 13.633 37.906 13.273 1 91.69 543 THR B N 1
ATOM 11122 C CA . THR B 1 543 ? 13.133 37.562 11.945 1 91.69 543 THR B CA 1
ATOM 11123 C C . THR B 1 543 ? 13.562 36.156 11.555 1 91.69 543 THR B C 1
ATOM 11125 O O . THR B 1 543 ? 13.094 35.625 10.547 1 91.69 543 THR B O 1
ATOM 11128 N N . ALA B 1 544 ? 14.375 35.562 12.383 1 94.5 544 ALA B N 1
ATOM 11129 C CA . ALA B 1 544 ? 14.82 34.219 12.117 1 94.5 544 ALA B CA 1
ATOM 11130 C C . ALA B 1 544 ? 13.766 33.188 12.562 1 94.5 544 ALA B C 1
ATOM 11132 O O . ALA B 1 544 ? 13.836 32.031 12.211 1 94.5 544 ALA B O 1
ATOM 11133 N N . SER B 1 545 ? 12.828 33.625 13.188 1 93.75 545 SER B N 1
ATOM 11134 C CA . SER B 1 545 ? 11.742 32.781 13.633 1 93.75 545 SER B CA 1
ATOM 11135 C C . SER B 1 545 ? 10.859 32.344 12.461 1 93.75 545 SER B C 1
ATOM 11137 O O . SER B 1 545 ? 10.641 33.125 11.531 1 93.75 545 SER B O 1
ATOM 11139 N N . PRO B 1 546 ? 10.406 31.062 12.414 1 95.44 546 PRO B N 1
ATOM 11140 C CA . PRO B 1 546 ? 10.344 30.047 13.469 1 95.44 546 PRO B CA 1
ATOM 11141 C C . PRO B 1 546 ? 11.32 28.891 13.234 1 95.44 546 PRO B C 1
ATOM 11143 O O . PRO B 1 546 ? 11.461 28.016 14.102 1 95.44 546 PRO B O 1
ATOM 11146 N N . LYS B 1 547 ? 11.883 28.797 12.07 1 95.62 547 LYS B N 1
ATOM 11147 C CA . LYS B 1 547 ? 12.828 27.75 11.727 1 95.62 547 LYS B CA 1
ATOM 11148 C C . LYS B 1 547 ? 14.086 28.328 11.078 1 95.62 547 LYS B C 1
ATOM 11150 O O . LYS B 1 547 ? 14.008 29.25 10.273 1 95.62 547 LYS B O 1
ATOM 11155 N N . ILE B 1 548 ? 15.227 27.75 11.453 1 96.44 548 ILE B N 1
ATOM 11156 C CA . ILE B 1 548 ? 16.469 28.234 10.859 1 96.44 548 ILE B CA 1
ATOM 11157 C C . ILE B 1 548 ? 17.297 27.047 10.352 1 96.44 548 ILE B C 1
ATOM 11159 O O . ILE B 1 548 ? 17.203 25.938 10.891 1 96.44 548 ILE B O 1
ATOM 11163 N N . LYS B 1 549 ? 17.984 27.297 9.375 1 97.06 549 LYS B N 1
ATOM 11164 C CA . LYS B 1 549 ? 19.016 26.391 8.875 1 97.06 549 LYS B CA 1
ATOM 11165 C C . LYS B 1 549 ? 20.406 26.969 9.078 1 97.06 549 LYS B C 1
ATOM 11167 O O . LYS B 1 549 ? 20.75 28 8.484 1 97.06 549 LYS B O 1
ATOM 11172 N N . VAL B 1 550 ? 21.156 26.312 9.852 1 97.56 550 VAL B N 1
ATOM 11173 C CA . VAL B 1 550 ? 22.516 26.766 10.141 1 97.56 550 VAL B CA 1
ATOM 11174 C C . VAL B 1 550 ? 23.5 26.016 9.273 1 97.56 550 VAL B C 1
ATOM 11176 O O . VAL B 1 550 ? 23.594 24.781 9.352 1 97.56 550 VAL B O 1
ATOM 11179 N N . LEU B 1 551 ? 24.172 26.75 8.469 1 98.31 551 LEU B N 1
ATOM 11180 C CA . LEU B 1 551 ? 25.219 26.188 7.621 1 98.31 551 LEU B CA 1
ATOM 11181 C C . LEU B 1 551 ? 26.609 26.594 8.125 1 98.31 551 LEU B C 1
ATOM 11183 O O . LEU B 1 551 ? 26.859 27.781 8.367 1 98.31 551 LEU B O 1
ATOM 11187 N N . VAL B 1 552 ? 27.484 25.641 8.344 1 98.31 552 VAL B N 1
ATOM 11188 C CA . VAL B 1 552 ? 28.859 25.875 8.75 1 98.31 552 VAL B CA 1
ATOM 11189 C C . VAL B 1 552 ? 29.812 25.172 7.785 1 98.31 552 VAL B C 1
ATOM 11191 O O . VAL B 1 552 ? 29.578 24.031 7.387 1 98.31 552 VAL B O 1
ATOM 11194 N N . TRP B 1 553 ? 30.875 25.906 7.355 1 98.31 553 TRP B N 1
ATOM 11195 C CA . TRP B 1 553 ? 31.875 25.219 6.547 1 98.31 553 TRP B CA 1
ATOM 11196 C C . TRP B 1 553 ? 33.25 25.844 6.727 1 98.31 553 TRP B C 1
ATOM 11198 O O . TRP B 1 553 ? 33.375 26.938 7.289 1 98.31 553 TRP B O 1
ATOM 11208 N N . TYR B 1 554 ? 34.281 25.141 6.426 1 97.12 554 TYR B N 1
ATOM 11209 C CA . TYR B 1 554 ? 35.656 25.656 6.234 1 97.12 554 TYR B CA 1
ATOM 11210 C C . TYR B 1 554 ? 36.312 25 5.02 1 97.12 554 TYR B C 1
ATOM 11212 O O . TYR B 1 554 ? 35.812 24 4.504 1 97.12 554 TYR B O 1
ATOM 11220 N N . THR B 1 555 ? 37.25 25.641 4.488 1 96.12 555 THR B N 1
ATOM 11221 C CA . THR B 1 555 ? 38 25.141 3.33 1 96.12 555 THR B CA 1
ATOM 11222 C C . THR B 1 555 ? 39.375 24.656 3.74 1 96.12 555 THR B C 1
ATOM 11224 O O . THR B 1 555 ? 40.094 25.344 4.453 1 96.12 555 THR B O 1
ATOM 11227 N N . ARG B 1 556 ? 39.594 23.484 3.305 1 95.62 556 ARG B N 1
ATOM 11228 C CA . ARG B 1 556 ? 40.906 22.906 3.58 1 95.62 556 ARG B CA 1
ATOM 11229 C C . ARG B 1 556 ? 41.969 23.484 2.646 1 95.62 556 ARG B C 1
ATOM 11231 O O . ARG B 1 556 ? 41.656 24.094 1.628 1 95.62 556 ARG B O 1
ATOM 11238 N N . GLU B 1 557 ? 43.25 23.094 2.922 1 90.56 557 GLU B N 1
ATOM 11239 C CA . GLU B 1 557 ? 44.375 23.578 2.107 1 90.56 557 GLU B CA 1
ATOM 11240 C C . GLU B 1 557 ? 44.375 22.922 0.726 1 90.56 557 GLU B C 1
ATOM 11242 O O . GLU B 1 557 ? 44.812 23.531 -0.254 1 90.56 557 GLU B O 1
ATOM 11247 N N . ASP B 1 558 ? 43.812 21.766 0.67 1 92.25 558 ASP B N 1
ATOM 11248 C CA . ASP B 1 558 ? 43.781 21.062 -0.604 1 92.25 558 ASP B CA 1
ATOM 11249 C C . ASP B 1 558 ? 42.594 21.469 -1.445 1 92.25 558 ASP B C 1
ATOM 11251 O O . ASP B 1 558 ? 42.375 20.922 -2.531 1 92.25 558 ASP B O 1
ATOM 11255 N N . GLY B 1 559 ? 41.75 22.359 -0.916 1 94.06 559 GLY B N 1
ATOM 11256 C CA . GLY B 1 559 ? 40.625 22.875 -1.678 1 94.06 559 GLY B CA 1
ATOM 11257 C C . GLY B 1 559 ? 39.312 22.188 -1.344 1 94.06 559 GLY B C 1
ATOM 11258 O O . GLY B 1 559 ? 38.25 22.594 -1.826 1 94.06 559 GLY B O 1
ATOM 11259 N N . GLU B 1 560 ? 39.312 21.156 -0.533 1 96.56 560 GLU B N 1
ATOM 11260 C CA . GLU B 1 560 ? 38.094 20.484 -0.126 1 96.56 560 GLU B CA 1
ATOM 11261 C C . GLU B 1 560 ? 37.281 21.344 0.838 1 96.56 560 GLU B C 1
ATOM 11263 O O . GLU B 1 560 ? 37.844 21.891 1.795 1 96.56 560 GLU B O 1
ATOM 11268 N N . VAL B 1 561 ? 36.062 21.453 0.525 1 98.06 561 VAL B N 1
ATOM 11269 C CA . VAL B 1 561 ? 35.188 22.156 1.435 1 98.06 561 VAL B CA 1
ATOM 11270 C C . VAL B 1 561 ? 34.5 21.156 2.377 1 98.06 561 VAL B C 1
ATOM 11272 O O . VAL B 1 561 ? 33.938 20.156 1.932 1 98.06 561 VAL B O 1
ATOM 11275 N N . VAL B 1 562 ? 34.656 21.391 3.686 1 98.12 562 VAL B N 1
ATOM 11276 C CA . VAL B 1 562 ? 34 20.578 4.711 1 98.12 562 VAL B CA 1
ATOM 11277 C C . VAL B 1 562 ? 32.844 21.344 5.32 1 98.12 562 VAL B C 1
ATOM 11279 O O . VAL B 1 562 ? 33 22.469 5.809 1 98.12 562 VAL B O 1
ATOM 11282 N N . ALA B 1 563 ? 31.625 20.703 5.273 1 98.5 563 ALA B N 1
ATOM 11283 C CA . ALA B 1 563 ? 30.469 21.484 5.668 1 98.5 563 ALA B CA 1
ATOM 11284 C C . ALA B 1 563 ? 29.453 20.625 6.434 1 98.5 563 ALA B C 1
ATOM 11286 O O . ALA B 1 563 ? 29.516 19.391 6.379 1 98.5 563 ALA B O 1
ATOM 11287 N N . ASP B 1 564 ? 28.609 21.266 7.238 1 98.38 564 ASP B N 1
ATOM 11288 C CA . ASP B 1 564 ? 27.438 20.672 7.883 1 98.38 564 ASP B CA 1
ATOM 11289 C C . ASP B 1 564 ? 26.297 21.672 7.957 1 98.38 564 ASP B C 1
ATOM 11291 O O . ASP B 1 564 ? 26.516 22.891 7.879 1 98.38 564 ASP B O 1
ATOM 11295 N N . THR B 1 565 ? 25.125 21.172 7.945 1 97.75 565 THR B N 1
ATOM 11296 C CA . THR B 1 565 ? 23.953 22.016 8.109 1 97.75 565 THR B CA 1
ATOM 11297 C C . THR B 1 565 ? 22.953 21.375 9.078 1 97.75 565 THR B C 1
ATOM 11299 O O . THR B 1 565 ? 22.953 20.156 9.242 1 97.75 565 THR B O 1
ATOM 11302 N N . ARG B 1 566 ? 22.266 22.203 9.773 1 96.69 566 ARG B N 1
ATOM 11303 C CA . ARG B 1 566 ? 21.266 21.719 10.727 1 96.69 566 ARG B CA 1
ATOM 11304 C C . ARG B 1 566 ? 20.062 22.641 10.773 1 96.69 566 ARG B C 1
ATOM 11306 O O . ARG B 1 566 ? 20.219 23.875 10.812 1 96.69 566 ARG B O 1
ATOM 11313 N N . GLU B 1 567 ? 18.938 22.031 10.656 1 95.38 567 GLU B N 1
ATOM 11314 C CA . GLU B 1 567 ? 17.703 22.797 10.836 1 95.38 567 GLU B CA 1
ATOM 11315 C C . GLU B 1 567 ? 17.297 22.859 12.305 1 95.38 567 GLU B C 1
ATOM 11317 O O . GLU B 1 567 ? 17.297 21.828 13 1 95.38 567 GLU B O 1
ATOM 11322 N N . LEU B 1 568 ? 17.047 24 12.828 1 95.88 568 LEU B N 1
ATOM 11323 C CA . LEU B 1 568 ? 16.656 24.219 14.219 1 95.88 568 LEU B CA 1
ATOM 11324 C C . LEU B 1 568 ? 15.328 24.969 14.297 1 95.88 568 LEU B C 1
ATOM 11326 O O . LEU B 1 568 ? 15 25.766 13.414 1 95.88 568 LEU B O 1
ATOM 11330 N N . GLU B 1 569 ? 14.609 24.719 15.375 1 94.88 569 GLU B N 1
ATOM 11331 C CA . GLU B 1 569 ? 13.352 25.438 15.609 1 94.88 569 GLU B CA 1
ATOM 11332 C C . GLU B 1 569 ? 13.547 26.594 16.562 1 94.88 569 GLU B C 1
ATOM 11334 O O . GLU B 1 569 ? 14.344 26.516 17.5 1 94.88 569 GLU B O 1
ATOM 11339 N N . VAL B 1 570 ? 12.867 27.625 16.281 1 95.75 570 VAL B N 1
ATOM 11340 C CA . VAL B 1 570 ? 12.875 28.828 17.109 1 95.75 570 VAL B CA 1
ATOM 11341 C C . VAL B 1 570 ? 11.453 29.156 17.547 1 95.75 570 VAL B C 1
ATOM 11343 O O . VAL B 1 570 ? 10.5 28.969 16.797 1 95.75 570 VAL B O 1
ATOM 11346 N N . GLU B 1 571 ? 11.344 29.609 18.766 1 95.12 571 GLU B N 1
ATOM 11347 C CA . GLU B 1 571 ? 10.031 30.047 19.25 1 95.12 571 GLU B CA 1
ATOM 11348 C C . GLU B 1 571 ? 9.453 31.125 18.328 1 95.12 571 GLU B C 1
ATOM 11350 O O . GLU B 1 571 ? 10.18 31.984 17.844 1 95.12 571 GLU B O 1
ATOM 11355 N N . LYS B 1 572 ? 8.102 31.031 18.219 1 94.62 572 LYS B N 1
ATOM 11356 C CA . LYS B 1 572 ? 7.445 32.031 17.406 1 94.62 572 LYS B CA 1
ATOM 11357 C C . LYS B 1 572 ? 7.391 33.375 18.141 1 94.62 572 LYS B C 1
ATOM 11359 O O . LYS B 1 572 ? 6.84 33.469 19.234 1 94.62 572 LYS B O 1
ATOM 11364 N N . CYS B 1 573 ? 8.031 34.375 17.547 1 93.56 573 CYS B N 1
ATOM 11365 C CA . CYS B 1 573 ? 7.984 35.719 18.125 1 93.56 573 CYS B CA 1
ATOM 11366 C C . CYS B 1 573 ? 7.934 36.781 17.031 1 93.56 573 CYS B C 1
ATOM 11368 O O . CYS B 1 573 ? 8.562 36.625 15.984 1 93.56 573 CYS B O 1
ATOM 11370 N N . LEU B 1 574 ? 7.098 37.719 17.25 1 93.44 574 LEU B N 1
ATOM 11371 C CA . LEU B 1 574 ? 7.004 38.875 16.375 1 93.44 574 LEU B CA 1
ATOM 11372 C C . LEU B 1 574 ? 7.797 40.031 16.938 1 93.44 574 LEU B C 1
ATOM 11374 O O . LEU B 1 574 ? 7.871 40.219 18.141 1 93.44 574 LEU B O 1
ATOM 11378 N N . PRO B 1 575 ? 8.383 40.75 16.047 1 91.12 575 PRO B N 1
ATOM 11379 C CA . PRO B 1 575 ? 9.148 41.906 16.531 1 91.12 575 PRO B CA 1
ATOM 11380 C C . PRO B 1 575 ? 8.297 42.875 17.328 1 91.12 575 PRO B C 1
ATOM 11382 O O . PRO B 1 575 ? 8.789 43.5 18.281 1 91.12 575 PRO B O 1
ATOM 11385 N N . ASN B 1 576 ? 7.055 43.062 16.891 1 93.06 576 ASN B N 1
ATOM 11386 C CA . ASN B 1 576 ? 6.117 43.906 17.609 1 93.06 576 ASN B CA 1
ATOM 11387 C C . ASN B 1 576 ? 5.387 43.156 18.703 1 93.06 576 ASN B C 1
ATOM 11389 O O . ASN B 1 576 ? 4.414 42.438 18.438 1 93.06 576 ASN B O 1
ATOM 11393 N N . LYS B 1 577 ? 5.848 43.375 19.922 1 93.31 577 LYS B N 1
ATOM 11394 C CA . LYS B 1 577 ? 5.219 42.719 21.047 1 93.31 577 LYS B CA 1
ATOM 11395 C C . LYS B 1 577 ? 3.957 43.438 21.484 1 93.31 577 LYS B C 1
ATOM 11397 O O . LYS B 1 577 ? 3.982 44.656 21.703 1 93.31 577 LYS B O 1
ATOM 11402 N N . VAL B 1 578 ? 2.854 42.719 21.594 1 96.5 578 VAL B N 1
ATOM 11403 C CA . VAL B 1 578 ? 1.585 43.312 22.016 1 96.5 578 VAL B CA 1
ATOM 11404 C C . VAL B 1 578 ? 1.062 42.594 23.25 1 96.5 578 VAL B C 1
ATOM 11406 O O . VAL B 1 578 ? 1.037 41.344 23.297 1 96.5 578 VAL B O 1
ATOM 11409 N N . ASP B 1 579 ? 0.7 43.375 24.234 1 96 579 ASP B N 1
ATOM 11410 C CA . ASP B 1 579 ? 0.125 42.812 25.438 1 96 579 ASP B CA 1
ATOM 11411 C C . ASP B 1 579 ? -1.194 43.469 25.797 1 96 579 ASP B C 1
ATOM 11413 O O . ASP B 1 579 ? -1.326 44.688 25.672 1 96 579 ASP B O 1
ATOM 11417 N N . LEU B 1 580 ? -2.203 42.656 26.109 1 96.88 580 LEU B N 1
ATOM 11418 C CA . LEU B 1 580 ? -3.52 43.125 26.547 1 96.88 580 LEU B CA 1
ATOM 11419 C C . LEU B 1 580 ? -3.861 42.562 27.922 1 96.88 580 LEU B C 1
ATOM 11421 O O . LEU B 1 580 ? -3.791 41.344 28.141 1 96.88 580 LEU B O 1
ATOM 11425 N N . THR B 1 581 ? -4.258 43.469 28.891 1 96.44 581 THR B N 1
ATOM 11426 C CA . THR B 1 581 ? -4.551 43 30.234 1 96.44 581 THR B CA 1
ATOM 11427 C C . THR B 1 581 ? -5.738 43.781 30.828 1 96.44 581 THR B C 1
ATOM 11429 O O . THR B 1 581 ? -5.891 44.969 30.578 1 96.44 581 THR B O 1
ATOM 11432 N N . TRP B 1 582 ? -6.598 43.062 31.594 1 96.56 582 TRP B N 1
ATOM 11433 C CA . TRP B 1 582 ? -7.695 43.656 32.344 1 96.56 582 TRP B CA 1
ATOM 11434 C C . TRP B 1 582 ? -7.293 43.938 33.781 1 96.56 582 TRP B C 1
ATOM 11436 O O . TRP B 1 582 ? -6.512 43.156 34.375 1 96.56 582 TRP B O 1
ATOM 11446 N N . SER B 1 583 ? -7.926 44.875 34.406 1 94.94 583 SER B N 1
ATOM 11447 C CA . SER B 1 583 ? -7.641 45.188 35.812 1 94.94 583 SER B CA 1
ATOM 11448 C C . SER B 1 583 ? -8.234 44.156 36.75 1 94.94 583 SER B C 1
ATOM 11450 O O . SER B 1 583 ? -7.699 43.938 37.844 1 94.94 583 SER B O 1
ATOM 11452 N N . VAL B 1 584 ? -9.391 43.562 36.312 1 94.75 584 VAL B N 1
ATOM 11453 C CA . VAL B 1 584 ? -10.062 42.531 37.125 1 94.75 584 VAL B CA 1
ATOM 11454 C C . VAL B 1 584 ? -10.492 41.375 36.25 1 94.75 584 VAL B C 1
ATOM 11456 O O . VAL B 1 584 ? -10.664 41.531 35.031 1 94.75 584 VAL B O 1
ATOM 11459 N N . ALA B 1 585 ? -10.617 40.25 36.906 1 93.38 585 ALA B N 1
ATOM 11460 C CA . ALA B 1 585 ? -11.062 39.094 36.156 1 93.38 585 ALA B CA 1
ATOM 11461 C C . ALA B 1 585 ? -12.586 39 36.125 1 93.38 585 ALA B C 1
ATOM 11463 O O . ALA B 1 585 ? -13.172 38.438 35.219 1 93.38 585 ALA B O 1
ATOM 11464 N N . LYS B 1 586 ? -13.203 39.469 37.125 1 93.62 586 LYS B N 1
ATOM 11465 C CA . LYS B 1 586 ? -14.656 39.469 37.281 1 93.62 586 LYS B CA 1
ATOM 11466 C C . LYS B 1 586 ? -15.172 40.844 37.75 1 93.62 586 LYS B C 1
ATOM 11468 O O . LYS B 1 586 ? -14.562 41.469 38.594 1 93.62 586 LYS B O 1
ATOM 11473 N N . ALA B 1 587 ? -16.328 41.281 37.094 1 93.94 587 ALA B N 1
ATOM 11474 C CA . ALA B 1 587 ? -16.922 42.562 37.438 1 93.94 587 ALA B CA 1
ATOM 11475 C C . ALA B 1 587 ? -18.438 42.469 37.438 1 93.94 587 ALA B C 1
ATOM 11477 O O . ALA B 1 587 ? -19.016 41.656 36.719 1 93.94 587 ALA B O 1
ATOM 11478 N N . GLN B 1 588 ? -19.094 43.281 38.25 1 92.38 588 GLN B N 1
ATOM 11479 C CA . GLN B 1 588 ? -20.547 43.406 38.219 1 92.38 588 GLN B CA 1
ATOM 11480 C C . GLN B 1 588 ? -21.031 44.188 37 1 92.38 588 GLN B C 1
ATOM 11482 O O . GLN B 1 588 ? -20.297 45.062 36.5 1 92.38 588 GLN B O 1
ATOM 11487 N N . PRO B 1 589 ? -22.203 43.906 36.656 1 92 589 PRO B N 1
ATOM 11488 C CA . PRO B 1 589 ? -22.734 44.719 35.562 1 92 589 PRO B CA 1
ATOM 11489 C C . PRO B 1 589 ? -22.688 46.219 35.844 1 92 589 PRO B C 1
ATOM 11491 O O . PRO B 1 589 ? -23.094 46.625 36.938 1 92 589 PRO B O 1
ATOM 11494 N N . GLY B 1 590 ? -22.078 46.938 34.938 1 91.38 590 GLY B N 1
ATOM 11495 C CA . GLY B 1 590 ? -22.016 48.406 35.094 1 91.38 590 GLY B CA 1
ATOM 11496 C C . GLY B 1 590 ? -20.812 48.875 35.906 1 91.38 590 GLY B C 1
ATOM 11497 O O . GLY B 1 590 ? -20.609 50.062 36.094 1 91.38 590 GLY B O 1
ATOM 11498 N N . ALA B 1 591 ? -20.094 47.938 36.281 1 92.25 591 ALA B N 1
ATOM 11499 C CA . ALA B 1 591 ? -18.922 48.281 37.062 1 92.25 591 ALA B CA 1
ATOM 11500 C C . ALA B 1 591 ? -17.797 48.812 36.188 1 92.25 591 ALA B C 1
ATOM 11502 O O . ALA B 1 591 ? -17.812 48.594 34.969 1 92.25 591 ALA B O 1
ATOM 11503 N N . ALA B 1 592 ? -16.953 49.531 36.844 1 92.81 592 ALA B N 1
ATOM 11504 C CA . ALA B 1 592 ? -15.805 50.062 36.094 1 92.81 592 ALA B CA 1
ATOM 11505 C C . ALA B 1 592 ? -14.672 49.031 36.031 1 92.81 592 ALA B C 1
ATOM 11507 O O . ALA B 1 592 ? -14.445 48.281 37 1 92.81 592 ALA B O 1
ATOM 11508 N N . ALA B 1 593 ? -14.102 48.969 34.875 1 94.75 593 ALA B N 1
ATOM 11509 C CA . ALA B 1 593 ? -12.914 48.156 34.656 1 94.75 593 ALA B CA 1
ATOM 11510 C C . ALA B 1 593 ? -11.93 48.844 33.719 1 94.75 593 ALA B C 1
ATOM 11512 O O . ALA B 1 593 ? -12.32 49.719 32.938 1 94.75 593 ALA B O 1
ATOM 11513 N N . SER B 1 594 ? -10.648 48.531 33.938 1 95.44 594 SER B N 1
ATOM 11514 C CA . SER B 1 594 ? -9.633 49.156 33.094 1 95.44 594 SER B CA 1
ATOM 11515 C C . SER B 1 594 ? -8.969 48.125 32.188 1 95.44 594 SER B C 1
ATOM 11517 O O . SER B 1 594 ? -8.719 46.969 32.594 1 95.44 594 SER B O 1
ATOM 11519 N N . LEU B 1 595 ? -8.789 48.5 30.984 1 96.25 595 LEU B N 1
ATOM 11520 C CA . LEU B 1 595 ? -8.086 47.719 29.984 1 96.25 595 LEU B CA 1
ATOM 11521 C C . LEU B 1 595 ? -6.77 48.375 29.594 1 96.25 595 LEU B C 1
ATOM 11523 O O . LEU B 1 595 ? -6.742 49.562 29.25 1 96.25 595 LEU B O 1
ATOM 11527 N N . THR B 1 596 ? -5.664 47.594 29.719 1 96.94 596 THR B N 1
ATOM 11528 C CA . THR B 1 596 ? -4.348 48.125 29.359 1 96.94 596 THR B CA 1
ATOM 11529 C C . THR B 1 596 ? -3.807 47.406 28.109 1 96.94 596 THR B C 1
ATOM 11531 O O . THR B 1 596 ? -3.773 46.188 28.062 1 96.94 596 THR B O 1
ATOM 11534 N N . LEU B 1 597 ? -3.453 48.219 27.125 1 97.31 597 LEU B N 1
ATOM 11535 C CA . LEU B 1 597 ? -2.854 47.75 25.875 1 97.31 597 LEU B CA 1
ATOM 11536 C C . LEU B 1 597 ? -1.436 48.312 25.719 1 97.31 597 LEU B C 1
ATOM 11538 O O . LEU B 1 597 ? -1.208 49.5 25.859 1 97.31 597 LEU B O 1
ATOM 11542 N N . SER B 1 598 ? -0.469 47.406 25.578 1 96.56 598 SER B N 1
ATOM 11543 C CA . SER B 1 598 ? 0.919 47.844 25.406 1 96.56 598 SER B CA 1
ATOM 11544 C C . SER B 1 598 ? 1.502 47.25 24.109 1 96.56 598 SER B C 1
ATOM 11546 O O . SER B 1 598 ? 1.21 46.125 23.75 1 96.56 598 SER B O 1
ATOM 11548 N N . SER B 1 599 ? 2.252 48.031 23.359 1 96.12 599 SER B N 1
ATOM 11549 C CA . SER B 1 599 ? 2.963 47.688 22.141 1 96.12 599 SER B CA 1
ATOM 11550 C C . SER B 1 599 ? 4.062 48.688 21.828 1 96.12 599 SER B C 1
ATOM 11552 O O . SER B 1 599 ? 4.422 49.5 22.672 1 96.12 599 SER B O 1
ATOM 11554 N N . GLU B 1 600 ? 4.703 48.594 20.609 1 94.31 600 GLU B N 1
ATOM 11555 C CA . GLU B 1 600 ? 5.691 49.594 20.188 1 94.31 600 GLU B CA 1
ATOM 11556 C C . GLU B 1 600 ? 5.078 51 20.109 1 94.31 600 GLU B C 1
ATOM 11558 O O . GLU B 1 600 ? 3.896 51.125 19.797 1 94.31 600 GLU B O 1
ATOM 11563 N N . PRO B 1 601 ? 5.938 52 20.391 1 94.31 601 PRO B N 1
ATOM 11564 C CA . PRO B 1 601 ? 5.422 53.375 20.328 1 94.31 601 PRO B CA 1
ATOM 11565 C C . PRO B 1 601 ? 4.809 53.719 18.984 1 94.31 601 PRO B C 1
ATOM 11567 O O . PRO B 1 601 ? 5.352 53.344 17.938 1 94.31 601 PRO B O 1
ATOM 11570 N N . HIS B 1 602 ? 3.633 54.375 19.047 1 92.69 602 HIS B N 1
ATOM 11571 C CA . HIS B 1 602 ? 2.916 54.875 17.891 1 92.69 602 HIS B CA 1
ATOM 11572 C C . HIS B 1 602 ? 2.334 53.75 17.047 1 92.69 602 HIS B C 1
ATOM 11574 O O . HIS B 1 602 ? 2.047 53.938 15.867 1 92.69 602 HIS B O 1
ATOM 11580 N N . SER B 1 603 ? 2.262 52.656 17.688 1 95.56 603 SER B N 1
ATOM 11581 C CA . SER B 1 603 ? 1.578 51.562 17 1 95.56 603 SER B CA 1
ATOM 11582 C C . SER B 1 603 ? 0.087 51.844 16.859 1 95.56 603 SER B C 1
ATOM 11584 O O . SER B 1 603 ? -0.516 52.469 17.734 1 95.56 603 SER B O 1
ATOM 11586 N N . VAL B 1 604 ? -0.454 51.469 15.734 1 97.19 604 VAL B N 1
ATOM 11587 C CA . VAL B 1 604 ? -1.898 51.5 15.531 1 97.19 604 VAL B CA 1
ATOM 11588 C C . VAL B 1 604 ? -2.506 50.156 15.875 1 97.19 604 VAL B C 1
ATOM 11590 O O . VAL B 1 604 ? -2.168 49.125 15.266 1 97.19 604 VAL B O 1
ATOM 11593 N N . CYS B 1 605 ? -3.379 50.125 16.875 1 97.88 605 CYS B N 1
ATOM 11594 C CA . CYS B 1 605 ? -3.9 48.844 17.375 1 97.88 605 CYS B CA 1
ATOM 11595 C C . CYS B 1 605 ? -5.414 48.781 17.203 1 97.88 605 CYS B C 1
ATOM 11597 O O . CYS B 1 605 ? -6.121 49.75 17.516 1 97.88 605 CYS B O 1
ATOM 11599 N N . SER B 1 606 ? -5.828 47.719 16.578 1 96.75 606 SER B N 1
ATOM 11600 C CA . SER B 1 606 ? -7.25 47.375 16.547 1 96.75 606 SER B CA 1
ATOM 11601 C C . SER B 1 606 ? -7.656 46.562 17.766 1 96.75 606 SER B C 1
ATOM 11603 O O . SER B 1 606 ? -7.172 45.438 17.938 1 96.75 606 SER B O 1
ATOM 11605 N N . LEU B 1 607 ? -8.523 47.062 18.531 1 96.5 607 LEU B N 1
ATOM 11606 C CA . LEU B 1 607 ? -8.969 46.406 19.75 1 96.5 607 LEU B CA 1
ATOM 11607 C C . LEU B 1 607 ? -10.391 45.875 19.594 1 96.5 607 LEU B C 1
ATOM 11609 O O . LEU B 1 607 ? -11.297 46.625 19.234 1 96.5 607 LEU B O 1
ATOM 11613 N N . GLY B 1 608 ? -10.531 44.562 19.781 1 95.62 608 GLY B N 1
ATOM 11614 C CA . GLY B 1 608 ? -11.844 43.969 19.75 1 95.62 608 GLY B CA 1
ATOM 11615 C C . GLY B 1 608 ? -12.18 43.188 21.016 1 95.62 608 GLY B C 1
ATOM 11616 O O . GLY B 1 608 ? -11.367 42.375 21.484 1 95.62 608 GLY B O 1
ATOM 11617 N N . VAL B 1 609 ? -13.336 43.469 21.672 1 96.31 609 VAL B N 1
ATOM 11618 C CA . VAL B 1 609 ? -13.875 4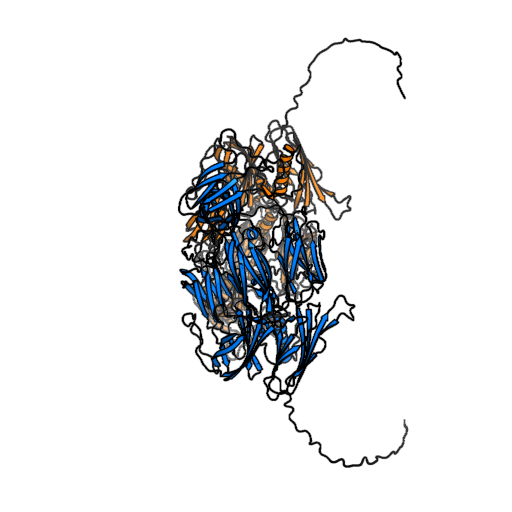2.75 22.812 1 96.31 609 VAL B CA 1
ATOM 11619 C C . VAL B 1 609 ? -15.312 42.312 22.516 1 96.31 609 VAL B C 1
ATOM 11621 O O . VAL B 1 609 ? -16.203 43.156 22.359 1 96.31 609 VAL B O 1
ATOM 11624 N N . VAL B 1 610 ? -15.516 41.031 22.453 1 95 610 VAL B N 1
ATOM 11625 C CA . VAL B 1 610 ? -16.828 40.562 22.047 1 95 610 VAL B CA 1
ATOM 11626 C C . VAL B 1 610 ? -17.344 39.562 23.078 1 95 610 VAL B C 1
ATOM 11628 O O . VAL B 1 610 ? -16.578 39.031 23.906 1 95 610 VAL B O 1
ATOM 11631 N N . ASP B 1 611 ? -18.672 39.281 22.984 1 93 611 ASP B N 1
ATOM 11632 C CA . ASP B 1 611 ? -19.344 38.312 23.859 1 93 611 ASP B CA 1
ATOM 11633 C C . ASP B 1 611 ? -18.969 36.906 23.5 1 93 611 ASP B C 1
ATOM 11635 O O . ASP B 1 611 ? -19.016 36.5 22.328 1 93 611 ASP B O 1
ATOM 11639 N N . ARG B 1 612 ? -18.672 36.125 24.5 1 91.62 612 ARG B N 1
ATOM 11640 C CA . ARG B 1 612 ? -18.312 34.719 24.312 1 91.62 612 ARG B CA 1
ATOM 11641 C C . ARG B 1 612 ? -19.422 33.969 23.578 1 91.62 612 ARG B C 1
ATOM 11643 O O . ARG B 1 612 ? -19.156 33.094 22.781 1 91.62 612 ARG B O 1
ATOM 11650 N N . SER B 1 613 ? -20.609 34.281 23.75 1 89.25 613 SER B N 1
ATOM 11651 C CA . SER B 1 613 ? -21.75 33.625 23.141 1 89.25 613 SER B CA 1
ATOM 11652 C C . SER B 1 613 ? -21.734 33.75 21.625 1 89.25 613 SER B C 1
ATOM 11654 O O . SER B 1 613 ? -22.188 32.875 20.906 1 89.25 613 SER B O 1
ATOM 11656 N N . THR B 1 614 ? -21.203 34.906 21.234 1 90.81 614 THR B N 1
ATOM 11657 C CA . THR B 1 614 ? -21.109 35.125 19.797 1 90.81 614 THR B CA 1
ATOM 11658 C C . THR B 1 614 ? -20.031 34.25 19.172 1 90.81 614 THR B C 1
ATOM 11660 O O . THR B 1 614 ? -20.141 33.812 18.031 1 90.81 614 THR B O 1
ATOM 11663 N N . GLU B 1 615 ? -19.031 34 19.891 1 89.31 615 GLU B N 1
ATOM 11664 C CA . GLU B 1 615 ? -17.938 33.156 19.406 1 89.31 615 GLU B CA 1
ATOM 11665 C C . GLU B 1 615 ? -18.359 31.719 19.266 1 89.31 615 GLU B C 1
ATOM 11667 O O . GLU B 1 615 ? -17.875 31 18.391 1 89.31 615 GLU B O 1
ATOM 11672 N N . LEU B 1 616 ? -19.281 31.297 20.109 1 85.5 616 LEU B N 1
ATOM 11673 C CA . LEU B 1 616 ? -19.766 29.922 20.078 1 85.5 616 LEU B CA 1
ATOM 11674 C C . LEU B 1 616 ? -20.484 29.641 18.766 1 85.5 616 LEU B C 1
ATOM 11676 O O . LEU B 1 616 ? -20.609 28.484 18.359 1 85.5 616 LEU B O 1
ATOM 11680 N N . LEU B 1 617 ? -20.891 30.703 18.156 1 87.06 617 LEU B N 1
ATOM 11681 C CA . LEU B 1 617 ? -21.656 30.547 16.922 1 87.06 617 LEU B CA 1
ATOM 11682 C C . LEU B 1 617 ? -20.75 30.734 15.703 1 87.06 617 LEU B C 1
ATOM 11684 O O . LEU B 1 617 ? -21.188 30.562 14.562 1 87.06 617 LEU B O 1
ATOM 11688 N N . ALA B 1 618 ? -19.547 31.078 16.031 1 87.62 618 ALA B N 1
ATOM 11689 C CA . ALA B 1 618 ? -18.609 31.359 14.93 1 87.62 618 ALA B CA 1
ATOM 11690 C C . ALA B 1 618 ? -17.906 30.078 14.469 1 87.62 618 ALA B C 1
ATOM 11692 O O . ALA B 1 618 ? -17.625 29.203 15.289 1 87.62 618 ALA B O 1
ATOM 11693 N N . VAL B 1 619 ? -17.594 30.031 13.125 1 81.94 619 VAL B N 1
ATOM 11694 C CA . VAL B 1 619 ? -16.812 28.938 12.578 1 81.94 619 VAL B CA 1
ATOM 11695 C C . VAL B 1 619 ? -15.352 29.047 13.031 1 81.94 619 VAL B C 1
ATOM 11697 O O . VAL B 1 619 ? -14.758 28.078 13.477 1 81.94 619 VAL B O 1
ATOM 11700 N N . ASN B 1 620 ? -14.789 30.266 12.945 1 88.31 620 ASN B N 1
ATOM 11701 C CA . ASN B 1 620 ? -13.453 30.609 13.406 1 88.31 620 ASN B CA 1
ATOM 11702 C C . ASN B 1 620 ? -13.453 31.906 14.203 1 88.31 620 ASN B C 1
ATOM 11704 O O . ASN B 1 620 ? -13.453 33 13.625 1 88.31 620 ASN B O 1
ATOM 11708 N N . PRO B 1 621 ? -13.375 31.75 15.453 1 87.44 621 PRO B N 1
ATOM 11709 C CA . PRO B 1 621 ? -13.469 32.969 16.266 1 87.44 621 PRO B CA 1
ATOM 11710 C C . PRO B 1 621 ? -12.195 33.812 16.234 1 87.44 621 PRO B C 1
ATOM 11712 O O . PRO B 1 621 ? -12.203 34.969 16.656 1 87.44 621 PRO B O 1
ATOM 11715 N N . ASP B 1 622 ? -11.078 33.312 15.773 1 88.06 622 ASP B N 1
ATOM 11716 C CA . ASP B 1 622 ? -9.82 34.031 15.742 1 88.06 622 ASP B CA 1
ATOM 11717 C C . ASP B 1 622 ? -9.102 33.844 14.406 1 88.06 622 ASP B C 1
ATOM 11719 O O . ASP B 1 622 ? -8.062 33.188 14.344 1 88.06 622 ASP B O 1
ATOM 11723 N N . PRO B 1 623 ? -9.516 34.531 13.398 1 90.12 623 PRO B N 1
ATOM 11724 C CA . PRO B 1 623 ? -8.953 34.312 12.07 1 90.12 623 PRO B CA 1
ATOM 11725 C C . PRO B 1 623 ? -7.543 34.875 11.922 1 90.12 623 PRO B C 1
ATOM 11727 O O . PRO B 1 623 ? -6.82 34.5 10.992 1 90.12 623 PRO B O 1
ATOM 11730 N N . ILE B 1 624 ? -7.121 35.844 12.75 1 94.62 624 ILE B N 1
ATOM 11731 C CA . ILE B 1 624 ? -5.77 36.406 12.719 1 94.62 624 ILE B CA 1
ATOM 11732 C C . ILE B 1 624 ? -4.953 35.812 13.875 1 94.62 624 ILE B C 1
ATOM 11734 O O . ILE B 1 624 ? -4.758 36.469 14.898 1 94.62 624 ILE B O 1
ATOM 11738 N N . SER B 1 625 ? -4.457 34.719 13.68 1 94.12 625 SER B N 1
ATOM 11739 C CA . SER B 1 625 ? -3.697 34.031 14.719 1 94.12 625 SER B CA 1
ATOM 11740 C C . SER B 1 625 ? -2.201 34.062 14.43 1 94.12 625 SER B C 1
ATOM 11742 O O . SER B 1 625 ? -1.788 34.406 13.312 1 94.12 625 SER B O 1
ATOM 11744 N N . LEU B 1 626 ? -1.468 33.781 15.5 1 94.19 626 LEU B N 1
ATOM 11745 C CA . LEU B 1 626 ? -0.018 33.719 15.344 1 94.19 626 LEU B CA 1
ATOM 11746 C C . LEU B 1 626 ? 0.375 32.688 14.32 1 94.19 626 LEU B C 1
ATOM 11748 O O . LEU B 1 626 ? 1.272 32.906 13.508 1 94.19 626 LEU B O 1
ATOM 11752 N N . GLU B 1 627 ? -0.285 31.594 14.336 1 93.81 627 GLU B N 1
ATOM 11753 C CA . GLU B 1 627 ? -0.018 30.5 13.391 1 93.81 627 GLU B CA 1
ATOM 11754 C C . GLU B 1 627 ? -0.264 30.953 11.953 1 93.81 627 GLU B C 1
ATOM 11756 O O . GLU B 1 627 ? 0.527 30.641 11.062 1 93.81 627 GLU B O 1
ATOM 11761 N N . ASP B 1 628 ? -1.317 31.688 11.773 1 92.88 628 ASP B N 1
ATOM 11762 C CA . ASP B 1 628 ? -1.655 32.156 10.43 1 92.88 628 ASP B CA 1
ATOM 11763 C C . ASP B 1 628 ? -0.594 33.125 9.898 1 92.88 628 ASP B C 1
ATOM 11765 O O . ASP B 1 628 ? -0.248 33.094 8.719 1 92.88 628 ASP B O 1
ATOM 11769 N N . ILE B 1 629 ? -0.174 33.906 10.789 1 94.25 629 ILE B N 1
ATOM 11770 C CA . ILE B 1 629 ? 0.848 34.875 10.398 1 94.25 629 ILE B CA 1
ATOM 11771 C C . ILE B 1 629 ? 2.141 34.156 10.039 1 94.25 629 ILE B C 1
ATOM 11773 O O . ILE B 1 629 ? 2.775 34.438 9.031 1 94.25 629 ILE B O 1
ATOM 11777 N N . PHE B 1 630 ? 2.482 33.219 10.789 1 94.75 630 PHE B N 1
ATOM 11778 C CA . PHE B 1 630 ? 3.752 32.531 10.57 1 94.75 630 PHE B CA 1
ATOM 11779 C C . PHE B 1 630 ? 3.654 31.578 9.383 1 94.75 630 PHE B C 1
ATOM 11781 O O . PHE B 1 630 ? 4.672 31.188 8.805 1 94.75 630 PHE B O 1
ATOM 11788 N N . ASN B 1 631 ? 2.449 31.25 9.031 1 93.19 631 ASN B N 1
ATOM 11789 C CA . ASN B 1 631 ? 2.297 30.5 7.785 1 93.19 631 ASN B CA 1
ATOM 11790 C C . ASN B 1 631 ? 2.803 31.312 6.59 1 93.19 631 ASN B C 1
ATOM 11792 O O . ASN B 1 631 ? 3.354 30.75 5.645 1 93.19 631 ASN B O 1
ATOM 11796 N N . ILE B 1 632 ? 2.662 32.562 6.707 1 92.88 632 ILE B N 1
ATOM 11797 C CA . ILE B 1 632 ? 3.15 33.438 5.652 1 92.88 632 ILE B CA 1
ATOM 11798 C C . ILE B 1 632 ? 4.676 33.406 5.621 1 92.88 632 ILE B C 1
ATOM 11800 O O . ILE B 1 632 ? 5.281 33.188 4.57 1 92.88 632 ILE B O 1
ATOM 11804 N N . ALA B 1 633 ? 5.23 33.562 6.773 1 92.5 633 ALA B N 1
ATOM 11805 C CA . ALA B 1 633 ? 6.688 33.562 6.863 1 92.5 633 ALA B CA 1
ATOM 11806 C C . ALA B 1 633 ? 7.281 32.25 6.355 1 92.5 633 ALA B C 1
ATOM 11808 O O . ALA B 1 633 ? 8.25 32.25 5.59 1 92.5 633 ALA B O 1
ATOM 11809 N N . GLU B 1 634 ? 6.699 31.219 6.746 1 93.31 634 GLU B N 1
ATOM 11810 C CA . GLU B 1 634 ? 7.223 29.906 6.426 1 93.31 634 GLU B CA 1
ATOM 11811 C C . GLU B 1 634 ? 7.062 29.594 4.941 1 93.31 634 GLU B C 1
ATOM 11813 O O . GLU B 1 634 ? 7.766 28.719 4.406 1 93.31 634 GLU B O 1
ATOM 11818 N N . SER B 1 635 ? 6.16 30.266 4.254 1 92.44 635 SER B N 1
ATOM 11819 C CA . SER B 1 635 ? 5.941 30.031 2.83 1 92.44 635 SER B CA 1
ATOM 11820 C C . SER B 1 635 ? 7.141 30.469 2.004 1 92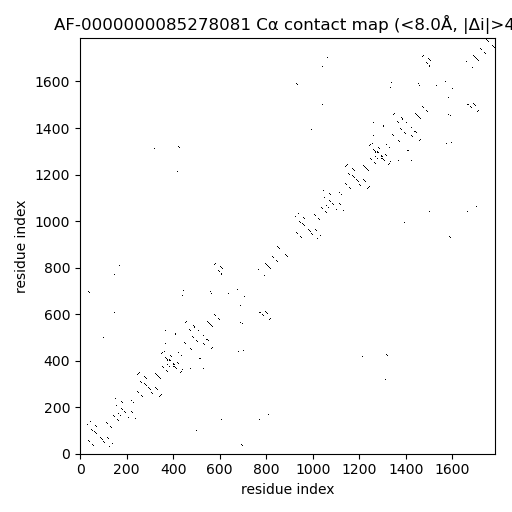.44 635 SER B C 1
ATOM 11822 O O . SER B 1 635 ? 7.273 30.094 0.837 1 92.44 635 SER B O 1
ATOM 11824 N N . PHE B 1 636 ? 8.047 31.203 2.627 1 93.44 636 PHE B N 1
ATOM 11825 C CA . PHE B 1 636 ? 9.211 31.703 1.904 1 93.44 636 PHE B CA 1
ATOM 11826 C C . PHE B 1 636 ? 10.398 30.766 2.082 1 93.44 636 PHE B C 1
ATOM 11828 O O . PHE B 1 636 ? 11.453 30.969 1.471 1 93.44 636 PHE B O 1
ATOM 11835 N N . ASP B 1 637 ? 10.203 29.812 2.867 1 92.94 637 ASP B N 1
ATOM 11836 C CA . ASP B 1 637 ? 11.289 28.859 3.037 1 92.94 637 ASP B CA 1
ATOM 11837 C C . ASP B 1 637 ? 11.578 28.125 1.73 1 92.94 637 ASP B C 1
ATOM 11839 O O . ASP B 1 637 ? 10.664 27.828 0.965 1 92.94 637 ASP B O 1
ATOM 11843 N N . VAL B 1 638 ? 12.82 27.828 1.592 1 94.12 638 VAL B N 1
ATOM 11844 C CA . VAL B 1 638 ? 13.227 27.094 0.396 1 94.12 638 VAL B CA 1
ATOM 11845 C C . VAL B 1 638 ? 13.172 25.594 0.665 1 94.12 638 VAL B C 1
ATOM 11847 O O . VAL B 1 638 ? 13.844 25.094 1.573 1 94.12 638 VAL B O 1
ATOM 11850 N N . SER B 1 639 ? 12.414 24.938 -0.138 1 90 639 SER B N 1
ATOM 11851 C CA . SER B 1 639 ? 12.273 23.5 0.049 1 90 639 SER B CA 1
ATOM 11852 C C . SER B 1 639 ? 13.5 22.75 -0.447 1 90 639 SER B C 1
ATOM 11854 O O . SER B 1 639 ? 14.258 23.266 -1.278 1 90 639 SER B O 1
ATOM 11856 N N . ARG B 1 640 ? 13.602 21.547 -0.009 1 87.19 640 ARG B N 1
ATOM 11857 C CA . ARG B 1 640 ? 14.766 20.719 -0.308 1 87.19 640 ARG B CA 1
ATOM 11858 C C . ARG B 1 640 ? 14.836 20.391 -1.797 1 87.19 640 ARG B C 1
ATOM 11860 O O . ARG B 1 640 ? 15.93 20.312 -2.363 1 87.19 640 ARG B O 1
ATOM 11867 N N . TRP B 1 641 ? 13.773 20.375 -2.508 1 87.94 641 TRP B N 1
ATOM 11868 C CA . TRP B 1 641 ? 13.781 19.891 -3.881 1 87.94 641 TRP B CA 1
ATOM 11869 C C . TRP B 1 641 ? 13.727 21.047 -4.875 1 87.94 641 TRP B C 1
ATOM 11871 O O . TRP B 1 641 ? 13.984 20.859 -6.062 1 87.94 641 TRP B O 1
ATOM 11881 N N . GLN B 1 642 ? 13.555 22.141 -4.246 1 91.69 642 GLN B N 1
ATOM 11882 C CA . GLN B 1 642 ? 13.43 23.297 -5.121 1 91.69 642 GLN B CA 1
ATOM 11883 C C . GLN B 1 642 ? 14.781 23.703 -5.703 1 91.69 642 GLN B C 1
ATOM 11885 O O . GLN B 1 642 ? 15.703 24.047 -4.965 1 91.69 642 GLN B O 1
ATOM 11890 N N . ASN B 1 643 ? 14.883 23.578 -6.988 1 94 643 ASN B N 1
ATOM 11891 C CA . ASN B 1 643 ? 16.078 24 -7.711 1 94 643 ASN B CA 1
ATOM 11892 C C . ASN B 1 643 ? 17.344 23.391 -7.09 1 94 643 ASN B C 1
ATOM 11894 O O . ASN B 1 643 ? 18.328 24.109 -6.891 1 94 643 ASN B O 1
ATOM 11898 N N . SER B 1 644 ? 17.281 22.188 -6.742 1 95.06 644 SER B N 1
ATOM 11899 C CA . SER B 1 644 ? 18.422 21.516 -6.141 1 95.06 644 SER B CA 1
ATOM 11900 C C . SER B 1 644 ? 19.594 21.438 -7.121 1 95.06 644 SER B C 1
ATOM 11902 O O . SER B 1 644 ? 19.391 21.203 -8.312 1 95.06 644 SER B O 1
ATOM 11904 N N . GLN B 1 645 ? 20.797 21.625 -6.582 1 95.5 645 GLN B N 1
ATOM 11905 C CA . GLN B 1 645 ? 22.016 21.5 -7.387 1 95.5 645 GLN B CA 1
ATOM 11906 C C . GLN B 1 645 ? 22.531 20.062 -7.371 1 95.5 645 GLN B C 1
ATOM 11908 O O . GLN B 1 645 ? 23.438 19.719 -8.133 1 95.5 645 GLN B O 1
ATOM 11913 N N . VAL B 1 646 ? 21.969 19.297 -6.551 1 95 646 VAL B N 1
ATOM 11914 C CA . VAL B 1 646 ? 22.453 17.922 -6.387 1 95 646 VAL B CA 1
ATOM 11915 C C . VAL B 1 646 ? 21.812 17.016 -7.438 1 95 646 VAL B C 1
ATOM 11917 O O . VAL B 1 646 ? 20.594 16.891 -7.496 1 95 646 VAL B O 1
ATOM 11920 N N . ASN B 1 647 ? 22.562 16.391 -8.352 1 93.12 647 ASN B N 1
ATOM 11921 C CA . ASN B 1 647 ? 22.188 15.398 -9.352 1 93.12 647 ASN B CA 1
ATOM 11922 C C . ASN B 1 647 ? 23.203 14.273 -9.445 1 93.12 647 ASN B C 1
ATOM 11924 O O . ASN B 1 647 ? 24.219 14.406 -10.141 1 93.12 647 ASN B O 1
ATOM 11928 N N . ASN B 1 648 ? 22.875 13.266 -8.805 1 91.44 648 ASN B N 1
ATOM 11929 C CA . ASN B 1 648 ? 23.828 12.172 -8.695 1 91.44 648 ASN B CA 1
ATOM 11930 C C . ASN B 1 648 ? 24.141 11.555 -10.055 1 91.44 648 ASN B C 1
ATOM 11932 O O . ASN B 1 648 ? 25.281 11.195 -10.336 1 91.44 648 ASN B O 1
ATOM 11936 N N . TYR B 1 649 ? 23.188 11.391 -10.906 1 89.94 649 TYR B N 1
ATOM 11937 C CA . TYR B 1 649 ? 23.391 10.781 -12.211 1 89.94 649 TYR B CA 1
ATOM 11938 C C . TYR B 1 649 ? 24.359 11.602 -13.055 1 89.94 649 TYR B C 1
ATOM 11940 O O . TYR B 1 649 ? 25.344 11.07 -13.57 1 89.94 649 TYR B O 1
ATOM 11948 N N . GLN B 1 650 ? 24.062 12.898 -13.117 1 90 650 GLN B N 1
ATOM 11949 C CA . GLN B 1 650 ? 24.922 13.766 -13.922 1 90 650 GLN B CA 1
ATOM 11950 C C . GLN B 1 650 ? 26.328 13.852 -13.352 1 90 650 GLN B C 1
ATOM 11952 O O . GLN B 1 650 ? 27.312 13.805 -14.094 1 90 650 GLN B O 1
ATOM 11957 N N . TYR B 1 651 ? 26.422 13.969 -12.141 1 93.5 651 TYR B N 1
ATOM 11958 C CA . TYR B 1 651 ? 27.734 14.039 -11.477 1 93.5 651 TYR B CA 1
ATOM 11959 C C . TYR B 1 651 ? 28.562 12.797 -11.766 1 93.5 651 TYR B C 1
ATOM 11961 O O . TYR B 1 651 ? 29.703 12.898 -12.195 1 93.5 651 TYR B O 1
ATOM 11969 N N . CYS B 1 652 ? 27.953 11.688 -11.508 1 92.75 652 CYS B N 1
ATOM 11970 C CA . CYS B 1 652 ? 28.656 10.422 -11.672 1 92.75 652 CYS B CA 1
ATOM 11971 C C . CYS B 1 652 ? 28.969 10.164 -13.141 1 92.75 652 CYS B C 1
ATOM 11973 O O . CYS B 1 652 ? 30.031 9.633 -13.469 1 92.75 652 CYS B O 1
ATOM 11975 N N . GLU B 1 653 ? 28.125 10.492 -14.023 1 88.12 653 GLU B N 1
ATOM 11976 C CA . GLU B 1 653 ? 28.391 10.383 -15.453 1 88.12 653 GLU B CA 1
ATOM 11977 C C . GLU B 1 653 ? 29.609 11.211 -15.844 1 88.12 653 GLU B C 1
ATOM 11979 O O . GLU B 1 653 ? 30.516 10.719 -16.547 1 88.12 653 GLU B O 1
ATOM 11984 N N . ASN B 1 654 ? 29.594 12.445 -15.391 1 90.06 654 ASN B N 1
ATOM 11985 C CA . ASN B 1 654 ? 30.719 13.336 -15.703 1 90.06 654 ASN B CA 1
ATOM 11986 C C . ASN B 1 654 ? 32.031 12.812 -15.117 1 90.06 654 ASN B C 1
ATOM 11988 O O . ASN B 1 654 ? 33.062 12.898 -15.758 1 90.06 654 ASN B O 1
ATOM 11992 N N . LYS B 1 655 ? 31.922 12.367 -13.938 1 89.31 655 LYS B N 1
ATOM 11993 C CA . LYS B 1 655 ? 33.125 11.828 -13.281 1 89.31 655 LYS B CA 1
ATOM 11994 C C . LYS B 1 655 ? 33.656 10.633 -14.047 1 89.31 655 LYS B C 1
ATOM 11996 O O . LYS B 1 655 ? 34.875 10.523 -14.258 1 89.31 655 LYS B O 1
ATOM 12001 N N . LYS B 1 656 ? 32.875 9.742 -14.469 1 85.69 656 LYS B N 1
ATOM 12002 C CA . LYS B 1 656 ? 33.281 8.555 -15.211 1 85.69 656 LYS B CA 1
ATOM 12003 C C . LYS B 1 656 ? 33.875 8.945 -16.562 1 85.69 656 LYS B C 1
ATOM 12005 O O . LYS B 1 656 ? 34.875 8.367 -17 1 85.69 656 LYS B O 1
ATOM 12010 N N . LEU B 1 657 ? 33.219 9.828 -17.25 1 80.94 657 LEU B N 1
ATOM 12011 C CA . LEU B 1 657 ? 33.719 10.305 -18.531 1 80.94 657 LEU B CA 1
ATOM 12012 C C . LEU B 1 657 ? 35.094 10.922 -18.375 1 80.94 657 LEU B C 1
ATOM 12014 O O . LEU B 1 657 ? 35.969 10.711 -19.219 1 80.94 657 LEU B O 1
ATOM 12018 N N . SER B 1 658 ? 35.188 11.664 -17.328 1 84.25 658 SER B N 1
ATOM 12019 C CA . SER B 1 658 ? 36.469 12.273 -17.078 1 84.25 658 SER B CA 1
ATOM 12020 C C . SER B 1 658 ? 37.531 11.211 -16.812 1 84.25 658 SER B C 1
ATOM 12022 O O . SER B 1 658 ? 38.688 11.359 -17.219 1 84.25 658 SER B O 1
ATOM 12024 N N . GLU B 1 659 ? 37.156 10.18 -16.125 1 79.75 659 GLU B N 1
ATOM 12025 C CA . GLU B 1 659 ? 38.094 9.086 -15.852 1 79.75 659 GLU B CA 1
ATOM 12026 C C . GLU B 1 659 ? 38.469 8.336 -17.125 1 79.75 659 GLU B C 1
ATOM 12028 O O . GLU B 1 659 ? 39.625 7.926 -17.297 1 79.75 659 GLU B O 1
ATOM 12033 N N . ILE B 1 660 ? 37.469 8.164 -17.938 1 73 660 ILE B N 1
ATOM 12034 C CA . ILE B 1 660 ? 37.719 7.488 -19.203 1 73 660 ILE B CA 1
ATOM 12035 C C . ILE B 1 660 ? 38.625 8.352 -20.078 1 73 660 ILE B C 1
ATOM 12037 O O . ILE B 1 660 ? 39.531 7.836 -20.734 1 73 660 ILE B O 1
ATOM 12041 N N . ALA B 1 661 ? 38.188 9.617 -20.219 1 68.62 661 ALA B N 1
ATOM 12042 C CA . ALA B 1 661 ? 39 10.531 -21.016 1 68.62 661 ALA B CA 1
ATOM 12043 C C . ALA B 1 661 ? 40.438 10.516 -20.578 1 68.62 661 ALA B C 1
ATOM 12045 O O . ALA B 1 661 ? 41.344 10.664 -21.406 1 68.62 661 ALA B O 1
ATOM 12046 N N . LYS B 1 662 ? 40.562 10.234 -19.453 1 62.06 662 LYS B N 1
ATOM 12047 C CA . LYS B 1 662 ? 41.938 10.164 -18.969 1 62.06 662 LYS B CA 1
ATOM 12048 C C . LYS B 1 662 ? 42.625 8.891 -19.453 1 62.06 662 LYS B C 1
ATOM 12050 O O . LYS B 1 662 ? 43.844 8.867 -19.641 1 62.06 662 LYS B O 1
ATOM 12055 N N . VAL B 1 663 ? 41.75 7.793 -19.625 1 57.78 663 VAL B N 1
ATOM 12056 C CA . VAL B 1 663 ? 42.312 6.516 -20.031 1 57.78 663 VAL B CA 1
ATOM 12057 C C . VAL B 1 663 ? 42.156 6.34 -21.547 1 57.78 663 VAL B C 1
ATOM 12059 O O . VAL B 1 663 ? 42.875 5.52 -22.156 1 57.78 663 VAL B O 1
ATOM 12062 N N . ALA B 1 664 ? 41.125 6.785 -22.188 1 51.53 664 ALA B N 1
ATOM 12063 C CA . ALA B 1 664 ? 40.719 6.395 -23.547 1 51.53 664 ALA B CA 1
ATOM 12064 C C . ALA B 1 664 ? 41.688 6.938 -24.594 1 51.53 664 ALA B C 1
ATOM 12066 O O . ALA B 1 664 ? 41.594 8.086 -25.016 1 51.53 664 ALA B O 1
ATOM 12067 N N . GLU B 1 665 ? 42.938 6.938 -24.719 1 42.47 665 GLU B N 1
ATOM 12068 C CA . GLU B 1 665 ? 43.25 6.891 -26.141 1 42.47 665 GLU B CA 1
ATOM 12069 C C . GLU B 1 665 ? 42.344 5.941 -26.891 1 42.47 665 GLU B C 1
ATOM 12071 O O . GLU B 1 665 ? 41.938 6.223 -28.016 1 42.47 665 GLU B O 1
ATOM 12076 N N . ARG B 1 666 ? 42.406 4.453 -26.781 1 40.12 666 ARG B N 1
ATOM 12077 C CA . ARG B 1 666 ? 42.062 3.42 -27.75 1 40.12 666 ARG B CA 1
ATOM 12078 C C . ARG B 1 666 ? 40.625 2.926 -27.562 1 40.12 666 ARG B C 1
ATOM 12080 O O . ARG B 1 666 ? 40.188 1.986 -28.219 1 40.12 666 ARG B O 1
ATOM 12087 N N . ILE B 1 667 ? 40 3.053 -26.391 1 40.09 667 ILE B N 1
ATOM 12088 C CA . ILE B 1 667 ? 38.875 2.131 -26.172 1 40.09 667 ILE B CA 1
ATOM 12089 C C . ILE B 1 667 ? 37.625 2.682 -26.828 1 40.09 667 ILE B C 1
ATOM 12091 O O . ILE B 1 667 ? 37.25 3.842 -26.609 1 40.09 667 ILE B O 1
ATOM 12095 N N . ILE B 1 668 ? 37.219 2.111 -27.906 1 39.19 668 ILE B N 1
ATOM 12096 C CA . ILE B 1 668 ? 35.906 2.211 -28.531 1 39.19 668 ILE B CA 1
ATOM 12097 C C . ILE B 1 668 ? 34.812 2.133 -27.453 1 39.19 668 ILE B C 1
ATOM 12099 O O . ILE B 1 668 ? 34.75 1.16 -26.703 1 39.19 668 ILE B O 1
ATOM 12103 N N . TYR B 1 669 ? 34.25 3.082 -27 1 42.69 669 TYR B N 1
ATOM 12104 C CA . TYR B 1 669 ? 33.156 3.262 -26.047 1 42.69 669 TYR B CA 1
ATOM 12105 C C . TYR B 1 669 ? 31.938 2.428 -26.453 1 42.69 669 TYR B C 1
ATOM 12107 O O . TYR B 1 669 ? 31.328 2.666 -27.484 1 42.69 669 TYR B O 1
ATOM 12115 N N . LEU B 1 670 ? 31.906 1.15 -26.266 1 40.53 670 LEU B N 1
ATOM 12116 C CA . LEU B 1 670 ? 30.688 0.372 -26.422 1 40.53 670 LEU B CA 1
ATOM 12117 C C . LEU B 1 670 ? 29.531 1.022 -25.656 1 40.53 670 LEU B C 1
ATOM 12119 O O . LEU B 1 670 ? 29.734 1.587 -24.578 1 40.53 670 LEU B O 1
ATOM 12123 N N . ASP B 1 671 ? 28.344 1.337 -26.234 1 44.62 671 ASP B N 1
ATOM 12124 C CA . ASP B 1 671 ? 27 1.866 -26.016 1 44.62 671 ASP B CA 1
ATOM 12125 C C . ASP B 1 671 ? 26.344 1.211 -24.797 1 44.62 671 ASP B C 1
ATOM 12127 O O . ASP B 1 671 ? 25.141 0.934 -24.812 1 44.62 671 ASP B O 1
ATOM 12131 N N . ARG B 1 672 ? 26.984 0.598 -23.891 1 52.97 672 ARG B N 1
ATOM 12132 C CA . ARG B 1 672 ? 26.234 0.046 -22.766 1 52.97 672 ARG B CA 1
ATOM 12133 C C . ARG B 1 672 ? 25.703 1.154 -21.859 1 52.97 672 ARG B C 1
ATOM 12135 O O . ARG B 1 672 ? 26.484 1.985 -21.375 1 52.97 672 ARG B O 1
ATOM 12142 N N . ARG B 1 673 ? 24.422 1.314 -21.844 1 58.84 673 ARG B N 1
ATOM 12143 C CA . ARG B 1 673 ? 23.688 2.281 -21.031 1 58.84 673 ARG B CA 1
ATOM 12144 C C . ARG B 1 673 ? 23.797 1.942 -19.547 1 58.84 673 ARG B C 1
ATOM 12146 O O . ARG B 1 673 ? 23.359 0.869 -19.109 1 58.84 673 ARG B O 1
ATOM 12153 N N . TYR B 1 674 ? 24.703 2.537 -18.844 1 70.31 674 TYR B N 1
ATOM 12154 C CA . TYR B 1 674 ? 24.859 2.396 -17.406 1 70.31 674 TYR B CA 1
ATOM 12155 C C . TYR B 1 674 ? 24.031 3.439 -16.656 1 70.31 674 TYR B C 1
ATOM 12157 O O . TYR B 1 674 ? 23.844 4.559 -17.141 1 70.31 674 TYR B O 1
ATOM 12165 N N . SER B 1 675 ? 23.297 2.881 -15.68 1 80.31 675 SER B N 1
ATOM 12166 C CA . SER B 1 675 ? 22.719 3.824 -14.734 1 80.31 675 SER B CA 1
ATOM 12167 C C . SER B 1 675 ? 23.688 4.113 -13.586 1 80.31 675 SER B C 1
ATOM 12169 O O . SER B 1 675 ? 24.375 3.211 -13.109 1 80.31 675 SER B O 1
ATOM 12171 N N . TYR B 1 676 ? 23.984 5.449 -13.305 1 85.31 676 TYR B N 1
ATOM 12172 C CA . TYR B 1 676 ? 24.938 5.891 -12.281 1 85.31 676 TYR B CA 1
ATOM 12173 C C . TYR B 1 676 ? 24.203 6.406 -11.055 1 85.31 676 TYR B C 1
ATOM 12175 O O . TYR B 1 676 ? 23.141 7.043 -11.172 1 85.31 676 TYR B O 1
ATOM 12183 N N . TYR B 1 677 ? 24.766 6.047 -9.844 1 88.31 677 TYR B N 1
ATOM 12184 C CA . TYR B 1 677 ? 24.188 6.531 -8.602 1 88.31 677 TYR B CA 1
ATOM 12185 C C . TYR B 1 677 ? 25.25 6.656 -7.512 1 88.31 677 TYR B C 1
ATOM 12187 O O . TYR B 1 677 ? 26.391 6.262 -7.715 1 88.31 677 TYR B O 1
ATOM 12195 N N . SER B 1 678 ? 24.875 7.332 -6.445 1 92.44 678 SER B N 1
ATOM 12196 C CA . SER B 1 678 ? 25.703 7.383 -5.242 1 92.44 678 SER B CA 1
ATOM 12197 C C . SER B 1 678 ? 24.859 7.168 -3.986 1 92.44 678 SER B C 1
ATOM 12199 O O . SER B 1 678 ? 23.734 7.66 -3.893 1 92.44 678 SER B O 1
ATOM 12201 N N . ASP B 1 679 ? 25.469 6.465 -3.029 1 91.44 679 ASP B N 1
ATOM 12202 C CA . ASP B 1 679 ? 24.812 6.227 -1.75 1 91.44 679 ASP B CA 1
ATOM 12203 C C . ASP B 1 679 ? 25.266 7.234 -0.698 1 91.44 679 ASP B C 1
ATOM 12205 O O . ASP B 1 679 ? 24.922 7.109 0.48 1 91.44 679 ASP B O 1
ATOM 12209 N N . TYR B 1 680 ? 26.062 8.25 -1.08 1 95.69 680 TYR B N 1
ATOM 12210 C CA . TYR B 1 680 ? 26.656 9.195 -0.145 1 95.69 680 TYR B CA 1
ATOM 12211 C C . TYR B 1 680 ? 26.266 10.625 -0.51 1 95.69 680 TYR B C 1
ATOM 12213 O O . TYR B 1 680 ? 25.844 10.898 -1.638 1 95.69 680 TYR B O 1
ATOM 12221 N N . VAL B 1 681 ? 26.359 11.445 0.511 1 96.69 681 VAL B N 1
ATOM 12222 C CA . VAL B 1 681 ? 26.266 12.883 0.277 1 96.69 681 VAL B CA 1
ATOM 12223 C C . VAL B 1 681 ? 27.609 13.539 0.57 1 96.69 681 VAL B C 1
ATOM 12225 O O . VAL B 1 681 ? 28.531 12.891 1.085 1 96.69 681 VAL B O 1
ATOM 12228 N N . ASP B 1 682 ? 27.812 14.781 0.115 1 97.94 682 ASP B N 1
ATOM 12229 C CA . ASP B 1 682 ? 29.047 15.523 0.364 1 97.94 682 ASP B CA 1
ATOM 12230 C C . ASP B 1 682 ? 28.75 16.984 0.698 1 97.94 682 ASP B C 1
ATOM 12232 O O . ASP B 1 682 ? 27.625 17.312 1.081 1 97.94 682 ASP B O 1
ATOM 12236 N N . ALA B 1 683 ? 29.688 17.812 0.605 1 98.38 683 ALA B N 1
ATOM 12237 C CA . ALA B 1 683 ? 29.562 19.203 1.055 1 98.38 683 ALA B CA 1
ATOM 12238 C C . ALA B 1 683 ? 28.484 19.938 0.259 1 98.38 683 ALA B C 1
ATOM 12240 O O . ALA B 1 683 ? 27.797 20.812 0.796 1 98.38 683 ALA B O 1
ATOM 12241 N N . LEU B 1 684 ? 28.312 19.641 -0.976 1 98.06 684 LEU B N 1
ATOM 12242 C CA . LEU B 1 684 ? 27.312 20.297 -1.799 1 98.06 684 LEU B CA 1
ATOM 12243 C C . LEU B 1 684 ? 25.922 20.125 -1.201 1 98.06 684 LEU B C 1
ATOM 12245 O O . LEU B 1 684 ? 25.109 21.047 -1.216 1 98.06 684 LEU B O 1
ATOM 12249 N N . GLN B 1 685 ? 25.703 18.969 -0.695 1 97.62 685 GLN B N 1
ATOM 12250 C CA . GLN B 1 685 ? 24.391 18.672 -0.108 1 97.62 685 GLN B CA 1
ATOM 12251 C C . GLN B 1 685 ? 24.109 19.578 1.076 1 97.62 685 GLN B C 1
ATOM 12253 O O . GLN B 1 685 ? 22.953 19.938 1.32 1 97.62 685 GLN B O 1
ATOM 12258 N N . MET B 1 686 ? 25.062 19.938 1.863 1 98.12 686 MET B N 1
ATOM 12259 C CA . MET B 1 686 ? 24.891 20.812 3.016 1 98.12 686 MET B CA 1
ATOM 12260 C C . MET B 1 686 ? 24.438 22.203 2.574 1 98.12 686 MET B C 1
ATOM 12262 O O . MET B 1 686 ? 23.531 22.781 3.178 1 98.12 686 MET B O 1
ATOM 12266 N N . PHE B 1 687 ? 25.047 22.688 1.534 1 98.12 687 PHE B N 1
ATOM 12267 C CA . PHE B 1 687 ? 24.625 23.969 0.983 1 98.12 687 PHE B CA 1
ATOM 12268 C C . PHE B 1 687 ? 23.219 23.891 0.426 1 98.12 687 PHE B C 1
ATOM 12270 O O . PHE B 1 687 ? 22.391 24.766 0.685 1 98.12 687 PHE B O 1
ATOM 12277 N N . ASP B 1 688 ? 23.047 22.812 -0.285 1 97.38 688 ASP B N 1
ATOM 12278 C CA . ASP B 1 688 ? 21.75 22.609 -0.925 1 97.38 688 ASP B CA 1
ATOM 12279 C C . ASP B 1 688 ? 20.625 22.516 0.112 1 97.38 688 ASP B C 1
ATOM 12281 O O . ASP B 1 688 ? 19.594 23.156 -0.03 1 97.38 688 ASP B O 1
ATOM 12285 N N . ASN B 1 689 ? 20.891 21.766 1.139 1 96.38 689 ASN B N 1
ATOM 12286 C CA . ASN B 1 689 ? 19.906 21.594 2.203 1 96.38 689 ASN B CA 1
ATOM 12287 C C . ASN B 1 689 ? 19.609 22.922 2.904 1 96.38 689 ASN B C 1
ATOM 12289 O O . ASN B 1 689 ? 18.562 23.062 3.535 1 96.38 689 ASN B O 1
ATOM 12293 N N . SER B 1 690 ? 20.469 23.812 2.852 1 97.12 690 SER B N 1
ATOM 12294 C CA . SER B 1 690 ? 20.297 25.094 3.5 1 97.12 690 SER B CA 1
ATOM 12295 C C . SER B 1 690 ? 19.5 26.062 2.615 1 97.12 690 SER B C 1
ATOM 12297 O O . SER B 1 690 ? 19.234 27.188 3.006 1 97.12 690 SER B O 1
ATOM 12299 N N . GLY B 1 691 ? 19.172 25.625 1.416 1 96.88 691 GLY B N 1
ATOM 12300 C CA . GLY B 1 691 ? 18.422 26.453 0.483 1 96.88 691 GLY B CA 1
ATOM 12301 C C . GLY B 1 691 ? 19.297 27.406 -0.304 1 96.88 691 GLY B C 1
ATOM 12302 O O . GLY B 1 691 ? 18.812 28.438 -0.792 1 96.88 691 GLY B O 1
ATOM 12303 N N . LEU B 1 692 ? 20.594 27.094 -0.45 1 97.88 692 LEU B N 1
ATOM 12304 C CA . LEU B 1 692 ? 21.531 28.016 -1.09 1 97.88 692 LEU B CA 1
ATOM 12305 C C . LEU B 1 692 ? 22.141 27.391 -2.338 1 97.88 692 LEU B C 1
ATOM 12307 O O . LEU B 1 692 ? 22.391 26.188 -2.371 1 97.88 692 LEU B O 1
ATOM 12311 N N . TYR B 1 693 ? 22.344 28.281 -3.297 1 97.75 693 TYR B N 1
ATOM 12312 C CA . TYR B 1 693 ? 23.297 27.938 -4.355 1 97.75 693 TYR B CA 1
ATOM 12313 C C . TYR B 1 693 ? 24.734 28.141 -3.893 1 97.75 693 TYR B C 1
ATOM 12315 O O . TYR B 1 693 ? 25.016 29.047 -3.107 1 97.75 693 TYR B O 1
ATOM 12323 N N . VAL B 1 694 ? 25.531 27.312 -4.387 1 98.12 694 VAL B N 1
ATOM 12324 C CA . VAL B 1 694 ? 26.953 27.516 -4.164 1 98.12 694 VAL B CA 1
ATOM 12325 C C . VAL B 1 694 ? 27.703 27.469 -5.496 1 98.12 694 VAL B C 1
ATOM 12327 O O . VAL B 1 694 ? 27.562 26.516 -6.262 1 98.12 694 VAL B O 1
ATOM 12330 N N . PHE B 1 695 ? 28.438 28.547 -5.84 1 97.38 695 PHE B N 1
ATOM 12331 C CA . PHE B 1 695 ? 29.344 28.641 -6.984 1 97.38 695 PHE B CA 1
ATOM 12332 C C . PHE B 1 695 ? 30.781 28.75 -6.527 1 97.38 695 PHE B C 1
ATOM 12334 O O . PHE B 1 695 ? 31.141 29.703 -5.82 1 97.38 695 PHE B O 1
ATOM 12341 N N . THR B 1 696 ? 31.516 27.766 -6.906 1 96.94 696 THR B N 1
ATOM 12342 C CA . THR B 1 696 ? 32.875 27.75 -6.387 1 96.94 696 THR B CA 1
ATOM 12343 C C . THR B 1 696 ? 33.812 27 -7.34 1 96.94 696 THR B C 1
ATOM 12345 O O . THR B 1 696 ? 33.344 26.266 -8.211 1 96.94 696 THR B O 1
ATOM 12348 N N . ASP B 1 697 ? 35.094 27.312 -7.293 1 94.44 697 ASP B N 1
ATOM 12349 C CA . ASP B 1 697 ? 36.094 26.531 -7.996 1 94.44 697 ASP B CA 1
ATOM 12350 C C . ASP B 1 697 ? 36.75 25.531 -7.059 1 94.44 697 ASP B C 1
ATOM 12352 O O . ASP B 1 697 ? 37.688 24.812 -7.461 1 94.44 697 ASP B O 1
ATOM 12356 N N . LEU B 1 698 ? 36.219 25.531 -5.867 1 96.19 698 LEU B N 1
ATOM 12357 C CA . LEU B 1 698 ? 36.688 24.578 -4.879 1 96.19 698 LEU B CA 1
ATOM 12358 C C . LEU B 1 698 ? 35.969 23.25 -5.02 1 96.19 698 LEU B C 1
ATOM 12360 O O . LEU B 1 698 ? 35.062 23.109 -5.867 1 96.19 698 LEU B O 1
ATOM 12364 N N . THR B 1 699 ? 36.406 22.219 -4.137 1 96.38 699 THR B N 1
ATOM 12365 C CA . THR B 1 699 ? 35.844 20.891 -4.258 1 96.38 699 THR B CA 1
ATOM 12366 C C . THR B 1 699 ? 34.688 20.688 -3.273 1 96.38 699 THR B C 1
ATOM 12368 O O . THR B 1 699 ? 34.938 20.516 -2.076 1 96.38 699 THR B O 1
ATOM 12371 N N . VAL B 1 700 ? 33.531 20.609 -3.848 1 97.62 700 VAL B N 1
ATOM 12372 C CA . VAL B 1 700 ? 32.344 20.438 -2.994 1 97.62 700 VAL B CA 1
ATOM 12373 C C . VAL B 1 700 ? 31.688 19.109 -3.311 1 97.62 700 VAL B C 1
ATOM 12375 O O . VAL B 1 700 ? 30.875 18.609 -2.516 1 97.62 700 VAL B O 1
ATOM 12378 N N . GLU B 1 701 ? 31.922 18.531 -4.438 1 96.56 701 GLU B N 1
ATOM 12379 C CA . GLU B 1 701 ? 31.438 17.203 -4.809 1 96.56 701 GLU B CA 1
ATOM 12380 C C . GLU B 1 701 ? 32.562 16.172 -4.738 1 96.56 701 GLU B C 1
ATOM 12382 O O . GLU B 1 701 ? 33.531 16.25 -5.488 1 96.56 701 GLU B O 1
ATOM 12387 N N . THR B 1 702 ? 32.375 15.242 -3.838 1 96.69 702 THR B N 1
ATOM 12388 C CA . THR B 1 702 ? 33.438 14.297 -3.58 1 96.69 702 THR B CA 1
ATOM 12389 C C . THR B 1 702 ? 32.906 12.875 -3.467 1 96.69 702 THR B C 1
ATOM 12391 O O . THR B 1 702 ? 33.688 11.922 -3.355 1 96.69 702 THR B O 1
ATOM 12394 N N . ARG B 1 703 ? 31.688 12.641 -3.482 1 95.5 703 ARG B N 1
ATOM 12395 C CA . ARG B 1 703 ? 31.078 11.359 -3.154 1 95.5 703 ARG B CA 1
ATOM 12396 C C . ARG B 1 703 ? 31.422 10.305 -4.199 1 95.5 703 ARG B C 1
ATOM 12398 O O . ARG B 1 703 ? 31.547 10.609 -5.383 1 95.5 703 ARG B O 1
ATOM 12405 N N . PRO B 1 704 ? 31.547 9.055 -3.729 1 93.44 704 PRO B N 1
ATOM 12406 C CA . PRO B 1 704 ? 31.828 7.973 -4.676 1 93.44 704 PRO B CA 1
ATOM 12407 C C . PRO B 1 704 ? 30.656 7.676 -5.598 1 93.44 704 PRO B C 1
ATOM 12409 O O . PRO B 1 704 ? 29.5 7.906 -5.23 1 93.44 704 PRO B O 1
ATOM 12412 N N . CYS B 1 705 ? 31.047 7.18 -6.832 1 92.25 705 CYS B N 1
ATOM 12413 C CA . CYS B 1 705 ? 30.047 6.844 -7.836 1 92.25 705 CYS B CA 1
ATOM 12414 C C . CYS B 1 705 ? 30 5.344 -8.094 1 92.25 705 CYS B C 1
ATOM 12416 O O . CYS B 1 705 ? 31.047 4.68 -8.062 1 92.25 705 CYS B O 1
ATOM 12418 N N . GLU B 1 706 ? 28.766 4.934 -8.156 1 88.75 706 GLU B N 1
ATOM 12419 C CA . GLU B 1 706 ? 28.562 3.523 -8.477 1 88.75 706 GLU B CA 1
ATOM 12420 C C . GLU B 1 706 ? 27.797 3.363 -9.789 1 88.75 706 GLU B C 1
ATOM 12422 O O . GLU B 1 706 ? 27.188 4.312 -10.281 1 88.75 706 GLU B O 1
ATOM 12427 N N . GLN B 1 707 ? 28.062 2.123 -10.453 1 83.5 707 GLN B N 1
ATOM 12428 C CA . GLN B 1 707 ? 27.422 1.843 -11.734 1 83.5 707 GLN B CA 1
ATOM 12429 C C . GLN B 1 707 ? 26.547 0.595 -11.648 1 83.5 707 GLN B C 1
ATOM 12431 O O . GLN B 1 707 ? 26.891 -0.362 -10.953 1 83.5 707 GLN B O 1
ATOM 12436 N N . GLU B 1 708 ? 25.297 0.676 -12.102 1 75.31 708 GLU B N 1
ATOM 12437 C CA . GLU B 1 708 ? 24.422 -0.491 -12.227 1 75.31 708 GLU B CA 1
ATOM 12438 C C . GLU B 1 708 ? 24.109 -0.795 -13.695 1 75.31 708 GLU B C 1
ATOM 12440 O O . GLU B 1 708 ? 23.891 0.12 -14.484 1 75.31 708 GLU B O 1
ATOM 12445 N N . GLN B 1 709 ? 24.438 -2.139 -14.133 1 63.22 709 GLN B N 1
ATOM 12446 C CA . GLN B 1 709 ? 24.109 -2.525 -15.5 1 63.22 709 GLN B CA 1
ATOM 12447 C C . GLN B 1 709 ? 22.609 -2.568 -15.719 1 63.22 709 GLN B C 1
ATOM 12449 O O . GLN B 1 709 ? 21.859 -3.117 -14.898 1 63.22 709 GLN B O 1
ATOM 12454 N N . GLU B 1 710 ? 22.109 -1.669 -16.484 1 56.69 710 GLU B N 1
ATOM 12455 C CA . GLU B 1 710 ? 20.688 -1.743 -16.844 1 56.69 710 GLU B CA 1
ATOM 12456 C C . GLU B 1 710 ? 20.391 -2.998 -17.656 1 56.69 710 GLU B C 1
ATOM 12458 O O . GLU B 1 710 ? 21.016 -3.232 -18.703 1 56.69 710 GLU B O 1
ATOM 12463 N N . TYR B 1 711 ? 20.031 -4.055 -17.125 1 47.75 711 TYR B N 1
ATOM 12464 C CA . TYR B 1 711 ? 19.5 -5.121 -17.953 1 47.75 711 TYR B CA 1
ATOM 12465 C C . TYR B 1 711 ? 18.172 -4.707 -18.594 1 47.75 711 TYR B C 1
ATOM 12467 O O . TYR B 1 711 ? 17.234 -4.32 -17.875 1 47.75 711 TYR B O 1
ATOM 12475 N N . TYR B 1 712 ? 18.281 -4.215 -19.812 1 40.31 712 TYR B N 1
ATOM 12476 C CA . TYR B 1 712 ? 17.016 -4.09 -20.531 1 40.31 712 TYR B CA 1
ATOM 12477 C C . TYR B 1 712 ? 16.297 -5.434 -20.609 1 40.31 712 TYR B C 1
ATOM 12479 O O . TYR B 1 712 ? 16.797 -6.375 -21.234 1 40.31 712 TYR B O 1
ATOM 12487 N N . HIS B 1 713 ? 15.758 -5.879 -19.703 1 36.31 713 HIS B N 1
ATOM 12488 C CA . HIS B 1 713 ? 14.734 -6.852 -20.078 1 36.31 713 HIS B CA 1
ATOM 12489 C C . HIS B 1 713 ? 13.719 -6.25 -21.031 1 36.31 713 HIS B C 1
ATOM 12491 O O . HIS B 1 713 ? 13.031 -5.281 -20.703 1 36.31 713 HIS B O 1
ATOM 12497 N N . PHE B 1 714 ? 14.039 -6.398 -22.375 1 31.14 714 PHE B N 1
ATOM 12498 C CA . PHE B 1 714 ? 12.945 -6.195 -23.312 1 31.14 714 PHE B CA 1
ATOM 12499 C C . PHE B 1 714 ? 11.703 -6.945 -22.859 1 31.14 714 PHE B C 1
ATOM 12501 O O . PHE B 1 714 ? 11.633 -8.172 -22.969 1 31.14 714 PHE B O 1
ATOM 12508 N N . SER B 1 715 ? 11.195 -6.746 -21.875 1 31.58 715 SER B N 1
ATOM 12509 C CA . SER B 1 715 ? 9.812 -7.211 -21.812 1 31.58 715 SER B CA 1
ATOM 12510 C C . SER B 1 715 ? 8.984 -6.617 -22.953 1 31.58 715 SER B C 1
ATOM 12512 O O . SER B 1 715 ? 8.93 -5.395 -23.109 1 31.58 715 SER B O 1
ATOM 12514 N N . ILE B 1 716 ? 8.992 -7.359 -24.141 1 27.84 716 ILE B N 1
ATOM 12515 C CA . ILE B 1 716 ? 7.914 -7.105 -25.094 1 27.84 716 ILE B CA 1
ATOM 12516 C C . ILE B 1 716 ? 6.609 -6.871 -24.344 1 27.84 716 ILE B C 1
ATOM 12518 O O . ILE B 1 716 ? 6.078 -7.785 -23.703 1 27.84 716 ILE B O 1
ATOM 12522 N N . GLU B 1 717 ? 6.527 -5.84 -23.797 1 29.53 717 GLU B N 1
ATOM 12523 C CA . GLU B 1 717 ? 5.199 -5.402 -23.375 1 29.53 717 GLU B CA 1
ATOM 12524 C C . GLU B 1 717 ? 4.227 -5.395 -24.547 1 29.53 717 GLU B C 1
ATOM 12526 O O . GLU B 1 717 ? 4.402 -4.633 -25.5 1 29.53 717 GLU B O 1
ATOM 12531 N N . THR B 1 718 ? 3.848 -6.641 -25.094 1 26.67 718 THR B N 1
ATOM 12532 C CA . THR B 1 718 ? 2.584 -6.555 -25.812 1 26.67 718 THR B CA 1
ATOM 12533 C C . THR B 1 718 ? 1.628 -5.59 -25.125 1 26.67 718 THR B C 1
ATOM 12535 O O . THR B 1 718 ? 1.283 -5.777 -23.953 1 26.67 718 THR B O 1
ATOM 12538 N N . VAL B 1 719 ? 1.791 -4.457 -25.547 1 26.39 719 VAL B N 1
ATOM 12539 C CA . VAL B 1 719 ? 0.854 -3.375 -25.266 1 26.39 719 VAL B CA 1
ATOM 12540 C C . VAL B 1 719 ? -0.562 -3.805 -25.641 1 26.39 719 VAL B C 1
ATOM 12542 O O . VAL B 1 719 ? -0.894 -3.904 -26.828 1 26.39 719 VAL B O 1
ATOM 12545 N N . ALA B 1 720 ? -0.98 -5.051 -25.219 1 26.66 720 ALA B N 1
ATOM 12546 C CA . ALA B 1 720 ? -2.422 -5.105 -25.453 1 26.66 720 ALA B CA 1
ATOM 12547 C C . ALA B 1 720 ? -3.092 -3.795 -25.047 1 26.66 720 ALA B C 1
ATOM 12549 O O . ALA B 1 720 ? -2.863 -3.293 -23.938 1 26.66 720 ALA B O 1
ATOM 12550 N N . PHE B 1 721 ? -3.299 -2.982 -26.094 1 25.42 721 PHE B N 1
ATOM 12551 C CA . PHE B 1 721 ? -4.125 -1.781 -26.125 1 25.42 721 PHE B CA 1
ATOM 12552 C C . PHE B 1 721 ? -5.434 -2.004 -25.375 1 25.42 721 PHE B C 1
ATOM 12554 O O . PHE B 1 721 ? -6.465 -2.291 -25.984 1 25.42 721 PHE B O 1
ATOM 12561 N N . GLY B 1 722 ? -5.5 -3.045 -24.531 1 23.91 722 GLY B N 1
ATOM 12562 C CA . GLY B 1 722 ? -6.836 -2.957 -23.953 1 23.91 722 GLY B CA 1
ATOM 12563 C C . GLY B 1 722 ? -7.211 -1.55 -23.531 1 23.91 722 GLY B C 1
ATOM 12564 O O . GLY B 1 722 ? -6.336 -0.728 -23.25 1 23.91 722 GLY B O 1
ATOM 12565 N N . GLY B 1 723 ? -8.289 -1.05 -24.281 1 24.09 723 GLY B N 1
ATOM 12566 C CA . GLY B 1 723 ? -9.055 0.151 -24 1 24.09 723 GLY B CA 1
ATOM 12567 C C . GLY B 1 723 ? -9.109 0.479 -22.516 1 24.09 723 GLY B C 1
ATOM 12568 O O . GLY B 1 723 ? -9.641 -0.301 -21.719 1 24.09 723 GLY B O 1
ATOM 12569 N N . VAL B 1 724 ? -7.91 0.83 -22.109 1 23.56 724 VAL B N 1
ATOM 12570 C CA . VAL B 1 724 ? -7.855 1.386 -20.766 1 23.56 724 VAL B CA 1
ATOM 12571 C C . VAL B 1 724 ? -9.023 2.34 -20.547 1 23.56 724 VAL B C 1
ATOM 12573 O O . VAL B 1 724 ? -9.078 3.414 -21.156 1 23.56 724 VAL B O 1
ATOM 12576 N N . VAL B 1 725 ? -10.266 1.789 -20.938 1 23.84 725 VAL B N 1
ATOM 12577 C CA . VAL B 1 725 ? -11.25 2.676 -20.328 1 23.84 725 VAL B CA 1
ATOM 12578 C C . VAL B 1 725 ? -10.836 2.992 -18.891 1 23.84 725 VAL B C 1
ATOM 12580 O O . VAL B 1 725 ? -10.766 2.096 -18.047 1 23.84 725 VAL B O 1
ATOM 12583 N N . GLY B 1 726 ? -9.711 3.705 -18.891 1 22.41 726 GLY B N 1
ATOM 12584 C CA . GLY B 1 726 ? -9.133 4.301 -17.703 1 22.41 726 GLY B CA 1
ATOM 12585 C C . GLY B 1 726 ? -10.172 4.828 -16.734 1 22.41 726 GLY B C 1
ATOM 12586 O O . GLY B 1 726 ? -10.836 5.824 -17 1 22.41 726 GLY B O 1
ATOM 12587 N N . ALA B 1 727 ? -11.125 3.832 -16.422 1 23.42 727 ALA B N 1
ATOM 12588 C CA . ALA B 1 727 ? -11.961 4.371 -15.359 1 23.42 727 ALA B CA 1
ATOM 12589 C C . ALA B 1 727 ? -11.125 5.125 -14.336 1 23.42 727 ALA B C 1
ATOM 12591 O O . ALA B 1 727 ? -10.047 4.664 -13.945 1 23.42 727 ALA B O 1
ATOM 12592 N N . LEU B 1 728 ? -11.188 6.395 -14.523 1 22.47 728 LEU B N 1
ATOM 12593 C CA . LEU B 1 728 ? -10.633 7.43 -13.656 1 22.47 728 LEU B CA 1
ATOM 12594 C C . LEU B 1 728 ? -10.742 7.027 -12.188 1 22.47 728 LEU B C 1
ATOM 12596 O O . LEU B 1 728 ? -11.828 6.684 -11.711 1 22.47 728 LEU B O 1
ATOM 12600 N N . PRO B 1 729 ? -9.68 6.184 -11.805 1 22.28 729 PRO B N 1
ATOM 12601 C CA . PRO B 1 729 ? -9.836 5.895 -10.375 1 22.28 729 PRO B CA 1
ATOM 12602 C C . PRO B 1 729 ? -10.219 7.129 -9.562 1 22.28 729 PRO B C 1
ATOM 12604 O O . PRO B 1 729 ? -9.711 8.227 -9.812 1 22.28 729 PRO B O 1
ATOM 12607 N N . VAL B 1 730 ? -11.477 7.25 -9.383 1 21.28 730 VAL B N 1
ATOM 12608 C CA . VAL B 1 730 ? -12.055 8.219 -8.453 1 21.28 730 VAL B CA 1
ATOM 12609 C C . VAL B 1 730 ? -11.242 8.242 -7.16 1 21.28 730 VAL B C 1
ATOM 12611 O O . VAL B 1 730 ? -11.148 7.227 -6.457 1 21.28 730 VAL B O 1
ATOM 12614 N N . ALA B 1 731 ? -9.906 8.82 -7.352 1 22.34 731 ALA B N 1
ATOM 12615 C CA . ALA B 1 731 ? -9.102 9.094 -6.164 1 22.34 731 ALA B CA 1
ATOM 12616 C C . ALA B 1 731 ? -9.969 9.664 -5.039 1 22.34 731 ALA B C 1
ATOM 12618 O O . ALA B 1 731 ? -10.508 10.766 -5.16 1 22.34 731 ALA B O 1
ATOM 12619 N N . GLU B 1 732 ? -10.906 8.828 -4.574 1 21.39 732 GLU B N 1
ATOM 12620 C CA . GLU B 1 732 ? -11.57 9.344 -3.383 1 21.39 732 GLU B CA 1
ATOM 12621 C C . GLU B 1 732 ? -10.562 9.875 -2.371 1 21.39 732 GLU B C 1
ATOM 12623 O O . GLU B 1 732 ? -9.781 9.109 -1.809 1 21.39 732 GLU B O 1
ATOM 12628 N N . GLY B 1 733 ? -9.773 10.93 -2.836 1 20.62 733 GLY B N 1
ATOM 12629 C CA . GLY B 1 733 ? -8.891 11.664 -1.945 1 20.62 733 GLY B CA 1
ATOM 12630 C C . GLY B 1 733 ? -9.508 11.93 -0.584 1 20.62 733 GLY B C 1
ATOM 12631 O O . GLY B 1 733 ? -10.453 12.711 -0.467 1 20.62 733 GLY B O 1
ATOM 12632 N N . ALA B 1 734 ? -9.75 10.836 0.115 1 21.78 734 ALA B N 1
ATOM 12633 C CA . ALA B 1 734 ? -10.227 11.094 1.473 1 21.78 734 ALA B CA 1
ATOM 12634 C C . ALA B 1 734 ? -9.352 12.125 2.17 1 21.78 734 ALA B C 1
ATOM 12636 O O . ALA B 1 734 ? -8.117 12.016 2.158 1 21.78 734 ALA B O 1
ATOM 12637 N N . LEU B 1 735 ? -9.797 13.289 2.098 1 22.78 735 LEU B N 1
ATOM 12638 C CA . LEU B 1 735 ? -9.344 14.461 2.838 1 22.78 735 LEU B CA 1
ATOM 12639 C C . LEU B 1 735 ? -8.906 14.078 4.246 1 22.78 735 LEU B C 1
ATOM 12641 O O . LEU B 1 735 ? -9.578 13.289 4.914 1 22.78 735 LEU B O 1
ATOM 12645 N N . ARG B 1 736 ? -7.551 13.984 4.348 1 20.77 736 ARG B N 1
ATOM 12646 C CA . ARG B 1 736 ? -6.934 13.812 5.66 1 20.77 736 ARG B CA 1
ATOM 12647 C C . ARG B 1 736 ? -7.594 14.719 6.695 1 20.77 736 ARG B C 1
ATOM 12649 O O . ARG B 1 736 ? -7.684 15.93 6.504 1 20.77 736 ARG B O 1
ATOM 12656 N N . PRO B 1 737 ? -8.594 14.188 7.246 1 20.88 737 PRO B N 1
ATOM 12657 C CA . PRO B 1 737 ? -9.086 15.086 8.289 1 20.88 737 PRO B CA 1
ATOM 12658 C C . PRO B 1 737 ? -7.957 15.688 9.133 1 20.88 737 PRO B C 1
ATOM 12660 O O . PRO B 1 737 ? -6.926 15.039 9.336 1 20.88 737 PRO B O 1
ATOM 12663 N N . LYS B 1 738 ? -7.738 16.906 8.898 1 22.53 738 LYS B N 1
ATOM 12664 C CA . LYS B 1 738 ? -6.801 17.719 9.68 1 22.53 738 LYS B CA 1
ATOM 12665 C C . LYS B 1 738 ? -6.816 17.312 11.148 1 22.53 738 LYS B C 1
ATOM 12667 O O . LYS B 1 738 ? -7.879 17.25 11.766 1 22.53 738 LYS B O 1
ATOM 12672 N N . PRO B 1 739 ? -5.828 16.609 11.602 1 20.31 739 PRO B N 1
ATOM 12673 C CA . PRO B 1 739 ? -5.801 16.328 13.039 1 20.31 739 PRO B CA 1
ATOM 12674 C C . PRO B 1 739 ? -6.023 17.578 13.891 1 20.31 739 PRO B C 1
ATOM 12676 O O . PRO B 1 739 ? -5.465 18.641 13.602 1 20.31 739 PRO B O 1
ATOM 12679 N N . SER B 1 740 ? -7.234 17.828 14.25 1 20.7 740 SER B N 1
ATOM 12680 C CA . SER B 1 740 ? -7.562 18.953 15.125 1 20.7 740 SER B CA 1
ATOM 12681 C C . SER B 1 740 ? -6.551 19.078 16.266 1 20.7 740 SER B C 1
ATOM 12683 O O . SER B 1 740 ? -6.137 18.078 16.844 1 20.7 740 SER B O 1
ATOM 12685 N N . PRO B 1 741 ? -5.738 20.078 16.109 1 22.53 741 PRO B N 1
ATOM 12686 C CA . PRO B 1 741 ? -4.699 20.344 17.109 1 22.53 741 PRO B CA 1
ATOM 12687 C C . PRO B 1 741 ? -5.188 20.141 18.531 1 22.53 741 PRO B C 1
ATOM 12689 O O . PRO B 1 741 ? -6.383 20.266 18.812 1 22.53 741 PRO B O 1
ATOM 12692 N N . PRO B 1 742 ? -4.5 19.359 19.203 1 20.97 742 PRO B N 1
ATOM 12693 C CA . PRO B 1 742 ? -4.844 19.047 20.594 1 20.97 742 PRO B CA 1
ATOM 12694 C C . PRO B 1 742 ? -5.043 20.297 21.438 1 20.97 742 PRO B C 1
ATOM 12696 O O . PRO B 1 742 ? -4.336 21.281 21.266 1 20.97 742 PRO B O 1
ATOM 12699 N N . LEU B 1 743 ? -6.258 20.641 21.703 1 22.91 743 LEU B N 1
ATOM 12700 C CA . LEU B 1 743 ? -6.676 21.719 22.609 1 22.91 743 LEU B CA 1
ATOM 12701 C C . LEU B 1 743 ? -5.859 21.703 23.891 1 22.91 743 LEU B C 1
ATOM 12703 O O . LEU B 1 743 ? -5.762 20.672 24.562 1 22.91 743 LEU B O 1
ATOM 12707 N N . SER B 1 744 ? -4.746 22.391 23.844 1 20.59 744 SER B N 1
ATOM 12708 C CA . SER B 1 744 ? -3.969 22.625 25.062 1 20.59 744 SER B CA 1
ATOM 12709 C C . SER B 1 744 ? -4.875 22.953 26.25 1 20.59 744 SER B C 1
ATOM 12711 O O . SER B 1 744 ? -5.66 23.906 26.188 1 20.59 744 SER B O 1
ATOM 12713 N N . THR B 1 745 ? -5.312 21.938 26.891 1 21.27 745 THR B N 1
ATOM 12714 C CA . THR B 1 745 ? -6.117 22.078 28.109 1 21.27 745 THR B CA 1
ATOM 12715 C C . THR B 1 745 ? -5.379 22.922 29.156 1 21.27 745 THR B C 1
ATOM 12717 O O . THR B 1 745 ? -4.355 22.484 29.688 1 21.27 745 THR B O 1
ATOM 12720 N N . THR B 1 746 ? -5.207 24.219 28.875 1 20.23 746 THR B N 1
ATOM 12721 C CA . THR B 1 746 ? -4.68 25.031 29.969 1 20.23 746 THR B CA 1
ATOM 12722 C C . THR B 1 746 ? -5.469 24.781 31.25 1 20.23 746 THR B C 1
ATOM 12724 O O . THR B 1 746 ? -6.699 24.844 31.25 1 20.23 746 THR B O 1
ATOM 12727 N N . THR B 1 747 ? -4.938 23.953 32.062 1 21.7 747 THR B N 1
ATOM 12728 C CA . THR B 1 747 ? -5.422 23.672 33.406 1 21.7 747 THR B CA 1
ATOM 12729 C C . THR B 1 747 ? -5.543 24.953 34.219 1 21.7 747 THR B C 1
ATOM 12731 O O . THR B 1 747 ? -4.535 25.594 34.531 1 21.7 747 THR B O 1
ATOM 12734 N N . ASP B 1 748 ? -6.531 25.812 33.938 1 20.36 748 ASP B N 1
ATOM 12735 C CA . ASP B 1 748 ? -6.789 27 34.719 1 20.36 748 ASP B CA 1
ATOM 12736 C C . ASP B 1 748 ? -6.93 26.641 36.219 1 20.36 748 ASP B C 1
ATOM 12738 O O . ASP B 1 748 ? -7.73 25.781 36.562 1 20.36 748 ASP B O 1
ATOM 12742 N N . THR B 1 749 ? -5.852 26.734 36.969 1 22.03 749 THR B N 1
ATOM 12743 C CA . THR B 1 749 ? -5.852 26.672 38.406 1 22.03 749 THR B CA 1
ATOM 12744 C C . THR B 1 749 ? -6.883 27.625 39 1 22.03 749 THR B C 1
ATOM 12746 O O . THR B 1 749 ? -6.906 28.812 38.656 1 22.03 749 THR B O 1
ATOM 12749 N N . ALA B 1 750 ? -8 27.094 39.562 1 25.58 750 ALA B N 1
ATOM 12750 C CA . ALA B 1 750 ? -9.125 27.703 40.281 1 25.58 750 ALA B CA 1
ATOM 12751 C C . ALA B 1 750 ? -8.633 28.516 41.469 1 25.58 750 ALA B C 1
ATOM 12753 O O . ALA B 1 750 ? -8.219 27.953 42.5 1 25.58 750 ALA B O 1
ATOM 12754 N N . ILE B 1 751 ? -7.898 29.641 41.25 1 23.27 751 ILE B N 1
ATOM 12755 C CA . ILE B 1 751 ? -7.711 30.406 42.469 1 23.27 751 ILE B CA 1
ATOM 12756 C C . ILE B 1 751 ? -9.062 30.891 43 1 23.27 751 ILE B C 1
ATOM 12758 O O . ILE B 1 751 ? -9.836 31.5 42.25 1 23.27 751 ILE B O 1
ATOM 12762 N N . SER B 1 752 ? -9.578 30.281 44.062 1 22.55 752 SER B N 1
ATOM 12763 C CA . SER B 1 752 ? -10.773 30.562 44.844 1 22.55 752 SER B CA 1
ATOM 12764 C C . SER B 1 752 ? -10.742 31.984 45.406 1 22.55 752 SER B C 1
ATOM 12766 O O . SER B 1 752 ? -10.125 32.219 46.469 1 22.55 752 SER B O 1
ATOM 12768 N N . GLU B 1 753 ? -10.398 33.031 44.656 1 24.03 753 GLU B N 1
ATOM 12769 C CA . GLU B 1 753 ? -10.375 34.281 45.438 1 24.03 753 GLU B CA 1
ATOM 12770 C C . GLU B 1 753 ? -11.766 34.625 45.969 1 24.03 753 GLU B C 1
ATOM 12772 O O . GLU B 1 753 ? -12.773 34.312 45.312 1 24.03 753 GLU B O 1
ATOM 12777 N N . LYS B 1 754 ? -11.859 35.031 47.281 1 29.36 754 LYS B N 1
ATOM 12778 C CA . LYS B 1 754 ? -12.914 35.469 48.219 1 29.36 754 LYS B CA 1
ATOM 12779 C C . LYS B 1 754 ? -13.609 36.719 47.688 1 29.36 754 LYS B C 1
ATOM 12781 O O . LYS B 1 754 ? -12.969 37.75 47.531 1 29.36 754 LYS B O 1
ATOM 12786 N N . GLU B 1 755 ? -14.656 36.656 46.938 1 30.22 755 GLU B N 1
ATOM 12787 C CA . GLU B 1 755 ? -15.5 37.688 46.375 1 30.22 755 GLU B CA 1
ATOM 12788 C C . GLU B 1 755 ? -16.109 38.562 47.469 1 30.22 755 GLU B C 1
ATOM 12790 O O . GLU B 1 755 ? -16.734 38.062 48.406 1 30.22 755 GLU B O 1
ATOM 12795 N N . GLY B 1 756 ? -15.438 39.656 47.875 1 25.44 756 GLY B N 1
ATOM 12796 C CA . GLY B 1 756 ? -16.016 40.656 48.75 1 25.44 756 GLY B CA 1
ATOM 12797 C C . GLY B 1 756 ? -17.328 41.219 48.25 1 25.44 756 GLY B C 1
ATOM 12798 O O . GLY B 1 756 ? -17.5 41.406 47.031 1 25.44 756 GLY B O 1
ATOM 12799 N N . SER B 1 757 ? -18.469 41.031 48.906 1 28.86 757 SER B N 1
ATOM 12800 C CA . SER B 1 757 ? -19.906 41.25 48.719 1 28.86 757 SER B CA 1
ATOM 12801 C C . SER B 1 757 ? -20.219 42.75 48.719 1 28.86 757 SER B C 1
ATOM 12803 O O . SER B 1 757 ? -21.188 43.188 49.344 1 28.86 757 SER B O 1
ATOM 12805 N N . ASP B 1 758 ? -19.531 43.719 48.156 1 30.91 758 ASP B N 1
ATOM 12806 C CA . ASP B 1 758 ? -20.062 45.062 48.406 1 30.91 758 ASP B CA 1
ATOM 12807 C C . ASP B 1 758 ? -21.406 45.25 47.719 1 30.91 758 ASP B C 1
ATOM 12809 O O . ASP B 1 758 ? -21.594 44.906 46.562 1 30.91 758 ASP B O 1
ATOM 12813 N N . THR B 1 759 ? -22.578 45.469 48.406 1 33.44 759 THR B N 1
ATOM 12814 C CA . THR B 1 759 ? -24.016 45.625 48.188 1 33.44 759 THR B CA 1
ATOM 12815 C C . THR B 1 759 ? -24.297 46.844 47.312 1 33.44 759 THR B C 1
ATOM 12817 O O . THR B 1 759 ? -24.328 47.969 47.812 1 33.44 759 THR B O 1
ATOM 12820 N N . GLN B 1 760 ? -23.672 47.25 46.281 1 35.59 760 GLN B N 1
ATOM 12821 C CA . GLN B 1 760 ? -24.094 48.469 45.562 1 35.59 760 GLN B CA 1
ATOM 12822 C C . GLN B 1 760 ? -25.5 48.312 45 1 35.59 760 GLN B C 1
ATOM 12824 O O . GLN B 1 760 ? -25.938 47.219 44.719 1 35.59 760 GLN B O 1
ATOM 12829 N N . THR B 1 761 ? -26.438 49.312 45.156 1 39.94 761 THR B N 1
ATOM 12830 C CA . THR B 1 761 ? -27.812 49.531 44.719 1 39.94 761 THR B CA 1
ATOM 12831 C C . THR B 1 761 ? -27.953 49.219 43.219 1 39.94 761 THR B C 1
ATOM 12833 O O . THR B 1 761 ? -27.203 49.75 42.406 1 39.94 761 THR B O 1
ATOM 12836 N N . ASP B 1 762 ? -28.516 48.188 42.781 1 51.03 762 ASP B N 1
ATOM 12837 C CA . ASP B 1 762 ? -28.516 47.469 41.5 1 51.03 762 ASP B CA 1
ATOM 12838 C C . ASP B 1 762 ? -29.297 48.219 40.438 1 51.03 762 ASP B C 1
ATOM 12840 O O . ASP B 1 762 ? -30.484 48.469 40.594 1 51.03 762 ASP B O 1
ATOM 12844 N N . ALA B 1 763 ? -28.906 49.25 39.906 1 60.38 763 ALA B N 1
ATOM 12845 C CA . ALA B 1 763 ? -29.516 49.875 38.719 1 60.38 763 ALA B CA 1
ATOM 12846 C C . ALA B 1 763 ? -29.906 48.844 37.688 1 60.38 763 ALA B C 1
ATOM 12848 O O . ALA B 1 763 ? -29.234 47.812 37.562 1 60.38 763 ALA B O 1
ATOM 12849 N N . PRO B 1 764 ? -31.172 49.062 37.125 1 73.94 764 PRO B N 1
ATOM 12850 C CA . PRO B 1 764 ? -31.594 48.156 36.062 1 73.94 764 PRO B CA 1
ATOM 12851 C C . PRO B 1 764 ? -30.562 48.062 34.938 1 73.94 764 PRO B C 1
ATOM 12853 O O . PRO B 1 764 ? -29.922 49.031 34.594 1 73.94 764 PRO B O 1
ATOM 12856 N N . ARG B 1 765 ? -30.406 46.844 34.469 1 78.44 765 ARG B N 1
ATOM 12857 C CA . ARG B 1 765 ? -29.469 46.594 33.406 1 78.44 765 ARG B CA 1
ATOM 12858 C C . ARG B 1 765 ? -30.078 47 32.062 1 78.44 765 ARG B C 1
ATOM 12860 O O . ARG B 1 765 ? -31.234 46.656 31.75 1 78.44 765 ARG B O 1
ATOM 12867 N N . THR B 1 766 ? -29.344 47.812 31.203 1 75.62 766 THR B N 1
ATOM 12868 C CA . THR B 1 766 ? -29.922 48.312 29.953 1 75.62 766 THR B CA 1
ATOM 12869 C C . THR B 1 766 ? -28.953 48.125 28.797 1 75.62 766 THR B C 1
ATOM 12871 O O . THR B 1 766 ? -29.328 48.281 27.625 1 75.62 766 THR B O 1
ATOM 12874 N N . ASN B 1 767 ? -27.859 47.75 29.016 1 80.75 767 ASN B N 1
ATOM 12875 C CA . ASN B 1 767 ? -26.844 47.719 27.969 1 80.75 767 ASN B CA 1
ATOM 12876 C C . ASN B 1 767 ? -26.406 46.281 27.656 1 80.75 767 ASN B C 1
ATOM 12878 O O . ASN B 1 767 ? -25.578 45.719 28.375 1 80.75 767 ASN B O 1
ATOM 12882 N N . PHE B 1 768 ? -26.922 45.781 26.547 1 84.81 768 PHE B N 1
ATOM 12883 C CA . PHE B 1 768 ? -26.656 44.406 26.203 1 84.81 768 PHE B CA 1
ATOM 12884 C C . PHE B 1 768 ? -26.031 44.281 24.828 1 84.81 768 PHE B C 1
ATOM 12886 O O . PHE B 1 768 ? -26.609 43.656 23.938 1 84.81 768 PHE B O 1
ATOM 12893 N N . PRO B 1 769 ? -24.844 44.75 24.625 1 90.69 769 PRO B N 1
ATOM 12894 C CA . PRO B 1 769 ? -24.219 44.656 23.297 1 90.69 769 PRO B CA 1
ATOM 12895 C C . PRO B 1 769 ? -23.625 43.25 23.047 1 90.69 769 PRO B C 1
ATOM 12897 O O . PRO B 1 769 ? -23.312 42.531 24 1 90.69 769 PRO B O 1
ATOM 12900 N N . GLU B 1 770 ? -23.516 42.969 21.797 1 91.88 770 GLU B N 1
ATOM 12901 C CA . GLU B 1 770 ? -22.781 41.75 21.438 1 91.88 770 GLU B CA 1
ATOM 12902 C C . GLU B 1 770 ? -21.312 42.031 21.203 1 91.88 770 GLU B C 1
ATOM 12904 O O . GLU B 1 770 ? -20.469 41.156 21.406 1 91.88 770 GLU B O 1
ATOM 12909 N N . THR B 1 771 ? -21.016 43.219 20.75 1 95.12 771 THR B N 1
ATOM 12910 C CA . THR B 1 771 ? -19.672 43.75 20.609 1 95.12 771 THR B CA 1
ATOM 12911 C C . THR B 1 771 ? -19.469 44.938 21.531 1 95.12 771 THR B C 1
ATOM 12913 O O . THR B 1 771 ? -20.062 46 21.344 1 95.12 771 THR B O 1
ATOM 12916 N N . TRP B 1 772 ? -18.641 44.719 22.547 1 95.81 772 TRP B N 1
ATOM 12917 C CA . TRP B 1 772 ? -18.422 45.75 23.547 1 95.81 772 TRP B CA 1
ATOM 12918 C C . TRP B 1 772 ? -17.438 46.812 23.031 1 95.81 772 TRP B C 1
ATOM 12920 O O . TRP B 1 772 ? -17.688 48 23.141 1 95.81 772 TRP B O 1
ATOM 12930 N N . LEU B 1 773 ? -16.359 46.281 22.5 1 95.69 773 LEU B N 1
ATOM 12931 C CA . LEU B 1 773 ? -15.359 47.188 21.953 1 95.69 773 LEU B CA 1
ATOM 12932 C C . LEU B 1 773 ? -14.945 46.781 20.547 1 95.69 773 LEU B C 1
ATOM 12934 O O . LEU B 1 773 ? -14.812 45.594 20.266 1 95.69 773 LEU B O 1
ATOM 12938 N N . TRP B 1 774 ? -14.797 47.719 19.641 1 96.25 774 TRP B N 1
ATOM 12939 C CA . TRP B 1 774 ? -14.266 47.594 18.281 1 96.25 774 TRP B CA 1
ATOM 12940 C C . TRP B 1 774 ? -13.719 48.938 17.781 1 96.25 774 TRP B C 1
ATOM 12942 O O . TRP B 1 774 ? -14.391 49.656 17.031 1 96.25 774 TRP B O 1
ATOM 12952 N N . ASN B 1 775 ? -12.508 49.219 18.203 1 94.75 775 ASN B N 1
ATOM 12953 C CA . ASN B 1 775 ? -11.984 50.531 17.875 1 94.75 775 ASN B CA 1
ATOM 12954 C C . ASN B 1 775 ? -10.477 50.5 17.625 1 94.75 775 ASN B C 1
ATOM 12956 O O . ASN B 1 775 ? -9.805 49.531 18 1 94.75 775 ASN B O 1
ATOM 12960 N N . ILE B 1 776 ? -10 51.5 16.938 1 96.5 776 ILE B N 1
ATOM 12961 C CA . ILE B 1 776 ? -8.578 51.719 16.688 1 96.5 776 ILE B CA 1
ATOM 12962 C C . ILE B 1 776 ? -7.98 52.594 17.781 1 96.5 776 ILE B C 1
ATOM 12964 O O . ILE B 1 776 ? -8.539 53.656 18.109 1 96.5 776 ILE B O 1
ATOM 12968 N N . VAL B 1 777 ? -6.969 52.094 18.312 1 96 777 VAL B N 1
ATOM 12969 C CA . VAL B 1 777 ? -6.246 52.844 19.328 1 96 777 VAL B CA 1
ATOM 12970 C C . VAL B 1 777 ? -4.824 53.125 18.859 1 96 777 VAL B C 1
ATOM 12972 O O . VAL B 1 777 ? -4.086 52.188 18.5 1 96 777 VAL B O 1
ATOM 12975 N N . VAL B 1 778 ? -4.449 54.375 18.844 1 95.75 778 VAL B N 1
ATOM 12976 C CA . VAL B 1 778 ? -3.068 54.75 18.531 1 95.75 778 VAL B CA 1
ATOM 12977 C C . VAL B 1 778 ? -2.281 54.906 19.828 1 95.75 778 VAL B C 1
ATOM 12979 O O . VAL B 1 778 ? -2.637 55.75 20.672 1 95.75 778 VAL B O 1
ATOM 12982 N N . LEU B 1 779 ? -1.314 54.156 19.953 1 96.56 779 LEU B N 1
ATOM 12983 C CA . LEU B 1 779 ? -0.554 54.188 21.188 1 96.56 779 LEU B CA 1
ATOM 12984 C C . LEU B 1 779 ? 0.339 55.438 21.25 1 96.56 779 LEU B C 1
ATOM 12986 O O . LEU B 1 779 ? 0.895 55.844 20.234 1 96.56 779 LEU B O 1
ATOM 12990 N N . PRO B 1 780 ? 0.522 55.938 22.422 1 95.31 780 PRO B N 1
ATOM 12991 C CA . PRO B 1 780 ? 1.403 57.094 22.594 1 95.31 780 PRO B CA 1
ATOM 12992 C C . PRO B 1 780 ? 2.883 56.719 22.562 1 95.31 780 PRO B C 1
ATOM 12994 O O . PRO B 1 780 ? 3.227 55.562 22.266 1 95.31 780 PRO B O 1
ATOM 12997 N N . SER B 1 781 ? 3.768 57.656 22.766 1 94 781 SER B N 1
ATOM 12998 C CA . SER B 1 781 ? 5.211 57.469 22.703 1 94 781 SER B CA 1
ATOM 12999 C C . SER B 1 781 ? 5.691 56.531 23.812 1 94 781 SER B C 1
ATOM 13001 O O . SER B 1 781 ? 6.758 55.906 23.703 1 94 781 SER B O 1
ATOM 13003 N N . SER B 1 782 ? 4.852 56.375 24.844 1 93.81 782 SER B N 1
ATOM 13004 C CA . SER B 1 782 ? 5.203 55.469 25.906 1 93.81 782 SER B CA 1
ATOM 13005 C C . SER B 1 782 ? 4.973 54 25.5 1 93.81 782 SER B C 1
ATOM 13007 O O . SER B 1 782 ? 5.512 53.094 26.109 1 93.81 782 SER B O 1
ATOM 13009 N N . GLY B 1 783 ? 4.086 53.875 24.516 1 95.25 783 GLY B N 1
ATOM 13010 C CA . GLY B 1 783 ? 3.748 52.531 24.062 1 95.25 783 GLY B CA 1
ATOM 13011 C C . GLY B 1 783 ? 2.664 51.875 24.875 1 95.25 783 GLY B C 1
ATOM 13012 O O . GLY B 1 783 ? 2.393 50.688 24.719 1 95.25 783 GLY B O 1
ATOM 13013 N N . VAL B 1 784 ? 2.08 52.562 25.828 1 96.56 784 VAL B N 1
ATOM 13014 C CA . VAL B 1 784 ? 1.065 52 26.719 1 96.56 784 VAL B CA 1
ATOM 13015 C C . VAL B 1 784 ? -0.173 52.906 26.719 1 96.56 784 VAL B C 1
ATOM 13017 O O . VAL B 1 784 ? -0.061 54.125 26.828 1 96.56 784 VAL B O 1
ATOM 13020 N N . SER B 1 785 ? -1.312 52.312 26.5 1 95.69 785 SER B N 1
ATOM 13021 C CA . SER B 1 785 ? -2.6 52.969 26.609 1 95.69 785 SER B CA 1
ATOM 13022 C C . SER B 1 785 ? -3.521 52.281 27.594 1 95.69 785 SER B C 1
ATOM 13024 O O . SER B 1 785 ? -3.695 51.062 27.531 1 95.69 785 SER B O 1
ATOM 13026 N N . SER B 1 786 ? -3.988 53 28.547 1 94.44 786 SER B N 1
ATOM 13027 C CA . SER B 1 786 ? -4.949 52.469 29.5 1 94.44 786 SER B CA 1
ATOM 13028 C C . SER B 1 786 ? -6.301 53.156 29.375 1 94.44 786 SER B C 1
ATOM 13030 O O . SER B 1 786 ? -6.363 54.406 29.312 1 94.44 786 SER B O 1
ATOM 13032 N N . GLN B 1 787 ? -7.355 52.406 29.312 1 93.75 787 GLN B N 1
ATOM 13033 C CA . GLN B 1 787 ? -8.695 52.969 29.172 1 93.75 787 GLN B CA 1
ATOM 13034 C C . GLN B 1 787 ? -9.602 52.5 30.312 1 93.75 787 GLN B C 1
ATOM 13036 O O . GLN B 1 787 ? -9.633 51.281 30.641 1 93.75 787 GLN B O 1
ATOM 13041 N N . ASP B 1 788 ? -10.266 53.406 30.891 1 93.69 788 ASP B N 1
ATOM 13042 C CA . ASP B 1 788 ? -11.305 53.062 31.859 1 93.69 788 ASP B CA 1
ATOM 13043 C C . ASP B 1 788 ? -12.648 52.844 31.172 1 93.69 788 ASP B C 1
ATOM 13045 O O . ASP B 1 788 ? -13.148 53.75 30.469 1 93.69 788 ASP B O 1
ATOM 13049 N N . LEU B 1 789 ? -13.141 51.719 31.391 1 94.94 789 LEU B N 1
ATOM 13050 C CA . LEU B 1 789 ? -14.367 51.312 30.703 1 94.94 789 LEU B CA 1
ATOM 13051 C C . LEU B 1 789 ? -15.438 50.875 31.703 1 94.94 789 LEU B C 1
ATOM 13053 O O . LEU B 1 789 ? -15.125 50.531 32.844 1 94.94 789 LEU B O 1
ATOM 13057 N N . THR B 1 790 ? -16.672 50.969 31.25 1 93.81 790 THR B N 1
ATOM 13058 C CA . THR B 1 790 ? -17.812 50.438 31.984 1 93.81 790 THR B CA 1
ATOM 13059 C C . THR B 1 790 ? -18.234 49.094 31.391 1 93.81 790 THR B C 1
ATOM 13061 O O . THR B 1 790 ? -18.578 49 30.203 1 93.81 790 THR B O 1
ATOM 13064 N N . VAL B 1 791 ? -18.25 48.156 32.25 1 94.5 791 VAL B N 1
ATOM 13065 C CA . VAL B 1 791 ? -18.594 46.812 31.781 1 94.5 791 VAL B CA 1
ATOM 13066 C C . VAL B 1 791 ? -20.062 46.75 31.406 1 94.5 791 VAL B C 1
ATOM 13068 O O . VAL B 1 791 ? -20.906 47.281 32.125 1 94.5 791 VAL B O 1
ATOM 13071 N N . PRO B 1 792 ? -20.391 46.125 30.281 1 94.19 792 PRO B N 1
ATOM 13072 C CA . PRO B 1 792 ? -21.797 46 29.906 1 94.19 792 PRO B CA 1
ATOM 13073 C C . PRO B 1 792 ? -22.609 45.188 30.922 1 94.19 792 PRO B C 1
ATOM 13075 O O . PRO B 1 792 ? -22.047 44.5 31.75 1 94.19 792 PRO B O 1
ATOM 13078 N N . ASP B 1 793 ? -23.922 45.219 30.719 1 91.88 793 ASP B N 1
ATOM 13079 C CA . ASP B 1 793 ? -24.828 44.625 31.703 1 91.88 793 ASP B CA 1
ATOM 13080 C C . ASP B 1 793 ? -25.047 43.125 31.438 1 91.88 793 ASP B C 1
ATOM 13082 O O . ASP B 1 793 ? -25.594 42.406 32.281 1 91.88 793 ASP B O 1
ATOM 13086 N N . THR B 1 794 ? -24.641 42.75 30.297 1 89.94 794 THR B N 1
ATOM 13087 C CA . THR B 1 794 ? -24.844 41.344 29.938 1 89.94 794 THR B CA 1
ATOM 13088 C C . THR B 1 794 ? -24.016 40.438 30.828 1 89.94 794 THR B C 1
ATOM 13090 O O . THR B 1 794 ? -22.812 40.625 30.984 1 89.94 794 THR B O 1
ATOM 13093 N N . ILE B 1 795 ? -24.625 39.469 31.391 1 89.56 795 ILE B N 1
ATOM 13094 C CA . ILE B 1 795 ? -23.922 38.469 32.188 1 89.56 795 ILE B CA 1
ATOM 13095 C C . ILE B 1 795 ? -23.266 37.438 31.281 1 89.56 795 ILE B C 1
ATOM 13097 O O . ILE B 1 795 ? -23.938 36.5 30.797 1 89.56 795 ILE B O 1
ATOM 13101 N N . THR B 1 796 ? -21.938 37.656 31.047 1 91 796 THR B N 1
ATOM 13102 C CA . THR B 1 796 ? -21.203 36.812 30.094 1 91 796 THR B CA 1
ATOM 13103 C C . THR B 1 796 ? -19.703 37 30.266 1 91 796 THR B C 1
ATOM 13105 O O . THR B 1 796 ? -19.25 37.75 31.141 1 91 796 THR B O 1
ATOM 13108 N N . GLN B 1 797 ? -19.047 36.219 29.594 1 92.62 797 GLN B N 1
ATOM 13109 C CA . GLN B 1 797 ? -17.609 36.438 29.453 1 92.62 797 GLN B CA 1
ATOM 13110 C C . GLN B 1 797 ? -17.281 37.25 28.219 1 92.62 797 GLN B C 1
ATOM 13112 O O . GLN B 1 797 ? -17.781 36.969 27.125 1 92.62 797 GLN B O 1
ATOM 13117 N N . TRP B 1 798 ? -16.531 38.312 28.438 1 95 798 TRP B N 1
ATOM 13118 C CA . TRP B 1 798 ? -16.078 39.156 27.328 1 95 798 TRP B CA 1
ATOM 13119 C C . TRP B 1 798 ? -14.664 38.781 26.906 1 95 798 TRP B C 1
ATOM 13121 O O . TRP B 1 798 ? -13.742 38.812 27.719 1 95 798 TRP B O 1
ATOM 13131 N N . VAL B 1 799 ? -14.477 38.469 25.672 1 95 799 VAL B N 1
ATOM 13132 C CA . VAL B 1 799 ? -13.18 38.031 25.156 1 95 799 VAL B CA 1
ATOM 13133 C C . VAL B 1 799 ? -12.547 39.125 24.328 1 95 799 VAL B C 1
ATOM 13135 O O . VAL B 1 799 ? -13.148 39.625 23.375 1 95 799 VAL B O 1
ATOM 13138 N N . GLY B 1 800 ? -11.297 39.438 24.688 1 95 800 GLY B N 1
ATOM 13139 C CA . GLY B 1 800 ? -10.617 40.531 24 1 95 800 GLY B CA 1
ATOM 13140 C C . GLY B 1 800 ? -9.352 40.094 23.281 1 95 800 GLY B C 1
ATOM 13141 O O . GLY B 1 800 ? -8.688 39.156 23.719 1 95 800 GLY B O 1
ATOM 13142 N N . LYS B 1 801 ? -9.062 40.844 22.219 1 96.06 801 LYS B N 1
ATOM 13143 C CA . LYS B 1 801 ? -7.848 40.656 21.438 1 96.06 801 LYS B CA 1
ATOM 13144 C C . LYS B 1 801 ? -7.43 41.938 20.734 1 96.06 801 LYS B C 1
ATOM 13146 O O . LYS B 1 801 ? -8.281 42.719 20.312 1 96.06 801 LYS B O 1
ATOM 13151 N N . ALA B 1 802 ? -6.133 42.125 20.703 1 97.5 802 ALA B N 1
ATOM 13152 C CA . ALA B 1 802 ? -5.613 43.281 20 1 97.5 802 ALA B CA 1
ATOM 13153 C C . ALA B 1 802 ? -4.699 42.875 18.859 1 97.5 802 ALA B C 1
ATOM 13155 O O . ALA B 1 802 ? -3.906 41.938 18.984 1 97.5 802 ALA B O 1
ATOM 13156 N N . VAL B 1 803 ? -4.844 43.531 17.75 1 97.38 803 VAL B N 1
ATOM 13157 C CA . VAL B 1 803 ? -3.98 43.438 16.578 1 97.38 803 VAL B CA 1
ATOM 13158 C C . VAL B 1 803 ? -3.332 44.781 16.281 1 97.38 803 VAL B C 1
ATOM 13160 O O . VAL B 1 803 ? -4.027 45.781 16.078 1 97.38 803 VAL B O 1
ATOM 13163 N N . CYS B 1 804 ? -2.043 44.781 16.266 1 97.56 804 CYS B N 1
ATOM 13164 C CA . CYS B 1 804 ? -1.363 46.062 16.125 1 97.56 804 CYS B CA 1
ATOM 13165 C C . CYS B 1 804 ? -0.474 46.062 14.883 1 97.56 804 CYS B C 1
ATOM 13167 O O . CYS B 1 804 ? -0.015 45.031 14.438 1 97.56 804 CYS B O 1
ATOM 13169 N N . ALA B 1 805 ? -0.29 47.219 14.328 1 96.56 805 ALA B N 1
ATOM 13170 C CA . ALA B 1 805 ? 0.567 47.438 13.172 1 96.56 805 ALA B CA 1
ATOM 13171 C C . ALA B 1 805 ? 1.578 48.562 13.445 1 96.56 805 ALA B C 1
ATOM 13173 O O . ALA B 1 805 ? 1.232 49.594 14.016 1 96.56 805 ALA B O 1
ATOM 13174 N N . HIS B 1 806 ? 2.748 48.312 13.141 1 93.56 806 HIS B N 1
ATOM 13175 C CA . HIS B 1 806 ? 3.834 49.281 13.219 1 93.56 806 HIS B CA 1
ATOM 13176 C C . HIS B 1 806 ? 4.605 49.344 11.906 1 93.56 806 HIS B C 1
ATOM 13178 O O . HIS B 1 806 ? 4.863 48.312 11.273 1 93.56 806 HIS B O 1
ATOM 13184 N N . PRO B 1 807 ? 4.984 50.438 11.469 1 87.81 807 PRO B N 1
ATOM 13185 C CA . PRO B 1 807 ? 5.641 50.594 10.172 1 87.81 807 PRO B CA 1
ATOM 13186 C C . PRO B 1 807 ? 7 49.906 10.117 1 87.81 807 PRO B C 1
ATOM 13188 O O . PRO B 1 807 ? 7.371 49.344 9.078 1 87.81 807 PRO B O 1
ATOM 13191 N N . GLU B 1 808 ? 7.703 49.844 11.156 1 86.56 808 GLU B N 1
ATOM 13192 C CA . GLU B 1 808 ? 9.047 49.281 11.148 1 86.56 808 GLU B CA 1
ATOM 13193 C C . GLU B 1 808 ? 9.062 47.875 11.734 1 86.56 808 GLU B C 1
ATOM 13195 O O . GLU B 1 808 ? 9.758 46.969 11.227 1 86.56 808 GLU B O 1
ATOM 13200 N N . LYS B 1 809 ? 8.219 47.75 12.742 1 90.94 809 LYS B N 1
ATOM 13201 C CA . LYS B 1 809 ? 8.305 46.5 13.484 1 90.94 809 LYS B CA 1
ATOM 13202 C C . LYS B 1 809 ? 7.266 45.5 12.984 1 90.94 809 LYS B C 1
ATOM 13204 O O . LYS B 1 809 ? 7.262 44.344 13.398 1 90.94 809 LYS B O 1
ATOM 13209 N N . GLY B 1 810 ? 6.375 45.969 12.156 1 92.69 810 GLY B N 1
ATOM 13210 C CA . GLY B 1 810 ? 5.434 45.062 11.516 1 92.69 810 GLY B CA 1
ATOM 13211 C C . GLY B 1 810 ? 4.215 44.781 12.375 1 92.69 810 GLY B C 1
ATOM 13212 O O . GLY B 1 810 ? 3.734 45.656 13.094 1 92.69 810 GLY B O 1
ATOM 13213 N N . VAL B 1 811 ? 3.721 43.562 12.227 1 94.56 811 VAL B N 1
ATOM 13214 C CA . VAL B 1 811 ? 2.459 43.188 12.852 1 94.56 811 VAL B CA 1
ATOM 13215 C C . VAL B 1 811 ? 2.721 42.688 14.266 1 94.56 811 VAL B C 1
ATOM 13217 O O . VAL B 1 811 ? 3.781 42.125 14.547 1 94.56 811 VAL B O 1
ATOM 13220 N N . GLY B 1 812 ? 1.847 42.938 15.164 1 95.19 812 GLY B N 1
ATOM 13221 C CA . GLY B 1 812 ? 1.828 42.406 16.516 1 95.19 812 GLY B CA 1
ATOM 13222 C C . GLY B 1 812 ? 0.465 41.875 16.938 1 95.19 812 GLY B C 1
ATOM 13223 O O . GLY B 1 812 ? -0.562 42.438 16.562 1 95.19 812 GLY B O 1
ATOM 13224 N N . LEU B 1 813 ? 0.487 40.812 17.703 1 96.12 813 LEU B N 1
ATOM 13225 C CA . LEU B 1 813 ? -0.756 40.188 18.172 1 96.12 813 LEU B CA 1
ATOM 13226 C C . LEU B 1 813 ? -0.728 40 19.688 1 96.12 813 LEU B C 1
ATOM 13228 O O . LEU B 1 813 ? 0.284 39.562 20.234 1 96.12 813 LEU B O 1
ATOM 13232 N N . SER B 1 814 ? -1.803 40.312 20.359 1 96.38 814 SER B N 1
ATOM 13233 C CA . SER B 1 814 ? -1.911 39.969 21.781 1 96.38 814 SER B CA 1
ATOM 13234 C C . SER B 1 814 ? -2.484 38.594 22 1 96.38 814 SER B C 1
ATOM 13236 O O . SER B 1 814 ? -3.072 38 21.078 1 96.38 814 SER B O 1
ATOM 13238 N N . GLN B 1 815 ? -2.252 38.094 23.172 1 94.31 815 GLN B N 1
ATOM 13239 C CA . GLN B 1 815 ? -3.051 36.969 23.594 1 94.31 815 GLN B CA 1
ATOM 13240 C C . GLN B 1 815 ? -4.5 37.344 23.844 1 94.31 815 GLN B C 1
ATOM 13242 O O . GLN B 1 815 ? -4.801 38.531 24.016 1 94.31 815 GLN B O 1
ATOM 13247 N N . ARG B 1 816 ? -5.375 36.312 23.781 1 94.88 816 ARG B N 1
ATOM 13248 C CA . ARG B 1 816 ? -6.766 36.562 24.141 1 94.88 816 ARG B CA 1
ATOM 13249 C C . ARG B 1 816 ? -6.918 36.719 25.656 1 94.88 816 ARG B C 1
ATOM 13251 O O . ARG B 1 816 ? -6.418 35.875 26.422 1 94.88 816 ARG B O 1
ATOM 13258 N N . LYS B 1 817 ? -7.527 37.812 26.062 1 95.69 817 LYS B N 1
ATOM 13259 C CA . LYS B 1 817 ? -7.77 38.062 27.484 1 95.69 817 LYS B CA 1
ATOM 13260 C C . LYS B 1 817 ? -9.242 38.375 27.734 1 95.69 817 LYS B C 1
ATOM 13262 O O . LYS B 1 817 ? -9.875 39.125 26.984 1 95.69 817 LYS B O 1
ATOM 13267 N N . SER B 1 818 ? -9.766 37.719 28.812 1 95.06 818 SER B N 1
ATOM 13268 C CA . SER B 1 818 ? -11.203 37.844 29.031 1 95.06 818 SER B CA 1
ATOM 13269 C C . SER B 1 818 ? -11.508 38.469 30.391 1 95.06 818 SER B C 1
ATOM 13271 O O . SER B 1 818 ? -10.648 38.5 31.266 1 95.06 818 SER B O 1
ATOM 13273 N N . ILE B 1 819 ? -12.688 39 30.531 1 95.81 819 ILE B N 1
ATOM 13274 C CA . ILE B 1 819 ? -13.289 39.5 31.766 1 95.81 819 ILE B CA 1
ATOM 13275 C C . ILE B 1 819 ? -14.719 38.969 31.891 1 95.81 819 ILE B C 1
ATOM 13277 O O . ILE B 1 819 ? -15.445 38.906 30.891 1 95.81 819 ILE B O 1
ATOM 13281 N N . ILE B 1 820 ? -15.117 38.594 33.062 1 94.19 820 ILE B N 1
ATOM 13282 C CA . ILE B 1 820 ? -16.453 38.031 33.281 1 94.19 820 ILE B CA 1
ATOM 13283 C C . ILE B 1 820 ? -17.328 39.062 34 1 94.19 820 ILE B C 1
ATOM 13285 O O . ILE B 1 820 ? -16.938 39.625 35 1 94.19 820 ILE B O 1
ATOM 13289 N N . THR B 1 821 ? -18.453 39.312 33.406 1 93.44 821 THR B N 1
ATOM 13290 C CA . THR B 1 821 ? -19.5 40.094 34.062 1 93.44 821 THR B CA 1
ATOM 13291 C C . THR B 1 821 ? -20.516 39.188 34.781 1 93.44 821 THR B C 1
ATOM 13293 O O . THR B 1 821 ? -21.156 38.344 34.125 1 93.44 821 THR B O 1
ATOM 13296 N N . PHE B 1 822 ? -20.656 39.406 36.062 1 91.62 822 PHE B N 1
ATOM 13297 C CA . PHE B 1 822 ? -21.484 38.469 36.812 1 91.62 822 PHE B CA 1
ATOM 13298 C C . PHE B 1 822 ? -22.125 39.156 38 1 91.62 822 PHE B C 1
ATOM 13300 O O . PHE B 1 822 ? -21.547 40.062 38.594 1 91.62 822 PHE B O 1
ATOM 13307 N N . THR B 1 823 ? -23.375 38.75 38.219 1 90.56 823 THR B N 1
ATOM 13308 C CA . THR B 1 823 ? -24.078 39.062 39.469 1 90.56 823 THR B CA 1
ATOM 13309 C C . THR B 1 823 ? -24.766 37.844 40.031 1 90.56 823 THR B C 1
ATOM 13311 O O . THR B 1 823 ? -25.266 37 39.281 1 90.56 823 THR B O 1
ATOM 13314 N N . PRO B 1 824 ? -24.859 37.656 41.344 1 89.81 824 PRO B N 1
ATOM 13315 C CA . PRO B 1 824 ? -25.328 36.406 41.906 1 89.81 824 PRO B CA 1
ATOM 13316 C C . PRO B 1 824 ? -26.844 36.25 41.844 1 89.81 824 PRO B C 1
ATOM 13318 O O . PRO B 1 824 ? -27.359 35.156 42.031 1 89.81 824 PRO B O 1
ATOM 13321 N N . PHE B 1 825 ? -27.562 37.312 41.688 1 90.75 825 PHE B N 1
ATOM 13322 C CA . PHE B 1 825 ? -29.016 37.25 41.594 1 90.75 825 PHE B CA 1
ATOM 13323 C C . PHE B 1 825 ? -29.531 38 40.406 1 90.75 825 PHE B C 1
ATOM 13325 O O . PHE B 1 825 ? -29.344 39.219 40.281 1 90.75 825 PHE B O 1
ATOM 13332 N N . PHE B 1 826 ? -30.188 37.219 39.469 1 89 826 PHE B N 1
ATOM 13333 C CA . PHE B 1 826 ? -30.703 37.875 38.281 1 89 826 PHE B CA 1
ATOM 13334 C C . PHE B 1 826 ? -31.781 37.031 37.625 1 89 826 PHE B C 1
ATOM 13336 O O . PHE B 1 826 ? -31.953 35.875 37.969 1 89 826 PHE B O 1
ATOM 13343 N N . ALA B 1 827 ? -32.5 37.656 36.781 1 88.5 827 ALA B N 1
ATOM 13344 C CA . ALA B 1 827 ? -33.5 36.969 36 1 88.5 827 ALA B CA 1
ATOM 13345 C C . ALA B 1 827 ? -33.188 37.031 34.5 1 88.5 827 ALA B C 1
ATOM 13347 O O . ALA B 1 827 ? -32.562 37.969 34.031 1 88.5 827 ALA B O 1
ATOM 13348 N N . ASP B 1 828 ? -33.562 36 33.812 1 86.62 828 ASP B N 1
ATOM 13349 C CA . ASP B 1 828 ? -33.312 35.875 32.375 1 86.62 828 ASP B CA 1
ATOM 13350 C C . ASP B 1 828 ? -34.562 35.375 31.641 1 86.62 828 ASP B C 1
ATOM 13352 O O . ASP B 1 828 ? -35.188 34.438 32.094 1 86.62 828 ASP B O 1
ATOM 13356 N N . LEU B 1 829 ? -34.844 36.031 30.547 1 85.12 829 LEU B N 1
ATOM 13357 C CA . LEU B 1 829 ? -36.031 35.688 29.766 1 85.12 829 LEU B CA 1
ATOM 13358 C C . LEU B 1 829 ? -35.656 34.812 28.578 1 85.12 829 LEU B C 1
ATOM 13360 O O . LEU B 1 829 ? -34.656 35.094 27.875 1 85.12 829 LEU B O 1
ATOM 13364 N N . THR B 1 830 ? -36.375 33.75 28.375 1 84.06 830 THR B N 1
ATOM 13365 C CA . THR B 1 830 ? -36.219 32.906 27.188 1 84.06 830 THR B CA 1
ATOM 13366 C C . THR B 1 830 ? -37.25 33.312 26.125 1 84.06 830 THR B C 1
ATOM 13368 O O . THR B 1 830 ? -38.438 33 26.266 1 84.06 830 THR B O 1
ATOM 13371 N N . LEU B 1 831 ? -36.75 33.969 25.125 1 82.12 831 LEU B N 1
ATOM 13372 C CA . LEU B 1 831 ? -37.656 34.469 24.078 1 82.12 831 LEU B CA 1
ATOM 13373 C C . LEU B 1 831 ? -37.188 34.031 22.703 1 82.12 831 LEU B C 1
ATOM 13375 O O . LEU B 1 831 ? -36 33.781 22.484 1 82.12 831 LEU B O 1
ATOM 13379 N N . PRO B 1 832 ? -38.094 33.844 21.812 1 80.69 832 PRO B N 1
ATOM 13380 C CA . PRO B 1 832 ? -37.719 33.562 20.422 1 80.69 832 PRO B CA 1
ATOM 13381 C C . PRO B 1 832 ? -37.062 34.781 19.75 1 80.69 832 PRO B C 1
ATOM 13383 O O . PRO B 1 832 ? -37.156 35.906 20.266 1 80.69 832 PRO B O 1
ATOM 13386 N N . PRO B 1 833 ? -36.531 34.656 18.703 1 77.81 833 PRO B N 1
ATOM 13387 C CA . PRO B 1 833 ? -35.844 35.781 18.047 1 77.81 833 PRO B CA 1
ATOM 13388 C C . PRO B 1 833 ? -36.844 36.844 17.562 1 77.81 833 PRO B C 1
ATOM 13390 O O . PRO B 1 833 ? -36.531 38.031 17.609 1 77.81 833 PRO B O 1
ATOM 13393 N N . THR B 1 834 ? -37.969 36.344 17.094 1 78.12 834 THR B N 1
ATOM 13394 C CA . THR B 1 834 ? -38.969 37.281 16.641 1 78.12 834 THR B CA 1
ATOM 13395 C C . THR B 1 834 ? -40.375 36.875 17.125 1 78.12 834 THR B C 1
ATOM 13397 O O . THR B 1 834 ? -40.625 35.688 17.359 1 78.12 834 THR B O 1
ATOM 13400 N N . VAL B 1 835 ? -41.094 37.969 17.484 1 81.12 835 VAL B N 1
ATOM 13401 C CA . VAL B 1 835 ? -42.5 37.75 17.875 1 81.12 835 VAL B CA 1
ATOM 13402 C C . VAL B 1 835 ? -43.406 38.594 17 1 81.12 835 VAL B C 1
ATOM 13404 O O . VAL B 1 835 ? -43.156 39.781 16.766 1 81.12 835 VAL B O 1
ATOM 13407 N N . LYS B 1 836 ? -44.312 37.906 16.484 1 80.62 836 LYS B N 1
ATOM 13408 C CA . LYS B 1 836 ? -45.281 38.594 15.656 1 80.62 836 LYS B CA 1
ATOM 13409 C C . LYS B 1 836 ? -46.531 38.938 16.453 1 80.62 836 LYS B C 1
ATOM 13411 O O . LYS B 1 836 ? -46.906 38.188 17.359 1 80.62 836 LYS B O 1
ATOM 13416 N N . ARG B 1 837 ? -47.125 40.062 16.078 1 82.19 837 ARG B N 1
ATOM 13417 C CA . ARG B 1 837 ? -48.344 40.5 16.766 1 82.19 837 ARG B CA 1
ATOM 13418 C C . ARG B 1 837 ? -49.438 39.469 16.609 1 82.19 837 ARG B C 1
ATOM 13420 O O . ARG B 1 837 ? -49.688 38.938 15.508 1 82.19 837 ARG B O 1
ATOM 13427 N N . GLY B 1 838 ? -50.031 39.094 17.609 1 80.81 838 GLY B N 1
ATOM 13428 C CA . GLY B 1 838 ? -51.094 38.125 17.625 1 80.81 838 GLY B CA 1
ATOM 13429 C C . GLY B 1 838 ? -50.656 36.719 18 1 80.81 838 GLY B C 1
ATOM 13430 O O . GLY B 1 838 ? -51.5 35.812 18.188 1 80.81 838 GLY B O 1
ATOM 13431 N N . GLU B 1 839 ? -49.312 36.625 18.094 1 84.81 839 GLU B N 1
ATOM 13432 C CA . GLU B 1 839 ? -48.781 35.312 18.438 1 84.81 839 GLU B CA 1
ATOM 13433 C C . GLU B 1 839 ? -48.875 35.062 19.938 1 84.81 839 GLU B C 1
ATOM 13435 O O . GLU B 1 839 ? -48.75 35.969 20.734 1 84.81 839 GLU B O 1
ATOM 13440 N N . ILE B 1 840 ? -49.188 33.844 20.203 1 83.81 840 ILE B N 1
ATOM 13441 C CA . ILE B 1 840 ? -49.156 33.406 21.594 1 83.81 840 ILE B CA 1
ATOM 13442 C C . ILE B 1 840 ? -47.875 32.656 21.875 1 83.81 840 ILE B C 1
ATOM 13444 O O . ILE B 1 840 ? -47.562 31.672 21.172 1 83.81 840 ILE B O 1
ATOM 13448 N N . LEU B 1 841 ? -47.125 33.188 22.797 1 82.5 841 LEU B N 1
ATOM 13449 C CA . LEU B 1 841 ? -45.906 32.5 23.109 1 82.5 841 LEU B CA 1
ATOM 13450 C C . LEU B 1 841 ? -45.719 32.375 24.625 1 82.5 841 LEU B C 1
ATOM 13452 O O . LEU B 1 841 ? -46.094 33.25 25.375 1 82.5 841 LEU B O 1
ATOM 13456 N N . PRO B 1 842 ? -45.281 31.203 24.953 1 81.19 842 PRO B N 1
ATOM 13457 C CA . PRO B 1 842 ? -44.938 31.078 26.375 1 81.19 842 PRO B CA 1
ATOM 13458 C C . PRO B 1 842 ? -43.688 31.891 26.734 1 81.19 842 PRO B C 1
ATOM 13460 O O . PRO B 1 842 ? -42.688 31.875 26 1 81.19 842 PRO B O 1
ATOM 13463 N N . VAL B 1 843 ? -43.844 32.719 27.781 1 82.94 843 VAL B N 1
ATOM 13464 C CA . VAL B 1 843 ? -42.688 33.469 28.281 1 82.94 843 VAL B CA 1
ATOM 13465 C C . VAL B 1 843 ? -42.125 32.75 29.516 1 82.94 843 VAL B C 1
ATOM 13467 O O . VAL B 1 843 ? -42.781 32.688 30.547 1 82.94 843 VAL B O 1
ATOM 13470 N N . LYS B 1 844 ? -40.969 32.219 29.359 1 86.88 844 LYS B N 1
ATOM 13471 C CA . LYS B 1 844 ? -40.281 31.578 30.484 1 86.88 844 LYS B CA 1
ATOM 13472 C C . LYS B 1 844 ? -39.25 32.469 31.109 1 86.88 844 LYS B C 1
ATOM 13474 O O . LYS B 1 844 ? -38.406 33.031 30.406 1 86.88 844 LYS B O 1
ATOM 13479 N N . ILE B 1 845 ? -39.375 32.656 32.375 1 88.75 845 ILE B N 1
ATOM 13480 C CA . ILE B 1 845 ? -38.438 33.5 33.125 1 88.75 845 ILE B CA 1
ATOM 13481 C C . ILE B 1 845 ? -37.625 32.625 34.062 1 88.75 845 ILE B C 1
ATOM 13483 O O . ILE B 1 845 ? -38.156 31.969 34.969 1 88.75 845 ILE B O 1
ATOM 13487 N N . SER B 1 846 ? -36.344 32.688 33.844 1 90.12 846 SER B N 1
ATOM 13488 C CA . SER B 1 846 ? -35.438 31.984 34.719 1 90.12 846 SER B CA 1
ATOM 13489 C C . SER B 1 846 ? -34.875 32.906 35.781 1 90.12 846 SER B C 1
ATOM 13491 O O . SER B 1 846 ? -34.281 33.938 35.469 1 90.12 846 SER B O 1
ATOM 13493 N N . ILE B 1 847 ? -35.031 32.5 37 1 91.44 847 ILE B N 1
ATOM 13494 C CA . ILE B 1 847 ? -34.469 33.281 38.094 1 91.44 847 ILE B CA 1
ATOM 13495 C C . ILE B 1 847 ? -33.312 32.531 38.719 1 91.44 847 ILE B C 1
ATOM 13497 O O . ILE B 1 847 ? -33.469 31.391 39.188 1 91.44 847 ILE B O 1
ATOM 13501 N N . PHE B 1 848 ? -32.188 33.188 38.75 1 90.62 848 PHE B N 1
ATOM 13502 C CA . PHE B 1 848 ? -30.969 32.562 39.219 1 90.62 848 PHE B CA 1
ATOM 13503 C C . PHE B 1 848 ? -30.594 33.094 40.594 1 90.62 848 PHE B C 1
ATOM 13505 O O . PHE B 1 848 ? -30.562 34.312 40.812 1 90.62 848 PHE B O 1
ATOM 13512 N N . ASN B 1 849 ? -30.391 32.156 41.5 1 91.56 849 ASN B N 1
ATOM 13513 C CA . ASN B 1 849 ? -29.891 32.5 42.844 1 91.56 849 ASN B CA 1
ATOM 13514 C C . ASN B 1 849 ? -28.578 31.812 43.125 1 91.56 849 ASN B C 1
ATOM 13516 O O . ASN B 1 849 ? -28.562 30.656 43.594 1 91.56 849 ASN B O 1
ATOM 13520 N N . TYR B 1 850 ? -27.547 32.594 43.031 1 89.19 850 TYR B N 1
ATOM 13521 C CA . TYR B 1 850 ? -26.234 32.031 43.312 1 89.19 850 TYR B CA 1
ATOM 13522 C C . TYR B 1 850 ? -25.703 32.531 44.656 1 89.19 850 TYR B C 1
ATOM 13524 O O . TYR B 1 850 ? -24.5 32.469 44.906 1 89.19 850 TYR B O 1
ATOM 13532 N N . LEU B 1 851 ? -26.625 32.938 45.375 1 90.19 851 LEU B N 1
ATOM 13533 C CA . LEU B 1 851 ? -26.312 33.312 46.75 1 90.19 851 LEU B CA 1
ATOM 13534 C C . LEU B 1 851 ? -26.281 32.062 47.656 1 90.19 851 LEU B C 1
ATOM 13536 O O . LEU B 1 851 ? -26.703 31 47.25 1 90.19 851 LEU B O 1
ATOM 13540 N N . SER B 1 852 ? -25.734 32.281 48.844 1 90.81 852 SER B N 1
ATOM 13541 C CA . SER B 1 852 ? -25.547 31.172 49.75 1 90.81 852 SER B CA 1
ATOM 13542 C C . SER B 1 852 ? -26.828 30.844 50.5 1 90.81 852 SER B C 1
ATOM 13544 O O . SER B 1 852 ? -26.938 29.766 51.094 1 90.81 852 SER B O 1
ATOM 13546 N N . GLN B 1 853 ? -27.891 31.672 50.344 1 90.62 853 GLN B N 1
ATOM 13547 C CA . GLN B 1 853 ? -29.156 31.438 51.062 1 90.62 853 GLN B CA 1
ATOM 13548 C C . GLN B 1 853 ? -30.32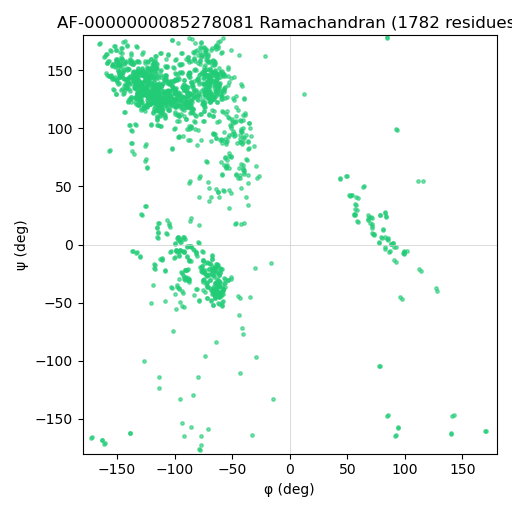8 31.422 50.094 1 90.62 853 GLN B C 1
ATOM 13550 O O . GLN B 1 853 ? -30.312 32.094 49.062 1 90.62 853 GLN B O 1
ATOM 13555 N N . PRO B 1 854 ? -31.266 30.578 50.469 1 92.19 854 PRO B N 1
ATOM 13556 C CA . PRO B 1 854 ? -32.5 30.656 49.688 1 92.19 854 PRO B CA 1
ATOM 13557 C C . PRO B 1 854 ? -33.219 32 49.844 1 92.19 854 PRO B C 1
ATOM 13559 O O . PRO B 1 854 ? -33.156 32.594 50.906 1 92.19 854 PRO B O 1
ATOM 13562 N N . ILE B 1 855 ? -33.812 32.406 48.781 1 92.12 855 ILE B N 1
ATOM 13563 C CA . ILE B 1 855 ? -34.5 33.688 48.844 1 92.12 855 ILE B CA 1
ATOM 13564 C C . ILE B 1 855 ? -35.906 33.562 48.25 1 92.12 855 ILE B C 1
ATOM 13566 O O . ILE B 1 855 ? -36.125 32.875 47.25 1 92.12 855 ILE B O 1
ATOM 13570 N N . PRO B 1 856 ? -36.875 34.094 49 1 90.25 856 PRO B N 1
ATOM 13571 C CA . PRO B 1 856 ? -38.188 34.156 48.375 1 90.25 856 PRO B CA 1
ATOM 13572 C C . PRO B 1 856 ? -38.281 35.219 47.281 1 90.25 856 PRO B C 1
ATOM 13574 O O . PRO B 1 856 ? -37.844 36.344 47.469 1 90.25 856 PRO B O 1
ATOM 13577 N N . VAL B 1 857 ? -38.781 34.812 46.125 1 88.94 857 VAL B N 1
ATOM 13578 C CA . VAL B 1 857 ? -38.844 35.75 45 1 88.94 857 VAL B CA 1
ATOM 13579 C C . VAL B 1 857 ? -40.25 35.812 44.438 1 88.94 857 VAL B C 1
ATOM 13581 O O . VAL B 1 857 ? -40.969 34.781 44.438 1 88.94 857 VAL B O 1
ATOM 13584 N N . THR B 1 858 ? -40.688 37 44.094 1 87.25 858 THR B N 1
ATOM 13585 C CA . THR B 1 858 ? -41.938 37.188 43.344 1 87.25 858 THR B CA 1
ATOM 13586 C C . THR B 1 858 ? -41.656 37.875 42.031 1 87.25 858 THR B C 1
ATOM 13588 O O . THR B 1 858 ? -40.969 38.906 41.969 1 87.25 858 THR B O 1
ATOM 13591 N N . VAL B 1 859 ? -42.156 37.25 40.969 1 85.75 859 VAL B N 1
ATOM 13592 C CA . VAL B 1 859 ? -42.031 37.812 39.625 1 85.75 859 VAL B CA 1
ATOM 13593 C C . VAL B 1 859 ? -43.406 38.281 39.156 1 85.75 859 VAL B C 1
ATOM 13595 O O . VAL B 1 859 ? -44.406 37.562 39.25 1 85.75 859 VAL B O 1
ATOM 13598 N N . GLN B 1 860 ? -43.375 39.531 38.719 1 82.94 860 GLN B N 1
ATOM 13599 C CA . GLN B 1 860 ? -44.625 40.094 38.188 1 82.94 860 GLN B CA 1
ATOM 13600 C C . GLN B 1 860 ? -44.375 40.688 36.781 1 82.94 860 GLN B C 1
ATOM 13602 O O . GLN B 1 860 ? -43.406 41.406 36.562 1 82.94 860 GLN B O 1
ATOM 13607 N N . VAL B 1 861 ? -45.219 40.344 35.844 1 82.5 861 VAL B N 1
ATOM 13608 C CA . VAL B 1 861 ? -45.219 40.938 34.531 1 82.5 861 VAL B CA 1
ATOM 13609 C C . VAL B 1 861 ? -46.125 42.156 34.5 1 82.5 861 VAL B C 1
ATOM 13611 O O . VAL B 1 861 ? -47.312 42.031 34.781 1 82.5 861 VAL B O 1
ATOM 13614 N N . GLU B 1 862 ? -45.406 43.188 34.219 1 81.56 862 GLU B N 1
ATOM 13615 C CA . GLU B 1 862 ? -46.219 44.438 34.219 1 81.56 862 GLU B CA 1
ATOM 13616 C C . GLU B 1 862 ? -47.156 44.438 33.031 1 81.56 862 GLU B C 1
ATOM 13618 O O . GLU B 1 862 ? -46.844 43.969 31.938 1 81.56 862 GLU B O 1
ATOM 13623 N N . GLU B 1 863 ? -48.281 44.938 33.219 1 78.31 863 GLU B N 1
ATOM 13624 C CA . GLU B 1 863 ? -49.281 45.031 32.156 1 78.31 863 GLU B CA 1
ATOM 13625 C C . GLU B 1 863 ? -48.812 46 31.078 1 78.31 863 GLU B C 1
ATOM 13627 O O . GLU B 1 863 ? -48.188 47.031 31.391 1 78.31 863 GLU B O 1
ATOM 13632 N N . SER B 1 864 ? -48.781 45.594 30 1 81.31 864 SER B N 1
ATOM 13633 C CA . SER B 1 864 ? -48.438 46.438 28.859 1 81.31 864 SER B CA 1
ATOM 13634 C C . SER B 1 864 ? -49.5 46.375 27.781 1 81.31 864 SER B C 1
ATOM 13636 O O . SER B 1 864 ? -50.219 45.375 27.672 1 81.31 864 SER B O 1
ATOM 13638 N N . SER B 1 865 ? -49.719 47.469 27.094 1 81.88 865 SER B N 1
ATOM 13639 C CA . SER B 1 865 ? -50.656 47.5 25.969 1 81.88 865 SER B CA 1
ATOM 13640 C C . SER B 1 865 ? -50.125 46.656 24.812 1 81.88 865 SER B C 1
ATOM 13642 O O . SER B 1 865 ? -50.875 46.312 23.906 1 81.88 865 SER B O 1
ATOM 13644 N N . GLU B 1 866 ? -48.906 46.25 24.922 1 82.31 866 GLU B N 1
ATOM 13645 C CA . GLU B 1 866 ? -48.281 45.562 23.797 1 82.31 866 GLU B CA 1
ATOM 13646 C C . GLU B 1 866 ? -48.531 44.062 23.859 1 82.31 866 GLU B C 1
ATOM 13648 O O . GLU B 1 866 ? -48.406 43.344 22.859 1 82.31 866 GLU B O 1
ATOM 13653 N N . TYR B 1 867 ? -48.844 43.531 25 1 82.81 867 TYR B N 1
ATOM 13654 C CA . TYR B 1 867 ? -49.156 42.125 25.109 1 82.81 867 TYR B CA 1
ATOM 13655 C C . TYR B 1 867 ? -50.281 41.875 26.109 1 82.81 867 TYR B C 1
ATOM 13657 O O . TYR B 1 867 ? -50.562 42.719 26.953 1 82.81 867 TYR B O 1
ATOM 13665 N N . ASP B 1 868 ? -50.938 40.688 25.922 1 83.12 868 ASP B N 1
ATOM 13666 C CA . ASP B 1 868 ? -51.969 40.219 26.859 1 83.12 868 ASP B CA 1
ATOM 13667 C C . ASP B 1 868 ? -51.469 39 27.625 1 83.12 868 ASP B C 1
ATOM 13669 O O . ASP B 1 868 ? -50.844 38.125 27.047 1 83.12 868 ASP B O 1
ATOM 13673 N N . ILE B 1 869 ? -51.531 39.094 28.844 1 82.38 869 ILE B N 1
ATOM 13674 C CA . ILE B 1 869 ? -51.156 37.969 29.672 1 82.38 869 ILE B CA 1
ATOM 13675 C C . ILE B 1 869 ? -52.344 36.969 29.766 1 82.38 869 ILE B C 1
ATOM 13677 O O . ILE B 1 869 ? -53.438 37.344 30.203 1 82.38 869 ILE B O 1
ATOM 13681 N N . LEU B 1 870 ? -52.062 35.719 29.047 1 76.88 870 LEU B N 1
ATOM 13682 C CA . LEU B 1 870 ? -53.094 34.688 29.062 1 76.88 870 LEU B CA 1
ATOM 13683 C C . LEU B 1 870 ? -52.938 33.812 30.297 1 76.88 870 LEU B C 1
ATOM 13685 O O . LEU B 1 870 ? -51.844 33.281 30.562 1 76.88 870 LEU B O 1
ATOM 13689 N N . GLU B 1 871 ? -53.5 34.062 31.359 1 63 871 GLU B N 1
ATOM 13690 C CA . GLU B 1 871 ? -53.344 33.219 32.531 1 63 871 GLU B CA 1
ATOM 13691 C C . GLU B 1 871 ? -54.188 31.953 32.406 1 63 871 GLU B C 1
ATOM 13693 O O . GLU B 1 871 ? -55.219 31.953 31.766 1 63 871 GLU B O 1
ATOM 13698 N N . GLU B 1 872 ? -53.594 30.75 32.688 1 59.5 872 GLU B N 1
ATOM 13699 C CA . GLU B 1 872 ? -54.406 29.531 32.812 1 59.5 872 GLU B CA 1
ATOM 13700 C C . GLU B 1 872 ? -55.531 29.719 33.812 1 59.5 872 GLU B C 1
ATOM 13702 O O . GLU B 1 872 ? -55.406 30.469 34.781 1 59.5 872 GLU B O 1
ATOM 13707 N N . PRO B 1 873 ? -56.75 29.109 33.594 1 54.59 873 PRO B N 1
ATOM 13708 C CA . PRO B 1 873 ? -57.844 29.125 34.531 1 54.59 873 PRO B CA 1
ATOM 13709 C C . PRO B 1 873 ? -57.5 28.531 35.875 1 54.59 873 PRO B C 1
ATOM 13711 O O . PRO B 1 873 ? -56.875 27.453 35.969 1 54.59 873 PRO B O 1
ATOM 13714 N N . GLY B 1 874 ? -57.469 29.328 37.156 1 53.69 874 GLY B N 1
ATOM 13715 C CA . GLY B 1 874 ? -57.312 28.938 38.531 1 53.69 874 GLY B CA 1
ATOM 13716 C C . GLY B 1 874 ? -56.188 29.688 39.25 1 53.69 874 GLY B C 1
ATOM 13717 O O . GLY B 1 874 ? -55.969 29.484 40.438 1 53.69 874 GLY B O 1
ATOM 13718 N N . GLN B 1 875 ? -55 30.016 38.625 1 52 875 GLN B N 1
ATOM 13719 C CA . GLN B 1 875 ? -53.938 30.641 39.438 1 52 875 GLN B CA 1
ATOM 13720 C C . GLN B 1 875 ? -54.25 32.094 39.719 1 52 875 GLN B C 1
ATOM 13722 O O . GLN B 1 875 ? -54.656 32.844 38.812 1 52 875 GLN B O 1
ATOM 13727 N N . GLN B 1 876 ? -54.625 32.406 40.875 1 50.53 876 GLN B N 1
ATOM 13728 C CA . GLN B 1 876 ? -54.906 33.719 41.469 1 50.53 876 GLN B CA 1
ATOM 13729 C C . GLN B 1 876 ? -53.656 34.625 41.344 1 50.53 876 GLN B C 1
ATOM 13731 O O . GLN B 1 876 ? -52.562 34.188 41.656 1 50.53 876 GLN B O 1
ATOM 13736 N N . GLY B 1 877 ? -53.781 36.125 40.781 1 55.06 877 GLY B N 1
ATOM 13737 C CA . GLY B 1 877 ? -52.906 37.281 40.625 1 55.06 877 GLY B CA 1
ATOM 13738 C C . GLY B 1 877 ? -52.25 37.344 39.281 1 55.06 877 GLY B C 1
ATOM 13739 O O . GLY B 1 877 ? -51.469 36.438 38.906 1 55.06 877 GLY B O 1
ATOM 13740 N N . LEU B 1 878 ? -52.688 38.062 38.375 1 61.94 878 LEU B N 1
ATOM 13741 C CA . LEU B 1 878 ? -52.344 38.281 36.969 1 61.94 878 LEU B CA 1
ATOM 13742 C C . LEU B 1 878 ? -50.844 38.531 36.781 1 61.94 878 LEU B C 1
ATOM 13744 O O . LEU B 1 878 ? -50.312 39.5 37.312 1 61.94 878 LEU B O 1
ATOM 13748 N N . GLY B 1 879 ? -50.125 37.531 36.281 1 68.12 879 GLY B N 1
ATOM 13749 C CA . GLY B 1 879 ? -48.75 37.688 35.844 1 68.12 879 GLY B CA 1
ATOM 13750 C C . GLY B 1 879 ? -47.781 37.656 37.031 1 68.12 879 GLY B C 1
ATOM 13751 O O . GLY B 1 879 ? -46.656 38.156 36.906 1 68.12 879 GLY B O 1
ATOM 13752 N N . LYS B 1 880 ? -48.312 37.375 38.281 1 78.44 880 LYS B N 1
ATOM 13753 C CA . LYS B 1 880 ? -47.438 37.344 39.469 1 78.44 880 LYS B CA 1
ATOM 13754 C C . LYS B 1 880 ? -47.219 35.938 39.938 1 78.44 880 LYS B C 1
ATOM 13756 O O . LYS B 1 880 ? -48.188 35.188 40.125 1 78.44 880 LYS B O 1
ATOM 13761 N N . GLN B 1 881 ? -46.031 35.438 40.062 1 83.19 881 GLN B N 1
ATOM 13762 C CA . GLN B 1 881 ? -45.656 34.125 40.562 1 83.19 881 GLN B CA 1
ATOM 13763 C C . GLN B 1 881 ? -44.594 34.219 41.625 1 83.19 881 GLN B C 1
ATOM 13765 O O . GLN B 1 881 ? -43.656 35.031 41.531 1 83.19 881 GLN B O 1
ATOM 13770 N N . SER B 1 882 ? -44.906 33.531 42.781 1 84.31 882 SER B N 1
ATOM 13771 C CA . SER B 1 882 ? -43.938 33.531 43.875 1 84.31 882 SER B CA 1
ATOM 13772 C C . SER B 1 882 ? -43.375 32.156 44.125 1 84.31 882 SER B C 1
ATOM 13774 O O . SER B 1 882 ? -44.031 31.141 43.906 1 84.31 882 SER B O 1
ATOM 13776 N N . SER B 1 883 ? -42.094 32.062 44.344 1 85.44 883 SER B N 1
ATOM 13777 C CA . SER B 1 883 ? -41.406 30.812 44.656 1 85.44 883 SER B CA 1
ATOM 13778 C C . SER B 1 883 ? -40.219 31.031 45.594 1 85.44 883 SER B C 1
ATOM 13780 O O . SER B 1 883 ? -39.688 32.156 45.656 1 85.44 883 SER B O 1
ATOM 13782 N N . CYS B 1 884 ? -39.969 30.016 46.438 1 89.31 884 CYS B N 1
ATOM 13783 C CA . CYS B 1 884 ? -38.719 30.047 47.156 1 89.31 884 CYS B CA 1
ATOM 13784 C C . CYS B 1 884 ? -37.562 29.469 46.344 1 89.31 884 CYS B C 1
ATOM 13786 O O . CYS B 1 884 ? -37.625 28.297 45.938 1 89.31 884 CYS B O 1
ATOM 13788 N N . LEU B 1 885 ? -36.656 30.266 46.062 1 90.19 885 LEU B N 1
ATOM 13789 C CA . LEU B 1 885 ? -35.5 29.875 45.219 1 90.19 885 LEU B CA 1
ATOM 13790 C C . LEU B 1 885 ? -34.344 29.375 46.062 1 90.19 885 LEU B C 1
ATOM 13792 O O . LEU B 1 885 ? -33.781 30.125 46.875 1 90.19 885 LEU B O 1
ATOM 13796 N N . PRO B 1 886 ? -34.031 28.062 46 1 90.75 886 PRO B N 1
ATOM 13797 C CA . PRO B 1 886 ? -32.906 27.547 46.781 1 90.75 886 PRO B CA 1
ATOM 13798 C C . PRO B 1 886 ? -31.578 28.219 46.438 1 90.75 886 PRO B C 1
ATOM 13800 O O . PRO B 1 886 ? -31.484 28.875 45.375 1 90.75 886 PRO B O 1
ATOM 13803 N N . ALA B 1 887 ? -30.594 27.984 47.344 1 89.62 887 ALA B N 1
ATOM 13804 C CA . ALA B 1 887 ? -29.25 28.516 47.094 1 89.62 887 ALA B CA 1
ATOM 13805 C C . ALA B 1 887 ? -28.578 27.781 45.938 1 89.62 887 ALA B C 1
ATOM 13807 O O . ALA B 1 887 ? -28.703 26.562 45.812 1 89.62 887 ALA B O 1
ATOM 13808 N N . GLN B 1 888 ? -27.875 28.578 45.188 1 88 888 GLN B N 1
ATOM 13809 C CA . GLN B 1 888 ? -27.062 28.062 44.094 1 88 888 GLN B CA 1
ATOM 13810 C C . GLN B 1 888 ? -27.906 27.266 43.094 1 88 888 GLN B C 1
ATOM 13812 O O . GLN B 1 888 ? -27.5 26.188 42.656 1 88 888 GLN B O 1
ATOM 13817 N N . ASP B 1 889 ? -29.047 27.828 42.875 1 89.38 889 ASP B N 1
ATOM 13818 C CA . ASP B 1 889 ? -29.969 27.125 42 1 89.38 889 ASP B CA 1
ATOM 13819 C C . ASP B 1 889 ? -30.781 28.109 41.156 1 89.38 889 ASP B C 1
ATOM 13821 O O . ASP B 1 889 ? -30.594 29.328 41.25 1 89.38 889 ASP B O 1
ATOM 13825 N N . LYS B 1 890 ? -31.531 27.562 40.281 1 89.56 890 LYS B N 1
ATOM 13826 C CA . LYS B 1 890 ? -32.406 28.375 39.438 1 89.56 890 LYS B CA 1
ATOM 13827 C C . LYS B 1 890 ? -33.812 27.797 39.375 1 89.56 890 LYS B C 1
ATOM 13829 O O . LYS B 1 890 ? -34 26.594 39.562 1 89.56 890 LYS B O 1
ATOM 13834 N N . VAL B 1 891 ? -34.75 28.609 39.281 1 87.81 891 VAL B N 1
ATOM 13835 C CA . VAL B 1 891 ? -36.156 28.188 39.094 1 87.81 891 VAL B CA 1
ATOM 13836 C C . VAL B 1 891 ? -36.719 28.859 37.844 1 87.81 891 VAL B C 1
ATOM 13838 O O . VAL B 1 891 ? -36.438 30.031 37.562 1 87.81 891 VAL B O 1
ATOM 13841 N N . VAL B 1 892 ? -37.406 28.141 37.062 1 88.44 892 VAL B N 1
ATOM 13842 C CA . VAL B 1 892 ? -38.062 28.672 35.875 1 88.44 892 VAL B CA 1
ATOM 13843 C C . VAL B 1 892 ? -39.562 28.766 36.094 1 88.44 892 VAL B C 1
ATOM 13845 O O . VAL B 1 892 ? -40.188 27.828 36.594 1 88.44 892 VAL B O 1
ATOM 13848 N N . ARG B 1 893 ? -40.125 29.906 35.75 1 83.25 893 ARG B N 1
ATOM 13849 C CA . ARG B 1 893 ? -41.562 30.125 35.875 1 83.25 893 ARG B CA 1
ATOM 13850 C C . ARG B 1 893 ? -42.125 30.719 34.562 1 83.25 893 ARG B C 1
ATOM 13852 O O . ARG B 1 893 ? -41.438 31.469 33.875 1 83.25 893 ARG B O 1
#

Secondary structure (DSSP, 8-state):
----------------------S-------------EEEEEESEEETTSPEEEEEEE--TTPPPEEEEEEEEEE-TTS-GGG-EEEEEEEEEEEEPSSSEEEEEEE-----S-SEEEEEEEEEETTEEEEEEEEEEEE---EEEEEEES-SEE-TTPEEEEEEEEEETTTTEEP-PPEEEEEEE-TT--EEEEEEEE--TTSEEEEEEEPPSSPPPEEEEEEEE-TTS-EEEEEEEE------SEEEEEE--S-EETT-SEEEEEEEEEETTSPBPEEEEEEEEE----GGG--EEEEEEEEESEEEEEEETTTTTTTTTT--EEEEEEEEEETTT--EEEEEEEEEEE--S-EEEEEEE-SEE-TTS-EEEEEEEE-TTS-B-TT-EEEEEETTEEEEEE--TT-EEEEEE--TT--EEEEEES---TT----EEEEEPEEE--TT--EEEE-PPSSPBP-BTTB-EEEEEEEEEEEES-SEEEEEEEEEETTEEEEEEEEEEE-------S-GGGBSSPPPPP-TTEEEEEEEEEEEE-GGG-SEEEEEEEEE-TTSBEEEEEEEEEB----SS--EEEES-SEE-TT-EEEEEEE-STT-EEEEEEEEHHHHTT-S-S-SS-HHHHHHHHHTTSPPTTTT----HHHHHHHHHHHHHHHH-SS-------EEEE-SEE-HHHHHHHTTEEEEESSB------EEEE------------------------------------------------------------SEEEEEEEE--TTSEEEEEEEPPSS-SEEEEEEEEEETTTEEEEPPPEEEEE--SEEEEEE--S---TT-----EEEEEE-SSS-EEEEEEPPPBTTB-----TT--STTEEEEEE-TTEEEE-/-------------------------S----------EEEEEESEEETTSPEEEEEEE--TTPPPEEEEEEEEEE-TTS-GGG-EEEEEEEEEEEEPSSSEEEEEEE-----S-SEEEEEEEEEETTEEEEEEEEEEEE---EEEEEEES-SEE-TTPEEEEEEEEEETTTTEEP-PPEEEEEEE-TT--EEEEEEEE--TTSEEEEEEEPPSSPPPEEEEEEEE-TTS-EEEEEEEE------SEEEEEE--S-EETT-SEEEEEEEEEETTSPBPEEEEEEEEE----GGG--EEEEEEEEESEEEEEEETTTTTTTTTT--EEEEEEEEEETTT--EEEEEEEEEEE--S-EEEEEEE-SEE-TTS-EEEEEEEE-TTS-B-TT-EEEEEETTEEEEEE--TT-EEEEEE--TT--EEEEEES---TT----EEEEEPEEE--TT--EEEE-PPSSPBP-BTTB-EEEEEEEEEEEES-SEEEEEEEEEETTEEEEEEEEEEE-------S-GGGBSSPPPPP-TTEEEEEEEEEEEE-GGG-SEEEEEEEEE-TTSBEEEEEEEEEB----SS--EEEES-SEE-TT-EEEEEEE-STT-EEEEEEEEHHHHTT-S-S-SS-HHHHHHHHHTTSPPTTTT----HHHHHHHHHHHHHHHH-SS-------EEEE-SEE-HHHHHHHTTEEEEESSB------EEEE------------------------------------------------------------SEEEEEEEE--TTSEEEEEEEPPSS-SEEEEEEEEEETTTEEEEPPPEEEEE--SEEEEEE--S---TT-----EEEEEE-SSS-EEEEEEPPPBTTB-----TT--STTEEEEEE-TTEEEE-

InterPro domains:
  IPR001599 Alpha-2-macroglobulin [PF00207] (771-861)
  IPR001599 Alpha-2-macroglobulin [SM01360] (771-861)
  IPR002890 Macroglobulin domain [PF01835] (144-237)
  IPR011625 Alpha-2-macroglobulin, bait region domain [PF07703] (488-616)
  IPR011625 Alpha-2-macroglobulin, bait region domain [SM01359] (451-617)
  IPR013783 Immunoglobulin-like fold [G3DSA:2.60.40.10] (352-448)
  IPR013783 Immunoglobulin-like fold [G3DSA:2.60.40.10] (822-892)
  IPR014756 Immunoglobulin E-set [SSF81296] (820-871)
  IPR040839 Macroglobulin domain MG4 [PF17789] (361-422)
  IPR041555 Macroglobulin domain MG3 [PF17791] (240-315)
  IPR050473 Alpha-2-macroglobulin/Complement system [PTHR11412] (21-889)

Radius of gyration: 47.27 Å; Cα contacts (8 Å, |Δi|>4): 4181; chains: 2; bounding box: 167×120×122 Å